Protein 6XWX (pdb70)

Foldseek 3Di:
DPDDDPVPDDDDPDVDDDLADSVLLVLLVVLLPQQWAADPDVVRATGGHPCNLVSLVVLLCCCVPPCVVVVACRSLLSCLVVLCLQHPLVSLLLVCDPVNLVPPVSLSSNLSSLSNLLVLLPDDDPDDPSHDPRNVVRVVSSLVSSLVSLVRQLPPPRDNSLLSLCSSLVVLLPDWPVPRDPVNVVSVVSSLSSLLSSLQRDDVVDCVSLVSNLVSCVVSCVLVVLLVCLLCCPTRHDLCLLSSLSSVLSNCVVPALAPGPCLVNLVSCLQGRDQSSLLRVLVCVVVVHPSDDPVSLLSSLQVLLSSLNNCVNPVPDLVSSVNCLDVSVVVSLLVQLVVCVVVVPQSSNLSSLSSLLSSLVSLLVLCVDPDPVSVVSSVVSLVCLLPVVSSLLSLLVLLLDDDPSDLSSLLSSLSNVLSSLVSLVVVLQPVPVVVCVVNNVSVVSSLVSVVSCQKLSNVVSLLVQCLCLVPDDPVSLVSSLVSLVVCCVSVLLCLLCQAPSSLVSLCCCCPNDNNSDPPDPSNVSSVVSNVVNVVSVVVLCVVDVCSVVVNHSPDTPVVSVVSD/DVLLCLLVVPPLVVCCVVVVVVVVQDDPVDDVVSVVVVLVVVVVSQCVSPNPDDSVRSVVSNVVSCVDPSNVVVVVVVVVVPPD/DPDDDDDDDPADVVLLVVLVVLLPQQWDADDPPRPGTDGHPVNLVSLVVLLCCVVPPCVVVVACRSLLSCLVSLCLQVPLVSLLLVCDPVNLVPPVSLSSNLSSLSNLLVLLPDDDPVSCVPDVNSVVRVVSSLVSSVVSLVRQLDPPRDNSLLSLCSSLVVLLPDAPVPRDPVSVVSVVSSLSSLLSSLQRDDDPPPPCVVVLVSNLVSCVVSCVLVVLLVCLQCAPPRHDPCLLSSLSSVLSNLPPDALQDDPCLVSLVSCLQGRDQRSLLNVLVCVVVVHPPDDPVSLLSSLQVLLRSLNNCVSPVPDLVSSVSCLDVSVVVSLLVQLVVCVVVVPQSSNLSSLSSVLSSLVSLLVQCVDPDPVSVVSSVVSLVCLLPVVSSLLSLLVLLLDDDPSDLSSLLSSLSNVLSSLVSLVVVLDDDQPVRSVVSVVVSVVSVVSSLVSLVSCPALSNVVSLLVQCLCLLPDDPVSLVSSLSNLVVCVVSVLLCLLCQAPSSLVSLCCCCPNDNNSDPPDPSNVSSVVSNVSSVVSVVVLCVVDVCSVVVNHSPDDPVVSVVSD/DVLLCLLVDPDLVVVVVVVVVVDDDDDPPPVVVVVVVVLVVVVVSLCVSPNPDDPVRSVVSNVVSCVDPSNVVVVVVVVVPD/DDPPCCVPPHDDDPPPDPDLADVVLLVLLVVLLPQQWADDPPCRTGGHPCNLVSLVVLLCCCPVPCPVVVQCRSLLNCLVSLCLQVPLVVLLLVCDPVNLVPPVSLSSNLSSLSNLLSLLPDDDPVVCVPDPSSVVRVVSSLVSSVVSLVSQLPPPRDNSLLSLCSSLVVLLPDAPVPRDPVSVVSLLSSLSSLLSSLQRDDDVVSLVSNVVSCVVSCVLVVLLVCLQCCAGRHDLCLLSSLRSVLSNCPPHQLADDPCLVSLVSCLQGRDQSSLLRLLVCVVVVHPSDDPVSLLSSLQVLLSSLNNCVNVVPDLVSSVNCLDVSVVVSLLVQLVVCVVVVNQSSNLSSLSSVLSSLVSLQVLCVDPDPVSVVSSVVSLVCLLPVVSSLLRLLVLLLDDDPSDLSSLLSSLSNVQSSLVSLVVVLVDDQVVVVNVVRVVVNVVSVVSSVVSLVSCQDLSNLVSLLVQCLCLLPDDPVSLVSSLCCCVPSCCPPLNNLLVFAPSSLVSLCCCCPNDNNSDPPDPSNVSSVVSNCVSVVVVVVLCVQDVCCVVCRHNPDDPVVSNVSD/DDDQLVVVLVVCVVVLDDPCVVVDPCNVVCVCVSQVVSLVRPPPPDDSVRSVVVVVVVCVDPVNVVVVVVD

Organism: Chaetomium thermophilum (strain DSM 1495 / CBS 144.50 / IMI 039719) (NCBI:txid759272)

B-factor: mean 123.41, std 33.47, range [54.08, 232.07]

Structure (mmCIF, N/CA/C/O backbone):
data_6XWX
#
_entry.id   6XWX
#
_cell.length_a   264.472
_cell.length_b   82.034
_cell.length_c   161.165
_cell.angle_alpha   90
_cell.angle_beta   124.85
_cell.angle_gamma   90
#
_symmetry.space_group_name_H-M   'C 1 2 1'
#
loop_
_entity.id
_entity.type
_entity.pdbx_description
1 polymer 'Uncharacterized protein,Uncharacterized protein'
2 polymer 'Chromosome segregation in meiosis protein'
#
loop_
_atom_site.group_PDB
_atom_site.id
_atom_site.type_symbol
_atom_site.label_atom_id
_atom_site.label_alt_id
_atom_site.label_comp_id
_atom_site.label_asym_id
_atom_site.label_entity_id
_atom_site.label_seq_id
_atom_site.pdbx_PDB_ins_code
_atom_site.Cartn_x
_atom_site.Cartn_y
_atom_site.Cartn_z
_atom_site.occupancy
_atom_site.B_iso_or_equiv
_atom_site.auth_seq_id
_atom_site.auth_comp_id
_atom_site.auth_asym_id
_atom_site.auth_atom_id
_atom_site.pdbx_PDB_model_num
ATOM 1 N N . HIS A 1 6 ? 2.703 -8.392 40.66 1 134.74 -13 HIS A N 1
ATOM 2 C CA . HIS A 1 6 ? 2.391 -7.511 41.781 1 134.51 -13 HIS A CA 1
ATOM 3 C C . HIS A 1 6 ? 0.895 -7.198 41.848 1 138.03 -13 HIS A C 1
ATOM 4 O O . HIS A 1 6 ? 0.297 -6.828 40.833 1 137.56 -13 HIS A O 1
ATOM 6 N N . HIS A 1 7 ? 0.296 -7.352 43.046 1 134.28 -12 HIS A N 1
ATOM 7 C CA . HIS A 1 7 ? -1.126 -7.094 43.295 1 133.89 -12 HIS A CA 1
ATOM 8 C C . HIS A 1 7 ? -1.333 -5.852 44.171 1 137.26 -12 HIS A C 1
ATOM 9 O O . HIS A 1 7 ? -2.189 -5.02 43.858 1 136.72 -12 HIS A O 1
ATOM 11 N N . HIS A 1 8 ? -0.547 -5.733 45.262 1 133.45 -11 HIS A N 1
ATOM 12 C CA . HIS A 1 8 ? -0.604 -4.618 46.211 1 133.03 -11 HIS A CA 1
ATOM 13 C C . HIS A 1 8 ? 0.421 -3.522 45.881 1 136.21 -11 HIS A C 1
ATOM 14 O O . HIS A 1 8 ? 1.347 -3.757 45.098 1 135.82 -11 HIS A O 1
ATOM 16 N N . SER A 1 9 ? 0.247 -2.326 46.481 1 132.1 -10 SER A N 1
ATOM 17 C CA . SER A 1 9 ? 1.117 -1.161 46.291 1 131.54 -10 SER A CA 1
ATOM 18 C C . SER A 1 9 ? 2.473 -1.315 46.982 1 134.23 -10 SER A C 1
ATOM 19 O O . SER A 1 9 ? 2.568 -1.982 48.016 1 133.92 -10 SER A O 1
ATOM 21 N N . ALA A 1 10 ? 3.513 -0.67 46.419 1 129.55 -9 ALA A N 1
ATOM 22 C CA . ALA A 1 10 ? 4.868 -0.667 46.972 1 128.73 -9 ALA A CA 1
ATOM 23 C C . ALA A 1 10 ? 5.014 0.527 47.926 1 130.9 -9 ALA A C 1
ATOM 24 O O . ALA A 1 10 ? 4.733 1.663 47.536 1 130.69 -9 ALA A O 1
ATOM 26 N N . GLY A 1 11 ? 5.425 0.246 49.165 1 125.78 -8 GLY A N 1
ATOM 27 C CA . GLY A 1 11 ? 5.598 1.232 50.232 1 124.77 -8 GLY A CA 1
ATOM 28 C C . GLY A 1 11 ? 6.622 2.321 49.978 1 126.71 -8 GLY A C 1
ATOM 29 O O . GLY A 1 11 ? 6.528 3.402 50.565 1 126.01 -8 GLY A O 1
ATOM 30 N N . LEU A 1 12 ? 7.602 2.048 49.095 1 122.25 -7 LEU A N 1
ATOM 31 C CA . LEU A 1 12 ? 8.675 2.974 48.724 1 121.66 -7 LEU A CA 1
ATOM 32 C C . LEU A 1 12 ? 8.233 4.091 47.751 1 124.72 -7 LEU A C 1
ATOM 33 O O . LEU A 1 12 ? 9.037 4.976 47.446 1 124.38 -7 LEU A O 1
ATOM 35 N N . GLU A 1 13 ? 6.958 4.062 47.287 1 120.48 -6 GLU A N 1
ATOM 36 C CA . GLU A 1 13 ? 6.374 5.046 46.364 1 119.87 -6 GLU A CA 1
ATOM 37 C C . GLU A 1 13 ? 6.35 6.467 46.934 1 123.33 -6 GLU A C 1
ATOM 38 O O . GLU A 1 13 ? 6.406 7.425 46.164 1 122.81 -6 GLU A O 1
ATOM 40 N N . VAL A 1 14 ? 6.273 6.597 48.275 1 119.88 -5 VAL A N 1
ATOM 41 C CA . VAL A 1 14 ? 6.265 7.872 48.995 1 119.73 -5 VAL A CA 1
ATOM 42 C C . VAL A 1 14 ? 7.633 8.56 48.904 1 123.89 -5 VAL A C 1
ATOM 43 O O . VAL A 1 14 ? 8.664 7.893 49.024 1 123.42 -5 VAL A O 1
ATOM 45 N N . LEU A 1 15 ? 7.633 9.891 48.684 1 120.69 -4 LEU A N 1
ATOM 46 C CA . LEU A 1 15 ? 8.843 10.711 48.539 1 120.61 -4 LEU A CA 1
ATOM 47 C C . LEU A 1 15 ? 9.286 11.405 49.843 1 124.65 -4 LEU A C 1
ATOM 48 O O . LEU A 1 15 ? 8.652 11.223 50.885 1 124.14 -4 LEU A O 1
ATOM 50 N N . PHE A 1 16 ? 10.391 12.187 49.775 1 121.36 -3 PHE A N 1
ATOM 51 C CA . PHE A 1 16 ? 10.966 12.938 50.898 1 121.14 -3 PHE A CA 1
ATOM 52 C C . PHE A 1 16 ? 10.37 14.352 51.01 1 124.66 -3 PHE A C 1
ATOM 53 O O . PHE A 1 16 ? 10.045 14.965 49.989 1 124.12 -3 PHE A O 1
ATOM 55 N N . GLN A 1 17 ? 10.234 14.861 52.255 1 120.93 -2 GLN A N 1
ATOM 56 C CA . GLN A 1 17 ? 9.675 16.184 52.553 1 145.58 -2 GLN A CA 1
ATOM 57 C C . GLN A 1 17 ? 10.67 17.315 52.286 1 162.06 -2 GLN A C 1
ATOM 58 O O . GLN A 1 17 ? 11.79 17.298 52.793 1 119.24 -2 GLN A O 1
ATOM 60 N N . ASP A 1 22 ? 10.127 24.138 55.101 1 115.24 3 ASP A N 1
ATOM 61 C CA . ASP A 1 22 ? 10.246 23.194 56.208 1 115.03 3 ASP A CA 1
ATOM 62 C C . ASP A 1 22 ? 11.498 23.48 57.037 1 118.95 3 ASP A C 1
ATOM 63 O O . ASP A 1 22 ? 12.611 23.489 56.502 1 118.51 3 ASP A O 1
ATOM 68 N N . GLY A 1 23 ? 11.293 23.726 58.329 1 115.5 4 GLY A N 1
ATOM 69 C CA . GLY A 1 23 ? 12.353 24.053 59.276 1 115.25 4 GLY A CA 1
ATOM 70 C C . GLY A 1 23 ? 13.223 22.894 59.719 1 118.96 4 GLY A C 1
ATOM 71 O O . GLY A 1 23 ? 14.429 23.076 59.906 1 118.65 4 GLY A O 1
ATOM 72 N N . GLU A 1 24 ? 12.618 21.696 59.898 1 115.19 5 GLU A N 1
ATOM 73 C CA . GLU A 1 24 ? 13.286 20.469 60.367 1 114.79 5 GLU A CA 1
ATOM 74 C C . GLU A 1 24 ? 14.427 19.968 59.45 1 117.31 5 GLU A C 1
ATOM 75 O O . GLU A 1 24 ? 15.358 19.327 59.945 1 116.9 5 GLU A O 1
ATOM 81 N N . VAL A 1 25 ? 14.356 20.256 58.137 1 112.74 6 VAL A N 1
ATOM 82 C CA . VAL A 1 25 ? 15.391 19.861 57.175 1 111.97 6 VAL A CA 1
ATOM 83 C C . VAL A 1 25 ? 16.282 21.054 56.809 1 114.1 6 VAL A C 1
ATOM 84 O O . VAL A 1 25 ? 15.775 22.142 56.509 1 113.97 6 VAL A O 1
ATOM 88 N N . ASN A 1 26 ? 17.611 20.848 56.867 1 108.54 7 ASN A N 1
ATOM 89 C CA . ASN A 1 26 ? 18.608 21.879 56.573 1 107.12 7 ASN A CA 1
ATOM 90 C C . ASN A 1 26 ? 18.69 22.238 55.088 1 106.89 7 ASN A C 1
ATOM 91 O O . ASN A 1 26 ? 18.278 21.452 54.234 1 106.23 7 ASN A O 1
ATOM 96 N N . ASP A 1 27 ? 19.205 23.441 54.795 1 100.52 8 ASP A N 1
ATOM 97 C CA . ASP A 1 27 ? 19.398 23.937 53.435 1 99.09 8 ASP A CA 1
ATOM 98 C C . ASP A 1 27 ? 20.883 24.196 53.15 1 99.86 8 ASP A C 1
ATOM 99 O O . ASP A 1 27 ? 21.704 24.129 54.068 1 99.2 8 ASP A O 1
ATOM 104 N N . VAL A 1 28 ? 21.227 24.455 51.875 1 94.21 9 VAL A N 1
ATOM 105 C CA . VAL A 1 28 ? 22.604 24.709 51.426 1 92.91 9 VAL A CA 1
ATOM 106 C C . VAL A 1 28 ? 23.123 26.086 51.87 1 93.6 9 VAL A C 1
ATOM 107 O O . VAL A 1 28 ? 24.334 26.267 52.034 1 93.1 9 VAL A O 1
ATOM 111 N N . VAL A 1 29 ? 22.205 27.046 52.066 1 87.59 10 VAL A N 1
ATOM 112 C CA . VAL A 1 29 ? 22.519 28.4 52.538 1 86.04 10 VAL A CA 1
ATOM 113 C C . VAL A 1 29 ? 22.665 28.385 54.072 1 86.07 10 VAL A C 1
ATOM 114 O O . VAL A 1 29 ? 22.317 27.381 54.699 1 85.61 10 VAL A O 1
ATOM 118 N N . HIS A 1 30 ? 23.174 29.484 54.674 1 79.52 11 HIS A N 1
ATOM 119 C CA . HIS A 1 30 ? 23.305 29.582 56.13 1 77.7 11 HIS A CA 1
ATOM 120 C C . HIS A 1 30 ? 21.883 29.653 56.723 1 80.13 11 HIS A C 1
ATOM 121 O O . HIS A 1 30 ? 21.118 30.536 56.324 1 79.54 11 HIS A O 1
ATOM 128 N N . PRO A 1 31 ? 21.486 28.703 57.615 1 75.59 12 PRO A N 1
ATOM 129 C CA . PRO A 1 31 ? 20.107 28.709 58.15 1 74.95 12 PRO A CA 1
ATOM 130 C C . PRO A 1 31 ? 19.624 30.04 58.729 1 77.74 12 PRO A C 1
ATOM 131 O O . PRO A 1 31 ? 18.441 30.355 58.607 1 77.34 12 PRO A O 1
ATOM 135 N N . GLN A 1 32 ? 20.535 30.823 59.33 1 73.32 13 GLN A N 1
ATOM 136 C CA . GLN A 1 32 ? 20.192 32.124 59.893 1 72.86 13 GLN A CA 1
ATOM 137 C C . GLN A 1 32 ? 20.016 33.192 58.796 1 76.52 13 GLN A C 1
ATOM 138 O O . GLN A 1 32 ? 19.171 34.072 58.959 1 75.95 13 GLN A O 1
ATOM 144 N N . VAL A 1 33 ? 20.756 33.077 57.659 1 72.97 14 VAL A N 1
ATOM 145 C CA . VAL A 1 33 ? 20.644 33.98 56.496 1 72.48 14 VAL A CA 1
ATOM 146 C C . VAL A 1 33 ? 19.23 33.863 55.915 1 76.62 14 VAL A C 1
ATOM 147 O O . VAL A 1 33 ? 18.569 34.886 55.743 1 76.12 14 VAL A O 1
ATOM 151 N N . ARG A 1 34 ? 18.76 32.615 55.659 1 73.6 15 ARG A N 1
ATOM 152 C CA . ARG A 1 34 ? 17.427 32.32 55.126 1 73.5 15 ARG A CA 1
ATOM 153 C C . ARG A 1 34 ? 16.326 32.932 55.996 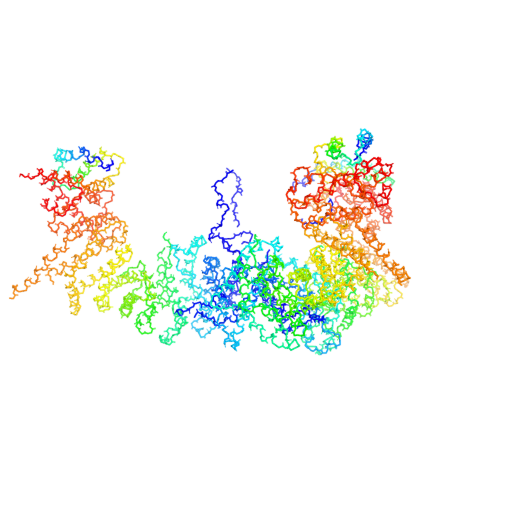1 77.9 15 ARG A C 1
ATOM 154 O O . ARG A 1 34 ? 15.379 33.491 55.448 1 77.32 15 ARG A O 1
ATOM 162 N N . ALA A 1 35 ? 16.481 32.884 57.339 1 74.99 16 ALA A N 1
ATOM 163 C CA . ALA A 1 35 ? 15.522 33.474 58.277 1 75.02 16 ALA A CA 1
ATOM 164 C C . ALA A 1 35 ? 15.537 35.006 58.196 1 79.39 16 ALA A C 1
ATOM 165 O O . ALA A 1 35 ? 14.469 35.616 58.109 1 79.14 16 ALA A O 1
ATOM 167 N N . HIS A 1 36 ? 16.753 35.613 58.194 1 76.14 17 HIS A N 1
ATOM 168 C CA . HIS A 1 36 ? 16.983 37.061 58.115 1 75.95 17 HIS A CA 1
ATOM 169 C C . HIS A 1 36 ? 16.449 37.658 56.825 1 80.25 17 HIS A C 1
ATOM 170 O O . HIS A 1 36 ? 15.748 38.665 56.879 1 79.96 17 HIS A O 1
ATOM 177 N N . ILE A 1 37 ? 16.778 37.038 55.671 1 77.22 18 ILE A N 1
ATOM 178 C CA . ILE A 1 37 ? 16.328 37.469 54.345 1 77.28 18 ILE A CA 1
ATOM 179 C C . ILE A 1 37 ? 14.802 37.354 54.247 1 82.84 18 ILE A C 1
ATOM 180 O O . ILE A 1 37 ? 14.163 38.273 53.733 1 82.58 18 ILE A O 1
ATOM 185 N N . ASN A 1 38 ? 14.218 36.268 54.799 1 80.61 19 ASN A N 1
ATOM 186 C CA . ASN A 1 38 ? 12.768 36.078 54.788 1 81.12 19 ASN A CA 1
ATOM 187 C C . ASN A 1 38 ? 12.043 37.059 55.707 1 87.01 19 ASN A C 1
ATOM 188 O O . ASN A 1 38 ? 10.887 37.386 55.431 1 86.36 19 ASN A O 1
ATOM 193 N N . SER A 1 39 ? 12.729 37.572 56.758 1 85.65 20 SER A N 1
ATOM 194 C CA . SER A 1 39 ? 12.17 38.587 57.66 1 86.51 20 SER A CA 1
ATOM 195 C C . SER A 1 39 ? 12.031 39.919 56.911 1 92.45 20 SER A C 1
ATOM 196 O O . SER A 1 39 ? 11.1 40.682 57.17 1 91.85 20 SER A O 1
ATOM 199 N N . LEU A 1 40 ? 12.962 40.181 55.978 1 90.84 21 LEU A N 1
ATOM 200 C CA . LEU A 1 40 ? 13.011 41.39 55.161 1 91.59 21 LEU A CA 1
ATOM 201 C C . LEU A 1 40 ? 12.029 41.352 53.985 1 98.14 21 LEU A C 1
ATOM 202 O O . LEU A 1 40 ? 11.35 42.353 53.744 1 97.67 21 LEU A O 1
ATOM 207 N N . VAL A 1 41 ? 11.94 40.204 53.267 1 96.88 22 VAL A N 1
ATOM 208 C CA . VAL A 1 41 ? 11.064 40.033 52.093 1 97.69 22 VAL A CA 1
ATOM 209 C C . VAL A 1 41 ? 9.561 40.122 52.454 1 104.59 22 VAL A C 1
ATOM 210 O O . VAL A 1 41 ? 8.752 40.483 51.596 1 104.18 22 VAL A O 1
ATOM 214 N N . SER A 1 42 ? 9.203 39.797 53.713 1 103.33 23 SER A N 1
ATOM 215 C CA . SER A 1 42 ? 7.831 39.86 54.216 1 104.12 23 SER A CA 1
ATOM 216 C C . SER A 1 42 ? 7.496 41.284 54.674 1 110.64 23 SER A C 1
ATOM 217 O O . SER A 1 42 ? 6.391 41.76 54.414 1 110.27 23 SER A O 1
ATOM 220 N N . ALA A 1 43 ? 8.455 41.957 55.346 1 109.17 24 ALA A N 1
ATOM 221 C CA . ALA A 1 43 ? 8.325 43.318 55.872 1 109.92 24 ALA A CA 1
ATOM 222 C C . ALA A 1 43 ? 8.248 44.407 54.793 1 116.25 24 ALA A C 1
ATOM 223 O O . ALA A 1 43 ? 7.737 45.497 55.081 1 115.67 24 ALA A O 1
ATOM 225 N N . LEU A 1 44 ? 8.757 44.146 53.569 1 115.06 25 LEU A N 1
ATOM 226 C CA . LEU A 1 44 ? 8.718 45.157 52.501 1 115.93 25 LEU A CA 1
ATOM 227 C C . LEU A 1 44 ? 7.307 45.367 51.916 1 122.08 25 LEU A C 1
ATOM 228 O O . LEU A 1 44 ? 7.056 46.421 51.328 1 121.75 25 LEU A O 1
ATOM 233 N N . GLY A 1 45 ? 6.41 44.393 52.094 1 120.38 26 GLY A N 1
ATOM 234 C CA . GLY A 1 45 ? 5.029 44.529 51.645 1 121.13 26 GLY A CA 1
ATOM 235 C C . GLY A 1 45 ? 4.298 43.235 51.361 1 127.46 26 GLY A C 1
ATOM 236 O O . GLY A 1 45 ? 4.777 42.154 51.703 1 127.03 26 GLY A O 1
ATOM 237 N N . GLY A 1 46 ? 3.151 43.358 50.7 1 126.01 27 GLY A N 1
ATOM 238 C CA . GLY A 1 46 ? 2.304 42.23 50.328 1 126.79 27 GLY A CA 1
ATOM 239 C C . GLY A 1 46 ? 1.026 42.644 49.63 1 133.12 27 GLY A C 1
ATOM 240 O O . GLY A 1 46 ? 0.592 43.793 49.755 1 132.7 27 GLY A O 1
ATOM 241 N N . ILE A 1 47 ? 0.413 41.704 48.893 1 131.75 28 ILE A N 1
ATOM 242 C CA . ILE A 1 47 ? -0.839 41.924 48.161 1 132.61 28 ILE A CA 1
ATOM 243 C C . ILE A 1 47 ? -2.019 42.043 49.134 1 138.73 28 ILE A C 1
ATOM 244 O O . ILE A 1 47 ? -2.126 41.247 50.072 1 138.26 28 ILE A O 1
ATOM 249 N N . SER A 1 48 ? -2.884 43.056 48.908 1 137.01 29 SER A N 1
ATOM 250 C CA . SER A 1 48 ? -4.07 43.347 49.715 1 137.57 29 SER A CA 1
ATOM 251 C C . SER A 1 48 ? -5.089 42.204 49.666 1 143.09 29 SER A C 1
ATOM 252 O O . SER A 1 48 ? -5.434 41.731 48.577 1 142.71 29 SER A O 1
ATOM 255 N N . ILE A 1 49 ? -5.547 41.752 50.858 1 140.65 30 ILE A N 1
ATOM 256 C CA . ILE A 1 49 ? -6.54 40.677 51.04 1 140.79 30 ILE A CA 1
ATOM 257 C C . ILE A 1 49 ? -7.907 41.052 50.449 1 145.64 30 ILE A C 1
ATOM 258 O O . ILE A 1 49 ? -8.646 40.173 49.998 1 145.2 30 ILE A O 1
ATOM 263 N N . ASP A 1 50 ? -8.223 42.365 50.452 1 142.77 31 ASP A N 1
ATOM 264 C CA . ASP A 1 50 ? -9.443 42.963 49.907 1 142.7 31 ASP A CA 1
ATOM 265 C C . ASP A 1 50 ? -9.416 42.888 48.372 1 146.61 31 ASP A C 1
ATOM 266 O O . ASP A 1 50 ? -8.359 43.099 47.766 1 146.18 31 ASP A O 1
ATOM 271 N N . ASP A 1 51 ? -10.579 42.585 47.753 1 143.09 32 ASP A N 1
ATOM 272 C CA . ASP A 1 51 ? -10.74 42.492 46.297 1 142.8 32 ASP A CA 1
ATOM 273 C C . ASP A 1 51 ? -10.494 43.855 45.648 1 146.16 32 ASP A C 1
ATOM 274 O O . ASP A 1 51 ? -11.053 44.859 46.103 1 145.78 32 ASP A O 1
ATOM 279 N N . ASP A 1 52 ? -9.609 43.887 44.622 1 142.11 33 ASP A N 1
ATOM 280 C CA . ASP A 1 52 ? -9.163 45.082 43.883 1 141.56 33 ASP A CA 1
ATOM 281 C C . ASP A 1 52 ? -8.416 46.094 44.794 1 144.12 33 ASP A C 1
ATOM 282 O O . ASP A 1 52 ? -8.326 47.284 44.47 1 143.67 33 ASP A O 1
ATOM 287 N N . GLY A 1 53 ? -7.865 45.586 45.902 1 139.47 34 GLY A N 1
ATOM 288 C CA . GLY A 1 53 ? -7.107 46.359 46.881 1 138.61 34 GLY A CA 1
ATOM 289 C C . GLY A 1 53 ? -5.737 46.764 46.374 1 140.67 34 GLY A C 1
ATOM 290 O O . GLY A 1 53 ? -5.29 47.886 46.628 1 140.33 34 GLY A O 1
ATOM 291 N N . GLY A 1 54 ? -5.085 45.846 45.656 1 135.45 35 GLY A N 1
ATOM 292 C CA . GLY A 1 54 ? -3.77 46.055 45.06 1 134.26 35 GLY A CA 1
ATOM 293 C C . GLY A 1 54 ? -2.619 45.556 45.906 1 135.28 35 GLY A C 1
ATOM 294 O O . GLY A 1 54 ? -2.706 44.475 46.498 1 134.48 35 GLY A O 1
ATOM 295 N N . TYR A 1 55 ? -1.526 46.345 45.959 1 129.94 36 TYR A N 1
ATOM 296 C CA . TYR A 1 55 ? -0.33 46.007 46.726 1 128.73 36 TYR A CA 1
ATOM 297 C C . TYR A 1 55 ? -0.099 46.967 47.895 1 129.86 36 TYR A C 1
ATOM 298 O O . TYR A 1 55 ? 0.125 48.165 47.688 1 129.37 36 TYR A O 1
ATOM 307 N N . LYS A 1 56 ? -0.14 46.423 49.124 1 124.14 37 LYS A N 1
ATOM 308 C CA . LYS A 1 56 ? 0.092 47.174 50.357 1 122.72 37 LYS A CA 1
ATOM 309 C C . LYS A 1 56 ? 1.599 47.273 50.562 1 123.87 37 LYS A C 1
ATOM 310 O O . LYS A 1 56 ? 2.248 46.25 50.798 1 123.46 37 LYS A O 1
ATOM 316 N N . LEU A 1 57 ? 2.161 48.489 50.44 1 118.28 38 LEU A N 1
ATOM 317 C CA . LEU A 1 57 ? 3.591 48.717 50.656 1 117.1 38 LEU A CA 1
ATOM 318 C C . LEU A 1 57 ? 3.885 48.655 52.165 1 118.88 38 LEU A C 1
ATOM 319 O O . LEU A 1 57 ? 3.082 49.138 52.966 1 118.59 38 LEU A O 1
ATOM 324 N N . GLY A 1 58 ? 5.019 48.053 52.527 1 113.54 39 GLY A N 1
ATOM 325 C CA . GLY A 1 58 ? 5.462 47.921 53.912 1 112.4 39 GLY A CA 1
ATOM 326 C C . GLY A 1 58 ? 5.734 49.263 54.563 1 113.92 39 GLY A C 1
ATOM 327 O O . GLY A 1 58 ? 6.026 50.239 53.866 1 113.56 39 GLY A O 1
ATOM 328 N N . ASP A 1 59 ? 5.614 49.33 55.899 1 108.49 40 ASP A N 1
ATOM 329 C CA . ASP A 1 59 ? 5.833 50.572 56.645 1 107.31 40 ASP A CA 1
ATOM 330 C C . ASP A 1 59 ? 7.287 51.046 56.574 1 108.8 40 ASP A C 1
ATOM 331 O O . ASP A 1 59 ? 7.529 52.188 56.185 1 108.21 40 ASP A O 1
ATOM 336 N N . ASP A 1 60 ? 8.248 50.16 56.89 1 103.52 41 ASP A N 1
ATOM 337 C CA . ASP A 1 60 ? 9.676 50.479 56.822 1 102.33 41 ASP A CA 1
ATOM 338 C C . ASP A 1 60 ? 10.315 49.876 55.556 1 103.16 41 ASP A C 1
ATOM 339 O O . ASP A 1 60 ? 11.485 49.48 55.574 1 102.6 41 ASP A O 1
ATOM 344 N N . ALA A 1 61 ? 9.538 49.843 54.446 1 97.43 42 ALA A N 1
ATOM 345 C CA . ALA A 1 61 ? 9.931 49.304 53.139 1 96.09 42 ALA A CA 1
ATOM 346 C C . ALA A 1 61 ? 11.226 49.889 52.581 1 97.08 42 ALA A C 1
ATOM 347 O O . ALA A 1 61 ? 12.019 49.145 52.004 1 96.7 42 ALA A O 1
ATOM 349 N N . LEU A 1 62 ? 11.444 51.207 52.761 1 91.37 43 LEU A N 1
ATOM 350 C CA . LEU A 1 62 ? 12.643 51.905 52.297 1 90.2 43 LEU A CA 1
ATOM 351 C C . LEU A 1 62 ? 13.891 51.409 53.024 1 92.07 43 LEU A C 1
ATOM 352 O O . LEU A 1 62 ? 14.91 51.165 52.377 1 91.54 43 LEU A O 1
ATOM 357 N N . GLU A 1 63 ? 13.808 51.252 54.354 1 87.19 44 GLU A N 1
ATOM 358 C CA . GLU A 1 63 ? 14.948 50.815 55.151 1 86.29 44 GLU A CA 1
ATOM 359 C C . GLU A 1 63 ? 15.25 49.335 54.999 1 88.03 44 GLU A C 1
ATOM 360 O O . GLU A 1 63 ? 16.429 48.979 54.978 1 87.69 44 GLU A O 1
ATOM 366 N N . VAL A 1 64 ? 14.214 48.479 54.839 1 82.83 45 VAL A N 1
ATOM 367 C CA . VAL A 1 64 ? 14.431 47.039 54.646 1 81.83 45 VAL A CA 1
ATOM 368 C C . VAL A 1 64 ? 15.096 46.783 53.289 1 83.6 45 VAL A C 1
ATOM 369 O O . VAL A 1 64 ? 15.954 45.908 53.203 1 83.19 45 VAL A O 1
ATOM 373 N N . LEU A 1 65 ? 14.749 47.591 52.26 1 78.81 46 LEU A N 1
ATOM 374 C CA . LEU A 1 65 ? 15.341 47.529 50.919 1 78.05 46 LEU A CA 1
ATOM 375 C C . LEU A 1 65 ? 16.817 47.897 51.004 1 81.38 46 LEU A C 1
ATOM 376 O O . LEU A 1 65 ? 17.644 47.253 50.361 1 80.94 46 LEU A O 1
ATOM 381 N N . ARG A 1 66 ? 17.142 48.919 51.824 1 77.64 47 ARG A N 1
ATOM 382 C CA . ARG A 1 66 ? 18.508 49.377 52.065 1 77.29 47 ARG A CA 1
ATOM 383 C C . ARG A 1 66 ? 19.279 48.312 52.835 1 80.58 47 ARG A C 1
ATOM 384 O O . ARG A 1 66 ? 20.466 48.122 52.573 1 79.96 47 ARG A O 1
ATOM 392 N N . ASP A 1 67 ? 18.594 47.594 53.753 1 77.2 48 ASP A N 1
ATOM 393 C CA . ASP A 1 67 ? 19.181 46.503 54.529 1 77.24 48 ASP A CA 1
ATOM 394 C C . ASP A 1 67 ? 19.494 45.299 53.641 1 79.64 48 ASP A C 1
ATOM 395 O O . ASP A 1 67 ? 20.503 44.633 53.864 1 79.29 48 ASP A O 1
ATOM 400 N N . LEU A 1 68 ? 18.644 45.032 52.626 1 74.72 49 LEU A N 1
ATOM 401 C CA . LEU A 1 68 ? 18.84 43.935 51.67 1 73.56 49 LEU A CA 1
ATOM 402 C C . LEU A 1 68 ? 20.047 44.217 50.776 1 75.3 49 LEU A C 1
ATOM 403 O O . LEU A 1 68 ? 20.767 43.289 50.418 1 74.61 49 LEU A O 1
ATOM 408 N N . LYS A 1 69 ? 20.287 45.501 50.457 1 70.73 50 LYS A N 1
ATOM 409 C CA . LYS A 1 69 ? 21.426 45.965 49.662 1 70.1 50 LYS A CA 1
ATOM 410 C C . LYS A 1 69 ? 22.723 45.798 50.48 1 73.03 50 LYS A C 1
ATOM 411 O O . LYS A 1 69 ? 23.768 45.472 49.916 1 72.51 50 LYS A O 1
ATOM 417 N N . LYS A 1 70 ? 22.644 46.011 51.811 1 69.03 51 LYS A N 1
ATOM 418 C CA . LYS A 1 70 ? 23.759 45.85 52.752 1 68.64 51 LYS A CA 1
ATOM 419 C C . LYS A 1 70 ? 24.156 44.372 52.854 1 71.73 51 LYS A C 1
ATOM 420 O O . LYS A 1 70 ? 25.346 44.066 52.897 1 71.06 51 LYS A O 1
ATOM 426 N N . TRP A 1 71 ? 23.15 43.462 52.874 1 68.27 52 TRP A N 1
ATOM 427 C CA . TRP A 1 71 ? 23.332 42.005 52.94 1 68.25 52 TRP A CA 1
ATOM 428 C C . TRP A 1 71 ? 24.09 41.474 51.713 1 71.37 52 TRP A C 1
ATOM 429 O O . TRP A 1 71 ? 24.829 40.496 51.825 1 70.79 52 TRP A O 1
ATOM 440 N N . ILE A 1 72 ? 23.905 42.124 50.552 1 67.54 53 ILE A N 1
ATOM 441 C CA . ILE A 1 72 ? 24.563 41.763 49.299 1 67.29 53 ILE A CA 1
ATOM 442 C C . ILE A 1 72 ? 26.032 42.234 49.293 1 71.96 53 ILE A C 1
ATOM 443 O O . ILE A 1 72 ? 26.923 41.433 49.011 1 71.47 53 ILE A O 1
ATOM 448 N N . ARG A 1 73 ? 26.276 43.52 49.611 1 69.38 54 ARG A N 1
ATOM 449 C CA . ARG A 1 73 ? 27.614 44.129 49.611 1 69.52 54 ARG A CA 1
ATOM 450 C C . ARG A 1 73 ? 28.54 43.673 50.736 1 73.68 54 ARG A C 1
ATOM 451 O O . ARG A 1 73 ? 29.738 43.508 50.499 1 73.03 54 ARG A O 1
ATOM 459 N N . PHE A 1 74 ? 28.006 43.515 51.959 1 70.79 55 PHE A N 1
ATOM 460 C CA . PHE A 1 74 ? 28.816 43.204 53.14 1 70.88 55 PHE A CA 1
ATOM 461 C C . PHE A 1 74 ? 28.818 41.739 53.568 1 75.02 55 PHE A C 1
ATOM 462 O O . PHE A 1 74 ? 29.729 41.343 54.298 1 74.9 55 PHE A O 1
ATOM 470 N N . TYR A 1 75 ? 27.839 40.936 53.131 1 71.33 56 TYR A N 1
ATOM 471 C CA . TYR A 1 75 ? 27.862 39.521 53.48 1 71.13 56 TYR A CA 1
ATOM 472 C C . TYR A 1 75 ? 28.247 38.659 52.286 1 74.54 56 TYR A C 1
ATOM 473 O O . TYR A 1 75 ? 29.143 37.832 52.408 1 73.99 56 TYR A O 1
ATOM 482 N N . ASP A 1 76 ? 27.581 38.841 51.142 1 70.93 57 ASP A N 1
ATOM 483 C CA . ASP A 1 76 ? 27.869 38.042 49.958 1 70.86 57 ASP A CA 1
ATOM 484 C C . ASP A 1 76 ? 29.181 38.419 49.278 1 74.71 57 ASP A C 1
ATOM 485 O O . ASP A 1 76 ? 30.017 37.544 49.053 1 74.32 57 ASP A O 1
ATOM 490 N N . GLU A 1 77 ? 29.366 39.711 48.959 1 71.43 58 GLU A N 1
ATOM 491 C CA . GLU A 1 77 ? 30.552 40.214 48.262 1 71.35 58 GLU A CA 1
ATOM 492 C C . GLU A 1 77 ? 31.829 40.163 49.101 1 75.33 58 GLU A C 1
ATOM 493 O O . GLU A 1 77 ? 32.815 39.56 48.667 1 74.89 58 GLU A O 1
ATOM 499 N N . LYS A 1 78 ? 31.806 40.788 50.295 1 71.79 59 LYS A N 1
ATOM 500 C CA . LYS A 1 78 ? 32.945 40.885 51.212 1 71.37 59 LYS A CA 1
ATOM 501 C C . LYS A 1 78 ? 33.496 39.54 51.683 1 74.87 59 LYS A C 1
ATOM 502 O O . LYS A 1 78 ? 34.717 39.392 51.779 1 74.59 59 LYS A O 1
ATOM 508 N N . THR A 1 79 ? 32.609 38.563 51.964 1 70.88 60 THR A N 1
ATOM 509 C CA . THR A 1 79 ? 33.014 37.246 52.469 1 70.35 60 THR A CA 1
ATOM 510 C C . THR A 1 79 ? 33.109 36.17 51.373 1 74.46 60 THR A C 1
ATOM 511 O O . THR A 1 79 ? 33.419 35.022 51.7 1 74.22 60 THR A O 1
ATOM 515 N N . ASN A 1 80 ? 32.869 36.54 50.088 1 71.2 61 ASN A N 1
ATOM 516 C CA . ASN A 1 80 ? 32.888 35.65 48.911 1 71.01 61 ASN A CA 1
ATOM 517 C C . ASN A 1 80 ? 31.892 34.488 49.054 1 74.5 61 ASN A C 1
ATOM 518 O O . ASN A 1 80 ? 32.264 33.312 48.947 1 74.24 61 ASN A O 1
ATOM 523 N N . ARG A 1 81 ? 30.624 34.837 49.335 1 70.35 62 ARG A N 1
ATOM 524 C CA . ARG A 1 81 ? 29.513 33.895 49.509 1 69.67 62 ARG A CA 1
ATOM 525 C C . ARG A 1 81 ? 28.362 34.237 48.552 1 71.84 62 ARG A C 1
ATOM 526 O O . ARG A 1 81 ? 28.378 35.305 47.932 1 71.39 62 ARG A O 1
ATOM 534 N N . MET A 1 82 ? 27.393 33.315 48.398 1 66.9 63 MET A N 1
ATOM 535 C CA . MET A 1 82 ? 26.243 33.499 47.51 1 65.95 63 MET A CA 1
ATOM 536 C C . MET A 1 82 ? 24.934 33.048 48.168 1 68.8 63 MET A C 1
ATOM 537 O O . MET A 1 82 ? 23.973 32.692 47.476 1 68.45 63 MET A O 1
ATOM 542 N N . ASP A 1 83 ? 24.893 33.105 49.51 1 64.41 64 ASP A N 1
ATOM 543 C CA . ASP A 1 83 ? 23.741 32.7 50.3 1 63.98 64 ASP A CA 1
ATOM 544 C C . ASP A 1 83 ? 22.553 33.661 50.191 1 67.19 64 ASP A C 1
ATOM 545 O O . ASP A 1 83 ? 21.455 33.184 49.899 1 66.47 64 ASP A O 1
ATOM 550 N N . VAL A 1 84 ? 22.756 34.995 50.375 1 63.71 65 VAL A N 1
ATOM 551 C CA . VAL A 1 84 ? 21.652 35.973 50.279 1 63.5 65 VAL A CA 1
ATOM 552 C C . VAL A 1 84 ? 21.079 36.028 48.839 1 67.35 65 VAL A C 1
ATOM 553 O O . VAL A 1 84 ? 19.88 36.25 48.674 1 67.06 65 VAL A O 1
ATOM 557 N N . ALA A 1 85 ? 21.932 35.78 47.821 1 63.66 66 ALA A N 1
ATOM 558 C CA . ALA A 1 85 ? 21.567 35.752 46.405 1 63.46 66 ALA A CA 1
ATOM 559 C C . ALA A 1 85 ? 20.571 34.62 46.13 1 67.47 66 ALA A C 1
ATOM 560 O O . ALA A 1 85 ? 19.554 34.837 45.469 1 66.95 66 ALA A O 1
ATOM 562 N N . ARG A 1 86 ? 20.868 33.423 46.662 1 64.47 67 ARG A N 1
ATOM 563 C CA . ARG A 1 86 ? 20.068 32.202 46.561 1 64.5 67 ARG A CA 1
ATOM 564 C C . ARG A 1 86 ? 18.755 32.341 47.343 1 69.62 67 ARG A C 1
ATOM 565 O O . ARG A 1 86 ? 17.723 31.84 46.891 1 69.58 67 ARG A O 1
ATOM 573 N N . CYS A 1 87 ? 18.804 33.038 48.501 1 66.46 68 CYS A N 1
ATOM 574 C CA . CYS A 1 87 ? 17.661 33.304 49.377 1 66.57 68 CYS A CA 1
ATOM 575 C C . CYS A 1 87 ? 16.605 34.15 48.678 1 70.28 68 CYS A C 1
ATOM 576 O O . CYS A 1 87 ? 15.416 33.854 48.789 1 69.68 68 CYS A O 1
ATOM 579 N N . LEU A 1 88 ? 17.049 35.203 47.963 1 67.12 69 LEU A N 1
ATOM 580 C CA . LEU A 1 88 ? 16.191 36.119 47.21 1 67.12 69 LEU A CA 1
ATOM 581 C C . LEU A 1 88 ? 15.675 35.465 45.928 1 72.05 69 LEU A C 1
ATOM 582 O O . LEU A 1 88 ? 14.623 35.859 45.423 1 71.73 69 LEU A O 1
ATOM 587 N N . ALA A 1 89 ? 16.414 34.466 45.409 1 69.36 70 ALA A N 1
ATOM 588 C CA . ALA A 1 89 ? 16.03 33.707 44.224 1 69.64 70 ALA A CA 1
ATOM 589 C C . ALA A 1 89 ? 14.843 32.804 44.566 1 75.14 70 ALA A C 1
ATOM 590 O O . ALA A 1 89 ? 13.88 32.731 43.801 1 74.59 70 ALA A O 1
ATOM 592 N N . GLU A 1 90 ? 14.9 32.163 45.747 1 73.47 71 GLU A N 1
ATOM 593 C CA . GLU A 1 90 ? 13.85 31.285 46.264 1 74.23 71 GLU A CA 1
ATOM 594 C C . GLU A 1 90 ? 12.63 32.102 46.706 1 78.79 71 GLU A C 1
ATOM 595 O O . GLU A 1 90 ? 11.501 31.619 46.602 1 78.36 71 GLU A O 1
ATOM 601 N N . ALA A 1 91 ? 12.859 33.351 47.16 1 75.87 72 ALA A N 1
ATOM 602 C CA . ALA A 1 91 ? 11.807 34.293 47.554 1 75.8 72 ALA A CA 1
ATOM 603 C C . ALA A 1 91 ? 11.162 34.897 46.304 1 79.7 72 ALA A C 1
ATOM 604 O O . ALA A 1 91 ? 9.985 35.263 46.339 1 79.07 72 ALA A O 1
ATOM 606 N N . ASN A 1 92 ? 11.949 34.993 45.203 1 76.65 73 ASN A N 1
ATOM 607 C CA . ASN A 1 92 ? 11.572 35.502 43.877 1 76.7 73 ASN A CA 1
ATOM 608 C C . ASN A 1 92 ? 10.978 36.926 43.918 1 80.67 73 ASN A C 1
ATOM 609 O O . ASN A 1 92 ? 10.058 37.239 43.163 1 80.05 73 ASN A O 1
ATOM 614 N N . ILE A 1 93 ? 11.55 37.796 44.774 1 77.61 74 ILE A N 1
ATOM 615 C CA . ILE A 1 93 ? 11.123 39.188 44.965 1 77.73 74 ILE A CA 1
ATOM 616 C C . ILE A 1 93 ? 11.208 40.022 43.688 1 83.03 74 ILE A C 1
ATOM 617 O O . ILE A 1 93 ? 10.296 40.804 43.42 1 82.59 74 ILE A O 1
ATOM 622 N N . VAL A 1 94 ? 12.273 39.82 42.882 1 80.87 75 VAL A N 1
ATOM 623 C CA . VAL A 1 94 ? 12.523 40.51 41.603 1 81.28 75 VAL A CA 1
ATOM 624 C C . VAL A 1 94 ? 11.378 40.208 40.592 1 87.3 75 VAL A C 1
ATOM 625 O O . VAL A 1 94 ? 11.26 40.881 39.566 1 87.11 75 VAL A O 1
ATOM 629 N N . SER A 1 95 ? 10.504 39.235 40.93 1 85.14 76 SER A N 1
ATOM 630 C CA . SER A 1 95 ? 9.362 38.829 40.114 1 85.33 76 SER A CA 1
ATOM 631 C C . SER A 1 95 ? 8 38.955 40.834 1 89.82 76 SER A C 1
ATOM 632 O O . SER A 1 95 ? 6.99 39.163 40.158 1 89.14 76 SER A O 1
ATOM 635 N N . THR A 1 96 ? 7.97 38.835 42.183 1 87.12 77 THR A N 1
ATOM 636 C CA . THR A 1 96 ? 6.719 38.876 42.949 1 87.31 77 THR A CA 1
ATOM 637 C C . THR A 1 96 ? 6.542 40.126 43.839 1 91.37 77 THR A C 1
ATOM 638 O O . THR A 1 96 ? 5.399 40.504 44.101 1 91.1 77 THR A O 1
ATOM 642 N N . ASP A 1 97 ? 7.634 40.741 44.326 1 87.87 78 ASP A N 1
ATOM 643 C CA . ASP A 1 97 ? 7.517 41.894 45.222 1 87.53 78 ASP A CA 1
ATOM 644 C C . ASP A 1 97 ? 7.974 43.215 44.604 1 90.38 78 ASP A C 1
ATOM 645 O O . ASP A 1 97 ? 7.182 44.155 44.57 1 89.81 78 ASP A O 1
ATOM 650 N N . LEU A 1 98 ? 9.234 43.282 44.113 1 86.43 79 LEU A N 1
ATOM 651 C CA . LEU A 1 98 ? 9.843 44.476 43.512 1 86.05 79 LEU A CA 1
ATOM 652 C C . LEU A 1 98 ? 9.09 45.032 42.304 1 90.93 79 LEU A C 1
ATOM 653 O O . LEU A 1 98 ? 9.117 46.245 42.093 1 90.48 79 LEU A O 1
ATOM 658 N N . LEU A 1 99 ? 8.42 44.165 41.521 1 88.3 80 LEU A N 1
ATOM 659 C CA . LEU A 1 99 ? 7.651 44.599 40.351 1 88.59 80 LEU A CA 1
ATOM 660 C C . LEU A 1 99 ? 6.382 45.354 40.752 1 93.72 80 LEU A C 1
ATOM 661 O O . LEU A 1 99 ? 6.001 46.316 40.08 1 93.5 80 LEU A O 1
ATOM 666 N N . HIS A 1 100 ? 5.747 44.925 41.857 1 90.92 81 HIS A N 1
ATOM 667 C CA . HIS A 1 100 ? 4.531 45.528 42.409 1 90.97 81 HIS A CA 1
ATOM 668 C C . HIS A 1 100 ? 4.806 46.885 43.072 1 95.15 81 HIS A C 1
ATOM 669 O O . HIS A 1 100 ? 3.928 47.752 43.075 1 94.74 81 HIS A O 1
ATOM 676 N N . ILE A 1 101 ? 6.024 47.061 43.628 1 91.84 82 ILE A N 1
ATOM 677 C CA . ILE A 1 101 ? 6.483 48.292 44.284 1 91.64 82 ILE A CA 1
ATOM 678 C C . ILE A 1 101 ? 6.735 49.363 43.212 1 96.29 82 ILE A C 1
ATOM 679 O O . ILE A 1 101 ? 6.328 50.513 43.391 1 96.05 82 ILE A O 1
ATOM 684 N N . LEU A 1 102 ? 7.367 48.967 42.086 1 93.24 83 LEU A N 1
ATOM 685 C CA . LEU A 1 102 ? 7.661 49.848 40.953 1 93.39 83 LEU A CA 1
ATOM 686 C C . LEU A 1 102 ? 6.387 50.266 40.208 1 98.76 83 LEU A C 1
ATOM 687 O O . LEU A 1 102 ? 6.377 51.31 39.549 1 98.27 83 LEU A O 1
ATOM 692 N N . ALA A 1 103 ? 5.315 49.453 40.327 1 96.54 84 ALA A N 1
ATOM 693 C CA . ALA A 1 103 ? 4.004 49.696 39.721 1 96.95 84 ALA A CA 1
ATOM 694 C C . ALA A 1 103 ? 3.271 50.863 40.396 1 101.96 84 ALA A C 1
ATOM 695 O O . ALA A 1 103 ? 2.478 51.547 39.742 1 101.49 84 ALA A O 1
ATOM 697 N N . LEU A 1 104 ? 3.541 51.081 41.704 1 99.3 85 LEU A N 1
ATOM 698 C CA . LEU A 1 104 ? 2.948 52.147 42.524 1 99.39 85 LEU A CA 1
ATOM 699 C C . LEU A 1 104 ? 3.408 53.538 42.079 1 103.79 85 LEU A C 1
ATOM 700 O O . LEU A 1 104 ? 2.626 54.485 42.148 1 103.23 85 LEU A O 1
ATOM 705 N N . TRP A 1 105 ? 4.672 53.653 41.626 1 101.02 86 TRP A N 1
ATOM 706 C CA . TRP A 1 105 ? 5.281 54.896 41.152 1 101.22 86 TRP A CA 1
ATOM 707 C C . TRP A 1 105 ? 4.848 55.173 39.702 1 106.89 86 TRP A C 1
ATOM 708 O O . TRP A 1 105 ? 5.623 54.971 38.767 1 106.58 86 TRP A O 1
ATOM 719 N N . THR A 1 106 ? 3.584 55.614 39.532 1 104.76 87 THR A N 1
ATOM 720 C CA . THR A 1 106 ? 2.95 55.925 38.24 1 105.19 87 THR A CA 1
ATOM 721 C C . THR A 1 106 ? 3.578 57.165 37.557 1 110.45 87 THR A C 1
ATOM 722 O O . THR A 1 106 ? 4.226 57.945 38.262 1 110.12 87 THR A O 1
ATOM 726 N N . PRO A 1 107 ? 3.407 57.385 36.213 1 107.85 88 PRO A N 1
ATOM 727 C CA . PRO A 1 107 ? 4.016 58.571 35.569 1 107.95 88 PRO A CA 1
ATOM 728 C C . PRO A 1 107 ? 3.616 59.923 36.168 1 113.02 88 PRO A C 1
ATOM 729 O O . PRO A 1 107 ? 4.436 60.843 36.186 1 112.56 88 PRO A O 1
ATOM 733 N N . ASN A 1 108 ? 2.373 60.033 36.674 1 110.53 89 ASN A N 1
ATOM 734 C CA . ASN A 1 108 ? 1.858 61.243 37.321 1 110.8 89 ASN A CA 1
ATOM 735 C C . ASN A 1 108 ? 2.409 61.394 38.753 1 114.97 89 ASN A C 1
ATOM 736 O O . ASN A 1 108 ? 2.466 62.512 39.274 1 114.62 89 ASN A O 1
ATOM 741 N N . GLU A 1 109 ? 2.828 60.27 39.371 1 111.61 90 GLU A N 1
ATOM 742 C CA . GLU A 1 109 ? 3.382 60.226 40.722 1 111.48 90 GLU A CA 1
ATOM 743 C C . GLU A 1 109 ? 4.931 60.278 40.751 1 115.24 90 GLU A C 1
ATOM 744 O O . GLU A 1 109 ? 5.537 59.899 41.757 1 114.87 90 GLU A O 1
ATOM 750 N N . ASN A 1 110 ? 5.569 60.792 39.679 1 111.7 91 ASN A N 1
ATOM 751 C CA . ASN A 1 110 ? 7.032 60.92 39.629 1 111.52 91 ASN A CA 1
ATOM 752 C C . ASN A 1 110 ? 7.533 62.052 40.563 1 115.45 91 ASN A C 1
ATOM 753 O O . ASN A 1 110 ? 8.717 62.086 40.909 1 114.99 91 ASN A O 1
ATOM 758 N N . SER A 1 111 ? 6.623 62.951 40.972 1 112.06 92 SER A N 1
ATOM 759 C CA . SER A 1 111 ? 6.891 64.061 41.887 1 111.91 92 SER A CA 1
ATOM 760 C C . SER A 1 111 ? 7.1 63.573 43.335 1 115.52 92 SER A C 1
ATOM 761 O O . SER A 1 111 ? 7.755 64.266 44.119 1 115.36 92 SER A O 1
ATOM 764 N N . ASN A 1 112 ? 6.541 62.388 43.684 1 111.36 93 ASN A N 1
ATOM 765 C CA . ASN A 1 112 ? 6.661 61.77 45.009 1 110.8 93 ASN A CA 1
ATOM 766 C C . ASN A 1 112 ? 8.123 61.417 45.293 1 114.11 93 ASN A C 1
ATOM 767 O O . ASN A 1 112 ? 8.684 60.564 44.605 1 113.58 93 ASN A O 1
ATOM 772 N N . LYS A 1 113 ? 8.747 62.102 46.272 1 110.42 94 LYS A N 1
ATOM 773 C CA . LYS A 1 113 ? 10.144 61.877 46.657 1 110.17 94 LYS A CA 1
ATOM 774 C C . LYS A 1 113 ? 10.33 60.488 47.279 1 113.34 94 LYS A C 1
ATOM 775 O O . LYS A 1 113 ? 11.294 59.796 46.937 1 112.87 94 LYS A O 1
ATOM 781 N N . TYR A 1 114 ? 9.402 60.086 48.174 1 109.36 95 TYR A N 1
ATOM 782 C CA . TYR A 1 114 ? 9.435 58.791 48.858 1 108.86 95 TYR A CA 1
ATOM 783 C C . TYR A 1 114 ? 9.26 57.645 47.861 1 111.44 95 TYR A C 1
ATOM 784 O O . TYR A 1 114 ? 10.01 56.668 47.929 1 111.01 95 TYR A O 1
ATOM 793 N N . LYS A 1 115 ? 8.291 57.779 46.927 1 106.79 96 LYS A N 1
ATOM 794 C CA . LYS A 1 115 ? 8.018 56.77 45.899 1 105.8 96 LYS A CA 1
ATOM 795 C C . LYS A 1 115 ? 9.133 56.671 44.853 1 107.92 96 LYS A C 1
ATOM 796 O O . LYS A 1 115 ? 9.324 55.6 44.279 1 107.53 96 LYS A O 1
ATOM 802 N N . ALA A 1 116 ? 9.877 57.771 44.62 1 103.14 97 ALA A N 1
ATOM 803 C CA . ALA A 1 116 ? 11.002 57.784 43.684 1 102.42 97 ALA A CA 1
ATOM 804 C C . ALA A 1 116 ? 12.238 57.148 44.324 1 105.23 97 ALA A C 1
ATOM 805 O O . ALA A 1 116 ? 13.019 56.504 43.622 1 104.87 97 ALA A O 1
ATOM 807 N N . ARG A 1 117 ? 12.414 57.325 45.653 1 100.92 98 ARG A N 1
ATOM 808 C CA . ARG A 1 117 ? 13.545 56.758 46.391 1 100.29 98 ARG A CA 1
ATOM 809 C C . ARG A 1 117 ? 13.404 55.244 46.569 1 101.69 98 ARG A C 1
ATOM 810 O O . ARG A 1 117 ? 14.404 54.529 46.46 1 101.44 98 ARG A O 1
ATOM 818 N N . ILE A 1 118 ? 12.165 54.754 46.805 1 96.05 99 ILE A N 1
ATOM 819 C CA . ILE A 1 118 ? 11.895 53.315 46.926 1 94.71 99 ILE A CA 1
ATOM 820 C C . ILE A 1 118 ? 12.054 52.638 45.56 1 95.93 99 ILE A C 1
ATOM 821 O O . ILE A 1 118 ? 12.468 51.483 45.501 1 95.45 99 ILE A O 1
ATOM 826 N N . ALA A 1 119 ? 11.765 53.382 44.469 1 90.74 100 ALA A N 1
ATOM 827 C CA . ALA A 1 119 ? 11.906 52.919 43.089 1 89.87 100 ALA A CA 1
ATOM 828 C C . ALA A 1 119 ? 13.382 52.728 42.739 1 91.87 100 ALA A C 1
ATOM 829 O O . ALA A 1 119 ? 13.723 51.749 42.075 1 91.47 100 ALA A O 1
ATOM 831 N N . LEU A 1 120 ? 14.255 53.653 43.204 1 86.78 101 LEU A N 1
ATOM 832 C CA . LEU A 1 120 ? 15.705 53.594 42.998 1 85.75 101 LEU A CA 1
ATOM 833 C C . LEU A 1 120 ? 16.283 52.411 43.776 1 88.3 101 LEU A C 1
ATOM 834 O O . LEU A 1 120 ? 17.092 51.659 43.227 1 87.65 101 LEU A O 1
ATOM 839 N N . ALA A 1 121 ? 15.831 52.236 45.04 1 83.99 102 ALA A N 1
ATOM 840 C CA . ALA A 1 121 ? 16.236 51.152 45.942 1 83.35 102 ALA A CA 1
ATOM 841 C C . ALA A 1 121 ? 15.918 49.77 45.355 1 86 102 ALA A C 1
ATOM 842 O O . ALA A 1 121 ? 16.628 48.804 45.648 1 85.51 102 ALA A O 1
ATOM 844 N N . CYS A 1 122 ? 14.86 49.692 44.511 1 81.55 103 CYS A N 1
ATOM 845 C CA . CYS A 1 122 ? 14.44 48.481 43.804 1 80.79 103 CYS A CA 1
ATOM 846 C C . CYS A 1 122 ? 15.474 48.135 42.734 1 83.21 103 CYS A C 1
ATOM 847 O O . CYS A 1 122 ? 15.853 46.972 42.612 1 82.59 103 CYS A O 1
ATOM 850 N N . PHE A 1 123 ? 15.941 49.147 41.975 1 79.07 104 PHE A N 1
ATOM 851 C CA . PHE A 1 123 ? 16.954 48.962 40.939 1 78.64 104 PHE A CA 1
ATOM 852 C C . PHE A 1 123 ? 18.348 48.784 41.53 1 81.41 104 PHE A C 1
ATOM 853 O O . PHE A 1 123 ? 19.172 48.095 40.933 1 80.85 104 PHE A O 1
ATOM 861 N N . GLU A 1 124 ? 18.589 49.344 42.733 1 77.39 105 GLU A N 1
ATOM 862 C CA . GLU A 1 124 ? 19.846 49.192 43.478 1 76.95 105 GLU A CA 1
ATOM 863 C C . GLU A 1 124 ? 19.983 47.739 43.974 1 79.32 105 GLU A C 1
ATOM 864 O O . GLU A 1 124 ? 21.072 47.308 44.367 1 78.79 105 GLU A O 1
ATOM 870 N N . LEU A 1 125 ? 18.86 46.996 43.935 1 74.65 106 LEU A N 1
ATOM 871 C CA . LEU A 1 125 ? 18.727 45.599 44.329 1 73.7 106 LEU A CA 1
ATOM 872 C C . LEU A 1 125 ? 18.627 44.69 43.097 1 76.05 106 LEU A C 1
ATOM 873 O O . LEU A 1 125 ? 19.207 43.604 43.101 1 75.37 106 LEU A O 1
ATOM 878 N N . MET A 1 126 ? 17.894 45.138 42.049 1 71.72 107 MET A N 1
ATOM 879 C CA . MET A 1 126 ? 17.673 44.393 40.803 1 71.1 107 MET A CA 1
ATOM 880 C C . MET A 1 126 ? 18.917 44.254 39.936 1 73.2 107 MET A C 1
ATOM 881 O O . MET A 1 126 ? 19.098 43.203 39.322 1 72.21 107 MET A O 1
ATOM 886 N N . VAL A 1 127 ? 19.767 45.301 39.882 1 69.24 108 VAL A N 1
ATOM 887 C CA . VAL A 1 127 ? 21.014 45.309 39.103 1 68.82 108 VAL A CA 1
ATOM 888 C C . VAL A 1 127 ? 21.993 44.208 39.598 1 71.98 108 VAL A C 1
ATOM 889 O O . VAL A 1 127 ? 22.363 43.379 38.762 1 71.41 108 VAL A O 1
ATOM 893 N N . PRO A 1 128 ? 22.382 44.112 40.907 1 68.2 109 PRO A N 1
ATOM 894 C CA . PRO A 1 128 ? 23.294 43.023 41.311 1 67.9 109 PRO A CA 1
ATOM 895 C C . PRO A 1 128 ? 22.699 41.619 41.164 1 72.07 109 PRO A C 1
ATOM 896 O O . PRO A 1 128 ? 23.448 40.669 40.932 1 71.28 109 PRO A O 1
ATOM 900 N N . LEU A 1 129 ? 21.358 41.494 41.284 1 69.22 110 LEU A N 1
ATOM 901 C CA . LEU A 1 129 ? 20.637 40.224 41.171 1 69.21 110 LEU A CA 1
ATOM 902 C C . LEU A 1 129 ? 20.504 39.716 39.732 1 74.34 110 LEU A C 1
ATOM 903 O O . LEU A 1 129 ? 20.51 38.502 39.518 1 74.03 110 LEU A O 1
ATOM 908 N N . THR A 1 130 ? 20.386 40.632 38.754 1 71.86 111 THR A N 1
ATOM 909 C CA . THR A 1 130 ? 20.275 40.281 37.33 1 72.14 111 THR A CA 1
ATOM 910 C C . THR A 1 130 ? 21.631 40.403 36.609 1 76.58 111 THR A C 1
ATOM 911 O O . THR A 1 130 ? 21.704 40.223 35.39 1 75.72 111 THR A O 1
ATOM 915 N N . TRP A 1 131 ? 22.701 40.693 37.375 1 74.26 112 TRP A N 1
ATOM 916 C CA . TRP A 1 131 ? 24.068 40.847 36.877 1 74.6 112 TRP A CA 1
ATOM 917 C C . TRP A 1 131 ? 24.603 39.522 36.313 1 79.86 112 TRP A C 1
ATOM 918 O O . TRP A 1 131 ? 24.428 38.488 36.961 1 79.64 112 TRP A O 1
ATOM 929 N N . PRO A 1 132 ? 25.252 39.527 35.119 1 77.44 113 PRO A N 1
ATOM 930 C CA . PRO A 1 132 ? 25.774 38.265 34.552 1 77.78 113 PRO A CA 1
ATOM 931 C C . PRO A 1 132 ? 26.891 37.616 35.379 1 82.93 113 PRO A C 1
ATOM 932 O O . PRO A 1 132 ? 27.754 38.319 35.903 1 82.47 113 PRO A O 1
ATOM 936 N N . ILE A 1 133 ? 26.887 36.278 35.489 1 80.44 114 ILE A N 1
ATOM 937 C CA . ILE A 1 133 ? 27.906 35.581 36.277 1 80.78 114 ILE A CA 1
ATOM 938 C C . ILE A 1 133 ? 28.911 34.832 35.384 1 86.53 114 ILE A C 1
ATOM 939 O O . ILE A 1 133 ? 28.519 34.208 34.394 1 86.26 114 ILE A O 1
ATOM 944 N N . GLU A 1 134 ? 30.213 34.928 35.735 1 84.5 115 GLU A N 1
ATOM 945 C CA . GLU A 1 134 ? 31.312 34.264 35.028 1 85.11 115 GLU A CA 1
ATOM 946 C C . GLU A 1 134 ? 31.942 33.193 35.919 1 90.15 115 GLU A C 1
ATOM 947 O O . GLU A 1 134 ? 32.584 33.512 36.923 1 89.35 115 GLU A O 1
ATOM 953 N N . LYS A 1 135 ? 31.708 31.915 35.555 1 88.17 116 LYS A N 1
ATOM 954 C CA . LYS A 1 135 ? 32.16 30.711 36.26 1 88.62 116 LYS A CA 1
ATOM 955 C C . LYS A 1 135 ? 33.672 30.672 36.497 1 93.87 116 LYS A C 1
ATOM 956 O O . LYS A 1 135 ? 34.104 30.355 37.608 1 93.5 116 LYS A O 1
ATOM 962 N N . ASP A 1 136 ? 34.466 30.992 35.46 1 91.31 117 ASP A N 1
ATOM 963 C CA . ASP A 1 136 ? 35.924 30.963 35.534 1 91.41 117 ASP A CA 1
ATOM 964 C C . ASP A 1 136 ? 36.511 32.248 36.135 1 94.91 117 ASP A C 1
ATOM 965 O O . ASP A 1 136 ? 36.798 33.209 35.416 1 94.56 117 ASP A O 1
ATOM 970 N N . ARG A 1 137 ? 36.66 32.25 37.476 1 91.08 118 ARG A N 1
ATOM 971 C CA . ARG A 1 137 ? 37.232 33.33 38.289 1 90.76 118 ARG A CA 1
ATOM 972 C C . ARG A 1 137 ? 37.992 32.72 39.469 1 94.25 118 ARG A C 1
ATOM 973 O O . ARG A 1 137 ? 37.594 31.671 39.981 1 93.72 118 ARG A O 1
ATOM 981 N N . GLU A 1 138 ? 39.069 33.389 39.911 1 90.88 119 GLU A N 1
ATOM 982 C CA . GLU A 1 138 ? 39.896 32.966 41.049 1 90.75 119 GLU A CA 1
ATOM 983 C C . GLU A 1 138 ? 39.134 33.138 42.381 1 93.46 119 GLU A C 1
ATOM 984 O O . GLU A 1 138 ? 39.284 32.312 43.285 1 92.89 119 GLU A O 1
ATOM 990 N N . THR A 1 139 ? 38.31 34.205 42.481 1 89.19 120 THR A N 1
ATOM 991 C CA . THR A 1 139 ? 37.493 34.55 43.652 1 88.46 120 THR A CA 1
ATOM 992 C C . THR A 1 139 ? 36.421 33.496 43.966 1 91.21 120 THR A C 1
ATOM 993 O O . THR A 1 139 ? 36.01 33.38 45.122 1 90.94 120 THR A O 1
ATOM 997 N N . MET A 1 140 ? 35.973 32.737 42.939 1 86.65 121 MET A N 1
ATOM 998 C CA . MET A 1 140 ? 34.943 31.696 43.046 1 85.93 121 MET A CA 1
ATOM 999 C C . MET A 1 140 ? 35.386 30.535 43.943 1 88.72 121 MET A C 1
ATOM 1000 O O . MET A 1 140 ? 36.509 30.045 43.805 1 88.4 121 MET A O 1
ATOM 1005 N N . THR A 1 141 ? 34.504 30.112 44.869 1 84.33 122 THR A N 1
ATOM 1006 C CA . THR A 1 141 ? 34.752 29.01 45.811 1 83.77 122 THR A CA 1
ATOM 1007 C C . THR A 1 141 ? 33.787 27.841 45.539 1 85.8 122 THR A C 1
ATOM 1008 O O . THR A 1 141 ? 33.103 27.838 44.512 1 85.36 122 THR A O 1
ATOM 1012 N N . ILE A 1 142 ? 33.73 26.858 46.465 1 80.97 123 ILE A N 1
ATOM 1013 C CA . ILE A 1 142 ? 32.843 25.685 46.413 1 80.12 123 ILE A CA 1
ATOM 1014 C C . ILE A 1 142 ? 31.384 26.163 46.625 1 82.86 123 ILE A C 1
ATOM 1015 O O . ILE A 1 142 ? 30.447 25.577 46.073 1 82.19 123 ILE A O 1
ATOM 1020 N N . ASN A 1 143 ? 31.227 27.273 47.38 1 78.87 124 ASN A N 1
ATOM 1021 C CA . ASN A 1 143 ? 29.961 27.935 47.699 1 78.4 124 ASN A CA 1
ATOM 1022 C C . ASN A 1 143 ? 29.318 28.545 46.446 1 80.91 124 ASN A C 1
ATOM 1023 O O . ASN A 1 143 ? 28.138 28.298 46.191 1 80.48 124 ASN A O 1
ATOM 1028 N N . HIS A 1 144 ? 30.096 29.321 45.66 1 76.32 125 HIS A N 1
ATOM 1029 C CA . HIS A 1 144 ? 29.632 29.97 44.43 1 75.45 125 HIS A CA 1
ATOM 1030 C C . HIS A 1 144 ? 29.161 28.954 43.388 1 77.57 125 HIS A C 1
ATOM 1031 O O . HIS A 1 144 ? 28.04 29.071 42.896 1 77.04 125 HIS A O 1
ATOM 1038 N N . HIS A 1 145 ? 30.004 27.945 43.084 1 72.98 126 HIS A N 1
ATOM 1039 C CA . HIS A 1 145 ? 29.743 26.895 42.096 1 72.4 126 HIS A CA 1
ATOM 1040 C C . HIS A 1 145 ? 28.488 26.06 42.368 1 75.34 126 HIS A C 1
ATOM 1041 O O . HIS A 1 145 ? 27.909 25.521 41.423 1 75.16 126 HIS A O 1
ATOM 1048 N N . ARG A 1 146 ? 28.06 25.971 43.637 1 70.86 127 ARG A N 1
ATOM 1049 C CA . ARG A 1 146 ? 26.86 25.238 44.039 1 70.35 127 ARG A CA 1
ATOM 1050 C C . ARG A 1 146 ? 25.573 26.006 43.655 1 72.91 127 ARG A C 1
ATOM 1051 O O . ARG A 1 146 ? 24.645 25.416 43.099 1 72.59 127 ARG A O 1
ATOM 1059 N N . HIS A 1 147 ? 25.538 27.313 43.96 1 68.27 128 HIS A N 1
ATOM 1060 C CA . HIS A 1 147 ? 24.415 28.242 43.786 1 67.52 128 HIS A CA 1
ATOM 1061 C C . HIS A 1 147 ? 24.222 28.788 42.358 1 71.13 128 HIS A C 1
ATOM 1062 O O . HIS A 1 147 ? 23.077 29.01 41.959 1 70.41 128 HIS A O 1
ATOM 1069 N N . ILE A 1 148 ? 25.327 29.001 41.595 1 67.71 129 ILE A N 1
ATOM 1070 C CA . ILE A 1 148 ? 25.33 29.521 40.211 1 67.41 129 ILE A CA 1
ATOM 1071 C C . ILE A 1 148 ? 24.287 28.81 39.296 1 71.85 129 ILE A C 1
ATOM 1072 O O . ILE A 1 148 ? 23.528 29.54 38.655 1 71.05 129 ILE A O 1
ATOM 1077 N N . PRO A 1 149 ? 24.174 27.448 39.23 1 69.39 130 PRO A N 1
ATOM 1078 C CA . PRO A 1 149 ? 23.155 26.842 38.345 1 69.6 130 PRO A CA 1
ATOM 1079 C C . PRO A 1 149 ? 21.715 27.265 38.649 1 74.14 130 PRO A C 1
ATOM 1080 O O . PRO A 1 149 ? 20.916 27.427 37.72 1 73.95 130 PRO A O 1
ATOM 1084 N N . VAL A 1 150 ? 21.4 27.468 39.947 1 70.44 131 VAL A N 1
ATOM 1085 C CA . VAL A 1 150 ? 20.082 27.9 40.424 1 69.91 131 VAL A CA 1
ATOM 1086 C C . VAL A 1 150 ? 19.868 29.381 40.084 1 73.01 131 VAL A C 1
ATOM 1087 O O . VAL A 1 150 ? 18.814 29.738 39.552 1 72.35 131 VAL A O 1
ATOM 1091 N N . LEU A 1 151 ? 20.876 30.227 40.372 1 69.24 132 LEU A N 1
ATOM 1092 C CA . LEU A 1 151 ? 20.851 31.673 40.122 1 68.83 132 LEU A CA 1
ATOM 1093 C C . LEU A 1 151 ? 20.721 32.022 38.643 1 72.7 132 LEU A C 1
ATOM 1094 O O . LEU A 1 151 ? 20.009 32.97 38.308 1 72.1 132 LEU A O 1
ATOM 1099 N N . GLN A 1 152 ? 21.402 31.257 37.762 1 69.47 133 GLN A N 1
ATOM 1100 C CA . GLN A 1 152 ? 21.356 31.458 36.312 1 69.45 133 GLN A CA 1
ATOM 1101 C C . GLN A 1 152 ? 19.942 31.233 35.79 1 73.46 133 GLN A C 1
ATOM 1102 O O . GLN A 1 152 ? 19.476 31.994 34.941 1 72.78 133 GLN A O 1
ATOM 1108 N N . LEU A 1 153 ? 19.251 30.209 36.33 1 70.52 134 LEU A N 1
ATOM 1109 C CA . LEU A 1 153 ? 17.871 29.872 35.981 1 70.53 134 LEU A CA 1
ATOM 1110 C C . LEU A 1 153 ? 16.909 30.903 36.585 1 73.78 134 LEU A C 1
ATOM 1111 O O . LEU A 1 153 ? 15.881 31.222 35.975 1 73.34 134 LEU A O 1
ATOM 1116 N N . ALA A 1 154 ? 17.258 31.419 37.785 1 69.71 135 ALA A N 1
ATOM 1117 C CA . ALA A 1 154 ? 16.492 32.438 38.504 1 69.16 135 ALA A CA 1
ATOM 1118 C C . ALA A 1 154 ? 16.539 33.771 37.756 1 71.65 135 ALA A C 1
ATOM 1119 O O . ALA A 1 154 ? 15.547 34.498 37.752 1 70.92 135 ALA A O 1
ATOM 1121 N N . GLN A 1 155 ? 17.683 34.067 37.101 1 67.47 136 GLN A N 1
ATOM 1122 C CA . GLN A 1 155 ? 17.894 35.273 36.302 1 67.04 136 GLN A CA 1
ATOM 1123 C C . GLN A 1 155 ? 17.022 35.267 35.042 1 71.79 136 GLN A C 1
ATOM 1124 O O . GLN A 1 155 ? 16.575 36.332 34.607 1 71.34 136 GLN A O 1
ATOM 1130 N N . LEU A 1 156 ? 16.761 34.067 34.477 1 69.13 137 LEU A N 1
ATOM 1131 C CA . LEU A 1 156 ? 15.889 33.871 33.316 1 69.39 137 LEU A CA 1
ATOM 1132 C C . LEU A 1 156 ? 14.44 34.13 33.728 1 73.25 137 LEU A C 1
ATOM 1133 O O . LEU A 1 156 ? 13.679 34.722 32.959 1 72.94 137 LEU A O 1
ATOM 1138 N N . GLY A 1 157 ? 14.099 33.721 34.953 1 69.66 138 GLY A N 1
ATOM 1139 C CA . GLY A 1 157 ? 12.784 33.924 35.553 1 69.44 138 GLY A CA 1
ATOM 1140 C C . GLY A 1 157 ? 12.515 35.385 35.861 1 73.12 138 GLY A C 1
ATOM 1141 O O . GLY A 1 157 ? 11.361 35.827 35.821 1 72.93 138 GLY A O 1
ATOM 1142 N N . TYR A 1 158 ? 13.592 36.148 36.164 1 69.03 139 TYR A N 1
ATOM 1143 C CA . TYR A 1 158 ? 13.532 37.583 36.45 1 68.33 139 TYR A CA 1
ATOM 1144 C C . TYR A 1 158 ? 13.238 38.327 35.154 1 71.93 139 TYR A C 1
ATOM 1145 O O . TYR A 1 158 ? 12.282 39.098 35.109 1 71.67 139 TYR A O 1
ATOM 1154 N N . LYS A 1 159 ? 14.039 38.062 34.094 1 68.35 140 LYS A N 1
ATOM 1155 C CA . LYS A 1 159 ? 13.911 38.664 32.763 1 68.28 140 LYS A CA 1
ATOM 1156 C C . LYS A 1 159 ? 12.499 38.472 32.197 1 73.2 140 LYS A C 1
ATOM 1157 O O . LYS A 1 159 ? 11.905 39.44 31.724 1 72.53 140 LYS A O 1
ATOM 1163 N N . ARG A 1 160 ? 11.958 37.237 32.297 1 71 141 ARG A N 1
ATOM 1164 C CA . ARG A 1 160 ? 10.622 36.842 31.833 1 71.4 141 ARG A CA 1
ATOM 1165 C C . ARG A 1 160 ? 9.516 37.667 32.501 1 75.49 141 ARG A C 1
ATOM 1166 O O . ARG A 1 160 ? 8.561 38.064 31.829 1 75.24 141 ARG A O 1
ATOM 1174 N N . ALA A 1 161 ? 9.649 37.917 33.815 1 71.97 142 ALA A N 1
ATOM 1175 C CA . ALA A 1 161 ? 8.687 38.684 34.598 1 71.8 142 ALA A CA 1
ATOM 1176 C C . ALA A 1 161 ? 8.757 40.187 34.314 1 75.61 142 ALA A C 1
ATOM 1177 O O . ALA A 1 161 ? 7.717 40.848 34.301 1 75.15 142 ALA A O 1
ATOM 1179 N N . ILE A 1 162 ? 9.977 40.722 34.09 1 72.28 143 ILE A N 1
ATOM 1180 C CA . ILE A 1 162 ? 10.218 42.14 33.8 1 72.34 143 ILE A CA 1
ATOM 1181 C C . ILE A 1 162 ? 9.691 42.502 32.399 1 78.2 143 ILE A C 1
ATOM 1182 O O . ILE A 1 162 ? 8.992 43.508 32.251 1 78.03 143 ILE A O 1
AT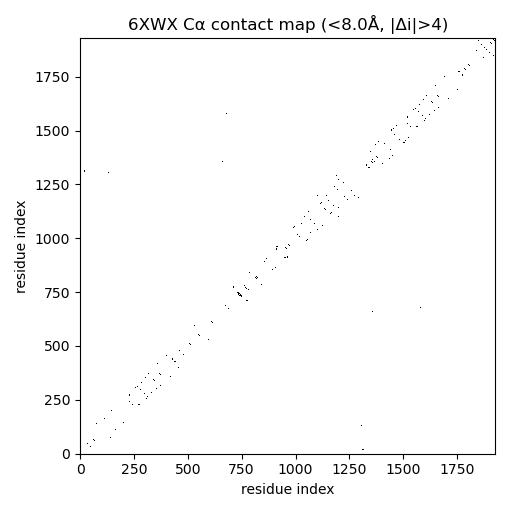OM 1187 N N . ILE A 1 163 ? 9.987 41.658 31.391 1 75.93 144 ILE A N 1
ATOM 1188 C CA . ILE A 1 163 ? 9.548 41.856 30.005 1 76.32 144 ILE A CA 1
ATOM 1189 C C . ILE A 1 163 ? 8.017 41.738 29.869 1 82.3 144 ILE A C 1
ATOM 1190 O O . ILE A 1 163 ? 7.397 42.59 29.228 1 82.04 144 ILE A O 1
ATOM 1195 N N . ASN A 1 164 ? 7.418 40.707 30.491 1 80.49 145 ASN A N 1
ATOM 1196 C CA . ASN A 1 164 ? 5.983 40.428 30.392 1 81.21 145 ASN A CA 1
ATOM 1197 C C . ASN A 1 164 ? 5.167 40.862 31.628 1 87.54 145 ASN A C 1
ATOM 1198 O O . ASN A 1 164 ? 4.321 40.097 32.106 1 87.07 145 ASN A O 1
ATOM 1203 N N . TYR A 1 165 ? 5.387 42.098 32.122 1 86.25 146 TYR A N 1
ATOM 1204 C CA . TYR A 1 165 ? 4.636 42.597 33.275 1 87.18 146 TYR A CA 1
ATOM 1205 C C . TYR A 1 165 ? 3.451 43.442 32.817 1 93.59 146 TYR A C 1
ATOM 1206 O O . TYR A 1 165 ? 3.619 44.559 32.312 1 93.03 146 TYR A O 1
ATOM 1215 N N . ASP A 1 166 ? 2.252 42.858 32.964 1 92.02 147 ASP A N 1
ATOM 1216 C CA . ASP A 1 166 ? 0.942 43.383 32.57 1 92.43 147 ASP A CA 1
ATOM 1217 C C . ASP A 1 166 ? 0.529 44.71 33.228 1 96.6 147 ASP A C 1
ATOM 1218 O O . ASP A 1 166 ? -0.02 45.575 32.541 1 96.17 147 ASP A O 1
ATOM 1223 N N . ALA A 1 167 ? 0.761 44.855 34.546 1 93.29 148 ALA A N 1
ATOM 1224 C CA . ALA A 1 167 ? 0.355 46.031 35.316 1 93.25 148 ALA A CA 1
ATOM 1225 C C . ALA A 1 167 ? 1.099 47.333 34.975 1 97.33 148 ALA A C 1
ATOM 1226 O O . ALA A 1 167 ? 0.44 48.352 34.76 1 96.89 148 ALA A O 1
ATOM 1228 N N . ALA A 1 168 ? 2.449 47.317 34.944 1 94.07 149 ALA A N 1
ATOM 1229 C CA . ALA A 1 168 ? 3.238 48.527 34.691 1 93.97 149 ALA A CA 1
ATOM 1230 C C . ALA A 1 168 ? 4.489 48.32 33.818 1 98.35 149 ALA A C 1
ATOM 1231 O O . ALA A 1 168 ? 5.072 47.236 33.842 1 98.17 149 ALA A O 1
ATOM 1233 N N . PRO A 1 169 ? 4.938 49.355 33.06 1 94.99 150 PRO A N 1
ATOM 1234 C CA . PRO A 1 169 ? 6.146 49.188 32.24 1 94.72 150 PRO A CA 1
ATOM 1235 C C . PRO A 1 169 ? 7.421 49.457 33.053 1 97.97 150 PRO A C 1
ATOM 1236 O O . PRO A 1 169 ? 7.798 50.616 33.243 1 97.64 150 PRO A O 1
ATOM 1240 N N . ILE A 1 170 ? 8.067 48.379 33.55 1 93.9 151 ILE A N 1
ATOM 1241 C CA . ILE A 1 170 ? 9.276 48.402 34.397 1 93.43 151 ILE A CA 1
ATOM 1242 C C . ILE A 1 170 ? 10.475 49.06 33.699 1 96.22 151 ILE A C 1
ATOM 1243 O O . ILE A 1 170 ? 11.177 49.854 34.328 1 95.9 151 ILE A O 1
ATOM 1248 N N . LEU A 1 171 ? 10.709 48.727 32.416 1 91.96 152 LEU A N 1
ATOM 1249 C CA . LEU A 1 171 ? 11.816 49.288 31.635 1 91.55 152 LEU A CA 1
ATOM 1250 C C . LEU A 1 171 ? 11.649 50.794 31.401 1 95.03 152 LEU A C 1
ATOM 1251 O O . LEU A 1 171 ? 12.639 51.527 31.405 1 94.51 152 LEU A O 1
ATOM 1256 N N . SER A 1 172 ? 10.392 51.247 31.227 1 91.17 153 SER A N 1
ATOM 1257 C CA . SER A 1 172 ? 10.042 52.656 31.059 1 90.73 153 SER A CA 1
ATOM 1258 C C . SER A 1 172 ? 10.207 53.368 32.403 1 94.1 153 SER A C 1
ATOM 1259 O O . SER A 1 172 ? 10.647 54.516 32.434 1 93.46 153 SER A O 1
ATOM 1262 N N . THR A 1 173 ? 9.884 52.661 33.509 1 90.79 154 THR A N 1
ATOM 1263 C CA . THR A 1 173 ? 10.007 53.127 34.894 1 90.72 154 THR A CA 1
ATOM 1264 C C . THR A 1 173 ? 11.494 53.311 35.249 1 94.48 154 THR A C 1
ATOM 1265 O O . THR A 1 173 ? 11.835 54.258 35.958 1 94.09 154 THR A O 1
ATOM 1269 N N . ALA A 1 174 ? 12.369 52.426 34.722 1 90.91 155 ALA A N 1
ATOM 1270 C CA . ALA A 1 174 ? 13.818 52.479 34.924 1 90.67 155 ALA A CA 1
ATOM 1271 C C . ALA A 1 174 ? 14.399 53.763 34.334 1 94.65 155 ALA A C 1
ATOM 1272 O O . ALA A 1 174 ? 15.158 54.45 35.015 1 94.36 155 ALA A O 1
ATOM 1274 N N . VAL A 1 175 ? 13.985 54.111 33.095 1 91.18 156 VAL A N 1
ATOM 1275 C CA . VAL A 1 175 ? 14.392 55.314 32.354 1 90.98 156 VAL A CA 1
ATOM 1276 C C . VAL A 1 175 ? 14.053 56.585 33.162 1 94.47 156 VAL A C 1
ATOM 1277 O O . VAL A 1 175 ? 14.892 57.484 33.271 1 93.95 156 VAL A O 1
ATOM 1281 N N . ARG A 1 176 ? 12.845 56.615 33.767 1 90.81 157 ARG A N 1
ATOM 1282 C CA . ARG A 1 176 ? 12.319 57.718 34.585 1 90.47 157 ARG A CA 1
ATOM 1283 C C . ARG A 1 176 ? 13.148 57.998 35.845 1 94.02 157 ARG A C 1
ATOM 1284 O O . ARG A 1 176 ? 13.145 59.132 36.326 1 93.47 157 ARG A O 1
ATOM 1292 N N . VAL A 1 177 ? 13.822 56.968 36.397 1 90.54 158 VAL A N 1
ATOM 1293 C CA . VAL A 1 177 ? 14.668 57.085 37.593 1 90.22 158 VAL A CA 1
ATOM 1294 C C . VAL A 1 177 ? 15.917 57.916 37.241 1 94.37 158 VAL A C 1
ATOM 1295 O O . VAL A 1 177 ? 16.258 58.848 37.973 1 93.82 158 VAL A O 1
ATOM 1299 N N . ALA A 1 178 ? 16.561 57.601 36.098 1 91.28 159 ALA A N 1
ATOM 1300 C CA . ALA A 1 178 ? 17.756 58.288 35.606 1 91.35 159 ALA A CA 1
ATOM 1301 C C . ALA A 1 178 ? 17.447 59.617 34.911 1 96.26 159 ALA A C 1
ATOM 1302 O O . ALA A 1 178 ? 18.273 60.528 34.968 1 96.04 159 ALA A O 1
ATOM 1304 N N . LEU A 1 179 ? 16.258 59.728 34.275 1 93.26 160 LEU A N 1
ATOM 1305 C CA . LEU A 1 179 ? 15.77 60.895 33.523 1 93.24 160 LEU A CA 1
ATOM 1306 C C . LEU A 1 179 ? 16.052 62.285 34.172 1 97.24 160 LEU A C 1
ATOM 1307 O O . LEU A 1 179 ? 16.569 63.131 33.44 1 96.82 160 LEU A O 1
ATOM 1312 N N . PRO A 1 180 ? 15.767 62.577 35.48 1 93.98 161 PRO A N 1
ATOM 1313 C CA . PRO A 1 180 ? 16.08 63.924 36.005 1 93.91 161 PRO A CA 1
ATOM 1314 C C . PRO A 1 180 ? 17.579 64.233 36.101 1 97.99 161 PRO A C 1
ATOM 1315 O O . PRO A 1 180 ? 17.98 65.378 35.878 1 97.68 161 PRO A O 1
ATOM 1319 N N . ALA A 1 181 ? 18.402 63.21 36.408 1 94.65 162 ALA A N 1
ATOM 1320 C CA . ALA A 1 181 ? 19.86 63.325 36.499 1 94.64 162 ALA A CA 1
ATOM 1321 C C . ALA A 1 181 ? 20.489 63.297 35.093 1 99.29 162 ALA A C 1
ATOM 1322 O O . ALA A 1 181 ? 21.659 63.653 34.926 1 98.42 162 ALA A O 1
ATOM 1324 N N . MET A 1 182 ? 19.696 62.876 34.09 1 97.21 163 MET A N 1
ATOM 1325 C CA . MET A 1 182 ? 20.073 62.782 32.679 1 97.74 163 MET A CA 1
ATOM 1326 C C . MET A 1 182 ? 19.853 64.125 31.977 1 102.81 163 MET A C 1
ATOM 1327 O O . MET A 1 182 ? 20.51 64.407 30.973 1 102.36 163 MET A O 1
ATOM 1332 N N . ALA A 1 183 ? 18.922 64.943 32.506 1 100.3 164 ALA A N 1
ATOM 1333 C CA . ALA A 1 183 ? 18.57 66.259 31.973 1 100.53 164 ALA A CA 1
ATOM 1334 C C . ALA A 1 183 ? 19.64 67.314 32.274 1 105.48 164 ALA A C 1
ATOM 1335 O O . ALA A 1 183 ? 19.968 68.11 31.389 1 105.16 164 ALA A O 1
ATOM 1337 N N . MET A 1 184 ? 20.177 67.318 33.516 1 102.67 165 MET A N 1
ATOM 1338 C CA . MET A 1 184 ? 21.206 68.26 33.98 1 102.81 165 MET A CA 1
ATOM 1339 C C . MET A 1 184 ? 22.548 68.113 33.223 1 107.1 165 MET A C 1
ATOM 1340 O O . MET A 1 184 ? 22.875 66.997 32.809 1 106.74 165 MET A O 1
ATOM 1345 N N . PRO A 1 185 ? 23.329 69.213 33.022 1 103.89 166 PRO A N 1
ATOM 1346 C CA . PRO A 1 185 ? 24.604 69.093 32.285 1 103.68 166 PRO A CA 1
ATOM 1347 C C . PRO A 1 185 ? 25.639 68.208 32.97 1 107.29 166 PRO A C 1
ATOM 1348 O O . PRO A 1 185 ? 25.617 68.07 34.195 1 106.64 166 PRO A O 1
ATOM 1352 N N . ILE A 1 186 ? 26.549 67.622 32.166 1 104.02 167 ILE A N 1
ATOM 1353 C CA . ILE A 1 186 ? 27.617 66.709 32.6 1 104.02 167 ILE A CA 1
ATOM 1354 C C . ILE A 1 186 ? 28.519 67.34 33.696 1 108.63 167 ILE A C 1
ATOM 1355 O O . ILE A 1 186 ? 28.927 66.633 34.62 1 108.53 167 ILE A O 1
ATOM 1360 N N . GLY A 1 187 ? 28.764 68.65 33.605 1 105.34 168 GLY A N 1
ATOM 1361 C CA . GLY A 1 187 ? 29.554 69.391 34.585 1 105.15 168 GLY A CA 1
ATOM 1362 C C . GLY A 1 187 ? 28.838 69.535 35.915 1 108.7 168 GLY A C 1
ATOM 1363 O O . GLY A 1 187 ? 29.458 69.408 36.975 1 108.11 168 GLY A O 1
ATOM 1364 N N . GLU A 1 188 ? 27.512 69.775 35.855 1 105.12 169 GLU A N 1
ATOM 1365 C CA . GLU A 1 188 ? 26.624 69.938 37.008 1 104.82 169 GLU A CA 1
ATOM 1366 C C . GLU A 1 188 ? 26.314 68.622 37.733 1 107.49 169 GLU A C 1
ATOM 1367 O O . GLU A 1 188 ? 25.931 68.654 38.906 1 106.89 169 GLU A O 1
ATOM 1373 N N . ARG A 1 189 ? 26.481 67.473 37.04 1 103.25 170 ARG A N 1
ATOM 1374 C CA . ARG A 1 189 ? 26.231 66.131 37.578 1 102.61 170 ARG A CA 1
ATOM 1375 C C . ARG A 1 189 ? 27.23 65.758 38.673 1 106.77 170 ARG A C 1
ATOM 1376 O O . ARG A 1 189 ? 28.441 65.906 38.479 1 106.32 170 ARG A O 1
ATOM 1384 N N . THR A 1 190 ? 26.719 65.27 39.82 1 103.55 171 THR A N 1
ATOM 1385 C CA . THR A 1 190 ? 27.543 64.828 40.954 1 103.32 171 THR A CA 1
ATOM 1386 C C . THR A 1 190 ? 27.917 63.349 40.764 1 107.04 171 THR A C 1
ATOM 1387 O O . THR A 1 190 ? 27.475 62.73 39.793 1 106.49 171 THR A O 1
ATOM 1391 N N . ALA A 1 191 ? 28.728 62.785 41.684 1 103.61 172 ALA A N 1
ATOM 1392 C CA . ALA A 1 191 ? 29.141 61.376 41.65 1 103.33 172 ALA A CA 1
ATOM 1393 C C . ALA A 1 191 ? 27.94 60.443 41.867 1 106.43 172 ALA A C 1
ATOM 1394 O O . ALA A 1 191 ? 27.906 59.353 41.294 1 105.83 172 ALA A O 1
ATOM 1396 N N . ARG A 1 192 ? 26.951 60.891 42.675 1 102.55 173 ARG A N 1
ATOM 1397 C CA . ARG A 1 192 ? 25.708 60.172 42.959 1 102.04 173 ARG A CA 1
ATOM 1398 C C . ARG A 1 192 ? 24.815 60.178 41.712 1 104.66 173 ARG A C 1
ATOM 1399 O O . ARG A 1 192 ? 24.346 59.116 41.308 1 104.32 173 ARG A O 1
ATOM 1407 N N . ASP A 1 193 ? 24.614 61.37 41.095 1 100.09 174 ASP A N 1
ATOM 1408 C CA . ASP A 1 193 ? 23.796 61.582 39.892 1 99.28 174 ASP A CA 1
ATOM 1409 C C . ASP A 1 193 ? 24.31 60.827 38.661 1 100.61 174 ASP A C 1
ATOM 1410 O O . ASP A 1 193 ? 23.501 60.386 37.845 1 99.76 174 ASP A O 1
ATOM 1415 N N . GLN A 1 194 ? 25.645 60.672 38.537 1 95.78 175 GLN A N 1
ATOM 1416 C CA . GLN A 1 194 ? 26.298 59.928 37.455 1 95.02 175 GLN A CA 1
ATOM 1417 C C . GLN A 1 194 ? 26.178 58.422 37.696 1 96.96 175 GLN A C 1
ATOM 1418 O O . GLN A 1 194 ? 26.196 57.644 36.743 1 96.36 175 GLN A O 1
ATOM 1424 N N . GLY A 1 195 ? 26.054 58.041 38.967 1 92.19 176 GLY A N 1
ATOM 1425 C CA . GLY A 1 195 ? 25.879 56.663 39.405 1 91.24 176 GLY A CA 1
ATOM 1426 C C . GLY A 1 195 ? 24.508 56.114 39.07 1 93.38 176 GLY A C 1
ATOM 1427 O O . GLY A 1 195 ? 24.388 54.927 38.773 1 93.04 176 GLY A O 1
ATOM 1428 N N . ILE A 1 196 ? 23.464 56.976 39.111 1 88.72 177 ILE A N 1
ATOM 1429 C CA . ILE A 1 196 ? 22.075 56.612 38.79 1 88.06 177 ILE A CA 1
ATOM 1430 C C . ILE A 1 196 ? 21.953 56.312 37.292 1 91.21 177 ILE A C 1
ATOM 1431 O O . ILE A 1 196 ? 21.243 55.377 36.921 1 90.77 177 ILE A O 1
ATOM 1436 N N . ILE A 1 197 ? 22.659 57.092 36.443 1 87.43 178 ILE A N 1
ATOM 1437 C CA . ILE A 1 197 ? 22.68 56.894 34.986 1 87.22 178 ILE A CA 1
ATOM 1438 C C . ILE A 1 197 ? 23.334 55.541 34.695 1 90.71 178 ILE A C 1
ATOM 1439 O O . ILE A 1 197 ? 22.78 54.752 33.929 1 90.64 178 ILE A O 1
ATOM 1444 N N . LYS A 1 198 ? 24.484 55.267 35.349 1 86.34 179 LYS A N 1
ATOM 1445 C CA . LYS A 1 198 ? 25.241 54.024 35.226 1 85.62 179 LYS A CA 1
ATOM 1446 C C . LYS A 1 198 ? 24.382 52.821 35.642 1 87.62 179 LYS A C 1
ATOM 1447 O O . LYS A 1 198 ? 24.26 51.884 34.86 1 87.08 179 LYS A O 1
ATOM 1453 N N . LEU A 1 199 ? 23.739 52.886 36.834 1 83.07 180 LEU A N 1
ATOM 1454 C CA . LEU A 1 199 ? 22.867 51.843 37.394 1 82.36 180 LEU A CA 1
ATOM 1455 C C . LEU A 1 199 ? 21.727 51.475 36.441 1 85.09 180 LEU A C 1
ATOM 1456 O O . LEU A 1 199 ? 21.526 50.291 36.17 1 84.7 180 LEU A O 1
ATOM 1461 N N . ILE A 1 200 ? 21.006 52.486 35.927 1 80.78 181 ILE A N 1
ATOM 1462 C CA . ILE A 1 200 ? 19.882 52.308 35.009 1 80.4 181 ILE A CA 1
ATOM 1463 C C . ILE A 1 200 ? 20.35 51.751 33.653 1 83.66 181 ILE A C 1
ATOM 1464 O O . ILE A 1 200 ? 19.696 50.848 33.127 1 83.27 181 ILE A O 1
ATOM 1469 N N . LEU A 1 201 ? 21.493 52.247 33.117 1 79.84 182 LEU A N 1
ATOM 1470 C CA . LEU A 1 201 ? 22.071 51.757 31.855 1 79.53 182 LEU A CA 1
ATOM 1471 C C . LEU A 1 201 ? 22.553 50.311 31.99 1 83.27 182 LEU A C 1
ATOM 1472 O O . LEU A 1 201 ? 22.438 49.54 31.036 1 83.13 182 LEU A O 1
ATOM 1477 N N . TYR A 1 202 ? 23.085 49.946 33.177 1 79.13 183 TYR A N 1
ATOM 1478 C CA . TYR A 1 202 ? 23.544 48.591 33.469 1 78.48 183 TYR A CA 1
ATOM 1479 C C . TYR A 1 202 ? 22.375 47.629 33.635 1 80.14 183 TYR A C 1
ATOM 1480 O O . TYR A 1 202 ? 22.521 46.454 33.31 1 79.45 183 TYR A O 1
ATOM 1489 N N . PHE A 1 203 ? 21.214 48.13 34.113 1 75.58 184 PHE A N 1
ATOM 1490 C CA . PHE A 1 203 ? 19.987 47.345 34.279 1 75 184 PHE A CA 1
ATOM 1491 C C . PHE A 1 203 ? 19.458 46.896 32.914 1 79.01 184 PHE A C 1
ATOM 1492 O O . PHE A 1 203 ? 19.057 45.741 32.768 1 78.77 184 PHE A O 1
ATOM 1500 N N . LEU A 1 204 ? 19.464 47.805 31.921 1 75.45 185 LEU A N 1
ATOM 1501 C CA . LEU A 1 204 ? 19 47.533 30.558 1 75.22 185 LEU A CA 1
ATOM 1502 C C . LEU A 1 204 ? 19.919 46.544 29.844 1 79.42 185 LEU A C 1
ATOM 1503 O O . LEU A 1 204 ? 19.439 45.737 29.048 1 79.25 185 LEU A O 1
ATOM 1508 N N . ARG A 1 205 ? 21.234 46.6 30.142 1 75.98 186 ARG A N 1
ATOM 1509 C CA . ARG A 1 205 ? 22.243 45.696 29.589 1 75.79 186 ARG A CA 1
ATOM 1510 C C . ARG A 1 205 ? 22.06 44.308 30.205 1 80.62 186 ARG A C 1
ATOM 1511 O O . ARG A 1 205 ? 22.091 43.317 29.474 1 79.84 186 ARG A O 1
ATOM 1519 N N . ASN A 1 206 ? 21.858 44.247 31.545 1 78.48 187 ASN A N 1
ATOM 1520 C CA . ASN A 1 206 ? 21.657 43.005 32.292 1 78.89 187 ASN A CA 1
ATOM 1521 C C . ASN A 1 206 ? 20.507 42.166 31.747 1 84.62 187 ASN A C 1
ATOM 1522 O O . ASN A 1 206 ? 20.71 40.978 31.515 1 84.34 187 ASN A O 1
ATOM 1527 N N . ILE A 1 207 ? 19.321 42.769 31.519 1 82.5 188 ILE A N 1
ATOM 1528 C CA . ILE A 1 207 ? 18.161 42.033 31.001 1 83.19 188 ILE A CA 1
ATOM 1529 C C . ILE A 1 207 ? 18.358 41.616 29.535 1 90.15 188 ILE A C 1
ATOM 1530 O O . ILE A 1 207 ? 17.867 40.558 29.139 1 90.13 188 ILE A O 1
ATOM 1535 N N . ALA A 1 208 ? 19.095 42.425 28.748 1 88.6 189 ALA A N 1
ATOM 1536 C CA . ALA A 1 208 ? 19.387 42.122 27.343 1 89.39 189 ALA A CA 1
ATOM 1537 C C . ALA A 1 208 ? 20.438 41.007 27.239 1 95.86 189 ALA A C 1
ATOM 1538 O O . ALA A 1 208 ? 20.447 40.26 26.26 1 95.46 189 ALA A O 1
ATOM 1540 N N . MET A 1 209 ? 21.306 40.894 28.262 1 94.56 190 MET A N 1
ATOM 1541 C CA . MET A 1 209 ? 22.373 39.898 28.367 1 95.52 190 MET A CA 1
ATOM 1542 C C . MET A 1 209 ? 21.82 38.498 28.644 1 101.97 190 MET A C 1
ATOM 1543 O O . MET A 1 209 ? 22.309 37.533 28.053 1 101.37 190 MET A O 1
ATOM 1548 N N . ILE A 1 210 ? 20.813 38.393 29.547 1 100.82 191 ILE A N 1
ATOM 1549 C CA . ILE A 1 210 ? 20.179 37.143 29.985 1 101.75 191 ILE A CA 1
ATOM 1550 C C . ILE A 1 210 ? 19.613 36.333 28.803 1 108.58 191 ILE A C 1
ATOM 1551 O O . ILE A 1 210 ? 18.713 36.787 28.095 1 108.07 191 ILE A O 1
ATOM 1556 N N . THR A 1 211 ? 20.187 35.134 28.608 1 107.6 192 THR A N 1
ATOM 1557 C CA . THR A 1 211 ? 19.857 34.115 27.603 1 108.55 192 THR A CA 1
ATOM 1558 C C . THR A 1 211 ? 20.133 32.726 28.246 1 114.91 192 THR A C 1
ATOM 1559 O O . THR A 1 211 ? 21.015 32.649 29.111 1 114.57 192 THR A O 1
ATOM 1563 N N . PRO A 1 212 ? 19.424 31.627 27.871 1 113.25 193 PRO A N 1
ATOM 1564 C CA . PRO A 1 212 ? 19.701 30.325 28.514 1 113.63 193 PRO A CA 1
ATOM 1565 C C . PRO A 1 212 ? 21.097 29.761 28.21 1 118.88 193 PRO A C 1
ATOM 1566 O O . PRO A 1 212 ? 21.517 29.812 27.048 1 118.44 193 PRO A O 1
ATOM 1570 N N . PRO A 1 213 ? 21.838 29.236 29.228 1 116.47 194 PRO A N 1
ATOM 1571 C CA . PRO A 1 213 ? 23.193 28.701 28.963 1 116.62 194 PRO A CA 1
ATOM 1572 C C . PRO A 1 213 ? 23.238 27.493 28 1 121.06 194 PRO A C 1
ATOM 1573 O O . PRO A 1 213 ? 22.377 26.607 28.09 1 120.68 194 PRO A O 1
ATOM 1577 N N . PRO A 1 214 ? 24.194 27.46 27.035 1 117.86 195 PRO A N 1
ATOM 1578 C CA . PRO A 1 214 ? 24.23 26.338 26.079 1 121.52 195 PRO A CA 1
ATOM 1579 C C . PRO A 1 214 ? 24.726 25.035 26.699 1 152.36 195 PRO A C 1
ATOM 1580 O O . PRO A 1 214 ? 23.921 24.208 27.123 1 112.49 195 PRO A O 1
ATOM 1584 N N . SER A 1 223 ? 15.451 29.554 23.423 1 134.13 204 SER A N 1
ATOM 1585 C CA . SER A 1 223 ? 14.242 29.941 22.699 1 133.98 204 SER A CA 1
ATOM 1586 C C . SER A 1 223 ? 14.392 31.288 21.974 1 137.52 204 SER A C 1
ATOM 1587 O O . SER A 1 223 ? 15.079 32.185 22.471 1 137.03 204 SER A O 1
ATOM 1590 N N . GLN A 1 224 ? 13.736 31.419 20.8 1 133.77 205 GLN A N 1
ATOM 1591 C CA . GLN A 1 224 ? 13.759 32.623 19.957 1 133.34 205 GLN A CA 1
ATOM 1592 C C . GLN A 1 224 ? 12.665 33.645 20.335 1 136.03 205 GLN A C 1
ATOM 1593 O O . GLN A 1 224 ? 12.781 34.82 19.974 1 135.61 205 GLN A O 1
ATOM 1599 N N . ILE A 1 225 ? 11.619 33.201 21.071 1 131.46 206 ILE A N 1
ATOM 1600 C CA . ILE A 1 225 ? 10.515 34.055 21.533 1 130.58 206 ILE A CA 1
ATOM 1601 C C . ILE A 1 225 ? 11.015 35.121 22.54 1 132.54 206 ILE A C 1
ATOM 1602 O O . ILE A 1 225 ? 10.553 36.263 22.483 1 132 206 ILE A O 1
ATOM 1607 N N . SER A 1 226 ? 11.985 34.754 23.415 1 127.63 207 SER A N 1
ATOM 1608 C CA . SER A 1 226 ? 12.597 35.648 24.407 1 126.69 207 SER A CA 1
ATOM 1609 C C . SER A 1 226 ? 13.403 36.768 23.735 1 128.93 207 SER A C 1
ATOM 1610 O O . SER A 1 226 ? 13.509 37.86 24.295 1 128.61 207 SER A O 1
ATOM 1613 N N . ARG A 1 227 ? 13.952 36.493 22.53 1 123.95 208 ARG A N 1
ATOM 1614 C CA . ARG A 1 227 ? 14.71 37.439 21.703 1 122.94 208 ARG A CA 1
ATOM 1615 C C . ARG A 1 227 ? 13.746 38.435 21.035 1 124.39 208 ARG A C 1
ATOM 1616 O O . ARG A 1 227 ? 14.058 39.624 20.952 1 123.67 208 ARG A O 1
ATOM 1624 N N . SER A 1 228 ? 12.575 37.943 20.58 1 119.37 209 SER A N 1
ATOM 1625 C CA . SER A 1 228 ? 11.535 38.736 19.921 1 118.37 209 SER A CA 1
ATOM 1626 C C . SER A 1 228 ? 10.835 39.681 20.901 1 119.79 209 SER A C 1
ATOM 1627 O O . SER A 1 228 ? 10.69 40.866 20.599 1 119.27 209 SER A O 1
ATOM 1630 N N . ALA A 1 229 ? 10.419 39.154 22.074 1 114.48 210 ALA A N 1
ATOM 1631 C CA . ALA A 1 229 ? 9.729 39.894 23.134 1 113.37 210 ALA A CA 1
ATOM 1632 C C . ALA A 1 229 ? 10.57 41.03 23.709 1 115.35 210 ALA A C 1
ATOM 1633 O O . ALA A 1 229 ? 10.004 42.032 24.146 1 114.64 210 ALA A O 1
ATOM 1635 N N . LEU A 1 230 ? 11.914 40.876 23.7 1 110.95 211 LEU A N 1
ATOM 1636 C CA . LEU A 1 230 ? 12.874 41.873 24.183 1 110.35 211 LEU A CA 1
ATOM 1637 C C . LEU A 1 230 ? 12.834 43.115 23.292 1 113.6 211 LEU A C 1
ATOM 1638 O O . LEU A 1 230 ? 12.752 44.225 23.815 1 113.32 211 LEU A O 1
ATOM 1643 N N . ILE A 1 231 ? 12.864 42.92 21.953 1 109.55 212 ILE A N 1
ATOM 1644 C CA . ILE A 1 231 ? 12.812 43.997 20.954 1 109.1 212 ILE A CA 1
ATOM 1645 C C . ILE A 1 231 ? 11.452 44.711 21.024 1 113.05 212 ILE A C 1
ATOM 1646 O O . ILE A 1 231 ? 11.407 45.943 21.001 1 112.58 212 ILE A O 1
ATOM 1651 N N . ASP A 1 232 ? 10.357 43.934 21.13 1 109.89 213 ASP A N 1
ATOM 1652 C CA . ASP A 1 232 ? 8.987 44.443 21.208 1 109.98 213 ASP A CA 1
ATOM 1653 C C . ASP A 1 232 ? 8.748 45.3 22.452 1 113.88 213 ASP A C 1
ATOM 1654 O O . ASP A 1 232 ? 8.07 46.324 22.356 1 113.41 213 ASP A O 1
ATOM 1659 N N . ALA A 1 233 ? 9.324 44.9 23.604 1 110.66 214 ALA A N 1
ATOM 1660 C CA . ALA A 1 233 ? 9.207 45.638 24.866 1 110.54 214 ALA A CA 1
ATOM 1661 C C . ALA A 1 233 ? 10.064 46.906 24.849 1 114.13 214 ALA A C 1
ATOM 1662 O O . ALA A 1 233 ? 9.654 47.922 25.409 1 113.59 214 ALA A O 1
ATOM 1664 N N . PHE A 1 234 ? 11.244 46.842 24.199 1 110.64 215 PHE A N 1
ATOM 1665 C CA . PHE A 1 234 ? 12.194 47.949 24.076 1 110.52 215 PHE A CA 1
ATOM 1666 C C . PHE A 1 234 ? 11.645 49.135 23.276 1 115.42 215 PHE A C 1
ATOM 1667 O O . PHE A 1 234 ? 11.82 50.284 23.692 1 115.06 215 PHE A O 1
ATOM 1675 N N . SER A 1 235 ? 10.979 48.858 22.139 1 112.7 216 SER A N 1
ATOM 1676 C CA . SER A 1 235 ? 10.399 49.887 21.274 1 112.84 216 SER A CA 1
ATOM 1677 C C . SER A 1 235 ? 9.141 50.51 21.878 1 116.82 216 SER A C 1
ATOM 1678 O O . SER A 1 235 ? 8.986 51.732 21.827 1 116.42 216 SER A O 1
ATOM 1681 N N . TYR A 1 236 ? 8.253 49.67 22.452 1 113.38 217 TYR A N 1
ATOM 1682 C CA . TYR A 1 236 ? 6.994 50.089 23.071 1 113.27 217 TYR A CA 1
ATOM 1683 C C . TYR A 1 236 ? 7.199 50.988 24.301 1 115.71 217 TYR A C 1
ATOM 1684 O O . TYR A 1 236 ? 6.485 51.984 24.452 1 115.08 217 TYR A O 1
ATOM 1693 N N . GLN A 1 237 ? 8.171 50.642 25.164 1 111.26 218 GLN A N 1
ATOM 1694 C CA . GLN A 1 237 ? 8.466 51.394 26.386 1 110.51 218 GLN A CA 1
ATOM 1695 C C . GLN A 1 237 ? 9.507 52.516 26.165 1 112.68 218 GLN A C 1
ATOM 1696 O O . GLN A 1 237 ? 10.029 53.076 27.134 1 112.41 218 GLN A O 1
ATOM 1702 N N . ASP A 1 238 ? 9.761 52.863 24.88 1 107.72 219 ASP A N 1
ATOM 1703 C CA . ASP A 1 238 ? 10.651 53.928 24.39 1 106.8 219 ASP A CA 1
ATOM 1704 C C . ASP A 1 238 ? 12.102 53.853 24.922 1 108.26 219 ASP A C 1
ATOM 1705 O O . ASP A 1 238 ? 12.694 54.884 25.262 1 107.66 219 ASP A O 1
ATOM 1710 N N . ILE A 1 239 ? 12.68 52.64 24.959 1 103.11 220 ILE A N 1
ATOM 1711 C CA . ILE A 1 239 ? 14.067 52.451 25.397 1 102.09 220 ILE A CA 1
ATOM 1712 C C . ILE A 1 239 ? 15.003 52.702 24.211 1 103.93 220 ILE A C 1
ATOM 1713 O O . ILE A 1 239 ? 16.065 53.299 24.398 1 103.66 220 ILE A O 1
ATOM 1718 N N . PHE A 1 240 ? 14.584 52.306 22.985 1 98.61 221 PHE A N 1
ATOM 1719 C CA . PHE A 1 240 ? 15.347 52.545 21.756 1 97.53 221 PHE A CA 1
ATOM 1720 C C . PHE A 1 240 ? 15.493 54.049 21.499 1 99.74 221 PHE A C 1
ATOM 1721 O O . PHE A 1 240 ? 16.521 54.49 20.979 1 99.34 221 PHE A O 1
ATOM 1729 N N . LEU A 1 241 ? 14.463 54.826 21.896 1 94.99 222 LEU A N 1
ATOM 1730 C CA . LEU A 1 241 ? 14.422 56.285 21.797 1 94.12 222 LEU A CA 1
ATOM 1731 C C . LEU A 1 241 ? 15.408 56.893 22.805 1 95.73 222 LEU A C 1
ATOM 1732 O O . LEU A 1 241 ? 16.087 57.871 22.481 1 95.14 222 LEU A O 1
ATOM 1737 N N . THR A 1 242 ? 15.483 56.298 24.021 1 90.64 223 THR A N 1
ATOM 1738 C CA . THR A 1 242 ? 16.379 56.712 25.105 1 89.69 223 THR A CA 1
ATOM 1739 C C . THR A 1 242 ? 17.832 56.414 24.718 1 92.51 223 THR A C 1
ATOM 1740 O O . THR A 1 242 ? 18.697 57.266 24.908 1 91.81 223 THR A O 1
ATOM 1744 N N . LEU A 1 243 ? 18.083 55.218 24.148 1 88.76 224 LEU A N 1
ATOM 1745 C CA . LEU A 1 243 ? 19.4 54.77 23.684 1 88.33 224 LEU A CA 1
ATOM 1746 C C . LEU A 1 243 ? 19.926 55.674 22.572 1 91.74 224 LEU A C 1
ATOM 1747 O O . LEU A 1 243 ? 21.119 55.977 22.549 1 91.22 224 LEU A O 1
ATOM 1752 N N . LEU A 1 244 ? 19.029 56.118 21.672 1 88.08 225 LEU A N 1
ATOM 1753 C CA . LEU A 1 244 ? 19.359 57 20.559 1 87.88 225 LEU A CA 1
ATOM 1754 C C . LEU A 1 244 ? 19.757 58.392 21.042 1 91.92 225 LEU A C 1
ATOM 1755 O O . LEU A 1 244 ? 20.717 58.96 20.511 1 91.54 225 LEU A O 1
ATOM 1760 N N . THR A 1 245 ? 19.034 58.93 22.053 1 88.57 226 THR A N 1
ATOM 1761 C CA . THR A 1 245 ? 19.291 60.258 22.623 1 88.41 226 THR A CA 1
ATOM 1762 C C . THR A 1 245 ? 20.626 60.32 23.376 1 92.43 226 THR A C 1
ATOM 1763 O O . THR A 1 245 ? 21.272 61.368 23.357 1 91.87 226 THR A O 1
ATOM 1767 N N . ILE A 1 246 ? 21.048 59.208 24.016 1 89.46 227 ILE A N 1
ATOM 1768 C CA . ILE A 1 246 ? 22.331 59.14 24.732 1 89.47 227 ILE A CA 1
ATOM 1769 C C . ILE A 1 246 ? 23.476 59.032 23.709 1 94.29 227 ILE A C 1
ATOM 1770 O O . ILE A 1 246 ? 24.477 59.74 23.838 1 93.75 227 ILE A O 1
ATOM 1775 N N . ALA A 1 247 ? 23.296 58.179 22.679 1 91.66 228 ALA A N 1
ATOM 1776 C CA . ALA A 1 247 ? 24.267 57.941 21.61 1 91.85 228 ALA A CA 1
ATOM 1777 C C . ALA A 1 247 ? 24.487 59.154 20.707 1 97.16 228 ALA A C 1
ATOM 1778 O O . ALA A 1 247 ? 25.631 59.419 20.342 1 96.74 228 ALA A O 1
ATOM 1780 N N . SER A 1 248 ? 23.406 59.883 20.34 1 95.06 229 SER A N 1
ATOM 1781 C CA . SER A 1 248 ? 23.485 61.066 19.467 1 95.57 229 SER A CA 1
ATOM 1782 C C . SER A 1 248 ? 24.161 62.276 20.129 1 101.18 229 SER A C 1
ATOM 1783 O O . SER A 1 248 ? 24.7 63.137 19.427 1 101.1 229 SER A O 1
ATOM 1786 N N . ASN A 1 249 ? 24.141 62.333 21.473 1 98.5 230 ASN A N 1
ATOM 1787 C CA . ASN A 1 249 ? 24.768 63.397 22.255 1 98.67 230 ASN A CA 1
ATOM 1788 C C . ASN A 1 249 ? 25.934 62.804 23.067 1 103.56 230 ASN A C 1
ATOM 1789 O O . ASN A 1 249 ? 26.071 63.082 24.258 1 103.12 230 ASN A O 1
ATOM 1794 N N . MET A 1 250 ? 26.777 61.979 22.412 1 101.15 231 MET A N 1
ATOM 1795 C CA . MET A 1 250 ? 27.917 61.319 23.059 1 101.5 231 MET A CA 1
ATOM 1796 C C . MET A 1 250 ? 29.1 62.275 23.317 1 107.67 231 MET A C 1
ATOM 1797 O O . MET A 1 250 ? 29.956 61.979 24.152 1 107.36 231 MET A O 1
ATOM 1802 N N . GLY A 1 251 ? 29.121 63.413 22.628 1 105.89 232 GLY A N 1
ATOM 1803 C CA . GLY A 1 251 ? 30.147 64.431 22.82 1 106.45 232 GLY A CA 1
ATOM 1804 C C . GLY A 1 251 ? 29.847 65.255 24.057 1 111.5 232 GLY A C 1
ATOM 1805 O O . GLY A 1 251 ? 30.499 65.09 25.094 1 110.87 232 GLY A O 1
ATOM 1806 N N . GLU A 1 252 ? 28.82 66.122 23.954 1 109.07 233 GLU A N 1
ATOM 1807 C CA . GLU A 1 252 ? 28.337 66.991 25.032 1 109.22 233 GLU A CA 1
ATOM 1808 C C . GLU A 1 252 ? 27.202 66.335 25.823 1 112.63 233 GLU A C 1
ATOM 1809 O O . GLU A 1 252 ? 26.327 65.703 25.231 1 111.97 233 GLU A O 1
ATOM 1815 N N . ASP A 1 253 ? 27.242 66.477 27.168 1 109.16 234 ASP A N 1
ATOM 1816 C CA . ASP A 1 253 ? 26.302 65.932 28.165 1 109.03 234 ASP A CA 1
ATOM 1817 C C . ASP A 1 253 ? 26.608 64.458 28.533 1 111.58 234 ASP A C 1
ATOM 1818 O O . ASP A 1 253 ? 26.183 64.008 29.602 1 111.27 234 ASP A O 1
ATOM 1823 N N . PHE A 1 254 ? 27.369 63.724 27.679 1 106.72 235 PHE A N 1
ATOM 1824 C CA . PHE A 1 254 ? 27.741 62.321 27.923 1 105.63 235 PHE A CA 1
ATOM 1825 C C . PHE A 1 254 ? 29.23 62.017 27.678 1 107.8 235 PHE A C 1
ATOM 1826 O O . PHE A 1 254 ? 29.885 62.692 26.882 1 107.38 235 PHE A O 1
ATOM 1834 N N . ARG A 1 255 ? 29.75 61 28.401 1 102.94 236 ARG A N 1
ATOM 1835 C CA . ARG A 1 255 ? 31.127 60.476 28.4 1 102.08 236 ARG A CA 1
ATOM 1836 C C . ARG A 1 255 ? 31.14 59.277 29.369 1 104.22 236 ARG A C 1
ATOM 1837 O O . ARG A 1 255 ? 30.304 59.244 30.276 1 104.09 236 ARG A O 1
ATOM 1845 N N . THR A 1 256 ? 32.073 58.3 29.188 1 98.91 237 THR A N 1
ATOM 1846 C CA . THR A 1 256 ? 32.233 57.075 30.011 1 97.87 237 THR A CA 1
ATOM 1847 C C . THR A 1 256 ? 31.09 56.064 29.729 1 99.38 237 THR A C 1
ATOM 1848 O O . THR A 1 256 ? 31.358 54.866 29.59 1 98.88 237 THR A O 1
ATOM 1852 N N . GLU A 1 257 ? 29.838 56.555 29.616 1 93.96 238 GLU A N 1
ATOM 1853 C CA . GLU A 1 257 ? 28.635 55.764 29.331 1 92.73 238 GLU A CA 1
ATOM 1854 C C . GLU A 1 257 ? 28.646 55.15 27.916 1 94.17 238 GLU A C 1
ATOM 1855 O O . GLU A 1 257 ? 27.835 54.267 27.636 1 93.52 238 GLU A O 1
ATOM 1861 N N . ASP A 1 258 ? 29.578 55.609 27.043 1 89.14 239 ASP A N 1
ATOM 1862 C CA . ASP A 1 258 ? 29.766 55.186 25.646 1 88.1 239 ASP A CA 1
ATOM 1863 C C . ASP A 1 258 ? 29.891 53.673 25.451 1 89.58 239 ASP A C 1
ATOM 1864 O O . ASP A 1 258 ? 29.361 53.148 24.472 1 88.87 239 ASP A O 1
ATOM 1869 N N . VAL A 1 259 ? 30.584 52.984 26.373 1 84.62 240 VAL A N 1
ATOM 1870 C CA . VAL A 1 259 ? 30.779 51.53 26.327 1 83.64 240 VAL A CA 1
ATOM 1871 C C . VAL A 1 259 ? 29.576 50.776 26.885 1 85.67 240 VAL A C 1
ATOM 1872 O O . VAL A 1 259 ? 29.264 49.686 26.403 1 84.87 240 VAL A O 1
ATOM 1876 N N . ILE A 1 260 ? 28.909 51.359 27.898 1 81.45 241 ILE A N 1
ATOM 1877 C CA . ILE A 1 260 ? 27.73 50.791 28.559 1 81 241 ILE A CA 1
ATOM 1878 C C . ILE A 1 260 ? 26.542 50.762 27.585 1 83.8 241 ILE A C 1
ATOM 1879 O O . ILE A 1 260 ? 25.852 49.746 27.505 1 83.62 241 ILE A O 1
ATOM 1884 N N . VAL A 1 261 ? 26.342 51.857 26.821 1 79.15 242 VAL A N 1
ATOM 1885 C CA . VAL A 1 261 ? 25.283 51.988 25.808 1 78.21 242 VAL A CA 1
ATOM 1886 C C . VAL A 1 261 ? 25.568 51.005 24.662 1 79.46 242 VAL A C 1
ATOM 1887 O O . VAL A 1 261 ? 24.657 50.31 24.206 1 78.53 242 VAL A O 1
ATOM 1891 N N . MET A 1 262 ? 26.849 50.921 24.251 1 74.69 243 MET A N 1
ATOM 1892 C CA . MET A 1 262 ? 27.349 50.029 23.207 1 73.97 243 MET A CA 1
ATOM 1893 C C . MET A 1 262 ? 27.009 48.581 23.55 1 76.7 243 MET A C 1
ATOM 1894 O O . MET A 1 262 ? 26.568 47.839 22.674 1 76.08 243 MET A O 1
ATOM 1899 N N . GLU A 1 263 ? 27.201 48.195 24.828 1 72.9 244 GLU A N 1
ATOM 1900 C CA . GLU A 1 263 ? 26.915 46.854 25.333 1 72.53 244 GLU A CA 1
ATOM 1901 C C . GLU A 1 263 ? 25.436 46.521 25.245 1 75.83 244 GLU A C 1
ATOM 1902 O O . GLU A 1 263 ? 25.107 45.391 24.895 1 75.36 244 GLU A O 1
ATOM 1908 N N . ILE A 1 264 ? 24.546 47.501 25.53 1 72.26 245 ILE A N 1
ATOM 1909 C CA . ILE A 1 264 ? 23.091 47.31 25.454 1 72 245 ILE A CA 1
ATOM 1910 C C . ILE A 1 264 ? 22.709 46.929 24.021 1 76.26 245 ILE A C 1
ATOM 1911 O O . ILE A 1 264 ? 22.08 45.89 23.821 1 75.74 245 ILE A O 1
ATOM 1916 N N . ILE A 1 265 ? 23.156 47.735 23.033 1 73.25 246 ILE A N 1
ATOM 1917 C CA . ILE A 1 265 ? 22.897 47.534 21.602 1 73.12 246 ILE A CA 1
ATOM 1918 C C . ILE A 1 265 ? 23.535 46.22 21.105 1 77.51 246 ILE A C 1
ATOM 1919 O O . ILE A 1 265 ? 22.926 45.539 20.282 1 77.13 246 ILE A O 1
ATOM 1924 N N . PHE A 1 266 ? 24.727 45.847 21.636 1 74.47 247 PHE A N 1
ATOM 1925 C CA . PHE A 1 266 ? 25.435 44.606 21.291 1 74.47 247 PHE A CA 1
ATOM 1926 C C . PHE A 1 266 ? 24.612 43.366 21.649 1 79.07 247 PHE A C 1
ATOM 1927 O O . PHE A 1 266 ? 24.564 42.421 20.858 1 78.69 247 PHE A O 1
ATOM 1935 N N . HIS A 1 267 ? 23.991 43.365 22.85 1 76.19 248 HIS A N 1
ATOM 1936 C CA . HIS A 1 267 ? 23.157 42.266 23.342 1 76.23 248 HIS A CA 1
ATOM 1937 C C . HIS A 1 267 ? 21.771 42.261 22.697 1 81.15 248 HIS A C 1
ATOM 1938 O O . HIS A 1 267 ? 21.033 41.28 22.831 1 80.67 248 HIS A O 1
ATOM 1945 N N . LEU A 1 268 ? 21.446 43.345 21.96 1 78.45 249 LEU A N 1
ATOM 1946 C CA . LEU A 1 268 ? 20.2 43.498 21.212 1 78.63 249 LEU A CA 1
ATOM 1947 C C . LEU A 1 268 ? 20.363 42.952 19.789 1 84.52 249 LEU A C 1
ATOM 1948 O O . LEU A 1 268 ? 19.457 42.292 19.287 1 83.94 249 LEU A O 1
ATOM 1953 N N . VAL A 1 269 ? 21.521 43.221 19.15 1 82.86 250 VAL A N 1
ATOM 1954 C CA . VAL A 1 269 ? 21.845 42.778 17.785 1 83.51 250 VAL A CA 1
ATOM 1955 C C . VAL A 1 269 ? 22.366 41.321 17.757 1 89.98 250 VAL A C 1
ATOM 1956 O O . VAL A 1 269 ? 22.659 40.79 16.681 1 89.39 250 VAL A O 1
ATOM 1960 N N . LYS A 1 270 ? 22.457 40.686 18.947 1 88.88 251 LYS A N 1
ATOM 1961 C CA . LYS A 1 270 ? 22.894 39.307 19.161 1 89.91 251 LYS A CA 1
ATOM 1962 C C . LYS A 1 270 ? 22.027 38.341 18.348 1 96.73 251 LYS A C 1
ATOM 1963 O O . LYS A 1 270 ? 20.822 38.23 18.602 1 96.38 251 LYS A O 1
ATOM 1969 N N . ARG A 1 271 ? 22.647 37.683 17.34 1 95.47 252 ARG A N 1
ATOM 1970 C CA . ARG A 1 271 ? 22.034 36.715 16.412 1 96.29 252 ARG A CA 1
ATOM 1971 C C . ARG A 1 271 ? 20.85 37.322 15.607 1 101.75 252 ARG A C 1
ATOM 1972 O O . ARG A 1 271 ? 19.908 36.607 15.247 1 101.74 252 ARG A O 1
ATOM 1980 N N . VAL A 1 272 ? 20.924 38.64 15.312 1 98.81 253 VAL A N 1
ATOM 1981 C CA . VAL A 1 272 ? 19.901 39.39 14.568 1 98.84 253 VAL A CA 1
ATOM 1982 C C . VAL A 1 272 ? 20.433 39.732 13.17 1 103.51 253 VAL A C 1
ATOM 1983 O O . VAL A 1 272 ? 21.597 40.114 13.045 1 103.16 253 VAL A O 1
ATOM 1987 N N . ASP A 1 273 ? 19.587 39.581 12.125 1 100.57 254 ASP A N 1
ATOM 1988 C CA . ASP A 1 273 ? 19.974 39.899 10.746 1 100.51 254 ASP A CA 1
ATOM 1989 C C . ASP A 1 273 ? 19.967 41.419 10.511 1 104.11 254 ASP A C 1
ATOM 1990 O O . ASP A 1 273 ? 18.984 42.082 10.855 1 103.51 254 ASP A O 1
ATOM 1995 N N . PRO A 1 274 ? 21.043 41.987 9.915 1 100.79 255 PRO A N 1
ATOM 1996 C CA . PRO A 1 274 ? 21.079 43.442 9.686 1 100.81 255 PRO A CA 1
ATOM 1997 C C . PRO A 1 274 ? 20.135 43.948 8.589 1 105.7 255 PRO A C 1
ATOM 1998 O O . PRO A 1 274 ? 19.889 45.151 8.505 1 105.12 255 PRO A O 1
ATOM 2002 N N . LYS A 1 275 ? 19.579 43.035 7.778 1 103.26 256 LYS A N 1
ATOM 2003 C CA . LYS A 1 275 ? 18.654 43.371 6.695 1 103.5 256 LYS A CA 1
ATOM 2004 C C . LYS A 1 275 ? 17.255 42.823 7.009 1 108.89 256 LYS A C 1
ATOM 2005 O O . LYS A 1 275 ? 17.127 41.66 7.401 1 108.49 256 LYS A O 1
ATOM 2011 N N . GLY A 1 276 ? 16.235 43.67 6.842 1 106.53 257 GLY A N 1
ATOM 2012 C CA . GLY A 1 276 ? 14.826 43.341 7.06 1 106.77 257 GLY A CA 1
ATOM 2013 C C . GLY A 1 276 ? 14.521 42.779 8.431 1 111.42 257 GLY A C 1
ATOM 2014 O O . GLY A 1 276 ? 14.077 41.634 8.552 1 110.81 257 GLY A O 1
ATOM 2015 N N . GLN A 1 277 ? 14.771 43.582 9.467 1 109.03 258 GLN A N 1
ATOM 2016 C CA . GLN A 1 277 ? 14.593 43.193 10.865 1 109.4 258 GLN A CA 1
ATOM 2017 C C . GLN A 1 277 ? 13.383 43.84 11.549 1 113.81 258 GLN A C 1
ATOM 2018 O O . GLN A 1 277 ? 12.813 44.809 11.036 1 113.22 258 GLN A O 1
ATOM 2024 N N . GLN A 1 278 ? 13.015 43.29 12.728 1 110.82 259 GLN A N 1
ATOM 2025 C CA . GLN A 1 278 ? 11.938 43.751 13.608 1 110.86 259 GLN A CA 1
ATOM 2026 C C . GLN A 1 278 ? 12.258 45.173 14.113 1 114.73 259 GLN A C 1
ATOM 2027 O O . GLN A 1 278 ? 11.362 46.02 14.186 1 114.29 259 GLN A O 1
ATOM 2033 N N . LEU A 1 279 ? 13.55 45.43 14.415 1 111.12 260 LEU A N 1
ATOM 2034 C CA . LEU A 1 279 ? 14.067 46.724 14.873 1 110.77 260 LEU A CA 1
ATOM 2035 C C . LEU A 1 279 ? 14.468 47.646 13.696 1 113.85 260 LEU A C 1
ATOM 2036 O O . LEU A 1 279 ? 15.383 48.468 13.822 1 113.37 260 LEU A O 1
ATOM 2041 N N . GLY A 1 280 ? 13.74 47.516 12.581 1 109.7 261 GLY A N 1
ATOM 2042 C CA . GLY A 1 280 ? 13.924 48.303 11.364 1 109.11 261 GLY A CA 1
ATOM 2043 C C . GLY A 1 280 ? 13.709 49.79 11.569 1 111.62 261 GLY A C 1
ATOM 2044 O O . GLY A 1 280 ? 14.313 50.612 10.874 1 111.17 261 GLY A O 1
ATOM 2045 N N . SER A 1 281 ? 12.849 50.138 12.542 1 107.07 262 SER A N 1
ATOM 2046 C CA . SER A 1 281 ? 12.524 51.509 12.925 1 106.3 262 SER A CA 1
ATOM 2047 C C . SER A 1 281 ? 13.707 52.177 13.627 1 108.41 262 SER A C 1
ATOM 2048 O O . SER A 1 281 ? 13.909 53.376 13.452 1 107.87 262 SER A O 1
ATOM 2051 N N . PHE A 1 282 ? 14.48 51.404 14.417 1 103.72 263 PHE A N 1
ATOM 2052 C CA . PHE A 1 282 ? 15.632 51.892 15.179 1 102.92 263 PHE A CA 1
ATOM 2053 C C . PHE A 1 282 ? 16.915 52.02 14.353 1 106.35 263 PHE A C 1
ATOM 2054 O O . PHE A 1 282 ? 17.612 53.028 14.487 1 105.76 263 PHE A O 1
ATOM 2062 N N . VAL A 1 283 ? 17.245 50.99 13.543 1 102.78 264 VAL A N 1
ATOM 2063 C CA . VAL A 1 283 ? 18.478 50.921 12.744 1 102.52 264 VAL A CA 1
ATOM 2064 C C . VAL A 1 283 ? 18.673 52.15 11.844 1 106.55 264 VAL A C 1
ATOM 2065 O O . VAL A 1 283 ? 19.78 52.687 11.81 1 105.86 264 VAL A O 1
ATOM 2069 N N . SER A 1 284 ? 17.602 52.614 11.164 1 103.76 265 SER A N 1
ATOM 2070 C CA . SER A 1 284 ? 17.642 53.789 10.286 1 103.89 265 SER A CA 1
ATOM 2071 C C . SER A 1 284 ? 17.873 55.073 11.089 1 108.16 265 SER A C 1
ATOM 2072 O O . SER A 1 284 ? 18.693 55.901 10.688 1 107.61 265 SER A O 1
ATOM 2075 N N . ASP A 1 285 ? 17.178 55.208 12.24 1 104.95 266 ASP A N 1
ATOM 2076 C CA . ASP A 1 285 ? 17.282 56.356 13.144 1 104.72 266 ASP A CA 1
ATOM 2077 C C . ASP A 1 285 ? 18.647 56.437 13.837 1 107.85 266 ASP A C 1
ATOM 2078 O O . ASP A 1 285 ? 19.116 57.545 14.114 1 107.63 266 ASP A O 1
ATOM 2083 N N . PHE A 1 286 ? 19.277 55.274 14.12 1 103.5 267 PHE A N 1
ATOM 2084 C CA . PHE A 1 286 ? 20.584 55.203 14.78 1 102.94 267 PHE A CA 1
ATOM 2085 C C . PHE A 1 286 ? 21.712 55.683 13.872 1 107.08 267 PHE A C 1
ATOM 2086 O O . PHE A 1 286 ? 22.577 56.437 14.318 1 106.43 267 PHE A O 1
ATOM 2094 N N . LEU A 1 287 ? 21.714 55.223 12.612 1 104.29 268 LEU A N 1
ATOM 2095 C CA . LEU A 1 287 ? 22.724 55.577 11.612 1 104.52 268 LEU A CA 1
ATOM 2096 C C . LEU A 1 287 ? 22.644 57.054 11.229 1 110.16 268 LEU A C 1
ATOM 2097 O O . LEU A 1 287 ? 23.672 57.67 10.941 1 109.93 268 LEU A O 1
ATOM 2102 N N . ASP A 1 288 ? 21.422 57.619 11.263 1 107.79 269 ASP A N 1
ATOM 2103 C CA . ASP A 1 288 ? 21.143 59.021 10.957 1 108 269 ASP A CA 1
ATOM 2104 C C . ASP A 1 288 ? 21.555 59.976 12.082 1 111.46 269 ASP A C 1
ATOM 2105 O O . ASP A 1 288 ? 21.863 61.134 11.794 1 111.05 269 ASP A O 1
ATOM 2110 N N . SER A 1 289 ? 21.542 59.511 13.352 1 107.83 270 SER A N 1
ATOM 2111 C CA . SER A 1 289 ? 21.84 60.367 14.503 1 107.64 270 SER A CA 1
ATOM 2112 C C . SER A 1 289 ? 23.01 59.923 15.394 1 110.88 270 SER A C 1
ATOM 2113 O O . SER A 1 289 ? 23.934 60.711 15.612 1 110.36 270 SER A O 1
ATOM 2116 N N . GLY A 1 290 ? 22.939 58.703 15.932 1 106.89 271 GLY A N 1
ATOM 2117 C CA . GLY A 1 290 ? 23.931 58.211 16.882 1 106.36 271 GLY A CA 1
ATOM 2118 C C . GLY A 1 290 ? 24.99 57.228 16.427 1 109.44 271 GLY A C 1
ATOM 2119 O O . GLY A 1 290 ? 25.537 56.523 17.278 1 108.92 271 GLY A O 1
ATOM 2120 N N . PHE A 1 291 ? 25.327 57.171 15.121 1 105.66 272 PHE A N 1
ATOM 2121 C CA . PHE A 1 291 ? 26.379 56.244 14.69 1 105.37 272 PHE A CA 1
ATOM 2122 C C . PHE A 1 291 ? 27.764 56.852 14.895 1 108.86 272 PHE A C 1
ATOM 2123 O O . PHE A 1 291 ? 28.508 56.384 15.762 1 108.31 272 PHE A O 1
ATOM 2131 N N . ASN A 1 292 ? 28.109 57.882 14.09 1 105.21 273 ASN A N 1
ATOM 2132 C CA . ASN A 1 292 ? 29.402 58.572 14.132 1 104.8 273 ASN A CA 1
ATOM 2133 C C . ASN A 1 292 ? 29.756 59.157 15.511 1 107.5 273 ASN A C 1
ATOM 2134 O O . ASN A 1 292 ? 30.875 58.896 15.945 1 106.81 273 ASN A O 1
ATOM 2139 N N . PRO A 1 293 ? 28.869 59.898 16.242 1 103.3 274 PRO A N 1
ATOM 2140 C CA . PRO A 1 293 ? 29.286 60.438 17.553 1 102.85 274 PRO A CA 1
ATOM 2141 C C . PRO A 1 293 ? 29.603 59.386 18.613 1 106.13 274 PRO A C 1
ATOM 2142 O O . PRO A 1 293 ? 30.484 59.614 19.444 1 105.78 274 PRO A O 1
ATOM 2146 N N . LEU A 1 294 ? 28.912 58.23 18.563 1 102.14 275 LEU A N 1
ATOM 2147 C CA . LEU A 1 294 ? 29.1 57.128 19.507 1 101.6 275 LEU A CA 1
ATOM 2148 C C . LEU A 1 294 ? 30.34 56.289 19.185 1 104.64 275 LEU A C 1
ATOM 2149 O O . LEU A 1 294 ? 31.17 56.081 20.072 1 104.16 275 LEU A O 1
ATOM 2154 N N . PHE A 1 295 ? 30.461 55.804 17.932 1 100.57 276 PHE A N 1
ATOM 2155 C CA . PHE A 1 295 ? 31.572 54.948 17.511 1 100.1 276 PHE A CA 1
ATOM 2156 C C . PHE A 1 295 ? 32.912 55.686 17.391 1 103.16 276 PHE A C 1
ATOM 2157 O O . PHE A 1 295 ? 33.958 55.042 17.494 1 102.54 276 PHE A O 1
ATOM 2165 N N . SER A 1 296 ? 32.888 57.024 17.218 1 99.29 277 SER A N 1
ATOM 2166 C CA . SER A 1 296 ? 34.106 57.833 17.174 1 98.94 277 SER A CA 1
ATOM 2167 C C . SER A 1 296 ? 34.642 57.993 18.603 1 102.52 277 SER A C 1
ATOM 2168 O O . SER A 1 296 ? 35.858 57.98 18.805 1 102.17 277 SER A O 1
ATOM 2171 N N . HIS A 1 297 ? 33.725 58.115 19.591 1 98.68 278 HIS A N 1
ATOM 2172 C CA . HIS A 1 297 ? 34.043 58.253 21.013 1 98.22 278 HIS A CA 1
ATOM 2173 C C . HIS A 1 297 ? 34.642 56.964 21.58 1 101.33 278 HIS A C 1
ATOM 2174 O O . HIS A 1 297 ? 35.595 57.041 22.357 1 101.12 278 HIS A O 1
ATOM 2181 N N . ILE A 1 298 ? 34.08 55.789 21.208 1 97.01 279 ILE A N 1
ATOM 2182 C CA . ILE A 1 298 ? 34.56 54.474 21.66 1 96.43 279 ILE A CA 1
ATOM 2183 C C . ILE A 1 298 ? 35.956 54.207 21.078 1 99.79 279 ILE A C 1
ATOM 2184 O O . ILE A 1 298 ? 36.828 53.705 21.791 1 99.17 279 ILE A O 1
ATOM 2189 N N . ARG A 1 299 ? 36.171 54.596 19.802 1 96.25 280 ARG A N 1
ATOM 2190 C CA . ARG A 1 299 ? 37.451 54.465 19.105 1 96.11 280 ARG A CA 1
ATOM 2191 C C . ARG A 1 299 ? 38.522 55.262 19.856 1 100.12 280 ARG A C 1
ATOM 2192 O O . ARG A 1 299 ? 39.595 54.725 20.132 1 99.5 280 ARG A O 1
ATOM 2200 N N . LYS A 1 300 ? 38.199 56.519 20.226 1 97.16 281 LYS A N 1
ATOM 2201 C CA . LYS A 1 300 ? 39.075 57.426 20.973 1 97.23 281 LYS A CA 1
ATOM 2202 C C . LYS A 1 300 ? 39.316 56.93 22.405 1 101.36 281 LYS A C 1
ATOM 2203 O O . LYS A 1 300 ? 40.403 57.15 22.941 1 101.03 281 LYS A O 1
ATOM 2209 N N . SER A 1 301 ? 38.311 56.251 23.01 1 97.88 282 SER A N 1
ATOM 2210 C CA . SER A 1 301 ? 38.384 55.688 24.361 1 97.66 282 SER A CA 1
ATOM 2211 C C . SER A 1 301 ? 39.368 54.52 24.419 1 102.51 282 SER A C 1
ATOM 2212 O O . SER A 1 301 ? 40.1 54.389 25.398 1 102 282 SER A O 1
ATOM 2215 N N . LEU A 1 302 ? 39.39 53.682 23.365 1 100.1 283 LEU A N 1
ATOM 2216 C CA . LEU A 1 302 ? 40.269 52.513 23.249 1 100.45 283 LEU A CA 1
ATOM 2217 C C . LEU A 1 302 ? 41.714 52.918 22.941 1 104.75 283 LEU A C 1
ATOM 2218 O O . LEU A 1 302 ? 42.646 52.277 23.433 1 104.03 283 LEU A O 1
ATOM 2223 N N . GLU A 1 303 ? 41.892 53.974 22.119 1 102.03 284 GLU A N 1
ATOM 2224 C CA . GLU A 1 303 ? 43.198 54.505 21.723 1 102.2 284 GLU A CA 1
ATOM 2225 C C . GLU A 1 303 ? 43.928 55.159 22.9 1 106.67 284 GLU A C 1
ATOM 2226 O O . GLU A 1 303 ? 45.119 54.902 23.085 1 106.28 284 GLU A O 1
ATOM 2232 N N . ARG A 1 304 ? 43.211 55.967 23.716 1 103.66 285 ARG A N 1
ATOM 2233 C CA . ARG A 1 304 ? 43.785 56.635 24.89 1 103.64 285 ARG A CA 1
ATOM 2234 C C . ARG A 1 304 ? 43.94 55.69 26.108 1 107.87 285 ARG A C 1
ATOM 2235 O O . ARG A 1 304 ? 44.503 56.107 27.126 1 107.56 285 ARG A O 1
ATOM 2243 N N . GLU A 1 305 ? 43.447 54.424 25.988 1 104.39 286 GLU A N 1
ATOM 2244 C CA . GLU A 1 305 ? 43.494 53.353 27.001 1 104.04 286 GLU A CA 1
ATOM 2245 C C . GLU A 1 305 ? 42.783 53.775 28.3 1 107.75 286 GLU A C 1
ATOM 2246 O O . GLU A 1 305 ? 43.344 53.676 29.397 1 107.3 286 GLU A O 1
ATOM 2252 N N . ALA A 1 306 ? 41.531 54.253 28.144 1 104.23 287 ALA A N 1
ATOM 2253 C CA . ALA A 1 306 ? 40.631 54.759 29.187 1 103.95 287 ALA A CA 1
ATOM 2254 C C . ALA A 1 306 ? 40.442 53.81 30.388 1 107.54 287 ALA A C 1
ATOM 2255 O O . ALA A 1 306 ? 40.542 52.594 30.212 1 107.09 287 ALA A O 1
ATOM 2257 N N . PRO A 1 307 ? 40.166 54.325 31.613 1 103.88 288 PRO A N 1
ATOM 2258 C CA . PRO A 1 307 ? 39.981 53.417 32.759 1 103.67 288 PRO A CA 1
ATOM 2259 C C . PRO A 1 307 ? 38.652 52.659 32.73 1 107.38 288 PRO A C 1
ATOM 2260 O O . PRO A 1 307 ? 38.599 51.52 33.199 1 106.92 288 PRO A O 1
ATOM 2264 N N . HIS A 1 308 ? 37.588 53.283 32.176 1 103.71 289 HIS A N 1
ATOM 2265 C CA . HIS A 1 308 ? 36.25 52.692 32.091 1 103.35 289 HIS A CA 1
ATOM 2266 C C . HIS A 1 308 ? 36.136 51.557 31.068 1 106.94 289 HIS A C 1
ATOM 2267 O O . HIS A 1 308 ? 35.273 50.69 31.224 1 106.4 289 HIS A O 1
ATOM 2274 N N . VAL A 1 309 ? 36.989 51.564 30.024 1 103.47 290 VAL A N 1
ATOM 2275 C CA . VAL A 1 309 ? 36.965 50.533 28.98 1 103.3 290 VAL A CA 1
ATOM 2276 C C . VAL A 1 309 ? 37.586 49.225 29.477 1 106.59 290 VAL A C 1
ATOM 2277 O O . VAL A 1 309 ? 38.553 49.244 30.245 1 106.09 290 VAL A O 1
ATOM 2281 N N . LEU A 1 310 ? 37.009 48.095 29.045 1 102.83 291 LEU A N 1
ATOM 2282 C CA . LEU A 1 310 ? 37.478 46.749 29.38 1 102.43 291 LEU A CA 1
ATOM 2283 C C . LEU A 1 310 ? 37.931 46.02 28.109 1 106 291 LEU A C 1
ATOM 2284 O O . LEU A 1 310 ? 37.621 46.469 27 1 105.66 291 LEU A O 1
ATOM 2289 N N . HIS A 1 311 ? 38.686 44.919 28.269 1 102.17 292 HIS A N 1
ATOM 2290 C CA . HIS A 1 311 ? 39.23 44.142 27.152 1 101.86 292 HIS A CA 1
ATOM 2291 C C . HIS A 1 311 ? 38.162 43.568 26.208 1 104.4 292 HIS A C 1
ATOM 2292 O O . HIS A 1 311 ? 38.36 43.573 24.989 1 103.73 292 HIS A O 1
ATOM 2299 N N . TYR A 1 312 ? 37.032 43.096 26.77 1 100.15 293 TYR A N 1
ATOM 2300 C CA . TYR A 1 312 ? 35.931 42.524 25.995 1 99.55 293 TYR A CA 1
ATOM 2301 C C . TYR A 1 312 ? 35.15 43.579 25.189 1 101.89 293 TYR A C 1
ATOM 2302 O O . TYR A 1 312 ? 34.511 43.221 24.199 1 101.44 293 TYR A O 1
ATOM 2311 N N . HIS A 1 313 ? 35.225 44.873 25.596 1 97.26 294 HIS A N 1
ATOM 2312 C CA . HIS A 1 313 ? 34.568 46.001 24.916 1 96.47 294 HIS A CA 1
ATOM 2313 C C . HIS A 1 313 ? 35.153 46.26 23.527 1 99.67 294 HIS A C 1
ATOM 2314 O O . HIS A 1 313 ? 34.456 46.8 22.667 1 99.28 294 HIS A O 1
ATOM 2321 N N . GLN A 1 314 ? 36.432 45.889 23.321 1 95.69 295 GLN A N 1
ATOM 2322 C CA . GLN A 1 314 ? 37.161 46.039 22.062 1 95.26 295 GLN A CA 1
ATOM 2323 C C . GLN A 1 314 ? 36.553 45.151 20.958 1 98.07 295 GLN A C 1
ATOM 2324 O O . GLN A 1 314 ? 36.254 45.659 19.877 1 97.58 295 GLN A O 1
ATOM 2330 N N . SER A 1 315 ? 36.344 43.842 21.237 1 93.84 296 SER A N 1
ATOM 2331 C CA . SER A 1 315 ? 35.754 42.893 20.281 1 93.23 296 SER A CA 1
ATOM 2332 C C . SER A 1 315 ? 34.277 43.184 20.006 1 96.18 296 SER A C 1
ATOM 2333 O O . SER A 1 315 ? 33.814 42.962 18.889 1 95.55 296 SER A O 1
ATOM 2336 N N . GLN A 1 316 ? 33.548 43.696 21.017 1 92.4 297 GLN A N 1
ATOM 2337 C CA . GLN A 1 316 ? 32.131 44.058 20.903 1 92.05 297 GLN A CA 1
ATOM 2338 C C . GLN A 1 316 ? 31.969 45.255 19.969 1 95.67 297 GLN A C 1
ATOM 2339 O O . GLN A 1 316 ? 31.007 45.308 19.2 1 95.18 297 GLN A O 1
ATOM 2345 N N . PHE A 1 317 ? 32.929 46.203 20.03 1 92.23 298 PHE A N 1
ATOM 2346 C CA . PHE A 1 317 ? 32.978 47.401 19.193 1 92 298 PHE A CA 1
ATOM 2347 C C . PHE A 1 317 ? 33.096 47.001 17.719 1 95.5 298 PHE A C 1
ATOM 2348 O O . PHE A 1 317 ? 32.305 47.472 16.904 1 95.08 298 PHE A O 1
ATOM 2356 N N . PHE A 1 318 ? 34.045 46.095 17.397 1 91.68 299 PHE A N 1
ATOM 2357 C CA . PHE A 1 318 ? 34.266 45.598 16.039 1 91.33 299 PHE A CA 1
ATOM 2358 C C . PHE A 1 318 ? 33.06 44.838 15.49 1 94.55 299 PHE A C 1
ATOM 2359 O O . PHE A 1 318 ? 32.79 44.935 14.294 1 94 299 PHE A O 1
ATOM 2367 N N . TYR A 1 319 ? 32.322 44.111 16.362 1 90.78 300 TYR A N 1
ATOM 2368 C CA . TYR A 1 319 ? 31.118 43.372 15.969 1 90.47 300 TYR A CA 1
ATOM 2369 C C . TYR A 1 319 ? 30.017 44.341 15.528 1 92.8 300 TYR A C 1
ATOM 2370 O O . TYR A 1 319 ? 29.426 44.138 14.466 1 92.61 300 TYR A O 1
ATOM 2379 N N . LEU A 1 320 ? 29.744 45.381 16.348 1 87.84 301 LEU A N 1
ATOM 2380 C CA . LEU A 1 320 ? 28.717 46.392 16.086 1 87.01 301 LEU A CA 1
ATOM 2381 C C . LEU A 1 320 ? 28.982 47.235 14.845 1 89.94 301 LEU A C 1
ATOM 2382 O O . LEU A 1 320 ? 28.033 47.557 14.127 1 89.27 301 LEU A O 1
ATOM 2387 N N . VAL A 1 321 ? 30.264 47.58 14.582 1 86.08 302 VAL A N 1
ATOM 2388 C CA . VAL A 1 321 ? 30.668 48.336 13.391 1 85.72 302 VAL A CA 1
ATOM 2389 C C . VAL A 1 321 ? 30.321 47.477 12.167 1 89.92 302 VAL A C 1
ATOM 2390 O O . VAL A 1 321 ? 29.636 47.958 11.266 1 89.71 302 VAL A O 1
ATOM 2394 N N . ALA A 1 322 ? 30.732 46.186 12.191 1 86.41 303 ALA A N 1
ATOM 2395 C CA . ALA A 1 322 ? 30.476 45.189 11.148 1 86.03 303 ALA A CA 1
ATOM 2396 C C . ALA A 1 322 ? 28.982 44.95 10.939 1 89.53 303 ALA A C 1
ATOM 2397 O O . ALA A 1 322 ? 28.543 44.807 9.796 1 89.44 303 ALA A O 1
ATOM 2399 N N . TRP A 1 323 ? 28.207 44.916 12.04 1 85.34 304 TRP A N 1
ATOM 2400 C CA . TRP A 1 323 ? 26.762 44.703 12.017 1 84.89 304 TRP A CA 1
ATOM 2401 C C . TRP A 1 323 ? 26.024 45.898 11.411 1 88.86 304 TRP A C 1
ATOM 2402 O O . TRP A 1 323 ? 25.123 45.699 10.595 1 88.54 304 TRP A O 1
ATOM 2413 N N . PHE A 1 324 ? 26.388 47.128 11.822 1 85.53 305 PHE A N 1
ATOM 2414 C CA . PHE A 1 324 ? 25.748 48.344 11.325 1 85.52 305 PHE A CA 1
ATOM 2415 C C . PHE A 1 324 ? 26.155 48.7 9.895 1 90.53 305 PHE A C 1
ATOM 2416 O O . PHE A 1 324 ? 25.372 49.35 9.203 1 89.97 305 PHE A O 1
ATOM 2424 N N . LEU A 1 325 ? 27.348 48.259 9.44 1 88.49 306 LEU A N 1
ATOM 2425 C CA . LEU A 1 325 ? 27.809 48.488 8.066 1 89.04 306 LEU A CA 1
ATOM 2426 C C . LEU A 1 325 ? 26.958 47.674 7.089 1 95.03 306 LEU A C 1
ATOM 2427 O O . LEU A 1 325 ? 26.616 48.176 6.018 1 94.7 306 LEU A O 1
ATOM 2432 N N . GLU A 1 326 ? 26.597 46.43 7.477 1 93.09 307 GLU A N 1
ATOM 2433 C CA . GLU A 1 326 ? 25.74 45.533 6.7 1 93.66 307 GLU A CA 1
ATOM 2434 C C . GLU A 1 326 ? 24.302 46.064 6.715 1 99.17 307 GLU A C 1
ATOM 2435 O O . GLU A 1 326 ? 23.603 45.966 5.706 1 98.83 307 GLU A O 1
ATOM 2441 N N . ALA A 1 327 ? 23.882 46.644 7.855 1 97.03 308 ALA A N 1
ATOM 2442 C CA . ALA A 1 327 ? 22.56 47.236 8.04 1 97.62 308 ALA A CA 1
ATOM 2443 C C . ALA A 1 327 ? 22.411 48.5 7.198 1 103.83 308 ALA A C 1
ATOM 2444 O O . ALA A 1 327 ? 21.308 48.797 6.735 1 103.47 308 ALA A O 1
ATOM 2446 N N . GLU A 1 328 ? 23.529 49.236 6.991 1 102.31 309 GLU A N 1
ATOM 2447 C CA . GLU A 1 328 ? 23.577 50.466 6.192 1 103.06 309 GLU A CA 1
ATOM 2448 C C . GLU A 1 328 ? 23.353 50.147 4.721 1 108.9 309 GLU A C 1
ATOM 2449 O O . GLU A 1 328 ? 22.542 50.815 4.098 1 108.7 309 GLU A O 1
ATOM 2455 N N . ARG A 1 329 ? 24.02 49.095 4.185 1 106.61 310 ARG A N 1
ATOM 2456 C CA . ARG A 1 329 ? 23.901 48.671 2.78 1 106.88 310 ARG A CA 1
ATOM 2457 C C . ARG A 1 329 ? 22.507 48.128 2.415 1 112.03 310 ARG A C 1
ATOM 2458 O O . ARG A 1 329 ? 22.186 48.027 1.228 1 111.51 310 ARG A O 1
ATOM 2466 N N . ALA A 1 330 ? 21.674 47.819 3.431 1 109.76 311 ALA A N 1
ATOM 2467 C CA . ALA A 1 330 ? 20.297 47.353 3.259 1 110.2 311 ALA A CA 1
ATOM 2468 C C . ALA A 1 330 ? 19.359 48.537 2.972 1 115.77 311 ALA A C 1
ATOM 2469 O O . ALA A 1 330 ? 18.269 48.338 2.436 1 115.41 311 ALA A O 1
ATOM 2471 N N . ARG A 1 331 ? 19.803 49.765 3.298 1 113.63 312 ARG A N 1
ATOM 2472 C CA . ARG A 1 331 ? 19.066 51.02 3.126 1 114.02 312 ARG A CA 1
ATOM 2473 C C . ARG A 1 331 ? 19.775 51.932 2.095 1 118.99 312 ARG A C 1
ATOM 2474 O O . ARG A 1 331 ? 19.143 52.414 1.152 1 118.63 312 ARG A O 1
ATOM 2482 N N . ARG A 1 332 ? 21.096 52.13 2.292 1 116.29 313 ARG A N 1
ATOM 2483 C CA . ARG A 1 332 ? 22.081 52.942 1.566 1 116.49 313 ARG A CA 1
ATOM 2484 C C . ARG A 1 332 ? 21.511 54.313 1.118 1 121.37 313 ARG A C 1
ATOM 2485 O O . ARG A 1 332 ? 21.7 54.752 -0.021 1 120.97 313 ARG A O 1
ATOM 2493 N N . SER A 1 333 ? 20.85 55 2.072 1 118.64 314 SER A N 1
ATOM 2494 C CA . SER A 1 333 ? 20.298 56.346 1.911 1 118.78 314 SER A CA 1
ATOM 2495 C C . SER A 1 333 ? 21.44 57.354 1.711 1 122.98 314 SER A C 1
ATOM 2496 O O . SER A 1 333 ? 21.352 58.214 0.832 1 122.59 314 SER A O 1
ATOM 2499 N N . SER A 1 334 ? 22.514 57.225 2.52 1 119.62 315 SER A N 1
ATOM 2500 C CA . SER A 1 334 ? 23.716 58.054 2.468 1 119.38 315 SER A CA 1
ATOM 2501 C C . SER A 1 334 ? 24.909 57.302 3.049 1 122.65 315 SER A C 1
ATOM 2502 O O . SER A 1 334 ? 24.855 56.833 4.186 1 122.06 315 SER A O 1
ATOM 2505 N N . PHE A 1 335 ? 25.989 57.197 2.258 1 118.88 316 PHE A N 1
ATOM 2506 C CA . PHE A 1 335 ? 27.231 56.535 2.66 1 118.51 316 PHE A CA 1
ATOM 2507 C C . PHE A 1 335 ? 28.142 57.461 3.498 1 121.47 316 PHE A C 1
ATOM 2508 O O . PHE A 1 335 ? 29.266 57.086 3.84 1 120.97 316 PHE A O 1
ATOM 2516 N N . ASN A 1 336 ? 27.631 58.656 3.85 1 117.39 317 ASN A N 1
ATOM 2517 C CA . ASN A 1 336 ? 28.313 59.673 4.654 1 116.91 317 ASN A CA 1
ATOM 2518 C C . ASN A 1 336 ? 27.942 59.544 6.144 1 119.32 317 ASN A C 1
ATOM 2519 O O . ASN A 1 336 ? 28.624 60.115 6.997 1 118.76 317 ASN A O 1
ATOM 2524 N N . LEU A 1 337 ? 26.867 58.781 6.448 1 114.85 318 LEU A N 1
ATOM 2525 C CA . LEU A 1 337 ? 26.356 58.534 7.806 1 114.2 318 LEU A CA 1
ATOM 2526 C C . LEU A 1 337 ? 27.249 57.566 8.593 1 117.24 318 LEU A C 1
ATOM 2527 O O . LEU A 1 337 ? 27.089 57.427 9.807 1 116.71 318 LEU A O 1
ATOM 2532 N N . ILE A 1 338 ? 28.17 56.886 7.888 1 113.32 319 ILE A N 1
ATOM 2533 C CA . ILE A 1 338 ? 29.119 55.9 8.418 1 112.83 319 ILE A CA 1
ATOM 2534 C C . ILE A 1 338 ? 30.577 56.319 8.129 1 116.21 319 ILE A C 1
ATOM 2535 O O . ILE A 1 338 ? 31.463 55.467 8.062 1 115.61 319 ILE A O 1
ATOM 2540 N N . ALA A 1 339 ? 30.813 57.636 7.964 1 112.69 320 ALA A N 1
ATOM 2541 C CA . ALA A 1 339 ? 32.123 58.213 7.643 1 112.41 320 ALA A CA 1
ATOM 2542 C C . ALA A 1 339 ? 33.204 58.006 8.708 1 115.78 320 ALA A C 1
ATOM 2543 O O . ALA A 1 339 ? 34.374 57.868 8.351 1 115.48 320 ALA A O 1
ATOM 2545 N N . SER A 1 340 ? 32.819 57.995 10.001 1 111.69 321 SER A N 1
ATOM 2546 C CA . SER A 1 340 ? 33.735 57.845 11.139 1 111.21 321 SER A CA 1
ATOM 2547 C C . SER A 1 340 ? 34.5 56.515 11.174 1 114.65 321 SER A C 1
ATOM 2548 O O . SER A 1 340 ? 35.644 56.488 11.633 1 113.95 321 SER A O 1
ATOM 2551 N N . VAL A 1 341 ? 33.871 55.424 10.7 1 111.38 322 VAL A N 1
ATOM 2552 C CA . VAL A 1 341 ? 34.477 54.086 10.703 1 111.35 322 VAL A CA 1
ATOM 2553 C C . VAL A 1 341 ? 35.316 53.805 9.431 1 115.82 322 VAL A C 1
ATOM 2554 O O . VAL A 1 341 ? 35.996 52.776 9.363 1 115.4 322 VAL A O 1
ATOM 2558 N N . LEU A 1 342 ? 35.283 54.721 8.446 1 112.72 323 LEU A N 1
ATOM 2559 C CA . LEU A 1 342 ? 36.051 54.587 7.2 1 112.63 323 LEU A CA 1
ATOM 2560 C C . LEU A 1 342 ? 37.279 55.522 7.174 1 116.68 323 LEU A C 1
ATOM 2561 O O . LEU A 1 342 ? 38.019 55.547 6.181 1 116.37 323 LEU A O 1
ATOM 2566 N N . THR A 1 343 ? 37.502 56.257 8.289 1 113.15 324 THR A N 1
ATOM 2567 C CA . THR A 1 343 ? 38.635 57.171 8.482 1 112.89 324 THR A CA 1
ATOM 2568 C C . THR A 1 343 ? 39.933 56.372 8.619 1 117.09 324 THR A C 1
ATOM 2569 O O . THR A 1 343 ? 39.893 55.229 9.08 1 116.58 324 THR A O 1
ATOM 2573 N N . GLN A 1 344 ? 41.081 56.977 8.248 1 113.97 325 GLN A N 1
ATOM 2574 C CA . GLN A 1 344 ? 42.398 56.333 8.342 1 113.84 325 GLN A CA 1
ATOM 2575 C C . GLN A 1 344 ? 42.812 55.988 9.776 1 117.75 325 GLN A C 1
ATOM 2576 O O . GLN A 1 344 ? 43.601 55.061 9.97 1 117.36 325 GLN A O 1
ATOM 2582 N N . GLU A 1 345 ? 42.255 56.712 10.773 1 114.21 326 GLU A N 1
ATOM 2583 C CA . GLU A 1 345 ? 42.504 56.502 12.204 1 113.89 326 GLU A CA 1
ATOM 2584 C C . GLU A 1 345 ? 41.995 55.125 12.65 1 117.36 326 GLU A C 1
ATOM 2585 O O . GLU A 1 345 ? 42.613 54.495 13.511 1 116.83 326 GLU A O 1
ATOM 2591 N N . MET A 1 346 ? 40.873 54.665 12.053 1 113.7 327 MET A N 1
ATOM 2592 C CA . MET A 1 346 ? 40.252 53.361 12.298 1 113.38 327 MET A CA 1
ATOM 2593 C C . MET A 1 346 ? 41.159 52.252 11.735 1 117 327 MET A C 1
ATOM 2594 O O . MET A 1 346 ? 41.369 51.241 12.405 1 116.46 327 MET A O 1
ATOM 2599 N N . PHE A 1 347 ? 41.697 52.464 10.512 1 113.58 328 PHE A N 1
ATOM 2600 C CA . PHE A 1 347 ? 42.587 51.545 9.793 1 113.42 328 PHE A CA 1
ATOM 2601 C C . PHE A 1 347 ? 43.865 51.233 10.563 1 117.58 328 PHE A C 1
ATOM 2602 O O . PHE A 1 347 ? 44.236 50.063 10.654 1 117.17 328 PHE A O 1
ATOM 2610 N N . ILE A 1 348 ? 44.523 52.266 11.131 1 114.41 329 ILE A N 1
ATOM 2611 C CA . ILE A 1 348 ? 45.746 52.124 11.93 1 114.4 329 ILE A CA 1
ATOM 2612 C C . ILE A 1 348 ? 45.419 51.333 13.212 1 118.75 329 ILE A C 1
ATOM 2613 O O . ILE A 1 348 ? 46.176 50.433 13.587 1 118.2 329 ILE A O 1
ATOM 2618 N N . ALA A 1 349 ? 44.264 51.651 13.842 1 115.79 330 ALA A N 1
ATOM 2619 C CA . ALA A 1 349 ? 43.772 51.028 15.073 1 115.79 330 ALA A CA 1
ATOM 2620 C C . ALA A 1 349 ? 43.47 49.532 14.939 1 119.68 330 ALA A C 1
ATOM 2621 O O . ALA A 1 349 ? 43.899 48.763 15.802 1 118.86 330 ALA A O 1
ATOM 2623 N N . LEU A 1 350 ? 42.746 49.114 13.877 1 116.86 331 LEU A N 1
ATOM 2624 C CA . LEU A 1 350 ? 42.422 47.698 13.681 1 117.07 331 LEU A CA 1
ATOM 2625 C C . LEU A 1 350 ? 43.637 46.884 13.215 1 122.1 331 LEU A C 1
ATOM 2626 O O . LEU A 1 350 ? 43.727 45.709 13.563 1 121.69 331 LEU A O 1
ATOM 2631 N N . ASN A 1 351 ? 44.576 47.508 12.461 1 119.59 332 ASN A N 1
ATOM 2632 C CA . ASN A 1 351 ? 45.81 46.853 12.004 1 119.84 332 ASN A CA 1
ATOM 2633 C C . ASN A 1 351 ? 46.72 46.542 13.195 1 124.25 332 ASN A C 1
ATOM 2634 O O . ASN A 1 351 ? 47.355 45.486 13.214 1 123.61 332 ASN A O 1
ATOM 2639 N N . ARG A 1 352 ? 46.757 47.447 14.198 1 121.41 333 ARG A N 1
ATOM 2640 C CA . ARG A 1 352 ? 47.521 47.251 15.432 1 121.44 333 ARG A CA 1
ATOM 2641 C C . ARG A 1 352 ? 46.798 46.203 16.291 1 125.46 333 ARG A C 1
ATOM 2642 O O . ARG A 1 352 ? 47.458 45.382 16.933 1 125.1 333 ARG A O 1
ATOM 2650 N N . ALA A 1 353 ? 45.448 46.192 16.242 1 121.96 334 ALA A N 1
ATOM 2651 C CA . ALA A 1 353 ? 44.617 45.222 16.954 1 121.7 334 ALA A CA 1
ATOM 2652 C C . ALA A 1 353 ? 44.796 43.811 16.382 1 125.25 334 ALA A C 1
ATOM 2653 O O . ALA A 1 353 ? 44.791 42.86 17.157 1 124.99 334 ALA A O 1
ATOM 2655 N N . LEU A 1 354 ? 44.987 43.679 15.043 1 121.29 335 LEU A N 1
ATOM 2656 C CA . LEU A 1 354 ? 45.2 42.392 14.364 1 120.87 335 LEU A CA 1
ATOM 2657 C C . LEU A 1 354 ? 46.528 41.748 14.776 1 124.53 335 LEU A C 1
ATOM 2658 O O . LEU A 1 354 ? 46.577 40.537 14.995 1 123.98 335 LEU A O 1
ATOM 2663 N N . ASP A 1 355 ? 47.595 42.564 14.894 1 121.12 336 ASP A N 1
ATOM 2664 C CA . ASP A 1 355 ? 48.929 42.114 15.299 1 120.91 336 ASP A CA 1
ATOM 2665 C C . ASP A 1 355 ? 48.973 41.742 16.782 1 123.99 336 ASP A C 1
ATOM 2666 O O . ASP A 1 355 ? 49.608 40.748 17.142 1 123.44 336 ASP A O 1
ATOM 2671 N N . ARG A 1 356 ? 48.296 42.54 17.635 1 120.06 337 ARG A N 1
ATOM 2672 C CA . ARG A 1 356 ? 48.225 42.333 19.081 1 119.56 337 ARG A CA 1
ATOM 2673 C C . ARG A 1 356 ? 47.405 41.104 19.469 1 122.63 337 ARG A C 1
ATOM 2674 O O . ARG A 1 356 ? 47.811 40.377 20.376 1 122.22 337 ARG A O 1
ATOM 2682 N N . ALA A 1 357 ? 46.262 40.87 18.792 1 118.56 338 ALA A N 1
ATOM 2683 C CA . ALA A 1 357 ? 45.387 39.729 19.072 1 118.14 338 ALA A CA 1
ATOM 2684 C C . ALA A 1 357 ? 46.017 38.392 18.692 1 121.61 338 ALA A C 1
ATOM 2685 O O . ALA A 1 357 ? 45.772 37.402 19.38 1 121.15 338 ALA A O 1
ATOM 2687 N N . TYR A 1 358 ? 46.831 38.36 17.616 1 118.03 339 TYR A N 1
ATOM 2688 C CA . TYR A 1 358 ? 47.509 37.137 17.177 1 117.92 339 TYR A CA 1
ATOM 2689 C C . TYR A 1 358 ? 48.655 36.76 18.128 1 121.42 339 TYR A C 1
ATOM 2690 O O . TYR A 1 358 ? 48.82 35.58 18.444 1 120.86 339 TYR A O 1
ATOM 2699 N N . GLY A 1 359 ? 49.421 37.764 18.563 1 117.82 340 GLY A N 1
ATOM 2700 C CA . GLY A 1 359 ? 50.545 37.604 19.483 1 117.43 340 GLY A CA 1
ATOM 2701 C C . GLY A 1 359 ? 50.128 37.113 20.855 1 120.52 340 GLY A C 1
ATOM 2702 O O . GLY A 1 359 ? 50.756 36.203 21.405 1 119.99 340 GLY A O 1
ATOM 2703 N N . ASP A 1 360 ? 49.039 37.695 21.397 1 116.55 341 ASP A N 1
ATOM 2704 C CA . ASP A 1 360 ? 48.453 37.342 22.694 1 116.1 341 ASP A CA 1
ATOM 2705 C C . ASP A 1 360 ? 47.604 36.057 22.611 1 119.1 341 ASP A C 1
ATOM 2706 O O . ASP A 1 360 ? 47.099 35.59 23.637 1 118.76 341 ASP A O 1
ATOM 2711 N N . LYS A 1 361 ? 47.462 35.492 21.384 1 114.84 342 LYS A N 1
ATOM 2712 C CA . LYS A 1 361 ? 46.71 34.275 21.033 1 114.25 342 LYS A CA 1
ATOM 2713 C C . LYS A 1 361 ? 45.196 34.412 21.321 1 116.8 342 LYS A C 1
ATOM 2714 O O . LYS A 1 361 ? 44.502 33.413 21.536 1 116.47 342 LYS A O 1
ATOM 2720 N N . ASP A 1 362 ? 44.693 35.662 21.28 1 112.12 343 ASP A N 1
ATOM 2721 C CA . ASP A 1 362 ? 43.29 36.017 21.482 1 111.44 343 ASP A CA 1
ATOM 2722 C C . ASP A 1 3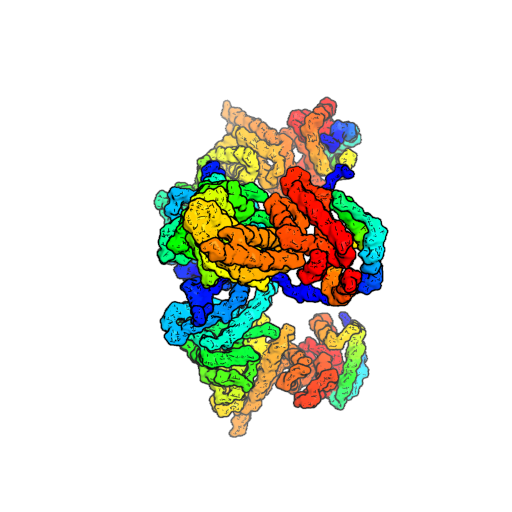62 ? 42.585 35.899 20.13 1 114.51 343 ASP A C 1
ATOM 2723 O O . ASP A 1 362 ? 42.811 36.717 19.232 1 114.17 343 ASP A O 1
ATOM 2728 N N . TRP A 1 363 ? 41.76 34.853 19.978 1 110.29 344 TRP A N 1
ATOM 2729 C CA . TRP A 1 363 ? 41.063 34.564 18.727 1 109.65 344 TRP A CA 1
ATOM 2730 C C . TRP A 1 363 ? 39.692 35.222 18.62 1 112.71 344 TRP A C 1
ATOM 2731 O O . TRP A 1 363 ? 39.3 35.59 17.514 1 112.12 344 TRP A O 1
ATOM 2742 N N . ARG A 1 364 ? 38.975 35.386 19.752 1 108.83 345 ARG A N 1
ATOM 2743 C CA . ARG A 1 364 ? 37.651 36.018 19.787 1 108.41 345 ARG A CA 1
ATOM 2744 C C . ARG A 1 364 ? 37.72 37.487 19.349 1 111.48 345 ARG A C 1
ATOM 2745 O O . ARG A 1 364 ? 36.84 37.943 18.618 1 111.23 345 ARG A O 1
ATOM 2753 N N . LEU A 1 365 ? 38.782 38.205 19.765 1 107.31 346 LEU A N 1
ATOM 2754 C CA . LEU A 1 365 ? 39.018 39.604 19.396 1 106.74 346 LEU A CA 1
ATOM 2755 C C . LEU A 1 365 ? 39.391 39.703 17.915 1 109.16 346 LEU A C 1
ATOM 2756 O O . LEU A 1 365 ? 38.934 40.622 17.231 1 108.54 346 LEU A O 1
ATOM 2761 N N . LEU A 1 366 ? 40.199 38.742 17.425 1 104.88 347 LEU A N 1
ATOM 2762 C CA . LEU A 1 366 ? 40.64 38.67 16.032 1 104.27 347 LEU A CA 1
ATOM 2763 C C . LEU A 1 366 ? 39.469 38.378 15.091 1 106.91 347 LEU A C 1
ATOM 2764 O O . LEU A 1 366 ? 39.388 38.996 14.03 1 106.26 347 LEU A O 1
ATOM 2769 N N . THR A 1 367 ? 38.55 37.468 15.5 1 102.73 348 THR A N 1
ATOM 2770 C CA . THR A 1 367 ? 37.346 37.086 14.749 1 102.08 348 THR A CA 1
ATOM 2771 C C . THR A 1 367 ? 36.466 38.316 14.483 1 104.87 348 THR A C 1
ATOM 2772 O O . THR A 1 367 ? 36.034 38.52 13.346 1 104.59 348 THR A O 1
ATOM 2776 N N . SER A 1 368 ? 36.23 39.141 15.521 1 100.38 349 SER A N 1
ATOM 2777 C CA . SER A 1 368 ? 35.435 40.359 15.407 1 99.8 349 SER A CA 1
ATOM 2778 C C . SER A 1 368 ? 36.153 41.43 14.583 1 102.88 349 SER A C 1
ATOM 2779 O O . SER A 1 368 ? 35.489 42.157 13.847 1 102.53 349 SER A O 1
ATOM 2782 N N . ALA A 1 369 ? 37.5 41.503 14.679 1 98.72 350 ALA A N 1
ATOM 2783 C CA . ALA A 1 369 ? 38.322 42.452 13.92 1 98.21 350 ALA A CA 1
ATOM 2784 C C . ALA A 1 369 ? 38.339 42.108 12.427 1 101.24 350 ALA A C 1
ATOM 2785 O O . ALA A 1 369 ? 38.215 43.01 11.599 1 100.76 350 ALA A O 1
ATOM 2787 N N . MET A 1 370 ? 38.474 40.808 12.089 1 97.34 351 MET A N 1
ATOM 2788 C CA . MET A 1 370 ? 38.486 40.313 10.71 1 96.95 351 MET A CA 1
ATOM 2789 C C . MET A 1 370 ? 37.134 40.525 10.041 1 100.94 351 MET A C 1
ATOM 2790 O O . MET A 1 370 ? 37.096 40.961 8.892 1 100.47 351 MET A O 1
ATOM 2795 N N . ARG A 1 371 ? 36.03 40.243 10.767 1 97.91 352 ARG A N 1
ATOM 2796 C CA . ARG A 1 371 ? 34.66 40.425 10.279 1 98.06 352 ARG A CA 1
ATOM 2797 C C . ARG A 1 371 ? 34.336 41.905 10.059 1 102.73 352 ARG A C 1
ATOM 2798 O O . ARG A 1 371 ? 33.598 42.234 9.127 1 102.42 352 ARG A O 1
ATOM 2806 N N . CYS A 1 372 ? 34.897 42.79 10.912 1 99.75 353 CYS A N 1
ATOM 2807 C CA . CYS A 1 372 ? 34.739 44.245 10.838 1 99.77 353 CYS A CA 1
ATOM 2808 C C . CYS A 1 372 ? 35.426 44.766 9.585 1 104.17 353 CYS A C 1
ATOM 2809 O O . CYS A 1 372 ? 34.815 45.513 8.82 1 103.41 353 CYS A O 1
ATOM 2812 N N . PHE A 1 373 ? 36.687 44.33 9.367 1 101.69 354 PHE A N 1
ATOM 2813 C CA . PHE A 1 373 ? 37.535 44.684 8.229 1 101.93 354 PHE A CA 1
ATOM 2814 C C . PHE A 1 373 ? 36.911 44.254 6.901 1 105.8 354 PHE A C 1
ATOM 2815 O O . PHE A 1 373 ? 36.995 45.005 5.929 1 105.38 354 PHE A O 1
ATOM 2823 N N . THR A 1 374 ? 36.249 43.075 6.877 1 102.22 355 THR A N 1
ATOM 2824 C CA . THR A 1 374 ? 35.551 42.537 5.705 1 101.96 355 THR A CA 1
ATOM 2825 C C . THR A 1 374 ? 34.41 43.484 5.301 1 105.32 355 THR A C 1
ATOM 2826 O O . THR A 1 374 ? 34.266 43.795 4.118 1 104.93 355 THR A O 1
ATOM 2830 N N . GLN A 1 375 ? 33.626 43.957 6.292 1 101.57 356 GLN A N 1
ATOM 2831 C CA . GLN A 1 375 ? 32.494 44.864 6.078 1 101.34 356 GLN A CA 1
ATOM 2832 C C . GLN A 1 375 ? 32.926 46.252 5.605 1 105.31 356 GLN A C 1
ATOM 2833 O O . GLN A 1 375 ? 32.181 46.895 4.866 1 104.8 356 GLN A O 1
ATOM 2839 N N . ILE A 1 376 ? 34.133 46.699 6.011 1 102.03 357 ILE A N 1
ATOM 2840 C CA . ILE A 1 376 ? 34.724 47.981 5.608 1 101.89 357 ILE A CA 1
ATOM 2841 C C . ILE A 1 376 ? 35.098 47.912 4.111 1 105.4 357 ILE A C 1
ATOM 2842 O O . ILE A 1 376 ? 34.796 48.843 3.359 1 105.1 357 ILE A O 1
ATOM 2847 N N . LEU A 1 377 ? 35.723 46.792 3.689 1 101.55 358 LEU A N 1
ATOM 2848 C CA . LEU A 1 377 ? 36.132 46.544 2.304 1 101.26 358 LEU A CA 1
ATOM 2849 C C . LEU A 1 377 ? 34.925 46.385 1.372 1 105.34 358 LEU A C 1
ATOM 2850 O O . LEU A 1 377 ? 35.004 46.766 0.204 1 104.94 358 LEU A O 1
ATOM 2855 N N . LEU A 1 378 ? 33.81 45.831 1.89 1 102.06 359 LEU A N 1
ATOM 2856 C CA . LEU A 1 378 ? 32.565 45.661 1.139 1 101.92 359 LEU A CA 1
ATOM 2857 C C . LEU A 1 378 ? 31.87 47.011 0.954 1 106.05 359 LEU A C 1
ATOM 2858 O O . LEU A 1 378 ? 31.169 47.207 -0.041 1 105.38 359 LEU A O 1
ATOM 2863 N N . THR A 1 379 ? 32.081 47.939 1.91 1 103.33 360 THR A N 1
ATOM 2864 C CA . THR A 1 379 ? 31.529 49.294 1.906 1 103.63 360 THR A CA 1
ATOM 2865 C C . THR A 1 379 ? 32.227 50.174 0.858 1 108.79 360 THR A C 1
ATOM 2866 O O . THR A 1 379 ? 31.539 50.854 0.096 1 108.47 360 THR A O 1
ATOM 2870 N N . VAL A 1 380 ? 33.58 50.151 0.808 1 106.19 361 VAL A N 1
ATOM 2871 C CA . VAL A 1 380 ? 34.36 50.939 -0.16 1 106.41 361 VAL A CA 1
ATOM 2872 C C . VAL A 1 380 ? 34.096 50.484 -1.612 1 112.17 361 VAL A C 1
ATOM 2873 O O . VAL A 1 380 ? 34.202 51.299 -2.531 1 111.8 361 VAL A O 1
ATOM 2877 N N . GLN A 1 381 ? 33.724 49.199 -1.806 1 110.25 362 GLN A N 1
ATOM 2878 C CA . GLN A 1 381 ? 33.388 48.626 -3.112 1 110.82 362 GLN A CA 1
ATOM 2879 C C . GLN A 1 381 ? 32.039 49.179 -3.588 1 116.56 362 GLN A C 1
ATOM 2880 O O . GLN A 1 381 ? 31.905 49.512 -4.767 1 116.34 362 GLN A O 1
ATOM 2886 N N . GLU A 1 382 ? 31.059 49.305 -2.667 1 114.42 363 GLU A N 1
ATOM 2887 C CA . GLU A 1 382 ? 29.732 49.857 -2.962 1 114.96 363 GLU A CA 1
ATOM 2888 C C . GLU A 1 382 ? 29.788 51.382 -3.09 1 120.32 363 GLU A C 1
ATOM 2889 O O . GLU A 1 382 ? 28.893 51.976 -3.696 1 119.92 363 GLU A O 1
ATOM 2895 N N . MET A 1 383 ? 30.844 52.013 -2.535 1 118.04 364 MET A N 1
ATOM 2896 C CA . MET A 1 383 ? 31.071 53.455 -2.636 1 118.37 364 MET A CA 1
ATOM 2897 C C . MET A 1 383 ? 31.766 53.791 -3.962 1 123.92 364 MET A C 1
ATOM 2898 O O . MET A 1 383 ? 31.688 54.931 -4.422 1 123.58 364 MET A O 1
ATOM 2903 N N . PHE A 1 384 ? 32.42 52.786 -4.587 1 121.7 365 PHE A N 1
ATOM 2904 C CA . PHE A 1 384 ? 33.093 52.92 -5.88 1 122.05 365 PHE A CA 1
ATOM 2905 C C . PHE A 1 384 ? 32.067 52.973 -7.019 1 127.11 365 PHE A C 1
ATOM 2906 O O . PHE A 1 384 ? 32.33 53.6 -8.045 1 126.71 365 PHE A O 1
ATOM 2914 N N . ASP A 1 385 ? 30.9 52.318 -6.831 1 124.7 366 ASP A N 1
ATOM 2915 C CA . ASP A 1 385 ? 29.793 52.302 -7.793 1 125.06 366 ASP A CA 1
ATOM 2916 C C . ASP A 1 385 ? 28.643 53.25 -7.381 1 130.23 366 ASP A C 1
ATOM 2917 O O . ASP A 1 385 ? 27.626 53.323 -8.078 1 129.91 366 ASP A O 1
ATOM 2922 N N . SER A 1 386 ? 28.82 53.984 -6.258 1 127.62 367 SER A N 1
ATOM 2923 C CA . SER A 1 386 ? 27.845 54.932 -5.706 1 127.8 367 SER A CA 1
ATOM 2924 C C . SER A 1 386 ? 27.654 56.158 -6.6 1 132.15 367 SER A C 1
ATOM 2925 O O . SER A 1 386 ? 28.605 56.626 -7.23 1 131.6 367 SER A O 1
ATOM 2928 N N . GLY A 1 387 ? 26.423 56.668 -6.615 1 129.13 368 GLY A N 1
ATOM 2929 C CA . GLY A 1 387 ? 26.021 57.835 -7.392 1 129.06 368 GLY A CA 1
ATOM 2930 C C . GLY A 1 387 ? 26.622 59.148 -6.929 1 133.16 368 GLY A C 1
ATOM 2931 O O . GLY A 1 387 ? 26.707 60.092 -7.721 1 132.74 368 GLY A O 1
ATOM 2932 N N . ASN A 1 388 ? 27.035 59.227 -5.644 1 129.89 369 ASN A N 1
ATOM 2933 C CA . ASN A 1 388 ? 27.642 60.434 -5.081 1 129.77 369 ASN A CA 1
ATOM 2934 C C . ASN A 1 388 ? 29.078 60.591 -5.577 1 133.93 369 ASN A C 1
ATOM 2935 O O . ASN A 1 388 ? 29.878 59.655 -5.474 1 133.51 369 ASN A O 1
ATOM 2940 N N . ASP A 1 389 ? 29.379 61.774 -6.158 1 130.57 370 ASP A N 1
ATOM 2941 C CA . ASP A 1 389 ? 30.683 62.151 -6.723 1 130.35 370 ASP A CA 1
ATOM 2942 C C . ASP A 1 389 ? 31.793 62.109 -5.668 1 133.43 370 ASP A C 1
ATOM 2943 O O . ASP A 1 389 ? 32.892 61.631 -5.959 1 132.89 370 ASP A O 1
ATOM 2948 N N . GLU A 1 390 ? 31.492 62.594 -4.444 1 129.51 371 GLU A N 1
ATOM 2949 C CA . GLU A 1 390 ? 32.416 62.621 -3.308 1 129.08 371 GLU A CA 1
ATOM 2950 C C . GLU A 1 390 ? 32.687 61.221 -2.761 1 132.48 371 GLU A C 1
ATOM 2951 O O . GLU A 1 390 ? 33.787 60.974 -2.265 1 132 371 GLU A O 1
ATOM 2957 N N . ASP A 1 391 ? 31.689 60.311 -2.85 1 128.76 372 ASP A N 1
ATOM 2958 C CA . ASP A 1 391 ? 31.788 58.924 -2.386 1 128.4 372 ASP A CA 1
ATOM 2959 C C . ASP A 1 391 ? 32.819 58.124 -3.183 1 131.12 372 ASP A C 1
ATOM 2960 O O . ASP A 1 391 ? 33.622 57.414 -2.578 1 130.83 372 ASP A O 1
ATOM 2965 N N . GLN A 1 392 ? 32.81 58.261 -4.528 1 126.58 373 GLN A N 1
ATOM 2966 C CA . GLN A 1 392 ? 33.743 57.583 -5.438 1 125.88 373 GLN A CA 1
ATOM 2967 C C . GLN A 1 392 ? 35.166 58.12 -5.282 1 129.09 373 GLN A C 1
ATOM 2968 O O . GLN A 1 392 ? 36.126 57.377 -5.485 1 128.39 373 GLN A O 1
ATOM 2974 N N . GLU A 1 393 ? 35.29 59.41 -4.913 1 125.61 374 GLU A N 1
ATOM 2975 C CA . GLU A 1 393 ? 36.552 60.113 -4.677 1 125.42 374 GLU A CA 1
ATOM 2976 C C . GLU A 1 393 ? 37.245 59.54 -3.427 1 128.73 374 GLU A C 1
ATOM 2977 O O . GLU A 1 393 ? 38.447 59.262 -3.466 1 128.36 374 GLU A O 1
ATOM 2983 N N . ILE A 1 394 ? 36.475 59.352 -2.335 1 124.65 375 ILE A N 1
ATOM 2984 C CA . ILE A 1 394 ? 36.947 58.82 -1.053 1 124.06 375 ILE A CA 1
ATOM 2985 C C . ILE A 1 394 ? 37.208 57.306 -1.149 1 126.96 375 ILE A C 1
ATOM 2986 O O . ILE A 1 394 ? 38.211 56.836 -0.609 1 126.52 375 ILE A O 1
ATOM 2991 N N . ALA A 1 395 ? 36.333 56.558 -1.859 1 122.79 376 ALA A N 1
ATOM 2992 C CA . ALA A 1 395 ? 36.471 55.11 -2.053 1 122.32 376 ALA A CA 1
ATOM 2993 C C . ALA A 1 395 ? 37.772 54.767 -2.771 1 125.88 376 ALA A C 1
ATOM 2994 O O . ALA A 1 395 ? 38.456 53.827 -2.366 1 125.4 376 ALA A O 1
ATOM 2996 N N . ASP A 1 396 ? 38.122 55.549 -3.813 1 122.4 377 ASP A N 1
ATOM 2997 C CA . ASP A 1 396 ? 39.336 55.365 -4.604 1 122.19 377 ASP A CA 1
ATOM 2998 C C . ASP A 1 396 ? 40.599 55.734 -3.822 1 125.96 377 ASP A C 1
ATOM 2999 O O . ASP A 1 396 ? 41.604 55.044 -3.985 1 125.38 377 ASP A O 1
ATOM 3004 N N . ASN A 1 397 ? 40.57 56.795 -2.979 1 122.58 378 ASN A N 1
ATOM 3005 C CA . ASN A 1 397 ? 41.77 57.161 -2.215 1 122.4 378 ASN A CA 1
ATOM 3006 C C . ASN A 1 397 ? 42.063 56.159 -1.082 1 125.67 378 ASN A C 1
ATOM 3007 O O . ASN A 1 397 ? 43.233 55.98 -0.736 1 125.27 378 ASN A O 1
ATOM 3012 N N . ILE A 1 398 ? 41.02 55.473 -0.547 1 121.65 379 ILE A N 1
ATOM 3013 C CA . ILE A 1 398 ? 41.192 54.429 0.472 1 121.18 379 ILE A CA 1
ATOM 3014 C C . ILE A 1 398 ? 41.785 53.18 -0.211 1 124.8 379 ILE A C 1
ATOM 3015 O O . ILE A 1 398 ? 42.759 52.607 0.29 1 124.22 379 ILE A O 1
ATOM 3020 N N . LEU A 1 399 ? 41.212 52.795 -1.371 1 121.35 380 LEU A N 1
ATOM 3021 C CA . LEU A 1 399 ? 41.643 51.649 -2.174 1 121.1 380 LEU A CA 1
ATOM 3022 C C . LEU A 1 399 ? 43.051 51.802 -2.745 1 125.8 380 LEU A C 1
ATOM 3023 O O . LEU A 1 399 ? 43.73 50.792 -2.948 1 125.13 380 LEU A O 1
ATOM 3028 N N . SER A 1 400 ? 43.489 53.06 -2.995 1 123.28 381 SER A N 1
ATOM 3029 C CA . SER A 1 400 ? 44.822 53.39 -3.511 1 123.48 381 SER A CA 1
ATOM 3030 C C . SER A 1 400 ? 45.894 52.971 -2.506 1 128.05 381 SER A C 1
ATOM 3031 O O . SER A 1 400 ? 46.884 52.348 -2.892 1 127.47 381 SER A O 1
ATOM 3034 N N . ARG A 1 401 ? 45.669 53.287 -1.213 1 125.25 382 ARG A N 1
ATOM 3035 C CA . ARG A 1 401 ? 46.565 52.95 -0.109 1 125.31 382 ARG A CA 1
ATOM 3036 C C . ARG A 1 401 ? 46.555 51.447 0.161 1 129.64 382 ARG A C 1
ATOM 3037 O O . ARG A 1 401 ? 47.623 50.857 0.322 1 129.21 382 ARG A O 1
ATOM 3045 N N . LEU A 1 402 ? 45.35 50.83 0.185 1 126.62 383 LEU A N 1
ATOM 3046 C CA . LEU A 1 402 ? 45.149 49.398 0.445 1 126.63 383 LEU A CA 1
ATOM 3047 C C . LEU A 1 402 ? 45.817 48.483 -0.578 1 130.78 383 LEU A C 1
ATOM 3048 O O . LEU A 1 402 ? 46.263 47.395 -0.214 1 130.14 383 LEU A O 1
ATOM 3053 N N . PHE A 1 403 ? 45.883 48.92 -1.846 1 127.93 384 PHE A N 1
ATOM 3054 C CA . PHE A 1 403 ? 46.486 48.162 -2.941 1 128.13 384 PHE A CA 1
ATOM 3055 C C . PHE A 1 403 ? 48.018 48.076 -2.842 1 132.51 384 PHE A C 1
ATOM 3056 O O . PHE A 1 403 ? 48.606 47.134 -3.38 1 132 384 PHE A O 1
ATOM 3064 N N . TYR A 1 404 ? 48.66 49.043 -2.152 1 129.51 385 TYR A N 1
ATOM 3065 C CA . TYR A 1 404 ? 50.12 49.092 -2.031 1 129.52 385 TYR A CA 1
ATOM 3066 C C . TYR A 1 404 ? 50.658 48.886 -0.599 1 133.31 385 TYR A C 1
ATOM 3067 O O . TYR A 1 404 ? 51.864 48.67 -0.444 1 132.98 385 TYR A O 1
ATOM 3076 N N . GLU A 1 405 ? 49.784 48.923 0.434 1 129.6 386 GLU A N 1
ATOM 3077 C CA . GLU A 1 405 ? 50.189 48.719 1.831 1 129.22 386 GLU A CA 1
ATOM 3078 C C . GLU A 1 405 ? 50.485 47.241 2.112 1 132.62 386 GLU A C 1
ATOM 3079 O O . GLU A 1 405 ? 49.578 46.478 2.458 1 132.25 386 GLU A O 1
ATOM 3085 N N . GLU A 1 406 ? 51.765 46.844 1.957 1 128.76 387 GLU A N 1
ATOM 3086 C CA . GLU A 1 406 ? 52.236 45.47 2.165 1 128.34 387 GLU A CA 1
ATOM 3087 C C . GLU A 1 406 ? 52.196 45.016 3.628 1 131.01 387 GLU A C 1
ATOM 3088 O O . GLU A 1 406 ? 52.164 43.81 3.879 1 130.28 387 GLU A O 1
ATOM 3094 N N . SER A 1 407 ? 52.179 45.971 4.586 1 127.08 388 SER A N 1
ATOM 3095 C CA . SER A 1 407 ? 52.101 45.698 6.027 1 126.63 388 SER A CA 1
ATOM 3096 C C . SER A 1 407 ? 50.782 44.994 6.362 1 129.21 388 SER A C 1
ATOM 3097 O O . SER A 1 407 ? 50.771 44.077 7.185 1 128.81 388 SER A O 1
ATOM 3100 N N . THR A 1 408 ? 49.682 45.41 5.696 1 124.64 389 THR A N 1
ATOM 3101 C CA . THR A 1 408 ? 48.347 44.832 5.847 1 123.91 389 THR A CA 1
ATOM 3102 C C . THR A 1 408 ? 48.288 43.503 5.078 1 127.04 389 THR A C 1
ATOM 3103 O O . THR A 1 408 ? 47.702 42.544 5.583 1 126.48 389 THR A O 1
ATOM 3107 N N . HIS A 1 409 ? 48.912 43.451 3.87 1 123.1 390 HIS A N 1
ATOM 3108 C CA . HIS A 1 409 ? 48.959 42.283 2.977 1 122.56 390 HIS A CA 1
ATOM 3109 C C . HIS A 1 409 ? 49.596 41.048 3.613 1 126.05 390 HIS A C 1
ATOM 3110 O O . HIS A 1 409 ? 48.979 39.982 3.617 1 125.57 390 HIS A O 1
ATOM 3117 N N . ASP A 1 410 ? 50.83 41.186 4.134 1 122.33 391 ASP A N 1
ATOM 3118 C CA . ASP A 1 410 ? 51.569 40.084 4.754 1 121.98 391 ASP A CA 1
ATOM 3119 C C . ASP A 1 410 ? 50.936 39.598 6.061 1 124.73 391 ASP A C 1
ATOM 3120 O O . ASP A 1 410 ? 51.105 38.43 6.419 1 124.2 391 ASP A O 1
ATOM 3125 N N . ALA A 1 411 ? 50.184 40.481 6.751 1 120.48 392 ALA A N 1
ATOM 3126 C CA . ALA A 1 411 ? 49.496 40.155 7.996 1 119.88 392 ALA A CA 1
ATOM 3127 C C . ALA A 1 411 ? 48.257 39.296 7.74 1 122.63 392 ALA A C 1
ATOM 3128 O O . ALA A 1 411 ? 48.118 38.255 8.38 1 121.97 392 ALA A O 1
ATOM 3130 N N . VAL A 1 412 ? 47.375 39.713 6.8 1 118.61 393 VAL A N 1
ATOM 3131 C CA . VAL A 1 412 ? 46.144 38.988 6.449 1 118.14 393 VAL A CA 1
ATOM 3132 C C . VAL A 1 412 ? 46.449 37.599 5.868 1 121.13 393 VAL A C 1
ATOM 3133 O O . VAL A 1 412 ? 45.761 36.634 6.205 1 120.54 393 VAL A O 1
ATOM 3137 N N . ALA A 1 413 ? 47.499 37.506 5.028 1 117.32 394 ALA A N 1
ATOM 3138 C CA . ALA A 1 413 ? 47.934 36.271 4.374 1 117.05 394 ALA A CA 1
ATOM 3139 C C . ALA A 1 413 ? 48.454 35.23 5.363 1 120.71 394 ALA A C 1
ATOM 3140 O O . ALA A 1 413 ? 48.254 34.035 5.146 1 120.29 394 ALA A O 1
ATOM 3142 N N . ASN A 1 414 ? 49.115 35.683 6.444 1 117.14 395 ASN A N 1
ATOM 3143 C CA . ASN A 1 414 ? 49.673 34.812 7.476 1 116.89 395 ASN A CA 1
ATOM 3144 C C . ASN A 1 414 ? 48.595 34.17 8.36 1 120.3 395 ASN A C 1
ATOM 3145 O O . ASN A 1 414 ? 48.795 33.047 8.827 1 119.89 395 ASN A O 1
ATOM 3150 N N . ILE A 1 415 ? 47.458 34.878 8.582 1 116.34 396 ILE A N 1
ATOM 3151 C CA . ILE A 1 415 ? 46.324 34.411 9.396 1 115.86 396 ILE A CA 1
ATOM 3152 C C . ILE A 1 415 ? 45.674 33.167 8.769 1 119.79 396 ILE A C 1
ATOM 3153 O O . ILE A 1 415 ? 45.511 32.158 9.457 1 119.36 396 ILE A O 1
ATOM 3158 N N . VAL A 1 416 ? 45.327 33.239 7.466 1 116.26 397 VAL A N 1
ATOM 3159 C CA . VAL A 1 416 ? 44.714 32.131 6.72 1 115.99 397 VAL A CA 1
ATOM 3160 C C . VAL A 1 416 ? 45.692 30.967 6.525 1 119.98 397 VAL A C 1
ATOM 3161 O O . VAL A 1 416 ? 45.259 29.818 6.466 1 119.42 397 VAL A O 1
ATOM 3165 N N . ARG A 1 417 ? 47.003 31.266 6.445 1 116.85 398 ARG A N 1
ATOM 3166 C CA . ARG A 1 417 ? 48.066 30.273 6.287 1 116.84 398 ARG A CA 1
ATOM 3167 C C . ARG A 1 417 ? 48.225 29.434 7.569 1 121.28 398 ARG A C 1
ATOM 3168 O O . ARG A 1 417 ? 48.414 28.218 7.483 1 120.82 398 ARG A O 1
ATOM 3176 N N . THR A 1 418 ? 48.129 30.085 8.748 1 118.17 399 THR A N 1
ATOM 3177 C CA . THR A 1 418 ? 48.276 29.433 10.051 1 118.11 399 THR A CA 1
ATOM 3178 C C . THR A 1 418 ? 46.931 29.237 10.76 1 122.07 399 THR A C 1
ATOM 3179 O O . THR A 1 418 ? 46.436 30.15 11.428 1 121.73 399 THR A O 1
ATOM 3183 N N . TYR A 1 419 ? 46.346 28.036 10.611 1 118.69 400 TYR A N 1
ATOM 3184 C CA . TYR A 1 419 ? 45.083 27.664 11.246 1 118.62 400 TYR A CA 1
ATOM 3185 C C . TYR A 1 419 ? 45.203 26.286 11.895 1 122.58 400 TYR A C 1
ATOM 3186 O O . TYR A 1 419 ? 45.501 25.31 11.206 1 122.32 400 TYR A O 1
ATOM 3195 N N . LYS A 1 420 ? 44.949 26.214 13.215 1 118.9 401 LYS A N 1
ATOM 3196 C CA . LYS A 1 420 ? 44.981 24.985 14.011 1 118.63 401 LYS A CA 1
ATOM 3197 C C . LYS A 1 420 ? 44.105 25.129 15.26 1 121.94 401 LYS A C 1
ATOM 3198 O O . LYS A 1 420 ? 44.432 25.927 16.145 1 121.82 401 LYS A O 1
ATOM 3204 N N . ASP A 1 421 ? 42.987 24.357 15.317 1 117.65 402 ASP A N 1
ATOM 3205 C CA . ASP A 1 421 ? 41.996 24.305 16.414 1 117.03 402 ASP A CA 1
ATOM 3206 C C . ASP A 1 421 ? 41.591 25.71 16.921 1 118.98 402 ASP A C 1
ATOM 3207 O O . ASP A 1 421 ? 41.687 26.005 18.118 1 118.5 402 ASP A O 1
ATOM 3212 N N . GLN A 1 422 ? 41.155 26.579 15.99 1 114.07 403 GLN A N 1
ATOM 3213 C CA . GLN A 1 422 ? 40.76 27.954 16.306 1 113.16 403 GLN A CA 1
ATOM 3214 C C . GLN A 1 422 ? 39.24 28.187 16.277 1 115.6 403 GLN A C 1
ATOM 3215 O O . GLN A 1 422 ? 38.783 29.252 16.7 1 115.11 403 GLN A O 1
ATOM 3221 N N . GLY A 1 423 ? 38.482 27.186 15.827 1 111.07 404 GLY A N 1
ATOM 3222 C CA . GLY A 1 423 ? 37.024 27.222 15.794 1 110.3 404 GLY A CA 1
ATOM 3223 C C . GLY A 1 423 ? 36.433 27.628 14.464 1 112.62 404 GLY A C 1
ATOM 3224 O O . GLY A 1 423 ? 37.091 28.308 13.67 1 111.87 404 GLY A O 1
ATOM 3225 N N . PHE A 1 424 ? 35.173 27.217 14.222 1 108.54 405 PHE A N 1
ATOM 3226 C CA . PHE A 1 424 ? 34.443 27.514 12.988 1 108.18 405 PHE A CA 1
ATOM 3227 C C . PHE A 1 424 ? 34.127 29 12.806 1 111.52 405 PHE A C 1
ATOM 3228 O O . PHE A 1 424 ? 34.128 29.477 11.669 1 111.03 405 PHE A O 1
ATOM 3236 N N . GLU A 1 425 ? 33.846 29.722 13.91 1 107.77 406 GLU A N 1
ATOM 3237 C CA . GLU A 1 425 ? 33.539 31.155 13.878 1 107.38 406 GLU A CA 1
ATOM 3238 C C . GLU A 1 425 ? 34.739 31.96 13.366 1 110.21 406 GLU A C 1
ATOM 3239 O O . GLU A 1 425 ? 34.56 32.921 12.618 1 109.75 406 GLU A O 1
ATOM 3245 N N . TYR A 1 426 ? 35.959 31.533 13.747 1 106.02 407 TYR A N 1
ATOM 3246 C CA . TYR A 1 426 ? 37.243 32.116 13.35 1 105.4 407 TYR A CA 1
ATOM 3247 C C . TYR A 1 426 ? 37.537 31.738 11.898 1 107.7 407 TYR A C 1
ATOM 3248 O O . TYR A 1 426 ? 38.049 32.567 11.148 1 107.08 407 TYR A O 1
ATOM 3257 N N . LEU A 1 427 ? 37.221 30.485 11.517 1 103.45 408 LEU A N 1
ATOM 3258 C CA . LEU A 1 427 ? 37.414 29.938 10.174 1 102.97 408 LEU A CA 1
ATOM 3259 C C . LEU A 1 427 ? 36.513 30.656 9.163 1 106.35 408 LEU A C 1
ATOM 3260 O O . LEU A 1 427 ? 36.97 30.973 8.066 1 105.84 408 LEU A O 1
ATOM 3265 N N . ASP A 1 428 ? 35.252 30.934 9.544 1 102.71 409 ASP A N 1
ATOM 3266 C CA . ASP A 1 428 ? 34.284 31.636 8.7 1 102.52 409 ASP A CA 1
ATOM 3267 C C . ASP A 1 428 ? 34.642 33.119 8.548 1 106.34 409 ASP A C 1
ATOM 3268 O O . ASP A 1 428 ? 34.28 33.723 7.543 1 105.98 409 ASP A O 1
ATOM 3273 N N . ALA A 1 429 ? 35.358 33.692 9.536 1 102.89 410 ALA A N 1
ATOM 3274 C CA . ALA A 1 429 ? 35.78 35.095 9.548 1 102.69 410 ALA A CA 1
ATOM 3275 C C . ALA A 1 429 ? 37.019 35.361 8.686 1 106.39 410 ALA A C 1
ATOM 3276 O O . ALA A 1 429 ? 37.06 36.381 7.993 1 105.89 410 ALA A O 1
ATOM 3278 N N . CYS A 1 430 ? 38.031 34.464 8.747 1 102.84 411 CYS A N 1
ATOM 3279 C CA . CYS A 1 430 ? 39.28 34.599 7.991 1 102.6 411 CYS A CA 1
ATOM 3280 C C . CYS A 1 430 ? 39.098 34.318 6.502 1 106.34 411 CYS A C 1
ATOM 3281 O O . CYS A 1 430 ? 39.679 35.029 5.681 1 105.91 411 CYS A O 1
ATOM 3284 N N . THR A 1 431 ? 38.282 33.298 6.154 1 102.86 412 THR A N 1
ATOM 3285 C CA . THR A 1 431 ? 37.974 32.935 4.762 1 102.66 412 THR A CA 1
ATOM 3286 C C . THR A 1 431 ? 37.099 33.999 4.102 1 106.39 412 THR A C 1
ATOM 3287 O O . THR A 1 431 ? 37.142 34.147 2.884 1 105.98 412 THR A O 1
ATOM 3291 N N . GLU A 1 432 ? 36.31 34.734 4.913 1 103.02 413 GLU A N 1
ATOM 3292 C CA . GLU A 1 432 ? 35.462 35.848 4.485 1 102.95 413 GLU A CA 1
ATOM 3293 C C . GLU A 1 432 ? 36.361 37.017 4.079 1 107.11 413 GLU A C 1
ATOM 3294 O O . GLU A 1 432 ? 36.137 37.62 3.029 1 106.85 413 GLU A O 1
ATOM 3300 N N . LEU A 1 433 ? 37.389 37.314 4.905 1 103.78 414 LEU A N 1
ATOM 3301 C CA . LEU A 1 433 ? 38.354 38.39 4.674 1 103.62 414 LEU A CA 1
ATOM 3302 C C . LEU A 1 433 ? 39.278 38.085 3.488 1 107.59 414 LEU A C 1
ATOM 3303 O O . LEU A 1 433 ? 39.501 38.971 2.665 1 107.39 414 LEU A O 1
ATOM 3308 N N . ALA A 1 434 ? 39.796 36.84 3.396 1 103.84 415 ALA A N 1
ATOM 3309 C CA . ALA A 1 434 ? 40.69 36.405 2.32 1 103.62 415 ALA A CA 1
ATOM 3310 C C . ALA A 1 434 ? 40.021 36.477 0.946 1 107.87 415 ALA A C 1
ATOM 3311 O O . ALA A 1 434 ? 40.644 36.959 0.002 1 107.4 415 ALA A O 1
ATOM 3313 N N . HIS A 1 435 ? 38.751 36.034 0.846 1 105.03 416 HIS A N 1
ATOM 3314 C CA . HIS A 1 435 ? 37.973 36.048 -0.395 1 105.22 416 HIS A CA 1
ATOM 3315 C C . HIS A 1 435 ? 37.643 37.473 -0.845 1 109.32 416 HIS A C 1
ATOM 3316 O O . HIS A 1 435 ? 37.807 37.782 -2.029 1 109.39 416 HIS A O 1
ATOM 3323 N N . THR A 1 436 ? 37.187 38.333 0.093 1 105.32 417 THR A N 1
ATOM 3324 C CA . THR A 1 436 ? 36.831 39.724 -0.201 1 104.9 417 THR A CA 1
ATOM 3325 C C . THR A 1 436 ? 38.056 40.564 -0.569 1 108.48 417 THR A C 1
ATOM 3326 O O . THR A 1 436 ? 37.986 41.293 -1.556 1 108.1 417 THR A O 1
ATOM 3330 N N . PHE A 1 437 ? 39.185 40.428 0.173 1 104.71 418 PHE A N 1
ATOM 3331 C CA . PHE A 1 437 ? 40.422 41.173 -0.113 1 104.42 418 PHE A CA 1
ATOM 3332 C C . PHE A 1 437 ? 40.935 40.933 -1.534 1 107.79 418 PHE A C 1
ATOM 3333 O O . PHE A 1 437 ? 41.393 41.876 -2.174 1 107.55 418 PHE A O 1
ATOM 3341 N N . LEU A 1 438 ? 40.824 39.687 -2.034 1 103.8 419 LEU A N 1
ATOM 3342 C CA . LEU A 1 438 ? 41.223 39.325 -3.394 1 103.42 419 LEU A CA 1
ATOM 3343 C C . LEU A 1 438 ? 40.25 39.924 -4.413 1 107.52 419 LEU A C 1
ATOM 3344 O O . LEU A 1 438 ? 40.691 40.535 -5.386 1 107.03 419 LEU A O 1
ATOM 3349 N N . ARG A 1 439 ? 38.931 39.773 -4.162 1 104.43 420 ARG A N 1
ATOM 3350 C CA . ARG A 1 439 ? 37.839 40.246 -5.013 1 104.49 420 ARG A CA 1
ATOM 3351 C C . ARG A 1 439 ? 37.806 41.776 -5.181 1 108.96 420 ARG A C 1
ATOM 3352 O O . ARG A 1 439 ? 37.655 42.244 -6.312 1 108.83 420 ARG A O 1
ATOM 3360 N N . ILE A 1 440 ? 37.941 42.546 -4.073 1 105.67 421 ILE A N 1
ATOM 3361 C CA . ILE A 1 440 ? 37.92 44.018 -4.105 1 105.66 421 ILE A CA 1
ATOM 3362 C C . ILE A 1 440 ? 39.167 44.579 -4.828 1 110.69 421 ILE A C 1
ATOM 3363 O O . ILE A 1 440 ? 39.035 45.521 -5.616 1 110.17 421 ILE A O 1
ATOM 3368 N N . LEU A 1 441 ? 40.359 43.991 -4.579 1 108.01 422 LEU A N 1
ATOM 3369 C CA . LEU A 1 441 ? 41.595 44.435 -5.232 1 108.11 422 LEU A CA 1
ATOM 3370 C C . LEU A 1 441 ? 41.641 44.076 -6.719 1 113.08 422 LEU A C 1
ATOM 3371 O O . LEU A 1 441 ? 42.304 44.779 -7.484 1 112.71 422 LEU A O 1
ATOM 3376 N N . GLU A 1 442 ? 40.905 43.012 -7.128 1 110.46 423 GLU A N 1
ATOM 3377 C CA . GLU A 1 442 ? 40.784 42.551 -8.519 1 110.63 423 GLU A CA 1
ATOM 3378 C C . GLU A 1 442 ? 40.069 43.616 -9.361 1 115.67 423 GLU A C 1
ATOM 3379 O O . GLU A 1 442 ? 40.416 43.811 -10.528 1 115.29 423 GLU A O 1
ATOM 3385 N N . ALA A 1 443 ? 39.076 44.305 -8.755 1 113.06 424 ALA A N 1
ATOM 3386 C CA . ALA A 1 443 ? 38.305 45.385 -9.374 1 113.21 424 ALA A CA 1
ATOM 3387 C C . ALA A 1 443 ? 39.178 46.627 -9.556 1 117.79 424 ALA A C 1
ATOM 3388 O O . ALA A 1 443 ? 38.999 47.363 -10.531 1 117.28 424 ALA A O 1
ATOM 3390 N N . TYR A 1 444 ? 40.125 46.85 -8.621 1 114.97 425 TYR A N 1
ATOM 3391 C CA . TYR A 1 444 ? 41.065 47.967 -8.673 1 115.18 425 TYR A CA 1
ATOM 3392 C C . TYR A 1 444 ? 42.186 47.677 -9.676 1 119.92 425 TYR A C 1
ATOM 3393 O O . TYR A 1 444 ? 42.761 48.611 -10.239 1 119.65 425 TYR A O 1
ATOM 3402 N N . SER A 1 445 ? 42.479 46.378 -9.903 1 116.91 426 SER A N 1
ATOM 3403 C CA . SER A 1 445 ? 43.507 45.878 -10.82 1 116.86 426 SER A CA 1
ATOM 3404 C C . SER A 1 445 ? 43.235 46.195 -12.295 1 120.96 426 SER A C 1
ATOM 3405 O O . SER A 1 445 ? 44.168 46.156 -13.098 1 120.48 426 SER A O 1
ATOM 3408 N N . LYS A 1 446 ? 41.982 46.54 -12.651 1 117.82 427 LYS A N 1
ATOM 3409 C CA . LYS A 1 446 ? 41.626 46.904 -14.022 1 117.8 427 LYS A CA 1
ATOM 3410 C C . LYS A 1 446 ? 41.428 48.422 -14.195 1 121.73 427 LYS A C 1
ATOM 3411 O O . LYS A 1 446 ? 42.104 49.025 -15.034 1 121.42 427 LYS A O 1
ATOM 3417 N N . GLN A 1 447 ? 40.525 49.038 -13.397 1 117.88 428 GLN A N 1
ATOM 3418 C CA . GLN A 1 447 ? 40.244 50.478 -13.439 1 138.54 428 GLN A CA 1
ATOM 3419 C C . GLN A 1 447 ? 40.03 51.039 -12.039 1 152.84 428 GLN A C 1
ATOM 3420 O O . GLN A 1 447 ? 40.303 52.213 -11.798 1 109.65 428 GLN A O 1
ATOM 3426 N N . ASP A 1 460 ? 49.632 60.446 -25.191 1 160.69 441 ASP A N 1
ATOM 3427 C CA . ASP A 1 460 ? 48.667 60.368 -24.096 1 160.49 441 ASP A CA 1
ATOM 3428 C C . ASP A 1 460 ? 48.279 58.926 -23.751 1 164.15 441 ASP A C 1
ATOM 3429 O O . ASP A 1 460 ? 48.092 58.615 -22.573 1 163.64 441 ASP A O 1
ATOM 3434 N N . GLU A 1 461 ? 48.15 58.057 -24.779 1 160.62 442 GLU A N 1
ATOM 3435 C CA . GLU A 1 461 ? 47.787 56.64 -24.643 1 160.37 442 GLU A CA 1
ATOM 3436 C C . GLU A 1 461 ? 48.89 55.836 -23.937 1 163.97 442 GLU A C 1
ATOM 3437 O O . GLU A 1 461 ? 48.577 54.973 -23.114 1 163.5 442 GLU A O 1
ATOM 3443 N N . LYS A 1 462 ? 50.169 56.119 -24.264 1 160.28 443 LYS A N 1
ATOM 3444 C CA . LYS A 1 462 ? 51.347 55.458 -23.689 1 159.89 443 LYS A CA 1
ATOM 3445 C C . LYS A 1 462 ? 51.553 55.83 -22.214 1 163.34 443 LYS A C 1
ATOM 3446 O O . LYS A 1 462 ? 51.936 54.97 -21.418 1 162.85 443 LYS A O 1
ATOM 3452 N N . MET A 1 463 ? 51.299 57.107 -21.86 1 159.56 444 MET A N 1
ATOM 3453 C CA . MET A 1 463 ? 51.437 57.638 -20.499 1 159.15 444 MET A CA 1
ATOM 3454 C C . MET A 1 463 ? 50.352 57.109 -19.553 1 162.1 444 MET A C 1
ATOM 3455 O O . MET A 1 463 ? 50.641 56.848 -18.382 1 161.64 444 MET A O 1
ATOM 3460 N N . ALA A 1 464 ? 49.113 56.95 -20.06 1 157.9 445 ALA A N 1
ATOM 3461 C CA . ALA A 1 464 ? 47.965 56.453 -19.296 1 157.29 445 ALA A CA 1
ATOM 3462 C C . ALA A 1 464 ? 48.027 54.942 -19.035 1 160 445 ALA A C 1
ATOM 3463 O O . ALA A 1 464 ? 47.54 54.486 -17.997 1 159.46 445 ALA A O 1
ATOM 3465 N N . GLU A 1 465 ? 48.576 54.169 -19.997 1 155.74 446 GLU A N 1
ATOM 3466 C CA . GLU A 1 465 ? 48.698 52.709 -19.926 1 155.14 446 GLU A CA 1
ATOM 3467 C C . GLU A 1 465 ? 49.772 52.258 -18.926 1 158.1 446 GLU A C 1
ATOM 3468 O O . GLU A 1 465 ? 49.598 51.22 -18.285 1 157.63 446 GLU A O 1
ATOM 3474 N N . LYS A 1 466 ? 50.876 53.03 -18.806 1 153.93 447 LYS A N 1
ATOM 3475 C CA . LYS A 1 466 ? 52.007 52.772 -17.903 1 153.35 447 LYS A CA 1
ATOM 3476 C C . LYS A 1 466 ? 51.559 52.638 -16.437 1 156.06 447 LYS A C 1
ATOM 3477 O O . LYS A 1 466 ? 52.018 51.731 -15.741 1 155.55 447 LYS A O 1
ATOM 3483 N N . THR A 1 467 ? 50.649 53.527 -15.991 1 151.72 448 THR A N 1
ATOM 3484 C CA . THR A 1 467 ? 50.115 53.555 -14.626 1 151.02 448 THR A CA 1
ATOM 3485 C C . THR A 1 467 ? 48.887 52.63 -14.438 1 153.19 448 THR A C 1
ATOM 3486 O O . THR A 1 467 ? 48.605 52.234 -13.305 1 152.78 448 THR A O 1
ATOM 3490 N N . SER A 1 468 ? 48.169 52.295 -15.532 1 148.31 449 SER A N 1
ATOM 3491 C CA . SER A 1 468 ? 46.981 51.434 -15.488 1 147.37 449 SER A CA 1
ATOM 3492 C C . SER A 1 468 ? 47.302 49.936 -15.549 1 149.39 449 SER A C 1
ATOM 3493 O O . SER A 1 468 ? 46.664 49.155 -14.841 1 148.83 449 SER A O 1
ATOM 3496 N N . GLN A 1 469 ? 48.277 49.538 -16.394 1 144.63 450 GLN A N 1
ATOM 3497 C CA . GLN A 1 469 ? 48.684 48.138 -16.569 1 143.79 450 GLN A CA 1
ATOM 3498 C C . GLN A 1 469 ? 49.684 47.642 -15.513 1 145.79 450 GLN A C 1
ATOM 3499 O O . GLN A 1 469 ? 49.85 46.428 -15.37 1 145.19 450 GLN A O 1
ATOM 3505 N N . GLU A 1 470 ? 50.335 48.566 -14.768 1 141.06 451 GLU A N 1
ATOM 3506 C CA . GLU A 1 470 ? 51.303 48.21 -13.721 1 140.26 451 GLU A CA 1
ATOM 3507 C C . GLU A 1 470 ? 50.646 47.536 -12.5 1 142.54 451 GLU A C 1
ATOM 3508 O O . GLU A 1 470 ? 51.315 46.783 -11.791 1 142.21 451 GLU A O 1
ATOM 3514 N N . ARG A 1 471 ? 49.339 47.798 -12.277 1 137.64 452 ARG A N 1
ATOM 3515 C CA . ARG A 1 471 ? 48.542 47.236 -11.178 1 136.65 452 ARG A CA 1
ATOM 3516 C C . ARG A 1 471 ? 48.294 45.728 -11.351 1 139.29 452 ARG A C 1
ATOM 3517 O O . ARG A 1 471 ? 48.109 45.025 -10.355 1 138.91 452 ARG A O 1
ATOM 3525 N N . LYS A 1 472 ? 48.302 45.236 -12.61 1 134.79 453 LYS A N 1
ATOM 3526 C CA . LYS A 1 472 ? 48.109 43.823 -12.955 1 134.1 453 LYS A CA 1
ATOM 3527 C C . LYS A 1 472 ? 49.288 42.957 -12.491 1 136.9 453 LYS A C 1
ATOM 3528 O O . LYS A 1 472 ? 49.086 41.789 -12.145 1 136.47 453 LYS A O 1
ATOM 3534 N N . PHE A 1 473 ? 50.508 43.544 -12.463 1 132.62 454 PHE A N 1
ATOM 3535 C CA . PHE A 1 473 ? 51.742 42.902 -11.999 1 132.06 454 PHE A CA 1
ATOM 3536 C C . PHE A 1 473 ? 51.675 42.737 -10.475 1 134.96 454 PHE A C 1
ATOM 3537 O O . PHE A 1 473 ? 51.978 41.66 -9.957 1 134.46 454 PHE A O 1
ATOM 3545 N N . ASP A 1 474 ? 51.273 43.819 -9.77 1 130.88 455 ASP A N 1
ATOM 3546 C CA . ASP A 1 474 ? 51.153 43.913 -8.312 1 130.38 455 ASP A CA 1
ATOM 3547 C C . ASP A 1 474 ? 50.097 42.972 -7.73 1 132.95 455 ASP A C 1
ATOM 3548 O O . ASP A 1 474 ? 50.283 42.466 -6.621 1 132.6 455 ASP A O 1
ATOM 3553 N N . PHE A 1 475 ? 48.996 42.738 -8.473 1 128.29 456 PHE A N 1
ATOM 3554 C CA . PHE A 1 475 ? 47.916 41.849 -8.047 1 127.54 456 PHE A CA 1
ATOM 3555 C C . PHE A 1 475 ? 48.324 40.377 -8.087 1 129.99 456 PHE A C 1
ATOM 3556 O O . PHE A 1 475 ? 47.935 39.624 -7.194 1 129.55 456 PHE A O 1
ATOM 3564 N N . LYS A 1 476 ? 49.087 39.963 -9.123 1 125.43 457 LYS A N 1
ATOM 3565 C CA . LYS A 1 476 ? 49.565 38.583 -9.274 1 124.79 457 LYS A CA 1
ATOM 3566 C C . LYS A 1 476 ? 50.598 38.221 -8.199 1 127.56 457 LYS A C 1
ATOM 3567 O O . LYS A 1 476 ? 50.738 37.049 -7.841 1 126.9 457 LYS A O 1
ATOM 3573 N N . ARG A 1 477 ? 51.296 39.246 -7.676 1 123.42 458 ARG A N 1
ATOM 3574 C CA . ARG A 1 477 ? 52.276 39.155 -6.596 1 122.87 458 ARG A CA 1
ATOM 3575 C C . ARG A 1 477 ? 51.507 38.949 -5.273 1 125.56 458 ARG A C 1
ATOM 3576 O O . ARG A 1 477 ? 51.925 38.148 -4.435 1 125.05 458 ARG A O 1
ATOM 3584 N N . PHE A 1 478 ? 50.375 39.672 -5.113 1 121.15 459 PHE A N 1
ATOM 3585 C CA . PHE A 1 478 ? 49.486 39.653 -3.95 1 120.43 459 PHE A CA 1
ATOM 3586 C C . PHE A 1 478 ? 48.715 38.337 -3.857 1 122.76 459 PHE A C 1
ATOM 3587 O O . PHE A 1 478 ? 48.578 37.79 -2.762 1 122.17 459 PHE A O 1
ATOM 3595 N N . ALA A 1 479 ? 48.197 37.846 -5 1 118.28 460 ALA A N 1
ATOM 3596 C CA . ALA A 1 479 ? 47.438 36.598 -5.09 1 117.61 460 ALA A CA 1
ATOM 3597 C C . ALA A 1 479 ? 48.321 35.369 -4.852 1 120.68 460 ALA A C 1
ATOM 3598 O O . ALA A 1 479 ? 47.809 34.316 -4.466 1 120.41 460 ALA A O 1
ATOM 3600 N N . ALA A 1 480 ? 49.65 35.516 -5.049 1 116.47 461 ALA A N 1
ATOM 3601 C CA . ALA A 1 480 ? 50.651 34.468 -4.83 1 115.85 461 ALA A CA 1
ATOM 3602 C C . ALA A 1 480 ? 50.831 34.151 -3.334 1 117.99 461 ALA A C 1
ATOM 3603 O O . ALA A 1 480 ? 51.408 33.115 -2.996 1 117.35 461 ALA A O 1
ATOM 3605 N N . ARG A 1 481 ? 50.324 35.033 -2.445 1 113.49 462 ARG A N 1
ATOM 3606 C CA . ARG A 1 481 ? 50.367 34.863 -0.989 1 112.75 462 ARG A CA 1
ATOM 3607 C C . ARG A 1 481 ? 49.314 33.836 -0.527 1 115.48 462 ARG A C 1
ATOM 3608 O O . ARG A 1 481 ? 49.457 33.263 0.555 1 114.95 462 ARG A O 1
ATOM 3616 N N . PHE A 1 482 ? 48.256 33.623 -1.34 1 111.28 463 PHE A N 1
ATOM 3617 C CA . PHE A 1 482 ? 47.145 32.702 -1.062 1 110.85 463 PHE A CA 1
ATOM 3618 C C . PHE A 1 482 ? 47.322 31.324 -1.713 1 114.71 463 PHE A C 1
ATOM 3619 O O . PHE A 1 482 ? 46.501 30.427 -1.491 1 114.27 463 PHE A O 1
ATOM 3627 N N . THR A 1 483 ? 48.396 31.159 -2.508 1 111.22 464 THR A N 1
ATOM 3628 C CA . THR A 1 483 ? 48.72 29.915 -3.207 1 110.85 464 THR A CA 1
ATOM 3629 C C . THR A 1 483 ? 49.388 28.845 -2.299 1 114.57 464 THR A C 1
ATOM 3630 O O . THR A 1 483 ? 49.124 27.668 -2.555 1 114.01 464 THR A O 1
ATOM 3634 N N . PRO A 1 484 ? 50.219 29.168 -1.255 1 111.12 465 PRO A N 1
ATOM 3635 C CA . PRO A 1 484 ? 50.838 28.095 -0.451 1 110.87 465 PRO A CA 1
ATOM 3636 C C . PRO A 1 484 ? 49.87 27.149 0.248 1 114.4 465 PRO A C 1
ATOM 3637 O O . PRO A 1 484 ? 48.717 27.501 0.497 1 113.84 465 PRO A O 1
ATOM 3641 N N . GLN A 1 485 ? 50.385 25.951 0.581 1 110.99 466 GLN A N 1
ATOM 3642 C CA . GLN A 1 485 ? 49.722 24.817 1.233 1 110.88 466 GLN A CA 1
ATOM 3643 C C . GLN A 1 485 ? 48.859 25.174 2.453 1 114.3 466 GLN A C 1
ATOM 3644 O O . GLN A 1 485 ? 47.783 24.597 2.619 1 113.88 466 GLN A O 1
ATOM 3650 N N . GLY A 1 486 ? 49.343 26.103 3.283 1 110.4 467 GLY A N 1
ATOM 3651 C CA . GLY A 1 486 ? 48.661 26.566 4.489 1 109.9 467 GLY A CA 1
ATOM 3652 C C . GLY A 1 486 ? 47.312 27.206 4.227 1 112.74 467 GLY A C 1
ATOM 3653 O O . GLY A 1 486 ? 46.338 26.897 4.921 1 112.4 467 GLY A O 1
ATOM 3654 N N . VAL A 1 487 ? 47.249 28.094 3.208 1 108.24 468 VAL A N 1
ATOM 3655 C CA . VAL A 1 487 ? 46.036 28.808 2.78 1 107.45 468 VAL A CA 1
ATOM 3656 C C . VAL A 1 487 ? 45.062 27.811 2.13 1 110.08 468 VAL A C 1
ATOM 3657 O O . VAL A 1 487 ? 43.855 27.884 2.365 1 109.67 468 VAL A O 1
ATOM 3661 N N . VAL A 1 488 ? 45.604 26.872 1.337 1 105.64 469 VAL A N 1
ATOM 3662 C CA . VAL A 1 488 ? 44.853 25.826 0.637 1 105.01 469 VAL A CA 1
ATOM 3663 C C . VAL A 1 488 ? 44.131 24.911 1.642 1 108.01 469 VAL A C 1
ATOM 3664 O O . VAL A 1 488 ? 42.913 24.754 1.541 1 107.73 469 VAL A O 1
ATOM 3668 N N . ASP A 1 489 ? 44.878 24.353 2.623 1 103.52 470 ASP A N 1
ATOM 3669 C CA . ASP A 1 489 ? 44.372 23.457 3.663 1 102.7 470 ASP A CA 1
ATOM 3670 C C . ASP A 1 489 ? 43.257 24.073 4.52 1 103.83 470 ASP A C 1
ATOM 3671 O O . ASP A 1 489 ? 42.301 23.373 4.865 1 103.39 470 ASP A O 1
ATOM 3676 N N . THR A 1 490 ? 43.38 25.378 4.843 1 98.21 471 THR A N 1
ATOM 3677 C CA . THR A 1 490 ? 42.409 26.153 5.627 1 96.96 471 THR A CA 1
ATOM 3678 C C . THR A 1 490 ? 41.071 26.267 4.879 1 97.89 471 THR A C 1
ATOM 3679 O O . THR A 1 490 ? 40.013 26.172 5.505 1 97.61 471 THR A O 1
ATOM 3683 N N . PHE A 1 491 ? 41.122 26.447 3.548 1 91.88 472 PHE A N 1
ATOM 3684 C CA . PHE A 1 491 ? 39.926 26.527 2.712 1 90.56 472 PHE A CA 1
ATOM 3685 C C . PHE A 1 491 ? 39.305 25.149 2.52 1 92.55 472 PHE A C 1
ATOM 3686 O O . PHE A 1 491 ? 38.083 25.041 2.447 1 91.96 472 PHE A O 1
ATOM 3694 N N . VAL A 1 492 ? 40.15 24.098 2.473 1 87.97 473 VAL A N 1
ATOM 3695 C CA . VAL A 1 492 ? 39.746 22.696 2.339 1 87.31 473 VAL A CA 1
ATOM 3696 C C . VAL A 1 492 ? 38.957 22.269 3.589 1 90.33 473 VAL A C 1
ATOM 3697 O O . VAL A 1 492 ? 37.869 21.701 3.453 1 89.8 473 VAL A O 1
ATOM 3701 N N . THR A 1 493 ? 39.486 22.59 4.796 1 86.39 474 THR A N 1
ATOM 3702 C CA . THR A 1 493 ? 38.842 22.289 6.083 1 85.89 474 THR A CA 1
ATOM 3703 C C . THR A 1 493 ? 37.513 23.048 6.24 1 89.3 474 THR A C 1
ATOM 3704 O O . THR A 1 493 ? 36.615 22.557 6.923 1 89 474 THR A O 1
ATOM 3708 N N . PHE A 1 494 ? 37.381 24.223 5.585 1 85.33 475 PHE A N 1
ATOM 3709 C CA . PHE A 1 494 ? 36.158 25.028 5.585 1 85.01 475 PHE A CA 1
ATOM 3710 C C . PHE A 1 494 ? 35.103 24.359 4.704 1 89.28 475 PHE A C 1
ATOM 3711 O O . PHE A 1 494 ? 33.928 24.338 5.071 1 88.79 475 PHE A O 1
ATOM 3719 N N . THR A 1 495 ? 35.533 23.8 3.55 1 86.37 476 THR A N 1
ATOM 3720 C CA . THR A 1 495 ? 34.681 23.102 2.581 1 86.54 476 THR A CA 1
ATOM 3721 C C . THR A 1 495 ? 34.086 21.815 3.185 1 91.52 476 THR A C 1
ATOM 3722 O O . THR A 1 495 ? 33 21.407 2.776 1 91.37 476 THR A O 1
ATOM 3726 N N . LYS A 1 496 ? 34.776 21.211 4.182 1 88.37 477 LYS A N 1
ATOM 3727 C CA . LYS A 1 496 ? 34.354 19.994 4.888 1 88.32 477 LYS A CA 1
ATOM 3728 C C . LYS A 1 496 ? 32.973 20.132 5.552 1 92.93 477 LYS A C 1
ATOM 3729 O O . LYS A 1 496 ? 32.274 19.132 5.708 1 92.54 477 LYS A O 1
ATOM 3735 N N . TYR A 1 497 ? 32.58 21.37 5.92 1 90.14 478 TYR A N 1
ATOM 3736 C CA . TYR A 1 497 ? 31.3 21.684 6.558 1 90.4 478 TYR A CA 1
ATOM 3737 C C . TYR A 1 497 ? 30.171 21.975 5.543 1 94.01 478 TYR A C 1
ATOM 3738 O O . TYR A 1 497 ? 29.138 22.524 5.935 1 93.43 478 TYR A O 1
ATOM 3747 N N . TYR A 1 498 ? 30.346 21.57 4.26 1 90.75 479 TYR A N 1
ATOM 3748 C CA . TYR A 1 498 ? 29.402 21.784 3.147 1 90.7 479 TYR A CA 1
ATOM 3749 C C . TYR A 1 498 ? 27.932 21.443 3.454 1 95.11 479 TYR A C 1
ATOM 3750 O O . TYR A 1 498 ? 27.037 22.071 2.883 1 94.57 479 TYR A O 1
ATOM 3759 N N . ARG A 1 499 ? 27.691 20.467 4.353 1 92.14 480 ARG A N 1
ATOM 3760 C CA . ARG A 1 499 ? 26.355 20.031 4.772 1 91.97 480 ARG A CA 1
ATOM 3761 C C . ARG A 1 499 ? 25.621 21.104 5.596 1 96.29 480 ARG A C 1
ATOM 3762 O O . ARG A 1 499 ? 24.388 21.125 5.609 1 96.03 480 ARG A O 1
ATOM 3770 N N . ASP A 1 500 ? 26.378 21.993 6.268 1 92.89 481 ASP A N 1
ATOM 3771 C CA . ASP A 1 500 ? 25.844 23.067 7.111 1 92.67 481 ASP A CA 1
ATOM 3772 C C . ASP A 1 500 ? 26 24.471 6.495 1 96.03 481 ASP A C 1
ATOM 3773 O O . ASP A 1 500 ? 25.273 25.386 6.894 1 95.34 481 ASP A O 1
ATOM 3778 N N . LEU A 1 501 ? 26.945 24.64 5.538 1 92.42 482 LEU A N 1
ATOM 3779 C CA . LEU A 1 501 ? 27.226 25.918 4.866 1 92.09 482 LEU A CA 1
ATOM 3780 C C . LEU A 1 501 ? 26.058 26.399 4.009 1 95.36 482 LEU A C 1
ATOM 3781 O O . LEU A 1 501 ? 25.431 25.595 3.313 1 94.99 482 LEU A O 1
ATOM 3786 N N . ASP A 1 502 ? 25.783 27.716 4.052 1 91.34 483 ASP A N 1
ATOM 3787 C CA . ASP A 1 502 ? 24.726 28.348 3.26 1 90.87 483 ASP A CA 1
ATOM 3788 C C . ASP A 1 502 ? 25.244 28.706 1.86 1 93.5 483 ASP A C 1
ATOM 3789 O O . ASP A 1 502 ? 26.434 28.522 1.584 1 93.26 483 ASP A O 1
ATOM 3794 N N . ASP A 1 503 ? 24.353 29.219 0.985 1 88.82 484 ASP A N 1
ATOM 3795 C CA . ASP A 1 503 ? 24.656 29.599 -0.399 1 87.92 484 ASP A CA 1
ATOM 3796 C C . ASP A 1 503 ? 25.848 30.555 -0.53 1 89.31 484 ASP A C 1
ATOM 3797 O O . ASP A 1 503 ? 26.724 30.303 -1.358 1 88.65 484 ASP A O 1
ATOM 3802 N N . SER A 1 504 ? 25.9 31.617 0.305 1 84.32 485 SER A N 1
ATOM 3803 C CA . SER A 1 504 ? 26.992 32.597 0.295 1 83.5 485 SER A CA 1
ATOM 3804 C C . SER A 1 504 ? 28.291 32.006 0.838 1 85.41 485 SER A C 1
ATOM 3805 O O . SER A 1 504 ? 29.368 32.382 0.375 1 84.94 485 SER A O 1
ATOM 3808 N N . GLN A 1 505 ? 28.183 31.083 1.816 1 80.59 486 GLN A N 1
ATOM 3809 C CA . GLN A 1 505 ? 29.32 30.393 2.43 1 79.83 486 GLN A CA 1
ATOM 3810 C C . GLN A 1 505 ? 29.971 29.437 1.43 1 82.91 486 GLN A C 1
ATOM 3811 O O . GLN A 1 505 ? 31.193 29.287 1.436 1 82.2 486 GLN A O 1
ATOM 3817 N N . LEU A 1 506 ? 29.153 28.813 0.559 1 79.22 487 LEU A N 1
ATOM 3818 C CA . LEU A 1 506 ? 29.613 27.895 -0.483 1 78.83 487 LEU A CA 1
ATOM 3819 C C . LEU A 1 506 ? 30.278 28.652 -1.634 1 82.36 487 LEU A C 1
ATOM 3820 O O . LEU A 1 506 ? 31.195 28.117 -2.254 1 81.7 487 LEU A O 1
ATOM 3825 N N . LYS A 1 507 ? 29.834 29.903 -1.896 1 79.04 488 LYS A N 1
ATOM 3826 C CA . LYS A 1 507 ? 30.37 30.789 -2.937 1 78.94 488 LYS A CA 1
ATOM 3827 C C . LYS A 1 507 ? 31.834 31.134 -2.681 1 82.75 488 LYS A C 1
ATOM 3828 O O . LYS A 1 507 ? 32.618 31.171 -3.627 1 82.03 488 LYS A O 1
ATOM 3834 N N . ARG A 1 508 ? 32.198 31.369 -1.404 1 79.77 489 ARG A N 1
ATOM 3835 C CA . ARG A 1 508 ? 33.561 31.7 -0.971 1 79.82 489 ARG A CA 1
ATOM 3836 C C . ARG A 1 508 ? 34.529 30.564 -1.32 1 84.49 489 ARG A C 1
ATOM 3837 O O . ARG A 1 508 ? 35.557 30.814 -1.953 1 84.2 489 ARG A O 1
ATOM 3845 N N . ALA A 1 509 ? 34.171 29.315 -0.939 1 81.38 490 ALA A N 1
ATOM 3846 C CA . ALA A 1 509 ? 34.952 28.106 -1.209 1 81.3 490 ALA A CA 1
ATOM 3847 C C . ALA A 1 509 ? 35.005 27.818 -2.707 1 85.37 490 ALA A C 1
ATOM 3848 O O . ALA A 1 509 ? 36.064 27.454 -3.216 1 85.03 490 ALA A O 1
ATOM 3850 N N . HIS A 1 510 ? 33.873 28.022 -3.413 1 82 491 HIS A N 1
ATOM 3851 C CA . HIS A 1 510 ? 33.768 27.821 -4.857 1 81.94 491 HIS A CA 1
ATOM 3852 C C . HIS A 1 510 ? 34.69 28.781 -5.601 1 85.76 491 HIS A C 1
ATOM 3853 O O . HIS A 1 510 ? 35.515 28.322 -6.39 1 85.41 491 HIS A O 1
ATOM 3860 N N . ARG A 1 511 ? 34.587 30.096 -5.308 1 82.19 492 ARG A N 1
ATOM 3861 C CA . ARG A 1 511 ? 35.374 31.141 -5.964 1 81.94 492 ARG A CA 1
ATOM 3862 C C . ARG A 1 511 ? 36.869 31.089 -5.626 1 86.05 492 ARG A C 1
ATOM 3863 O O . ARG A 1 511 ? 37.663 31.599 -6.415 1 85.53 492 ARG A O 1
ATOM 3871 N N . TYR A 1 512 ? 37.261 30.449 -4.504 1 83.05 493 TYR A N 1
ATOM 3872 C CA . TYR A 1 512 ? 38.674 30.308 -4.141 1 83.26 493 TYR A CA 1
ATOM 3873 C C . TYR A 1 512 ? 39.316 29.223 -4.994 1 88.81 493 TYR A C 1
ATOM 3874 O O . TYR A 1 512 ? 40.376 29.457 -5.573 1 88.41 493 TYR A O 1
ATOM 3883 N N . PHE A 1 513 ? 38.674 28.04 -5.065 1 86.77 494 PHE A N 1
ATOM 3884 C CA . PHE A 1 513 ? 39.149 26.907 -5.856 1 87.42 494 PHE A CA 1
ATOM 3885 C C . PHE A 1 513 ? 39.078 27.212 -7.349 1 93.23 494 PHE A C 1
ATOM 3886 O O . PHE A 1 513 ? 39.952 26.774 -8.098 1 92.96 494 PHE A O 1
ATOM 3894 N N . TYR A 1 514 ? 38.064 28.001 -7.768 1 91.08 495 TYR A N 1
ATOM 3895 C CA . TYR A 1 514 ? 37.884 28.465 -9.147 1 91.51 495 TYR A CA 1
ATOM 3896 C C . TYR A 1 514 ? 39.023 29.429 -9.478 1 97.43 495 TYR A C 1
ATOM 3897 O O . TYR A 1 514 ? 39.469 29.464 -10.622 1 97.13 495 TYR A O 1
ATOM 3906 N N . ARG A 1 515 ? 39.511 30.184 -8.465 1 95.46 496 ARG A N 1
ATOM 3907 C CA . ARG A 1 515 ? 40.628 31.116 -8.607 1 96.04 496 ARG A CA 1
ATOM 3908 C C . ARG A 1 515 ? 41.971 30.381 -8.684 1 102.57 496 ARG A C 1
ATOM 3909 O O . ARG A 1 515 ? 42.917 30.945 -9.225 1 102.2 496 ARG A O 1
ATOM 3917 N N . VAL A 1 516 ? 42.057 29.134 -8.156 1 101.25 497 VAL A N 1
ATOM 3918 C CA . VAL A 1 516 ? 43.28 28.311 -8.188 1 102.21 497 VAL A CA 1
ATOM 3919 C C . VAL A 1 516 ? 43.567 27.839 -9.631 1 109.37 497 VAL A C 1
ATOM 3920 O O . VAL A 1 516 ? 44.682 28.03 -10.121 1 109.15 497 VAL A O 1
ATOM 3924 N N . ALA A 1 517 ? 42.555 27.244 -10.306 1 108.1 498 ALA A N 1
ATOM 3925 C CA . ALA A 1 517 ? 42.654 26.784 -11.697 1 108.86 498 ALA A CA 1
ATOM 3926 C C . ALA A 1 517 ? 42.792 27.985 -12.64 1 115.36 498 ALA A C 1
ATOM 3927 O O . ALA A 1 517 ? 43.554 27.915 -13.605 1 114.71 498 ALA A O 1
ATOM 3929 N N . PHE A 1 518 ? 42.08 29.093 -12.332 1 114.44 499 PHE A N 1
ATOM 3930 C CA . PHE A 1 518 ? 42.116 30.345 -13.093 1 115.51 499 PHE A CA 1
ATOM 3931 C C . PHE A 1 518 ? 43.086 31.358 -12.452 1 121.66 499 PHE A C 1
ATOM 3932 O O . PHE A 1 518 ? 42.719 32.481 -12.098 1 120.71 499 PHE A O 1
ATOM 3940 N N . LYS A 1 519 ? 44.338 30.903 -12.301 1 120.82 500 LYS A N 1
ATOM 3941 C CA . LYS A 1 519 ? 45.517 31.595 -11.774 1 121.89 500 LYS A CA 1
ATOM 3942 C C . LYS A 1 519 ? 46.7 31.119 -12.639 1 129.14 500 LYS A C 1
ATOM 3943 O O . LYS A 1 519 ? 47.803 31.671 -12.552 1 129.03 500 LYS A O 1
ATOM 3949 N N . GLN A 1 520 ? 46.433 30.094 -13.498 1 127.69 501 GLN A N 1
ATOM 3950 C CA . GLN A 1 520 ? 47.355 29.37 -14.39 1 128.28 501 GLN A CA 1
ATOM 3951 C C . GLN A 1 520 ? 48.228 28.405 -13.56 1 133.55 501 GLN A C 1
ATOM 3952 O O . GLN A 1 520 ? 49.181 27.812 -14.076 1 133.26 501 GLN A O 1
ATOM 3958 N N . GLU A 1 521 ? 47.845 28.22 -12.277 1 130.98 502 GLU A N 1
ATOM 3959 C CA . GLU A 1 521 ? 48.496 27.37 -11.284 1 131.28 502 GLU A CA 1
ATOM 3960 C C . GLU A 1 521 ? 48.278 25.874 -11.567 1 136.6 502 GLU A C 1
ATOM 3961 O O . GLU A 1 521 ? 49 25.043 -11.011 1 136.33 502 GLU A O 1
ATOM 3967 N N . MET A 1 522 ? 47.287 25.536 -12.435 1 134.1 503 MET A N 1
ATOM 3968 C CA . MET A 1 522 ? 46.9 24.173 -12.859 1 134.31 503 MET A CA 1
ATOM 3969 C C . MET A 1 522 ? 46.396 23.29 -11.692 1 137.84 503 MET A C 1
ATOM 3970 O O . MET A 1 522 ? 46.259 22.072 -11.852 1 137.19 503 MET A O 1
ATOM 3975 N N . SER A 1 523 ? 46.085 23.93 -10.537 1 134.27 504 SER A N 1
ATOM 3976 C CA . SER A 1 523 ? 45.59 23.333 -9.292 1 133.96 504 SER A CA 1
ATOM 3977 C C . SER A 1 523 ? 46.452 22.156 -8.796 1 137.06 504 SER A C 1
ATOM 3978 O O . SER A 1 523 ? 45.928 21.139 -8.332 1 136.57 504 SER A O 1
ATOM 3981 N N . VAL A 1 524 ? 47.785 22.334 -8.864 1 133.18 505 VAL A N 1
ATOM 3982 C CA . VAL A 1 524 ? 48.797 21.364 -8.423 1 132.82 505 VAL A CA 1
ATOM 3983 C C . VAL A 1 524 ? 48.687 21.198 -6.897 1 135.86 505 VAL A C 1
ATOM 3984 O O . VAL A 1 524 ? 48.827 20.088 -6.375 1 135.16 505 VAL A O 1
ATOM 3988 N N . MET A 1 525 ? 48.372 22.307 -6.209 1 132.1 506 MET A N 1
ATOM 3989 C CA . MET A 1 525 ? 48.186 22.388 -4.762 1 131.73 506 MET A CA 1
ATOM 3990 C C . MET A 1 525 ? 46.96 21.577 -4.35 1 134.59 506 MET A C 1
ATOM 3991 O O . MET A 1 525 ? 47.003 20.886 -3.334 1 134.22 506 MET A O 1
ATOM 3996 N N . LEU A 1 526 ? 45.88 21.646 -5.157 1 130.18 507 LEU A N 1
ATOM 3997 C CA . LEU A 1 526 ? 44.631 20.927 -4.911 1 129.44 507 LEU A CA 1
ATOM 3998 C C . LEU A 1 526 ? 44.759 19.403 -5.035 1 132.5 507 LEU A C 1
ATOM 3999 O O . LEU A 1 526 ? 43.95 18.684 -4.444 1 132.19 507 LEU A O 1
ATOM 4004 N N . PHE A 1 527 ? 45.777 18.913 -5.776 1 128.18 508 PHE A N 1
ATOM 4005 C CA . PHE A 1 527 ? 46 17.478 -5.963 1 127.47 508 PHE A CA 1
ATOM 4006 C C . PHE A 1 527 ? 46.6 16.819 -4.71 1 130.01 508 PHE A C 1
ATOM 4007 O O . PHE A 1 527 ? 47.806 16.896 -4.456 1 129.56 508 PHE A O 1
ATOM 4015 N N . ARG A 1 528 ? 45.711 16.209 -3.912 1 125.48 509 ARG A N 1
ATOM 4016 C CA . ARG A 1 528 ? 45.978 15.492 -2.665 1 124.78 509 ARG A CA 1
ATOM 4017 C C . ARG A 1 528 ? 44.795 14.56 -2.423 1 127.28 509 ARG A C 1
ATOM 4018 O O . ARG A 1 528 ? 43.646 14.973 -2.594 1 126.68 509 ARG A O 1
ATOM 4026 N N . LEU A 1 529 ? 45.085 13.312 -2.019 1 123.06 510 LEU A N 1
ATOM 4027 C CA . LEU A 1 529 ? 44.102 12.261 -1.741 1 122.54 510 LEU A CA 1
ATOM 4028 C C . LEU A 1 529 ? 42.941 12.716 -0.857 1 124.87 510 LEU A C 1
ATOM 4029 O O . LEU A 1 529 ? 41.79 12.491 -1.226 1 124.28 510 LEU A O 1
ATOM 4034 N N . ASP A 1 530 ? 43.242 13.38 0.279 1 120.37 511 ASP A N 1
ATOM 4035 C CA . ASP A 1 530 ? 42.25 13.889 1.235 1 119.57 511 ASP A CA 1
ATOM 4036 C C . ASP A 1 530 ? 41.363 14.977 0.617 1 121.01 511 ASP A C 1
ATOM 4037 O O . ASP A 1 530 ? 40.164 15.019 0.901 1 120.46 511 ASP A O 1
ATOM 4042 N N . ILE A 1 531 ? 41.951 15.839 -0.237 1 115.83 512 ILE A N 1
ATOM 4043 C CA . ILE A 1 531 ? 41.25 16.928 -0.925 1 114.88 512 ILE A CA 1
ATOM 4044 C C . ILE A 1 531 ? 40.348 16.368 -2.04 1 117.09 512 ILE A C 1
ATOM 4045 O O . ILE A 1 531 ? 39.184 16.763 -2.136 1 116.32 512 ILE A O 1
ATOM 4050 N N . ILE A 1 532 ? 40.886 15.435 -2.858 1 112.95 513 ILE A N 1
ATOM 4051 C CA . ILE A 1 532 ? 40.181 14.758 -3.958 1 112.42 513 ILE A CA 1
ATOM 4052 C C . ILE A 1 532 ? 39.008 13.913 -3.411 1 115.35 513 ILE A C 1
ATOM 4053 O O . ILE A 1 532 ? 37.937 13.889 -4.025 1 114.74 513 ILE A O 1
ATOM 4058 N N . HIS A 1 533 ? 39.211 13.262 -2.243 1 111.37 514 HIS A N 1
ATOM 4059 C CA . HIS A 1 533 ? 38.214 12.448 -1.537 1 111 514 HIS A CA 1
ATOM 4060 C C . HIS A 1 533 ? 36.951 13.267 -1.261 1 114.24 514 HIS A C 1
ATOM 4061 O O . HIS A 1 533 ? 35.871 12.88 -1.71 1 113.82 514 HIS A O 1
ATOM 4068 N N . LEU A 1 534 ? 37.112 14.42 -0.57 1 110.26 515 LEU A N 1
ATOM 4069 C CA . LEU A 1 534 ? 36.058 15.363 -0.188 1 109.76 515 LEU A CA 1
ATOM 4070 C C . LEU A 1 534 ? 35.223 15.844 -1.372 1 113.14 515 LEU A C 1
ATOM 4071 O O . LEU A 1 534 ? 33.998 15.795 -1.294 1 112.67 515 LEU A O 1
ATOM 4076 N N . PHE A 1 535 ? 35.883 16.305 -2.455 1 109.41 516 PHE A N 1
ATOM 4077 C CA . PHE A 1 535 ? 35.229 16.811 -3.666 1 109.02 516 PHE A CA 1
ATOM 4078 C C . PHE A 1 535 ? 34.308 15.79 -4.332 1 112.72 516 PHE A C 1
ATOM 4079 O O . PHE A 1 535 ? 33.236 16.165 -4.811 1 112.2 516 PHE A O 1
ATOM 4087 N N . TYR A 1 536 ? 34.726 14.509 -4.358 1 109.23 517 TYR A N 1
ATOM 4088 C CA . TYR A 1 536 ? 33.963 13.417 -4.955 1 109.17 517 TYR A CA 1
ATOM 4089 C C . TYR A 1 536 ? 32.665 13.135 -4.202 1 114.07 517 TYR A C 1
ATOM 4090 O O . TYR A 1 536 ? 31.59 13.345 -4.767 1 113.83 517 TYR A O 1
ATOM 4099 N N . ASN A 1 537 ? 32.762 12.69 -2.93 1 111.18 518 ASN A N 1
ATOM 4100 C CA . ASN A 1 537 ? 31.607 12.353 -2.088 1 111.23 518 ASN A CA 1
ATOM 4101 C C . ASN A 1 537 ? 30.68 13.549 -1.793 1 115.23 518 ASN A C 1
ATOM 4102 O O . ASN A 1 537 ? 29.558 13.34 -1.329 1 115.01 518 ASN A O 1
ATOM 4107 N N . MET A 1 538 ? 31.135 14.783 -2.099 1 111.67 519 MET A N 1
ATOM 4108 C CA . MET A 1 538 ? 30.371 16.024 -1.943 1 111.55 519 MET A CA 1
ATOM 4109 C C . MET A 1 538 ? 29.21 16.031 -2.943 1 115.37 519 MET A C 1
ATOM 4110 O O . MET A 1 538 ? 28.098 16.413 -2.582 1 114.86 519 MET A O 1
ATOM 4115 N N . ILE A 1 539 ? 29.474 15.588 -4.187 1 112.1 520 ILE A N 1
ATOM 4116 C CA . ILE A 1 539 ? 28.481 15.506 -5.258 1 112.05 520 ILE A CA 1
ATOM 4117 C C . ILE A 1 539 ? 27.88 14.1 -5.313 1 115.97 520 ILE A C 1
ATOM 4118 O O . ILE A 1 539 ? 26.658 13.955 -5.25 1 115.29 520 ILE A O 1
ATOM 4123 N N . LYS A 1 540 ? 28.74 13.071 -5.42 1 112.99 521 LYS A N 1
ATOM 4124 C CA . LYS A 1 540 ? 28.31 11.676 -5.503 1 113.04 521 LYS A CA 1
ATOM 4125 C C . LYS A 1 540 ? 28.953 10.807 -4.415 1 117.8 521 LYS A C 1
ATOM 4126 O O . LYS A 1 540 ? 30.095 10.363 -4.557 1 117.5 521 LYS A O 1
ATOM 4132 N N . GLY A 1 541 ? 28.207 10.603 -3.331 1 114.8 522 GLY A N 1
ATOM 4133 C CA . GLY A 1 541 ? 28.633 9.813 -2.181 1 114.89 522 GLY A CA 1
ATOM 4134 C C . GLY A 1 541 ? 27.577 9.73 -1.093 1 119.61 522 GLY A C 1
ATOM 4135 O O . GLY A 1 541 ? 26.385 9.649 -1.408 1 119.06 522 GLY A O 1
ATOM 4136 N N . PRO A 1 542 ? 27.974 9.746 0.207 1 117.07 523 PRO A N 1
ATOM 4137 C CA . PRO A 1 542 ? 26.969 9.661 1.282 1 117.42 523 PRO A CA 1
ATOM 4138 C C . PRO A 1 542 ? 26.148 10.939 1.456 1 123.32 523 PRO A C 1
ATOM 4139 O O . PRO A 1 542 ? 24.939 10.854 1.672 1 123.15 523 PRO A O 1
ATOM 4143 N N . GLU A 1 543 ? 26.801 12.115 1.361 1 121.12 524 GLU A N 1
ATOM 4144 C CA . GLU A 1 543 ? 26.162 13.426 1.483 1 121.56 524 GLU A CA 1
ATOM 4145 C C . GLU A 1 543 ? 26.097 14.067 0.083 1 127.03 524 GLU A C 1
ATOM 4146 O O . GLU A 1 543 ? 27.099 14.611 -0.387 1 126.52 524 GLU A O 1
ATOM 4152 N N . PRO A 1 544 ? 24.939 13.984 -0.617 1 125.04 525 PRO A N 1
ATOM 4153 C CA . PRO A 1 544 ? 24.869 14.505 -1.996 1 125.31 525 PRO A CA 1
ATOM 4154 C C . PRO A 1 544 ? 24.803 16.034 -2.168 1 130.04 525 PRO A C 1
ATOM 4155 O O . PRO A 1 544 ? 24.721 16.484 -3.314 1 129.73 525 PRO A O 1
ATOM 4159 N N . LEU A 1 545 ? 24.832 16.83 -1.063 1 126.9 526 LEU A N 1
ATOM 4160 C CA . LEU A 1 545 ? 24.787 18.311 -1.071 1 126.87 526 LEU A CA 1
ATOM 4161 C C . LEU A 1 545 ? 23.454 18.885 -1.647 1 131.45 526 LEU A C 1
ATOM 4162 O O . LEU A 1 545 ? 23.311 20.105 -1.762 1 130.77 526 LEU A O 1
ATOM 4167 N N . ASP A 1 546 ? 22.467 17.999 -1.937 1 128.91 527 ASP A N 1
ATOM 4168 C CA . ASP A 1 546 ? 21.142 18.298 -2.503 1 129.08 527 ASP A CA 1
ATOM 4169 C C . ASP A 1 546 ? 21.247 18.842 -3.933 1 133.22 527 ASP A C 1
ATOM 4170 O O . ASP A 1 546 ? 21.771 19.937 -4.149 1 132.68 527 ASP A O 1
ATOM 4175 N N . LYS A 1 547 ? 20.745 18.06 -4.907 1 130.1 528 LYS A N 1
ATOM 4176 C CA . LYS A 1 547 ? 20.769 18.399 -6.334 1 130.04 528 LYS A CA 1
ATOM 4177 C C . LYS A 1 547 ? 19.931 19.64 -6.69 1 133.72 528 LYS A C 1
ATOM 4178 O O . LYS A 1 547 ? 20.232 20.304 -7.685 1 133.25 528 LYS A O 1
ATOM 4184 N N . ASN A 1 548 ? 18.901 19.955 -5.873 1 130.17 529 ASN A N 1
ATOM 4185 C CA . ASN A 1 548 ? 18.005 21.102 -6.061 1 129.97 529 ASN A CA 1
ATOM 4186 C C . ASN A 1 548 ? 18.63 22.453 -5.668 1 133.47 529 ASN A C 1
ATOM 4187 O O . ASN A 1 548 ? 18.09 23.497 -6.043 1 133.41 529 ASN A O 1
ATOM 4192 N N . SER A 1 549 ? 19.758 22.433 -4.921 1 129.2 530 SER A N 1
ATOM 4193 C CA . SER A 1 549 ? 20.477 23.634 -4.471 1 128.59 530 SER A CA 1
ATOM 4194 C C . SER A 1 549 ? 21.089 24.408 -5.658 1 132.08 530 SER A C 1
ATOM 4195 O O . SER A 1 549 ? 21.619 23.769 -6.574 1 132.01 530 SER A O 1
ATOM 4198 N N . PRO A 1 550 ? 21.035 25.769 -5.67 1 127.74 531 PRO A N 1
ATOM 4199 C CA . PRO A 1 550 ? 21.614 26.522 -6.803 1 127.11 531 PRO A CA 1
ATOM 4200 C C . PRO A 1 550 ? 23.138 26.435 -6.882 1 129.54 531 PRO A C 1
ATOM 4201 O O . PRO A 1 550 ? 23.702 26.565 -7.97 1 129.09 531 PRO A O 1
ATOM 4205 N N . MET A 1 551 ? 23.795 26.206 -5.731 1 124.83 532 MET A N 1
ATOM 4206 C CA . MET A 1 551 ? 25.246 26.079 -5.63 1 123.96 532 MET A CA 1
ATOM 4207 C C . MET A 1 551 ? 25.772 24.708 -6.075 1 126.56 532 MET A C 1
ATOM 4208 O O . MET A 1 551 ? 26.938 24.613 -6.464 1 125.99 532 MET A O 1
ATOM 4213 N N . TYR A 1 552 ? 24.914 23.659 -6.03 1 122.25 533 TYR A N 1
ATOM 4214 C CA . TYR A 1 552 ? 25.255 22.285 -6.427 1 121.54 533 TYR A CA 1
ATOM 4215 C C . TYR A 1 552 ? 25.691 22.195 -7.888 1 123.75 533 TYR A C 1
ATOM 4216 O O . TYR A 1 552 ? 26.689 21.536 -8.177 1 123.28 533 TYR A O 1
ATOM 4225 N N . LYS A 1 553 ? 24.927 22.831 -8.8 1 119.04 534 LYS A N 1
ATOM 4226 C CA . LYS A 1 553 ? 25.193 22.827 -10.242 1 118.2 534 LYS A CA 1
ATOM 4227 C C . LYS A 1 553 ? 26.515 23.504 -10.599 1 119.9 534 LYS A C 1
ATOM 4228 O O . LYS A 1 553 ? 27.181 23.071 -11.54 1 119.34 534 LYS A O 1
ATOM 4234 N N . GLU A 1 554 ? 26.906 24.535 -9.826 1 114.83 535 GLU A N 1
ATOM 4235 C CA . GLU A 1 554 ? 28.167 25.262 -9.998 1 113.85 535 GLU A CA 1
ATOM 4236 C C . GLU A 1 554 ? 29.328 24.409 -9.483 1 115.27 535 GLU A C 1
ATOM 4237 O O . GLU A 1 554 ? 30.388 24.38 -10.11 1 114.73 535 GLU A O 1
ATOM 4243 N N . TRP A 1 555 ? 29.113 23.707 -8.348 1 110 536 TRP A N 1
ATOM 4244 C CA . TRP A 1 555 ? 30.091 22.828 -7.706 1 108.92 536 TRP A CA 1
ATOM 4245 C C . TRP A 1 555 ? 30.348 21.555 -8.504 1 111.62 536 TRP A C 1
ATOM 4246 O O . TRP A 1 555 ? 31.494 21.111 -8.574 1 111.01 536 TRP A O 1
ATOM 4257 N N . GLU A 1 556 ? 29.285 20.976 -9.104 1 107.63 537 GLU A N 1
ATOM 4258 C CA . GLU A 1 556 ? 29.345 19.769 -9.935 1 107.21 537 GLU A CA 1
ATOM 4259 C C . GLU A 1 556 ? 30.212 20.039 -11.17 1 110.29 537 GLU A C 1
ATOM 4260 O O . GLU A 1 556 ? 31.025 19.191 -11.54 1 109.64 537 GLU A O 1
ATOM 4266 N N . GLU A 1 557 ? 30.062 21.239 -11.768 1 106.64 538 GLU A N 1
ATOM 4267 C CA . GLU A 1 557 ? 30.83 21.706 -12.923 1 106.48 538 GLU A CA 1
ATOM 4268 C C . GLU A 1 557 ? 32.282 21.973 -12.514 1 109.68 538 GLU A C 1
ATOM 4269 O O . GLU A 1 557 ? 33.192 21.714 -13.302 1 108.99 538 GLU A O 1
ATOM 4275 N N . LEU A 1 558 ? 32.49 22.484 -11.28 1 106.1 539 LEU A N 1
ATOM 4276 C CA . LEU A 1 558 ? 33.802 22.811 -10.718 1 105.78 539 LEU A CA 1
ATOM 4277 C C . LEU A 1 558 ? 34.631 21.551 -10.435 1 109.29 539 LEU A C 1
ATOM 4278 O O . LEU A 1 558 ? 35.744 21.44 -10.953 1 108.86 539 LEU A O 1
ATOM 4283 N N . VAL A 1 559 ? 34.086 20.609 -9.623 1 105.4 540 VAL A N 1
ATOM 4284 C CA . VAL A 1 559 ? 34.744 19.351 -9.233 1 104.93 540 VAL A CA 1
ATOM 4285 C C . VAL A 1 559 ? 35.172 18.539 -10.465 1 109.05 540 VAL A C 1
ATOM 4286 O O . VAL A 1 559 ? 36.3 18.042 -10.495 1 108.55 540 VAL A O 1
ATOM 4290 N N . ARG A 1 560 ? 34.292 18.453 -11.488 1 105.91 541 ARG A N 1
ATOM 4291 C CA . ARG A 1 560 ? 34.554 17.751 -12.745 1 105.93 541 ARG A CA 1
ATOM 4292 C C . ARG A 1 560 ? 35.742 18.349 -13.499 1 110.1 541 ARG A C 1
ATOM 4293 O O . ARG A 1 560 ? 36.547 17.593 -14.039 1 109.89 541 ARG A O 1
ATOM 4301 N N . GLN A 1 561 ? 35.867 19.694 -13.507 1 106.69 542 GLN A N 1
ATOM 4302 C CA . GLN A 1 561 ? 36.965 20.413 -14.159 1 106.55 542 GLN A CA 1
ATOM 4303 C C . GLN A 1 561 ? 38.305 20.18 -13.455 1 110.64 542 GLN A C 1
ATOM 4304 O O . GLN A 1 561 ? 39.329 20.071 -14.132 1 110.07 542 GLN A O 1
ATOM 4310 N N . ILE A 1 562 ? 38.292 20.091 -12.104 1 107.53 543 ILE A N 1
ATOM 4311 C CA . ILE A 1 562 ? 39.479 19.837 -11.272 1 107.41 543 ILE A CA 1
ATOM 4312 C C . ILE A 1 562 ? 39.94 18.382 -11.471 1 111.93 543 ILE A C 1
ATOM 4313 O O . ILE A 1 562 ? 41.137 18.139 -11.652 1 111.49 543 ILE A O 1
ATOM 4318 N N . LEU A 1 563 ? 38.983 17.43 -11.47 1 108.96 544 LEU A N 1
ATOM 4319 C CA . LEU A 1 563 ? 39.251 16.004 -11.672 1 108.95 544 LEU A CA 1
ATOM 4320 C C . LEU A 1 563 ? 39.713 15.685 -13.096 1 113.84 544 LEU A C 1
ATOM 4321 O O . LEU A 1 563 ? 40.436 14.71 -13.286 1 113.06 544 LEU A O 1
ATOM 4326 N N . LYS A 1 564 ? 39.315 16.515 -14.087 1 111.92 545 LYS A N 1
ATOM 4327 C CA . LYS A 1 564 ? 39.715 16.382 -15.493 1 112.48 545 LYS A CA 1
ATOM 4328 C C . LYS A 1 564 ? 41.22 16.611 -15.622 1 118.37 545 LYS A C 1
ATOM 4329 O O . LYS A 1 564 ? 41.898 15.85 -16.313 1 117.97 545 LYS A O 1
ATOM 4335 N N . ARG A 1 565 ? 41.734 17.646 -14.924 1 116.46 546 ARG A N 1
ATOM 4336 C CA . ARG A 1 565 ? 43.151 18.008 -14.888 1 116.93 546 ARG A CA 1
ATOM 4337 C C . ARG A 1 565 ? 43.948 17.031 -14.022 1 122.83 546 ARG A C 1
ATOM 4338 O O . ARG A 1 565 ? 45.145 16.855 -14.246 1 122.52 546 ARG A O 1
ATOM 4346 N N . CYS A 1 566 ? 43.273 16.388 -13.05 1 120.83 547 CYS A N 1
ATOM 4347 C CA . CYS A 1 566 ? 43.844 15.402 -12.136 1 121.44 547 CYS A CA 1
ATOM 4348 C C . CYS A 1 566 ? 44.257 14.127 -12.866 1 127.03 547 CYS A C 1
ATOM 4349 O O . CYS A 1 566 ? 45.373 13.654 -12.663 1 126.36 547 CYS A O 1
ATOM 4352 N N . ILE A 1 567 ? 43.362 13.583 -13.717 1 125.34 548 ILE A N 1
ATOM 4353 C CA . ILE A 1 567 ? 43.595 12.378 -14.525 1 125.95 548 ILE A CA 1
ATOM 4354 C C . ILE A 1 567 ? 44.692 12.667 -15.569 1 131.52 548 ILE A C 1
ATOM 4355 O O . ILE A 1 567 ? 45.592 11.843 -15.75 1 131.13 548 ILE A O 1
ATOM 4360 N N . ARG A 1 568 ? 44.624 13.854 -16.219 1 129.31 549 ARG A N 1
ATOM 4361 C CA . ARG A 1 568 ? 45.575 14.316 -17.236 1 129.71 549 ARG A CA 1
ATOM 4362 C C . ARG A 1 568 ? 46.994 14.511 -16.696 1 135.08 549 ARG A C 1
ATOM 4363 O O . ARG A 1 568 ? 47.951 14.181 -17.398 1 134.79 549 ARG A O 1
ATOM 4371 N N . LYS A 1 569 ? 47.133 15.039 -15.459 1 132.63 550 LYS A N 1
ATOM 4372 C CA . LYS A 1 569 ? 48.445 15.257 -14.842 1 132.93 550 LYS A CA 1
ATOM 4373 C C . LYS A 1 569 ? 49.118 13.957 -14.384 1 138.27 550 LYS A C 1
ATOM 4374 O O . LYS A 1 569 ? 50.347 13.927 -14.275 1 138.01 550 LYS A O 1
ATOM 4380 N N . LEU A 1 570 ? 48.332 12.882 -14.146 1 135.69 551 LEU A N 1
ATOM 4381 C CA . LEU A 1 570 ? 48.886 11.577 -13.767 1 135.91 551 LEU A CA 1
ATOM 4382 C C . LEU A 1 570 ? 49.536 10.911 -14.986 1 141.12 551 LEU A C 1
ATOM 4383 O O . LEU A 1 570 ? 50.565 10.246 -14.844 1 140.66 551 LEU A O 1
ATOM 4388 N N . GLU A 1 571 ? 48.941 11.114 -16.182 1 138.73 552 GLU A N 1
ATOM 4389 C CA . GLU A 1 571 ? 49.43 10.603 -17.467 1 139 552 GLU A CA 1
ATOM 4390 C C . GLU A 1 571 ? 50.674 11.387 -17.888 1 143.81 552 GLU A C 1
ATOM 4391 O O . GLU A 1 571 ? 51.643 10.787 -18.356 1 143.31 552 GLU A O 1
ATOM 4397 N N . GLU A 1 572 ? 50.634 12.731 -17.72 1 141.25 553 GLU A N 1
ATOM 4398 C CA . GLU A 1 572 ? 51.709 13.67 -18.054 1 141.49 553 GLU A CA 1
ATOM 4399 C C . GLU A 1 572 ? 52.967 13.438 -17.22 1 146.65 553 GLU A C 1
ATOM 4400 O O . GLU A 1 572 ? 54.066 13.412 -17.776 1 146.34 553 GLU A O 1
ATOM 4406 N N . ARG A 1 573 ? 52.81 13.275 -15.892 1 144.07 554 ARG A N 1
ATOM 4407 C CA . ARG A 1 573 ? 53.922 13.043 -14.969 1 144.32 554 ARG A CA 1
ATOM 4408 C C . ARG A 1 573 ? 53.609 11.876 -14.016 1 149.19 554 ARG A C 1
ATOM 4409 O O . ARG A 1 573 ? 52.648 11.969 -13.246 1 148.81 554 ARG A O 1
ATOM 4417 N N . PRO A 1 574 ? 54.383 10.761 -14.065 1 146.49 555 PRO A N 1
ATOM 4418 C CA . PRO A 1 574 ? 54.096 9.628 -13.163 1 146.57 555 PRO A CA 1
ATOM 4419 C C . PRO A 1 574 ? 54.525 9.851 -11.708 1 151.09 555 PRO A C 1
ATOM 4420 O O . PRO A 1 574 ? 54.161 9.055 -10.839 1 150.63 555 PRO A O 1
ATOM 4424 N N . ALA A 1 575 ? 55.279 10.94 -11.442 1 148.15 556 ALA A N 1
ATOM 4425 C CA . ALA A 1 575 ? 55.753 11.325 -10.108 1 148.22 556 ALA A CA 1
ATOM 4426 C C . ALA A 1 575 ? 54.6 11.795 -9.205 1 152.67 556 ALA A C 1
ATOM 4427 O O . ALA A 1 575 ? 54.735 11.765 -7.979 1 152.17 556 ALA A O 1
ATOM 4429 N N . LEU A 1 576 ? 53.465 12.209 -9.817 1 149.75 557 LEU A N 1
ATOM 4430 C CA . LEU A 1 576 ? 52.252 12.689 -9.146 1 149.8 557 LEU A CA 1
ATOM 4431 C C . LEU A 1 576 ? 51.593 11.615 -8.271 1 154.03 557 LEU A C 1
ATOM 4432 O O . LEU A 1 576 ? 50.926 11.957 -7.294 1 153.41 557 LEU A O 1
ATOM 4437 N N . PHE A 1 577 ? 51.783 10.325 -8.622 1 151.27 558 PHE A N 1
ATOM 4438 C CA . PHE A 1 577 ? 51.254 9.175 -7.884 1 151.53 558 PHE A CA 1
ATOM 4439 C C . PHE A 1 577 ? 51.9 9.063 -6.503 1 156.63 558 PHE A C 1
ATOM 4440 O O . PHE A 1 577 ? 51.228 8.69 -5.54 1 156.21 558 PHE A O 1
ATOM 4448 N N . THR A 1 578 ? 53.204 9.384 -6.418 1 154.21 559 THR A N 1
ATOM 4449 C CA . THR A 1 578 ? 54.003 9.339 -5.189 1 154.5 559 THR A CA 1
ATOM 4450 C C . THR A 1 578 ? 54.025 10.685 -4.454 1 159.18 559 THR A C 1
ATOM 4451 O O . THR A 1 578 ? 54.134 10.702 -3.227 1 158.7 559 THR A O 1
ATOM 4455 N N . GLU A 1 579 ? 53.92 11.805 -5.201 1 156.34 560 GLU A N 1
ATOM 4456 C CA . GLU A 1 579 ? 53.929 13.163 -4.643 1 156.37 560 GLU A CA 1
ATOM 4457 C C . GLU A 1 579 ? 52.514 13.71 -4.356 1 160.19 560 GLU A C 1
ATOM 4458 O O . GLU A 1 579 ? 52.322 14.927 -4.274 1 159.71 560 GLU A O 1
ATOM 4464 N N . ILE A 1 580 ? 51.542 12.801 -4.14 1 156.7 561 ILE A N 1
ATOM 4465 C CA . ILE A 1 580 ? 50.148 13.124 -3.815 1 156.46 561 ILE A CA 1
ATOM 4466 C C . ILE A 1 580 ? 49.998 13.49 -2.312 1 160.98 561 ILE A C 1
ATOM 4467 O O . ILE A 1 580 ? 48.901 13.813 -1.85 1 160.54 561 ILE A O 1
ATOM 4472 N N . LEU A 1 581 ? 51.127 13.468 -1.577 1 158.09 562 LEU A N 1
ATOM 4473 C CA . LEU A 1 581 ? 51.244 13.765 -0.15 1 158.13 562 LEU A CA 1
ATOM 4474 C C . LEU A 1 581 ? 50.942 15.22 0.235 1 162.43 562 LEU A C 1
ATOM 4475 O O . LEU A 1 581 ? 50.554 15.452 1.379 1 162.04 562 LEU A O 1
ATOM 4480 N N . PHE A 1 582 ? 51.142 16.199 -0.694 1 159.22 563 PHE A N 1
ATOM 4481 C CA . PHE A 1 582 ? 50.883 17.643 -0.495 1 159.08 563 PHE A CA 1
ATOM 4482 C C . PHE A 1 582 ? 51.897 18.32 0.462 1 162.5 563 PHE A C 1
ATOM 4483 O O . PHE A 1 582 ? 51.875 19.544 0.614 1 161.89 563 PHE A O 1
ATOM 4491 N N . SER A 1 583 ? 52.84 17.533 1.026 1 159.01 564 SER A N 1
ATOM 4492 C CA . SER A 1 583 ? 53.904 17.997 1.926 1 158.79 564 SER A CA 1
ATOM 4493 C C . SER A 1 583 ? 54.914 18.912 1.199 1 162.15 564 SER A C 1
ATOM 4494 O O . SER A 1 583 ? 55.77 19.528 1.84 1 161.72 564 SER A O 1
ATOM 4497 N N . LYS A 1 584 ? 54.774 19.012 -0.138 1 158.28 565 LYS A N 1
ATOM 4498 C CA . LYS A 1 584 ? 55.559 19.816 -1.081 1 157.93 565 LYS A CA 1
ATOM 4499 C C . LYS A 1 584 ? 55.479 21.338 -0.806 1 161.33 565 LYS A C 1
ATOM 4500 O O . LYS A 1 584 ? 54.738 21.766 0.08 1 160.88 565 LYS A O 1
ATOM 4506 N N . ILE A 1 585 ? 56.245 22.144 -1.575 1 157.47 566 ILE A N 1
ATOM 4507 C CA . ILE A 1 585 ? 56.26 23.614 -1.49 1 157.04 566 ILE A CA 1
ATOM 4508 C C . ILE A 1 585 ? 55.972 24.242 -2.875 1 160.5 566 ILE A C 1
ATOM 4509 O O . ILE A 1 585 ? 55.693 23.507 -3.826 1 159.98 566 ILE A O 1
ATOM 4514 N N . ASN A 1 586 ? 56.013 25.59 -2.98 1 156.87 567 ASN A N 1
ATOM 4515 C CA . ASN A 1 586 ? 55.74 26.329 -4.22 1 156.6 567 ASN A CA 1
ATOM 4516 C C . ASN A 1 586 ? 56.766 26.109 -5.345 1 160.51 567 ASN A C 1
ATOM 4517 O O . ASN A 1 586 ? 56.423 26.309 -6.514 1 159.93 567 ASN A O 1
ATOM 4522 N N . SER A 1 587 ? 58.011 25.706 -5.005 1 157.2 568 SER A N 1
ATOM 4523 C CA . SER A 1 587 ? 59.066 25.469 -5.998 1 156.97 568 SER A CA 1
ATOM 4524 C C . SER A 1 587 ? 58.923 24.111 -6.69 1 160.34 568 SER A C 1
ATOM 4525 O O . SER A 1 587 ? 59.172 24.016 -7.893 1 159.8 568 SER A O 1
ATOM 4528 N N . THR A 1 588 ? 58.528 23.069 -5.93 1 156.55 569 THR A N 1
ATOM 4529 C CA . THR A 1 588 ? 58.322 21.706 -6.438 1 156.09 569 THR A CA 1
ATOM 4530 C C . THR A 1 588 ? 57.012 21.594 -7.23 1 159.3 569 THR A C 1
ATOM 4531 O O . THR A 1 588 ? 56.904 20.74 -8.112 1 158.71 569 THR A O 1
ATOM 4535 N N . ALA A 1 589 ? 56.026 22.464 -6.917 1 155.49 570 ALA A N 1
ATOM 4536 C CA . ALA A 1 589 ? 54.722 22.523 -7.581 1 155.06 570 ALA A CA 1
ATOM 4537 C C . ALA A 1 589 ? 54.84 23.098 -8.995 1 158.34 570 ALA A C 1
ATOM 4538 O O . ALA A 1 589 ? 54.124 22.65 -9.893 1 157.83 570 ALA A O 1
ATOM 4540 N N . TYR A 1 590 ? 55.749 24.087 -9.186 1 154.55 571 TYR A N 1
ATOM 4541 C CA . TYR A 1 590 ? 56.033 24.743 -10.471 1 154.16 571 TYR A CA 1
ATOM 4542 C C . TYR A 1 590 ? 56.677 23.754 -11.45 1 157.53 571 TYR A C 1
ATOM 4543 O O . TYR A 1 590 ? 56.451 23.852 -12.659 1 157.15 571 TYR A O 1
ATOM 4552 N N . TYR A 1 591 ? 57.47 22.799 -10.915 1 153.51 572 TYR A N 1
ATOM 4553 C CA . TYR A 1 591 ? 58.137 21.731 -11.664 1 152.97 572 TYR A CA 1
ATOM 4554 C C . TYR A 1 591 ? 57.084 20.806 -12.289 1 155.55 572 TYR A C 1
ATOM 4555 O O . TYR A 1 591 ? 57.254 20.369 -13.426 1 155.21 572 TYR A O 1
ATOM 4564 N N . LEU A 1 592 ? 55.995 20.534 -11.543 1 150.91 573 LEU A N 1
ATOM 4565 C CA . LEU A 1 592 ? 54.883 19.682 -11.96 1 150.08 573 LEU A CA 1
ATOM 4566 C C . LEU A 1 592 ? 53.999 20.34 -13.025 1 153.02 573 LEU A C 1
ATOM 4567 O O . LEU A 1 592 ? 53.621 19.663 -13.982 1 152.51 573 LEU A O 1
ATOM 4572 N N . GLU A 1 593 ? 53.657 21.638 -12.866 1 149 574 GLU A N 1
ATOM 4573 C CA . GLU A 1 593 ? 52.805 22.355 -13.821 1 172.48 574 GLU A CA 1
ATOM 4574 C C . GLU A 1 593 ? 53.492 22.563 -15.177 1 194.07 574 GLU A C 1
ATOM 4575 O O . GLU A 1 593 ? 53.342 21.74 -16.077 1 153.08 574 GLU A O 1
ATOM 4581 N N . LYS B 2 23 ? 59.658 7.576 13.907 1 178.19 69 LYS B N 1
ATOM 4582 C CA . LYS B 2 23 ? 58.597 6.894 14.645 1 178.01 69 LYS B CA 1
ATOM 4583 C C . LYS B 2 23 ? 58.42 5.444 14.193 1 182.25 69 LYS B C 1
ATOM 4584 O O . LYS B 2 23 ? 58.656 5.131 13.023 1 181.71 69 LYS B O 1
ATOM 4590 N N . LEU B 2 24 ? 57.996 4.565 15.124 1 179.33 70 LEU B N 1
ATOM 4591 C CA . LEU B 2 24 ? 57.743 3.143 14.865 1 179.41 70 LEU B CA 1
ATOM 4592 C C . LEU B 2 24 ? 56.474 2.944 14.028 1 183.84 70 LEU B C 1
ATOM 4593 O O . LEU B 2 24 ? 56.41 2.005 13.231 1 183.35 70 LEU B O 1
ATOM 4598 N N . ASP B 2 25 ? 55.467 3.824 14.219 1 180.89 71 ASP B N 1
ATOM 4599 C CA . ASP B 2 25 ? 54.195 3.8 13.488 1 180.85 71 ASP B CA 1
ATOM 4600 C C . ASP B 2 25 ? 54.364 4.319 12.054 1 184.85 71 ASP B C 1
ATOM 4601 O O . ASP B 2 25 ? 53.711 3.811 11.141 1 184.45 71 ASP B O 1
ATOM 4606 N N . ASP B 2 26 ? 55.253 5.318 11.864 1 181.41 72 ASP B N 1
ATOM 4607 C CA . ASP B 2 26 ? 55.567 5.928 10.568 1 181.19 72 ASP B CA 1
ATOM 4608 C C . ASP B 2 26 ? 56.687 5.173 9.826 1 184.89 72 ASP B C 1
ATOM 4609 O O . ASP B 2 26 ? 56.996 5.512 8.68 1 184.41 72 ASP B O 1
ATOM 4614 N N . GLN B 2 27 ? 57.268 4.135 10.473 1 181.39 73 GLN B N 1
ATOM 4615 C CA . GLN B 2 27 ? 58.345 3.299 9.932 1 181.17 73 GLN B CA 1
ATOM 4616 C C . GLN B 2 27 ? 57.918 2.46 8.716 1 184.92 73 GLN B C 1
ATOM 4617 O O . GLN B 2 27 ? 58.785 1.995 7.977 1 184.54 73 GLN B O 1
ATOM 4623 N N . ARG B 2 28 ? 56.593 2.282 8.5 1 181.33 74 ARG B N 1
ATOM 4624 C CA . ARG B 2 28 ? 56.018 1.541 7.365 1 181.1 74 ARG B CA 1
ATOM 4625 C C . ARG B 2 28 ? 56.374 2.215 6.034 1 185.19 74 ARG B C 1
ATOM 4626 O O . ARG B 2 28 ? 56.513 1.537 5.015 1 184.61 74 ARG B O 1
ATOM 4634 N N . LEU B 2 29 ? 56.529 3.551 6.061 1 182.17 75 LEU B N 1
ATOM 4635 C CA . LEU B 2 29 ? 56.92 4.369 4.913 1 182.21 75 LEU B CA 1
ATOM 4636 C C . LEU B 2 29 ? 58.441 4.283 4.741 1 186.44 75 LEU B C 1
ATOM 4637 O O . LEU B 2 29 ? 58.918 4.14 3.616 1 185.91 75 LEU B O 1
ATOM 4642 N N . LEU B 2 30 ? 59.191 4.345 5.868 1 183.41 76 LEU B N 1
ATOM 4643 C CA . LEU B 2 30 ? 60.657 4.264 5.932 1 183.39 76 LEU B CA 1
ATOM 4644 C C . LEU B 2 30 ? 61.192 2.912 5.433 1 187.57 76 LEU B C 1
ATOM 4645 O O . LEU B 2 30 ? 62.254 2.87 4.808 1 187.12 76 LEU B O 1
ATOM 4650 N N . SER B 2 31 ? 60.447 1.817 5.714 1 184.33 77 SER B N 1
ATOM 4651 C CA . SER B 2 31 ? 60.773 0.429 5.36 1 184.2 77 SER B CA 1
ATOM 4652 C C . SER B 2 31 ? 60.887 0.16 3.857 1 188.18 77 SER B C 1
ATOM 4653 O O . SER B 2 31 ? 61.5 -0.84 3.472 1 187.75 77 SER B O 1
ATOM 4656 N N . GLU B 2 32 ? 60.291 1.041 3.019 1 184.86 78 GLU B N 1
ATOM 4657 C CA . GLU B 2 32 ? 60.269 0.962 1.554 1 184.79 78 GLU B CA 1
ATOM 4658 C C . GLU B 2 32 ? 59.591 -0.337 1.069 1 188.73 78 GLU B C 1
ATOM 4659 O O . GLU B 2 32 ? 60.213 -1.176 0.41 1 188.38 78 GLU B O 1
ATOM 4665 N N . LYS B 2 33 ? 58.309 -0.495 1.438 1 185.18 79 LYS B N 1
ATOM 4666 C CA . LYS B 2 33 ? 57.458 -1.635 1.085 1 184.87 79 LYS B CA 1
ATOM 4667 C C . LYS B 2 33 ? 56.221 -1.127 0.331 1 188.56 79 LYS B C 1
ATOM 4668 O O . LYS B 2 33 ? 55.779 -1.768 -0.624 1 187.96 79 LYS B O 1
ATOM 4674 N N . GLY B 2 34 ? 55.696 0.018 0.772 1 185.1 80 GLY B N 1
ATOM 4675 C CA . GLY B 2 34 ? 54.524 0.668 0.198 1 184.8 80 GLY B CA 1
ATOM 4676 C C . GLY B 2 34 ? 54.821 1.567 -0.986 1 188.28 80 GLY B C 1
ATOM 4677 O O . GLY B 2 34 ? 54.103 1.515 -1.989 1 187.85 80 GLY B O 1
ATOM 4678 N N . ILE B 2 35 ? 55.879 2.403 -0.874 1 184.48 81 ILE B N 1
ATOM 4679 C CA . ILE B 2 35 ? 56.313 3.343 -1.921 1 184.1 81 ILE B CA 1
ATOM 4680 C C . ILE B 2 35 ? 56.806 2.637 -3.21 1 187.51 81 ILE B C 1
ATOM 4681 O O . ILE B 2 35 ? 56.432 3.114 -4.283 1 187.03 81 ILE B O 1
ATOM 4686 N N . PRO B 2 36 ? 57.607 1.527 -3.179 1 183.8 82 PRO B N 1
ATOM 4687 C CA . PRO B 2 36 ? 58.011 0.887 -4.449 1 183.49 82 PRO B CA 1
ATOM 4688 C C . PRO B 2 36 ? 56.846 0.241 -5.203 1 186.81 82 PRO B C 1
ATOM 4689 O O . PRO B 2 36 ? 56.979 -0.056 -6.39 1 186.39 82 PRO B O 1
ATOM 4693 N N . LYS B 2 37 ? 55.709 0.019 -4.515 1 182.86 83 LYS B N 1
ATOM 4694 C CA . LYS B 2 37 ? 54.502 -0.535 -5.126 1 182.37 83 LYS B CA 1
ATOM 4695 C C . LYS B 2 37 ? 53.669 0.583 -5.76 1 185.38 83 LYS B C 1
ATOM 4696 O O . LYS B 2 37 ? 52.854 0.307 -6.636 1 184.88 83 LYS B O 1
ATOM 4702 N N . LEU B 2 38 ? 53.901 1.846 -5.344 1 181.34 84 LEU B N 1
ATOM 4703 C CA . LEU B 2 38 ? 53.212 3.021 -5.89 1 180.85 84 LEU B CA 1
ATOM 4704 C C . LEU B 2 38 ? 53.782 3.426 -7.259 1 183.57 84 LEU B C 1
ATOM 4705 O O . LEU B 2 38 ? 53.099 4.104 -8.026 1 183.2 84 LEU B O 1
ATOM 4710 N N . ARG B 2 39 ? 55.028 3.007 -7.559 1 179.1 85 ARG B N 1
ATOM 4711 C CA . ARG B 2 39 ? 55.699 3.26 -8.839 1 178.37 85 ARG B CA 1
ATOM 4712 C C . ARG B 2 39 ? 55.544 2.062 -9.791 1 181.06 85 ARG B C 1
ATOM 4713 O O . ARG B 2 39 ? 55.703 2.219 -11.004 1 180.54 85 ARG B O 1
ATOM 4721 N N . LYS B 2 40 ? 55.227 0.874 -9.234 1 176.82 86 LYS B N 1
ATOM 4722 C CA . LYS B 2 40 ? 55.063 -0.375 -9.982 1 176.24 86 LYS B CA 1
ATOM 4723 C C . LYS B 2 40 ? 53.606 -0.762 -10.264 1 179.32 86 LYS B C 1
ATOM 4724 O O . LYS B 2 40 ? 53.336 -1.285 -11.345 1 179.01 86 LYS B O 1
ATOM 4730 N N . MET B 2 41 ? 52.679 -0.534 -9.305 1 175.04 87 MET B N 1
ATOM 4731 C CA . MET B 2 41 ? 51.26 -0.897 -9.455 1 174.46 87 MET B CA 1
ATOM 4732 C C . MET B 2 41 ? 50.387 0.175 -10.115 1 177.61 87 MET B C 1
ATOM 4733 O O . MET B 2 41 ? 49.348 -0.172 -10.68 1 177.21 87 MET B O 1
ATOM 4738 N N . ALA B 2 42 ? 50.783 1.463 -10.033 1 173.55 88 ALA B N 1
ATOM 4739 C CA . ALA B 2 42 ? 50.018 2.571 -10.617 1 173.09 88 ALA B CA 1
ATOM 4740 C C . ALA B 2 42 ? 49.892 2.511 -12.164 1 176.32 88 ALA B C 1
ATOM 4741 O O . ALA B 2 42 ? 48.75 2.522 -12.634 1 175.67 88 ALA B O 1
ATOM 4743 N N . PRO B 2 43 ? 50.978 2.396 -12.984 1 172.69 89 PRO B N 1
ATOM 4744 C CA . PRO B 2 43 ? 50.769 2.295 -14.442 1 172.45 89 PRO B CA 1
ATOM 4745 C C . PRO B 2 43 ? 50.314 0.898 -14.888 1 176.14 89 PRO B C 1
ATOM 4746 O O . PRO B 2 43 ? 49.781 0.755 -15.989 1 175.75 89 PRO B O 1
ATOM 4750 N N . ARG B 2 44 ? 50.525 -0.124 -14.02 1 172.44 90 ARG B N 1
ATOM 4751 C CA . ARG B 2 44 ? 50.187 -1.543 -14.204 1 172.08 90 ARG B CA 1
ATOM 4752 C C . ARG B 2 44 ? 48.688 -1.759 -14.453 1 175.27 90 ARG B C 1
ATOM 4753 O O . ARG B 2 44 ? 48.326 -2.578 -15.301 1 174.82 90 ARG B O 1
ATOM 4761 N N . LEU B 2 45 ? 47.826 -1.038 -13.706 1 171.27 91 LEU B N 1
ATOM 4762 C CA . LEU B 2 45 ? 46.372 -1.142 -13.822 1 170.75 91 LEU B CA 1
ATOM 4763 C C . LEU B 2 45 ? 45.808 -0.452 -15.073 1 174.03 91 LEU B C 1
ATOM 4764 O O . LEU B 2 45 ? 44.868 -0.982 -15.67 1 173.66 91 LEU B O 1
ATOM 4769 N N . LYS B 2 46 ? 46.378 0.722 -15.468 1 169.99 92 LYS B N 1
ATOM 4770 C CA . LYS B 2 46 ? 45.996 1.538 -16.643 1 169.47 92 LYS B CA 1
ATOM 4771 C C . LYS B 2 46 ? 44.484 1.898 -16.674 1 172.39 92 LYS B C 1
ATOM 4772 O O . LYS B 2 46 ? 43.923 2.214 -17.728 1 172 92 LYS B O 1
ATOM 4778 N N . PHE B 2 47 ? 43.851 1.874 -15.49 1 168.09 93 PHE B N 1
ATOM 4779 C CA . PHE B 2 47 ? 42.438 2.153 -15.23 1 167.47 93 PHE B CA 1
ATOM 4780 C C . PHE B 2 47 ? 42.088 3.647 -15.387 1 169.85 93 PHE B C 1
ATOM 4781 O O . PHE B 2 47 ? 41.675 4.302 -14.425 1 169.53 93 PHE B O 1
ATOM 4789 N N . LYS B 2 48 ? 42.249 4.179 -16.613 1 165.1 94 LYS B N 1
ATOM 4790 C CA . LYS B 2 48 ? 41.989 5.588 -16.908 1 164.28 94 LYS B CA 1
ATOM 4791 C C . LYS B 2 48 ? 41.034 5.803 -18.079 1 166.35 94 LYS B C 1
ATOM 4792 O O . LYS B 2 48 ? 41.196 5.199 -19.14 1 165.84 94 LYS B O 1
ATOM 4798 N N . GLY B 2 49 ? 40.058 6.677 -17.858 1 161.62 95 GLY B N 1
ATOM 4799 C CA . GLY B 2 49 ? 39.051 7.08 -18.832 1 160.79 95 GLY B CA 1
ATOM 4800 C C . GLY B 2 49 ? 38.871 8.582 -18.779 1 163.16 95 GLY B C 1
ATOM 4801 O O . GLY B 2 49 ? 38.449 9.112 -17.75 1 162.65 95 GLY B O 1
ATOM 4802 N N . LYS B 2 50 ? 39.228 9.279 -19.87 1 158.67 96 LYS B N 1
ATOM 4803 C CA . LYS B 2 50 ? 39.167 10.744 -19.974 1 157.95 96 LYS B CA 1
ATOM 4804 C C . LYS B 2 50 ? 37.74 11.326 -19.959 1 160.01 96 LYS B C 1
ATOM 4805 O O . LYS B 2 50 ? 37.556 12.474 -19.546 1 159.37 96 LYS B O 1
ATOM 4811 N N . GLY B 2 51 ? 36.764 10.534 -20.405 1 155.32 97 GLY B N 1
ATOM 4812 C CA . GLY B 2 51 ? 35.357 10.921 -20.456 1 154.44 97 GLY B CA 1
ATOM 4813 C C . GLY B 2 51 ? 34.691 11.017 -19.097 1 156.49 97 GLY B C 1
ATOM 4814 O O . GLY B 2 51 ? 33.879 11.919 -18.871 1 155.76 97 GLY B O 1
ATOM 4815 N N . HIS B 2 52 ? 35.023 10.079 -18.186 1 152.03 98 HIS B N 1
ATOM 4816 C CA . HIS B 2 52 ? 34.478 10.033 -16.827 1 151.38 98 HIS B CA 1
ATOM 4817 C C . HIS B 2 52 ? 35.443 10.622 -15.813 1 152.89 98 HIS B C 1
ATOM 4818 O O . HIS B 2 52 ? 36.65 10.385 -15.885 1 152.53 98 HIS B O 1
ATOM 4825 N N . GLU B 2 53 ? 34.896 11.366 -14.849 1 147.37 99 GLU B N 1
ATOM 4826 C CA . GLU B 2 53 ? 35.663 11.986 -13.778 1 146.15 99 GLU B CA 1
ATOM 4827 C C . GLU B 2 53 ? 35.432 11.216 -12.481 1 147.64 99 GLU B C 1
ATOM 4828 O O . GLU B 2 53 ? 36.396 10.852 -11.813 1 147.08 99 GLU B O 1
ATOM 4834 N N . PHE B 2 54 ? 34.153 10.935 -12.159 1 142.61 100 PHE B N 1
ATOM 4835 C CA . PHE B 2 54 ? 33.703 10.246 -10.948 1 141.74 100 PHE B CA 1
ATOM 4836 C C . PHE B 2 54 ? 34.126 8.773 -10.856 1 143.69 100 PHE B C 1
ATOM 4837 O O . PHE B 2 54 ? 34.654 8.378 -9.819 1 143.15 100 PHE B O 1
ATOM 4845 N N . SER B 2 55 ? 33.887 7.965 -11.909 1 138.86 101 SER B N 1
ATOM 4846 C CA . SER B 2 55 ? 34.238 6.54 -11.937 1 137.99 101 SER B CA 1
ATOM 4847 C C . SER B 2 55 ? 35.745 6.312 -11.953 1 140.82 101 SER B C 1
ATOM 4848 O O . SER B 2 55 ? 36.21 5.326 -11.382 1 140.34 101 SER B O 1
ATOM 4851 N N . ASP B 2 56 ? 36.501 7.215 -12.607 1 136.73 102 ASP B N 1
ATOM 4852 C CA . ASP B 2 56 ? 37.962 7.148 -12.686 1 136.22 102 ASP B CA 1
ATOM 4853 C C . ASP B 2 56 ? 38.586 7.487 -11.327 1 138.47 102 ASP B C 1
ATOM 4854 O O . ASP B 2 56 ? 39.541 6.823 -10.917 1 138.05 102 ASP B O 1
ATOM 4859 N N . THR B 2 57 ? 38.038 8.5 -10.623 1 133.68 103 THR B N 1
ATOM 4860 C CA . THR B 2 57 ? 38.537 8.889 -9.305 1 132.89 103 THR B CA 1
ATOM 4861 C C . THR B 2 57 ? 38.09 7.867 -8.238 1 135.95 103 THR B C 1
ATOM 4862 O O . THR B 2 57 ? 38.787 7.71 -7.237 1 135.7 103 THR B O 1
ATOM 4866 N N . ALA B 2 58 ? 36.958 7.156 -8.47 1 131.67 104 ALA B N 1
ATOM 4867 C CA . ALA B 2 58 ? 36.442 6.121 -7.562 1 131.11 104 ALA B CA 1
ATOM 4868 C C . ALA B 2 58 ? 37.329 4.879 -7.609 1 133.75 104 ALA B C 1
ATOM 4869 O O . ALA B 2 58 ? 37.513 4.219 -6.584 1 133.18 104 ALA B O 1
ATOM 4871 N N . ARG B 2 59 ? 37.88 4.569 -8.801 1 129.58 105 ARG B N 1
ATOM 4872 C CA . ARG B 2 59 ? 38.799 3.453 -9.016 1 129.09 105 ARG B CA 1
ATOM 4873 C C . ARG B 2 59 ? 40.147 3.8 -8.384 1 132.41 105 ARG B C 1
ATOM 4874 O O . ARG B 2 59 ? 40.814 2.917 -7.846 1 131.87 105 ARG B O 1
ATOM 4882 N N . LEU B 2 60 ? 40.522 5.099 -8.426 1 128.79 106 LEU B N 1
ATOM 4883 C CA . LEU B 2 60 ? 41.744 5.653 -7.839 1 128.58 106 LEU B CA 1
ATOM 4884 C C . LEU B 2 60 ? 41.668 5.563 -6.308 1 132.74 106 LEU B C 1
ATOM 4885 O O . LEU B 2 60 ? 42.64 5.148 -5.679 1 132.25 106 LEU B O 1
ATOM 4890 N N . LEU B 2 61 ? 40.512 5.95 -5.721 1 129.58 107 LEU B N 1
ATOM 4891 C CA . LEU B 2 61 ? 40.266 5.909 -4.276 1 129.49 107 LEU B CA 1
ATOM 4892 C C . LEU B 2 61 ? 40.235 4.476 -3.746 1 133.95 107 LEU B C 1
ATOM 4893 O O . LEU B 2 61 ? 40.719 4.233 -2.642 1 133.58 107 LEU B O 1
ATOM 4898 N N . SER B 2 62 ? 39.692 3.53 -4.541 1 130.94 108 SER B N 1
ATOM 4899 C CA . SER B 2 62 ? 39.623 2.106 -4.196 1 131.02 108 SER B CA 1
ATOM 4900 C C . SER B 2 62 ? 41.016 1.466 -4.239 1 135.34 108 SER B C 1
ATOM 4901 O O . SER B 2 62 ? 41.286 0.542 -3.47 1 134.9 108 SER B O 1
ATOM 4904 N N . PHE B 2 63 ? 41.893 1.968 -5.138 1 132.29 109 PHE B N 1
ATOM 4905 C CA . PHE B 2 63 ? 43.278 1.523 -5.323 1 132.29 109 PHE B CA 1
ATOM 4906 C C . PHE B 2 63 ? 44.139 1.904 -4.116 1 136.43 109 PHE B C 1
ATOM 4907 O O . PHE B 2 63 ? 44.944 1.088 -3.664 1 136.07 109 PHE B O 1
ATOM 4915 N N . TYR B 2 64 ? 43.97 3.14 -3.604 1 133.1 110 TYR B N 1
ATOM 4916 C CA . TYR B 2 64 ? 44.704 3.64 -2.443 1 132.89 110 TYR B CA 1
ATOM 4917 C C . TYR B 2 64 ? 44.166 3.067 -1.13 1 137.72 110 TYR B C 1
ATOM 4918 O O . TYR B 2 64 ? 44.955 2.825 -0.218 1 137.27 110 TYR B O 1
ATOM 4927 N N . GLN B 2 65 ? 42.835 2.82 -1.046 1 135.21 111 GLN B N 1
ATOM 4928 C CA . GLN B 2 65 ? 42.161 2.238 0.126 1 135.57 111 GLN B CA 1
ATOM 4929 C C . GLN B 2 65 ? 42.649 0.802 0.368 1 140.48 111 GLN B C 1
ATOM 4930 O O . GLN B 2 65 ? 42.783 0.381 1.52 1 140.07 111 GLN B O 1
ATOM 4936 N N . GLU B 2 66 ? 42.919 0.069 -0.729 1 137.85 112 GLU B N 1
ATOM 4937 C CA . GLU B 2 66 ? 43.437 -1.298 -0.741 1 138.08 112 GLU B CA 1
ATOM 4938 C C . GLU B 2 66 ? 44.878 -1.295 -0.202 1 142.94 112 GLU B C 1
ATOM 4939 O O . GLU B 2 66 ? 45.214 -2.118 0.651 1 142.6 112 GLU B O 1
ATOM 4945 N N . TRP B 2 67 ? 45.708 -0.351 -0.694 1 140.16 113 TRP B N 1
ATOM 4946 C CA . TRP B 2 67 ? 47.11 -0.157 -0.319 1 140.34 113 TRP B CA 1
ATOM 4947 C C . TRP B 2 67 ? 47.261 0.244 1.155 1 144.95 113 TRP B C 1
ATOM 4948 O O . TRP B 2 67 ? 48.188 -0.228 1.817 1 144.22 113 TRP B O 1
ATOM 4959 N N . LEU B 2 68 ? 46.349 1.1 1.663 1 142.6 114 LEU B N 1
ATOM 4960 C CA . LEU B 2 68 ? 46.347 1.561 3.054 1 142.98 114 LEU B CA 1
ATOM 4961 C C . LEU B 2 68 ? 45.969 0.441 4.02 1 148.47 114 LEU B C 1
ATOM 4962 O O . LEU B 2 68 ? 46.5 0.396 5.131 1 148.1 114 LEU B O 1
ATOM 4967 N N . ASP B 2 69 ? 45.058 -0.459 3.595 1 146.31 115 ASP B N 1
ATOM 4968 C CA . ASP B 2 69 ? 44.612 -1.603 4.394 1 146.82 115 ASP B CA 1
ATOM 4969 C C . ASP B 2 69 ? 45.733 -2.641 4.54 1 152.26 115 ASP B C 1
ATOM 4970 O O . ASP B 2 69 ? 45.858 -3.26 5.599 1 151.77 115 ASP B O 1
ATOM 4975 N N . ASP B 2 70 ? 46.553 -2.811 3.479 1 150.05 116 ASP B N 1
ATOM 4976 C CA . ASP B 2 70 ? 47.695 -3.732 3.455 1 150.36 116 ASP B CA 1
ATOM 4977 C C . ASP B 2 70 ? 48.868 -3.183 4.282 1 155.11 116 ASP B C 1
ATOM 4978 O O . ASP B 2 70 ? 49.612 -3.968 4.877 1 154.58 116 ASP B O 1
ATOM 4983 N N . LEU B 2 71 ? 49.026 -1.837 4.317 1 152.39 117 LEU B N 1
ATOM 4984 C CA . LEU B 2 71 ? 50.062 -1.141 5.086 1 152.46 117 LEU B CA 1
ATOM 4985 C C . LEU B 2 71 ? 49.741 -1.28 6.578 1 157.12 117 LEU B C 1
ATOM 4986 O O . LEU B 2 71 ? 50.56 -1.807 7.332 1 156.77 117 LEU B O 1
ATOM 4991 N N . PHE B 2 72 ? 48.54 -0.831 6.99 1 154.3 118 PHE B N 1
ATOM 4992 C CA . PHE B 2 72 ? 48.069 -0.927 8.367 1 154.52 118 PHE B CA 1
ATOM 4993 C C . PHE B 2 72 ? 46.544 -1.091 8.423 1 159.07 118 PHE B C 1
ATOM 4994 O O . PHE B 2 72 ? 45.819 -0.135 8.133 1 158.61 118 PHE B O 1
ATOM 5002 N N . PRO B 2 73 ? 46.035 -2.289 8.8 1 156.22 119 PRO B N 1
ATOM 5003 C CA . PRO B 2 73 ? 44.577 -2.466 8.893 1 156.24 119 PRO B CA 1
ATOM 5004 C C . PRO B 2 73 ? 43.999 -1.889 10.19 1 160.56 119 PRO B C 1
ATOM 5005 O O . PRO B 2 73 ? 44.753 -1.421 11.049 1 160.21 119 PRO B O 1
ATOM 5009 N N . LYS B 2 74 ? 42.651 -1.919 10.319 1 157.33 120 LYS B N 1
ATOM 5010 C CA . LYS B 2 74 ? 41.858 -1.416 11.455 1 157.19 120 LYS B CA 1
ATOM 5011 C C . LYS B 2 74 ? 42.052 0.102 11.696 1 160.9 120 LYS B C 1
ATOM 5012 O O . LYS B 2 74 ? 42.052 0.56 12.843 1 160.46 120 LYS B O 1
ATOM 5018 N N . ALA B 2 75 ? 42.194 0.875 10.599 1 157.27 121 ALA B N 1
ATOM 5019 C CA . ALA B 2 75 ? 42.363 2.331 10.625 1 156.95 121 ALA B CA 1
ATOM 5020 C C . ALA B 2 75 ? 41.41 3.013 9.641 1 160.45 121 ALA B C 1
ATOM 5021 O O . ALA B 2 75 ? 41.21 2.51 8.531 1 159.99 121 ALA B O 1
ATOM 5023 N N . THR B 2 76 ? 40.82 4.155 10.058 1 156.61 122 THR B N 1
ATOM 5024 C CA . THR B 2 76 ? 39.88 4.949 9.256 1 156.18 122 THR B CA 1
ATOM 5025 C C . THR B 2 76 ? 40.601 5.532 8.038 1 159.6 122 THR B C 1
ATOM 5026 O O . THR B 2 76 ? 41.751 5.958 8.161 1 158.87 122 THR B O 1
ATOM 5030 N N . PHE B 2 77 ? 39.927 5.526 6.868 1 156.29 123 PHE B N 1
ATOM 5031 C CA . PHE B 2 77 ? 40.453 6.02 5.59 1 156.15 123 PHE B CA 1
ATOM 5032 C C . PHE B 2 77 ? 40.942 7.469 5.661 1 160.18 123 PHE B C 1
ATOM 5033 O O . PHE B 2 77 ? 42.08 7.733 5.275 1 159.79 123 PHE B O 1
ATOM 5041 N N . LEU B 2 78 ? 40.101 8.388 6.182 1 156.78 124 LEU B N 1
ATOM 5042 C CA . LEU B 2 78 ? 40.425 9.812 6.339 1 156.6 124 LEU B CA 1
ATOM 5043 C C . LEU B 2 78 ? 41.556 10.032 7.353 1 160.47 124 LEU B C 1
ATOM 5044 O O . LEU B 2 78 ? 42.39 10.916 7.151 1 160.05 124 LEU B O 1
ATOM 5049 N N . ASP B 2 79 ? 41.583 9.22 8.431 1 157.01 125 ASP B N 1
ATOM 5050 C CA . ASP B 2 79 ? 42.596 9.268 9.489 1 156.74 125 ASP B CA 1
ATOM 5051 C C . ASP B 2 79 ? 43.95 8.751 8.989 1 160.31 125 ASP B C 1
ATOM 5052 O O . ASP B 2 79 ? 44.989 9.227 9.449 1 159.85 125 ASP B O 1
ATOM 5057 N N . ALA B 2 80 ? 43.934 7.786 8.045 1 156.63 126 ALA B N 1
ATOM 5058 C CA . ALA B 2 80 ? 45.134 7.194 7.453 1 156.3 126 ALA B CA 1
ATOM 5059 C C . ALA B 2 80 ? 45.864 8.174 6.529 1 159.88 126 ALA B C 1
ATOM 5060 O O . ALA B 2 80 ? 47.088 8.279 6.612 1 159.26 126 ALA B O 1
ATOM 5062 N N . LEU B 2 81 ? 45.112 8.898 5.668 1 156.49 127 LEU B N 1
ATOM 5063 C CA . LEU B 2 81 ? 45.637 9.876 4.705 1 156.36 127 LEU B CA 1
ATOM 5064 C C . LEU B 2 81 ? 46.382 11.028 5.379 1 160.85 127 LEU B C 1
ATOM 5065 O O . LEU B 2 81 ? 47.419 11.459 4.872 1 160.46 127 LEU B O 1
ATOM 5070 N N . ALA B 2 82 ? 45.855 11.516 6.519 1 157.87 128 ALA B N 1
ATOM 5071 C CA . ALA B 2 82 ? 46.441 12.605 7.305 1 157.93 128 ALA B CA 1
ATOM 5072 C C . ALA B 2 82 ? 47.765 12.192 7.957 1 162.35 128 ALA B C 1
ATOM 5073 O O . ALA B 2 82 ? 48.636 13.038 8.159 1 161.82 128 ALA B O 1
ATOM 5075 N N . MET B 2 83 ? 47.915 10.895 8.279 1 159.54 129 MET B N 1
ATOM 5076 C CA . MET B 2 83 ? 49.128 10.346 8.886 1 159.7 129 MET B CA 1
ATOM 5077 C C . MET B 2 83 ? 50.267 10.222 7.871 1 164.17 129 MET B C 1
ATOM 5078 O O . MET B 2 83 ? 51.435 10.28 8.259 1 163.67 129 MET B O 1
ATOM 5083 N N . VAL B 2 84 ? 49.926 10.071 6.574 1 161.28 130 VAL B N 1
ATOM 5084 C CA . VAL B 2 84 ? 50.882 9.954 5.466 1 161.3 130 VAL B CA 1
ATOM 5085 C C . VAL B 2 84 ? 51.542 11.316 5.185 1 165.59 130 VAL B C 1
ATOM 5086 O O . VAL B 2 84 ? 52.767 11.379 5.066 1 165.07 130 VAL B O 1
ATOM 5090 N N . GLU B 2 85 ? 50.733 12.395 5.085 1 162.62 131 GLU B N 1
ATOM 5091 C CA . GLU B 2 85 ? 51.217 13.755 4.82 1 162.7 131 GLU B CA 1
ATOM 5092 C C . GLU B 2 85 ? 52.089 14.312 5.951 1 166.95 131 GLU B C 1
ATOM 5093 O O . GLU B 2 85 ? 53.051 15.025 5.665 1 166.5 131 GLU B O 1
ATOM 5099 N N . LYS B 2 86 ? 51.775 13.972 7.219 1 163.94 132 LYS B N 1
ATOM 5100 C CA . LYS B 2 86 ? 52.554 14.408 8.382 1 164 132 LYS B CA 1
ATOM 5101 C C . LYS B 2 86 ? 53.939 13.744 8.365 1 168.73 132 LYS B C 1
ATOM 5102 O O . LYS B 2 86 ? 54.929 14.387 8.722 1 168.24 132 LYS B O 1
ATOM 5108 N N . ALA B 2 87 ? 53.999 12.473 7.907 1 166 133 ALA B N 1
ATOM 5109 C CA . ALA B 2 87 ? 55.227 11.686 7.768 1 166.12 133 ALA B CA 1
ATOM 5110 C C . ALA B 2 87 ? 56.105 12.222 6.633 1 170.8 133 ALA B C 1
ATOM 5111 O O . ALA B 2 87 ? 57.328 12.126 6.716 1 170.33 133 ALA B O 1
ATOM 5113 N N . GLY B 2 88 ? 55.47 12.791 5.605 1 168.05 134 GLY B N 1
ATOM 5114 C CA . GLY B 2 88 ? 56.135 13.363 4.438 1 168.18 134 GLY B CA 1
ATOM 5115 C C . GLY B 2 88 ? 56.999 14.579 4.715 1 172.77 134 GLY B C 1
ATOM 5116 O O . GLY B 2 88 ? 57.983 14.809 4.006 1 172.16 134 GLY B O 1
ATOM 5117 N N . HIS B 2 89 ? 56.638 15.362 5.75 1 170.2 135 HIS B N 1
ATOM 5118 C CA . HIS B 2 89 ? 57.361 16.567 6.164 1 170.44 135 HIS B CA 1
ATOM 5119 C C . HIS B 2 89 ? 58.738 16.272 6.779 1 175.15 135 HIS B C 1
ATOM 5120 O O . HIS B 2 89 ? 59.586 17.167 6.807 1 174.72 135 HIS B O 1
ATOM 5127 N N . LYS B 2 90 ? 58.958 15.026 7.264 1 172.37 136 LYS B N 1
ATOM 5128 C CA . LYS B 2 90 ? 60.21 14.574 7.885 1 172.52 136 LYS B CA 1
ATOM 5129 C C . LYS B 2 90 ? 61.395 14.67 6.927 1 177.4 136 LYS B C 1
ATOM 5130 O O . LYS B 2 90 ? 61.237 14.423 5.729 1 177.02 136 LYS B O 1
ATOM 5136 N N . THR B 2 91 ? 62.576 15.035 7.467 1 174.64 137 THR B N 1
ATOM 5137 C CA . THR B 2 91 ? 63.834 15.207 6.728 1 174.76 137 THR B CA 1
ATOM 5138 C C . THR B 2 91 ? 64.303 13.927 6.031 1 179.55 137 THR B C 1
ATOM 5139 O O . THR B 2 91 ? 64.801 14.001 4.907 1 179.05 137 THR B O 1
ATOM 5143 N N . THR B 2 92 ? 64.14 12.763 6.693 1 176.84 138 THR B N 1
ATOM 5144 C CA . THR B 2 92 ? 64.526 11.444 6.171 1 176.91 138 THR B CA 1
ATOM 5145 C C . THR B 2 92 ? 63.64 11.026 4.991 1 181.05 138 THR B C 1
ATOM 5146 O O . THR B 2 92 ? 64.14 10.459 4.016 1 180.6 138 THR B O 1
ATOM 5150 N N . VAL B 2 93 ? 62.329 11.316 5.087 1 177.81 139 VAL B N 1
ATOM 5151 C CA . VAL B 2 93 ? 61.323 11.002 4.069 1 177.7 139 VAL B CA 1
ATOM 5152 C C . VAL B 2 93 ? 61.475 11.942 2.858 1 181.58 139 VAL B C 1
ATOM 5153 O O . VAL B 2 93 ? 61.343 11.485 1.719 1 181.07 139 VAL B O 1
ATOM 5157 N N . ARG B 2 94 ? 61.771 13.24 3.11 1 178.32 140 ARG B N 1
ATOM 5158 C CA . ARG B 2 94 ? 61.962 14.266 2.075 1 178.32 140 ARG B CA 1
ATOM 5159 C C . ARG B 2 94 ? 63.107 13.914 1.111 1 182.42 140 ARG B C 1
ATOM 5160 O O . ARG B 2 94 ? 62.968 14.133 -0.094 1 182.07 140 ARG B O 1
ATOM 5168 N N . ASN B 2 95 ? 64.216 13.347 1.636 1 179.02 141 ASN B N 1
ATOM 5169 C CA . ASN B 2 95 ? 65.369 12.928 0.833 1 178.83 141 ASN B CA 1
ATOM 5170 C C . ASN B 2 95 ? 65.011 11.736 -0.057 1 182.63 141 ASN B C 1
ATOM 5171 O O . ASN B 2 95 ? 65.5 11.652 -1.184 1 182.16 141 ASN B O 1
ATOM 5176 N N . ALA B 2 96 ? 64.143 10.833 0.447 1 179.24 142 ALA B N 1
ATOM 5177 C CA . ALA B 2 96 ? 63.667 9.646 -0.265 1 179.11 142 ALA B CA 1
ATOM 5178 C C . ALA B 2 96 ? 62.645 10.004 -1.352 1 183.01 142 ALA B C 1
ATOM 5179 O O . ALA B 2 96 ? 62.594 9.327 -2.38 1 182.51 142 ALA B O 1
ATOM 5181 N N . ARG B 2 97 ? 61.831 11.055 -1.122 1 179.62 143 ARG B N 1
ATOM 5182 C CA . ARG B 2 97 ? 60.816 11.52 -2.074 1 179.41 143 ARG B CA 1
ATOM 5183 C C . ARG B 2 97 ? 61.444 12.209 -3.287 1 183.48 143 ARG B C 1
ATOM 5184 O O . ARG B 2 97 ? 60.915 12.089 -4.395 1 182.94 143 ARG B O 1
ATOM 5192 N N . LEU B 2 98 ? 62.574 12.923 -3.078 1 180.36 144 LEU B N 1
ATOM 5193 C CA . LEU B 2 98 ? 63.319 13.625 -4.132 1 180.34 144 LEU B CA 1
ATOM 5194 C C . LEU B 2 98 ? 63.969 12.67 -5.148 1 184.55 144 LEU B C 1
ATOM 5195 O O . LEU B 2 98 ? 64.393 13.11 -6.219 1 184.06 144 LEU B O 1
ATOM 5200 N N . LYS B 2 99 ? 64.038 11.367 -4.808 1 181.46 145 LYS B N 1
ATOM 5201 C CA . LYS B 2 99 ? 64.587 10.309 -5.658 1 181.43 145 LYS B CA 1
ATOM 5202 C C . LYS B 2 99 ? 63.597 9.966 -6.783 1 185.82 145 LYS B C 1
ATOM 5203 O O . LYS B 2 99 ? 64.024 9.744 -7.916 1 185.38 145 LYS B O 1
ATOM 5209 N N . TRP B 2 100 ? 62.284 9.939 -6.464 1 182.81 146 TRP B N 1
ATOM 5210 C CA . TRP B 2 100 ? 61.193 9.637 -7.397 1 182.85 146 TRP B CA 1
ATOM 5211 C C . TRP B 2 100 ? 61 10.691 -8.496 1 187.17 146 TRP B C 1
ATOM 5212 O O . TRP B 2 100 ? 60.605 10.332 -9.608 1 186.73 146 TRP B O 1
ATOM 5223 N N . ILE B 2 101 ? 61.258 11.979 -8.192 1 184.1 147 ILE B N 1
ATOM 5224 C CA . ILE B 2 101 ? 61.105 13.071 -9.165 1 184.1 147 ILE B CA 1
ATOM 5225 C C . ILE B 2 101 ? 62.265 13.1 -10.182 1 188.41 147 ILE B C 1
ATOM 5226 O O . ILE B 2 101 ? 62.072 13.565 -11.309 1 187.89 147 ILE B O 1
ATOM 5231 N N . ASP B 2 102 ? 63.452 12.589 -9.787 1 185.4 148 ASP B N 1
ATOM 5232 C CA . ASP B 2 102 ? 64.649 12.525 -10.634 1 185.33 148 ASP B CA 1
ATOM 5233 C C . ASP B 2 102 ? 64.509 11.514 -11.785 1 189.14 148 ASP B C 1
ATOM 5234 O O . ASP B 2 102 ? 65.145 11.697 -12.824 1 188.68 148 ASP B O 1
ATOM 5239 N N . GLU B 2 103 ? 63.643 10.483 -11.62 1 185.65 149 GLU B N 1
ATOM 5240 C CA . GLU B 2 103 ? 63.363 9.448 -12.628 1 185.43 149 GLU B CA 1
ATOM 5241 C C . GLU B 2 103 ? 62.686 10.006 -13.892 1 189.43 149 GLU B C 1
ATOM 5242 O O . GLU B 2 103 ? 62.773 9.389 -14.956 1 188.94 149 GLU B O 1
ATOM 5248 N N . LEU B 2 104 ? 62.016 11.166 -13.766 1 186.21 150 LEU B N 1
ATOM 5249 C CA . LEU B 2 104 ? 61.307 11.858 -14.844 1 186.12 150 LEU B CA 1
ATOM 5250 C C . LEU B 2 104 ? 62.263 12.587 -15.798 1 190.05 150 LEU B C 1
ATOM 5251 O O . LEU B 2 104 ? 62.026 12.594 -17.008 1 189.6 150 LEU B O 1
ATOM 5256 N N . ARG B 2 105 ? 63.321 13.217 -15.244 1 186.64 151 ARG B N 1
ATOM 5257 C CA . ARG B 2 105 ? 64.327 14 -15.971 1 186.43 151 ARG B CA 1
ATOM 5258 C C . ARG B 2 105 ? 65.165 13.169 -16.961 1 190.15 151 ARG B C 1
ATOM 5259 O O . ARG B 2 105 ? 65.59 12.064 -16.611 1 189.68 151 ARG B O 1
ATOM 5267 N N . PRO B 2 106 ? 65.421 13.676 -18.195 1 186.59 152 PRO B N 1
ATOM 5268 C CA . PRO B 2 106 ? 66.218 12.894 -19.155 1 189.67 152 PRO B CA 1
ATOM 5269 C C . PRO B 2 106 ? 67.728 13.067 -18.984 1 217.21 152 PRO B C 1
ATOM 5270 O O . PRO B 2 106 ? 68.237 14.184 -18.911 1 177.89 152 PRO B O 1
ATOM 5274 N N . GLY C 1 11 ? 13.343 4.556 90.903 1 148.37 -8 GLY C N 1
ATOM 5275 C CA . GLY C 1 11 ? 12.636 3.347 91.3 1 148.22 -8 GLY C CA 1
ATOM 5276 C C . GLY C 1 11 ? 11.164 3.37 90.943 1 152.18 -8 GLY C C 1
ATOM 5277 O O . GLY C 1 11 ? 10.698 2.525 90.173 1 151.65 -8 GLY C O 1
ATOM 5278 N N . LEU C 1 12 ? 10.424 4.342 91.506 1 149.04 -7 LEU C N 1
ATOM 5279 C CA . LEU C 1 12 ? 8.989 4.525 91.272 1 149 -7 LEU C CA 1
ATOM 5280 C C . LEU C 1 12 ? 8.658 5.935 90.757 1 153.05 -7 LEU C C 1
ATOM 5281 O O . LEU C 1 12 ? 7.809 6.071 89.872 1 152.61 -7 LEU C O 1
ATOM 5283 N N . GLU C 1 13 ? 9.327 6.977 91.308 1 149.65 -6 GLU C N 1
ATOM 5284 C CA . GLU C 1 13 ? 9.137 8.381 90.926 1 149.39 -6 GLU C CA 1
ATOM 5285 C C . GLU C 1 13 ? 10.439 9.191 91.029 1 152.84 -6 GLU C C 1
ATOM 5286 O O . GLU C 1 13 ? 11.04 9.261 92.105 1 152.42 -6 GLU C O 1
ATOM 5288 N N . VAL C 1 14 ? 10.871 9.787 89.896 1 148.98 -5 VAL C N 1
ATOM 5289 C CA . VAL C 1 14 ? 12.082 10.61 89.772 1 148.56 -5 VAL C CA 1
ATOM 5290 C C . VAL C 1 14 ? 11.967 11.594 88.601 1 151.95 -5 VAL C C 1
ATOM 5291 O O . VAL C 1 14 ? 11.277 11.304 87.62 1 151.45 -5 VAL C O 1
ATOM 5293 N N . LEU C 1 15 ? 12.652 12.754 88.707 1 148.2 -4 LEU C N 1
ATOM 5294 C CA . LEU C 1 15 ? 12.658 13.817 87.694 1 147.81 -4 LEU C CA 1
ATOM 5295 C C . LEU C 1 15 ? 13.369 13.398 86.404 1 151.29 -4 LEU C C 1
ATOM 5296 O O . LEU C 1 15 ? 14.421 12.756 86.46 1 150.87 -4 LEU C O 1
ATOM 5298 N N . PHE C 1 16 ? 12.788 13.768 85.245 1 147.49 -3 PHE C N 1
ATOM 5299 C CA . PHE C 1 16 ? 13.322 13.453 83.918 1 147.1 -3 PHE C CA 1
ATOM 5300 C C . PHE C 1 16 ? 14.329 14.506 83.44 1 150.61 -3 PHE C C 1
ATOM 5301 O O . PHE C 1 16 ? 13.957 15.657 83.193 1 150.09 -3 PHE C O 1
ATOM 5303 N N . GLN C 1 17 ? 15.61 14.103 83.326 1 146.97 -2 GLN C N 1
ATOM 5304 C CA . GLN C 1 17 ? 16.711 14.965 82.888 1 175.16 -2 GLN C CA 1
ATOM 5305 C C . GLN C 1 17 ? 17.726 14.188 82.05 1 196.71 -2 GLN C C 1
ATOM 5306 O O . GLN C 1 17 ? 18.105 13.074 82.406 1 155.27 -2 GLN C O 1
ATOM 5308 N N . ASN C 1 26 ? 19.463 27.095 70.824 1 96.01 7 ASN C N 1
ATOM 5309 C CA . ASN C 1 26 ? 19.987 28.369 70.33 1 95.85 7 ASN C CA 1
ATOM 5310 C C . ASN C 1 26 ? 18.895 29.429 70.151 1 98.93 7 ASN C C 1
ATOM 5311 O O . ASN C 1 26 ? 17.784 29.102 69.723 1 98.78 7 ASN C O 1
ATOM 5316 N N . ASP C 1 27 ? 19.221 30.699 70.462 1 94.3 8 ASP C N 1
ATOM 5317 C CA . ASP C 1 27 ? 18.274 31.808 70.337 1 93.51 8 ASP C CA 1
ATOM 5318 C C . ASP C 1 27 ? 18.033 32.217 68.882 1 95.33 8 ASP C C 1
ATOM 5319 O O . ASP C 1 27 ? 18.981 32.375 68.108 1 94.86 8 ASP C O 1
ATOM 5324 N N . VAL C 1 28 ? 16.751 32.367 68.52 1 90.17 9 VAL C N 1
ATOM 5325 C CA . VAL C 1 28 ? 16.317 32.768 67.18 1 89.14 9 VAL C CA 1
ATOM 5326 C C . VAL C 1 28 ? 16.179 34.301 67.065 1 90.75 9 VAL C C 1
ATOM 5327 O O . VAL C 1 28 ? 15.949 34.81 65.964 1 90.59 9 VAL C O 1
ATOM 5331 N N . VAL C 1 29 ? 16.344 35.029 68.198 1 85.17 10 VAL C N 1
ATOM 5332 C CA . VAL C 1 29 ? 16.257 36.499 68.271 1 83.85 10 VAL C CA 1
ATOM 5333 C C . VAL C 1 29 ? 17.344 37.166 67.426 1 85.37 10 VAL C C 1
ATOM 5334 O O . VAL C 1 29 ? 18.456 36.638 67.331 1 84.94 10 VAL C O 1
ATOM 5338 N N . HIS C 1 30 ? 17.016 38.305 66.798 1 80.16 11 HIS C N 1
ATOM 5339 C CA . HIS C 1 30 ? 17.971 39.027 65.96 1 79.28 11 HIS C CA 1
ATOM 5340 C C . HIS C 1 30 ? 19.039 39.707 66.83 1 81.61 11 HIS C C 1
ATOM 5341 O O . HIS C 1 30 ? 18.673 40.386 67.793 1 81.56 11 HIS C O 1
ATOM 5348 N N . PRO C 1 31 ? 20.352 39.554 66.507 1 76.57 12 PRO C N 1
ATOM 5349 C CA . PRO C 1 31 ? 21.405 40.216 67.311 1 75.74 12 PRO C CA 1
ATOM 5350 C C . PRO C 1 31 ? 21.304 41.742 67.31 1 77.27 12 PRO C C 1
ATOM 5351 O O . PRO C 1 31 ? 21.824 42.395 68.214 1 76.42 12 PRO C O 1
ATOM 5355 N N . GLN C 1 32 ? 20.623 42.296 66.291 1 72.48 13 GLN C N 1
ATOM 5356 C CA . GLN C 1 32 ? 20.338 43.715 66.114 1 71.64 13 GLN C CA 1
ATOM 5357 C C . GLN C 1 32 ? 19.328 44.138 67.19 1 73.77 13 GLN C C 1
ATOM 5358 O O . GLN C 1 32 ? 19.489 45.203 67.787 1 73.35 13 GLN C O 1
ATOM 5364 N N . VAL C 1 33 ? 18.306 43.285 67.445 1 68.94 14 VAL C N 1
ATOM 5365 C CA . VAL C 1 33 ? 17.259 43.505 68.452 1 68.14 14 VAL C CA 1
ATOM 5366 C C . VAL C 1 33 ? 17.859 43.303 69.845 1 71.71 14 VAL C C 1
ATOM 5367 O O . VAL C 1 33 ? 17.71 44.18 70.7 1 71.34 14 VAL C O 1
ATOM 5371 N N . ARG C 1 34 ? 18.565 42.164 70.054 1 67.81 15 ARG C N 1
ATOM 5372 C CA . ARG C 1 34 ? 19.224 41.8 71.314 1 67.33 15 ARG C CA 1
ATOM 5373 C C . ARG C 1 34 ? 20.188 42.887 71.806 1 70.29 15 ARG C C 1
ATOM 5374 O O . ARG C 1 34 ? 20.201 43.176 72.999 1 70.08 15 ARG C O 1
ATOM 5382 N N . ALA C 1 35 ? 20.963 43.498 70.894 1 65.94 16 ALA C N 1
ATOM 5383 C CA . ALA C 1 35 ? 21.896 44.568 71.226 1 65.44 16 ALA C CA 1
ATOM 5384 C C . ALA C 1 35 ? 21.144 45.84 71.619 1 69.71 16 ALA C C 1
ATOM 5385 O O . ALA C 1 35 ? 21.512 46.462 72.614 1 69.42 16 ALA C O 1
ATOM 5387 N N . HIS C 1 36 ? 20.071 46.203 70.876 1 66.47 17 HIS C N 1
ATOM 5388 C CA . HIS C 1 36 ? 19.266 47.404 71.149 1 66.32 17 HIS C CA 1
ATOM 5389 C C . HIS C 1 36 ? 18.499 47.326 72.473 1 68.07 17 HIS C C 1
ATOM 5390 O O . HIS C 1 36 ? 18.45 48.32 73.197 1 67.42 17 HIS C O 1
ATOM 5397 N N . ILE C 1 37 ? 17.888 46.166 72.776 1 63.32 18 ILE C N 1
ATOM 5398 C CA . ILE C 1 37 ? 17.148 45.963 74.022 1 62.62 18 ILE C CA 1
ATOM 5399 C C . ILE C 1 37 ? 18.125 46.02 75.209 1 66.95 18 ILE C C 1
ATOM 5400 O O . ILE C 1 37 ? 17.811 46.645 76.222 1 66.5 18 ILE C O 1
ATOM 5405 N N . ASN C 1 38 ? 19.335 45.447 75.043 1 64.09 19 ASN C N 1
ATOM 5406 C CA . ASN C 1 38 ? 20.38 45.481 76.064 1 64.21 19 ASN C CA 1
ATOM 5407 C C . ASN C 1 38 ? 20.985 46.879 76.228 1 69.78 19 ASN C C 1
ATOM 5408 O O . ASN C 1 38 ? 21.486 47.192 77.311 1 69.28 19 ASN C O 1
ATOM 5413 N N . SER C 1 39 ? 20.881 47.739 75.181 1 67.93 20 SER C N 1
ATOM 5414 C CA . SER C 1 39 ? 21.323 49.139 75.242 1 68.66 20 SER C CA 1
ATOM 5415 C C . SER C 1 39 ? 20.389 49.922 76.165 1 74.09 20 SER C C 1
ATOM 5416 O O . SER C 1 39 ? 20.832 50.849 76.837 1 73.49 20 SER C O 1
ATOM 5419 N N . LEU C 1 40 ? 19.101 49.537 76.191 1 72.35 21 LEU C N 1
ATOM 5420 C CA . LEU C 1 40 ? 18.061 50.16 77.005 1 73.11 21 LEU C CA 1
ATOM 5421 C C . LEU C 1 40 ? 18.099 49.698 78.464 1 79.94 21 LEU C C 1
ATOM 5422 O O . LEU C 1 40 ? 17.984 50.537 79.353 1 79.91 21 LEU C O 1
ATOM 5427 N N . VAL C 1 41 ? 18.28 48.382 78.716 1 78.56 22 VAL C N 1
ATOM 5428 C CA . VAL C 1 41 ? 18.306 47.804 80.073 1 79.57 22 VAL C CA 1
ATOM 5429 C C . VAL C 1 41 ? 19.51 48.297 80.914 1 86.52 22 VAL C C 1
ATOM 5430 O O . VAL C 1 41 ? 19.427 48.318 82.146 1 86.26 22 VAL C O 1
ATOM 5434 N N . SER C 1 42 ? 20.609 48.694 80.249 1 85.25 23 SER C N 1
ATOM 5435 C CA . SER C 1 42 ? 21.809 49.215 80.901 1 86.13 23 SER C CA 1
ATOM 5436 C C . SER C 1 42 ? 21.652 50.71 81.189 1 92.36 23 SER C C 1
ATOM 5437 O O . SER C 1 42 ? 22.041 51.162 82.266 1 92.24 23 SER C O 1
ATOM 5440 N N . ALA C 1 43 ? 21.074 51.469 80.226 1 90.51 24 ALA C N 1
ATOM 5441 C CA . ALA C 1 43 ? 20.835 52.918 80.306 1 91.1 24 ALA C CA 1
ATOM 5442 C C . ALA C 1 43 ? 19.765 53.296 81.334 1 96.75 24 ALA C C 1
ATOM 5443 O O . ALA C 1 43 ? 19.711 54.446 81.773 1 96.31 24 ALA C O 1
ATOM 5445 N N . LEU C 1 44 ? 18.928 52.313 81.707 1 94.89 25 LEU C N 1
ATOM 5446 C CA . LEU C 1 44 ? 17.836 52.401 82.674 1 95.54 25 LEU C CA 1
ATOM 5447 C C . LEU C 1 44 ? 18.329 52.743 84.092 1 102.58 25 LEU C C 1
ATOM 5448 O O . LEU C 1 44 ? 17.629 53.433 84.83 1 102.08 25 LEU C O 1
ATOM 5453 N N . GLY C 1 45 ? 19.522 52.266 84.44 1 101.92 26 GLY C N 1
ATOM 5454 C CA . GLY C 1 45 ? 20.147 52.469 85.743 1 103.12 26 GLY C CA 1
ATOM 5455 C C . GLY C 1 45 ? 21.124 51.372 86.124 1 110.45 26 GLY C C 1
ATOM 5456 O O . GLY C 1 45 ? 21.43 50.492 85.312 1 109.99 26 GLY C O 1
ATOM 5457 N N . GLY C 1 46 ? 21.625 51.435 87.355 1 109.88 27 GLY C N 1
ATOM 5458 C CA . GLY C 1 46 ? 22.592 50.459 87.842 1 111.18 27 GLY C CA 1
ATOM 5459 C C . GLY C 1 46 ? 22.811 50.41 89.338 1 118.72 27 GLY C C 1
ATOM 5460 O O . GLY C 1 46 ? 22.684 51.42 90.036 1 118.08 27 GLY C O 1
ATOM 5461 N N . ILE C 1 47 ? 23.167 49.21 89.823 1 118.46 28 ILE C N 1
ATOM 5462 C CA . ILE C 1 47 ? 23.476 48.903 91.219 1 119.77 28 ILE C CA 1
ATOM 5463 C C . ILE C 1 47 ? 25.024 48.922 91.404 1 127.58 28 ILE C C 1
ATOM 5464 O O . ILE C 1 47 ? 25.726 49.352 90.482 1 127.2 28 ILE C O 1
ATOM 5469 N N . SER C 1 48 ? 25.543 48.484 92.583 1 127.12 29 SER C N 1
ATOM 5470 C CA . SER C 1 48 ? 26.967 48.437 92.969 1 128.23 29 SER C CA 1
ATOM 5471 C C . SER C 1 48 ? 27.637 49.825 92.872 1 134.43 29 SER C C 1
ATOM 5472 O O . SER C 1 48 ? 28.565 50.044 92.083 1 134.19 29 SER C O 1
ATOM 5475 N N . ILE C 1 49 ? 27.126 50.765 93.681 1 132.42 30 ILE C N 1
ATOM 5476 C CA . ILE C 1 49 ? 27.595 52.148 93.73 1 132.97 30 ILE C CA 1
ATOM 5477 C C . ILE C 1 49 ? 28.505 52.355 94.949 1 138.62 30 ILE C C 1
ATOM 5478 O O . ILE C 1 49 ? 28.237 51.804 96.022 1 138.05 30 ILE C O 1
ATOM 5483 N N . ASP C 1 50 ? 29.591 53.138 94.756 1 136.6 31 ASP C N 1
ATOM 5484 C CA . ASP C 1 50 ? 30.609 53.499 95.752 1 136.94 31 ASP C CA 1
ATOM 5485 C C . ASP C 1 50 ? 30.007 54.086 97.032 1 141.19 31 ASP C C 1
ATOM 5486 O O . ASP C 1 50 ? 29.032 54.843 96.96 1 140.71 31 ASP C O 1
ATOM 5491 N N . ASP C 1 51 ? 30.601 53.728 98.198 1 137.98 32 ASP C N 1
ATOM 5492 C CA . ASP C 1 51 ? 30.186 54.135 99.552 1 137.8 32 ASP C CA 1
ATOM 5493 C C . ASP C 1 51 ? 28.713 53.769 99.818 1 141.01 32 ASP C C 1
ATOM 5494 O O . ASP C 1 51 ? 27.951 54.582 100.353 1 140.63 32 ASP C O 1
ATOM 5499 N N . ASP C 1 52 ? 28.333 52.521 99.433 1 136.89 33 ASP C N 1
ATOM 5500 C CA . ASP C 1 52 ? 26.994 51.918 99.522 1 136.39 33 ASP C CA 1
ATOM 5501 C C . ASP C 1 52 ? 25.886 52.894 99.049 1 138.44 33 ASP C C 1
ATOM 5502 O O . ASP C 1 52 ? 24.959 53.224 99.796 1 138.14 33 ASP C O 1
ATOM 5507 N N . GLY C 1 53 ? 26.025 53.343 97.801 1 133.25 34 GLY C N 1
ATOM 5508 C CA . GLY C 1 53 ? 25.11 54.28 97.154 1 132.18 34 GLY C CA 1
ATOM 5509 C C . GLY C 1 53 ? 23.718 53.739 96.89 1 133.59 34 GLY C C 1
ATOM 5510 O O . GLY C 1 53 ? 22.755 54.51 96.843 1 133.29 34 GLY C O 1
ATOM 5511 N N . GLY C 1 54 ? 23.619 52.421 96.719 1 127.92 35 GLY C N 1
ATOM 5512 C CA . GLY C 1 54 ? 22.363 51.734 96.447 1 126.65 35 GLY C CA 1
ATOM 5513 C C . GLY C 1 54 ? 22.115 51.603 94.961 1 127.75 35 GLY C C 1
ATOM 5514 O O . GLY C 1 54 ? 22.94 51.024 94.25 1 127.26 35 GLY C O 1
ATOM 5515 N N . TYR C 1 55 ? 20.986 52.159 94.481 1 122.2 36 TYR C N 1
ATOM 5516 C CA . TYR C 1 55 ? 20.614 52.125 93.066 1 120.99 36 TYR C CA 1
ATOM 5517 C C . TYR C 1 55 ? 20.506 53.525 92.469 1 122.67 36 TYR C C 1
ATOM 5518 O O . TYR C 1 55 ? 19.575 54.269 92.79 1 122.31 36 TYR C O 1
ATOM 5527 N N . LYS C 1 56 ? 21.452 53.868 91.582 1 117.43 37 LYS C N 1
ATOM 5528 C CA . LYS C 1 56 ? 21.466 55.156 90.896 1 116.33 37 LYS C CA 1
ATOM 5529 C C . LYS C 1 56 ? 20.673 55.031 89.604 1 117.72 37 LYS C C 1
ATOM 5530 O O . LYS C 1 56 ? 21.005 54.213 88.744 1 117.31 37 LYS C O 1
ATOM 5536 N N . LEU C 1 57 ? 19.596 55.816 89.5 1 112.45 38 LEU C N 1
ATOM 5537 C CA . LEU C 1 57 ? 18.673 55.856 88.366 1 111.45 38 LEU C CA 1
ATOM 5538 C C . LEU C 1 57 ? 19.359 56.457 87.138 1 113.96 38 LEU C C 1
ATOM 5539 O O . LEU C 1 57 ? 20.157 57.385 87.276 1 113.65 38 LEU C O 1
ATOM 5544 N N . GLY C 1 58 ? 19.043 55.917 85.96 1 109.47 39 GLY C N 1
ATOM 5545 C CA . GLY C 1 58 ? 19.583 56.381 84.685 1 108.86 39 GLY C CA 1
ATOM 5546 C C . GLY C 1 58 ? 19.181 57.808 84.367 1 111.46 39 GLY C C 1
ATOM 5547 O O . GLY C 1 58 ? 18.15 58.282 84.854 1 111.22 39 GLY C O 1
ATOM 5548 N N . ASP C 1 59 ? 20.003 58.514 83.573 1 106.86 40 ASP C N 1
ATOM 5549 C CA . ASP C 1 59 ? 19.735 59.908 83.209 1 106.19 40 ASP C CA 1
ATOM 5550 C C . ASP C 1 59 ? 18.483 60.053 82.343 1 107.84 40 ASP C C 1
ATOM 5551 O O . ASP C 1 59 ? 17.588 60.817 82.705 1 107.16 40 ASP C O 1
ATOM 5556 N N . ASP C 1 60 ? 18.389 59.28 81.247 1 102.99 41 ASP C N 1
ATOM 5557 C CA . ASP C 1 60 ? 17.221 59.3 80.364 1 102.16 41 ASP C CA 1
ATOM 5558 C C . ASP C 1 60 ? 16.315 58.081 80.619 1 102.85 41 ASP C C 1
ATOM 5559 O O . ASP C 1 60 ? 15.69 57.567 79.687 1 102.67 41 ASP C O 1
ATOM 5564 N N . ALA C 1 61 ? 16.227 57.65 81.901 1 96.53 42 ALA C N 1
ATOM 5565 C CA . ALA C 1 61 ? 15.442 56.502 82.372 1 94.96 42 ALA C CA 1
ATOM 5566 C C . ALA C 1 61 ? 13.97 56.539 81.966 1 95.88 42 ALA C C 1
ATOM 5567 O O . ALA C 1 61 ? 13.422 55.494 81.613 1 95.4 42 ALA C O 1
ATOM 5569 N N . LEU C 1 62 ? 13.34 57.733 81.997 1 90.24 43 LEU C N 1
ATOM 5570 C CA . LEU C 1 62 ? 11.938 57.928 81.616 1 88.99 43 LEU C CA 1
ATOM 5571 C C . LEU C 1 62 ? 11.712 57.632 80.128 1 90.69 43 LEU C C 1
ATOM 5572 O O . LEU C 1 62 ? 10.744 56.946 79.791 1 89.84 43 LEU C O 1
ATOM 5577 N N . GLU C 1 63 ? 12.606 58.133 79.25 1 86.01 44 GLU C N 1
ATOM 5578 C CA . GLU C 1 63 ? 12.54 57.9 77.806 1 85.12 44 GLU C CA 1
ATOM 5579 C C . GLU C 1 63 ? 12.842 56.429 77.49 1 86.16 44 GLU C C 1
ATOM 5580 O O . GLU C 1 63 ? 12.21 55.865 76.598 1 85.73 44 GLU C O 1
ATOM 5586 N N . VAL C 1 64 ? 13.782 55.812 78.244 1 80.65 45 VAL C N 1
ATOM 5587 C CA . VAL C 1 64 ? 14.173 54.402 78.121 1 79.54 45 VAL C CA 1
ATOM 5588 C C . VAL C 1 64 ? 12.953 53.513 78.412 1 82.73 45 VAL C C 1
ATOM 5589 O O . VAL C 1 64 ? 12.667 52.594 77.64 1 82.09 45 VAL C O 1
ATOM 5593 N N . LEU C 1 65 ? 12.209 53.84 79.489 1 79.07 46 LEU C N 1
ATOM 5594 C CA . LEU C 1 65 ? 10.987 53.149 79.914 1 78.74 46 LEU C CA 1
ATOM 5595 C C . LEU C 1 65 ? 9.836 53.319 78.91 1 82.35 46 LEU C C 1
ATOM 5596 O O . LEU C 1 65 ? 8.922 52.49 78.881 1 82 46 LEU C O 1
ATOM 5601 N N . ARG C 1 66 ? 9.877 54.401 78.106 1 78.33 47 ARG C N 1
ATOM 5602 C CA . ARG C 1 66 ? 8.892 54.696 77.067 1 77.74 47 ARG C CA 1
ATOM 5603 C C . ARG C 1 66 ? 9.257 53.923 75.794 1 81.2 47 ARG C C 1
ATOM 5604 O O . ARG C 1 66 ? 8.37 53.378 75.136 1 80.36 47 ARG C O 1
ATOM 5612 N N . ASP C 1 67 ? 10.566 53.878 75.457 1 78.06 48 ASP C N 1
ATOM 5613 C CA . ASP C 1 67 ? 11.083 53.186 74.277 1 78.09 48 ASP C CA 1
ATOM 5614 C C . ASP C 1 67 ? 10.918 51.677 74.392 1 81.44 48 ASP C C 1
ATOM 5615 O O . ASP C 1 67 ? 10.631 51.026 73.388 1 81.45 48 ASP C O 1
ATOM 5620 N N . LEU C 1 68 ? 11.074 51.124 75.615 1 77.1 49 LEU C N 1
ATOM 5621 C CA . LEU C 1 68 ? 10.901 49.692 75.881 1 76.5 49 LEU C CA 1
ATOM 5622 C C . LEU C 1 68 ? 9.434 49.295 75.719 1 80.41 49 LEU C C 1
ATOM 5623 O O . LEU C 1 68 ? 9.15 48.194 75.249 1 80.19 49 LEU C O 1
ATOM 5628 N N . LYS C 1 69 ? 8.51 50.213 76.071 1 76.93 50 LYS C N 1
ATOM 5629 C CA . LYS C 1 69 ? 7.061 50.043 75.938 1 76.74 50 LYS C CA 1
ATOM 5630 C C . LYS C 1 69 ? 6.679 50.026 74.451 1 80.31 50 LYS C C 1
ATOM 5631 O O . LYS C 1 69 ? 5.784 49.276 74.058 1 79.76 50 LYS C O 1
ATOM 5637 N N . LYS C 1 70 ? 7.375 50.846 73.633 1 76.68 51 LYS C N 1
ATOM 5638 C CA . LYS C 1 70 ? 7.172 50.944 72.187 1 76.29 51 LYS C CA 1
ATOM 5639 C C . LYS C 1 70 ? 7.599 49.642 71.506 1 80.41 51 LYS C C 1
ATOM 5640 O O . LYS C 1 70 ? 6.907 49.174 70.603 1 80.14 51 LYS C O 1
ATOM 5646 N N . TRP C 1 71 ? 8.717 49.046 71.968 1 77.06 52 TRP C N 1
ATOM 5647 C CA . TRP C 1 71 ? 9.287 47.818 71.415 1 77.18 52 TRP C CA 1
ATOM 5648 C C . TRP C 1 71 ? 8.449 46.555 71.685 1 82.07 52 TRP C C 1
ATOM 5649 O O . TRP C 1 71 ? 8.587 45.578 70.947 1 81.66 52 TRP C O 1
ATOM 5660 N N . ILE C 1 72 ? 7.572 46.577 72.705 1 79.27 53 ILE C N 1
ATOM 5661 C CA . ILE C 1 72 ? 6.705 45.436 73.016 1 79.39 53 ILE C CA 1
ATOM 5662 C C . ILE C 1 72 ? 5.419 45.523 72.177 1 85.85 53 ILE C C 1
ATOM 5663 O O . ILE C 1 72 ? 5.014 44.538 71.554 1 85.14 53 ILE C O 1
ATOM 5668 N N . ARG C 1 73 ? 4.804 46.716 72.148 1 84.7 54 ARG C N 1
ATOM 5669 C CA . ARG C 1 73 ? 3.562 47.013 71.435 1 85.5 54 ARG C CA 1
ATOM 5670 C C . ARG C 1 73 ? 3.7 47.039 69.908 1 90.8 54 ARG C C 1
ATOM 5671 O O . ARG C 1 73 ? 2.834 46.498 69.219 1 90.23 54 ARG C O 1
ATOM 5679 N N . PHE C 1 74 ? 4.75 47.692 69.381 1 88.76 55 PHE C N 1
ATOM 5680 C CA . PHE C 1 74 ? 4.897 47.864 67.935 1 89.27 55 PHE C CA 1
ATOM 5681 C C . PHE C 1 74 ? 5.829 46.867 67.233 1 93.75 55 PHE C C 1
ATOM 5682 O O . PHE C 1 74 ? 5.726 46.74 66.013 1 93.31 55 PHE C O 1
ATOM 5690 N N . TYR C 1 75 ? 6.716 46.161 67.964 1 90.87 56 TYR C N 1
ATOM 5691 C CA . TYR C 1 75 ? 7.607 45.19 67.321 1 91.01 56 TYR C CA 1
ATOM 5692 C C . TYR C 1 75 ? 7.063 43.763 67.402 1 95.68 56 TYR C C 1
ATOM 5693 O O . TYR C 1 75 ? 6.829 43.152 66.359 1 95.06 56 TYR C O 1
ATOM 5702 N N . ASP C 1 76 ? 6.868 43.239 68.63 1 93.24 57 ASP C N 1
ATOM 5703 C CA . ASP C 1 76 ? 6.375 41.881 68.896 1 93.58 57 ASP C CA 1
ATOM 5704 C C . ASP C 1 76 ? 5.043 41.548 68.21 1 98.19 57 ASP C C 1
ATOM 5705 O O . ASP C 1 76 ? 4.881 40.436 67.707 1 97.76 57 ASP C O 1
ATOM 5710 N N . GLU C 1 77 ? 4.104 42.51 68.19 1 95.27 58 GLU C N 1
ATOM 5711 C CA . GLU C 1 77 ? 2.781 42.363 67.579 1 95.29 58 GLU C CA 1
ATOM 5712 C C . GLU C 1 77 ? 2.874 42.324 66.049 1 99.08 58 GLU C C 1
ATOM 5713 O O . GLU C 1 77 ? 2.304 41.422 65.431 1 98.64 58 GLU C O 1
ATOM 5719 N N . LYS C 1 78 ? 3.589 43.298 65.451 1 95.69 59 LYS C N 1
ATOM 5720 C CA . LYS C 1 78 ? 3.744 43.438 64.002 1 95.63 59 LYS C CA 1
ATOM 5721 C C . LYS C 1 78 ? 4.576 42.323 63.363 1 99.8 59 LYS C C 1
ATOM 5722 O O . LYS C 1 78 ? 4.134 41.748 62.365 1 99.39 59 LYS C O 1
ATOM 5728 N N . THR C 1 79 ? 5.759 42.005 63.935 1 96.56 60 THR C N 1
ATOM 5729 C CA . THR C 1 79 ? 6.643 40.949 63.411 1 96.43 60 THR C CA 1
ATOM 5730 C C . THR C 1 79 ? 6.161 39.532 63.762 1 99.73 60 THR C C 1
ATOM 5731 O O . THR C 1 79 ? 6.597 38.568 63.125 1 99.28 60 THR C O 1
ATOM 5735 N N . ASN C 1 80 ? 5.257 39.417 64.766 1 95.76 61 ASN C N 1
ATOM 5736 C CA . ASN C 1 80 ? 4.693 38.168 65.294 1 95.38 61 ASN C CA 1
ATOM 5737 C C . ASN C 1 80 ? 5.811 37.205 65.749 1 97.97 61 ASN C C 1
ATOM 5738 O O . ASN C 1 80 ? 5.889 36.051 65.315 1 97.66 61 ASN C O 1
ATOM 5743 N N . ARG C 1 81 ? 6.704 37.739 66.602 1 93.14 62 ARG C N 1
ATOM 5744 C CA . ARG C 1 81 ? 7.863 37.075 67.204 1 92.19 62 ARG C CA 1
ATOM 5745 C C . ARG C 1 81 ? 7.983 37.584 68.635 1 94.02 62 ARG C C 1
ATOM 5746 O O . ARG C 1 81 ? 7.749 38.769 68.877 1 93.63 62 ARG C O 1
ATOM 5754 N N . MET C 1 82 ? 8.369 36.713 69.578 1 89.03 63 MET C N 1
ATOM 5755 C CA . MET C 1 82 ? 8.532 37.105 70.983 1 88.11 63 MET C CA 1
ATOM 5756 C C . MET C 1 82 ? 9.987 37.509 71.293 1 89.89 63 MET C C 1
ATOM 5757 O O . MET C 1 82 ? 10.508 37.185 72.364 1 89.27 63 MET C O 1
ATOM 5762 N N . ASP C 1 83 ? 10.62 38.251 70.351 1 84.92 64 ASP C N 1
ATOM 5763 C CA . ASP C 1 83 ? 12.01 38.711 70.415 1 83.94 64 ASP C CA 1
ATOM 5764 C C . ASP C 1 83 ? 12.332 39.609 71.608 1 86.26 64 ASP C C 1
ATOM 5765 O O . ASP C 1 83 ? 13.276 39.312 72.341 1 85.93 64 ASP C O 1
ATOM 5770 N N . VAL C 1 84 ? 11.572 40.704 71.798 1 81.47 65 VAL C N 1
ATOM 5771 C CA . VAL C 1 84 ? 11.835 41.664 72.876 1 80.55 65 VAL C CA 1
ATOM 5772 C C . VAL C 1 84 ? 11.407 41.108 74.248 1 82.74 65 VAL C C 1
ATOM 5773 O O . VAL C 1 84 ? 12.055 41.427 75.243 1 82.37 65 VAL C O 1
ATOM 5777 N N . ALA C 1 85 ? 10.343 40.274 74.294 1 78.11 66 ALA C N 1
ATOM 5778 C CA . ALA C 1 85 ? 9.829 39.664 75.524 1 77.44 66 ALA C CA 1
ATOM 5779 C C . ALA C 1 85 ? 10.829 38.655 76.12 1 79.88 66 ALA C C 1
ATOM 5780 O O . ALA C 1 85 ? 11.002 38.61 77.343 1 79.22 66 ALA C O 1
ATOM 5782 N N . ARG C 1 86 ? 11.49 37.862 75.246 1 75.34 67 ARG C N 1
ATOM 5783 C CA . ARG C 1 86 ? 12.515 36.879 75.6 1 74.62 67 ARG C CA 1
ATOM 5784 C C . ARG C 1 86 ? 13.795 37.606 76.043 1 78.61 67 ARG C C 1
ATOM 5785 O O . ARG C 1 86 ? 14.468 37.144 76.966 1 78.11 67 ARG C O 1
ATOM 5793 N N . CYS C 1 87 ? 14.118 38.742 75.387 1 75.41 68 CYS C N 1
ATOM 5794 C CA . CYS C 1 87 ? 15.283 39.582 75.684 1 75.33 68 CYS C CA 1
ATOM 5795 C C . CYS C 1 87 ? 15.216 40.184 77.092 1 79.86 68 CYS C C 1
ATOM 5796 O O . CYS C 1 87 ? 16.224 40.186 77.803 1 79.43 68 CYS C O 1
ATOM 5799 N N . LEU C 1 88 ? 14.024 40.678 77.49 1 76.72 69 LEU C N 1
ATOM 5800 C CA . LEU C 1 88 ? 13.768 41.259 78.809 1 76.61 69 LEU C CA 1
ATOM 5801 C C . LEU C 1 88 ? 13.69 40.172 79.88 1 81.51 69 LEU C C 1
ATOM 5802 O O . LEU C 1 88 ? 13.95 40.452 81.051 1 81.05 69 LEU C O 1
ATOM 5807 N N . ALA C 1 89 ? 13.338 38.935 79.476 1 79.02 70 ALA C N 1
ATOM 5808 C CA . ALA C 1 89 ? 13.275 37.781 80.366 1 79.42 70 ALA C CA 1
ATOM 5809 C C . ALA C 1 89 ? 14.696 37.374 80.763 1 84.69 70 ALA C C 1
ATOM 5810 O O . ALA C 1 89 ? 14.954 37.11 81.94 1 84.32 70 ALA C O 1
ATOM 5812 N N . GLU C 1 90 ? 15.622 37.376 79.782 1 82.24 71 GLU C N 1
ATOM 5813 C CA . GLU C 1 90 ? 17.038 37.052 79.975 1 82.57 71 GLU C CA 1
ATOM 5814 C C . GLU C 1 90 ? 17.751 38.173 80.738 1 86.86 71 GLU C C 1
ATOM 5815 O O . GLU C 1 90 ? 18.683 37.898 81.498 1 86.51 71 GLU C O 1
ATOM 5821 N N . ALA C 1 91 ? 17.291 39.429 80.552 1 83.63 72 ALA C N 1
ATOM 5822 C CA . ALA C 1 91 ? 17.813 40.604 81.249 1 83.69 72 ALA C CA 1
ATOM 5823 C C . ALA C 1 91 ? 17.268 40.635 82.683 1 88.18 72 ALA C C 1
ATOM 5824 O O . ALA C 1 91 ? 17.931 41.163 83.579 1 87.78 72 ALA C O 1
ATOM 5826 N N . ASN C 1 92 ? 16.054 40.058 82.884 1 85.04 73 ASN C N 1
ATOM 5827 C CA . ASN C 1 92 ? 15.326 39.925 84.153 1 84.94 73 ASN C CA 1
ATOM 5828 C C . ASN C 1 92 ? 15.12 41.273 84.87 1 88.41 73 ASN C C 1
ATOM 5829 O O . ASN C 1 92 ? 15.176 41.332 86.099 1 88.06 73 ASN C O 1
ATOM 5834 N N . ILE C 1 93 ? 14.825 42.337 84.097 1 84.69 74 ILE C N 1
ATOM 5835 C CA . ILE C 1 93 ? 14.6 43.703 84.597 1 84.49 74 ILE C CA 1
ATOM 5836 C C . ILE C 1 93 ? 13.437 43.797 85.585 1 88.46 74 ILE C C 1
ATOM 5837 O O . ILE C 1 93 ? 13.554 44.497 86.591 1 87.96 74 ILE C O 1
ATOM 5842 N N . VAL C 1 94 ? 12.343 43.057 85.32 1 85.21 75 VAL C N 1
ATOM 5843 C CA . VAL C 1 94 ? 11.132 42.984 86.153 1 85.11 75 VAL C CA 1
ATOM 5844 C C . VAL C 1 94 ? 11.494 42.494 87.577 1 89.18 75 VAL C C 1
ATOM 5845 O O . VAL C 1 94 ? 10.72 42.698 88.512 1 89.05 75 VAL C O 1
ATOM 5849 N N . SER C 1 95 ? 12.691 41.893 87.733 1 85.52 76 SER C N 1
ATOM 5850 C CA . SER C 1 95 ? 13.191 41.362 88.997 1 85.16 76 SER C CA 1
ATOM 5851 C C . SER C 1 95 ? 14.48 42.04 89.508 1 88.16 76 SER C C 1
ATOM 5852 O O . SER C 1 95 ? 14.696 42.061 90.722 1 87.63 76 SER C O 1
ATOM 5855 N N . THR C 1 96 ? 15.328 42.585 88.602 1 84.09 77 THR C N 1
ATOM 5856 C CA . THR C 1 96 ? 16.61 43.19 88.983 1 83.59 77 THR C CA 1
ATOM 5857 C C . THR C 1 96 ? 16.681 44.721 88.809 1 86.18 77 THR C C 1
ATOM 5858 O O . THR C 1 96 ? 17.448 45.359 89.531 1 85.98 77 THR C O 1
ATOM 5862 N N . ASP C 1 97 ? 15.931 45.306 87.861 1 81.37 78 ASP C N 1
ATOM 5863 C CA . ASP C 1 97 ? 16.007 46.748 87.627 1 80.49 78 ASP C CA 1
ATOM 5864 C C . ASP C 1 97 ? 14.752 47.514 88.05 1 82.06 78 ASP C C 1
ATOM 5865 O O . ASP C 1 97 ? 14.861 48.416 88.88 1 81.5 78 ASP C O 1
ATOM 5870 N N . LEU C 1 98 ? 13.574 47.162 87.487 1 77.1 79 LEU C N 1
ATOM 5871 C CA . LEU C 1 98 ? 12.281 47.819 87.734 1 76.14 79 LEU C CA 1
ATOM 5872 C C . LEU C 1 98 ? 11.878 47.914 89.205 1 78.75 79 LEU C C 1
ATOM 5873 O O . LEU C 1 98 ? 11.304 48.928 89.604 1 78.4 79 LEU C O 1
ATOM 5878 N N . LEU C 1 99 ? 12.171 46.875 90.004 1 74.34 80 LEU C N 1
ATOM 5879 C CA . LEU C 1 99 ? 11.832 46.853 91.428 1 73.84 80 LEU C CA 1
ATOM 5880 C C . LEU C 1 99 ? 12.655 47.863 92.227 1 77.44 80 LEU C C 1
ATOM 5881 O O . LEU C 1 99 ? 12.134 48.475 93.163 1 77.17 80 LEU C O 1
ATOM 5886 N N . HIS C 1 100 ? 13.929 48.055 91.832 1 73.34 81 HIS C N 1
ATOM 5887 C CA . HIS C 1 100 ? 14.85 49.009 92.452 1 72.74 81 HIS C CA 1
ATOM 5888 C C . HIS C 1 100 ? 14.425 50.449 92.15 1 75.32 81 HIS C C 1
ATOM 5889 O O . HIS C 1 100 ? 14.656 51.337 92.972 1 75.09 81 HIS C O 1
ATOM 5896 N N . ILE C 1 101 ? 13.795 50.666 90.976 1 70.54 82 ILE C N 1
ATOM 5897 C CA . ILE C 1 101 ? 13.288 51.96 90.509 1 69.83 82 ILE C CA 1
ATOM 5898 C C . ILE C 1 101 ? 12.024 52.326 91.302 1 73.91 82 ILE C C 1
ATOM 5899 O O . ILE C 1 101 ? 11.885 53.473 91.738 1 73.57 82 ILE C O 1
ATOM 5904 N N . LEU C 1 102 ? 11.131 51.338 91.518 1 70.57 83 LEU C N 1
ATOM 5905 C CA . LEU C 1 102 ? 9.89 51.504 92.28 1 70.53 83 LEU C CA 1
ATOM 5906 C C . LEU C 1 102 ? 10.163 51.721 93.774 1 75.43 83 LEU C C 1
ATOM 5907 O O . LEU C 1 102 ? 9.331 52.308 94.468 1 74.84 83 LEU C O 1
ATOM 5912 N N . ALA C 1 103 ? 11.334 51.256 94.256 1 73.04 84 ALA C N 1
ATOM 5913 C CA . ALA C 1 103 ? 11.792 51.391 95.641 1 73.34 84 ALA C CA 1
ATOM 5914 C C . ALA C 1 103 ? 12.162 52.841 95.978 1 78.63 84 ALA C C 1
ATOM 5915 O O . ALA C 1 103 ? 12.036 53.248 97.135 1 78.28 84 ALA C O 1
ATOM 5917 N N . LEU C 1 104 ? 12.616 53.613 94.964 1 76.23 85 LEU C N 1
ATOM 5918 C CA . LEU C 1 104 ? 13.016 55.023 95.083 1 76.41 85 LEU C CA 1
ATOM 5919 C C . LEU C 1 104 ? 11.824 55.938 95.389 1 81 85 LEU C C 1
ATOM 5920 O O . LEU C 1 104 ? 11.98 56.927 96.112 1 80.55 85 LEU C O 1
ATOM 5925 N N . TRP C 1 105 ? 10.643 55.606 94.831 1 78.02 86 TRP C N 1
ATOM 5926 C CA . TRP C 1 105 ? 9.399 56.349 95.016 1 78.08 86 TRP C CA 1
ATOM 5927 C C . TRP C 1 105 ? 8.754 55.97 96.36 1 82.46 86 TRP C C 1
ATOM 5928 O O . TRP C 1 105 ? 7.779 55.216 96.397 1 81.98 86 TRP C O 1
ATOM 5939 N N . THR C 1 106 ? 9.336 56.474 97.467 1 79.58 87 THR C N 1
ATOM 5940 C CA . THR C 1 106 ? 8.904 56.229 98.854 1 79.67 87 THR C CA 1
ATOM 5941 C C . THR C 1 106 ? 7.528 56.865 99.164 1 84.04 87 THR C C 1
ATOM 5942 O O . THR C 1 106 ? 7.128 57.765 98.421 1 83.6 87 THR C O 1
ATOM 5946 N N . PRO C 1 107 ? 6.789 56.446 100.238 1 81.16 88 PRO C N 1
ATOM 5947 C CA . PRO C 1 107 ? 5.473 57.062 100.522 1 81.17 88 PRO C CA 1
ATOM 5948 C C . PRO C 1 107 ? 5.483 58.582 100.716 1 85.32 88 PRO C C 1
ATOM 5949 O O . PRO C 1 107 ? 4.511 59.245 100.352 1 84.78 88 PRO C O 1
ATOM 5953 N N . ASN C 1 108 ? 6.58 59.13 101.271 1 82.13 89 ASN C N 1
ATOM 5954 C CA . ASN C 1 108 ? 6.76 60.569 101.483 1 81.97 89 ASN C CA 1
ATOM 5955 C C . ASN C 1 108 ? 7.118 61.289 100.171 1 85.27 89 ASN C C 1
ATOM 5956 O O . ASN C 1 108 ? 6.868 62.491 100.041 1 84.63 89 ASN C O 1
ATOM 5961 N N . GLU C 1 109 ? 7.69 60.545 99.199 1 81.6 90 GLU C N 1
ATOM 5962 C CA . GLU C 1 109 ? 8.092 61.057 97.888 1 81.23 90 GLU C CA 1
ATOM 5963 C C . GLU C 1 109 ? 7.022 60.859 96.794 1 83.64 90 GLU C C 1
ATOM 5964 O O . GLU C 1 109 ? 7.35 60.912 95.605 1 82.87 90 GLU C O 1
ATOM 5970 N N . ASN C 1 110 ? 5.737 60.677 97.191 1 79.4 91 ASN C N 1
ATOM 5971 C CA . ASN C 1 110 ? 4.633 60.515 96.236 1 78.62 91 ASN C CA 1
ATOM 5972 C C . ASN C 1 110 ? 4.283 61.846 95.534 1 80.26 91 ASN C C 1
ATOM 5973 O O . ASN C 1 110 ? 3.639 61.836 94.482 1 79.72 91 ASN C O 1
ATOM 5978 N N . SER C 1 111 ? 4.771 62.977 96.085 1 75.23 92 SER C N 1
ATOM 5979 C CA . SER C 1 111 ? 4.588 64.323 95.539 1 74.27 92 SER C CA 1
ATOM 5980 C C . SER C 1 111 ? 5.462 64.554 94.303 1 75.05 92 SER C C 1
ATOM 5981 O O . SER C 1 111 ? 5.121 65.397 93.471 1 74.3 92 SER C O 1
ATOM 5984 N N . ASN C 1 112 ? 6.586 63.805 94.187 1 69.67 93 ASN C N 1
ATOM 5985 C CA . ASN C 1 112 ? 7.532 63.882 93.071 1 68.59 93 ASN C CA 1
ATOM 5986 C C . ASN C 1 112 ? 6.839 63.466 91.777 1 70.2 93 ASN C C 1
ATOM 5987 O O . ASN C 1 112 ? 6.445 62.309 91.644 1 69.76 93 ASN C O 1
ATOM 5992 N N . LYS C 1 113 ? 6.663 64.411 90.842 1 65.13 94 LYS C N 1
ATOM 5993 C CA . LYS C 1 113 ? 5.989 64.151 89.568 1 64.18 94 LYS C CA 1
ATOM 5994 C C . LYS C 1 113 ? 6.836 63.307 88.62 1 65.65 94 LYS C C 1
ATOM 5995 O O . LYS C 1 113 ? 6.278 62.484 87.892 1 65.06 94 LYS C O 1
ATOM 6001 N N . TYR C 1 114 ? 8.176 63.489 88.646 1 60.54 95 TYR C N 1
ATOM 6002 C CA . TYR C 1 114 ? 9.117 62.711 87.836 1 59.44 95 TYR C CA 1
ATOM 6003 C C . TYR C 1 114 ? 9.194 61.271 88.358 1 61.61 95 TYR C C 1
ATOM 6004 O O . TYR C 1 114 ? 9.156 60.337 87.556 1 61.03 95 TYR C O 1
ATOM 6013 N N . LYS C 1 115 ? 9.28 61.096 89.698 1 56.89 96 LYS C N 1
ATOM 6014 C CA . LYS C 1 115 ? 9.346 59.778 90.339 1 55.93 96 LYS C CA 1
ATOM 6015 C C . LYS C 1 115 ? 8.032 59.003 90.241 1 58.56 96 LYS C C 1
ATOM 6016 O O . LYS C 1 115 ? 8.059 57.775 90.242 1 57.73 96 LYS C O 1
ATOM 6022 N N . ALA C 1 116 ? 6.892 59.711 90.138 1 55.12 97 ALA C N 1
ATOM 6023 C CA . ALA C 1 116 ? 5.579 59.084 89.986 1 55.18 97 ALA C CA 1
ATOM 6024 C C . ALA C 1 116 ? 5.368 58.642 88.539 1 59.65 97 ALA C C 1
ATOM 6025 O O . ALA C 1 116 ? 4.719 57.621 88.312 1 58.69 97 ALA C O 1
ATOM 6027 N N . ARG C 1 117 ? 5.913 59.406 87.564 1 57.31 98 ARG C N 1
ATOM 6028 C CA . ARG C 1 117 ? 5.802 59.086 86.137 1 57.44 98 ARG C CA 1
ATOM 6029 C C . ARG C 1 117 ? 6.684 57.893 85.751 1 62.35 98 ARG C C 1
ATOM 6030 O O . ARG C 1 117 ? 6.255 57.062 84.946 1 62.17 98 ARG C O 1
ATOM 6038 N N . ILE C 1 118 ? 7.895 57.79 86.344 1 59.22 99 ILE C N 1
ATOM 6039 C CA . ILE C 1 118 ? 8.796 56.655 86.105 1 59.19 99 ILE C CA 1
ATOM 6040 C C . ILE C 1 118 ? 8.22 55.388 86.758 1 62.56 99 ILE C C 1
ATOM 6041 O O . ILE C 1 118 ? 8.419 54.296 86.232 1 61.96 99 ILE C O 1
ATOM 6046 N N . ALA C 1 119 ? 7.47 55.551 87.876 1 58.91 100 ALA C N 1
ATOM 6047 C CA . ALA C 1 119 ? 6.8 54.467 88.595 1 58.65 100 ALA C CA 1
ATOM 6048 C C . ALA C 1 119 ? 5.662 53.895 87.753 1 62.64 100 ALA C C 1
ATOM 6049 O O . ALA C 1 119 ? 5.487 52.68 87.727 1 62.03 100 ALA C O 1
ATOM 6051 N N . LEU C 1 120 ? 4.904 54.768 87.052 1 59.77 101 LEU C N 1
ATOM 6052 C CA . LEU C 1 120 ? 3.809 54.38 86.159 1 59.83 101 LEU C CA 1
ATOM 6053 C C . LEU C 1 120 ? 4.381 53.65 84.946 1 64.57 101 LEU C C 1
ATOM 6054 O O . LEU C 1 120 ? 3.848 52.609 84.564 1 64.42 101 LEU C O 1
ATOM 6059 N N . ALA C 1 121 ? 5.485 54.181 84.373 1 61.78 102 ALA C N 1
ATOM 6060 C CA . ALA C 1 121 ? 6.197 53.617 83.225 1 62.12 102 ALA C CA 1
ATOM 6061 C C . ALA C 1 121 ? 6.71 52.197 83.514 1 67.28 102 ALA C C 1
ATOM 6062 O O . ALA C 1 121 ? 6.815 51.389 82.588 1 67.11 102 ALA C O 1
ATOM 6064 N N . CYS C 1 122 ? 7 51.896 84.803 1 64.29 103 CYS C N 1
ATOM 6065 C CA . CYS C 1 122 ? 7.432 50.579 85.278 1 64.33 103 CYS C CA 1
ATOM 6066 C C . CYS C 1 122 ? 6.264 49.597 85.188 1 68.27 103 CYS C C 1
ATOM 6067 O O . CYS C 1 122 ? 6.455 48.472 84.733 1 67.93 103 CYS C O 1
ATOM 6070 N N . PHE C 1 123 ? 5.055 50.029 85.61 1 64.86 104 PHE C N 1
ATOM 6071 C CA . PHE C 1 123 ? 3.847 49.207 85.544 1 64.72 104 PHE C CA 1
ATOM 6072 C C . PHE C 1 123 ? 3.298 49.116 84.121 1 69.02 104 PHE C C 1
ATOM 6073 O O . PHE C 1 123 ? 2.693 48.105 83.769 1 68.96 104 PHE C O 1
ATOM 6081 N N . GLU C 1 124 ? 3.572 50.135 83.283 1 65.38 105 GLU C N 1
ATOM 6082 C CA . GLU C 1 124 ? 3.192 50.156 81.869 1 65.32 105 GLU C CA 1
ATOM 6083 C C . GLU C 1 124 ? 4.035 49.123 81.096 1 69.29 105 GLU C C 1
ATOM 6084 O O . GLU C 1 124 ? 3.699 48.766 79.964 1 68.69 105 GLU C O 1
ATOM 6090 N N . LEU C 1 125 ? 5.126 48.649 81.734 1 66.05 106 LEU C N 1
ATOM 6091 C CA . LEU C 1 125 ? 6.073 47.661 81.231 1 65.96 106 LEU C CA 1
ATOM 6092 C C . LEU C 1 125 ? 5.844 46.307 81.894 1 70.28 106 LEU C C 1
ATOM 6093 O O . LEU C 1 125 ? 5.944 45.286 81.217 1 69.87 106 LEU C O 1
ATOM 6098 N N . MET C 1 126 ? 5.545 46.295 83.209 1 67.4 107 MET C N 1
ATOM 6099 C CA . MET C 1 126 ? 5.319 45.074 83.985 1 67.53 107 MET C CA 1
ATOM 6100 C C . MET C 1 126 ? 4.023 44.353 83.647 1 71.96 107 MET C C 1
ATOM 6101 O O . MET C 1 126 ? 4.016 43.122 83.633 1 71.51 107 MET C O 1
ATOM 6106 N N . VAL C 1 127 ? 2.938 45.103 83.368 1 69.06 108 VAL C N 1
ATOM 6107 C CA . VAL C 1 127 ? 1.635 44.535 82.999 1 69.19 108 VAL C CA 1
ATOM 6108 C C . VAL C 1 127 ? 1.757 43.664 81.719 1 74.57 108 VAL C C 1
ATOM 6109 O O . VAL C 1 127 ? 1.415 42.484 81.819 1 74.48 108 VAL C O 1
ATOM 6113 N N . PRO C 1 128 ? 2.286 44.146 80.556 1 72.04 109 PRO C N 1
ATOM 6114 C CA . PRO C 1 128 ? 2.395 43.254 79.385 1 72.4 109 PRO C CA 1
ATOM 6115 C C . PRO C 1 128 ? 3.366 42.084 79.571 1 77.77 109 PRO C C 1
ATOM 6116 O O . PRO C 1 128 ? 3.157 41.031 78.966 1 77.67 109 PRO C O 1
ATOM 6120 N N . LEU C 1 129 ? 4.409 42.263 80.414 1 75.08 110 LEU C N 1
ATOM 6121 C CA . LEU C 1 129 ? 5.414 41.235 80.699 1 75.4 110 LEU C CA 1
ATOM 6122 C C . LEU C 1 129 ? 4.919 40.126 81.629 1 80.7 110 LEU C C 1
ATOM 6123 O O . LEU C 1 129 ? 5.345 38.979 81.474 1 80.18 110 LEU C O 1
ATOM 6128 N N . THR C 1 130 ? 4.027 40.46 82.582 1 78.52 111 THR C N 1
ATOM 6129 C CA . THR C 1 130 ? 3.451 39.491 83.524 1 79.03 111 THR C CA 1
ATOM 6130 C C . THR C 1 130 ? 2.06 39.019 83.071 1 85.24 111 THR C C 1
ATOM 6131 O O . THR C 1 130 ? 1.399 38.262 83.79 1 84.79 111 THR C O 1
ATOM 6135 N N . TRP C 1 131 ? 1.632 39.455 81.865 1 83.7 112 TRP C N 1
ATOM 6136 C CA . TRP C 1 131 ? 0.346 39.11 81.258 1 84.54 112 TRP C CA 1
ATOM 6137 C C . TRP C 1 131 ? 0.268 37.606 80.951 1 91.65 112 TRP C C 1
ATOM 6138 O O . TRP C 1 131 ? 1.235 37.06 80.414 1 91.5 112 TRP C O 1
ATOM 6149 N N . PRO C 1 132 ? -0.856 36.92 81.29 1 90.42 113 PRO C N 1
ATOM 6150 C CA . PRO C 1 132 ? -0.947 35.473 81.021 1 91.03 113 PRO C CA 1
ATOM 6151 C C . PRO C 1 132 ? -0.888 35.115 79.54 1 96.98 113 PRO C C 1
ATOM 6152 O O . PRO C 1 132 ? -1.498 35.793 78.704 1 96.34 113 PRO C O 1
ATOM 6156 N N . ILE C 1 133 ? -0.098 34.075 79.23 1 95.39 114 ILE C N 1
ATOM 6157 C CA . ILE C 1 133 ? 0.111 33.558 77.88 1 96.08 114 ILE C CA 1
ATOM 6158 C C . ILE C 1 133 ? -0.565 32.189 77.775 1 102.23 114 ILE C C 1
ATOM 6159 O O . ILE C 1 133 ? -0.329 31.31 78.612 1 101.64 114 ILE C O 1
ATOM 6164 N N . GLU C 1 134 ? -1.408 32.021 76.745 1 100.77 115 GLU C N 1
ATOM 6165 C CA . GLU C 1 134 ? -2.182 30.8 76.484 1 101.45 115 GLU C CA 1
ATOM 6166 C C . GLU C 1 134 ? -1.335 29.692 75.819 1 106.11 115 GLU C C 1
ATOM 6167 O O . GLU C 1 134 ? -0.128 29.864 75.627 1 105.93 115 GLU C O 1
ATOM 6173 N N . LYS C 1 135 ? -1.972 28.555 75.48 1 102.9 116 LYS C N 1
ATOM 6174 C CA . LYS C 1 135 ? -1.323 27.431 74.802 1 102.78 116 LYS C CA 1
ATOM 6175 C C . LYS C 1 135 ? -1.72 27.363 73.316 1 107.32 116 LYS C C 1
ATOM 6176 O O . LYS C 1 135 ? -1.245 26.496 72.579 1 106.65 116 LYS C O 1
ATOM 6182 N N . ASP C 1 136 ? -2.57 28.314 72.884 1 104.81 117 ASP C N 1
ATOM 6183 C CA . ASP C 1 136 ? -3.033 28.486 71.504 1 105.11 117 ASP C CA 1
ATOM 6184 C C . ASP C 1 136 ? -2.135 29.503 70.774 1 109.2 117 ASP C C 1
ATOM 6185 O O . ASP C 1 136 ? -2.263 29.694 69.561 1 108.57 117 ASP C O 1
ATOM 6190 N N . ARG C 1 137 ? -1.224 30.143 71.533 1 106.12 118 ARG C N 1
ATOM 6191 C CA . ARG C 1 137 ? -0.272 31.147 71.059 1 106.1 118 ARG C CA 1
ATOM 6192 C C . ARG C 1 137 ? 1.053 30.52 70.611 1 110.09 118 ARG C C 1
ATOM 6193 O O . ARG C 1 137 ? 1.637 30.996 69.637 1 109.69 118 ARG C O 1
ATOM 6201 N N . GLU C 1 138 ? 1.52 29.448 71.304 1 106.62 119 GLU C N 1
ATOM 6202 C CA . GLU C 1 138 ? 2.761 28.727 70.957 1 106.29 119 GLU C CA 1
ATOM 6203 C C . GLU C 1 138 ? 2.588 27.927 69.676 1 109.1 119 GLU C C 1
ATOM 6204 O O . GLU C 1 138 ? 3.561 27.631 68.979 1 108.66 119 GLU C O 1
ATOM 6210 N N . THR C 1 139 ? 1.328 27.61 69.367 1 104.82 120 THR C N 1
ATOM 6211 C CA . THR C 1 139 ? 0.909 26.846 68.204 1 104.23 120 THR C CA 1
ATOM 6212 C C . THR C 1 139 ? 0.769 27.74 66.946 1 106.27 120 THR C C 1
ATOM 6213 O O . THR C 1 139 ? 0.355 27.246 65.891 1 106.31 120 THR C O 1
ATOM 6217 N N . MET C 1 140 ? 1.148 29.038 67.049 1 100.58 121 MET C N 1
ATOM 6218 C CA . MET C 1 140 ? 1.088 29.979 65.924 1 99.4 121 MET C CA 1
ATOM 6219 C C . MET C 1 140 ? 2.291 29.818 64.985 1 101.49 121 MET C C 1
ATOM 6220 O O . MET C 1 140 ? 2.102 29.665 63.776 1 101.12 121 MET C O 1
ATOM 6225 N N . THR C 1 141 ? 3.52 29.853 65.541 1 96.45 122 THR C N 1
ATOM 6226 C CA . THR C 1 141 ? 4.781 29.699 64.801 1 95.46 122 THR C CA 1
ATOM 6227 C C . THR C 1 141 ? 5.763 28.846 65.633 1 97.57 122 THR C C 1
ATOM 6228 O O . THR C 1 141 ? 5.49 28.57 66.803 1 96.89 122 THR C O 1
ATOM 6232 N N . ILE C 1 142 ? 6.891 28.423 65.026 1 93.16 123 ILE C N 1
ATOM 6233 C CA . ILE C 1 142 ? 7.927 27.619 65.685 1 92.52 123 ILE C CA 1
ATOM 6234 C C . ILE C 1 142 ? 8.691 28.444 66.747 1 95.35 123 ILE C C 1
ATOM 6235 O O . ILE C 1 142 ? 9.073 27.889 67.781 1 94.71 123 ILE C O 1
ATOM 6240 N N . ASN C 1 143 ? 8.889 29.762 66.499 1 91.35 124 ASN C N 1
ATOM 6241 C CA . ASN C 1 143 ? 9.568 30.664 67.435 1 90.88 124 ASN C CA 1
ATOM 6242 C C . ASN C 1 143 ? 8.714 30.895 68.686 1 93.79 124 ASN C C 1
ATOM 6243 O O . ASN C 1 143 ? 9.261 30.999 69.785 1 93.39 124 ASN C O 1
ATOM 6248 N N . HIS C 1 144 ? 7.373 30.92 68.516 1 89.63 125 HIS C N 1
ATOM 6249 C CA . HIS C 1 144 ? 6.389 31.054 69.592 1 89.23 125 HIS C CA 1
ATOM 6250 C C . HIS C 1 144 ? 6.509 29.845 70.529 1 92.8 125 HIS C C 1
ATOM 6251 O O . HIS C 1 144 ? 6.482 30.003 71.751 1 92.41 125 HIS C O 1
ATOM 6258 N N . HIS C 1 145 ? 6.676 28.643 69.937 1 89 126 HIS C N 1
ATOM 6259 C CA . HIS C 1 145 ? 6.84 27.358 70.62 1 88.56 126 HIS C CA 1
ATOM 6260 C C . HIS C 1 145 ? 8.186 27.285 71.357 1 91.17 126 HIS C C 1
ATOM 6261 O O . HIS C 1 145 ? 8.301 26.576 72.358 1 90.47 126 HIS C O 1
ATOM 6268 N N . ARG C 1 146 ? 9.196 28.012 70.846 1 86.94 127 ARG C N 1
ATOM 6269 C CA . ARG C 1 146 ? 10.548 28.093 71.402 1 86.18 127 ARG C CA 1
ATOM 6270 C C . ARG C 1 146 ? 10.626 29.106 72.571 1 86.72 127 ARG C C 1
ATOM 6271 O O . ARG C 1 146 ? 11.325 28.836 73.553 1 86.15 127 ARG C O 1
ATOM 6279 N N . HIS C 1 147 ? 9.901 30.246 72.476 1 80.62 128 HIS C N 1
ATOM 6280 C CA . HIS C 1 147 ? 9.963 31.282 73.503 1 79.34 128 HIS C CA 1
ATOM 6281 C C . HIS C 1 147 ? 8.997 31.103 74.69 1 80.84 128 HIS C C 1
ATOM 6282 O O . HIS C 1 147 ? 9.427 31.329 75.825 1 80.63 128 HIS C O 1
ATOM 6289 N N . ILE C 1 148 ? 7.721 30.706 74.448 1 75.01 129 ILE C N 1
ATOM 6290 C CA . ILE C 1 148 ? 6.686 30.538 75.487 1 73.63 129 ILE C CA 1
ATOM 6291 C C . ILE C 1 148 ? 7.173 29.69 76.707 1 76.17 129 ILE C C 1
ATOM 6292 O O . ILE C 1 148 ? 6.982 30.172 77.827 1 75.3 129 ILE C O 1
ATOM 6297 N N . PRO C 1 149 ? 7.831 28.505 76.557 1 72.43 130 PRO C N 1
ATOM 6298 C CA . PRO C 1 149 ? 8.283 27.763 77.754 1 71.93 130 PRO C CA 1
ATOM 6299 C C . PRO C 1 149 ? 9.24 28.541 78.66 1 74.43 130 PRO C C 1
ATOM 6300 O O . PRO C 1 149 ? 9.173 28.392 79.881 1 74.06 130 PRO C O 1
ATOM 6304 N N . VAL C 1 150 ? 10.108 29.382 78.062 1 69.9 131 VAL C N 1
ATOM 6305 C CA . VAL C 1 150 ? 11.077 30.222 78.772 1 69.32 131 VAL C CA 1
ATOM 6306 C C . VAL C 1 150 ? 10.335 31.382 79.456 1 71.91 131 VAL C C 1
ATOM 6307 O O . VAL C 1 150 ? 10.568 31.647 80.64 1 71.36 131 VAL C O 1
ATOM 6311 N N . LEU C 1 151 ? 9.432 32.048 78.702 1 67.57 132 LEU C N 1
ATOM 6312 C CA . LEU C 1 151 ? 8.62 33.186 79.145 1 66.91 132 LEU C CA 1
ATOM 6313 C C . LEU C 1 151 ? 7.69 32.846 80.308 1 70.84 132 LEU C C 1
ATOM 6314 O O . LEU C 1 151 ? 7.505 33.683 81.192 1 70.63 132 LEU C O 1
ATOM 6319 N N . GLN C 1 152 ? 7.1 31.63 80.3 1 67.06 133 GLN C N 1
ATOM 6320 C CA . GLN C 1 152 ? 6.196 31.14 81.345 1 66.66 133 GLN C CA 1
ATOM 6321 C C . GLN C 1 152 ? 6.949 30.955 82.661 1 70.59 133 GLN C C 1
ATOM 6322 O O . GLN C 1 152 ? 6.42 31.29 83.724 1 70.08 133 GLN C O 1
ATOM 6328 N N . LEU C 1 153 ? 8.193 30.44 82.577 1 67.45 134 LEU C N 1
ATOM 6329 C CA . LEU C 1 153 ? 9.075 30.229 83.722 1 67.41 134 LEU C CA 1
ATOM 6330 C C . LEU C 1 153 ? 9.599 31.575 84.24 1 70.36 134 LEU C C 1
ATOM 6331 O O . LEU C 1 153 ? 9.807 31.721 85.446 1 69.63 134 LEU C O 1
ATOM 6336 N N . ALA C 1 154 ? 9.791 32.555 83.333 1 66.54 135 ALA C N 1
ATOM 6337 C CA . ALA C 1 154 ? 10.238 33.908 83.674 1 66.11 135 ALA C CA 1
ATOM 6338 C C . ALA C 1 154 ? 9.154 34.635 84.482 1 69.19 135 ALA C C 1
ATOM 6339 O O . ALA C 1 154 ? 9.483 35.305 85.461 1 68.53 135 ALA C O 1
ATOM 6341 N N . GLN C 1 155 ? 7.861 34.452 84.097 1 65.48 136 GLN C N 1
ATOM 6342 C CA . GLN C 1 155 ? 6.671 35.014 84.756 1 65.1 136 GLN C CA 1
ATOM 6343 C C . GLN C 1 155 ? 6.562 34.528 86.199 1 68.42 136 GLN C C 1
ATOM 6344 O O . GLN C 1 155 ? 6.049 35.252 87.052 1 67.99 136 GLN C O 1
ATOM 6350 N N . LEU C 1 156 ? 7.032 33.298 86.464 1 64.91 137 LEU C N 1
ATOM 6351 C CA . LEU C 1 156 ? 7.062 32.718 87.805 1 64.83 137 LEU C CA 1
ATOM 6352 C C . LEU C 1 156 ? 8.176 33.386 88.614 1 68.39 137 LEU C C 1
ATOM 6353 O O . LEU C 1 156 ? 7.993 33.654 89.8 1 67.47 137 LEU C O 1
ATOM 6358 N N . GLY C 1 157 ? 9.294 33.68 87.945 1 65.22 138 GLY C N 1
ATOM 6359 C CA . GLY C 1 157 ? 10.449 34.359 88.522 1 65.02 138 GLY C CA 1
ATOM 6360 C C . GLY C 1 157 ? 10.158 35.814 88.831 1 68.67 138 GLY C C 1
ATOM 6361 O O . GLY C 1 157 ? 10.732 36.371 89.771 1 68.31 138 GLY C O 1
ATOM 6362 N N . TYR C 1 158 ? 9.249 36.433 88.042 1 64.89 139 TYR C N 1
ATOM 6363 C CA . TYR C 1 158 ? 8.803 37.815 88.226 1 64.49 139 TYR C CA 1
ATOM 6364 C C . TYR C 1 158 ? 7.928 37.884 89.475 1 69.17 139 TYR C C 1
ATOM 6365 O O . TYR C 1 158 ? 8.212 38.685 90.364 1 68.9 139 TYR C O 1
ATOM 6374 N N . LYS C 1 159 ? 6.889 37.015 89.553 1 66.41 140 LYS C N 1
ATOM 6375 C CA . LYS C 1 159 ? 5.945 36.91 90.672 1 66.66 140 LYS C CA 1
ATOM 6376 C C . LYS C 1 159 ? 6.685 36.696 91.994 1 71.73 140 LYS C C 1
ATOM 6377 O O . LYS C 1 159 ? 6.388 37.389 92.966 1 71.33 140 LYS C O 1
ATOM 6383 N N . ARG C 1 160 ? 7.676 35.773 91.998 1 69.21 141 ARG C N 1
ATOM 6384 C CA . ARG C 1 160 ? 8.519 35.419 93.144 1 69.4 141 ARG C CA 1
ATOM 6385 C C . ARG C 1 160 ? 9.261 36.636 93.698 1 73.91 141 ARG C C 1
ATOM 6386 O O . ARG C 1 160 ? 9.285 36.837 94.908 1 73.65 141 ARG C O 1
ATOM 6394 N N . ALA C 1 161 ? 9.824 37.46 92.81 1 70.86 142 ALA C N 1
ATOM 6395 C CA . ALA C 1 161 ? 10.577 38.662 93.159 1 70.97 142 ALA C CA 1
ATOM 6396 C C . ALA C 1 161 ? 9.679 39.786 93.669 1 75.13 142 ALA C C 1
ATOM 6397 O O . ALA C 1 161 ? 10.077 40.496 94.591 1 74.53 142 ALA C O 1
ATOM 6399 N N . ILE C 1 162 ? 8.479 39.948 93.072 1 72.1 143 ILE C N 1
ATOM 6400 C CA . ILE C 1 162 ? 7.504 40.983 93.435 1 72.04 143 ILE C CA 1
ATOM 6401 C C . ILE C 1 162 ? 6.87 40.706 94.814 1 77.55 143 ILE C C 1
ATOM 6402 O O . ILE C 1 162 ? 6.851 41.611 95.657 1 77.09 143 ILE C O 1
ATOM 6407 N N . ILE C 1 163 ? 6.33 39.473 95.024 1 75.25 144 ILE C N 1
ATOM 6408 C CA . ILE C 1 163 ? 5.64 39.074 96.263 1 75.59 144 ILE C CA 1
ATOM 6409 C C . ILE C 1 163 ? 6.582 39.073 97.476 1 81.41 144 ILE C C 1
ATOM 6410 O O . ILE C 1 163 ? 6.117 39.35 98.583 1 81.06 144 ILE C O 1
ATOM 6415 N N . ASN C 1 164 ? 7.89 38.79 97.278 1 79.57 145 ASN C N 1
ATOM 6416 C CA . ASN C 1 164 ? 8.847 38.821 98.384 1 80.19 145 ASN C CA 1
ATOM 6417 C C . ASN C 1 164 ? 10.084 39.691 98.056 1 86.23 145 ASN C C 1
ATOM 6418 O O . ASN C 1 164 ? 11.204 39.197 97.889 1 86.01 145 ASN C O 1
ATOM 6423 N N . TYR C 1 165 ? 9.845 41.011 97.973 1 84.17 146 TYR C N 1
ATOM 6424 C CA . TYR C 1 165 ? 10.862 42.046 97.784 1 84.64 146 TYR C CA 1
ATOM 6425 C C . TYR C 1 165 ? 11.061 42.756 99.128 1 89.58 146 TYR C C 1
ATOM 6426 O O . TYR C 1 165 ? 10.166 43.452 99.622 1 89.19 146 TYR C O 1
ATOM 6435 N N . ASP C 1 166 ? 12.236 42.516 99.727 1 86.89 147 ASP C N 1
ATOM 6436 C CA . ASP C 1 166 ? 12.692 42.995 101.034 1 87 147 ASP C CA 1
ATOM 6437 C C . ASP C 1 166 ? 12.758 44.519 101.202 1 90.13 147 ASP C C 1
ATOM 6438 O O . ASP C 1 166 ? 12.373 45.024 102.26 1 89.68 147 ASP C O 1
ATOM 6443 N N . ALA C 1 167 ? 13.271 45.24 100.188 1 86.16 148 ALA C N 1
ATOM 6444 C CA . ALA C 1 167 ? 13.463 46.69 100.241 1 85.82 148 ALA C CA 1
ATOM 6445 C C . ALA C 1 167 ? 12.175 47.527 100.266 1 88.53 148 ALA C C 1
ATOM 6446 O O . ALA C 1 167 ? 12.06 48.411 101.119 1 88.13 148 ALA C O 1
ATOM 6448 N N . ALA C 1 168 ? 11.225 47.278 99.338 1 84.04 149 ALA C N 1
ATOM 6449 C CA . ALA C 1 168 ? 9.994 48.071 99.251 1 83.37 149 ALA C CA 1
ATOM 6450 C C . ALA C 1 168 ? 8.725 47.268 98.915 1 86.1 149 ALA C C 1
ATOM 6451 O O . ALA C 1 168 ? 8.819 46.259 98.212 1 85.59 149 ALA C O 1
ATOM 6453 N N . PRO C 1 169 ? 7.519 47.714 99.361 1 81.84 150 PRO C N 1
ATOM 6454 C CA . PRO C 1 169 ? 6.297 46.973 99.009 1 81.32 150 PRO C CA 1
ATOM 6455 C C . PRO C 1 169 ? 5.753 47.39 97.636 1 83.73 150 PRO C C 1
ATOM 6456 O O . PRO C 1 169 ? 5.08 48.417 97.525 1 83.38 150 PRO C O 1
ATOM 6460 N N . ILE C 1 170 ? 6.079 46.597 96.585 1 78.87 151 ILE C N 1
ATOM 6461 C CA . ILE C 1 170 ? 5.71 46.831 95.175 1 77.85 151 ILE C CA 1
ATOM 6462 C C . ILE C 1 170 ? 4.19 46.87 94.956 1 80.33 151 ILE C C 1
ATOM 6463 O O . ILE C 1 170 ? 3.705 47.748 94.237 1 79.83 151 ILE C O 1
ATOM 6468 N N . LEU C 1 171 ? 3.448 45.926 95.564 1 75.83 152 LEU C N 1
ATOM 6469 C CA . LEU C 1 171 ? 1.988 45.853 95.438 1 75 152 LEU C CA 1
ATOM 6470 C C . LEU C 1 171 ? 1.299 47.057 96.075 1 77.57 152 LEU C C 1
ATOM 6471 O O . LEU C 1 171 ? 0.292 47.531 95.551 1 76.58 152 LEU C O 1
ATOM 6476 N N . SER C 1 172 ? 1.864 47.563 97.187 1 74.02 153 SER C N 1
ATOM 6477 C CA . SER C 1 172 ? 1.379 48.75 97.89 1 73.8 153 SER C CA 1
ATOM 6478 C C . SER C 1 172 ? 1.713 49.991 97.053 1 77.13 153 SER C C 1
ATOM 6479 O O . SER C 1 172 ? 0.915 50.925 97.005 1 76.74 153 SER C O 1
ATOM 6482 N N . THR C 1 173 ? 2.883 49.97 96.369 1 72.89 154 THR C N 1
ATOM 6483 C CA . THR C 1 173 ? 3.377 51.021 95.472 1 72.13 154 THR C CA 1
ATOM 6484 C C . THR C 1 173 ? 2.47 51.109 94.233 1 75.09 154 THR C C 1
ATOM 6485 O O . THR C 1 173 ? 2.211 52.21 93.749 1 74.58 154 THR C O 1
ATOM 6489 N N . ALA C 1 174 ? 1.962 49.953 93.753 1 71.29 155 ALA C N 1
ATOM 6490 C CA . ALA C 1 174 ? 1.049 49.863 92.611 1 71.03 155 ALA C CA 1
ATOM 6491 C C . ALA C 1 174 ? -0.26 50.591 92.907 1 75 155 ALA C C 1
ATOM 6492 O O . ALA C 1 174 ? -0.705 51.391 92.087 1 74.43 155 ALA C O 1
ATOM 6494 N N . VAL C 1 175 ? -0.833 50.357 94.11 1 71.88 156 VAL C N 1
ATOM 6495 C CA . VAL C 1 175 ? -2.073 50.968 94.61 1 71.76 156 VAL C CA 1
ATOM 6496 C C . VAL C 1 175 ? -1.945 52.504 94.627 1 76.15 156 VAL C C 1
ATOM 6497 O O . VAL C 1 175 ? -2.865 53.196 94.187 1 75.63 156 VAL C O 1
ATOM 6501 N N . ARG C 1 176 ? -0.778 53.016 95.079 1 73.36 157 ARG C N 1
ATOM 6502 C CA . ARG C 1 176 ? -0.445 54.444 95.174 1 73.55 157 ARG C CA 1
ATOM 6503 C C . ARG C 1 176 ? -0.432 55.162 93.821 1 79.69 157 ARG C C 1
ATOM 6504 O O . ARG C 1 176 ? -0.662 56.371 93.784 1 79.18 157 ARG C O 1
ATOM 6512 N N . VAL C 1 177 ? -0.127 54.434 92.723 1 78.15 158 VAL C N 1
ATOM 6513 C CA . VAL C 1 177 ? -0.09 54.98 91.358 1 78.87 158 VAL C CA 1
ATOM 6514 C C . VAL C 1 177 ? -1.526 55.333 90.925 1 85.93 158 VAL C C 1
ATOM 6515 O O . VAL C 1 177 ? -1.764 56.439 90.431 1 85.55 158 VAL C O 1
ATOM 6519 N N . ALA C 1 178 ? -2.478 54.407 91.162 1 84.91 159 ALA C N 1
ATOM 6520 C CA . ALA C 1 178 ? -3.895 54.569 90.828 1 85.92 159 ALA C CA 1
ATOM 6521 C C . ALA C 1 178 ? -4.664 55.425 91.839 1 92.32 159 ALA C C 1
ATOM 6522 O O . ALA C 1 178 ? -5.611 56.109 91.448 1 91.94 159 ALA C O 1
ATOM 6524 N N . LEU C 1 179 ? -4.245 55.398 93.124 1 90.87 160 LEU C N 1
ATOM 6525 C CA . LEU C 1 179 ? -4.849 56.11 94.26 1 91.69 160 LEU C CA 1
ATOM 6526 C C . LEU C 1 179 ? -5.295 57.576 93.98 1 98.4 160 LEU C C 1
ATOM 6527 O O . LEU C 1 179 ? -6.443 57.868 94.322 1 98.09 160 LEU C O 1
ATOM 6532 N N . PRO C 1 180 ? -4.49 58.508 93.378 1 96.97 161 PRO C N 1
ATOM 6533 C CA . PRO C 1 180 ? -5.011 59.874 93.151 1 97.38 161 PRO C CA 1
ATOM 6534 C C . PRO C 1 180 ? -6.139 59.951 92.12 1 102.44 161 PRO C C 1
ATOM 6535 O O . PRO C 1 180 ? -7.053 60.761 92.283 1 102.05 161 PRO C O 1
ATOM 6539 N N . ALA C 1 181 ? -6.085 59.094 91.079 1 99.97 162 ALA C N 1
ATOM 6540 C CA . ALA C 1 181 ? -7.101 59.009 90.028 1 100.32 162 ALA C CA 1
ATOM 6541 C C . ALA C 1 181 ? -8.315 58.202 90.521 1 105.52 162 ALA C C 1
ATOM 6542 O O . ALA C 1 181 ? -9.382 58.247 89.904 1 105.33 162 ALA C O 1
ATOM 6544 N N . MET C 1 182 ? -8.141 57.469 91.64 1 102.8 163 MET C N 1
ATOM 6545 C CA . MET C 1 182 ? -9.159 56.647 92.289 1 103 163 MET C CA 1
ATOM 6546 C C . MET C 1 182 ? -9.995 57.491 93.255 1 107.2 163 MET C C 1
ATOM 6547 O O . MET C 1 182 ? -11.143 57.141 93.535 1 106.73 163 MET C O 1
ATOM 6552 N N . ALA C 1 183 ? -9.412 58.594 93.765 1 104.09 164 ALA C N 1
ATOM 6553 C CA . ALA C 1 183 ? -10.051 59.516 94.702 1 104.11 164 ALA C CA 1
ATOM 6554 C C . ALA C 1 183 ? -11.095 60.408 94.023 1 108.45 164 ALA C C 1
ATOM 6555 O O . ALA C 1 183 ? -12.169 60.618 94.588 1 107.98 164 ALA C O 1
ATOM 6557 N N . MET C 1 184 ? -10.776 60.931 92.82 1 105.58 165 MET C N 1
ATOM 6558 C CA . MET C 1 184 ? -11.651 61.811 92.035 1 105.77 165 MET C CA 1
ATOM 6559 C C . MET C 1 184 ? -12.945 61.11 91.559 1 110.56 165 MET C C 1
ATOM 6560 O O . MET C 1 184 ? -12.908 59.9 91.32 1 110.11 165 MET C O 1
ATOM 6565 N N . PRO C 1 185 ? -14.092 61.835 91.424 1 107.97 166 PRO C N 1
ATOM 6566 C CA . PRO C 1 185 ? -15.339 61.173 90.987 1 108.01 166 PRO C CA 1
ATOM 6567 C C . PRO C 1 185 ? -15.278 60.597 89.576 1 112.09 166 PRO C C 1
ATOM 6568 O O . PRO C 1 185 ? -14.51 61.084 88.745 1 111.42 166 PRO C O 1
ATOM 6572 N N . ILE C 1 186 ? -16.102 59.562 89.318 1 109.22 167 ILE C N 1
ATOM 6573 C CA . ILE C 1 186 ? -16.19 58.834 88.044 1 109.3 167 ILE C CA 1
ATOM 6574 C C . ILE C 1 186 ? -16.477 59.779 86.843 1 112.55 167 ILE C C 1
ATOM 6575 O O . ILE C 1 186 ? -15.922 59.566 85.762 1 112.02 167 ILE C O 1
ATOM 6580 N N . GLY C 1 187 ? -17.281 60.82 87.066 1 108.69 168 GLY C N 1
ATOM 6581 C CA . GLY C 1 187 ? -17.604 61.816 86.051 1 108.47 168 GLY C CA 1
ATOM 6582 C C . GLY C 1 187 ? -16.42 62.703 85.714 1 112.13 168 GLY C C 1
ATOM 6583 O O . GLY C 1 187 ? -16.193 63.026 84.544 1 111.74 168 GLY C O 1
ATOM 6584 N N . GLU C 1 188 ? -15.644 63.079 86.751 1 108.15 169 GLU C N 1
ATOM 6585 C CA . GLU C 1 188 ? -14.45 63.922 86.654 1 107.5 169 GLU C CA 1
ATOM 6586 C C . GLU C 1 188 ? -13.236 63.194 86.057 1 109.61 169 GLU C C 1
ATOM 6587 O O . GLU C 1 188 ? -12.321 63.855 85.561 1 109.31 169 GLU C O 1
ATOM 6593 N N . ARG C 1 189 ? -13.232 61.842 86.103 1 104.42 170 ARG C N 1
ATOM 6594 C CA . ARG C 1 189 ? -12.156 60.991 85.584 1 103.28 170 ARG C CA 1
ATOM 6595 C C . ARG C 1 189 ? -12.052 61.061 84.065 1 105.06 170 ARG C C 1
ATOM 6596 O O . ARG C 1 189 ? -13.062 60.919 83.37 1 104.44 170 ARG C O 1
ATOM 6604 N N . THR C 1 190 ? -10.824 61.272 83.557 1 100.37 171 THR C N 1
ATOM 6605 C CA . THR C 1 190 ? -10.534 61.327 82.121 1 99.69 171 THR C CA 1
ATOM 6606 C C . THR C 1 190 ? -10.255 59.908 81.603 1 102.64 171 THR C C 1
ATOM 6607 O O . THR C 1 190 ? -10.229 58.96 82.397 1 102.33 171 THR C O 1
ATOM 6611 N N . ALA C 1 191 ? -10.048 59.762 80.278 1 98.15 172 ALA C N 1
ATOM 6612 C CA . ALA C 1 191 ? -9.749 58.476 79.642 1 97.34 172 ALA C CA 1
ATOM 6613 C C . ALA C 1 191 ? -8.384 57.935 80.1 1 98.96 172 ALA C C 1
ATOM 6614 O O . ALA C 1 191 ? -8.216 56.718 80.219 1 98.32 172 ALA C O 1
ATOM 6616 N N . ARG C 1 192 ? -7.429 58.853 80.383 1 93.88 173 ARG C N 1
ATOM 6617 C CA . ARG C 1 192 ? -6.086 58.545 80.874 1 92.85 173 ARG C CA 1
ATOM 6618 C C . ARG C 1 192 ? -6.173 58.048 82.317 1 94.61 173 ARG C C 1
ATOM 6619 O O . ARG C 1 192 ? -5.612 56.997 82.626 1 93.77 173 ARG C O 1
ATOM 6627 N N . ASP C 1 193 ? -6.881 58.802 83.186 1 90.1 174 ASP C N 1
ATOM 6628 C CA . ASP C 1 193 ? -7.076 58.486 84.603 1 89.37 174 ASP C CA 1
ATOM 6629 C C . ASP C 1 193 ? -7.764 57.137 84.811 1 91.15 174 ASP C C 1
ATOM 6630 O O . ASP C 1 193 ? -7.352 56.381 85.689 1 90.68 174 ASP C O 1
ATOM 6635 N N . GLN C 1 194 ? -8.78 56.824 83.98 1 86.17 175 GLN C N 1
ATOM 6636 C CA . GLN C 1 194 ? -9.516 55.556 84.033 1 85.29 175 GLN C CA 1
ATOM 6637 C C . GLN C 1 194 ? -8.633 54.387 83.569 1 86.52 175 GLN C C 1
ATOM 6638 O O . GLN C 1 194 ? -8.833 53.251 84.007 1 86.04 175 GLN C O 1
ATOM 6644 N N . GLY C 1 195 ? -7.664 54.691 82.705 1 80.92 176 GLY C N 1
ATOM 6645 C CA . GLY C 1 195 ? -6.698 53.732 82.185 1 79.6 176 GLY C CA 1
ATOM 6646 C C . GLY C 1 195 ? -5.676 53.306 83.224 1 80.65 176 GLY C C 1
ATOM 6647 O O . GLY C 1 195 ? -5.221 52.158 83.211 1 80.09 176 GLY C O 1
ATOM 6648 N N . ILE C 1 196 ? -5.31 54.233 84.137 1 75.21 177 ILE C N 1
ATOM 6649 C CA . ILE C 1 196 ? -4.351 53.993 85.223 1 74.02 177 ILE C CA 1
ATOM 6650 C C . ILE C 1 196 ? -4.962 53.032 86.244 1 76.24 177 ILE C C 1
ATOM 6651 O O . ILE C 1 196 ? -4.259 52.145 86.729 1 75.82 177 ILE C O 1
ATOM 6656 N N . ILE C 1 197 ? -6.279 53.178 86.527 1 71.81 178 ILE C N 1
ATOM 6657 C CA . ILE C 1 197 ? -7.025 52.299 87.444 1 71.2 178 ILE C CA 1
ATOM 6658 C C . ILE C 1 197 ? -7.037 50.89 86.848 1 73.19 178 ILE C C 1
ATOM 6659 O O . ILE C 1 197 ? -6.731 49.926 87.551 1 72.81 178 ILE C O 1
ATOM 6664 N N . LYS C 1 198 ? -7.35 50.793 85.539 1 68.04 179 LYS C N 1
ATOM 6665 C CA . LYS C 1 198 ? -7.397 49.541 84.79 1 67.19 179 LYS C CA 1
ATOM 6666 C C . LYS C 1 198 ? -6.035 48.837 84.807 1 70.07 179 LYS C C 1
ATOM 6667 O O . LYS C 1 198 ? -5.976 47.668 85.188 1 69.79 179 LYS C O 1
ATOM 6673 N N . LEU C 1 199 ? -4.941 49.571 84.467 1 65.56 180 LEU C N 1
ATOM 6674 C CA . LEU C 1 199 ? -3.554 49.075 84.44 1 64.64 180 LEU C CA 1
ATOM 6675 C C . LEU C 1 199 ? -3.131 48.469 85.785 1 67.53 180 LEU C C 1
ATOM 6676 O O . LEU C 1 199 ? -2.618 47.35 85.814 1 67.23 180 LEU C O 1
ATOM 6681 N N . ILE C 1 200 ? -3.366 49.205 86.886 1 63.11 181 ILE C N 1
ATOM 6682 C CA . ILE C 1 200 ? -3.016 48.79 88.243 1 62.53 181 ILE C CA 1
ATOM 6683 C C . ILE C 1 200 ? -3.844 47.577 88.677 1 65.95 181 ILE C C 1
ATOM 6684 O O . ILE C 1 200 ? -3.282 46.646 89.259 1 65.45 181 ILE C O 1
ATOM 6689 N N . LEU C 1 201 ? -5.151 47.561 88.352 1 62.51 182 LEU C N 1
ATOM 6690 C CA . LEU C 1 201 ? -6.019 46.428 88.677 1 62.5 182 LEU C CA 1
ATOM 6691 C C . LEU C 1 201 ? -5.597 45.183 87.887 1 66.99 182 LEU C C 1
ATOM 6692 O O . LEU C 1 201 ? -5.631 44.077 88.436 1 66.55 182 LEU C O 1
ATOM 6697 N N . TYR C 1 202 ? -5.153 45.379 86.615 1 63.72 183 TYR C N 1
ATOM 6698 C CA . TYR C 1 202 ? -4.668 44.312 85.734 1 63.38 183 TYR C CA 1
ATOM 6699 C C . TYR C 1 202 ? -3.329 43.752 86.194 1 67.92 183 TYR C C 1
ATOM 6700 O O . TYR C 1 202 ? -3.093 42.563 86.004 1 67.26 183 TYR C O 1
ATOM 6709 N N . PHE C 1 203 ? -2.469 44.588 86.819 1 65.73 184 PHE C N 1
ATOM 6710 C CA . PHE C 1 203 ? -1.181 44.155 87.372 1 66.44 184 PHE C CA 1
ATOM 6711 C C . PHE C 1 203 ? -1.415 43.185 88.538 1 73.14 184 PHE C C 1
ATOM 6712 O O . PHE C 1 203 ? -0.672 42.209 88.677 1 73.47 184 PHE C O 1
ATOM 6720 N N . LEU C 1 204 ? -2.449 43.458 89.367 1 70.79 185 LEU C N 1
ATOM 6721 C CA . LEU C 1 204 ? -2.831 42.615 90.507 1 71.02 185 LEU C CA 1
ATOM 6722 C C . LEU C 1 204 ? -3.429 41.284 90.026 1 76.23 185 LEU C C 1
ATOM 6723 O O . LEU C 1 204 ? -3.126 40.235 90.6 1 75.61 185 LEU C O 1
ATOM 6728 N N . ARG C 1 205 ? -4.247 41.332 88.946 1 73.77 186 ARG C N 1
ATOM 6729 C CA . ARG C 1 205 ? -4.87 40.166 88.314 1 73.9 186 ARG C CA 1
ATOM 6730 C C . ARG C 1 205 ? -3.798 39.26 87.704 1 79.43 186 ARG C C 1
ATOM 6731 O O . ARG C 1 205 ? -3.936 38.041 87.754 1 79.33 186 ARG C O 1
ATOM 6739 N N . ASN C 1 206 ? -2.737 39.861 87.142 1 77.09 187 ASN C N 1
ATOM 6740 C CA . ASN C 1 206 ? -1.619 39.166 86.511 1 77.55 187 ASN C CA 1
ATOM 6741 C C . ASN C 1 206 ? -0.77 38.387 87.507 1 83.72 187 ASN C C 1
ATOM 6742 O O . ASN C 1 206 ? -0.476 37.218 87.253 1 83.65 187 ASN C O 1
ATOM 6747 N N . ILE C 1 207 ? -0.399 39.018 88.644 1 81.59 188 ILE C N 1
ATOM 6748 C CA . ILE C 1 207 ? 0.439 38.393 89.674 1 82.22 188 ILE C CA 1
ATOM 6749 C C . ILE C 1 207 ? -0.324 37.294 90.451 1 88.7 188 ILE C C 1
ATOM 6750 O O . ILE C 1 207 ? 0.308 36.369 90.963 1 88.73 188 ILE C O 1
ATOM 6755 N N . ALA C 1 208 ? -1.664 37.393 90.53 1 86.69 189 ALA C N 1
ATOM 6756 C CA . ALA C 1 208 ? -2.514 36.399 91.19 1 87.26 189 ALA C CA 1
ATOM 6757 C C . ALA C 1 208 ? -2.774 35.209 90.252 1 93.58 189 ALA C C 1
ATOM 6758 O O . ALA C 1 208 ? -3.004 34.092 90.718 1 92.99 189 ALA C O 1
ATOM 6760 N N . MET C 1 209 ? -2.721 35.461 88.931 1 92.46 190 MET C N 1
ATOM 6761 C CA . MET C 1 209 ? -2.934 34.48 87.868 1 93.47 190 MET C CA 1
ATOM 6762 C C . MET C 1 209 ? -1.764 33.507 87.744 1 101.29 190 MET C C 1
ATOM 6763 O O . MET C 1 209 ? -1.997 32.319 87.54 1 101.01 190 MET C O 1
ATOM 6768 N N . ILE C 1 210 ? -0.514 34.017 87.845 1 100.96 191 ILE C N 1
ATOM 6769 C CA . ILE C 1 210 ? 0.733 33.252 87.711 1 102.39 191 ILE C CA 1
ATOM 6770 C C . ILE C 1 210 ? 0.807 32.077 88.704 1 110.27 191 ILE C C 1
ATOM 6771 O O . ILE C 1 210 ? 0.805 32.271 89.921 1 109.75 191 ILE C O 1
ATOM 6776 N N . THR C 1 211 ? 0.862 30.86 88.14 1 110.1 192 THR C N 1
ATOM 6777 C CA . THR C 1 211 ? 0.96 29.554 88.805 1 111.54 192 THR C CA 1
ATOM 6778 C C . THR C 1 211 ? 1.76 28.607 87.876 1 118.78 192 THR C C 1
ATOM 6779 O O . THR C 1 211 ? 1.699 28.806 86.655 1 118.44 192 THR C O 1
ATOM 6783 N N . PRO C 1 212 ? 2.523 27.6 88.385 1 117.64 193 PRO C N 1
ATOM 6784 C CA . PRO C 1 212 ? 3.293 26.731 87.469 1 118.38 193 PRO C CA 1
ATOM 6785 C C . PRO C 1 212 ? 2.422 25.866 86.546 1 124.94 193 PRO C C 1
ATOM 6786 O O . PRO C 1 212 ? 1.446 25.283 87.027 1 124.6 193 PRO C O 1
ATOM 6790 N N . PRO C 1 213 ? 2.753 25.769 85.226 1 123.36 194 PRO C N 1
ATOM 6791 C CA . PRO C 1 213 ? 1.915 24.974 84.303 1 123.85 194 PRO C CA 1
ATOM 6792 C C . PRO C 1 213 ? 1.752 23.469 84.62 1 129.59 194 PRO C C 1
ATOM 6793 O O . PRO C 1 213 ? 0.606 23.034 84.507 1 129.35 194 PRO C O 1
ATOM 6797 N N . PRO C 1 214 ? 2.769 22.631 84.99 1 127.15 195 PRO C N 1
ATOM 6798 C CA . PRO C 1 214 ? 2.462 21.214 85.259 1 131.2 195 PRO C CA 1
ATOM 6799 C C . PRO C 1 214 ? 2.077 20.953 86.715 1 158.44 195 PRO C C 1
ATOM 6800 O O . PRO C 1 214 ? 0.995 21.336 87.154 1 118.02 195 PRO C O 1
ATOM 6804 N N . GLY C 1 220 ? -1.068 21.606 93.284 1 133.25 201 GLY C N 1
ATOM 6805 C CA . GLY C 1 220 ? -1.354 20.499 94.184 1 133.07 201 GLY C CA 1
ATOM 6806 C C . GLY C 1 220 ? -0.606 20.577 95.5 1 136.99 201 GLY C C 1
ATOM 6807 O O . GLY C 1 220 ? -1.213 20.843 96.541 1 136.47 201 GLY C O 1
ATOM 6808 N N . ASP C 1 221 ? 0.723 20.345 95.458 1 133.69 202 ASP C N 1
ATOM 6809 C CA . ASP C 1 221 ? 1.612 20.352 96.628 1 133.51 202 ASP C CA 1
ATOM 6810 C C . ASP C 1 221 ? 2.689 21.445 96.579 1 136.89 202 ASP C C 1
ATOM 6811 O O . ASP C 1 221 ? 3.005 22.038 97.612 1 136.45 202 ASP C O 1
ATOM 6816 N N . GLU C 1 222 ? 3.275 21.677 95.389 1 132.98 203 GLU C N 1
ATOM 6817 C CA . GLU C 1 222 ? 4.346 22.654 95.157 1 132.45 203 GLU C CA 1
ATOM 6818 C C . GLU C 1 222 ? 3.849 24.102 95.228 1 135.26 203 GLU C C 1
ATOM 6819 O O . GLU C 1 222 ? 4.558 24.967 95.75 1 134.77 203 GLU C O 1
ATOM 6825 N N . SER C 1 223 ? 2.632 24.359 94.698 1 130.98 204 SER C N 1
ATOM 6826 C CA . SER C 1 223 ? 1.993 25.678 94.656 1 130.33 204 SER C CA 1
ATOM 6827 C C . SER C 1 223 ? 1.4 26.134 96.002 1 132.93 204 SER C C 1
ATOM 6828 O O . SER C 1 223 ? 0.967 27.281 96.109 1 132.46 204 SER C O 1
ATOM 6831 N N . GLN C 1 224 ? 1.4 25.249 97.023 1 128.61 205 GLN C N 1
ATOM 6832 C CA . GLN C 1 224 ? 0.877 25.508 98.374 1 127.95 205 GLN C CA 1
ATOM 6833 C C . GLN C 1 224 ? 1.574 26.672 99.095 1 130.12 205 GLN C C 1
ATOM 6834 O O . GLN C 1 224 ? 0.932 27.346 99.903 1 129.58 205 GLN C O 1
ATOM 6840 N N . ILE C 1 225 ? 2.875 26.903 98.811 1 125.47 206 ILE C N 1
ATOM 6841 C CA . ILE C 1 225 ? 3.65 27.984 99.43 1 124.67 206 ILE C CA 1
ATOM 6842 C C . ILE C 1 225 ? 3.476 29.308 98.648 1 126.59 206 ILE C C 1
ATOM 6843 O O . ILE C 1 225 ? 3.349 30.36 99.278 1 126.06 206 ILE C O 1
ATOM 6848 N N . SER C 1 226 ? 3.432 29.246 97.292 1 121.58 207 SER C N 1
ATOM 6849 C CA . SER C 1 226 ? 3.244 30.409 96.412 1 120.46 207 SER C CA 1
ATOM 6850 C C . SER C 1 226 ? 1.844 31.005 96.565 1 122.1 207 SER C C 1
ATOM 6851 O O . SER C 1 226 ? 1.673 32.21 96.374 1 121.57 207 SER C O 1
ATOM 6854 N N . ARG C 1 227 ? 0.852 30.159 96.923 1 116.97 208 ARG C N 1
ATOM 6855 C CA . ARG C 1 227 ? -0.539 30.544 97.171 1 115.98 208 ARG C CA 1
ATOM 6856 C C . ARG C 1 227 ? -0.602 31.277 98.51 1 118.85 208 ARG C C 1
ATOM 6857 O O . ARG C 1 227 ? -1.215 32.34 98.591 1 118.23 208 ARG C O 1
ATOM 6865 N N . SER C 1 228 ? 0.057 30.712 99.549 1 114.88 209 SER C N 1
ATOM 6866 C CA . SER C 1 228 ? 0.123 31.254 100.909 1 114.43 209 SER C CA 1
ATOM 6867 C C . SER C 1 228 ? 0.798 32.625 100.937 1 116.78 209 SER C C 1
ATOM 6868 O O . SER C 1 228 ? 0.193 33.578 101.428 1 116.25 209 SER C O 1
ATOM 6871 N N . ALA C 1 229 ? 2.025 32.727 100.371 1 112.35 210 ALA C N 1
ATOM 6872 C CA . ALA C 1 229 ? 2.82 33.959 100.3 1 111.68 210 ALA C CA 1
ATOM 6873 C C . ALA C 1 229 ? 2.081 35.097 99.591 1 113.98 210 ALA C C 1
ATOM 6874 O O . ALA C 1 229 ? 2.268 36.26 99.948 1 113.33 210 ALA C O 1
ATOM 6876 N N . LEU C 1 230 ? 1.23 34.748 98.604 1 109.54 211 LEU C N 1
ATOM 6877 C CA . LEU C 1 230 ? 0.405 35.679 97.837 1 108.82 211 LEU C CA 1
ATOM 6878 C C . LEU C 1 230 ? -0.649 36.323 98.749 1 111.17 211 LEU C C 1
ATOM 6879 O O . LEU C 1 230 ? -0.774 37.545 98.745 1 110.69 211 LEU C O 1
ATOM 6884 N N . ILE C 1 231 ? -1.366 35.505 99.555 1 106.79 212 ILE C N 1
ATOM 6885 C CA . ILE C 1 231 ? -2.389 35.955 100.513 1 106.18 212 ILE C CA 1
ATOM 6886 C C . ILE C 1 231 ? -1.722 36.814 101.607 1 109.23 212 ILE C C 1
ATOM 6887 O O . ILE C 1 231 ? -2.258 37.868 101.963 1 108.82 212 ILE C O 1
ATOM 6892 N N . ASP C 1 232 ? -0.539 36.364 102.103 1 104.94 213 ASP C N 1
ATOM 6893 C CA . ASP C 1 232 ? 0.276 37.021 103.135 1 104.29 213 ASP C CA 1
ATOM 6894 C C . ASP C 1 232 ? 0.738 38.419 102.715 1 106.39 213 ASP C C 1
ATOM 6895 O O . ASP C 1 232 ? 0.752 39.332 103.543 1 105.85 213 ASP C O 1
ATOM 6900 N N . ALA C 1 233 ? 1.119 38.579 101.434 1 101.61 214 ALA C N 1
ATOM 6901 C CA . ALA C 1 233 ? 1.577 39.846 100.867 1 100.69 214 ALA C CA 1
ATOM 6902 C C . ALA C 1 233 ? 0.406 40.781 100.585 1 103.05 214 ALA C C 1
ATOM 6903 O O . ALA C 1 233 ? 0.549 41.991 100.753 1 102.78 214 ALA C O 1
ATOM 6905 N N . PHE C 1 234 ? -0.747 40.221 100.166 1 98.46 215 PHE C N 1
ATOM 6906 C CA . PHE C 1 234 ? -1.972 40.958 99.848 1 98.01 215 PHE C CA 1
ATOM 6907 C C . PHE C 1 234 ? -2.58 41.675 101.058 1 103.02 215 PHE C C 1
ATOM 6908 O O . PHE C 1 234 ? -2.98 42.837 100.939 1 102.59 215 PHE C O 1
ATOM 6916 N N . SER C 1 235 ? -2.644 40.99 102.214 1 100.41 216 SER C N 1
ATOM 6917 C CA . SER C 1 235 ? -3.198 41.546 103.45 1 100.61 216 SER C CA 1
ATOM 6918 C C . SER C 1 235 ? -2.268 42.577 104.089 1 104.85 216 SER C C 1
ATOM 6919 O O . SER C 1 235 ? -2.741 43.626 104.53 1 104.66 216 SER C O 1
ATOM 6922 N N . TYR C 1 236 ? -0.951 42.277 104.132 1 101.52 217 TYR C N 1
ATOM 6923 C CA . TYR C 1 236 ? 0.08 43.139 104.715 1 101.5 217 TYR C CA 1
ATOM 6924 C C . TYR C 1 236 ? 0.233 44.476 103.973 1 103.57 217 TYR C C 1
ATOM 6925 O O . TYR C 1 236 ? 0.36 45.519 104.621 1 103.11 217 TYR C O 1
ATOM 6934 N N . GLN C 1 237 ? 0.211 44.442 102.626 1 98.48 218 GLN C N 1
ATOM 6935 C CA . GLN C 1 237 ? 0.366 45.637 101.791 1 97.41 218 GLN C CA 1
ATOM 6936 C C . GLN C 1 237 ? -0.979 46.326 101.473 1 99.82 218 GLN C C 1
ATOM 6937 O O . GLN C 1 237 ? -1.039 47.194 100.6 1 99.43 218 GLN C O 1
ATOM 6943 N N . ASP C 1 238 ? -2.04 45.96 102.231 1 95.32 219 ASP C N 1
ATOM 6944 C CA . ASP C 1 238 ? -3.406 46.497 102.185 1 94.72 219 ASP C CA 1
ATOM 6945 C C . ASP C 1 238 ? -4.066 46.46 100.787 1 96.72 219 ASP C C 1
ATOM 6946 O O . ASP C 1 238 ? -4.74 47.418 100.391 1 96.02 219 ASP C O 1
ATOM 6951 N N . ILE C 1 239 ? -3.901 45.34 100.059 1 92.05 220 ILE C N 1
ATOM 6952 C CA . ILE C 1 239 ? -4.526 45.163 98.742 1 91.11 220 ILE C CA 1
ATOM 6953 C C . ILE C 1 239 ? -5.959 44.654 98.932 1 93.85 220 ILE C C 1
ATOM 6954 O O . ILE C 1 239 ? -6.853 45.086 98.205 1 93.35 220 ILE C O 1
ATOM 6959 N N . PHE C 1 240 ? -6.187 43.788 99.947 1 89.68 221 PHE C N 1
ATOM 6960 C CA . PHE C 1 240 ? -7.518 43.28 100.289 1 89.21 221 PHE C CA 1
ATOM 6961 C C . PHE C 1 240 ? -8.426 44.429 100.726 1 92.71 221 PHE C C 1
ATOM 6962 O O . PHE C 1 240 ? -9.624 44.392 100.455 1 92.02 221 PHE C O 1
ATOM 6970 N N . LEU C 1 241 ? -7.842 45.455 101.378 1 89.4 222 LEU C N 1
ATOM 6971 C CA . LEU C 1 241 ? -8.523 46.671 101.824 1 89.18 222 LEU C CA 1
ATOM 6972 C C . LEU C 1 241 ? -8.899 47.524 100.602 1 93.42 222 LEU C C 1
ATOM 6973 O O . LEU C 1 241 ? -9.983 48.109 100.577 1 93.03 222 LEU C O 1
ATOM 6978 N N . THR C 1 242 ? -8.001 47.582 99.592 1 90.27 223 THR C N 1
ATOM 6979 C CA . THR C 1 242 ? -8.196 48.317 98.338 1 90.22 223 THR C CA 1
ATOM 6980 C C . THR C 1 242 ? -9.289 47.641 97.505 1 94.42 223 THR C C 1
ATOM 6981 O O . THR C 1 242 ? -10.165 48.327 96.982 1 93.38 223 THR C O 1
ATOM 6985 N N . LEU C 1 243 ? -9.249 46.295 97.416 1 92.28 224 LEU C N 1
ATOM 6986 C CA . LEU C 1 243 ? -10.225 45.473 96.694 1 92.68 224 LEU C CA 1
ATOM 6987 C C . LEU C 1 243 ? -11.619 45.624 97.294 1 97.73 224 LEU C C 1
ATOM 6988 O O . LEU C 1 243 ? -12.596 45.674 96.55 1 97.15 224 LEU C O 1
ATOM 6993 N N . LEU C 1 244 ? -11.702 45.716 98.636 1 95.4 225 LEU C N 1
ATOM 6994 C CA . LEU C 1 244 ? -12.95 45.881 99.378 1 95.75 225 LEU C CA 1
ATOM 6995 C C . LEU C 1 244 ? -13.573 47.247 99.118 1 100.37 225 LEU C C 1
ATOM 6996 O O . LEU C 1 244 ? -14.784 47.325 98.947 1 99.83 225 LEU C O 1
ATOM 7001 N N . THR C 1 245 ? -12.749 48.315 99.067 1 97.7 226 THR C N 1
ATOM 7002 C CA . THR C 1 245 ? -13.211 49.688 98.827 1 97.83 226 THR C CA 1
ATOM 7003 C C . THR C 1 245 ? -13.749 49.882 97.401 1 101.78 226 THR C C 1
ATOM 7004 O O . THR C 1 245 ? -14.688 50.659 97.215 1 101.2 226 THR C O 1
ATOM 7008 N N . ILE C 1 246 ? -13.176 49.169 96.406 1 98.52 227 ILE C N 1
ATOM 7009 C CA . ILE C 1 246 ? -13.632 49.244 95.01 1 98.4 227 ILE C CA 1
ATOM 7010 C C . ILE C 1 246 ? -14.94 48.45 94.855 1 102.54 227 ILE C C 1
ATOM 7011 O O . ILE C 1 246 ? -15.887 48.948 94.242 1 102.18 227 ILE C O 1
ATOM 7016 N N . ALA C 1 247 ? -14.987 47.23 95.431 1 99.14 228 ALA C N 1
ATOM 7017 C CA . ALA C 1 247 ? -16.149 46.339 95.395 1 99.01 228 ALA C CA 1
ATOM 7018 C C . ALA C 1 247 ? -17.364 46.919 96.116 1 103.09 228 ALA C C 1
ATOM 7019 O O . ALA C 1 247 ? -18.484 46.718 95.651 1 102.67 228 ALA C O 1
ATOM 7021 N N . SER C 1 248 ? -17.151 47.631 97.24 1 99.87 229 SER C N 1
ATOM 7022 C CA . SER C 1 248 ? -18.237 48.235 98.013 1 99.9 229 SER C CA 1
ATOM 7023 C C . SER C 1 248 ? -18.809 49.485 97.353 1 104.26 229 SER C C 1
ATOM 7024 O O . SER C 1 248 ? -20.03 49.644 97.319 1 104 229 SER C O 1
ATOM 7027 N N . ASN C 1 249 ? -17.934 50.359 96.81 1 101.01 230 ASN C N 1
ATOM 7028 C CA . ASN C 1 249 ? -18.327 51.609 96.149 1 100.87 230 ASN C CA 1
ATOM 7029 C C . ASN C 1 249 ? -18.702 51.423 94.671 1 104.76 230 ASN C C 1
ATOM 7030 O O . ASN C 1 249 ? -18.897 52.413 93.961 1 104 230 ASN C O 1
ATOM 7035 N N . MET C 1 250 ? -18.856 50.153 94.232 1 101.9 231 MET C N 1
ATOM 7036 C CA . MET C 1 250 ? -19.224 49.755 92.871 1 102.05 231 MET C CA 1
ATOM 7037 C C . MET C 1 250 ? -20.583 50.338 92.475 1 106.52 231 MET C C 1
ATOM 7038 O O . MET C 1 250 ? -21.54 50.267 93.249 1 106.08 231 MET C O 1
ATOM 7043 N N . GLY C 1 251 ? -20.624 50.946 91.292 1 103.57 232 GLY C N 1
ATOM 7044 C CA . GLY C 1 251 ? -21.81 51.6 90.753 1 103.62 232 GLY C CA 1
ATOM 7045 C C . GLY C 1 251 ? -21.856 53.077 91.088 1 107.99 232 GLY C C 1
ATOM 7046 O O . GLY C 1 251 ? -22.222 53.896 90.239 1 107.51 232 GLY C O 1
ATOM 7047 N N . GLU C 1 252 ? -21.468 53.423 92.335 1 104.94 233 GLU C N 1
ATOM 7048 C CA . GLU C 1 252 ? -21.45 54.787 92.863 1 104.9 233 GLU C CA 1
ATOM 7049 C C . GLU C 1 252 ? -20.163 55.538 92.494 1 108.68 233 GLU C C 1
ATOM 7050 O O . GLU C 1 252 ? -20.237 56.618 91.906 1 108.19 233 GLU C O 1
ATOM 7056 N N . ASP C 1 253 ? -18.994 54.965 92.837 1 105.28 234 ASP C N 1
ATOM 7057 C CA . ASP C 1 253 ? -17.679 55.558 92.586 1 105.15 234 ASP C CA 1
ATOM 7058 C C . ASP C 1 253 ? -16.939 54.904 91.409 1 108.55 234 ASP C C 1
ATOM 7059 O O . ASP C 1 253 ? -16.055 55.533 90.823 1 108 234 ASP C O 1
ATOM 7064 N N . PHE C 1 254 ? -17.302 53.654 91.063 1 104.99 235 PHE C N 1
ATOM 7065 C CA . PHE C 1 254 ? -16.684 52.892 89.975 1 104.78 235 PHE C CA 1
ATOM 7066 C C . PHE C 1 254 ? -17.749 52.328 89.04 1 108.29 235 PHE C C 1
ATOM 7067 O O . PHE C 1 254 ? -18.553 51.494 89.464 1 107.86 235 PHE C O 1
ATOM 7075 N N . ARG C 1 255 ? -17.765 52.787 87.772 1 104.58 236 ARG C N 1
ATOM 7076 C CA . ARG C 1 255 ? -18.732 52.311 86.78 1 104.21 236 ARG C CA 1
ATOM 7077 C C . ARG C 1 255 ? -18.306 50.936 86.256 1 106.89 236 ARG C C 1
ATOM 7078 O O . ARG C 1 255 ? -18.937 49.948 86.617 1 106.58 236 ARG C O 1
ATOM 7086 N N . THR C 1 256 ? -17.209 50.855 85.473 1 102.31 237 THR C N 1
ATOM 7087 C CA . THR C 1 256 ? -16.689 49.575 84.972 1 101.49 237 THR C CA 1
ATOM 7088 C C . THR C 1 256 ? -15.798 48.945 86.073 1 104.19 237 THR C C 1
ATOM 7089 O O . THR C 1 256 ? -16.171 49.026 87.247 1 103.99 237 THR C O 1
ATOM 7093 N N . GLU C 1 257 ? -14.66 48.299 85.715 1 99.69 238 GLU C N 1
ATOM 7094 C CA . GLU C 1 257 ? -13.698 47.676 86.646 1 99.15 238 GLU C CA 1
ATOM 7095 C C . GLU C 1 257 ? -14.285 46.516 87.495 1 102.18 238 GLU C C 1
ATOM 7096 O O . GLU C 1 257 ? -13.531 45.851 88.21 1 102 238 GLU C O 1
ATOM 7102 N N . ASP C 1 258 ? -15.616 46.278 87.408 1 97.51 239 ASP C N 1
ATOM 7103 C CA . ASP C 1 258 ? -16.36 45.252 88.149 1 96.49 239 ASP C CA 1
ATOM 7104 C C . ASP C 1 258 ? -15.856 43.835 87.902 1 97.87 239 ASP C C 1
ATOM 7105 O O . ASP C 1 258 ? -15.718 43.066 88.854 1 97.31 239 ASP C O 1
ATOM 7110 N N . VAL C 1 259 ? -15.568 43.503 86.632 1 92.65 240 VAL C N 1
ATOM 7111 C CA . VAL C 1 259 ? -15.078 42.187 86.221 1 91.63 240 VAL C CA 1
ATOM 7112 C C . VAL C 1 259 ? -13.609 41.985 86.579 1 93.78 240 VAL C C 1
ATOM 7113 O O . VAL C 1 259 ? -13.223 40.876 86.951 1 93.32 240 VAL C O 1
ATOM 7117 N N . ILE C 1 260 ? -12.798 43.054 86.466 1 89.14 241 ILE C N 1
ATOM 7118 C CA . ILE C 1 260 ? -11.361 43.037 86.75 1 88.56 241 ILE C CA 1
ATOM 7119 C C . ILE C 1 260 ? -11.101 42.764 88.238 1 92.15 241 ILE C C 1
ATOM 7120 O O . ILE C 1 260 ? -10.213 41.973 88.552 1 91.74 241 ILE C O 1
ATOM 7125 N N . VAL C 1 261 ? -11.903 43.377 89.14 1 88.57 242 VAL C N 1
ATOM 7126 C CA . VAL C 1 261 ? -11.82 43.186 90.598 1 88.24 242 VAL C CA 1
ATOM 7127 C C . VAL C 1 261 ? -12.269 41.754 90.935 1 92.28 242 VAL C C 1
ATOM 7128 O O . VAL C 1 261 ? -11.603 41.07 91.716 1 91.96 242 VAL C O 1
ATOM 7132 N N . MET C 1 262 ? -13.366 41.296 90.29 1 88.66 243 MET C N 1
ATOM 7133 C CA . MET C 1 262 ? -13.936 39.951 90.41 1 88.36 243 MET C CA 1
ATOM 7134 C C . MET C 1 262 ? -12.882 38.898 90.019 1 91.3 243 MET C C 1
ATOM 7135 O O . MET C 1 262 ? -12.776 37.864 90.683 1 90.82 243 MET C O 1
ATOM 7140 N N . GLU C 1 263 ? -12.091 39.191 88.962 1 87.24 244 GLU C N 1
ATOM 7141 C CA . GLU C 1 263 ? -11.019 38.336 88.452 1 86.81 244 GLU C CA 1
ATOM 7142 C C . GLU C 1 263 ? -9.874 38.168 89.45 1 90.24 244 GLU C C 1
ATOM 7143 O O . GLU C 1 263 ? -9.334 37.066 89.555 1 89.8 244 GLU C O 1
ATOM 7149 N N . ILE C 1 264 ? -9.501 39.253 90.173 1 86.5 245 ILE C N 1
ATOM 7150 C CA . ILE C 1 264 ? -8.432 39.228 91.18 1 86.33 245 ILE C CA 1
ATOM 7151 C C . ILE C 1 264 ? -8.841 38.271 92.307 1 91.31 245 ILE C C 1
ATOM 7152 O O . ILE C 1 264 ? -8.072 37.366 92.641 1 91.02 245 ILE C O 1
ATOM 7157 N N . ILE C 1 265 ? -10.079 38.433 92.834 1 88.46 246 ILE C N 1
ATOM 7158 C CA . ILE C 1 265 ? -10.653 37.604 93.905 1 88.39 246 ILE C CA 1
ATOM 7159 C C . ILE C 1 265 ? -10.789 36.138 93.451 1 92.64 246 ILE C C 1
ATOM 7160 O O . ILE C 1 265 ? -10.571 35.241 94.263 1 92.5 246 ILE C O 1
ATOM 7165 N N . PHE C 1 266 ? -11.07 35.904 92.152 1 89.37 247 PHE C N 1
ATOM 7166 C CA . PHE C 1 266 ? -11.198 34.565 91.57 1 89.5 247 PHE C CA 1
ATOM 7167 C C . PHE C 1 266 ? -9.902 33.753 91.65 1 93.63 247 PHE C C 1
ATOM 7168 O O . PHE C 1 266 ? -9.958 32.551 91.909 1 92.89 247 PHE C O 1
ATOM 7176 N N . HIS C 1 267 ? -8.749 34.402 91.409 1 91.09 248 HIS C N 1
ATOM 7177 C CA . HIS C 1 267 ? -7.437 33.752 91.432 1 91.54 248 HIS C CA 1
ATOM 7178 C C . HIS C 1 267 ? -6.868 33.59 92.848 1 97.25 248 HIS C C 1
ATOM 7179 O O . HIS C 1 267 ? -5.813 32.972 93.018 1 96.71 248 HIS C O 1
ATOM 7186 N N . LEU C 1 268 ? -7.585 34.116 93.86 1 95.56 249 LEU C N 1
ATOM 7187 C CA . LEU C 1 268 ? -7.224 34.007 95.277 1 96.18 249 LEU C CA 1
ATOM 7188 C C . LEU C 1 268 ? -8.077 32.922 95.966 1 102.79 249 LEU C C 1
ATOM 7189 O O . LEU C 1 268 ? -7.562 32.199 96.823 1 102.19 249 LEU C O 1
ATOM 7194 N N . VAL C 1 269 ? -9.372 32.8 95.569 1 101.6 250 VAL C N 1
ATOM 7195 C CA . VAL C 1 269 ? -10.328 31.808 96.096 1 102.4 250 VAL C CA 1
ATOM 7196 C C . VAL C 1 269 ? -10.086 30.399 95.509 1 108.81 250 VAL C C 1
ATOM 7197 O O . VAL C 1 269 ? -10.68 29.429 95.989 1 108.58 250 VAL C O 1
ATOM 7201 N N . LYS C 1 270 ? -9.231 30.301 94.467 1 107.21 251 LYS C N 1
ATOM 7202 C CA . LYS C 1 270 ? -8.857 29.054 93.799 1 107.98 251 LYS C CA 1
ATOM 7203 C C . LYS C 1 270 ? -8.201 28.087 94.787 1 114.27 251 LYS C C 1
ATOM 7204 O O . LYS C 1 270 ? -7.37 28.512 95.596 1 113.69 251 LYS C O 1
ATOM 7210 N N . ARG C 1 271 ? -8.607 26.795 94.737 1 112.95 252 ARG C N 1
ATOM 7211 C CA . ARG C 1 271 ? -8.117 25.675 95.56 1 113.84 252 ARG C CA 1
ATOM 7212 C C . ARG C 1 271 ? -8.53 25.763 97.05 1 119.28 252 ARG C C 1
ATOM 7213 O O . ARG C 1 271 ? -8.925 24.739 97.618 1 118.91 252 ARG C O 1
ATOM 7221 N N . VAL C 1 272 ? -8.436 26.961 97.673 1 116.86 253 VAL C N 1
ATOM 7222 C CA . VAL C 1 272 ? -8.74 27.192 99.096 1 117.18 253 VAL C CA 1
ATOM 7223 C C . VAL C 1 272 ? -10.213 26.905 99.454 1 122.35 253 VAL C C 1
ATOM 7224 O O . VAL C 1 272 ? -11.111 27.119 98.636 1 121.91 253 VAL C O 1
ATOM 7228 N N . ASP C 1 273 ? -10.433 26.407 100.687 1 119.88 254 ASP C N 1
ATOM 7229 C CA . ASP C 1 273 ? -11.746 26.052 101.225 1 120.16 254 ASP C CA 1
ATOM 7230 C C . ASP C 1 273 ? -12.494 27.285 101.751 1 124.75 254 ASP C C 1
ATOM 7231 O O . ASP C 1 273 ? -11.874 28.125 102.406 1 124.21 254 ASP C O 1
ATOM 7236 N N . PRO C 1 274 ? -13.822 27.411 101.502 1 122.2 255 PRO C N 1
ATOM 7237 C CA . PRO C 1 274 ? -14.544 28.603 101.984 1 122.48 255 PRO C CA 1
ATOM 7238 C C . PRO C 1 274 ? -14.9 28.613 103.476 1 127.85 255 PRO C C 1
ATOM 7239 O O . PRO C 1 274 ? -15.429 29.62 103.952 1 127.56 255 PRO C O 1
ATOM 7243 N N . LYS C 1 275 ? -14.597 27.529 104.218 1 125.34 256 LYS C N 1
ATOM 7244 C CA . LYS C 1 275 ? -14.912 27.444 105.649 1 125.58 256 LYS C CA 1
ATOM 7245 C C . LYS C 1 275 ? -13.75 27.853 106.574 1 130.99 256 LYS C C 1
ATOM 7246 O O . LYS C 1 275 ? -13.987 28.578 107.542 1 130.58 256 LYS C O 1
ATOM 7252 N N . GLY C 1 276 ? -12.529 27.402 106.277 1 128.68 257 GLY C N 1
ATOM 7253 C CA . GLY C 1 276 ? -11.356 27.714 107.091 1 128.96 257 GLY C CA 1
ATOM 7254 C C . GLY C 1 276 ? -10.067 27.901 106.316 1 133.75 257 GLY C C 1
ATOM 7255 O O . GLY C 1 276 ? -9.5 26.923 105.818 1 133.38 257 GLY C O 1
ATOM 7256 N N . GLN C 1 277 ? -9.589 29.167 106.229 1 130.85 258 GLN C N 1
ATOM 7257 C CA . GLN C 1 277 ? -8.352 29.562 105.534 1 130.87 258 GLN C CA 1
ATOM 7258 C C . GLN C 1 277 ? -7.82 30.931 106.021 1 134.85 258 GLN C C 1
ATOM 7259 O O . GLN C 1 277 ? -8.479 31.592 106.828 1 134.41 258 GLN C O 1
ATOM 7265 N N . GLN C 1 278 ? -6.621 31.338 105.53 1 131.52 259 GLN C N 1
ATOM 7266 C CA . GLN C 1 278 ? -5.924 32.597 105.838 1 131.36 259 GLN C CA 1
ATOM 7267 C C . GLN C 1 278 ? -6.724 33.84 105.393 1 134.9 259 GLN C C 1
ATOM 7268 O O . GLN C 1 278 ? -6.637 34.891 106.039 1 134.54 259 GLN C O 1
ATOM 7274 N N . LEU C 1 279 ? -7.518 33.708 104.311 1 130.95 260 LEU C N 1
ATOM 7275 C CA . LEU C 1 279 ? -8.349 34.793 103.775 1 130.49 260 LEU C CA 1
ATOM 7276 C C . LEU C 1 279 ? -9.716 34.939 104.495 1 133.49 260 LEU C C 1
ATOM 7277 O O . LEU C 1 279 ? -10.597 35.647 104 1 133.17 260 LEU C O 1
ATOM 7282 N N . GLY C 1 280 ? -9.848 34.307 105.667 1 129.16 261 GLY C N 1
ATOM 7283 C CA . GLY C 1 280 ? -11.042 34.358 106.509 1 128.52 261 GLY C CA 1
ATOM 7284 C C . GLY C 1 280 ? -11.355 35.752 107.021 1 131.19 261 GLY C C 1
ATOM 7285 O O . GLY C 1 280 ? -12.525 36.119 107.164 1 130.91 261 GLY C O 1
ATOM 7286 N N . SER C 1 281 ? -10.295 36.543 107.279 1 126.51 262 SER C N 1
ATOM 7287 C CA . SER C 1 281 ? -10.331 37.932 107.739 1 125.65 262 SER C CA 1
ATOM 7288 C C . SER C 1 281 ? -10.919 38.844 106.66 1 128.03 262 SER C C 1
ATOM 7289 O O . SER C 1 281 ? -11.599 39.819 106.984 1 127.61 262 SER C O 1
ATOM 7292 N N . PHE C 1 282 ? -10.656 38.518 105.38 1 123.36 263 PHE C N 1
ATOM 7293 C CA . PHE C 1 282 ? -11.134 39.269 104.222 1 122.58 263 PHE C CA 1
ATOM 7294 C C . PHE C 1 282 ? -12.582 38.94 103.853 1 125.54 263 PHE C C 1
ATOM 7295 O O . PHE C 1 282 ? -13.367 39.865 103.652 1 125.09 263 PHE C O 1
ATOM 7303 N N . VAL C 1 283 ? -12.92 37.634 103.729 1 121.39 264 VAL C N 1
ATOM 7304 C CA . VAL C 1 283 ? -14.242 37.139 103.311 1 120.91 264 VAL C CA 1
ATOM 7305 C C . VAL C 1 283 ? -15.387 37.657 104.199 1 124.19 264 VAL C C 1
ATOM 7306 O O . VAL C 1 283 ? -16.458 37.953 103.671 1 123.71 264 VAL C O 1
ATOM 7310 N N . SER C 1 284 ? -15.155 37.788 105.522 1 120.4 265 SER C N 1
ATOM 7311 C CA . SER C 1 284 ? -16.145 38.313 106.468 1 120.02 265 SER C CA 1
ATOM 7312 C C . SER C 1 284 ? -16.404 39.794 106.168 1 123.45 265 SER C C 1
ATOM 7313 O O . SER C 1 284 ? -17.559 40.21 106.076 1 123.07 265 SER C O 1
ATOM 7316 N N . ASP C 1 285 ? -15.32 40.56 105.947 1 119.62 266 ASP C N 1
ATOM 7317 C CA . ASP C 1 285 ? -15.347 41.981 105.609 1 119.37 266 ASP C CA 1
ATOM 7318 C C . ASP C 1 285 ? -15.94 42.222 104.222 1 122.73 266 ASP C C 1
ATOM 7319 O O . ASP C 1 285 ? -16.578 43.253 104.008 1 122.21 266 ASP C O 1
ATOM 7324 N N . PHE C 1 286 ? -15.728 41.272 103.289 1 119.18 267 PHE C N 1
ATOM 7325 C CA . PHE C 1 286 ? -16.22 41.334 101.912 1 119.06 267 PHE C CA 1
ATOM 7326 C C . PHE C 1 286 ? -17.737 41.145 101.838 1 123.03 267 PHE C C 1
ATOM 7327 O O . PHE C 1 286 ? -18.398 41.885 101.108 1 122.71 267 PHE C O 1
ATOM 7335 N N . LEU C 1 287 ? -18.281 40.145 102.565 1 119.48 268 LEU C N 1
ATOM 7336 C CA . LEU C 1 287 ? -19.719 39.857 102.594 1 119.3 268 LEU C CA 1
ATOM 7337 C C . LEU C 1 287 ? -20.501 40.979 103.276 1 123.97 268 LEU C C 1
ATOM 7338 O O . LEU C 1 287 ? -21.638 41.258 102.889 1 123.56 268 LEU C O 1
ATOM 7343 N N . ASP C 1 288 ? -19.867 41.639 104.267 1 121.11 269 ASP C N 1
ATOM 7344 C CA . ASP C 1 288 ? -20.432 42.751 105.03 1 121.15 269 ASP C CA 1
ATOM 7345 C C . ASP C 1 288 ? -20.475 44.066 104.245 1 125.17 269 ASP C C 1
ATOM 7346 O O . ASP C 1 288 ? -21.345 44.896 104.517 1 124.83 269 ASP C O 1
ATOM 7351 N N . SER C 1 289 ? -19.538 44.268 103.292 1 121.7 270 SER C N 1
ATOM 7352 C CA . SER C 1 289 ? -19.453 45.524 102.543 1 121.43 270 SER C CA 1
ATOM 7353 C C . SER C 1 289 ? -19.535 45.406 101.01 1 125.03 270 SER C C 1
ATOM 7354 O O . SER C 1 289 ? -20.366 46.082 100.4 1 124.62 270 SER C O 1
ATOM 7357 N N . GLY C 1 290 ? -18.66 44.599 100.409 1 121.31 271 GLY C N 1
ATOM 7358 C CA . GLY C 1 290 ? -18.551 44.481 98.958 1 120.99 271 GLY C CA 1
ATOM 7359 C C . GLY C 1 290 ? -19.123 43.274 98.247 1 124.44 271 GLY C C 1
ATOM 7360 O O . GLY C 1 290 ? -18.691 42.986 97.128 1 123.9 271 GLY C O 1
ATOM 7361 N N . PHE C 1 291 ? -20.108 42.576 98.839 1 120.85 272 PHE C N 1
ATOM 7362 C CA . PHE C 1 291 ? -20.704 41.433 98.14 1 120.58 272 PHE C CA 1
ATOM 7363 C C . PHE C 1 291 ? -21.788 41.897 97.165 1 123.93 272 PHE C C 1
ATOM 7364 O O . PHE C 1 291 ? -21.599 41.791 95.954 1 123.41 272 PHE C O 1
ATOM 7372 N N . ASN C 1 292 ? -22.921 42.397 97.7 1 120.11 273 ASN C N 1
ATOM 7373 C CA . ASN C 1 292 ? -24.075 42.875 96.933 1 119.65 273 ASN C CA 1
ATOM 7374 C C . ASN C 1 292 ? -23.728 43.972 95.9 1 122.46 273 ASN C C 1
ATOM 7375 O O . ASN C 1 292 ? -24.136 43.8 94.755 1 121.9 273 ASN C O 1
ATOM 7380 N N . PRO C 1 293 ? -22.973 45.066 96.219 1 118.18 274 PRO C N 1
ATOM 7381 C CA . PRO C 1 293 ? -22.696 46.083 95.183 1 117.7 274 PRO C CA 1
ATOM 7382 C C . PRO C 1 293 ? -21.864 45.604 93.99 1 120.49 274 PRO C C 1
ATOM 7383 O O . PRO C 1 293 ? -22.098 46.061 92.869 1 119.95 274 PRO C O 1
ATOM 7387 N N . LEU C 1 294 ? -20.895 44.7 94.228 1 116.3 275 LEU C N 1
ATOM 7388 C CA . LEU C 1 294 ? -20.02 44.161 93.187 1 115.74 275 LEU C CA 1
ATOM 7389 C C . LEU C 1 294 ? -20.754 43.147 92.302 1 119.12 275 LEU C C 1
ATOM 7390 O O . LEU C 1 294 ? -20.818 43.346 91.088 1 118.73 275 LEU C O 1
ATOM 7395 N N . PHE C 1 295 ? -21.315 42.078 92.912 1 115.17 276 PHE C N 1
ATOM 7396 C CA . PHE C 1 295 ? -22.019 40.996 92.218 1 114.64 276 PHE C CA 1
ATOM 7397 C C . PHE C 1 295 ? -23.313 41.425 91.515 1 118.04 276 PHE C C 1
ATOM 7398 O O . PHE C 1 295 ? -23.66 40.814 90.504 1 117.42 276 PHE C O 1
ATOM 7406 N N . SER C 1 296 ? -24.015 42.467 92.028 1 114.44 277 SER C N 1
ATOM 7407 C CA . SER C 1 296 ? -25.234 43 91.402 1 114.08 277 SER C CA 1
ATOM 7408 C C . SER C 1 296 ? -24.859 43.732 90.113 1 117.05 277 SER C C 1
ATOM 7409 O O . SER C 1 296 ? -25.596 43.65 89.129 1 116.52 277 SER C O 1
ATOM 7412 N N . HIS C 1 297 ? -23.698 44.423 90.12 1 112.96 278 HIS C N 1
ATOM 7413 C CA . HIS C 1 297 ? -23.168 45.163 88.977 1 112.51 278 HIS C CA 1
ATOM 7414 C C . HIS C 1 297 ? -22.732 44.228 87.847 1 115.69 278 HIS C C 1
ATOM 7415 O O . HIS C 1 297 ? -22.995 44.531 86.682 1 115.4 278 HIS C O 1
ATOM 7422 N N . ILE C 1 298 ? -22.061 43.105 88.188 1 111.59 279 ILE C N 1
ATOM 7423 C CA . ILE C 1 298 ? -21.596 42.1 87.223 1 111.16 279 ILE C CA 1
ATOM 7424 C C . ILE C 1 298 ? -22.81 41.415 86.574 1 115.3 279 ILE C C 1
ATOM 7425 O O . ILE C 1 298 ? -22.835 41.257 85.351 1 114.82 279 ILE C O 1
ATOM 7430 N N . ARG C 1 299 ? -23.832 41.064 87.395 1 112.15 280 ARG C N 1
ATOM 7431 C CA . ARG C 1 299 ? -25.097 40.441 86.979 1 112.05 280 ARG C CA 1
ATOM 7432 C C . ARG C 1 299 ? -25.824 41.331 85.957 1 116.19 280 ARG C C 1
ATOM 7433 O O . ARG C 1 299 ? -26.381 40.818 84.984 1 115.76 280 ARG C O 1
ATOM 7441 N N . LYS C 1 300 ? -25.8 42.66 86.183 1 112.87 281 LYS C N 1
ATOM 7442 C CA . LYS C 1 300 ? -26.402 43.654 85.298 1 112.73 281 LYS C CA 1
ATOM 7443 C C . LYS C 1 300 ? -25.552 43.847 84.041 1 116.65 281 LYS C C 1
ATOM 7444 O O . LYS C 1 300 ? -26.11 44.111 82.976 1 116.28 281 LYS C O 1
ATOM 7450 N N . SER C 1 301 ? -24.21 43.715 84.164 1 113.2 282 SER C N 1
ATOM 7451 C CA . SER C 1 301 ? -23.266 43.855 83.05 1 113.05 282 SER C CA 1
ATOM 7452 C C . SER C 1 301 ? -23.375 42.694 82.06 1 117.19 282 SER C C 1
ATOM 7453 O O . SER C 1 301 ? -23.261 42.91 80.853 1 116.61 282 SER C O 1
ATOM 7456 N N . LEU C 1 302 ? -23.609 41.472 82.57 1 114.23 283 LEU C N 1
ATOM 7457 C CA . LEU C 1 302 ? -23.761 40.267 81.751 1 114.31 283 LEU C CA 1
ATOM 7458 C C . LEU C 1 302 ? -25.118 40.248 81.041 1 119.24 283 LEU C C 1
ATOM 7459 O O . LEU C 1 302 ? -25.207 39.78 79.903 1 118.69 283 LEU C O 1
ATOM 7464 N N . GLU C 1 303 ? -26.169 40.76 81.721 1 116.71 284 GLU C N 1
ATOM 7465 C CA . GLU C 1 303 ? -27.539 40.838 81.209 1 116.88 284 GLU C CA 1
ATOM 7466 C C . GLU C 1 303 ? -27.65 41.831 80.045 1 121.15 284 GLU C C 1
ATOM 7467 O O . GLU C 1 303 ? -28.241 41.493 79.016 1 120.71 284 GLU C O 1
ATOM 7473 N N . ARG C 1 304 ? -27.053 43.037 80.196 1 117.84 285 ARG C N 1
ATOM 7474 C CA . ARG C 1 304 ? -27.066 44.081 79.165 1 117.66 285 ARG C CA 1
ATOM 7475 C C . ARG C 1 304 ? -26.062 43.81 78.02 1 121.52 285 ARG C C 1
ATOM 7476 O O . ARG C 1 304 ? -26.05 44.562 77.041 1 121.17 285 ARG C O 1
ATOM 7484 N N . GLU C 1 305 ? -25.237 42.732 78.148 1 117.86 286 GLU C N 1
ATOM 7485 C CA . GLU C 1 305 ? -24.223 42.279 77.18 1 117.49 286 GLU C CA 1
ATOM 7486 C C . GLU C 1 305 ? -23.168 43.369 76.915 1 120.02 286 GLU C C 1
ATOM 7487 O O . GLU C 1 305 ? -22.888 43.721 75.764 1 119.41 286 GLU C O 1
ATOM 7493 N N . ALA C 1 306 ? -22.596 43.897 78.017 1 115.76 287 ALA C N 1
ATOM 7494 C CA . ALA C 1 306 ? -21.592 44.964 78.08 1 115.13 287 ALA C CA 1
ATOM 7495 C C . ALA C 1 306 ? -20.36 44.738 77.18 1 117.77 287 ALA C C 1
ATOM 7496 O O . ALA C 1 306 ? -20.006 43.585 76.926 1 117.24 287 ALA C O 1
ATOM 7498 N N . PRO C 1 307 ? -19.69 45.809 76.685 1 113.54 288 PRO C N 1
ATOM 7499 C CA . PRO C 1 307 ? -18.512 45.596 75.827 1 113.07 288 PRO C CA 1
ATOM 7500 C C . PRO C 1 307 ? -17.276 45.122 76.593 1 115.75 288 PRO C C 1
ATOM 7501 O O . PRO C 1 307 ? -16.477 44.368 76.036 1 115.58 288 PRO C O 1
ATOM 7505 N N . HIS C 1 308 ? -17.123 45.553 77.861 1 111.08 289 HIS C N 1
ATOM 7506 C CA . HIS C 1 308 ? -15.983 45.196 78.71 1 110.45 289 HIS C CA 1
ATOM 7507 C C . HIS C 1 308 ? -15.999 43.737 79.192 1 112.77 289 HIS C C 1
ATOM 7508 O O . HIS C 1 308 ? -14.934 43.184 79.473 1 112.18 289 HIS C O 1
ATOM 7515 N N . VAL C 1 309 ? -17.194 43.121 79.294 1 108.29 290 VAL C N 1
ATOM 7516 C CA . VAL C 1 309 ? -17.33 41.735 79.753 1 107.56 290 VAL C CA 1
ATOM 7517 C C . VAL C 1 309 ? -16.918 40.738 78.663 1 110.56 290 VAL C C 1
ATOM 7518 O O . VAL C 1 309 ? -17.162 40.977 77.477 1 110.11 290 VAL C O 1
ATOM 7522 N N . LEU C 1 310 ? -16.279 39.631 79.079 1 106.55 291 LEU C N 1
ATOM 7523 C CA . LEU C 1 310 ? -15.834 38.548 78.198 1 106.11 291 LEU C CA 1
ATOM 7524 C C . LEU C 1 310 ? -16.554 37.242 78.557 1 109.48 291 LEU C C 1
ATOM 7525 O O . LEU C 1 310 ? -17.161 37.157 79.628 1 109.16 291 LEU C O 1
ATOM 7530 N N . HIS C 1 311 ? -16.507 36.238 77.657 1 105.49 292 HIS C N 1
ATOM 7531 C CA . HIS C 1 311 ? -17.168 34.94 77.837 1 105.05 292 HIS C CA 1
ATOM 7532 C C . HIS C 1 311 ? -16.717 34.179 79.087 1 107.16 292 HIS C C 1
ATOM 7533 O O . HIS C 1 311 ? -17.554 33.581 79.766 1 106.41 292 HIS C O 1
ATOM 7540 N N . TYR C 1 312 ? -15.405 34.208 79.391 1 102.77 293 TYR C N 1
ATOM 7541 C CA . TYR C 1 312 ? -14.834 33.519 80.551 1 102.05 293 TYR C CA 1
ATOM 7542 C C . TYR C 1 312 ? -15.208 34.18 81.888 1 104.36 293 TYR C C 1
ATOM 7543 O O . TYR C 1 312 ? -15.175 33.501 82.915 1 103.97 293 TYR C O 1
ATOM 7552 N N . HIS C 1 313 ? -15.59 35.482 81.871 1 99.68 294 HIS C N 1
ATOM 7553 C CA . HIS C 1 313 ? -16.013 36.242 83.057 1 98.89 294 HIS C CA 1
ATOM 7554 C C . HIS C 1 313 ? -17.333 35.721 83.644 1 101.85 294 HIS C C 1
ATOM 7555 O O . HIS C 1 313 ? -17.577 35.877 84.844 1 101.27 294 HIS C O 1
ATOM 7562 N N . GLN C 1 314 ? -18.181 35.117 82.788 1 97.84 295 GLN C N 1
ATOM 7563 C CA . GLN C 1 314 ? -19.479 34.543 83.144 1 97.28 295 GLN C CA 1
ATOM 7564 C C . GLN C 1 314 ? -19.308 33.339 84.077 1 100.48 295 GLN C C 1
ATOM 7565 O O . GLN C 1 314 ? -19.959 33.294 85.12 1 100.04 295 GLN C O 1
ATOM 7571 N N . SER C 1 315 ? -18.411 32.391 83.711 1 96.55 296 SER C N 1
ATOM 7572 C CA . SER C 1 315 ? -18.091 31.176 84.471 1 96.11 296 SER C CA 1
ATOM 7573 C C . SER C 1 315 ? -17.396 31.485 85.799 1 99.09 296 SER C C 1
ATOM 7574 O O . SER C 1 315 ? -17.621 30.776 86.783 1 98.78 296 SER C O 1
ATOM 7577 N N . GLN C 1 316 ? -16.549 32.533 85.821 1 94.78 297 GLN C N 1
ATOM 7578 C CA . GLN C 1 316 ? -15.833 32.979 87.018 1 94.26 297 GLN C CA 1
ATOM 7579 C C . GLN C 1 316 ? -16.818 33.586 88.026 1 97.82 297 GLN C C 1
ATOM 7580 O O . GLN C 1 316 ? -16.65 33.393 89.231 1 97.32 297 GLN C O 1
ATOM 7586 N N . PHE C 1 317 ? -17.854 34.299 87.521 1 94.15 298 PHE C N 1
ATOM 7587 C CA . PHE C 1 317 ? -18.911 34.933 88.318 1 93.77 298 PHE C CA 1
ATOM 7588 C C . PHE C 1 317 ? -19.718 33.886 89.091 1 96.62 298 PHE C C 1
ATOM 7589 O O . PHE C 1 317 ? -19.87 34.017 90.306 1 95.95 298 PHE C O 1
ATOM 7597 N N . PHE C 1 318 ? -20.205 32.842 88.388 1 92.7 299 PHE C N 1
ATOM 7598 C CA . PHE C 1 318 ? -20.983 31.755 88.978 1 92.42 299 PHE C CA 1
ATOM 7599 C C . PHE C 1 318 ? -20.194 30.969 90.02 1 97.29 299 PHE C C 1
ATOM 7600 O O . PHE C 1 318 ? -20.779 30.554 91.021 1 97.22 299 PHE C O 1
ATOM 7608 N N . TYR C 1 319 ? -18.868 30.794 89.81 1 94.24 300 TYR C N 1
ATOM 7609 C CA . TYR C 1 319 ? -17.984 30.096 90.75 1 94.27 300 TYR C CA 1
ATOM 7610 C C . TYR C 1 319 ? -17.882 30.876 92.067 1 98.37 300 TYR C C 1
ATOM 7611 O O . TYR C 1 319 ? -18.037 30.278 93.134 1 97.87 300 TYR C O 1
ATOM 7620 N N . LEU C 1 320 ? -17.617 32.2 91.982 1 94.93 301 LEU C N 1
ATOM 7621 C CA . LEU C 1 320 ? -17.475 33.092 93.134 1 94.72 301 LEU C CA 1
ATOM 7622 C C . LEU C 1 320 ? -18.748 33.237 93.958 1 98.91 301 LEU C C 1
ATOM 7623 O O . LEU C 1 320 ? -18.659 33.302 95.185 1 98.45 301 LEU C O 1
ATOM 7628 N N . VAL C 1 321 ? -19.927 33.276 93.297 1 95.85 302 VAL C N 1
ATOM 7629 C CA . VAL C 1 321 ? -21.226 33.353 93.979 1 95.94 302 VAL C CA 1
ATOM 7630 C C . VAL C 1 321 ? -21.384 32.072 94.814 1 100.8 302 VAL C C 1
ATOM 7631 O O . VAL C 1 321 ? -21.651 32.161 96.012 1 100.27 302 VAL C O 1
ATOM 7635 N N . ALA C 1 322 ? -21.136 30.896 94.185 1 98.22 303 ALA C N 1
ATOM 7636 C CA . ALA C 1 322 ? -21.192 29.568 94.804 1 98.45 303 ALA C CA 1
ATOM 7637 C C . ALA C 1 322 ? -20.192 29.433 95.954 1 103.79 303 ALA C C 1
ATOM 7638 O O . ALA C 1 322 ? -20.522 28.833 96.98 1 103.47 303 ALA C O 1
ATOM 7640 N N . TRP C 1 323 ? -18.978 29.996 95.78 1 101.32 304 TRP C N 1
ATOM 7641 C CA . TRP C 1 323 ? -17.907 29.967 96.775 1 101.6 304 TRP C CA 1
ATOM 7642 C C . TRP C 1 323 ? -18.244 30.828 97.992 1 107.18 304 TRP C C 1
ATOM 7643 O O . TRP C 1 323 ? -18.032 30.382 99.123 1 106.86 304 TRP C O 1
ATOM 7654 N N . PHE C 1 324 ? -18.741 32.061 97.763 1 104.86 305 PHE C N 1
ATOM 7655 C CA . PHE C 1 324 ? -19.09 32.982 98.844 1 105.22 305 PHE C CA 1
ATOM 7656 C C . PHE C 1 324 ? -20.377 32.593 99.58 1 110.07 305 PHE C C 1
ATOM 7657 O O . PHE C 1 324 ? -20.515 32.94 100.755 1 109.79 305 PHE C O 1
ATOM 7665 N N . LEU C 1 325 ? -21.297 31.854 98.914 1 106.98 306 LEU C N 1
ATOM 7666 C CA . LEU C 1 325 ? -22.535 31.375 99.541 1 106.88 306 LEU C CA 1
ATOM 7667 C C . LEU C 1 325 ? -22.21 30.311 100.586 1 111.64 306 LEU C C 1
ATOM 7668 O O . LEU C 1 325 ? -22.822 30.303 101.656 1 111.15 306 LEU C O 1
ATOM 7673 N N . GLU C 1 326 ? -21.22 29.441 100.284 1 109.21 307 GLU C N 1
ATOM 7674 C CA . GLU C 1 326 ? -20.746 28.39 101.184 1 109.69 307 GLU C CA 1
ATOM 7675 C C . GLU C 1 326 ? -19.959 29.027 102.33 1 114.46 307 GLU C C 1
ATOM 7676 O O . GLU C 1 326 ? -20.051 28.558 103.465 1 114.18 307 GLU C O 1
ATOM 7682 N N . ALA C 1 327 ? -19.211 30.108 102.027 1 111.54 308 ALA C N 1
ATOM 7683 C CA . ALA C 1 327 ? -18.427 30.87 102.996 1 111.79 308 ALA C CA 1
ATOM 7684 C C . ALA C 1 327 ? -19.343 31.619 103.97 1 117.11 308 ALA C C 1
ATOM 7685 O O . ALA C 1 327 ? -18.976 31.785 105.136 1 116.69 308 ALA C O 1
ATOM 7687 N N . GLU C 1 328 ? -20.536 32.049 103.491 1 114.79 309 GLU C N 1
ATOM 7688 C CA . GLU C 1 328 ? -21.547 32.755 104.28 1 115.15 309 GLU C CA 1
ATOM 7689 C C . GLU C 1 328 ? -22.13 31.811 105.337 1 120.23 309 GLU C C 1
ATOM 7690 O O . GLU C 1 328 ? -22.21 32.199 106.5 1 119.93 309 GLU C O 1
ATOM 7696 N N . ARG C 1 329 ? -22.51 30.576 104.944 1 117.54 310 ARG C N 1
ATOM 7697 C CA . ARG C 1 329 ? -23.099 29.564 105.833 1 117.69 310 ARG C CA 1
ATOM 7698 C C . ARG C 1 329 ? -22.129 29.062 106.927 1 122.56 310 ARG C C 1
ATOM 7699 O O . ARG C 1 329 ? -22.573 28.453 107.903 1 122.13 310 ARG C O 1
ATOM 7707 N N . ALA C 1 330 ? -20.821 29.35 106.781 1 119.97 311 ALA C N 1
ATOM 7708 C CA . ALA C 1 330 ? -19.786 29.001 107.756 1 120.27 311 ALA C CA 1
ATOM 7709 C C . ALA C 1 330 ? -19.758 30.032 108.892 1 125.54 311 ALA C C 1
ATOM 7710 O O . ALA C 1 330 ? -19.297 29.724 109.995 1 124.87 311 ALA C O 1
ATOM 7712 N N . ARG C 1 331 ? -20.25 31.255 108.608 1 123.58 312 ARG C N 1
ATOM 7713 C CA . ARG C 1 331 ? -20.303 32.385 109.54 1 124.11 312 ARG C CA 1
ATOM 7714 C C . ARG C 1 331 ? -21.716 32.597 110.095 1 129.42 312 ARG C C 1
ATOM 7715 O O . ARG C 1 331 ? -21.877 32.704 111.312 1 129.23 312 ARG C O 1
ATOM 7723 N N . ARG C 1 332 ? -22.733 32.631 109.2 1 126.79 313 ARG C N 1
ATOM 7724 C CA . ARG C 1 332 ? -24.166 32.803 109.485 1 126.94 313 ARG C CA 1
ATOM 7725 C C . ARG C 1 332 ? -24.468 34.006 110.397 1 131.33 313 ARG C C 1
ATOM 7726 O O . ARG C 1 332 ? -25.229 33.884 111.363 1 130.81 313 ARG C O 1
ATOM 7734 N N . SER C 1 333 ? -23.872 35.169 110.077 1 128.48 314 SER C N 1
ATOM 7735 C CA . SER C 1 333 ? -24.084 36.397 110.844 1 128.68 314 SER C CA 1
ATOM 7736 C C . SER C 1 333 ? -25.403 37.05 110.431 1 132.85 314 SER C C 1
ATOM 7737 O O . SER C 1 333 ? -26.187 37.438 111.298 1 132.7 314 SER C O 1
ATOM 7740 N N . SER C 1 334 ? -25.648 37.162 109.106 1 129.22 315 SER C N 1
ATOM 7741 C CA . SER C 1 334 ? -26.863 37.731 108.518 1 128.94 315 SER C CA 1
ATOM 7742 C C . SER C 1 334 ? -27.059 37.206 107.101 1 132.3 315 SER C C 1
ATOM 7743 O O . SER C 1 334 ? -26.154 37.306 106.267 1 131.73 315 SER C O 1
ATOM 7746 N N . PHE C 1 335 ? -28.243 36.634 106.834 1 128.67 316 PHE C N 1
ATOM 7747 C CA . PHE C 1 335 ? -28.599 36.09 105.523 1 128.37 316 PHE C CA 1
ATOM 7748 C C . PHE C 1 335 ? -29.101 37.185 104.553 1 131.65 316 PHE C C 1
ATOM 7749 O O . PHE C 1 335 ? -29.526 36.878 103.436 1 131.08 316 PHE C O 1
ATOM 7757 N N . ASN C 1 336 ? -29.011 38.46 104.98 1 127.95 317 ASN C N 1
ATOM 7758 C CA . ASN C 1 336 ? -29.411 39.646 104.217 1 127.62 317 ASN C CA 1
ATOM 7759 C C . ASN C 1 336 ? -28.218 40.246 103.456 1 130.58 317 ASN C C 1
ATOM 7760 O O . ASN C 1 336 ? -28.414 41.055 102.546 1 129.94 317 ASN C O 1
ATOM 7765 N N . LEU C 1 337 ? -26.985 39.839 103.831 1 126.62 318 LEU C N 1
ATOM 7766 C CA . LEU C 1 337 ? -25.72 40.297 103.236 1 126.11 318 LEU C CA 1
ATOM 7767 C C . LEU C 1 337 ? -25.483 39.695 101.845 1 128.6 318 LEU C C 1
ATOM 7768 O O . LEU C 1 337 ? -24.589 40.144 101.124 1 128.08 318 LEU C O 1
ATOM 7773 N N . ILE C 1 338 ? -26.273 38.667 101.49 1 124.17 319 ILE C N 1
ATOM 7774 C CA . ILE C 1 338 ? -26.218 37.927 100.225 1 123.51 319 ILE C CA 1
ATOM 7775 C C . ILE C 1 338 ? -27.57 37.994 99.483 1 126.44 319 ILE C C 1
ATOM 7776 O O . ILE C 1 338 ? -27.88 37.109 98.683 1 125.82 319 ILE C O 1
ATOM 7781 N N . ALA C 1 339 ? -28.364 39.049 99.748 1 122.63 320 ALA C N 1
ATOM 7782 C CA . ALA C 1 339 ? -29.694 39.262 99.169 1 122.4 320 ALA C CA 1
ATOM 7783 C C . ALA C 1 339 ? -29.719 39.453 97.647 1 126.28 320 ALA C C 1
ATOM 7784 O O . ALA C 1 339 ? -30.69 39.041 97.007 1 125.78 320 ALA C O 1
ATOM 7786 N N . SER C 1 340 ? -28.665 40.078 97.078 1 122.92 321 SER C N 1
ATOM 7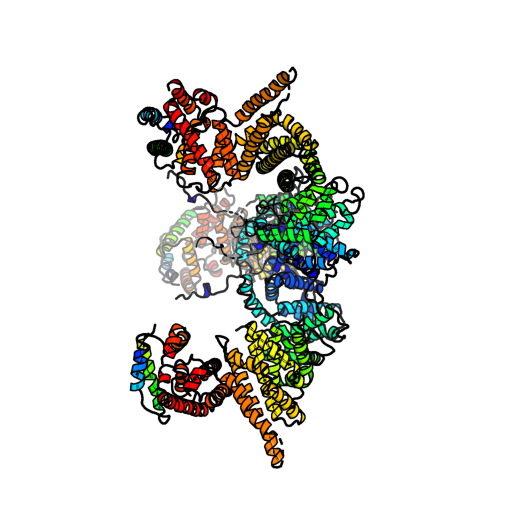787 C CA . SER C 1 340 ? -28.543 40.361 95.644 1 122.74 321 SER C CA 1
ATOM 7788 C C . SER C 1 340 ? -28.499 39.127 94.74 1 126.61 321 SER C C 1
ATOM 7789 O O . SER C 1 340 ? -28.981 39.194 93.608 1 126.13 321 SER C O 1
ATOM 7792 N N . VAL C 1 341 ? -27.921 38.014 95.228 1 123.22 322 VAL C N 1
ATOM 7793 C CA . VAL C 1 341 ? -27.797 36.771 94.454 1 123.04 322 VAL C CA 1
ATOM 7794 C C . VAL C 1 341 ? -29.036 35.852 94.606 1 127.13 322 VAL C C 1
ATOM 7795 O O . VAL C 1 341 ? -29.131 34.842 93.906 1 126.6 322 VAL C O 1
ATOM 7799 N N . LEU C 1 342 ? -29.984 36.213 95.495 1 124 323 LEU C N 1
ATOM 7800 C CA . LEU C 1 342 ? -31.222 35.456 95.702 1 123.94 323 LEU C CA 1
ATOM 7801 C C . LEU C 1 342 ? -32.44 36.142 95.057 1 128.3 323 LEU C C 1
ATOM 7802 O O . LEU C 1 342 ? -33.562 35.638 95.163 1 127.93 323 LEU C O 1
ATOM 7807 N N . THR C 1 343 ? -32.204 37.276 94.358 1 125.18 324 THR C N 1
ATOM 7808 C CA . THR C 1 343 ? -33.223 38.054 93.64 1 125.12 324 THR C CA 1
ATOM 7809 C C . THR C 1 343 ? -33.709 37.276 92.419 1 129.44 324 THR C C 1
ATOM 7810 O O . THR C 1 343 ? -32.948 36.478 91.868 1 129.08 324 THR C O 1
ATOM 7814 N N . GLN C 1 344 ? -34.964 37.524 91.984 1 126.3 325 GLN C N 1
ATOM 7815 C CA . GLN C 1 344 ? -35.575 36.87 90.816 1 126.22 325 GLN C CA 1
ATOM 7816 C C . GLN C 1 344 ? -34.832 37.163 89.497 1 129.85 325 GLN C C 1
ATOM 7817 O O . GLN C 1 344 ? -34.897 36.348 88.578 1 129.39 325 GLN C O 1
ATOM 7823 N N . GLU C 1 345 ? -34.1 38.301 89.43 1 126.25 326 GLU C N 1
ATOM 7824 C CA . GLU C 1 345 ? -33.298 38.732 88.275 1 125.94 326 GLU C CA 1
ATOM 7825 C C . GLU C 1 345 ? -32.133 37.766 88.022 1 129.05 326 GLU C C 1
ATOM 7826 O O . GLU C 1 345 ? -31.77 37.532 86.867 1 128.53 326 GLU C O 1
ATOM 7832 N N . MET C 1 346 ? -31.559 37.21 89.109 1 125.13 327 MET C N 1
ATOM 7833 C CA . MET C 1 346 ? -30.469 36.233 89.083 1 124.79 327 MET C CA 1
ATOM 7834 C C . MET C 1 346 ? -30.993 34.899 88.525 1 128.7 327 MET C C 1
ATOM 7835 O O . MET C 1 346 ? -30.321 34.28 87.699 1 128.15 327 MET C O 1
ATOM 7840 N N . PHE C 1 347 ? -32.198 34.48 88.972 1 125.54 328 PHE C N 1
ATOM 7841 C CA . PHE C 1 347 ? -32.884 33.245 88.573 1 125.47 328 PHE C CA 1
ATOM 7842 C C . PHE C 1 347 ? -33.149 33.177 87.074 1 129.13 328 PHE C C 1
ATOM 7843 O O . PHE C 1 347 ? -32.877 32.143 86.466 1 128.57 328 PHE C O 1
ATOM 7851 N N . ILE C 1 348 ? -33.653 34.277 86.477 1 125.78 329 ILE C N 1
ATOM 7852 C CA . ILE C 1 348 ? -33.928 34.382 85.037 1 125.68 329 ILE C CA 1
ATOM 7853 C C . ILE C 1 348 ? -32.598 34.292 84.263 1 129.51 329 ILE C C 1
ATOM 7854 O O . ILE C 1 348 ? -32.525 33.582 83.256 1 129.19 329 ILE C O 1
ATOM 7859 N N . ALA C 1 349 ? -31.548 34.98 84.771 1 125.73 330 ALA C N 1
ATOM 7860 C CA . ALA C 1 349 ? -30.205 35.032 84.188 1 125.31 330 ALA C CA 1
ATOM 7861 C C . ALA C 1 349 ? -29.489 33.677 84.138 1 128.29 330 ALA C C 1
ATOM 7862 O O . ALA C 1 349 ? -28.935 33.339 83.092 1 127.76 330 ALA C O 1
ATOM 7864 N N . LEU C 1 350 ? -29.492 32.907 85.249 1 124.31 331 LEU C N 1
ATOM 7865 C CA . LEU C 1 350 ? -28.832 31.597 85.273 1 123.93 331 LEU C CA 1
ATOM 7866 C C . LEU C 1 350 ? -29.621 30.534 84.497 1 127.8 331 LEU C C 1
ATOM 7867 O O . LEU C 1 350 ? -29 29.638 83.928 1 127.32 331 LEU C O 1
ATOM 7872 N N . ASN C 1 351 ? -30.972 30.647 84.451 1 124.48 332 ASN C N 1
ATOM 7873 C CA . ASN C 1 351 ? -31.834 29.729 83.692 1 124.36 332 ASN C CA 1
ATOM 7874 C C . ASN C 1 351 ? -31.594 29.898 82.191 1 128.17 332 ASN C C 1
ATOM 7875 O O . ASN C 1 351 ? -31.595 28.909 81.457 1 127.6 332 ASN C O 1
ATOM 7880 N N . ARG C 1 352 ? -31.356 31.156 81.751 1 124.92 333 ARG C N 1
ATOM 7881 C CA . ARG C 1 352 ? -31.033 31.531 80.37 1 124.76 333 ARG C CA 1
ATOM 7882 C C . ARG C 1 352 ? -29.619 31.022 80.057 1 128 333 ARG C C 1
ATOM 7883 O O . ARG C 1 352 ? -29.363 30.579 78.935 1 127.56 333 ARG C O 1
ATOM 7891 N N . ALA C 1 353 ? -28.714 31.08 81.065 1 123.93 334 ALA C N 1
ATOM 7892 C CA . ALA C 1 353 ? -27.328 30.623 80.975 1 123.46 334 ALA C CA 1
ATOM 7893 C C . ALA C 1 353 ? -27.241 29.097 80.875 1 126.73 334 ALA C C 1
ATOM 7894 O O . ALA C 1 353 ? -26.375 28.598 80.158 1 126.48 334 ALA C O 1
ATOM 7896 N N . LEU C 1 354 ? -28.143 28.36 81.571 1 122.57 335 LEU C N 1
ATOM 7897 C CA . LEU C 1 354 ? -28.196 26.891 81.546 1 122.04 335 LEU C CA 1
ATOM 7898 C C . LEU C 1 354 ? -28.59 26.367 80.163 1 126.13 335 LEU C C 1
ATOM 7899 O O . LEU C 1 354 ? -28.008 25.388 79.695 1 125.57 335 LEU C O 1
ATOM 7904 N N . ASP C 1 355 ? -29.567 27.031 79.509 1 123.17 336 ASP C N 1
ATOM 7905 C CA . ASP C 1 355 ? -30.047 26.677 78.172 1 123.21 336 ASP C CA 1
ATOM 7906 C C . ASP C 1 355 ? -29.015 27.017 77.094 1 127.38 336 ASP C C 1
ATOM 7907 O O . ASP C 1 355 ? -28.841 26.234 76.158 1 126.91 336 ASP C O 1
ATOM 7912 N N . ARG C 1 356 ? -28.334 28.175 77.229 1 124.24 337 ARG C N 1
ATOM 7913 C CA . ARG C 1 356 ? -27.323 28.638 76.275 1 124.28 337 ARG C CA 1
ATOM 7914 C C . ARG C 1 356 ? -26.029 27.814 76.337 1 128.16 337 ARG C C 1
ATOM 7915 O O . ARG C 1 356 ? -25.455 27.528 75.285 1 127.75 337 ARG C O 1
ATOM 7923 N N . ALA C 1 357 ? -25.582 27.421 77.549 1 124.77 338 ALA C N 1
ATOM 7924 C CA . ALA C 1 357 ? -24.364 26.624 77.724 1 124.7 338 ALA C CA 1
ATOM 7925 C C . ALA C 1 357 ? -24.509 25.2 77.186 1 129.05 338 ALA C C 1
ATOM 7926 O O . ALA C 1 357 ? -23.532 24.653 76.676 1 128.71 338 ALA C O 1
ATOM 7928 N N . TYR C 1 358 ? -25.717 24.606 77.286 1 125.86 339 TYR C N 1
ATOM 7929 C CA . TYR C 1 358 ? -25.977 23.255 76.781 1 125.75 339 TYR C CA 1
ATOM 7930 C C . TYR C 1 358 ? -26.031 23.233 75.246 1 129.42 339 TYR C C 1
ATOM 7931 O O . TYR C 1 358 ? -25.491 22.309 74.635 1 129.14 339 TYR C O 1
ATOM 7940 N N . GLY C 1 359 ? -26.678 24.242 74.657 1 125.7 340 GLY C N 1
ATOM 7941 C CA . GLY C 1 359 ? -26.82 24.398 73.211 1 125.49 340 GLY C CA 1
ATOM 7942 C C . GLY C 1 359 ? -25.498 24.617 72.504 1 129.38 340 GLY C C 1
ATOM 7943 O O . GLY C 1 359 ? -25.235 23.992 71.473 1 128.97 340 GLY C O 1
ATOM 7944 N N . ASP C 1 360 ? -24.643 25.487 73.083 1 125.93 341 ASP C N 1
ATOM 7945 C CA . ASP C 1 360 ? -23.304 25.812 72.58 1 125.73 341 ASP C CA 1
ATOM 7946 C C . ASP C 1 360 ? -22.275 24.717 72.932 1 129.15 341 ASP C C 1
ATOM 7947 O O . ASP C 1 360 ? -21.114 24.812 72.52 1 128.86 341 ASP C O 1
ATOM 7952 N N . LYS C 1 361 ? -22.714 23.681 73.69 1 125.12 342 LYS C N 1
ATOM 7953 C CA . LYS C 1 361 ? -21.944 22.517 74.162 1 124.63 342 LYS C CA 1
ATOM 7954 C C . LYS C 1 361 ? -20.782 22.92 75.101 1 128.11 342 LYS C C 1
ATOM 7955 O O . LYS C 1 361 ? -19.787 22.197 75.219 1 127.47 342 LYS C O 1
ATOM 7961 N N . ASP C 1 362 ? -20.948 24.063 75.796 1 124.59 343 ASP C N 1
ATOM 7962 C CA . ASP C 1 362 ? -20.001 24.613 76.764 1 124.31 343 ASP C CA 1
ATOM 7963 C C . ASP C 1 362 ? -20.305 23.973 78.118 1 127.2 343 ASP C C 1
ATOM 7964 O O . ASP C 1 362 ? -21.329 24.277 78.737 1 126.52 343 ASP C O 1
ATOM 7969 N N . TRP C 1 363 ? -19.429 23.056 78.553 1 123.3 344 TRP C N 1
ATOM 7970 C CA . TRP C 1 363 ? -19.608 22.307 79.795 1 122.91 344 TRP C CA 1
ATOM 7971 C C . TRP C 1 363 ? -18.987 22.979 81.011 1 125.4 344 TRP C C 1
ATOM 7972 O O . TRP C 1 363 ? -19.537 22.843 82.104 1 125.02 344 TRP C O 1
ATOM 7983 N N . ARG C 1 364 ? -17.863 23.708 80.831 1 120.72 345 ARG C N 1
ATOM 7984 C CA . ARG C 1 364 ? -17.176 24.416 81.917 1 119.92 345 ARG C CA 1
ATOM 7985 C C . ARG C 1 364 ? -18.061 25.517 82.515 1 122.17 345 ARG C C 1
ATOM 7986 O O . ARG C 1 364 ? -18.084 25.68 83.736 1 121.76 345 ARG C O 1
ATOM 7994 N N . LEU C 1 365 ? -18.812 26.238 81.658 1 117.55 346 LEU C N 1
ATOM 7995 C CA . LEU C 1 365 ? -19.741 27.292 82.07 1 116.92 346 LEU C CA 1
ATOM 7996 C C . LEU C 1 365 ? -20.946 26.676 82.783 1 119.42 346 LEU C C 1
ATOM 7997 O O . LEU C 1 365 ? -21.411 27.234 83.779 1 118.91 346 LEU C O 1
ATOM 8002 N N . LEU C 1 366 ? -21.431 25.522 82.281 1 115.06 347 LEU C N 1
ATOM 8003 C CA . LEU C 1 366 ? -22.563 24.785 82.845 1 114.47 347 LEU C CA 1
ATOM 8004 C C . LEU C 1 366 ? -22.227 24.219 84.226 1 116.91 347 LEU C C 1
ATOM 8005 O O . LEU C 1 366 ? -23.065 24.302 85.121 1 116.46 347 LEU C O 1
ATOM 8010 N N . THR C 1 367 ? -20.994 23.683 84.402 1 112.41 348 THR C N 1
ATOM 8011 C CA . THR C 1 367 ? -20.484 23.128 85.665 1 111.8 348 THR C CA 1
ATOM 8012 C C . THR C 1 367 ? -20.529 24.202 86.764 1 114.94 348 THR C C 1
ATOM 8013 O O . THR C 1 367 ? -21.016 23.926 87.861 1 114.65 348 THR C O 1
ATOM 8017 N N . SER C 1 368 ? -20.061 25.428 86.446 1 110.91 349 SER C N 1
ATOM 8018 C CA . SER C 1 368 ? -20.057 26.576 87.357 1 110.45 349 SER C CA 1
ATOM 8019 C C . SER C 1 368 ? -21.476 27.055 87.664 1 113.2 349 SER C C 1
ATOM 8020 O O . SER C 1 368 ? -21.754 27.425 88.803 1 112.59 349 SER C O 1
ATOM 8023 N N . ALA C 1 369 ? -22.369 27.032 86.654 1 109.14 350 ALA C N 1
ATOM 8024 C CA . ALA C 1 369 ? -23.768 27.445 86.784 1 108.67 350 ALA C CA 1
ATOM 8025 C C . ALA C 1 369 ? -24.566 26.472 87.654 1 111.84 350 ALA C C 1
ATOM 8026 O O . ALA C 1 369 ? -25.355 26.917 88.49 1 111.35 350 ALA C O 1
ATOM 8028 N N . MET C 1 370 ? -24.354 25.153 87.462 1 107.93 351 MET C N 1
ATOM 8029 C CA . MET C 1 370 ? -25.022 24.098 88.225 1 107.62 351 MET C CA 1
ATOM 8030 C C . MET C 1 370 ? -24.593 24.132 89.685 1 111.01 351 MET C C 1
ATOM 8031 O O . MET C 1 370 ? -25.449 24.016 90.561 1 110.69 351 MET C O 1
ATOM 8036 N N . ARG C 1 371 ? -23.277 24.318 89.944 1 107.22 352 ARG C N 1
ATOM 8037 C CA . ARG C 1 371 ? -22.709 24.409 91.293 1 106.95 352 ARG C CA 1
ATOM 8038 C C . ARG C 1 371 ? -23.197 25.669 92.005 1 110.84 352 ARG C C 1
ATOM 8039 O O . ARG C 1 371 ? -23.393 25.635 93.218 1 110.61 352 ARG C O 1
ATOM 8047 N N . CYS C 1 372 ? -23.419 26.769 91.248 1 107.05 353 CYS C N 1
ATOM 8048 C CA . CYS C 1 372 ? -23.933 28.034 91.781 1 106.68 353 CYS C CA 1
ATOM 8049 C C . CYS C 1 372 ? -25.378 27.858 92.224 1 110.02 353 CYS C C 1
ATOM 8050 O O . CYS C 1 372 ? -25.725 28.223 93.35 1 109.57 353 CYS C O 1
ATOM 8053 N N . PHE C 1 373 ? -26.206 27.264 91.339 1 106.21 354 PHE C N 1
ATOM 8054 C CA . PHE C 1 373 ? -27.622 26.984 91.561 1 105.86 354 PHE C CA 1
ATOM 8055 C C . PHE C 1 373 ? -27.838 26.077 92.771 1 109.38 354 PHE C C 1
ATOM 8056 O O . PHE C 1 373 ? -28.782 26.301 93.526 1 108.77 354 PHE C O 1
ATOM 8064 N N . THR C 1 374 ? -26.937 25.09 92.978 1 106.08 355 THR C N 1
ATOM 8065 C CA . THR C 1 374 ? -26.963 24.165 94.116 1 106.03 355 THR C CA 1
ATOM 8066 C C . THR C 1 374 ? -26.792 24.952 95.422 1 110.49 355 THR C C 1
ATOM 8067 O O . THR C 1 374 ? -27.535 24.71 96.373 1 110.27 355 THR C O 1
ATOM 8071 N N . GLN C 1 375 ? -25.835 25.908 95.447 1 107.26 356 GLN C N 1
ATOM 8072 C CA . GLN C 1 375 ? -25.538 26.748 96.612 1 107.12 356 GLN C CA 1
ATOM 8073 C C . GLN C 1 375 ? -26.674 27.712 96.949 1 111.22 356 GLN C C 1
ATOM 8074 O O . GLN C 1 375 ? -26.862 28.026 98.124 1 110.83 356 GLN C O 1
ATOM 8080 N N . ILE C 1 376 ? -27.438 28.158 95.929 1 107.91 357 ILE C N 1
ATOM 8081 C CA . ILE C 1 376 ? -28.599 29.045 96.084 1 107.86 357 ILE C CA 1
ATOM 8082 C C . ILE C 1 376 ? -29.734 28.268 96.782 1 112.98 357 ILE C C 1
ATOM 8083 O O . ILE C 1 376 ? -30.348 28.787 97.719 1 112.55 357 ILE C O 1
ATOM 8088 N N . LEU C 1 377 ? -29.978 27.016 96.339 1 110.41 358 LEU C N 1
ATOM 8089 C CA . LEU C 1 377 ? -31.004 26.126 96.892 1 110.6 358 LEU C CA 1
ATOM 8090 C C . LEU C 1 377 ? -30.675 25.695 98.322 1 115.3 358 LEU C C 1
ATOM 8091 O O . LEU C 1 377 ? -31.589 25.497 99.122 1 114.86 358 LEU C O 1
ATOM 8096 N N . LEU C 1 378 ? -29.375 25.56 98.644 1 112.72 359 LEU C N 1
ATOM 8097 C CA . LEU C 1 378 ? -28.904 25.204 99.983 1 113.11 359 LEU C CA 1
ATOM 8098 C C . LEU C 1 378 ? -29.078 26.389 100.931 1 118.16 359 LEU C C 1
ATOM 8099 O O . LEU C 1 378 ? -29.28 26.188 102.129 1 117.87 359 LEU C O 1
ATOM 8104 N N . THR C 1 379 ? -28.995 27.621 100.386 1 115.52 360 THR C N 1
ATOM 8105 C CA . THR C 1 379 ? -29.15 28.877 101.118 1 115.79 360 THR C CA 1
ATOM 8106 C C . THR C 1 379 ? -30.614 29.109 101.518 1 121.01 360 THR C C 1
ATOM 8107 O O . THR C 1 379 ? -30.864 29.437 102.678 1 120.8 360 THR C O 1
ATOM 8111 N N . VAL C 1 380 ? -31.572 28.923 100.576 1 118.26 361 VAL C N 1
ATOM 8112 C CA . VAL C 1 380 ? -33.011 29.103 100.844 1 118.35 361 VAL C CA 1
ATOM 8113 C C . VAL C 1 380 ? -33.535 28.075 101.871 1 123.3 361 VAL C C 1
ATOM 8114 O O . VAL C 1 380 ? -34.488 28.372 102.592 1 122.78 361 VAL C O 1
ATOM 8118 N N . GLN C 1 381 ? -32.892 26.888 101.947 1 120.84 362 GLN C N 1
ATOM 8119 C CA . GLN C 1 381 ? -33.23 25.827 102.898 1 121.14 362 GLN C CA 1
ATOM 8120 C C . GLN C 1 381 ? -32.804 26.243 104.312 1 125.99 362 GLN C C 1
ATOM 8121 O O . GLN C 1 381 ? -33.556 26.02 105.261 1 125.66 362 GLN C O 1
ATOM 8127 N N . GLU C 1 382 ? -31.614 26.868 104.442 1 123.27 363 GLU C N 1
ATOM 8128 C CA . GLU C 1 382 ? -31.094 27.362 105.721 1 123.53 363 GLU C CA 1
ATOM 8129 C C . GLU C 1 382 ? -31.783 28.679 106.117 1 128.9 363 GLU C C 1
ATOM 8130 O O . GLU C 1 382 ? -31.788 29.032 107.298 1 128.53 363 GLU C O 1
ATOM 8136 N N . MET C 1 383 ? -32.36 29.395 105.121 1 126.54 364 MET C N 1
ATOM 8137 C CA . MET C 1 383 ? -33.085 30.66 105.282 1 126.89 364 MET C CA 1
ATOM 8138 C C . MET C 1 383 ? -34.522 30.42 105.774 1 132.2 364 MET C C 1
ATOM 8139 O O . MET C 1 383 ? -35.122 31.318 106.365 1 131.92 364 MET C O 1
ATOM 8144 N N . PHE C 1 384 ? -35.072 29.218 105.514 1 129.8 365 PHE C N 1
ATOM 8145 C CA . PHE C 1 384 ? -36.418 28.823 105.935 1 130.14 365 PHE C CA 1
ATOM 8146 C C . PHE C 1 384 ? -36.413 28.279 107.372 1 134.67 365 PHE C C 1
ATOM 8147 O O . PHE C 1 384 ? -37.459 28.24 108.02 1 134.07 365 PHE C O 1
ATOM 8155 N N . ASP C 1 385 ? -35.231 27.872 107.864 1 132.07 366 ASP C N 1
ATOM 8156 C CA . ASP C 1 385 ? -35.02 27.361 109.22 1 132.33 366 ASP C CA 1
ATOM 8157 C C . ASP C 1 385 ? -34.377 28.455 110.092 1 137.74 366 ASP C C 1
ATOM 8158 O O . ASP C 1 385 ? -34.13 28.239 111.28 1 137.27 366 ASP C O 1
ATOM 8163 N N . SER C 1 386 ? -34.13 29.634 109.488 1 135.66 367 SER C N 1
ATOM 8164 C CA . SER C 1 386 ? -33.503 30.807 110.098 1 136.19 367 SER C CA 1
ATOM 8165 C C . SER C 1 386 ? -34.402 31.499 111.12 1 141.76 367 SER C C 1
ATOM 8166 O O . SER C 1 386 ? -35.623 31.53 110.955 1 141.21 367 SER C O 1
ATOM 8169 N N . GLY C 1 387 ? -33.771 32.07 112.146 1 139.83 368 GLY C N 1
ATOM 8170 C CA . GLY C 1 387 ? -34.432 32.788 113.231 1 140.33 368 GLY C CA 1
ATOM 8171 C C . GLY C 1 387 ? -35.082 34.099 112.828 1 145.69 368 GLY C C 1
ATOM 8172 O O . GLY C 1 387 ? -35.999 34.563 113.515 1 145.49 368 GLY C O 1
ATOM 8173 N N . ASN C 1 388 ? -34.614 34.714 111.721 1 142.98 369 ASN C N 1
ATOM 8174 C CA . ASN C 1 388 ? -35.161 35.977 111.223 1 143.06 369 ASN C CA 1
ATOM 8175 C C . ASN C 1 388 ? -36.509 35.743 110.544 1 147.54 369 ASN C C 1
ATOM 8176 O O . ASN C 1 388 ? -36.624 34.879 109.669 1 147.15 369 ASN C O 1
ATOM 8181 N N . ASP C 1 389 ? -37.536 36.493 110.996 1 144.55 370 ASP C N 1
ATOM 8182 C CA . ASP C 1 389 ? -38.922 36.437 110.512 1 144.63 370 ASP C CA 1
ATOM 8183 C C . ASP C 1 389 ? -39.019 36.768 109.019 1 148.86 370 ASP C C 1
ATOM 8184 O O . ASP C 1 389 ? -39.76 36.102 108.294 1 148.17 370 ASP C O 1
ATOM 8189 N N . GLU C 1 390 ? -38.254 37.781 108.566 1 146.13 371 GLU C N 1
ATOM 8190 C CA . GLU C 1 390 ? -38.2 38.225 107.17 1 146.28 371 GLU C CA 1
ATOM 8191 C C . GLU C 1 390 ? -37.496 37.207 106.272 1 150.34 371 GLU C C 1
ATOM 8192 O O . GLU C 1 390 ? -37.843 37.101 105.096 1 149.69 371 GLU C O 1
ATOM 8198 N N . ASP C 1 391 ? -36.511 36.465 106.826 1 147.36 372 ASP C N 1
ATOM 8199 C CA . ASP C 1 391 ? -35.746 35.437 106.111 1 147.37 372 ASP C CA 1
ATOM 8200 C C . ASP C 1 391 ? -36.626 34.261 105.686 1 151.38 372 ASP C C 1
ATOM 8201 O O . ASP C 1 391 ? -36.527 33.821 104.541 1 151.08 372 ASP C O 1
ATOM 8206 N N . GLN C 1 392 ? -37.499 33.774 106.597 1 147.87 373 GLN C N 1
ATOM 8207 C CA . GLN C 1 392 ? -38.431 32.666 106.346 1 147.61 373 GLN C CA 1
ATOM 8208 C C . GLN C 1 392 ? -39.523 33.069 105.353 1 151.15 373 GLN C C 1
ATOM 8209 O O . GLN C 1 392 ? -40.017 32.219 104.613 1 150.71 373 GLN C O 1
ATOM 8215 N N . GLU C 1 393 ? -39.887 34.368 105.341 1 147.38 374 GLU C N 1
ATOM 8216 C CA . GLU C 1 393 ? -40.883 34.968 104.45 1 147.01 374 GLU C CA 1
ATOM 8217 C C . GLU C 1 393 ? -40.365 34.953 103.002 1 150.05 374 GLU C C 1
ATOM 8218 O O . GLU C 1 393 ? -41.105 34.571 102.094 1 149.57 374 GLU C O 1
ATOM 8224 N N . ILE C 1 394 ? -39.092 35.356 102.803 1 146.09 375 ILE C N 1
ATOM 8225 C CA . ILE C 1 394 ? -38.423 35.41 101.5 1 145.68 375 ILE C CA 1
ATOM 8226 C C . ILE C 1 394 ? -38.073 33.997 101.002 1 149.48 375 ILE C C 1
ATOM 8227 O O . ILE C 1 394 ? -38.25 33.72 99.813 1 149.05 375 ILE C O 1
ATOM 8232 N N . ALA C 1 395 ? -37.614 33.102 101.909 1 145.99 376 ALA C N 1
ATOM 8233 C CA . ALA C 1 395 ? -37.265 31.713 101.581 1 145.74 376 ALA C CA 1
ATOM 8234 C C . ALA C 1 395 ? -38.468 30.948 101.029 1 149.53 376 ALA C C 1
ATOM 8235 O O . ALA C 1 395 ? -38.322 30.222 100.046 1 149.13 376 ALA C O 1
ATOM 8237 N N . ASP C 1 396 ? -39.653 31.139 101.644 1 145.98 377 ASP C N 1
ATOM 8238 C CA . ASP C 1 396 ? -40.903 30.497 101.239 1 145.67 377 ASP C CA 1
ATOM 8239 C C . ASP C 1 396 ? -41.432 31.061 99.916 1 148.99 377 ASP C C 1
ATOM 8240 O O . ASP C 1 396 ? -41.971 30.292 99.123 1 148.48 377 ASP C O 1
ATOM 8245 N N . ASN C 1 397 ? -41.27 32.385 99.676 1 145.2 378 ASN C N 1
ATOM 8246 C CA . ASN C 1 397 ? -41.696 33.068 98.447 1 144.85 378 ASN C CA 1
ATOM 8247 C C . ASN C 1 397 ? -40.91 32.583 97.226 1 148.6 378 ASN C C 1
ATOM 8248 O O . ASN C 1 397 ? -41.474 32.503 96.133 1 148.19 378 ASN C O 1
ATOM 8253 N N . ILE C 1 398 ? -39.61 32.263 97.418 1 145.05 379 ILE C N 1
ATOM 8254 C CA . ILE C 1 398 ? -38.713 31.755 96.37 1 144.74 379 ILE C CA 1
ATOM 8255 C C . ILE C 1 398 ? -39.054 30.283 96.089 1 147.79 379 ILE C C 1
ATOM 8256 O O . ILE C 1 398 ? -39.188 29.895 94.925 1 147.28 379 ILE C O 1
ATOM 8261 N N . LEU C 1 399 ? -39.213 29.477 97.161 1 143.74 380 LEU C N 1
ATOM 8262 C CA . LEU C 1 399 ? -39.55 28.053 97.086 1 143.26 380 LEU C CA 1
ATOM 8263 C C . LEU C 1 399 ? -40.943 27.784 96.512 1 147.04 380 LEU C C 1
ATOM 8264 O O . LEU C 1 399 ? -41.158 26.715 95.938 1 146.52 380 LEU C O 1
ATOM 8269 N N . SER C 1 400 ? -41.877 28.757 96.649 1 143.66 381 SER C N 1
ATOM 8270 C CA . SER C 1 400 ? -43.239 28.676 96.11 1 143.41 381 SER C CA 1
ATOM 8271 C C . SER C 1 400 ? -43.193 28.644 94.583 1 146.48 381 SER C C 1
ATOM 8272 O O . SER C 1 400 ? -43.866 27.816 93.97 1 145.95 381 SER C O 1
ATOM 8275 N N . ARG C 1 401 ? -42.369 29.526 93.983 1 142.56 382 ARG C N 1
ATOM 8276 C CA . ARG C 1 401 ? -42.178 29.627 92.538 1 142.16 382 ARG C CA 1
ATOM 8277 C C . ARG C 1 401 ? -41.411 28.423 91.999 1 145.79 382 ARG C C 1
ATOM 8278 O O . ARG C 1 401 ? -41.815 27.862 90.98 1 145.34 382 ARG C O 1
ATOM 8286 N N . LEU C 1 402 ? -40.33 28.008 92.701 1 142.14 383 LEU C N 1
ATOM 8287 C CA . LEU C 1 402 ? -39.472 26.877 92.325 1 141.78 383 LEU C CA 1
ATOM 8288 C C . LEU C 1 402 ? -40.202 25.537 92.283 1 145.32 383 LEU C C 1
ATOM 8289 O O . LEU C 1 402 ? -39.862 24.689 91.458 1 144.87 383 LEU C O 1
ATOM 8294 N N . PHE C 1 403 ? -41.194 25.347 93.167 1 141.67 384 PHE C N 1
ATOM 8295 C CA . PHE C 1 403 ? -41.984 24.12 93.26 1 141.4 384 PHE C CA 1
ATOM 8296 C C . PHE C 1 403 ? -42.942 23.933 92.073 1 144.8 384 PHE C C 1
ATOM 8297 O O . PHE C 1 403 ? -43.306 22.794 91.77 1 144.42 384 PHE C O 1
ATOM 8305 N N . TYR C 1 404 ? -43.338 25.034 91.399 1 140.94 385 TYR C N 1
ATOM 8306 C CA . TYR C 1 404 ? -44.285 24.981 90.282 1 140.59 385 TYR C CA 1
ATOM 8307 C C . TYR C 1 404 ? -43.697 25.395 88.916 1 144.14 385 TYR C C 1
ATOM 8308 O O . TYR C 1 404 ? -44.346 25.152 87.894 1 143.78 385 TYR C O 1
ATOM 8317 N N . GLU C 1 405 ? -42.477 25.981 88.883 1 140.39 386 GLU C N 1
ATOM 8318 C CA . GLU C 1 405 ? -41.82 26.388 87.633 1 140.09 386 GLU C CA 1
ATOM 8319 C C . GLU C 1 405 ? -41.273 25.174 86.872 1 143.09 386 GLU C C 1
ATOM 8320 O O . GLU C 1 405 ? -40.14 24.745 87.113 1 142.61 386 GLU C O 1
ATOM 8326 N N . GLU C 1 406 ? -42.092 24.622 85.954 1 139.05 387 GLU C N 1
ATOM 8327 C CA . GLU C 1 406 ? -41.752 23.446 85.144 1 138.55 387 GLU C CA 1
ATOM 8328 C C . GLU C 1 406 ? -40.649 23.701 84.11 1 141.42 387 GLU C C 1
ATOM 8329 O O . GLU C 1 406 ? -40.002 22.745 83.676 1 140.84 387 GLU C O 1
ATOM 8335 N N . SER C 1 407 ? -40.423 24.979 83.733 1 137.38 388 SER C N 1
ATOM 8336 C CA . SER C 1 407 ? -39.378 25.389 82.787 1 136.86 388 SER C CA 1
ATOM 8337 C C . SER C 1 407 ? -37.99 25.057 83.347 1 139.56 388 SER C C 1
ATOM 8338 O O . SER C 1 407 ? -37.115 24.617 82.599 1 139.09 388 SER C O 1
ATOM 8341 N N . THR C 1 408 ? -37.811 25.237 84.672 1 135.24 389 THR C N 1
ATOM 8342 C CA . THR C 1 408 ? -36.577 24.931 85.394 1 134.66 389 THR C CA 1
ATOM 8343 C C . THR C 1 408 ? -36.484 23.408 85.612 1 137.74 389 THR C C 1
ATOM 8344 O O . THR C 1 408 ? -35.398 22.843 85.476 1 137.16 389 THR C O 1
ATOM 8348 N N . HIS C 1 409 ? -37.636 22.758 85.93 1 133.97 390 HIS C N 1
ATOM 8349 C CA . HIS C 1 409 ? -37.766 21.315 86.187 1 133.66 390 HIS C CA 1
ATOM 8350 C C . HIS C 1 409 ? -37.325 20.44 85.015 1 136.59 390 HIS C C 1
ATOM 8351 O O . HIS C 1 409 ? -36.477 19.565 85.199 1 136.19 390 HIS C O 1
ATOM 8358 N N . ASP C 1 410 ? -37.901 20.669 83.819 1 132.26 391 ASP C N 1
ATOM 8359 C CA . ASP C 1 410 ? -37.589 19.905 82.608 1 131.55 391 ASP C CA 1
ATOM 8360 C C . ASP C 1 410 ? -36.16 20.13 82.102 1 133.19 391 ASP C C 1
ATOM 8361 O O . ASP C 1 410 ? -35.6 19.242 81.456 1 132.65 391 ASP C O 1
ATOM 8366 N N . ALA C 1 411 ? -35.565 21.296 82.421 1 128.14 392 ALA C N 1
ATOM 8367 C CA . ALA C 1 411 ? -34.201 21.637 82.03 1 127.2 392 ALA C CA 1
ATOM 8368 C C . ALA C 1 411 ? -33.172 20.88 82.877 1 129.15 392 ALA C C 1
ATOM 8369 O O . ALA C 1 411 ? -32.275 20.26 82.305 1 128.7 392 ALA C O 1
ATOM 8371 N N . VAL C 1 412 ? -33.307 20.912 84.228 1 124.29 393 VAL C N 1
ATOM 8372 C CA . VAL C 1 412 ? -32.398 20.229 85.169 1 123.47 393 VAL C CA 1
ATOM 8373 C C . VAL C 1 412 ? -32.434 18.704 84.968 1 126.08 393 VAL C C 1
ATOM 8374 O O . VAL C 1 412 ? -31.383 18.06 85.006 1 125.54 393 VAL C O 1
ATOM 8378 N N . ALA C 1 413 ? -33.638 18.145 84.737 1 121.83 394 ALA C N 1
ATOM 8379 C CA . ALA C 1 413 ? -33.864 16.711 84.534 1 121.31 394 ALA C CA 1
ATOM 8380 C C . ALA C 1 413 ? -33.205 16.183 83.259 1 124.47 394 ALA C C 1
ATOM 8381 O O . ALA C 1 413 ? -32.742 15.042 83.246 1 124.15 394 ALA C O 1
ATOM 8383 N N . ASN C 1 414 ? -33.158 17.009 82.197 1 120.32 395 ASN C N 1
ATOM 8384 C CA . ASN C 1 414 ? -32.561 16.647 80.912 1 119.8 395 ASN C CA 1
ATOM 8385 C C . ASN C 1 414 ? -31.028 16.574 80.966 1 122.65 395 ASN C C 1
ATOM 8386 O O . ASN C 1 414 ? -30.443 15.767 80.243 1 122.1 395 ASN C O 1
ATOM 8391 N N . ILE C 1 415 ? -30.388 17.408 81.821 1 118.64 396 ILE C N 1
ATOM 8392 C CA . ILE C 1 415 ? -28.928 17.465 82.003 1 118.2 396 ILE C CA 1
ATOM 8393 C C . ILE C 1 415 ? -28.395 16.142 82.57 1 122.22 396 ILE C C 1
ATOM 8394 O O . ILE C 1 415 ? -27.467 15.571 81.996 1 121.79 396 ILE C O 1
ATOM 8399 N N . VAL C 1 416 ? -28.993 15.652 83.677 1 119.02 397 VAL C N 1
ATOM 8400 C CA . VAL C 1 416 ? -28.612 14.387 84.325 1 118.95 397 VAL C CA 1
ATOM 8401 C C . VAL C 1 416 ? -28.959 13.169 83.457 1 122.57 397 VAL C C 1
ATOM 8402 O O . VAL C 1 416 ? -28.267 12.155 83.529 1 121.96 397 VAL C O 1
ATOM 8406 N N . ARG C 1 417 ? -30.016 13.281 82.631 1 119.15 398 ARG C N 1
ATOM 8407 C CA . ARG C 1 417 ? -30.459 12.228 81.716 1 119 398 ARG C CA 1
ATOM 8408 C C . ARG C 1 417 ? -29.447 12.045 80.57 1 123.65 398 ARG C C 1
ATOM 8409 O O . ARG C 1 417 ? -29.162 10.909 80.188 1 123.45 398 ARG C O 1
ATOM 8417 N N . THR C 1 418 ? -28.898 13.159 80.043 1 120.47 399 THR C N 1
ATOM 8418 C CA . THR C 1 418 ? -27.933 13.149 78.939 1 120.33 399 THR C CA 1
ATOM 8419 C C . THR C 1 418 ? -26.498 13.421 79.414 1 124.6 399 THR C C 1
ATOM 8420 O O . THR C 1 418 ? -26.098 14.579 79.566 1 124.09 399 THR C O 1
ATOM 8424 N N . TYR C 1 419 ? -25.729 12.346 79.648 1 121.71 400 TYR C N 1
ATOM 8425 C CA . TYR C 1 419 ? -24.331 12.42 80.073 1 121.93 400 TYR C CA 1
ATOM 8426 C C . TYR C 1 419 ? -23.48 11.467 79.234 1 126.89 400 TYR C C 1
ATOM 8427 O O . TYR C 1 419 ? -23.745 10.262 79.212 1 126.54 400 TYR C O 1
ATOM 8436 N N . LYS C 1 420 ? -22.446 12.01 78.565 1 124.24 401 LYS C N 1
ATOM 8437 C CA . LYS C 1 420 ? -21.515 11.256 77.72 1 124.33 401 LYS C CA 1
ATOM 8438 C C . LYS C 1 420 ? -20.156 11.963 77.627 1 128.23 401 LYS C C 1
ATOM 8439 O O . LYS C 1 420 ? -20.067 13.043 77.034 1 127.94 401 LYS C O 1
ATOM 8445 N N . ASP C 1 421 ? -19.107 11.345 78.23 1 124.36 402 ASP C N 1
ATOM 8446 C CA . ASP C 1 421 ? -17.705 11.801 78.272 1 123.88 402 ASP C CA 1
ATOM 8447 C C . ASP C 1 421 ? -17.569 13.319 78.528 1 126.24 402 ASP C C 1
ATOM 8448 O O . ASP C 1 421 ? -16.917 14.034 77.76 1 125.8 402 ASP C O 1
ATOM 8453 N N . GLN C 1 422 ? -18.213 13.798 79.607 1 121.53 403 GLN C N 1
ATOM 8454 C CA . GLN C 1 422 ? -18.228 15.215 79.987 1 120.67 403 GLN C CA 1
ATOM 8455 C C . GLN C 1 422 ? -17.168 15.552 81.045 1 123.21 403 GLN C C 1
ATOM 8456 O O . GLN C 1 422 ? -16.716 16.695 81.115 1 122.75 403 GLN C O 1
ATOM 8462 N N . GLY C 1 423 ? -16.796 14.561 81.852 1 118.87 404 GLY C N 1
ATOM 8463 C CA . GLY C 1 423 ? -15.82 14.714 82.925 1 118.35 404 GLY C CA 1
ATOM 8464 C C . GLY C 1 423 ? -16.427 14.565 84.306 1 121.44 404 GLY C C 1
ATOM 8465 O O . GLY C 1 423 ? -17.63 14.787 84.48 1 121.02 404 GLY C O 1
ATOM 8466 N N . PHE C 1 424 ? -15.593 14.19 85.301 1 117.21 405 PHE C N 1
ATOM 8467 C CA . PHE C 1 424 ? -16.007 13.988 86.694 1 116.52 405 PHE C CA 1
ATOM 8468 C C . PHE C 1 424 ? -16.45 15.28 87.385 1 119.1 405 PHE C C 1
ATOM 8469 O O . PHE C 1 424 ? -17.347 15.228 88.222 1 118.61 405 PHE C O 1
ATOM 8477 N N . GLU C 1 425 ? -15.825 16.426 87.042 1 114.69 406 GLU C N 1
ATOM 8478 C CA . GLU C 1 425 ? -16.164 17.743 87.598 1 114.09 406 GLU C CA 1
ATOM 8479 C C . GLU C 1 425 ? -17.593 18.152 87.221 1 116.77 406 GLU C C 1
ATOM 8480 O O . GLU C 1 425 ? -18.304 18.724 88.049 1 116.38 406 GLU C O 1
ATOM 8486 N N . TYR C 1 426 ? -18.01 17.826 85.981 1 112.36 407 TYR C N 1
ATOM 8487 C CA . TYR C 1 426 ? -19.348 18.064 85.434 1 111.68 407 TYR C CA 1
ATOM 8488 C C . TYR C 1 426 ? -20.324 17.06 86.061 1 114.53 407 TYR C C 1
ATOM 8489 O O . TYR C 1 426 ? -21.457 17.426 86.385 1 114.23 407 TYR C O 1
ATOM 8498 N N . LEU C 1 427 ? -19.884 15.784 86.18 1 110.12 408 LEU C N 1
ATOM 8499 C CA . LEU C 1 427 ? -20.645 14.672 86.759 1 109.46 408 LEU C CA 1
ATOM 8500 C C . LEU C 1 427 ? -20.991 14.964 88.222 1 111.98 408 LEU C C 1
ATOM 8501 O O . LEU C 1 427 ? -22.145 14.797 88.607 1 111.53 408 LEU C O 1
ATOM 8506 N N . ASP C 1 428 ? -20.009 15.441 89.012 1 107.44 409 ASP C N 1
ATOM 8507 C CA . ASP C 1 428 ? -20.184 15.794 90.42 1 106.78 409 ASP C CA 1
ATOM 8508 C C . ASP C 1 428 ? -21.154 16.967 90.557 1 109.45 409 ASP C C 1
ATOM 8509 O O . ASP C 1 428 ? -21.992 16.953 91.454 1 108.9 409 ASP C O 1
ATOM 8514 N N . ALA C 1 429 ? -21.068 17.948 89.637 1 105.53 410 ALA C N 1
ATOM 8515 C CA . ALA C 1 429 ? -21.915 19.14 89.61 1 105.31 410 ALA C CA 1
ATOM 8516 C C . ALA C 1 429 ? -23.391 18.832 89.344 1 109.09 410 ALA C C 1
ATOM 8517 O O . ALA C 1 429 ? -24.24 19.321 90.092 1 108.89 410 ALA C O 1
ATOM 8519 N N . CYS C 1 430 ? -23.703 18.03 88.298 1 105.3 411 CYS C N 1
ATOM 8520 C CA . CYS C 1 430 ? -25.089 17.68 87.961 1 104.93 411 CYS C CA 1
ATOM 8521 C C . CYS C 1 430 ? -25.722 16.72 88.981 1 108.43 411 CYS C C 1
ATOM 8522 O O . CYS C 1 430 ? -26.93 16.798 89.208 1 108 411 CYS C O 1
ATOM 8525 N N . THR C 1 431 ? -24.901 15.856 89.624 1 104.59 412 THR C N 1
ATOM 8526 C CA . THR C 1 431 ? -25.321 14.919 90.677 1 104.16 412 THR C CA 1
ATOM 8527 C C . THR C 1 431 ? -25.707 15.729 91.923 1 107.48 412 THR C C 1
ATOM 8528 O O . THR C 1 431 ? -26.709 15.425 92.575 1 106.87 412 THR C O 1
ATOM 8532 N N . GLU C 1 432 ? -24.908 16.772 92.221 1 103.85 413 GLU C N 1
ATOM 8533 C CA . GLU C 1 432 ? -25.057 17.687 93.35 1 103.54 413 GLU C CA 1
ATOM 8534 C C . GLU C 1 432 ? -26.373 18.447 93.244 1 106.77 413 GLU C C 1
ATOM 8535 O O . GLU C 1 432 ? -27.102 18.532 94.231 1 106.47 413 GLU C O 1
ATOM 8541 N N . LEU C 1 433 ? -26.684 18.97 92.04 1 102.67 414 LEU C N 1
ATOM 8542 C CA . LEU C 1 433 ? -27.908 19.718 91.758 1 102.19 414 LEU C CA 1
ATOM 8543 C C . LEU C 1 433 ? -29.15 18.822 91.787 1 106.5 414 LEU C C 1
ATOM 8544 O O . LEU C 1 433 ? -30.154 19.218 92.38 1 105.99 414 LEU C O 1
ATOM 8549 N N . ALA C 1 434 ? -29.077 17.619 91.167 1 103.43 415 ALA C N 1
ATOM 8550 C CA . ALA C 1 434 ? -30.183 16.654 91.118 1 103.33 415 ALA C CA 1
ATOM 8551 C C . ALA C 1 434 ? -30.597 16.173 92.511 1 107.34 415 ALA C C 1
ATOM 8552 O O . ALA C 1 434 ? -31.794 16.109 92.795 1 106.81 415 ALA C O 1
ATOM 8554 N N . HIS C 1 435 ? -29.61 15.869 93.382 1 104.13 416 HIS C N 1
ATOM 8555 C CA . HIS C 1 435 ? -29.842 15.409 94.752 1 104.13 416 HIS C CA 1
ATOM 8556 C C . HIS C 1 435 ? -30.446 16.506 95.631 1 107.66 416 HIS C C 1
ATOM 8557 O O . HIS C 1 435 ? -31.402 16.232 96.359 1 106.92 416 HIS C O 1
ATOM 8564 N N . THR C 1 436 ? -29.89 17.735 95.561 1 104.48 417 THR C N 1
ATOM 8565 C CA . THR C 1 436 ? -30.365 18.877 96.348 1 104.47 417 THR C CA 1
ATOM 8566 C C . THR C 1 436 ? -31.76 19.329 95.912 1 109.34 417 THR C C 1
ATOM 8567 O O . THR C 1 436 ? -32.601 19.54 96.783 1 109.27 417 THR C O 1
ATOM 8571 N N . PHE C 1 437 ? -32.029 19.425 94.584 1 106.18 418 PHE C N 1
ATOM 8572 C CA . PHE C 1 437 ? -33.346 19.83 94.067 1 106.18 418 PHE C CA 1
ATOM 8573 C C . PHE C 1 437 ? -34.479 18.926 94.564 1 111.21 418 PHE C C 1
ATOM 8574 O O . PHE C 1 437 ? -35.555 19.429 94.884 1 110.7 418 PHE C O 1
ATOM 8582 N N . LEU C 1 438 ? -34.222 17.606 94.663 1 108.69 419 LEU C N 1
ATOM 8583 C CA . LEU C 1 438 ? -35.188 16.634 95.172 1 108.95 419 LEU C CA 1
ATOM 8584 C C . LEU C 1 438 ? -35.373 16.81 96.683 1 113.89 419 LEU C C 1
ATOM 8585 O O . LEU C 1 438 ? -36.51 16.87 97.15 1 113.37 419 LEU C O 1
ATOM 8590 N N . ARG C 1 439 ? -34.253 16.928 97.429 1 111.44 420 ARG C N 1
ATOM 8591 C CA . ARG C 1 439 ? -34.206 17.082 98.885 1 111.78 420 ARG C CA 1
ATOM 8592 C C . ARG C 1 439 ? -34.886 18.366 99.391 1 116.65 420 ARG C C 1
ATOM 8593 O O . ARG C 1 439 ? -35.655 18.291 100.351 1 116.28 420 ARG C O 1
ATOM 8601 N N . ILE C 1 440 ? -34.603 19.531 98.76 1 113.97 421 ILE C N 1
ATOM 8602 C CA . ILE C 1 440 ? -35.183 20.826 99.156 1 114.16 421 ILE C CA 1
ATOM 8603 C C . ILE C 1 440 ? -36.7 20.868 98.867 1 118.79 421 ILE C C 1
ATOM 8604 O O . ILE C 1 440 ? -37.46 21.364 99.704 1 118.41 421 ILE C O 1
ATOM 8609 N N . LEU C 1 441 ? -37.137 20.331 97.706 1 115.89 422 LEU C N 1
ATOM 8610 C CA . LEU C 1 441 ? -38.561 20.301 97.353 1 116.07 422 LEU C CA 1
ATOM 8611 C C . LEU C 1 441 ? -39.361 19.308 98.201 1 121.15 422 LEU C C 1
ATOM 8612 O O . LEU C 1 441 ? -40.561 19.514 98.394 1 120.8 422 LEU C O 1
ATOM 8617 N N . GLU C 1 442 ? -38.687 18.26 98.737 1 118.59 423 GLU C N 1
ATOM 8618 C CA . GLU C 1 442 ? -39.274 17.239 99.616 1 118.82 423 GLU C CA 1
ATOM 8619 C C . GLU C 1 442 ? -39.712 17.881 100.939 1 123.58 423 GLU C C 1
ATOM 8620 O O . GLU C 1 442 ? -40.74 17.494 101.497 1 123.15 423 GLU C O 1
ATOM 8626 N N . ALA C 1 443 ? -38.931 18.87 101.424 1 120.81 424 ALA C N 1
ATOM 8627 C CA . ALA C 1 443 ? -39.202 19.632 102.644 1 120.89 424 ALA C CA 1
ATOM 8628 C C . ALA C 1 443 ? -40.401 20.558 102.438 1 125.2 424 ALA C C 1
ATOM 8629 O O . ALA C 1 443 ? -41.16 20.792 103.38 1 124.84 424 ALA C O 1
ATOM 8631 N N . TYR C 1 444 ? -40.571 21.073 101.203 1 122.07 425 TYR C N 1
ATOM 8632 C CA . TYR C 1 444 ? -41.689 21.939 100.838 1 122.21 425 TYR C CA 1
ATOM 8633 C C . TYR C 1 444 ? -42.958 21.107 100.612 1 126.54 425 TYR C C 1
ATOM 8634 O O . TYR C 1 444 ? -44.063 21.621 100.79 1 126.4 425 TYR C O 1
ATOM 8643 N N . SER C 1 445 ? -42.788 19.823 100.229 1 123.09 426 SER C N 1
ATOM 8644 C CA . SER C 1 445 ? -43.858 18.855 99.956 1 122.97 426 SER C CA 1
ATOM 8645 C C . SER C 1 445 ? -44.65 18.467 101.208 1 127.32 426 SER C C 1
ATOM 8646 O O . SER C 1 445 ? -45.817 18.082 101.098 1 126.87 426 SER C O 1
ATOM 8649 N N . LYS C 1 446 ? -43.997 18.537 102.386 1 124.34 427 LYS C N 1
ATOM 8650 C CA . LYS C 1 446 ? -44.585 18.219 103.686 1 124.33 427 LYS C CA 1
ATOM 8651 C C . LYS C 1 446 ? -44.509 19.436 104.62 1 128.71 427 LYS C C 1
ATOM 8652 O O . LYS C 1 446 ? -43.429 19.799 105.097 1 128.04 427 LYS C O 1
ATOM 8658 N N . GLN C 1 447 ? -45.67 20.072 104.852 1 125.93 428 GLN C N 1
ATOM 8659 C CA . GLN C 1 447 ? -45.825 21.25 105.71 1 126.02 428 GLN C CA 1
ATOM 8660 C C . GLN C 1 447 ? -47.171 21.241 106.446 1 130.71 428 GLN C C 1
ATOM 8661 O O . GLN C 1 447 ? -48.156 20.721 105.917 1 130.46 428 GLN C O 1
ATOM 8667 N N . ASN C 1 448 ? -47.206 21.812 107.666 1 127.72 429 ASN C N 1
ATOM 8668 C CA . ASN C 1 448 ? -48.413 21.889 108.493 1 127.78 429 ASN C CA 1
ATOM 8669 C C . ASN C 1 448 ? -49.43 22.866 107.904 1 132.24 429 ASN C C 1
ATOM 8670 O O . ASN C 1 448 ? -49.075 23.983 107.519 1 131.67 429 ASN C O 1
ATOM 8675 N N . VAL C 1 449 ? -50.698 22.432 107.854 1 129.33 430 VAL C N 1
ATOM 8676 C CA . VAL C 1 449 ? -51.819 23.23 107.357 1 129.31 430 VAL C CA 1
ATOM 8677 C C . VAL C 1 449 ? -52.908 23.332 108.443 1 133.28 430 VAL C C 1
ATOM 8678 O O . VAL C 1 449 ? -53.807 22.488 108.532 1 132.9 430 VAL C O 1
ATOM 8682 N N . ASP C 1 450 ? -52.773 24.357 109.307 1 129.73 431 ASP C N 1
ATOM 8683 C CA . ASP C 1 450 ? -53.68 24.626 110.424 1 157.45 431 ASP C CA 1
ATOM 8684 C C . ASP C 1 450 ? -55.016 25.19 109.948 1 185.43 431 ASP C C 1
ATOM 8685 O O . ASP C 1 450 ? -55.986 24.445 109.821 1 145.64 431 ASP C O 1
ATOM 8690 N N . ASP C 1 459 ? -65.39 24.903 106.455 1 158.9 440 ASP C N 1
ATOM 8691 C CA . ASP C 1 459 ? -64.342 24.9 107.473 1 158.72 440 ASP C CA 1
ATOM 8692 C C . ASP C 1 459 ? -62.981 25.278 106.881 1 162.71 440 ASP C C 1
ATOM 8693 O O . ASP C 1 459 ? -62.697 24.946 105.73 1 162.19 440 ASP C O 1
ATOM 8698 N N . ASP C 1 460 ? -62.141 25.962 107.68 1 159.45 441 ASP C N 1
ATOM 8699 C CA . ASP C 1 460 ? -60.805 26.419 107.282 1 159.3 441 ASP C CA 1
ATOM 8700 C C . ASP C 1 460 ? -59.76 25.301 107.305 1 162.76 441 ASP C C 1
ATOM 8701 O O . ASP C 1 460 ? -58.878 25.277 106.443 1 162.13 441 ASP C O 1
ATOM 8706 N N . GLU C 1 461 ? -59.856 24.388 108.295 1 159.2 442 GLU C N 1
ATOM 8707 C CA . GLU C 1 461 ? -58.949 23.25 108.479 1 158.94 442 GLU C CA 1
ATOM 8708 C C . GLU C 1 461 ? -59.089 22.22 107.348 1 162.42 442 GLU C C 1
ATOM 8709 O O . GLU C 1 461 ? -58.08 21.683 106.891 1 161.93 442 GLU C O 1
ATOM 8715 N N . LYS C 1 462 ? -60.337 21.953 106.907 1 158.7 443 LYS C N 1
ATOM 8716 C CA . LYS C 1 462 ? -60.657 21.005 105.833 1 158.35 443 LYS C CA 1
ATOM 8717 C C . LYS C 1 462 ? -60.194 21.509 104.461 1 161.62 443 LYS C C 1
ATOM 8718 O O . LYS C 1 462 ? -59.721 20.713 103.648 1 161.18 443 LYS C O 1
ATOM 8724 N N . MET C 1 463 ? -60.328 22.828 104.214 1 157.73 444 MET C N 1
ATOM 8725 C CA . MET C 1 463 ? -59.933 23.485 102.963 1 157.31 444 MET C CA 1
ATOM 8726 C C . MET C 1 463 ? -58.41 23.562 102.796 1 159.96 444 MET C C 1
ATOM 8727 O O . MET C 1 463 ? -57.912 23.413 101.678 1 159.53 444 MET C O 1
ATOM 8732 N N . ALA C 1 464 ? -57.678 23.792 103.906 1 155.43 445 ALA C N 1
ATOM 8733 C CA . ALA C 1 464 ? -56.215 23.886 103.923 1 154.65 445 ALA C CA 1
ATOM 8734 C C . ALA C 1 464 ? -55.535 22.523 103.726 1 156.99 445 ALA C C 1
ATOM 8735 O O . ALA C 1 464 ? -54.402 22.478 103.245 1 156.41 445 ALA C O 1
ATOM 8737 N N . GLU C 1 465 ? -56.236 21.42 104.074 1 152.53 446 GLU C N 1
ATOM 8738 C CA . GLU C 1 465 ? -55.749 20.043 103.938 1 151.85 446 GLU C CA 1
ATOM 8739 C C . GLU C 1 465 ? -55.459 19.651 102.491 1 154.19 446 GLU C C 1
ATOM 8740 O O . GLU C 1 465 ? -54.483 18.943 102.245 1 153.72 446 GLU C O 1
ATOM 8746 N N . LYS C 1 466 ? -56.292 20.123 101.54 1 149.66 447 LYS C N 1
ATOM 8747 C CA . LYS C 1 466 ? -56.154 19.856 100.102 1 148.97 447 LYS C CA 1
ATOM 8748 C C . LYS C 1 466 ? -54.91 20.517 99.48 1 151.31 447 LYS C C 1
ATOM 8749 O O . LYS C 1 466 ? -54.441 20.06 98.435 1 150.75 447 LYS C O 1
ATOM 8755 N N . THR C 1 467 ? -54.384 21.586 100.123 1 146.68 448 THR C N 1
ATOM 8756 C CA . THR C 1 467 ? -53.195 22.325 99.68 1 145.83 448 THR C CA 1
ATOM 8757 C C . THR C 1 467 ? -51.93 21.475 99.884 1 147.9 448 THR C C 1
ATOM 8758 O O . THR C 1 467 ? -51.107 21.387 98.97 1 147.4 448 THR C O 1
ATOM 8762 N N . SER C 1 468 ? -51.79 20.842 101.072 1 143.07 449 SER C N 1
ATOM 8763 C CA . SER C 1 468 ? -50.662 19.967 101.41 1 142.2 449 SER C CA 1
ATOM 8764 C C . SER C 1 468 ? -50.754 18.641 100.65 1 144.61 449 SER C C 1
ATOM 8765 O O . SER C 1 468 ? -49.725 18.02 100.383 1 144.13 449 SER C O 1
ATOM 8768 N N . GLN C 1 469 ? -51.987 18.214 100.311 1 140.13 450 GLN C N 1
ATOM 8769 C CA . GLN C 1 469 ? -52.273 16.993 99.555 1 139.44 450 GLN C CA 1
ATOM 8770 C C . GLN C 1 469 ? -51.856 17.152 98.089 1 142 450 GLN C C 1
ATOM 8771 O O . GLN C 1 469 ? -51.335 16.202 97.501 1 141.53 450 GLN C O 1
ATOM 8777 N N . GLU C 1 470 ? -52.079 18.357 97.511 1 137.56 451 GLU C N 1
ATOM 8778 C CA . GLU C 1 470 ? -51.733 18.705 96.128 1 136.85 451 GLU C CA 1
ATOM 8779 C C . GLU C 1 470 ? -50.214 18.723 95.92 1 139.36 451 GLU C C 1
ATOM 8780 O O . GLU C 1 470 ? -49.741 18.21 94.905 1 138.84 451 GLU C O 1
ATOM 8786 N N . ARG C 1 471 ? -49.459 19.288 96.893 1 134.92 452 ARG C N 1
ATOM 8787 C CA . ARG C 1 471 ? -47.991 19.375 96.883 1 134.16 452 ARG C CA 1
ATOM 8788 C C . ARG C 1 471 ? -47.347 17.985 96.86 1 136.6 452 ARG C C 1
ATOM 8789 O O . ARG C 1 471 ? -46.3 17.806 96.236 1 136.13 452 ARG C O 1
ATOM 8797 N N . LYS C 1 472 ? -47.982 17.009 97.536 1 132.11 453 LYS C N 1
ATOM 8798 C CA . LYS C 1 472 ? -47.528 15.619 97.607 1 131.42 453 LYS C CA 1
ATOM 8799 C C . LYS C 1 472 ? -47.688 14.916 96.257 1 134.23 453 LYS C C 1
ATOM 8800 O O . LYS C 1 472 ? -46.866 14.07 95.911 1 133.53 453 LYS C O 1
ATOM 8806 N N . PHE C 1 473 ? -48.726 15.289 95.487 1 130.43 454 PHE C N 1
ATOM 8807 C CA . PHE C 1 473 ? -48.987 14.755 94.149 1 130.08 454 PHE C CA 1
ATOM 8808 C C . PHE C 1 473 ? -48.006 15.367 93.138 1 132.54 454 PHE C C 1
ATOM 8809 O O . PHE C 1 473 ? -47.498 14.65 92.275 1 132.1 454 PHE C O 1
ATOM 8817 N N . ASP C 1 474 ? -47.751 16.692 93.249 1 127.96 455 ASP C N 1
ATOM 8818 C CA . ASP C 1 474 ? -46.835 17.449 92.388 1 127.13 455 ASP C CA 1
ATOM 8819 C C . ASP C 1 474 ? -45.38 16.992 92.535 1 129.49 455 ASP C C 1
ATOM 8820 O O . ASP C 1 474 ? -44.636 17.027 91.553 1 128.91 455 ASP C O 1
ATOM 8825 N N . PHE C 1 475 ? -44.978 16.57 93.754 1 125.09 456 PHE C N 1
ATOM 8826 C CA . PHE C 1 475 ? -43.622 16.092 94.035 1 124.51 456 PHE C CA 1
ATOM 8827 C C . PHE C 1 475 ? -43.367 14.729 93.394 1 127.43 456 PHE C C 1
ATOM 8828 O O . PHE C 1 475 ? -42.257 14.481 92.92 1 126.95 456 PHE C O 1
ATOM 8836 N N . LYS C 1 476 ? -44.41 13.869 93.353 1 123.28 457 LYS C N 1
ATOM 8837 C CA . LYS C 1 476 ? -44.377 12.539 92.738 1 122.74 457 LYS C CA 1
ATOM 8838 C C . LYS C 1 476 ? -44.091 12.65 91.235 1 125.57 457 LYS C C 1
ATOM 8839 O O . LYS C 1 476 ? -43.223 11.932 90.737 1 125.19 457 LYS C O 1
ATOM 8845 N N . ARG C 1 477 ? -44.788 13.574 90.523 1 121.15 458 ARG C N 1
ATOM 8846 C CA . ARG C 1 477 ? -44.577 13.783 89.087 1 120.46 458 ARG C CA 1
ATOM 8847 C C . ARG C 1 477 ? -43.257 14.524 88.8 1 123.41 458 ARG C C 1
ATOM 8848 O O . ARG C 1 477 ? -42.749 14.435 87.68 1 123.01 458 ARG C O 1
ATOM 8856 N N . PHE C 1 478 ? -42.68 15.206 89.818 1 119.25 459 PHE C N 1
ATOM 8857 C CA . PHE C 1 478 ? -41.369 15.85 89.693 1 118.73 459 PHE C CA 1
ATOM 8858 C C . PHE C 1 478 ? -40.264 14.793 89.855 1 122.08 459 PHE C C 1
ATOM 8859 O O . PHE C 1 478 ? -39.292 14.812 89.1 1 121.86 459 PHE C O 1
ATOM 8867 N N . ALA C 1 479 ? -40.411 13.888 90.849 1 117.9 460 ALA C N 1
ATOM 8868 C CA . ALA C 1 479 ? -39.46 12.811 91.133 1 117.43 460 ALA C CA 1
ATOM 8869 C C . ALA C 1 479 ? -39.461 11.737 90.032 1 120.69 460 ALA C C 1
ATOM 8870 O O . ALA C 1 479 ? -38.469 11.023 89.876 1 120.21 460 ALA C O 1
ATOM 8872 N N . ALA C 1 480 ? -40.56 11.655 89.251 1 116.88 461 ALA C N 1
ATOM 8873 C CA . ALA C 1 480 ? -40.725 10.733 88.123 1 116.51 461 ALA C CA 1
ATOM 8874 C C . ALA C 1 480 ? -39.82 11.117 86.935 1 119.99 461 ALA C C 1
ATOM 8875 O O . ALA C 1 480 ? -39.623 10.303 86.031 1 119.74 461 ALA C O 1
ATOM 8877 N N . ARG C 1 481 ? -39.257 12.345 86.949 1 115.96 462 ARG C N 1
ATOM 8878 C CA . ARG C 1 481 ? -38.336 12.848 85.923 1 115.47 462 ARG C CA 1
ATOM 8879 C C . ARG C 1 481 ? -36.931 12.245 86.109 1 119.05 462 ARG C C 1
ATOM 8880 O O . ARG C 1 481 ? -36.15 12.213 85.156 1 118.63 462 ARG C O 1
ATOM 8888 N N . PHE C 1 482 ? -36.615 11.787 87.338 1 115.36 463 PHE C N 1
ATOM 8889 C CA . PHE C 1 482 ? -35.326 11.197 87.713 1 115.05 463 PHE C CA 1
ATOM 8890 C C . PHE C 1 482 ? -35.33 9.659 87.647 1 119.29 463 PHE C C 1
ATOM 8891 O O . PHE C 1 482 ? -34.29 9.036 87.861 1 118.65 463 PHE C O 1
ATOM 8899 N N . THR C 1 483 ? -36.496 9.053 87.344 1 116.42 464 THR C N 1
ATOM 8900 C CA . THR C 1 483 ? -36.678 7.6 87.237 1 116.46 464 THR C CA 1
ATOM 8901 C C . THR C 1 483 ? -36.186 7 85.888 1 121.24 464 THR C C 1
ATOM 8902 O O . THR C 1 483 ? -35.731 5.856 85.927 1 120.96 464 THR C O 1
ATOM 8906 N N . PRO C 1 484 ? -36.232 7.696 84.707 1 118.28 465 PRO C N 1
ATOM 8907 C CA . PRO C 1 484 ? -35.747 7.062 83.462 1 118.27 465 PRO C CA 1
ATOM 8908 C C . PRO C 1 484 ? -34.281 6.62 83.468 1 122.53 465 PRO C C 1
ATOM 8909 O O . PRO C 1 484 ? -33.476 7.141 84.241 1 122.14 465 PRO C O 1
ATOM 8913 N N . GLN C 1 485 ? -33.956 5.653 82.58 1 119.26 466 GLN C N 1
ATOM 8914 C CA . GLN C 1 485 ? -32.656 5.009 82.341 1 119.07 466 GLN C CA 1
ATOM 8915 C C . GLN C 1 485 ? -31.453 5.978 82.329 1 122.77 466 GLN C C 1
ATOM 8916 O O . GLN C 1 485 ? -30.422 5.667 82.93 1 122.27 466 GLN C O 1
ATOM 8922 N N . GLY C 1 486 ? -31.608 7.118 81.65 1 119.28 467 GLY C N 1
ATOM 8923 C CA . GLY C 1 486 ? -30.581 8.148 81.514 1 119.05 467 GLY C CA 1
ATOM 8924 C C . GLY C 1 486 ? -30.069 8.705 82.827 1 122.73 467 GLY C C 1
ATOM 8925 O O . GLY C 1 486 ? -28.856 8.825 83.017 1 122.18 467 GLY C O 1
ATOM 8926 N N . VAL C 1 487 ? -30.997 9.031 83.745 1 119.27 468 VAL C N 1
ATOM 8927 C CA . VAL C 1 487 ? -30.695 9.564 85.078 1 119.05 468 VAL C CA 1
ATOM 8928 C C . VAL C 1 487 ? -30.07 8.454 85.938 1 122.85 468 VAL C C 1
ATOM 8929 O O . VAL C 1 487 ? -29.109 8.717 86.662 1 122.56 468 VAL C O 1
ATOM 8933 N N . VAL C 1 488 ? -30.605 7.216 85.828 1 119.27 469 VAL C N 1
ATOM 8934 C CA . VAL C 1 488 ? -30.147 6.024 86.555 1 119.09 469 VAL C CA 1
ATOM 8935 C C . VAL C 1 488 ? -28.675 5.724 86.218 1 123.51 469 VAL C C 1
ATOM 8936 O O . VAL C 1 488 ? -27.856 5.65 87.133 1 123.03 469 VAL C O 1
ATOM 8940 N N . ASP C 1 489 ? -28.347 5.604 84.911 1 120.65 470 ASP C N 1
ATOM 8941 C CA . ASP C 1 489 ? -27.004 5.312 84.402 1 120.69 470 ASP C CA 1
ATOM 8942 C C . ASP C 1 489 ? -25.949 6.339 84.825 1 124.15 470 ASP C C 1
ATOM 8943 O O . ASP C 1 489 ? -24.819 5.952 85.135 1 123.63 470 ASP C O 1
ATOM 8948 N N . THR C 1 490 ? -26.321 7.635 84.844 1 120.49 471 THR C N 1
ATOM 8949 C CA . THR C 1 490 ? -25.461 8.758 85.242 1 120.21 471 THR C CA 1
ATOM 8950 C C . THR C 1 490 ? -25.071 8.642 86.728 1 124.27 471 THR C C 1
ATOM 8951 O O . THR C 1 490 ? -23.928 8.928 87.087 1 123.68 471 THR C O 1
ATOM 8955 N N . PHE C 1 491 ? -26.019 8.211 87.581 1 121.2 472 PHE C N 1
ATOM 8956 C CA . PHE C 1 491 ? -25.771 8.015 89.007 1 121.24 472 PHE C CA 1
ATOM 8957 C C . PHE C 1 491 ? -24.955 6.752 89.248 1 125.76 472 PHE C C 1
ATOM 8958 O O . PHE C 1 491 ? -24.138 6.726 90.166 1 125.27 472 PHE C O 1
ATOM 8966 N N . VAL C 1 492 ? -25.157 5.72 88.403 1 122.96 473 VAL C N 1
ATOM 8967 C CA . VAL C 1 492 ? -24.435 4.444 88.442 1 123.12 473 VAL C CA 1
ATOM 8968 C C . VAL C 1 492 ? -22.949 4.686 88.12 1 127.48 473 VAL C C 1
ATOM 8969 O O . VAL C 1 492 ? -22.083 4.217 88.86 1 127 473 VAL C O 1
ATOM 8973 N N . THR C 1 493 ? -22.664 5.46 87.053 1 124.51 474 THR C N 1
ATOM 8974 C CA . THR C 1 493 ? -21.3 5.801 86.641 1 124.57 474 THR C CA 1
ATOM 8975 C C . THR C 1 493 ? -20.59 6.67 87.705 1 128.69 474 THR C C 1
ATOM 8976 O O . THR C 1 493 ? -19.366 6.609 87.815 1 128.22 474 THR C O 1
ATOM 8980 N N . PHE C 1 494 ? -21.364 7.443 88.498 1 125.52 475 PHE C N 1
ATOM 8981 C CA . PHE C 1 494 ? -20.85 8.27 89.591 1 125.43 475 PHE C CA 1
ATOM 8982 C C . PHE C 1 494 ? -20.447 7.373 90.765 1 129.44 475 PHE C C 1
ATOM 8983 O O . PHE C 1 494 ? -19.417 7.618 91.393 1 128.88 475 PHE C O 1
ATOM 8991 N N . THR C 1 495 ? -21.256 6.326 91.042 1 126.35 476 THR C N 1
ATOM 8992 C CA . THR C 1 495 ? -21.038 5.345 92.112 1 126.38 476 THR C CA 1
ATOM 8993 C C . THR C 1 495 ? -19.768 4.515 91.856 1 131.05 476 THR C C 1
ATOM 8994 O O . THR C 1 495 ? -19.146 4.061 92.814 1 130.6 476 THR C O 1
ATOM 8998 N N . LYS C 1 496 ? -19.365 4.361 90.574 1 128.26 477 LYS C N 1
ATOM 8999 C CA . LYS C 1 496 ? -18.169 3.622 90.145 1 128.39 477 LYS C CA 1
ATOM 9000 C C . LYS C 1 496 ? -16.869 4.155 90.775 1 133.15 477 LYS C C 1
ATOM 9001 O O . LYS C 1 496 ? -15.921 3.387 90.955 1 132.86 477 LYS C O 1
ATOM 9007 N N . TYR C 1 497 ? -16.841 5.457 91.127 1 130.13 478 TYR C N 1
ATOM 9008 C CA . TYR C 1 497 ? -15.695 6.131 91.742 1 130.2 478 TYR C CA 1
ATOM 9009 C C . TYR C 1 497 ? -15.694 6.029 93.287 1 134.88 478 TYR C C 1
ATOM 9010 O O . TYR C 1 497 ? -14.957 6.776 93.934 1 134.33 478 TYR C O 1
ATOM 9019 N N . TYR C 1 498 ? -16.48 5.086 93.87 1 132.44 479 TYR C N 1
ATOM 9020 C CA . TYR C 1 498 ? -16.644 4.869 95.32 1 132.87 479 TYR C CA 1
ATOM 9021 C C . TYR C 1 498 ? -15.339 4.822 96.131 1 137.31 479 TYR C C 1
ATOM 9022 O O . TYR C 1 498 ? -15.346 5.208 97.302 1 136.92 479 TYR C O 1
ATOM 9031 N N . ARG C 1 499 ? -14.236 4.361 95.512 1 134.33 480 ARG C N 1
ATOM 9032 C CA . ARG C 1 499 ? -12.915 4.265 96.139 1 134.41 480 ARG C CA 1
ATOM 9033 C C . ARG C 1 499 ? -12.297 5.647 96.415 1 139 480 ARG C C 1
ATOM 9034 O O . ARG C 1 499 ? -11.475 5.776 97.325 1 138.69 480 ARG C O 1
ATOM 9042 N N . ASP C 1 500 ? -12.704 6.673 95.64 1 135.98 481 ASP C N 1
ATOM 9043 C CA . ASP C 1 500 ? -12.21 8.049 95.764 1 136 481 ASP C CA 1
ATOM 9044 C C . ASP C 1 500 ? -13.239 9.022 96.374 1 139.43 481 ASP C C 1
ATOM 9045 O O . ASP C 1 500 ? -12.842 10.073 96.887 1 139.13 481 ASP C O 1
ATOM 9050 N N . LEU C 1 501 ? -14.549 8.677 96.315 1 135.3 482 LEU C N 1
ATOM 9051 C CA . LEU C 1 501 ? -15.649 9.503 96.835 1 134.72 482 LEU C CA 1
ATOM 9052 C C . LEU C 1 501 ? -15.605 9.651 98.353 1 138.3 482 LEU C C 1
ATOM 9053 O O . LEU C 1 501 ? -15.326 8.68 99.06 1 137.87 482 LEU C O 1
ATOM 9058 N N . ASP C 1 502 ? -15.897 10.867 98.849 1 134.66 483 ASP C N 1
ATOM 9059 C CA . ASP C 1 502 ? -15.944 11.167 100.282 1 134.34 483 ASP C CA 1
ATOM 9060 C C . ASP C 1 502 ? -17.326 10.826 100.864 1 137.1 483 ASP C C 1
ATOM 9061 O O . ASP C 1 502 ? -18.224 10.442 100.111 1 136.56 483 ASP C O 1
ATOM 9066 N N . ASP C 1 503 ? -17.492 10.973 102.194 1 132.96 484 ASP C N 1
ATOM 9067 C CA . ASP C 1 503 ? -18.73 10.687 102.93 1 132.43 484 ASP C CA 1
ATOM 9068 C C . ASP C 1 503 ? -19.97 11.384 102.355 1 134.81 484 ASP C C 1
ATOM 9069 O O . ASP C 1 503 ? -20.995 10.726 102.175 1 134.49 484 ASP C O 1
ATOM 9074 N N . SER C 1 504 ? -19.869 12.695 102.044 1 129.97 485 SER C N 1
ATOM 9075 C CA . SER C 1 504 ? -20.975 13.473 101.474 1 129.09 485 SER C CA 1
ATOM 9076 C C . SER C 1 504 ? -21.264 13.07 100.029 1 130.87 485 SER C C 1
ATOM 9077 O O . SER C 1 504 ? -22.42 13.104 99.608 1 130.08 485 SER C O 1
ATOM 9080 N N . GLN C 1 505 ? -20.211 12.688 99.28 1 126.5 486 GLN C N 1
ATOM 9081 C CA . GLN C 1 505 ? -20.309 12.242 97.889 1 126.04 486 GLN C CA 1
ATOM 9082 C C . GLN C 1 505 ? -21.005 10.882 97.812 1 129.67 486 GLN C C 1
ATOM 9083 O O . GLN C 1 505 ? -21.769 10.638 96.877 1 129.46 486 GLN C O 1
ATOM 9089 N N . LEU C 1 506 ? -20.732 10.001 98.796 1 125.7 487 LEU C N 1
ATOM 9090 C CA . LEU C 1 506 ? -21.325 8.666 98.891 1 125.29 487 LEU C CA 1
ATOM 9091 C C . LEU C 1 506 ? -22.781 8.741 99.346 1 128.41 487 LEU C C 1
ATOM 9092 O O . LEU C 1 506 ? -23.577 7.873 98.982 1 127.85 487 LEU C O 1
ATOM 9097 N N . LYS C 1 507 ? -23.125 9.779 100.14 1 124.61 488 LYS C N 1
ATOM 9098 C CA . LYS C 1 507 ? -24.476 10.019 100.651 1 124.24 488 LYS C CA 1
ATOM 9099 C C . LYS C 1 507 ? -25.44 10.384 99.514 1 127.69 488 LYS C C 1
ATOM 9100 O O . LYS C 1 507 ? -26.563 9.885 99.506 1 127.18 488 LYS C O 1
ATOM 9106 N N . ARG C 1 508 ? -24.993 11.23 98.553 1 123.97 489 ARG C N 1
ATOM 9107 C CA . ARG C 1 508 ? -25.78 11.669 97.389 1 123.61 489 ARG C CA 1
ATOM 9108 C C . ARG C 1 508 ? -26.264 10.486 96.557 1 127.59 489 ARG C C 1
ATOM 9109 O O . ARG C 1 508 ? -27.405 10.493 96.091 1 127.19 489 ARG C O 1
ATOM 9117 N N . ALA C 1 509 ? -25.396 9.468 96.388 1 124.2 490 ALA C N 1
ATOM 9118 C CA . ALA C 1 509 ? -25.697 8.243 95.654 1 124.02 490 ALA C CA 1
ATOM 9119 C C . ALA C 1 509 ? -26.638 7.348 96.468 1 127.67 490 ALA C C 1
ATOM 9120 O O . ALA C 1 509 ? -27.64 6.883 95.923 1 127.23 490 ALA C O 1
ATOM 9122 N N . HIS C 1 510 ? -26.337 7.144 97.777 1 124.08 491 HIS C N 1
ATOM 9123 C CA . HIS C 1 510 ? -27.136 6.335 98.708 1 123.89 491 HIS C CA 1
ATOM 9124 C C . HIS C 1 510 ? -28.569 6.866 98.826 1 127.33 491 HIS C C 1
ATOM 9125 O O . HIS C 1 510 ? -29.507 6.067 98.816 1 126.96 491 HIS C O 1
ATOM 9132 N N . ARG C 1 511 ? -28.734 8.208 98.911 1 123.43 492 ARG C N 1
ATOM 9133 C CA . ARG C 1 511 ? -30.04 8.873 99.009 1 122.97 492 ARG C CA 1
ATOM 9134 C C . ARG C 1 511 ? -30.82 8.802 97.691 1 126.01 492 ARG C C 1
ATOM 9135 O O . ARG C 1 511 ? -32.052 8.832 97.719 1 125.53 492 ARG C O 1
ATOM 9143 N N . TYR C 1 512 ? -30.11 8.698 96.546 1 122 493 TYR C N 1
ATOM 9144 C CA . TYR C 1 512 ? -30.738 8.57 95.229 1 121.57 493 TYR C CA 1
ATOM 9145 C C . TYR C 1 512 ? -31.34 7.171 95.056 1 125.89 493 TYR C C 1
ATOM 9146 O O . TYR C 1 512 ? -32.511 7.06 94.69 1 125.63 493 TYR C O 1
ATOM 9155 N N . PHE C 1 513 ? -30.532 6.114 95.292 1 122.57 494 PHE C N 1
ATOM 9156 C CA . PHE C 1 513 ? -30.953 4.718 95.146 1 122.43 494 PHE C CA 1
ATOM 9157 C C . PHE C 1 513 ? -31.998 4.289 96.186 1 126.78 494 PHE C C 1
ATOM 9158 O O . PHE C 1 513 ? -32.752 3.349 95.93 1 126.32 494 PHE C O 1
ATOM 9166 N N . TYR C 1 514 ? -32.067 5.001 97.332 1 123.85 495 TYR C N 1
ATOM 9167 C CA . TYR C 1 514 ? -33.044 4.77 98.4 1 123.99 495 TYR C CA 1
ATOM 9168 C C . TYR C 1 514 ? -34.439 5.184 97.912 1 128.85 495 TYR C C 1
ATOM 9169 O O . TYR C 1 514 ? -35.424 4.547 98.284 1 128.42 495 TYR C O 1
ATOM 9178 N N . ARG C 1 515 ? -34.508 6.247 97.075 1 126.27 496 ARG C N 1
ATOM 9179 C CA . ARG C 1 515 ? -35.736 6.802 96.491 1 126.45 496 ARG C CA 1
ATOM 9180 C C . ARG C 1 515 ? -36.373 5.907 95.426 1 131.18 496 ARG C C 1
ATOM 9181 O O . ARG C 1 515 ? -37.564 6.053 95.152 1 130.44 496 ARG C O 1
ATOM 9189 N N . VAL C 1 516 ? -35.59 4.991 94.828 1 129 497 VAL C N 1
ATOM 9190 C CA . VAL C 1 516 ? -36.07 4.049 93.807 1 129.48 497 VAL C CA 1
ATOM 9191 C C . VAL C 1 516 ? -36.869 2.899 94.473 1 135.01 497 VAL C C 1
ATOM 9192 O O . VAL C 1 516 ? -37.754 2.315 93.842 1 134.47 497 VAL C O 1
ATOM 9196 N N . ALA C 1 517 ? -36.563 2.603 95.756 1 132.86 498 ALA C N 1
ATOM 9197 C CA . ALA C 1 517 ? -37.238 1.59 96.576 1 133.21 498 ALA C CA 1
ATOM 9198 C C . ALA C 1 517 ? -38.327 2.242 97.456 1 138.75 498 ALA C C 1
ATOM 9199 O O . ALA C 1 517 ? -39.14 1.534 98.056 1 138.27 498 ALA C O 1
ATOM 9201 N N . PHE C 1 518 ? -38.341 3.593 97.51 1 136.73 499 PHE C N 1
ATOM 9202 C CA . PHE C 1 518 ? -39.277 4.424 98.278 1 137.17 499 PHE C CA 1
ATOM 9203 C C . PHE C 1 518 ? -40.47 4.898 97.429 1 142.03 499 PHE C C 1
ATOM 9204 O O . PHE C 1 518 ? -41.52 5.23 97.983 1 141.58 499 PHE C O 1
ATOM 9212 N N . LYS C 1 519 ? -40.298 4.938 96.092 1 139.43 500 LYS C N 1
ATOM 9213 C CA . LYS C 1 519 ? -41.31 5.371 95.121 1 139.63 500 LYS C CA 1
ATOM 9214 C C . LYS C 1 519 ? -42.219 4.209 94.659 1 144.16 500 LYS C C 1
ATOM 9215 O O . LYS C 1 519 ? -42.976 4.37 93.695 1 143.61 500 LYS C O 1
ATOM 9221 N N . GLN C 1 520 ? -42.14 3.039 95.348 1 141.41 501 GLN C N 1
ATOM 9222 C CA . GLN C 1 520 ? -42.88 1.798 95.045 1 141.55 501 GLN C CA 1
ATOM 9223 C C . GLN C 1 520 ? -42.573 1.307 93.607 1 145.79 501 GLN C C 1
ATOM 9224 O O . GLN C 1 520 ? -43.257 0.434 93.063 1 145.34 501 GLN C O 1
ATOM 9230 N N . GLU C 1 521 ? -41.488 1.86 93.026 1 142.6 502 GLU C N 1
ATOM 9231 C CA . GLU C 1 521 ? -40.961 1.569 91.697 1 142.52 502 GLU C CA 1
ATOM 9232 C C . GLU C 1 521 ? -40.311 0.177 91.694 1 147.48 502 GLU C C 1
ATOM 9233 O O . GLU C 1 521 ? -40.071 -0.385 90.623 1 147.12 502 GLU C O 1
ATOM 9239 N N . MET C 1 522 ? -40.042 -0.373 92.909 1 144.8 503 MET C N 1
ATOM 9240 C CA . MET C 1 522 ? -39.451 -1.689 93.206 1 144.9 503 MET C CA 1
ATOM 9241 C C . MET C 1 522 ? -38.053 -1.885 92.587 1 148.84 503 MET C C 1
ATOM 9242 O O . MET C 1 522 ? -37.568 -3.019 92.5 1 148.49 503 MET C O 1
ATOM 9247 N N . SER C 1 523 ? -37.397 -0.761 92.208 1 145.18 504 SER C N 1
ATOM 9248 C CA . SER C 1 523 ? -36.057 -0.68 91.618 1 144.77 504 SER C CA 1
ATOM 9249 C C . SER C 1 523 ? -35.869 -1.589 90.385 1 147.53 504 SER C C 1
ATOM 9250 O O . SER C 1 523 ? -34.823 -2.228 90.23 1 146.89 504 SER C O 1
ATOM 9253 N N . VAL C 1 524 ? -36.891 -1.624 89.501 1 143.53 505 VAL C N 1
ATOM 9254 C CA . VAL C 1 524 ? -36.874 -2.409 88.258 1 143.11 505 VAL C CA 1
ATOM 9255 C C . VAL C 1 524 ? -35.873 -1.814 87.249 1 146.81 505 VAL C C 1
ATOM 9256 O O . VAL C 1 524 ? -35.363 -2.541 86.393 1 146.23 505 VAL C O 1
ATOM 9260 N N . MET C 1 525 ? -35.578 -0.495 87.383 1 143.42 506 MET C N 1
ATOM 9261 C CA . MET C 1 525 ? -34.584 0.243 86.596 1 143.22 506 MET C CA 1
ATOM 9262 C C . MET C 1 525 ? -33.178 -0.173 87.049 1 146.96 506 MET C C 1
ATOM 9263 O O . MET C 1 525 ? -32.287 -0.332 86.216 1 146.55 506 MET C O 1
ATOM 9268 N N . LEU C 1 526 ? -32.987 -0.368 88.372 1 143.4 507 LEU C N 1
ATOM 9269 C CA . LEU C 1 526 ? -31.71 -0.78 88.958 1 143.22 507 LEU C CA 1
ATOM 9270 C C . LEU C 1 526 ? -31.282 -2.205 88.58 1 147.21 507 LEU C C 1
ATOM 9271 O O . LEU C 1 526 ? -30.088 -2.51 88.636 1 146.87 507 LEU C O 1
ATOM 9276 N N . PHE C 1 527 ? -32.244 -3.067 88.179 1 143.68 508 PHE C N 1
ATOM 9277 C CA . PHE C 1 527 ? -31.961 -4.448 87.786 1 143.35 508 PHE C CA 1
ATOM 9278 C C . PHE C 1 527 ? -31.31 -4.527 86.397 1 146.07 508 PHE C C 1
ATOM 9279 O O . PHE C 1 527 ? -31.982 -4.445 85.364 1 145.53 508 PHE C O 1
ATOM 9287 N N . ARG C 1 528 ? -29.973 -4.638 86.406 1 141.8 509 ARG C N 1
ATOM 9288 C CA . ARG C 1 528 ? -29.078 -4.747 85.252 1 141.15 509 ARG C CA 1
ATOM 9289 C C . ARG C 1 528 ? -27.782 -5.373 85.756 1 144.36 509 ARG C C 1
ATOM 9290 O O . ARG C 1 528 ? -27.283 -4.982 86.815 1 143.81 509 ARG C O 1
ATOM 9298 N N . LEU C 1 529 ? -27.245 -6.338 84.994 1 140.58 510 LEU C N 1
ATOM 9299 C CA . LEU C 1 529 ? -26.016 -7.071 85.304 1 140.22 510 LEU C CA 1
ATOM 9300 C C . LEU C 1 529 ? -24.846 -6.177 85.711 1 143.56 510 LEU C C 1
ATOM 9301 O O . LEU C 1 529 ? -24.234 -6.436 86.744 1 143.01 510 LEU C O 1
ATOM 9306 N N . ASP C 1 530 ? -24.568 -5.112 84.929 1 139.87 511 ASP C N 1
ATOM 9307 C CA . ASP C 1 530 ? -23.485 -4.153 85.182 1 139.58 511 ASP C CA 1
ATOM 9308 C C . ASP C 1 530 ? -23.7 -3.371 86.486 1 142.69 511 ASP C C 1
ATOM 9309 O O . ASP C 1 530 ? -22.733 -3.103 87.204 1 142.01 511 ASP C O 1
ATOM 9314 N N . ILE C 1 531 ? -24.968 -3.022 86.791 1 138.99 512 ILE C N 1
ATOM 9315 C CA . ILE C 1 531 ? -25.356 -2.287 88 1 138.68 512 ILE C CA 1
ATOM 9316 C C . ILE C 1 531 ? -25.258 -3.199 89.237 1 142.51 512 ILE C C 1
ATOM 9317 O O . ILE C 1 531 ? -24.69 -2.787 90.252 1 141.87 512 ILE C O 1
ATOM 9322 N N . ILE C 1 532 ? -25.789 -4.442 89.135 1 139.34 513 ILE C N 1
ATOM 9323 C CA . ILE C 1 532 ? -25.766 -5.467 90.192 1 139.26 513 ILE C CA 1
ATOM 9324 C C . ILE C 1 532 ? -24.313 -5.877 90.518 1 143.7 513 ILE C C 1
ATOM 9325 O O . ILE C 1 532 ? -23.985 -6.071 91.692 1 143.11 513 ILE C O 1
ATOM 9330 N N . HIS C 1 533 ? -23.452 -5.969 89.479 1 140.87 514 HIS C N 1
ATOM 9331 C CA . HIS C 1 533 ? -22.027 -6.302 89.578 1 140.91 514 HIS C CA 1
ATOM 9332 C C . HIS C 1 533 ? -21.315 -5.343 90.537 1 144.96 514 HIS C C 1
ATOM 9333 O O . HIS C 1 533 ? -20.723 -5.795 91.52 1 144.29 514 HIS C O 1
ATOM 9340 N N . LEU C 1 534 ? -21.423 -4.02 90.256 1 141.91 515 LEU C N 1
ATOM 9341 C CA . LEU C 1 534 ? -20.826 -2.917 91.01 1 141.91 515 LEU C CA 1
ATOM 9342 C C . LEU C 1 534 ? -21.211 -2.927 92.484 1 146.05 515 LEU C C 1
ATOM 9343 O O . LEU C 1 534 ? -20.323 -2.831 93.329 1 145.54 515 LEU C O 1
ATOM 9348 N N . PHE C 1 535 ? -22.52 -3.042 92.784 1 143.04 516 PHE C N 1
ATOM 9349 C CA . PHE C 1 535 ? -23.054 -3.057 94.148 1 143.11 516 PHE C CA 1
ATOM 9350 C C . PHE C 1 535 ? -22.488 -4.174 95.018 1 148.23 516 PHE C C 1
ATOM 9351 O O . PHE C 1 535 ? -22.226 -3.948 96.202 1 147.75 516 PHE C O 1
ATOM 9359 N N . TYR C 1 536 ? -22.296 -5.374 94.428 1 145.75 517 TYR C N 1
ATOM 9360 C CA . TYR C 1 536 ? -21.777 -6.543 95.127 1 146.01 517 TYR C CA 1
ATOM 9361 C C . TYR C 1 536 ? -20.315 -6.357 95.545 1 150.15 517 TYR C C 1
ATOM 9362 O O . TYR C 1 536 ? -20.037 -6.317 96.747 1 149.82 517 TYR C O 1
ATOM 9371 N N . ASN C 1 537 ? -19.39 -6.221 94.557 1 146.65 518 ASN C N 1
ATOM 9372 C CA . ASN C 1 537 ? -17.944 -6.062 94.784 1 146.38 518 ASN C CA 1
ATOM 9373 C C . ASN C 1 537 ? -17.581 -4.783 95.569 1 150.44 518 ASN C C 1
ATOM 9374 O O . ASN C 1 537 ? -16.452 -4.671 96.051 1 149.86 518 ASN C O 1
ATOM 9379 N N . MET C 1 538 ? -18.542 -3.84 95.71 1 147.47 519 MET C N 1
ATOM 9380 C CA . MET C 1 538 ? -18.398 -2.592 96.466 1 147.55 519 MET C CA 1
ATOM 9381 C C . MET C 1 538 ? -18.271 -2.918 97.962 1 152.28 519 MET C C 1
ATOM 9382 O O . MET C 1 538 ? -17.436 -2.326 98.645 1 151.91 519 MET C O 1
ATOM 9387 N N . ILE C 1 539 ? -19.099 -3.865 98.456 1 149.38 520 ILE C N 1
ATOM 9388 C CA . ILE C 1 539 ? -19.117 -4.305 99.852 1 149.44 520 ILE C CA 1
ATOM 9389 C C . ILE C 1 539 ? -18.242 -5.557 100.027 1 153.95 520 ILE C C 1
ATOM 9390 O O . ILE C 1 539 ? -17.381 -5.571 100.909 1 153.61 520 ILE C O 1
ATOM 9395 N N . LYS C 1 540 ? -18.451 -6.59 99.185 1 150.93 521 LYS C N 1
ATOM 9396 C CA . LYS C 1 540 ? -17.697 -7.845 99.238 1 150.99 521 LYS C CA 1
ATOM 9397 C C . LYS C 1 540 ? -17.097 -8.215 97.873 1 155.41 521 LYS C C 1
ATOM 9398 O O . LYS C 1 540 ? -17.782 -8.775 97.013 1 154.91 521 LYS C O 1
ATOM 9404 N N . GLY C 1 541 ? -15.825 -7.864 97.695 1 152.57 522 GLY C N 1
ATOM 9405 C CA . GLY C 1 541 ? -15.066 -8.115 96.475 1 152.75 522 GLY C CA 1
ATOM 9406 C C . GLY C 1 541 ? -13.63 -7.63 96.559 1 157.65 522 GLY C C 1
ATOM 9407 O O . GLY C 1 541 ? -13.013 -7.733 97.625 1 157.05 522 GLY C O 1
ATOM 9408 N N . PRO C 1 542 ? -13.054 -7.091 95.453 1 155.31 523 PRO C N 1
ATOM 9409 C CA . PRO C 1 542 ? -11.656 -6.616 95.507 1 155.53 523 PRO C CA 1
ATOM 9410 C C . PRO C 1 542 ? -11.48 -5.316 96.292 1 160.33 523 PRO C C 1
ATOM 9411 O O . PRO C 1 542 ? -10.501 -5.185 97.029 1 159.94 523 PRO C O 1
ATOM 9415 N N . GLU C 1 543 ? -12.419 -4.361 96.133 1 157.5 524 GLU C N 1
ATOM 9416 C CA . GLU C 1 543 ? -12.413 -3.073 96.827 1 157.56 524 GLU C CA 1
ATOM 9417 C C . GLU C 1 543 ? -13.512 -3.099 97.909 1 162.14 524 GLU C C 1
ATOM 9418 O O . GLU C 1 543 ? -14.689 -2.906 97.589 1 161.7 524 GLU C O 1
ATOM 9424 N N . PRO C 1 544 ? -13.158 -3.374 99.19 1 159.26 525 PRO C N 1
ATOM 9425 C CA . PRO C 1 544 ? -14.193 -3.497 100.233 1 159.25 525 PRO C CA 1
ATOM 9426 C C . PRO C 1 544 ? -14.834 -2.196 100.742 1 163.53 525 PRO C C 1
ATOM 9427 O O . PRO C 1 544 ? -15.685 -2.285 101.628 1 163.17 525 PRO C O 1
ATOM 9431 N N . LEU C 1 545 ? -14.444 -1.003 100.21 1 160.28 526 LEU C N 1
ATOM 9432 C CA . LEU C 1 545 ? -14.977 0.324 100.595 1 160.18 526 LEU C CA 1
ATOM 9433 C C . LEU C 1 545 ? -14.678 0.704 102.083 1 164.32 526 LEU C C 1
ATOM 9434 O O . LEU C 1 545 ? -15.123 1.756 102.551 1 163.75 526 LEU C O 1
ATOM 9439 N N . ASP C 1 546 ? -13.867 -0.126 102.788 1 161.27 527 ASP C N 1
ATOM 9440 C CA . ASP C 1 546 ? -13.463 0.007 104.197 1 161.25 527 ASP C CA 1
ATOM 9441 C C . ASP C 1 546 ? -14.658 -0.147 105.147 1 165.02 527 ASP C C 1
ATOM 9442 O O . ASP C 1 546 ? -15.565 0.687 105.153 1 164.47 527 ASP C O 1
ATOM 9447 N N . LYS C 1 547 ? -14.647 -1.23 105.948 1 161.64 528 LYS C N 1
ATOM 9448 C CA . LYS C 1 547 ? -15.707 -1.562 106.908 1 161.47 528 LYS C CA 1
ATOM 9449 C C . LYS C 1 547 ? -15.852 -0.541 108.048 1 165.13 528 LYS C C 1
ATOM 9450 O O . LYS C 1 547 ? -16.945 -0.415 108.608 1 164.66 528 LYS C O 1
ATOM 9456 N N . ASN C 1 548 ? -14.764 0.192 108.374 1 161.54 529 ASN C N 1
ATOM 9457 C CA . ASN C 1 548 ? -14.73 1.214 109.428 1 161.21 529 ASN C CA 1
ATOM 9458 C C . ASN C 1 548 ? -15.415 2.538 109.04 1 164.43 529 ASN C C 1
ATOM 9459 O O . ASN C 1 548 ? -15.698 3.351 109.924 1 164.03 529 ASN C O 1
ATOM 9464 N N . SER C 1 549 ? -15.678 2.751 107.73 1 160.38 530 SER C N 1
ATOM 9465 C CA . SER C 1 549 ? -16.328 3.955 107.198 1 159.9 530 SER C CA 1
ATOM 9466 C C . SER C 1 549 ? -17.791 4.068 107.674 1 162.99 530 SER C C 1
ATOM 9467 O O . SER C 1 549 ? -18.486 3.048 107.702 1 162.58 530 SER C O 1
ATOM 9470 N N . PRO C 1 550 ? -18.282 5.283 108.045 1 158.84 531 PRO C N 1
ATOM 9471 C CA . PRO C 1 550 ? -19.681 5.407 108.504 1 158.39 531 PRO C CA 1
ATOM 9472 C C . PRO C 1 550 ? -20.71 5.164 107.402 1 161.54 531 PRO C C 1
ATOM 9473 O O . PRO C 1 550 ? -21.834 4.754 107.697 1 161.2 531 PRO C O 1
ATOM 9477 N N . MET C 1 551 ? -20.32 5.404 106.138 1 157.39 532 MET C N 1
ATOM 9478 C CA . MET C 1 551 ? -21.176 5.21 104.971 1 156.94 532 MET C CA 1
ATOM 9479 C C . MET C 1 551 ? -21.288 3.745 104.534 1 159.83 532 MET C C 1
ATOM 9480 O O . MET C 1 551 ? -22.278 3.386 103.893 1 159.43 532 MET C O 1
ATOM 9485 N N . TYR C 1 552 ? -20.288 2.902 104.89 1 155.57 533 TYR C N 1
ATOM 9486 C CA . TYR C 1 552 ? -20.246 1.47 104.561 1 155 533 TYR C CA 1
ATOM 9487 C C . TYR C 1 552 ? -21.44 0.705 105.139 1 158.18 533 TYR C C 1
ATOM 9488 O O . TYR C 1 552 ? -22.041 -0.101 104.427 1 157.72 533 TYR C O 1
ATOM 9497 N N . LYS C 1 553 ? -21.759 0.94 106.427 1 154.21 534 LYS C N 1
ATOM 9498 C CA . LYS C 1 553 ? -22.86 0.28 107.135 1 153.79 534 LYS C CA 1
ATOM 9499 C C . LYS C 1 553 ? -24.23 0.617 106.544 1 157.14 534 LYS C C 1
ATOM 9500 O O . LYS C 1 553 ? -25.115 -0.237 106.543 1 156.68 534 LYS C O 1
ATOM 9506 N N . GLU C 1 554 ? -24.388 1.843 106.016 1 153.39 535 GLU C N 1
ATOM 9507 C CA . GLU C 1 554 ? -25.616 2.306 105.365 1 153.06 535 GLU C CA 1
ATOM 9508 C C . GLU C 1 554 ? -25.739 1.667 103.977 1 156.34 535 GLU C C 1
ATOM 9509 O O . GLU C 1 554 ? -26.837 1.273 103.579 1 155.6 535 GLU C O 1
ATOM 9515 N N . TRP C 1 555 ? -24.6 1.556 103.255 1 152.88 536 TRP C N 1
ATOM 9516 C CA . TRP C 1 555 ? -24.503 0.963 101.919 1 152.7 536 TRP C CA 1
ATOM 9517 C C . TRP C 1 555 ? -24.705 -0.546 101.935 1 156.76 536 TRP C C 1
ATOM 9518 O O . TRP C 1 555 ? -25.351 -1.068 101.027 1 156.25 536 TRP C O 1
ATOM 9529 N N . GLU C 1 556 ? -24.159 -1.245 102.961 1 153.58 537 GLU C N 1
ATOM 9530 C CA . GLU C 1 556 ? -24.287 -2.699 103.138 1 153.51 537 GLU C CA 1
ATOM 9531 C C . GLU C 1 556 ? -25.757 -3.079 103.375 1 157.44 537 GLU C C 1
ATOM 9532 O O . GLU C 1 556 ? -26.208 -4.113 102.881 1 157.1 537 GLU C O 1
ATOM 9538 N N . GLU C 1 557 ? -26.496 -2.227 104.113 1 153.83 538 GLU C N 1
ATOM 9539 C CA . GLU C 1 557 ? -27.924 -2.391 104.391 1 153.47 538 GLU C CA 1
ATOM 9540 C C . GLU C 1 557 ? -28.733 -2.101 103.12 1 156.2 538 GLU C C 1
ATOM 9541 O O . GLU C 1 557 ? -29.749 -2.756 102.882 1 155.64 538 GLU C O 1
ATOM 9547 N N . LEU C 1 558 ? -28.268 -1.125 102.307 1 152.01 539 LEU C N 1
ATOM 9548 C CA . LEU C 1 558 ? -28.897 -0.706 101.054 1 151.46 539 LEU C CA 1
ATOM 9549 C C . LEU C 1 558 ? -28.79 -1.783 99.97 1 154.11 539 LEU C C 1
ATOM 9550 O O . LEU C 1 558 ? -29.824 -2.206 99.447 1 153.64 539 LEU C O 1
ATOM 9555 N N . VAL C 1 559 ? -27.55 -2.222 99.645 1 149.82 540 VAL C N 1
ATOM 9556 C CA . VAL C 1 559 ? -27.261 -3.241 98.623 1 149.25 540 VAL C CA 1
ATOM 9557 C C . VAL C 1 559 ? -28.044 -4.543 98.882 1 151.93 540 VAL C C 1
ATOM 9558 O O . VAL C 1 559 ? -28.627 -5.097 97.948 1 151.32 540 VAL C O 1
ATOM 9562 N N . ARG C 1 560 ? -28.094 -4.989 100.16 1 147.77 541 ARG C N 1
ATOM 9563 C CA . ARG C 1 560 ? -28.811 -6.19 100.597 1 147.16 541 ARG C CA 1
ATOM 9564 C C . ARG C 1 560 ? -30.309 -6.085 100.328 1 150.14 541 ARG C C 1
ATOM 9565 O O . ARG C 1 560 ? -30.907 -7.067 99.893 1 149.68 541 ARG C O 1
ATOM 9573 N N . GLN C 1 561 ? -30.902 -4.892 100.555 1 146.07 542 GLN C N 1
ATOM 9574 C CA . GLN C 1 561 ? -32.323 -4.622 100.318 1 145.56 542 GLN C CA 1
ATOM 9575 C C . GLN C 1 561 ? -32.673 -4.638 98.828 1 148.67 542 GLN C C 1
ATOM 9576 O O . GLN C 1 561 ? -33.75 -5.115 98.47 1 148.3 542 GLN C O 1
ATOM 9582 N N . ILE C 1 562 ? -31.76 -4.131 97.966 1 144.52 543 ILE C N 1
ATOM 9583 C CA . ILE C 1 562 ? -31.921 -4.098 96.504 1 143.96 543 ILE C CA 1
ATOM 9584 C C . ILE C 1 562 ? -31.809 -5.528 95.944 1 147.15 543 ILE C C 1
ATOM 9585 O O . ILE C 1 562 ? -32.629 -5.926 95.11 1 146.63 543 ILE C O 1
ATOM 9590 N N . LEU C 1 563 ? -30.813 -6.3 96.431 1 143.25 544 LEU C N 1
ATOM 9591 C CA . LEU C 1 563 ? -30.583 -7.689 96.025 1 142.81 544 LEU C CA 1
ATOM 9592 C C . LEU C 1 563 ? -31.69 -8.631 96.502 1 146.53 544 LEU C C 1
ATOM 9593 O O . LEU C 1 563 ? -31.925 -9.651 95.857 1 146.01 544 LEU C O 1
ATOM 9598 N N . LYS C 1 564 ? -32.378 -8.281 97.614 1 143.21 545 LYS C N 1
ATOM 9599 C CA . LYS C 1 564 ? -33.506 -9.042 98.167 1 143.1 545 LYS C CA 1
ATOM 9600 C C . LYS C 1 564 ? -34.676 -9.027 97.18 1 147.03 545 LYS C C 1
ATOM 9601 O O . LYS C 1 564 ? -35.274 -10.076 96.931 1 146.63 545 LYS C O 1
ATOM 9607 N N . ARG C 1 565 ? -34.972 -7.843 96.591 1 143.51 546 ARG C N 1
ATOM 9608 C CA . ARG C 1 565 ? -36.033 -7.664 95.593 1 143.21 546 ARG C CA 1
ATOM 9609 C C . ARG C 1 565 ? -35.612 -8.333 94.291 1 147.21 546 ARG C C 1
ATOM 9610 O O . ARG C 1 565 ? -36.463 -8.869 93.585 1 146.7 546 ARG C O 1
ATOM 9618 N N . CYS C 1 566 ? -34.296 -8.295 93.981 1 144.1 547 CYS C N 1
ATOM 9619 C CA . CYS C 1 566 ? -33.693 -8.853 92.769 1 144.17 547 CYS C CA 1
ATOM 9620 C C . CYS C 1 566 ? -33.959 -10.35 92.602 1 148.57 547 CYS C C 1
ATOM 9621 O O . CYS C 1 566 ? -34.349 -10.765 91.513 1 148.17 547 CYS C O 1
ATOM 9624 N N . ILE C 1 567 ? -33.786 -11.15 93.677 1 145.47 548 ILE C N 1
ATOM 9625 C CA . ILE C 1 567 ? -34.034 -12.6 93.665 1 145.42 548 ILE C CA 1
ATOM 9626 C C . ILE C 1 567 ? -35.546 -12.869 93.545 1 149.67 548 ILE C C 1
ATOM 9627 O O . ILE C 1 567 ? -35.947 -13.711 92.742 1 149.33 548 ILE C O 1
ATOM 9632 N N . ARG C 1 568 ? -36.371 -12.14 94.332 1 146.5 549 ARG C N 1
ATOM 9633 C CA . ARG C 1 568 ? -37.834 -12.269 94.358 1 146.47 549 ARG C CA 1
ATOM 9634 C C . ARG C 1 568 ? -38.518 -11.873 93.04 1 150.74 549 ARG C C 1
ATOM 9635 O O . ARG C 1 568 ? -39.532 -12.479 92.686 1 150.17 549 ARG C O 1
ATOM 9643 N N . LYS C 1 569 ? -37.969 -10.873 92.318 1 147.83 550 LYS C N 1
ATOM 9644 C CA . LYS C 1 569 ? -38.497 -10.427 91.022 1 147.92 550 LYS C CA 1
ATOM 9645 C C . LYS C 1 569 ? -38.108 -11.405 89.916 1 152.63 550 LYS C C 1
ATOM 9646 O O . LYS C 1 569 ? -38.862 -11.589 88.959 1 152.25 550 LYS C O 1
ATOM 9652 N N . LEU C 1 570 ? -36.925 -12.025 90.058 1 149.82 551 LEU C N 1
ATOM 9653 C CA . LEU C 1 570 ? -36.366 -13.019 89.143 1 149.98 551 LEU C CA 1
ATOM 9654 C C . LEU C 1 570 ? -37.06 -14.383 89.349 1 154.64 551 LEU C C 1
ATOM 9655 O O . LEU C 1 570 ? -37.054 -15.216 88.44 1 154.18 551 LEU C O 1
ATOM 9660 N N . GLU C 1 571 ? -37.665 -14.593 90.542 1 151.72 552 GLU C N 1
ATOM 9661 C CA . GLU C 1 571 ? -38.384 -15.808 90.938 1 151.71 552 GLU C CA 1
ATOM 9662 C C . GLU C 1 571 ? -39.783 -15.85 90.305 1 156.06 552 GLU C C 1
ATOM 9663 O O . GLU C 1 571 ? -40.11 -16.825 89.624 1 155.63 552 GLU C O 1
ATOM 9669 N N . GLU C 1 572 ? -40.6 -14.799 90.535 1 152.98 553 GLU C N 1
ATOM 9670 C CA . GLU C 1 572 ? -41.967 -14.699 90.019 1 152.96 553 GLU C CA 1
ATOM 9671 C C . GLU C 1 572 ? -42.012 -14.417 88.515 1 157.31 553 GLU C C 1
ATOM 9672 O O . GLU C 1 572 ? -42.762 -15.083 87.799 1 156.83 553 GLU C O 1
ATOM 9678 N N . ARG C 1 573 ? -41.22 -13.438 88.039 1 154.34 554 ARG C N 1
ATOM 9679 C CA . ARG C 1 573 ? -41.171 -13.082 86.622 1 154.43 554 ARG C CA 1
ATOM 9680 C C . ARG C 1 573 ? -39.95 -13.692 85.92 1 159.2 554 ARG C C 1
ATOM 9681 O O . ARG C 1 573 ? -38.823 -13.246 86.157 1 158.49 554 ARG C O 1
ATOM 9689 N N . PRO C 1 574 ? -40.145 -14.721 85.06 1 156.98 555 PRO C N 1
ATOM 9690 C CA . PRO C 1 574 ? -38.989 -15.326 84.374 1 157.28 555 PRO C CA 1
ATOM 9691 C C . PRO C 1 574 ? -38.444 -14.505 83.199 1 162.25 555 PRO C C 1
ATOM 9692 O O . PRO C 1 574 ? -37.351 -14.8 82.71 1 161.97 555 PRO C O 1
ATOM 9696 N N . ALA C 1 575 ? -39.188 -13.468 82.759 1 159.41 556 ALA C N 1
ATOM 9697 C CA . ALA C 1 575 ? -38.791 -12.576 81.665 1 159.45 556 ALA C CA 1
ATOM 9698 C C . ALA C 1 575 ? -37.627 -11.657 82.068 1 163.89 556 ALA C C 1
ATOM 9699 O O . ALA C 1 575 ? -36.927 -11.141 81.194 1 163.39 556 ALA C O 1
ATOM 9701 N N . LEU C 1 576 ? -37.411 -11.481 83.393 1 161.01 557 LEU C N 1
ATOM 9702 C CA . LEU C 1 576 ? -36.351 -10.661 83.989 1 161.06 557 LEU C CA 1
ATOM 9703 C C . LEU C 1 576 ? -34.942 -11.178 83.661 1 165.43 557 LEU C C 1
ATOM 9704 O O . LEU C 1 576 ? -34.001 -10.384 83.627 1 164.84 557 LEU C O 1
ATOM 9709 N N . PHE C 1 577 ? -34.804 -12.501 83.415 1 162.6 558 PHE C N 1
ATOM 9710 C CA . PHE C 1 577 ? -33.546 -13.154 83.042 1 162.68 558 PHE C CA 1
ATOM 9711 C C . PHE C 1 577 ? -33.058 -12.666 81.671 1 167.35 558 PHE C C 1
ATOM 9712 O O . PHE C 1 577 ? -31.852 -12.512 81.469 1 166.83 558 PHE C O 1
ATOM 9720 N N . THR C 1 578 ? -34.001 -12.439 80.736 1 164.69 559 THR C N 1
ATOM 9721 C CA . THR C 1 578 ? -33.74 -11.983 79.367 1 164.89 559 THR C CA 1
ATOM 9722 C C . THR C 1 578 ? -33.795 -10.459 79.238 1 169.72 559 THR C C 1
ATOM 9723 O O . THR C 1 578 ? -33.095 -9.898 78.392 1 169.35 559 THR C O 1
ATOM 9727 N N . GLU C 1 579 ? -34.622 -9.793 80.07 1 166.93 560 GLU C N 1
ATOM 9728 C CA . GLU C 1 579 ? -34.786 -8.335 80.061 1 167 560 GLU C CA 1
ATOM 9729 C C . GLU C 1 579 ? -33.856 -7.615 81.058 1 171.44 560 GLU C C 1
ATOM 9730 O O . GLU C 1 579 ? -34.131 -6.478 81.453 1 171.07 560 GLU C O 1
ATOM 9736 N N . ILE C 1 580 ? -32.722 -8.255 81.405 1 168.38 561 ILE C N 1
ATOM 9737 C CA . ILE C 1 580 ? -31.697 -7.716 82.306 1 168.38 561 ILE C CA 1
ATOM 9738 C C . ILE C 1 580 ? -30.765 -6.716 81.561 1 172.88 561 ILE C C 1
ATOM 9739 O O . ILE C 1 580 ? -29.86 -6.136 82.168 1 172.43 561 ILE C O 1
ATOM 9744 N N . LEU C 1 581 ? -31.024 -6.506 80.25 1 170.01 562 LEU C N 1
ATOM 9745 C CA . LEU C 1 581 ? -30.287 -5.611 79.347 1 170.11 562 LEU C CA 1
ATOM 9746 C C . LEU C 1 581 ? -30.397 -4.135 79.753 1 175.39 562 LEU C C 1
ATOM 9747 O O . LEU C 1 581 ? -29.478 -3.364 79.468 1 175.06 562 LEU C O 1
ATOM 9752 N N . PHE C 1 582 ? -31.543 -3.739 80.367 1 172.93 563 PHE C N 1
ATOM 9753 C CA . PHE C 1 582 ? -31.886 -2.38 80.831 1 173.23 563 PHE C CA 1
ATOM 9754 C C . PHE C 1 582 ? -32.101 -1.382 79.663 1 177.46 563 PHE C C 1
ATOM 9755 O O . PHE C 1 582 ? -32.556 -0.26 79.895 1 177 563 PHE C O 1
ATOM 9763 N N . SER C 1 583 ? -31.876 -1.817 78.406 1 174.41 564 SER C N 1
ATOM 9764 C CA . SER C 1 583 ? -32.106 -0.993 77.213 1 174.44 564 SER C CA 1
ATOM 9765 C C . SER C 1 583 ? -33.623 -0.943 76.885 1 178.41 564 SER C C 1
ATOM 9766 O O . SER C 1 583 ? -34.022 -0.914 75.716 1 177.99 564 SER C O 1
ATOM 9769 N N . LYS C 1 584 ? -34.455 -0.908 77.947 1 174.92 565 LYS C N 1
ATOM 9770 C CA . LYS C 1 584 ? -35.917 -0.895 77.917 1 174.64 565 LYS C CA 1
ATOM 9771 C C . LYS C 1 584 ? -36.524 0.479 78.215 1 178.48 565 LYS C C 1
ATOM 9772 O O . LYS C 1 584 ? -35.951 1.269 78.972 1 177.91 565 LYS C O 1
ATOM 9778 N N . ILE C 1 585 ? -37.702 0.737 77.626 1 175.12 566 ILE C N 1
ATOM 9779 C CA . ILE C 1 585 ? -38.483 1.962 77.816 1 174.91 566 ILE C CA 1
ATOM 9780 C C . ILE C 1 585 ? -39.346 1.813 79.095 1 178.51 566 ILE C C 1
ATOM 9781 O O . ILE C 1 585 ? -39.538 0.691 79.573 1 178.09 566 ILE C O 1
ATOM 9786 N N . ASN C 1 586 ? -39.829 2.942 79.657 1 174.7 567 ASN C N 1
ATOM 9787 C CA . ASN C 1 586 ? -40.645 3.001 80.877 1 174.21 567 ASN C CA 1
ATOM 9788 C C . ASN C 1 586 ? -41.949 2.181 80.814 1 177.26 567 ASN C C 1
ATOM 9789 O O . ASN C 1 586 ? -42.416 1.722 81.86 1 176.78 567 ASN C O 1
ATOM 9794 N N . SER C 1 587 ? -42.523 1.993 79.601 1 173.11 568 SER C N 1
ATOM 9795 C CA . SER C 1 587 ? -43.763 1.232 79.399 1 172.52 568 SER C CA 1
ATOM 9796 C C . SER C 1 587 ? -43.593 -0.259 79.709 1 175.36 568 SER C C 1
ATOM 9797 O O . SER C 1 587 ? -44.507 -0.871 80.264 1 174.95 568 SER C O 1
ATOM 9800 N N . THR C 1 588 ? -42.427 -0.833 79.353 1 171.07 569 THR C N 1
ATOM 9801 C CA . THR C 1 588 ? -42.095 -2.242 79.6 1 170.49 569 THR C CA 1
ATOM 9802 C C . THR C 1 588 ? -41.73 -2.484 81.072 1 173.47 569 THR C C 1
ATOM 9803 O O . THR C 1 588 ? -41.903 -3.6 81.568 1 172.99 569 THR C O 1
ATOM 9807 N N . ALA C 1 589 ? -41.236 -1.433 81.765 1 169.38 570 ALA C N 1
ATOM 9808 C CA . ALA C 1 589 ? -40.859 -1.465 83.181 1 168.88 570 ALA C CA 1
ATOM 9809 C C . ALA C 1 589 ? -42.097 -1.539 84.083 1 172.03 570 ALA C C 1
ATOM 9810 O O . ALA C 1 589 ? -42.053 -2.208 85.116 1 171.43 570 ALA C O 1
ATOM 9812 N N . TYR C 1 590 ? -43.198 -0.855 83.684 1 168.31 571 TYR C N 1
ATOM 9813 C CA . TYR C 1 590 ? -44.487 -0.828 84.392 1 167.99 571 TYR C CA 1
ATOM 9814 C C . TYR C 1 590 ? -45.15 -2.208 84.356 1 170.95 571 TYR C C 1
ATOM 9815 O O . TYR C 1 590 ? -45.845 -2.578 85.304 1 170.41 571 TYR C O 1
ATOM 9824 N N . TYR C 1 591 ? -44.924 -2.963 83.261 1 166.93 572 TYR C N 1
ATOM 9825 C CA . TYR C 1 591 ? -45.423 -4.323 83.053 1 166.42 572 TYR C CA 1
ATOM 9826 C C . TYR C 1 591 ? -44.793 -5.269 84.089 1 168.99 572 TYR C C 1
ATOM 9827 O O . TYR C 1 591 ? -45.477 -6.152 84.608 1 168.66 572 TYR C O 1
ATOM 9836 N N . LEU C 1 592 ? -43.496 -5.059 84.392 1 164.33 573 LEU C N 1
ATOM 9837 C CA . LEU C 1 592 ? -42.724 -5.847 85.354 1 163.53 573 LEU C CA 1
ATOM 9838 C C . LEU C 1 592 ? -43.103 -5.527 86.802 1 166.43 573 LEU C C 1
ATOM 9839 O O . LEU C 1 592 ? -43.271 -6.449 87.602 1 165.82 573 LEU C O 1
ATOM 9844 N N . GLU C 1 593 ? -43.197 -4.212 87.131 1 162.54 574 GLU C N 1
ATOM 9845 C CA . GLU C 1 593 ? -43.522 -3.631 88.441 1 186.82 574 GLU C CA 1
ATOM 9846 C C . GLU C 1 593 ? -42.54 -4.045 89.548 1 209.29 574 GLU C C 1
ATOM 9847 O O . GLU C 1 593 ? -42.637 -5.13 90.118 1 169.2 574 GLU C O 1
ATOM 9853 N N . LYS D 2 23 ? -24.358 -5.546 62.714 1 180.9 69 LYS D N 1
ATOM 9854 C CA . LYS D 2 23 ? -22.932 -5.828 62.866 1 180.68 69 LYS D CA 1
ATOM 9855 C C . LYS D 2 23 ? -22.644 -7.328 62.938 1 184.8 69 LYS D C 1
ATOM 9856 O O . LYS D 2 23 ? -23.478 -8.091 63.429 1 184.32 69 LYS D O 1
ATOM 9862 N N . LEU D 2 24 ? -21.454 -7.742 62.453 1 181.64 70 LEU D N 1
ATOM 9863 C CA . LEU D 2 24 ? -20.995 -9.136 62.465 1 181.54 70 LEU D CA 1
ATOM 9864 C C . LEU D 2 24 ? -20.632 -9.592 63.884 1 185.68 70 LEU D C 1
ATOM 9865 O O . LEU D 2 24 ? -20.816 -10.766 64.212 1 185.25 70 LEU D O 1
ATOM 9870 N N . ASP D 2 25 ? -20.114 -8.662 64.715 1 182.37 71 ASP D N 1
ATOM 9871 C CA . ASP D 2 25 ? -19.737 -8.916 66.11 1 182.2 71 ASP D CA 1
ATOM 9872 C C . ASP D 2 25 ? -20.973 -9.016 67.016 1 186.07 71 ASP D C 1
ATOM 9873 O O . ASP D 2 25 ? -20.978 -9.812 67.957 1 185.61 71 ASP D O 1
ATOM 9878 N N . ASP D 2 26 ? -22.02 -8.217 66.716 1 182.58 72 ASP D N 1
ATOM 9879 C CA . ASP D 2 26 ? -23.29 -8.187 67.447 1 182.28 72 ASP D CA 1
ATOM 9880 C C . ASP D 2 26 ? -24.293 -9.227 66.909 1 185.75 72 ASP D C 1
ATOM 9881 O O . ASP D 2 26 ? -25.375 -9.381 67.481 1 185.23 72 ASP D O 1
ATOM 9886 N N . GLN D 2 27 ? -23.917 -9.954 65.828 1 182.04 73 GLN D N 1
ATOM 9887 C CA . GLN D 2 27 ? -24.734 -10.984 65.173 1 181.67 73 GLN D CA 1
ATOM 9888 C C . GLN D 2 27 ? -25.008 -12.212 66.059 1 185.1 73 GLN D C 1
ATOM 9889 O O . GLN D 2 27 ? -25.943 -12.966 65.775 1 184.73 73 GLN D O 1
ATOM 9895 N N . ARG D 2 28 ? -24.208 -12.395 67.137 1 181.2 74 ARG D N 1
ATOM 9896 C CA . ARG D 2 28 ? -24.33 -13.489 68.113 1 180.75 74 ARG D CA 1
ATOM 9897 C C . ARG D 2 28 ? -25.645 -13.403 68.905 1 184.04 74 ARG D C 1
ATOM 9898 O O . ARG D 2 28 ? -26.129 -14.419 69.411 1 183.49 74 ARG D O 1
ATOM 9906 N N . LEU D 2 29 ? -26.219 -12.187 68.992 1 180.26 75 LEU D N 1
ATOM 9907 C CA . LEU D 2 29 ? -27.503 -11.897 69.63 1 179.89 75 LEU D CA 1
ATOM 9908 C C . LEU D 2 29 ? -28.619 -12.085 68.591 1 183.5 75 LEU D C 1
ATOM 9909 O O . LEU D 2 29 ? -29.664 -12.651 68.918 1 183 75 LEU D O 1
ATOM 9914 N N . LEU D 2 30 ? -28.374 -11.625 67.334 1 179.89 76 LEU D N 1
ATOM 9915 C CA . LEU D 2 30 ? -29.283 -11.721 66.182 1 179.55 76 LEU D CA 1
ATOM 9916 C C . LEU D 2 30 ? -29.611 -13.174 65.82 1 183.23 76 LEU D C 1
ATOM 9917 O O . LEU D 2 30 ? -30.739 -13.459 65.413 1 182.74 76 LEU D O 1
ATOM 9922 N N . SER D 2 31 ? -28.633 -14.088 65.981 1 179.71 77 SER D N 1
ATOM 9923 C CA . SER D 2 31 ? -28.813 -15.521 65.75 1 179.41 77 SER D CA 1
ATOM 9924 C C . SER D 2 31 ? -29.007 -16.193 67.117 1 182.77 77 SER D C 1
ATOM 9925 O O . SER D 2 31 ? -28.103 -16.162 67.959 1 182.36 77 SER D O 1
ATOM 9928 N N . GLU D 2 32 ? -30.214 -16.741 67.349 1 178.75 78 GLU D N 1
ATOM 9929 C CA . GLU D 2 32 ? -30.612 -17.386 68.602 1 178.14 78 GLU D CA 1
ATOM 9930 C C . GLU D 2 32 ? -29.814 -18.667 68.907 1 180.56 78 GLU D C 1
ATOM 9931 O O . GLU D 2 32 ? -30.175 -19.763 68.466 1 180.06 78 GLU D O 1
ATOM 9937 N N . LYS D 2 33 ? -28.714 -18.503 69.659 1 176.03 79 LYS D N 1
ATOM 9938 C CA . LYS D 2 33 ? -27.824 -19.587 70.082 1 175.34 79 LYS D CA 1
ATOM 9939 C C . LYS D 2 33 ? -27.824 -19.645 71.61 1 178.02 79 LYS D C 1
ATOM 9940 O O . LYS D 2 33 ? -28.041 -20.711 72.188 1 177.46 79 LYS D O 1
ATOM 9946 N N . GLY D 2 34 ? -27.588 -18.49 72.234 1 173.83 80 GLY D N 1
ATOM 9947 C CA . GLY D 2 34 ? -27.565 -18.316 73.682 1 173.25 80 GLY D CA 1
ATOM 9948 C C . GLY D 2 34 ? -28.827 -17.677 74.226 1 175.99 80 GLY D C 1
ATOM 9949 O O . GLY D 2 34 ? -29.136 -17.842 75.409 1 175.5 80 GLY D O 1
ATOM 9950 N N . ILE D 2 35 ? -29.564 -16.938 73.362 1 171.68 81 ILE D N 1
ATOM 9951 C CA . ILE D 2 35 ? -30.827 -16.257 73.688 1 171.03 81 ILE D CA 1
ATOM 9952 C C . ILE D 2 35 ? -31.897 -17.274 74.18 1 174.06 81 ILE D C 1
ATOM 9953 O O . ILE D 2 35 ? -32.378 -17.092 75.302 1 173.4 81 ILE D O 1
ATOM 9958 N N . PRO D 2 36 ? -32.263 -18.356 73.431 1 170.21 82 PRO D N 1
ATOM 9959 C CA . PRO D 2 36 ? -33.248 -19.303 73.979 1 169.84 82 PRO D CA 1
ATOM 9960 C C . PRO D 2 36 ? -32.628 -20.349 74.911 1 173.17 82 PRO D C 1
ATOM 9961 O O . PRO D 2 36 ? -33.367 -21.066 75.588 1 172.81 82 PRO D O 1
ATOM 9965 N N . LYS D 2 37 ? -31.278 -20.44 74.948 1 169.2 83 LYS D N 1
ATOM 9966 C CA . LYS D 2 37 ? -30.557 -21.369 75.821 1 168.76 83 LYS D CA 1
ATOM 9967 C C . LYS D 2 37 ? -30.562 -20.834 77.253 1 171.82 83 LYS D C 1
ATOM 9968 O O . LYS D 2 37 ? -30.642 -21.622 78.197 1 171.19 83 LYS D O 1
ATOM 9974 N N . LEU D 2 38 ? -30.522 -19.492 77.406 1 168.01 84 LEU D N 1
ATOM 9975 C CA . LEU D 2 38 ? -30.597 -18.8 78.695 1 167.65 84 LEU D CA 1
ATOM 9976 C C . LEU D 2 38 ? -32.031 -18.93 79.234 1 171.13 84 LEU D C 1
ATOM 9977 O O . LEU D 2 38 ? -32.225 -19.023 80.447 1 170.76 84 LEU D O 1
ATOM 9982 N N . ARG D 2 39 ? -33.023 -18.974 78.314 1 167.29 85 ARG D N 1
ATOM 9983 C CA . ARG D 2 39 ? -34.451 -19.163 78.589 1 166.9 85 ARG D CA 1
ATOM 9984 C C . ARG D 2 39 ? -34.667 -20.584 79.146 1 170.13 85 ARG D C 1
ATOM 9985 O O . ARG D 2 39 ? -35.515 -20.778 80.019 1 169.64 85 ARG D O 1
ATOM 9993 N N . LYS D 2 40 ? -33.878 -21.563 78.647 1 166.31 86 LYS D N 1
ATOM 9994 C CA . LYS D 2 40 ? -33.909 -22.966 79.068 1 165.93 86 LYS D CA 1
ATOM 9995 C C . LYS D 2 40 ? -33.101 -23.195 80.349 1 169.6 86 LYS D C 1
ATOM 9996 O O . LYS D 2 40 ? -33.458 -24.071 81.137 1 169.1 86 LYS D O 1
ATOM 10002 N N . MET D 2 41 ? -32.006 -22.429 80.543 1 166.09 87 MET D N 1
ATOM 10003 C CA . MET D 2 41 ? -31.128 -22.526 81.716 1 165.89 87 MET D CA 1
ATOM 10004 C C . MET D 2 41 ? -31.687 -21.822 82.956 1 169.34 87 MET D C 1
ATOM 10005 O O . MET D 2 41 ? -31.247 -22.118 84.07 1 168.63 87 MET D O 1
ATOM 10010 N N . ALA D 2 42 ? -32.644 -20.891 82.761 1 166.06 88 ALA D N 1
ATOM 10011 C CA . ALA D 2 42 ? -33.305 -20.133 83.829 1 166.02 88 ALA D CA 1
ATOM 10012 C C . ALA D 2 42 ? -34.091 -21.009 84.84 1 170.27 88 ALA D C 1
ATOM 10013 O O . ALA D 2 42 ? -33.826 -20.858 86.036 1 169.79 88 ALA D O 1
ATOM 10015 N N . PRO D 2 43 ? -35.015 -21.938 84.443 1 167.17 89 PRO D N 1
ATOM 10016 C CA . PRO D 2 43 ? -35.706 -22.752 85.462 1 167.06 89 PRO D CA 1
ATOM 10017 C C . PRO D 2 43 ? -34.831 -23.854 86.067 1 170.86 89 PRO D C 1
ATOM 10018 O O . PRO D 2 43 ? -35.165 -24.368 87.137 1 170.3 89 PRO D O 1
ATOM 10022 N N . ARG D 2 44 ? -33.709 -24.203 85.391 1 167.43 90 ARG D N 1
ATOM 10023 C CA . ARG D 2 44 ? -32.738 -25.215 85.829 1 167.17 90 ARG D CA 1
ATOM 10024 C C . ARG D 2 44 ? -32.079 -24.796 87.148 1 170.7 90 ARG D C 1
ATOM 10025 O O . ARG D 2 44 ? -31.894 -25.635 88.031 1 170.19 90 ARG D O 1
ATOM 10033 N N . LEU D 2 45 ? -31.737 -23.497 87.278 1 167.11 91 LEU D N 1
ATOM 10034 C CA . LEU D 2 45 ? -31.108 -22.937 88.472 1 166.82 91 LEU D CA 1
ATOM 10035 C C . LEU D 2 45 ? -31.964 -21.828 89.099 1 170.34 91 LEU D C 1
ATOM 10036 O O . LEU D 2 45 ? -31.93 -20.677 88.652 1 169.78 91 LEU D O 1
ATOM 10041 N N . LYS D 2 46 ? -32.754 -22.2 90.122 1 166.71 92 LYS D N 1
ATOM 10042 C CA . LYS D 2 46 ? -33.634 -21.304 90.877 1 166.36 92 LYS D CA 1
ATOM 10043 C C . LYS D 2 46 ? -33.195 -21.29 92.341 1 170.16 92 LYS D C 1
ATOM 10044 O O . LYS D 2 46 ? -32.957 -22.355 92.919 1 169.75 92 LYS D O 1
ATOM 10050 N N . PHE D 2 47 ? -33.069 -20.09 92.933 1 166.61 93 PHE D N 1
ATOM 10051 C CA . PHE D 2 47 ? -32.629 -19.947 94.323 1 166.35 93 PHE D CA 1
ATOM 10052 C C . PHE D 2 47 ? -33.596 -19.134 95.179 1 170 93 PHE D C 1
ATOM 10053 O O . PHE D 2 47 ? -34.206 -18.179 94.692 1 169.46 93 PHE D O 1
ATOM 10061 N N . LYS D 2 48 ? -33.743 -19.54 96.457 1 166.46 94 LYS D N 1
ATOM 10062 C CA . LYS D 2 48 ? -34.617 -18.917 97.461 1 166.1 94 LYS D CA 1
ATOM 10063 C C . LYS D 2 48 ? -33.879 -18.753 98.797 1 169.32 94 LYS D C 1
ATOM 10064 O O . LYS D 2 48 ? -33.019 -19.572 99.131 1 168.84 94 LYS D O 1
ATOM 10070 N N . GLY D 2 49 ? -34.237 -17.711 99.549 1 165.37 95 GLY D N 1
ATOM 10071 C CA . GLY D 2 49 ? -33.649 -17.437 100.855 1 164.95 95 GLY D CA 1
ATOM 10072 C C . GLY D 2 49 ? -33.479 -15.971 101.191 1 168.19 95 GLY D C 1
ATOM 10073 O O . GLY D 2 49 ? -32.783 -15.245 100.476 1 167.67 95 GLY D O 1
ATOM 10074 N N . LYS D 2 50 ? -34.104 -15.539 102.307 1 164.38 96 LYS D N 1
ATOM 10075 C CA . LYS D 2 50 ? -34.031 -14.17 102.834 1 163.98 96 LYS D CA 1
ATOM 10076 C C . LYS D 2 50 ? -32.626 -13.863 103.374 1 167.57 96 LYS D C 1
ATOM 10077 O O . LYS D 2 50 ? -32.105 -12.769 103.151 1 167.04 96 LYS D O 1
ATOM 10083 N N . GLY D 2 51 ? -32.033 -14.846 104.053 1 164.09 97 GLY D N 1
ATOM 10084 C CA . GLY D 2 51 ? -30.686 -14.784 104.606 1 163.88 97 GLY D CA 1
ATOM 10085 C C . GLY D 2 51 ? -29.678 -15.411 103.664 1 167.68 97 GLY D C 1
ATOM 10086 O O . GLY D 2 51 ? -30.062 -16.169 102.765 1 167.35 97 GLY D O 1
ATOM 10087 N N . HIS D 2 52 ? -28.377 -15.096 103.867 1 163.99 98 HIS D N 1
ATOM 10088 C CA . HIS D 2 52 ? -27.241 -15.558 103.049 1 163.65 98 HIS D CA 1
ATOM 10089 C C . HIS D 2 52 ? -27.41 -15.114 101.575 1 166.99 98 HIS D C 1
ATOM 10090 O O . HIS D 2 52 ? -27.087 -15.861 100.645 1 166.51 98 HIS D O 1
ATOM 10097 N N . GLU D 2 53 ? -27.927 -13.88 101.388 1 163.16 99 GLU D N 1
ATOM 10098 C CA . GLU D 2 53 ? -28.207 -13.24 100.096 1 162.75 99 GLU D CA 1
ATOM 10099 C C . GLU D 2 53 ? -26.952 -12.99 99.245 1 166.03 99 GLU D C 1
ATOM 10100 O O . GLU D 2 53 ? -27.059 -12.955 98.017 1 165.6 99 GLU D O 1
ATOM 10106 N N . PHE D 2 54 ? -25.771 -12.826 99.892 1 162.07 100 PHE D N 1
ATOM 10107 C CA . PHE D 2 54 ? -24.482 -12.627 99.214 1 161.54 100 PHE D CA 1
ATOM 10108 C C . PHE D 2 54 ? -24.057 -13.904 98.488 1 163.99 100 PHE D C 1
ATOM 10109 O O . PHE D 2 54 ? -23.403 -13.826 97.447 1 163.44 100 PHE D O 1
ATOM 10117 N N . SER D 2 55 ? -24.437 -15.076 99.041 1 159.59 101 SER D N 1
ATOM 10118 C CA . SER D 2 55 ? -24.165 -16.391 98.464 1 158.95 101 SER D CA 1
ATOM 10119 C C . SER D 2 55 ? -25.129 -16.668 97.299 1 161.76 101 SER D C 1
ATOM 10120 O O . SER D 2 55 ? -24.765 -17.393 96.373 1 161.47 101 SER D O 1
ATOM 10123 N N . ASP D 2 56 ? -26.35 -16.082 97.347 1 157.22 102 ASP D N 1
ATOM 10124 C CA . ASP D 2 56 ? -27.374 -16.213 96.303 1 156.49 102 ASP D CA 1
ATOM 10125 C C . ASP D 2 56 ? -27.024 -15.363 95.073 1 159.46 102 ASP D C 1
ATOM 10126 O O . ASP D 2 56 ? -27.265 -15.796 93.944 1 159.06 102 ASP D O 1
ATOM 10131 N N . THR D 2 57 ? -26.46 -14.156 95.3 1 155.21 103 THR D N 1
ATOM 10132 C CA . THR D 2 57 ? -26.048 -13.2 94.264 1 154.54 103 THR D CA 1
ATOM 10133 C C . THR D 2 57 ? -24.803 -13.699 93.512 1 157.33 103 THR D C 1
ATOM 10134 O O . THR D 2 57 ? -24.773 -13.628 92.281 1 156.72 103 THR D O 1
ATOM 10138 N N . ALA D 2 58 ? -23.79 -14.207 94.254 1 153.29 104 ALA D N 1
ATOM 10139 C CA . ALA D 2 58 ? -22.53 -14.738 93.718 1 152.82 104 ALA D CA 1
ATOM 10140 C C . ALA D 2 58 ? -22.751 -15.896 92.739 1 156.18 104 ALA D C 1
ATOM 10141 O O . ALA D 2 58 ? -21.986 -16.035 91.784 1 155.59 104 ALA D O 1
ATOM 10143 N N . ARG D 2 59 ? -23.805 -16.709 92.972 1 152.59 105 ARG D N 1
ATOM 10144 C CA . ARG D 2 59 ? -24.195 -17.837 92.121 1 152.32 105 ARG D CA 1
ATOM 10145 C C . ARG D 2 59 ? -24.709 -17.339 90.769 1 155.74 105 ARG D C 1
ATOM 10146 O O . ARG D 2 59 ? -24.42 -17.96 89.747 1 155.22 105 ARG D O 1
ATOM 10154 N N . LEU D 2 60 ? -25.454 -16.21 90.769 1 152.06 106 LEU D N 1
ATOM 10155 C CA . LEU D 2 60 ? -26.006 -15.575 89.569 1 151.75 106 LEU D CA 1
ATOM 10156 C C . LEU D 2 60 ? -24.896 -14.917 88.738 1 155.66 106 LEU D C 1
ATOM 10157 O O . LEU D 2 60 ? -24.929 -15 87.51 1 155.06 106 LEU D O 1
ATOM 10162 N N . LEU D 2 61 ? -23.916 -14.276 89.41 1 152.4 107 LEU D N 1
ATOM 10163 C CA . LEU D 2 61 ? -22.778 -13.61 88.769 1 152.23 107 LEU D CA 1
ATOM 10164 C C . LEU D 2 61 ? -21.842 -14.627 88.098 1 156.03 107 LEU D C 1
ATOM 10165 O O . LEU D 2 61 ? -21.362 -14.37 86.992 1 155.47 107 LEU D O 1
ATOM 10170 N N . SER D 2 62 ? -21.606 -15.784 88.758 1 152.62 108 SER D N 1
ATOM 10171 C CA . SER D 2 62 ? -20.767 -16.868 88.24 1 152.37 108 SER D CA 1
ATOM 10172 C C . SER D 2 62 ? -21.473 -17.607 87.1 1 156.32 108 SER D C 1
ATOM 10173 O O . SER D 2 62 ? -20.801 -18.15 86.222 1 155.9 108 SER D O 1
ATOM 10176 N N . PHE D 2 63 ? -22.827 -17.617 87.116 1 153 109 PHE D N 1
ATOM 10177 C CA . PHE D 2 63 ? -23.681 -18.233 86.095 1 152.9 109 PHE D CA 1
ATOM 10178 C C . PHE D 2 63 ? -23.541 -17.47 84.772 1 156.77 109 PHE D C 1
ATOM 10179 O O . PHE D 2 63 ? -23.384 -18.097 83.723 1 156.37 109 PHE D O 1
ATOM 10187 N N . TYR D 2 64 ? -23.584 -16.123 84.832 1 153.26 110 TYR D N 1
ATOM 10188 C CA . TYR D 2 64 ? -23.442 -15.242 83.671 1 153.04 110 TYR D CA 1
ATOM 10189 C C . TYR D 2 64 ? -21.985 -15.136 83.199 1 156.98 110 TYR D C 1
ATOM 10190 O O . TYR D 2 64 ? -21.75 -14.839 82.025 1 156.35 110 TYR D O 1
ATOM 10199 N N . GLN D 2 65 ? -21.016 -15.394 84.111 1 153.79 111 GLN D N 1
ATOM 10200 C CA . GLN D 2 65 ? -19.572 -15.368 83.848 1 153.7 111 GLN D CA 1
ATOM 10201 C C . GLN D 2 65 ? -19.194 -16.402 82.78 1 157.77 111 GLN D C 1
ATOM 10202 O O . GLN D 2 65 ? -18.586 -16.035 81.774 1 157.23 111 GLN D O 1
ATOM 10208 N N . GLU D 2 66 ? -19.58 -17.678 82.989 1 154.61 112 GLU D N 1
ATOM 10209 C CA . GLU D 2 66 ? -19.32 -18.769 82.048 1 154.52 112 GLU D CA 1
ATOM 10210 C C . GLU D 2 66 ? -20.253 -18.676 80.829 1 158.62 112 GLU D C 1
ATOM 10211 O O . GLU D 2 66 ? -19.888 -19.153 79.753 1 158.29 112 GLU D O 1
ATOM 10217 N N . TRP D 2 67 ? -21.44 -18.043 80.994 1 155.22 113 TRP D N 1
ATOM 10218 C CA . TRP D 2 67 ? -22.419 -17.849 79.919 1 155.08 113 TRP D CA 1
ATOM 10219 C C . TRP D 2 67 ? -21.874 -16.893 78.854 1 159.2 113 TRP D C 1
ATOM 10220 O O . TRP D 2 67 ? -21.933 -17.214 77.667 1 158.69 113 TRP D O 1
ATOM 10231 N N . LEU D 2 68 ? -21.328 -15.736 79.281 1 156.05 114 LEU D N 1
ATOM 10232 C CA . LEU D 2 68 ? -20.744 -14.731 78.39 1 155.95 114 LEU D CA 1
ATOM 10233 C C . LEU D 2 68 ? -19.444 -15.224 77.763 1 160.1 114 LEU D C 1
ATOM 10234 O O . LEU D 2 68 ? -19.165 -14.895 76.612 1 159.55 114 LEU D O 1
ATOM 10239 N N . ASP D 2 69 ? -18.662 -16.026 78.517 1 157.03 115 ASP D N 1
ATOM 10240 C CA . ASP D 2 69 ? -17.39 -16.601 78.073 1 157.02 115 ASP D CA 1
ATOM 10241 C C . ASP D 2 69 ? -17.582 -17.679 76.991 1 161.56 115 ASP D C 1
ATOM 10242 O O . ASP D 2 69 ? -16.623 -18.014 76.295 1 161.16 115 ASP D O 1
ATOM 10247 N N . ASP D 2 70 ? -18.815 -18.213 76.848 1 158.63 116 ASP D N 1
ATOM 10248 C CA . ASP D 2 70 ? -19.151 -19.222 75.84 1 158.7 116 ASP D CA 1
ATOM 10249 C C . ASP D 2 70 ? -19.429 -18.57 74.48 1 162.79 116 ASP D C 1
ATOM 10250 O O . ASP D 2 70 ? -18.855 -18.999 73.477 1 162.3 116 ASP D O 1
ATOM 10255 N N . LEU D 2 71 ? -20.294 -17.531 74.45 1 159.61 117 LEU D N 1
ATOM 10256 C CA . LEU D 2 71 ? -20.641 -16.8 73.223 1 159.56 117 LEU D CA 1
ATOM 10257 C C . LEU D 2 71 ? -19.568 -15.785 72.824 1 163.72 117 LEU D C 1
ATOM 10258 O O . LEU D 2 71 ? -19.21 -15.715 71.647 1 163.33 117 LEU D O 1
ATOM 10263 N N . PHE D 2 72 ? -19.054 -15.011 73.8 1 160.4 118 PHE D N 1
ATOM 10264 C CA . PHE D 2 72 ? -17.998 -14.017 73.589 1 160.23 118 PHE D CA 1
ATOM 10265 C C . PHE D 2 72 ? -16.734 -14.448 74.367 1 164.27 118 PHE D C 1
ATOM 10266 O O . PHE D 2 72 ? -16.511 -13.971 75.485 1 163.81 118 PHE D O 1
ATOM 10274 N N . PRO D 2 73 ? -15.915 -15.384 73.826 1 161.05 119 PRO D N 1
ATOM 10275 C CA . PRO D 2 73 ? -14.724 -15.828 74.568 1 160.93 119 PRO D CA 1
ATOM 10276 C C . PRO D 2 73 ? -13.572 -14.831 74.505 1 164.86 119 PRO D C 1
ATOM 10277 O O . PRO D 2 73 ? -13.551 -13.969 73.62 1 164.34 119 PRO D O 1
ATOM 10281 N N . LYS D 2 74 ? -12.618 -14.954 75.461 1 161.47 120 LYS D N 1
ATOM 10282 C CA . LYS D 2 74 ? -11.418 -14.112 75.61 1 161.26 120 LYS D CA 1
ATOM 10283 C C . LYS D 2 74 ? -11.758 -12.602 75.69 1 165.08 120 LYS D C 1
ATOM 10284 O O . LYS D 2 74 ? -11.04 -11.763 75.135 1 164.69 120 LYS D O 1
ATOM 10290 N N . ALA D 2 75 ? -12.862 -12.275 76.393 1 161.49 121 ALA D N 1
ATOM 10291 C CA . ALA D 2 75 ? -13.355 -10.909 76.585 1 161.18 121 ALA D CA 1
ATOM 10292 C C . ALA D 2 75 ? -13.622 -10.616 78.063 1 164.65 121 ALA D C 1
ATOM 10293 O O . ALA D 2 75 ? -14.104 -11.492 78.788 1 164.18 121 ALA D O 1
ATOM 10295 N N . THR D 2 76 ? -13.303 -9.379 78.503 1 160.89 122 THR D N 1
ATOM 10296 C CA . THR D 2 76 ? -13.482 -8.905 79.882 1 160.5 122 THR D CA 1
ATOM 10297 C C . THR D 2 76 ? -14.973 -8.867 80.232 1 163.84 122 THR D C 1
ATOM 10298 O O . THR D 2 76 ? -15.786 -8.482 79.388 1 163.45 122 THR D O 1
ATOM 10302 N N . PHE D 2 77 ? -15.32 -9.285 81.469 1 159.89 123 PHE D N 1
ATOM 10303 C CA . PHE D 2 77 ? -16.692 -9.343 81.984 1 159.45 123 PHE D CA 1
ATOM 10304 C C . PHE D 2 77 ? -17.429 -8.004 81.889 1 162.59 123 PHE D C 1
ATOM 10305 O O . PHE D 2 77 ? -18.527 -7.967 81.335 1 162.21 123 PHE D O 1
ATOM 10313 N N . LEU D 2 78 ? -16.812 -6.912 82.391 1 158.42 124 LEU D N 1
ATOM 10314 C CA . LEU D 2 78 ? -17.374 -5.556 82.36 1 157.84 124 LEU D CA 1
ATOM 10315 C C . LEU D 2 78 ? -17.503 -5.023 80.928 1 160.67 124 LEU D C 1
ATOM 10316 O O . LEU D 2 78 ? -18.474 -4.329 80.624 1 160.18 124 LEU D O 1
ATOM 10321 N N . ASP D 2 79 ? -16.529 -5.362 80.057 1 156.56 125 ASP D N 1
ATOM 10322 C CA . ASP D 2 79 ? -16.494 -4.965 78.646 1 156.11 125 ASP D CA 1
ATOM 10323 C C . ASP D 2 79 ? -17.567 -5.7 77.832 1 158.93 125 ASP D C 1
ATOM 10324 O O . ASP D 2 79 ? -18.095 -5.137 76.871 1 158.45 125 ASP D O 1
ATOM 10329 N N . ALA D 2 80 ? -17.888 -6.95 78.222 1 154.76 126 ALA D N 1
ATOM 10330 C CA . ALA D 2 80 ? -18.895 -7.782 77.563 1 154.29 126 ALA D CA 1
ATOM 10331 C C . ALA D 2 80 ? -20.317 -7.271 77.81 1 157.62 126 ALA D C 1
ATOM 10332 O O . ALA D 2 80 ? -21.102 -7.205 76.864 1 157.04 126 ALA D O 1
ATOM 10334 N N . LEU D 2 81 ? -20.637 -6.901 79.071 1 154.03 127 LEU D N 1
ATOM 10335 C CA . LEU D 2 81 ? -21.952 -6.397 79.497 1 153.77 127 LEU D CA 1
ATOM 10336 C C . LEU D 2 81 ? -22.357 -5.116 78.77 1 157.76 127 LEU D C 1
ATOM 10337 O O . LEU D 2 81 ? -23.524 -4.969 78.405 1 157.15 127 LEU D O 1
ATOM 10342 N N . ALA D 2 82 ? -21.392 -4.199 78.56 1 154.74 128 ALA D N 1
ATOM 10343 C CA . ALA D 2 82 ? -21.595 -2.923 77.871 1 154.8 128 ALA D CA 1
ATOM 10344 C C . ALA D 2 82 ? -21.897 -3.12 76.382 1 159.17 128 ALA D C 1
ATOM 10345 O O . ALA D 2 82 ? -22.609 -2.307 75.795 1 158.74 128 ALA D O 1
ATOM 10347 N N . MET D 2 83 ? -21.361 -4.197 75.78 1 156.07 129 MET D N 1
ATOM 10348 C CA . MET D 2 83 ? -21.575 -4.531 74.371 1 156.05 129 MET D CA 1
ATOM 10349 C C . MET D 2 83 ? -22.978 -5.096 74.123 1 159.51 129 MET D C 1
ATOM 10350 O O . MET D 2 83 ? -23.507 -4.951 73.019 1 159.08 129 MET D O 1
ATOM 10355 N N . VAL D 2 84 ? -23.582 -5.719 75.156 1 155.82 130 VAL D N 1
ATOM 10356 C CA . VAL D 2 84 ? -24.927 -6.303 75.105 1 155.58 130 VAL D CA 1
ATOM 10357 C C . VAL D 2 84 ? -25.992 -5.191 75.092 1 159.74 130 VAL D C 1
ATOM 10358 O O . VAL D 2 84 ? -26.903 -5.239 74.262 1 159.26 130 VAL D O 1
ATOM 10362 N N . GLU D 2 85 ? -25.876 -4.201 76.008 1 156.63 131 GLU D N 1
ATOM 10363 C CA . GLU D 2 85 ? -26.813 -3.074 76.116 1 156.6 131 GLU D CA 1
ATOM 10364 C C . GLU D 2 85 ? -26.792 -2.165 74.877 1 160.68 131 GLU D C 1
ATOM 10365 O O . GLU D 2 85 ? -27.848 -1.663 74.488 1 160.17 131 GLU D O 1
ATOM 10371 N N . LYS D 2 86 ? -25.601 -1.99 74.245 1 157.46 132 LYS D N 1
ATOM 10372 C CA . LYS D 2 86 ? -25.393 -1.199 73.022 1 157.32 132 LYS D CA 1
ATOM 10373 C C . LYS D 2 86 ? -26.146 -1.839 71.856 1 161.36 132 LYS D C 1
ATOM 10374 O O . LYS D 2 86 ? -26.707 -1.13 71.018 1 160.86 132 LYS D O 1
ATOM 10380 N N . ALA D 2 87 ? -26.149 -3.185 71.817 1 158.12 133 ALA D N 1
ATOM 10381 C CA . ALA D 2 87 ? -26.81 -4.005 70.809 1 158.02 133 ALA D CA 1
ATOM 10382 C C . ALA D 2 87 ? -28.332 -3.994 70.987 1 162.23 133 ALA D C 1
ATOM 10383 O O . ALA D 2 87 ? -29.057 -4.095 69.998 1 161.81 133 ALA D O 1
ATOM 10385 N N . GLY D 2 88 ? -28.789 -3.856 72.234 1 159.04 134 GLY D N 1
ATOM 10386 C CA . GLY D 2 88 ? -30.203 -3.831 72.6 1 158.98 134 GLY D CA 1
ATOM 10387 C C . GLY D 2 88 ? -30.995 -2.656 72.061 1 163.13 134 GLY D C 1
ATOM 10388 O O . GLY D 2 88 ? -32.196 -2.794 71.811 1 162.68 134 GLY D O 1
ATOM 10389 N N . HIS D 2 89 ? -30.333 -1.492 71.872 1 159.89 135 HIS D N 1
ATOM 10390 C CA . HIS D 2 89 ? -30.959 -0.267 71.359 1 159.76 135 HIS D CA 1
ATOM 10391 C C . HIS D 2 89 ? -31.301 -0.319 69.858 1 164.04 135 HIS D C 1
ATOM 10392 O O . HIS D 2 89 ? -32.054 0.537 69.382 1 163.48 135 HIS D O 1
ATOM 10399 N N . LYS D 2 90 ? -30.765 -1.323 69.123 1 161.09 136 LYS D N 1
ATOM 10400 C CA . LYS D 2 90 ? -31.014 -1.531 67.689 1 161.11 136 LYS D CA 1
ATOM 10401 C C . LYS D 2 90 ? -32.473 -1.907 67.418 1 165.49 136 LYS D C 1
ATOM 10402 O O . LYS D 2 90 ? -33.083 -2.618 68.221 1 164.95 136 LYS D O 1
ATOM 10408 N N . THR D 2 91 ? -33.023 -1.421 66.285 1 162.55 137 THR D N 1
ATOM 10409 C CA . THR D 2 91 ? -34.412 -1.642 65.85 1 162.55 137 THR D CA 1
ATOM 10410 C C . THR D 2 91 ? -34.75 -3.12 65.624 1 166.82 137 THR D C 1
ATOM 10411 O O . THR D 2 91 ? -35.855 -3.55 65.963 1 166.25 137 THR D O 1
ATOM 10415 N N . THR D 2 92 ? -33.798 -3.888 65.057 1 163.93 138 THR D N 1
ATOM 10416 C CA . THR D 2 92 ? -33.942 -5.323 64.775 1 164.05 138 THR D CA 1
ATOM 10417 C C . THR D 2 92 ? -33.992 -6.146 66.066 1 168.71 138 THR D C 1
ATOM 10418 O O . THR D 2 92 ? -34.769 -7.099 66.158 1 168.07 138 THR D O 1
ATOM 10422 N N . VAL D 2 93 ? -33.164 -5.767 67.058 1 166.19 139 VAL D N 1
ATOM 10423 C CA . VAL D 2 93 ? -33.07 -6.418 68.369 1 166.4 139 VAL D CA 1
ATOM 10424 C C . VAL D 2 93 ? -34.302 -6.071 69.221 1 171.16 139 VAL D C 1
ATOM 10425 O O . VAL D 2 93 ? -34.812 -6.945 69.926 1 170.64 139 VAL D O 1
ATOM 10429 N N . ARG D 2 94 ? -34.794 -4.811 69.12 1 168.5 140 ARG D N 1
ATOM 10430 C CA . ARG D 2 94 ? -35.968 -4.302 69.842 1 168.66 140 ARG D CA 1
ATOM 10431 C C . ARG D 2 94 ? -37.235 -5.107 69.53 1 173.21 140 ARG D C 1
ATOM 10432 O O . ARG D 2 94 ? -38.019 -5.373 70.442 1 172.74 140 ARG D O 1
ATOM 10440 N N . ASN D 2 95 ? -37.423 -5.498 68.252 1 170.26 141 ASN D N 1
ATOM 10441 C CA . ASN D 2 95 ? -38.566 -6.292 67.794 1 170.27 141 ASN D CA 1
ATOM 10442 C C . ASN D 2 95 ? -38.491 -7.728 68.334 1 174.41 141 ASN D C 1
ATOM 10443 O O . ASN D 2 95 ? -39.527 -8.317 68.65 1 173.89 141 ASN D O 1
ATOM 10448 N N . ALA D 2 96 ? -37.263 -8.274 68.452 1 171.3 142 ALA D N 1
ATOM 10449 C CA . ALA D 2 96 ? -36.991 -9.617 68.974 1 171.26 142 ALA D CA 1
ATOM 10450 C C . ALA D 2 96 ? -37.139 -9.658 70.501 1 175.47 142 ALA D C 1
ATOM 10451 O O . ALA D 2 96 ? -37.509 -10.692 71.06 1 174.99 142 ALA D O 1
ATOM 10453 N N . ARG D 2 97 ? -36.839 -8.518 71.159 1 172.32 143 ARG D N 1
ATOM 10454 C CA . ARG D 2 97 ? -36.904 -8.281 72.603 1 172.25 143 ARG D CA 1
ATOM 10455 C C . ARG D 2 97 ? -38.358 -8.33 73.099 1 176.05 143 ARG D C 1
ATOM 10456 O O . ARG D 2 97 ? -38.628 -8.891 74.164 1 175.49 143 ARG D O 1
ATOM 10464 N N . LEU D 2 98 ? -39.286 -7.75 72.31 1 172.72 144 LEU D N 1
ATOM 10465 C CA . LEU D 2 98 ? -40.722 -7.656 72.587 1 172.6 144 LEU D CA 1
ATOM 10466 C C . LEU D 2 98 ? -41.456 -9.001 72.523 1 176.77 144 LEU D C 1
ATOM 10467 O O . LEU D 2 98 ? -42.591 -9.098 72.991 1 176.21 144 LEU D O 1
ATOM 10472 N N . LYS D 2 99 ? -40.811 -10.03 71.948 1 173.79 145 LYS D N 1
ATOM 10473 C CA . LYS D 2 99 ? -41.349 -11.384 71.819 1 173.84 145 LYS D CA 1
ATOM 10474 C C . LYS D 2 99 ? -41.319 -12.105 73.174 1 178.32 145 LYS D C 1
ATOM 10475 O O . LYS D 2 99 ? -42.266 -12.825 73.498 1 177.76 145 LYS D O 1
ATOM 10481 N N . TRP D 2 100 ? -40.232 -11.919 73.948 1 175.57 146 TRP D N 1
ATOM 10482 C CA . TRP D 2 100 ? -40.035 -12.554 75.252 1 175.74 146 TRP D CA 1
ATOM 10483 C C . TRP D 2 100 ? -40.961 -12.031 76.348 1 179.68 146 TRP D C 1
ATOM 10484 O O . TRP D 2 100 ? -41.301 -12.794 77.255 1 179.24 146 TRP D O 1
ATOM 10495 N N . ILE D 2 101 ? -41.375 -10.752 76.27 1 176.28 147 ILE D N 1
ATOM 10496 C CA . ILE D 2 101 ? -42.281 -10.159 77.262 1 176.06 147 ILE D CA 1
ATOM 10497 C C . ILE D 2 101 ? -43.736 -10.632 77.056 1 179.86 147 ILE D C 1
ATOM 10498 O O . ILE D 2 101 ? -44.498 -10.678 78.023 1 179.39 147 ILE D O 1
ATOM 10503 N N . ASP D 2 102 ? -44.103 -10.999 75.807 1 176.34 148 ASP D N 1
ATOM 10504 C CA . ASP D 2 102 ? -45.442 -11.483 75.445 1 176.04 148 ASP D CA 1
ATOM 10505 C C . ASP D 2 102 ? -45.722 -12.897 75.96 1 179.53 148 ASP D C 1
ATOM 10506 O O . ASP D 2 102 ? -46.852 -13.189 76.355 1 179.1 148 ASP D O 1
ATOM 10511 N N . GLU D 2 103 ? -44.708 -13.781 75.894 1 175.82 149 GLU D N 1
ATOM 10512 C CA . GLU D 2 103 ? -44.8 -15.188 76.292 1 175.5 149 GLU D CA 1
ATOM 10513 C C . GLU D 2 103 ? -44.59 -15.389 77.796 1 179.01 149 GLU D C 1
ATOM 10514 O O . GLU D 2 103 ? -45.46 -15.954 78.46 1 178.52 149 GLU D O 1
ATOM 10520 N N . LEU D 2 104 ? -43.44 -14.927 78.328 1 175.32 150 LEU D N 1
ATOM 10521 C CA . LEU D 2 104 ? -43.08 -15.056 79.743 1 201.62 150 LEU D CA 1
ATOM 10522 C C . LEU D 2 104 ? -43.437 -13.789 80.516 1 232.07 150 LEU D C 1
ATOM 10523 O O . LEU D 2 104 ? -44.569 -13.316 80.439 1 193.75 150 LEU D O 1
ATOM 10528 N N . SER E 1 9 ? 46.053 1.065 61.021 1 143.58 -10 SER E N 1
ATOM 10529 C CA . SER E 1 9 ? 46.987 2.041 60.466 1 143.36 -10 SER E CA 1
ATOM 10530 C C . SER E 1 9 ? 46.518 2.577 59.109 1 146.91 -10 SER E C 1
ATOM 10531 O O . SER E 1 9 ? 46.153 1.793 58.229 1 146.5 -10 SER E O 1
ATOM 10534 N N . ALA E 1 10 ? 46.526 3.916 58.951 1 143.17 -9 ALA E N 1
ATOM 10535 C CA . ALA E 1 10 ? 46.116 4.607 57.723 1 142.79 -9 ALA E CA 1
ATOM 10536 C C . ALA E 1 10 ? 47.026 5.799 57.413 1 145.91 -9 ALA E C 1
ATOM 10537 O O . ALA E 1 10 ? 47.338 6.592 58.307 1 145.4 -9 ALA E O 1
ATOM 10539 N N . GLY E 1 11 ? 47.442 5.901 56.151 1 141.93 -8 GLY E N 1
ATOM 10540 C CA . GLY E 1 11 ? 48.317 6.965 55.667 1 141.46 -8 GLY E CA 1
ATOM 10541 C C . GLY E 1 11 ? 47.605 8.065 54.903 1 144.48 -8 GLY E C 1
ATOM 10542 O O . GLY E 1 11 ? 48.189 8.667 53.998 1 143.82 -8 GLY E O 1
ATOM 10543 N N . LEU E 1 12 ? 46.341 8.34 55.27 1 140.66 -7 LEU E N 1
ATOM 10544 C CA . LEU E 1 12 ? 45.495 9.37 54.657 1 140.3 -7 LEU E CA 1
ATOM 10545 C C . LEU E 1 12 ? 44.979 10.341 55.734 1 143.69 -7 LEU E C 1
ATOM 10546 O O . LEU E 1 12 ? 43.885 10.904 55.616 1 142.97 -7 LEU E O 1
ATOM 10551 N N . GLU E 1 13 ? 45.812 10.544 56.773 1 140.28 -6 GLU E N 1
ATOM 10552 C CA . GLU E 1 13 ? 45.59 11.375 57.961 1 140.09 -6 GLU E CA 1
ATOM 10553 C C . GLU E 1 13 ? 45.152 12.809 57.671 1 143.66 -6 GLU E C 1
ATOM 10554 O O . GLU E 1 13 ? 44.37 13.365 58.442 1 143.27 -6 GLU E O 1
ATOM 10560 N N . VAL E 1 14 ? 45.667 13.408 56.583 1 139.96 -5 VAL E N 1
ATOM 10561 C CA . VAL E 1 14 ? 45.395 14.797 56.191 1 139.67 -5 VAL E CA 1
ATOM 10562 C C . VAL E 1 14 ? 43.927 15.034 55.804 1 142.94 -5 VAL E C 1
ATOM 10563 O O . VAL E 1 14 ? 43.409 16.128 56.048 1 142.33 -5 VAL E O 1
ATOM 10567 N N . LEU E 1 15 ? 43.263 14.021 55.214 1 139.31 -4 LEU E N 1
ATOM 10568 C CA . LEU E 1 15 ? 41.857 14.114 54.808 1 139.11 -4 LEU E CA 1
ATOM 10569 C C . LEU E 1 15 ? 40.947 14.361 56.015 1 142.86 -4 LEU E C 1
ATOM 10570 O O . LEU E 1 15 ? 40.051 15.204 55.942 1 142.58 -4 LEU E O 1
ATOM 10575 N N . PHE E 1 16 ? 41.216 13.66 57.134 1 139.06 -3 PHE E N 1
ATOM 10576 C CA . PHE E 1 16 ? 40.468 13.776 58.385 1 138.64 -3 PHE E CA 1
ATOM 10577 C C . PHE E 1 16 ? 41.02 14.925 59.235 1 141.92 -3 PHE E C 1
ATOM 10578 O O . PHE E 1 16 ? 40.311 15.91 59.458 1 141.45 -3 PHE E O 1
ATOM 10586 N N . GLN E 1 17 ? 42.298 14.814 59.671 1 137.93 -2 GLN E N 1
ATOM 10587 C CA . GLN E 1 17 ? 42.999 15.809 60.492 1 137.35 -2 GLN E CA 1
ATOM 10588 C C . GLN E 1 17 ? 43.539 16.968 59.634 1 139.83 -2 GLN E C 1
ATOM 10589 O O . GLN E 1 17 ? 44.752 17.189 59.553 1 139.32 -2 GLN E O 1
ATOM 10595 N N . GLY E 1 18 ? 42.615 17.69 59.005 1 135.37 -1 GLY E N 1
ATOM 10596 C CA . GLY E 1 18 ? 42.912 18.826 58.142 1 134.7 -1 GLY E CA 1
ATOM 10597 C C . GLY E 1 18 ? 41.773 19.826 58.055 1 137.16 -1 GLY E C 1
ATOM 10598 O O . GLY E 1 18 ? 40.613 19.45 58.259 1 136.75 -1 GLY E O 1
ATOM 10599 N N . PRO E 1 19 ? 42.065 21.118 57.747 1 132.46 0 PRO E N 1
ATOM 10600 C CA . PRO E 1 19 ? 40.978 22.11 57.655 1 131.63 0 PRO E CA 1
ATOM 10601 C C . PRO E 1 19 ? 40.079 21.899 56.44 1 133.48 0 PRO E C 1
ATOM 10602 O O . PRO E 1 19 ? 40.559 21.509 55.373 1 133.07 0 PRO E O 1
ATOM 10606 N N . MET E 1 20 ? 38.771 22.142 56.616 1 128.41 1 MET E N 1
ATOM 10607 C CA . MET E 1 20 ? 37.763 21.981 55.57 1 127.48 1 MET E CA 1
ATOM 10608 C C . MET E 1 20 ? 37.904 22.993 54.43 1 129.31 1 MET E C 1
ATOM 10609 O O . MET E 1 20 ? 38.544 24.037 54.594 1 128.81 1 MET E O 1
ATOM 10614 N N . GLU E 1 21 ? 37.314 22.652 53.267 1 124.24 2 GLU E N 1
ATOM 10615 C CA . GLU E 1 21 ? 37.283 23.435 52.024 1 123.04 2 GLU E CA 1
ATOM 10616 C C . GLU E 1 21 ? 36.734 24.856 52.23 1 124.36 2 GLU E C 1
ATOM 10617 O O . GLU E 1 21 ? 35.786 25.034 52.993 1 123.94 2 GLU E O 1
ATOM 10623 N N . ASP E 1 22 ? 37.348 25.858 51.568 1 119.01 3 ASP E N 1
ATOM 10624 C CA . ASP E 1 22 ? 36.998 27.282 51.684 1 118.01 3 ASP E CA 1
ATOM 10625 C C . ASP E 1 22 ? 35.528 27.614 51.4 1 119.11 3 ASP E C 1
ATOM 10626 O O . ASP E 1 22 ? 34.985 28.532 52.016 1 118.68 3 ASP E O 1
ATOM 10631 N N . GLY E 1 23 ? 34.906 26.865 50.499 1 113.56 4 GLY E N 1
ATOM 10632 C CA . GLY E 1 23 ? 33.497 27.029 50.161 1 112.33 4 GLY E CA 1
ATOM 10633 C C . GLY E 1 23 ? 32.615 25.991 50.832 1 113.32 4 GLY E C 1
ATOM 10634 O O . GLY E 1 23 ? 33.118 25.118 51.548 1 112.8 4 GLY E O 1
ATOM 10635 N N . GLU E 1 24 ? 31.281 26.091 50.595 1 107.45 5 GLU E N 1
ATOM 10636 C CA . GLU E 1 24 ? 30.196 25.234 51.113 1 105.89 5 GLU E CA 1
ATOM 10637 C C . GLU E 1 24 ? 30.457 24.745 52.56 1 105.34 5 GLU E C 1
ATOM 10638 O O . GLU E 1 24 ? 30.531 23.544 52.849 1 104.65 5 GLU E O 1
ATOM 10644 N N . VAL E 1 25 ? 30.646 25.722 53.445 1 98.51 6 VAL E N 1
ATOM 10645 C CA . VAL E 1 25 ? 30.839 25.561 54.879 1 96.69 6 VAL E CA 1
ATOM 10646 C C . VAL E 1 25 ? 30.327 26.852 55.505 1 96.49 6 VAL E C 1
ATOM 10647 O O . VAL E 1 25 ? 30.92 27.917 55.311 1 96.35 6 VAL E O 1
ATOM 10651 N N . ASN E 1 26 ? 29.151 26.77 56.145 1 89.36 7 ASN E N 1
ATOM 10652 C CA . ASN E 1 26 ? 28.491 27.913 56.768 1 87.37 7 ASN E CA 1
ATOM 10653 C C . ASN E 1 26 ? 29.404 28.552 57.817 1 87.94 7 ASN E C 1
ATOM 10654 O O . ASN E 1 26 ? 29.902 27.847 58.703 1 87.8 7 ASN E O 1
ATOM 10659 N N . ASP E 1 27 ? 29.689 29.867 57.657 1 81.31 8 ASP E N 1
ATOM 10660 C CA . ASP E 1 27 ? 30.558 30.648 58.547 1 79.64 8 ASP E CA 1
ATOM 10661 C C . ASP E 1 27 ? 30.125 30.544 60.01 1 80.22 8 ASP E C 1
ATOM 10662 O O . ASP E 1 27 ? 28.929 30.588 60.313 1 79.68 8 ASP E O 1
ATOM 10667 N N . VAL E 1 28 ? 31.108 30.352 60.901 1 74.26 9 VAL E N 1
ATOM 10668 C CA . VAL E 1 28 ? 30.926 30.179 62.347 1 72.97 9 VAL E CA 1
ATOM 10669 C C . VAL E 1 28 ? 30.221 31.368 63.033 1 73.45 9 VAL E C 1
ATOM 10670 O O . VAL E 1 28 ? 29.513 31.166 64.024 1 73.28 9 VAL E O 1
ATOM 10674 N N . VAL E 1 29 ? 30.407 32.589 62.507 1 66.8 10 VAL E N 1
ATOM 10675 C CA . VAL E 1 29 ? 29.818 33.81 63.063 1 64.99 10 VAL E CA 1
ATOM 10676 C C . VAL E 1 29 ? 28.38 34.011 62.593 1 65.63 10 VAL E C 1
ATOM 10677 O O . VAL E 1 29 ? 28.062 33.685 61.448 1 64.96 10 VAL E O 1
ATOM 10681 N N . HIS E 1 30 ? 27.524 34.584 63.474 1 60.27 11 HIS E N 1
ATOM 10682 C CA . HIS E 1 30 ? 26.134 34.925 63.17 1 59.31 11 HIS E CA 1
ATOM 10683 C C . HIS E 1 30 ? 26.168 35.857 61.952 1 61.69 11 HIS E C 1
ATOM 10684 O O . HIS E 1 30 ? 26.848 36.888 62.006 1 61.08 11 HIS E O 1
ATOM 10691 N N . PRO E 1 31 ? 25.515 35.47 60.827 1 56.99 12 PRO E N 1
ATOM 10692 C CA . PRO E 1 31 ? 25.558 36.311 59.615 1 56.35 12 PRO E CA 1
ATOM 10693 C C . PRO E 1 31 ? 25.193 37.789 59.8 1 58.67 12 PRO E C 1
ATOM 10694 O O . PRO E 1 31 ? 25.811 38.617 59.136 1 58.03 12 PRO E O 1
ATOM 10698 N N . GLN E 1 32 ? 24.217 38.117 60.694 1 54.44 13 GLN E N 1
ATOM 10699 C CA . GLN E 1 32 ? 23.781 39.491 61.006 1 54.08 13 GLN E CA 1
ATOM 10700 C C . GLN E 1 32 ? 24.949 40.299 61.577 1 58.08 13 GLN E C 1
ATOM 10701 O O . GLN E 1 32 ? 25.195 41.419 61.127 1 57.32 13 GLN E O 1
ATOM 10707 N N . VAL E 1 33 ? 25.672 39.703 62.552 1 55.09 14 VAL E N 1
ATOM 10708 C CA . VAL E 1 33 ? 26.86 40.255 63.212 1 54.85 14 VAL E CA 1
ATOM 10709 C C . VAL E 1 33 ? 27.952 40.498 62.148 1 61.18 14 VAL E C 1
ATOM 10710 O O . VAL E 1 33 ? 28.5 41.599 62.089 1 60.88 14 VAL E O 1
ATOM 10714 N N . ARG E 1 34 ? 28.221 39.484 61.284 1 59.21 15 ARG E N 1
ATOM 10715 C CA . ARG E 1 34 ? 29.218 39.564 60.212 1 59.32 15 ARG E CA 1
ATOM 10716 C C . ARG E 1 34 ? 28.884 40.652 59.195 1 64.42 15 ARG E C 1
ATOM 10717 O O . ARG E 1 34 ? 29.776 41.412 58.818 1 64.09 15 ARG E O 1
ATOM 10725 N N . ALA E 1 35 ? 27.601 40.748 58.785 1 61.93 16 ALA E N 1
ATOM 10726 C CA . ALA E 1 35 ? 27.119 41.752 57.835 1 62.25 16 ALA E CA 1
ATOM 10727 C C . ALA E 1 35 ? 27.255 43.159 58.413 1 68 16 ALA E C 1
ATOM 10728 O O . ALA E 1 35 ? 27.627 44.081 57.684 1 68.06 16 ALA E O 1
ATOM 10730 N N . HIS E 1 36 ? 26.989 43.312 59.728 1 65.32 17 HIS E N 1
ATOM 10731 C CA . HIS E 1 36 ? 27.08 44.585 60.436 1 65.63 17 HIS E CA 1
ATOM 10732 C C . HIS E 1 36 ? 28.518 45.072 60.572 1 69.9 17 HIS E C 1
ATOM 10733 O O . HIS E 1 36 ? 28.809 46.19 60.144 1 70.33 17 HIS E O 1
ATOM 10740 N N . ILE E 1 37 ? 29.411 44.235 61.152 1 65.89 18 ILE E N 1
ATOM 10741 C CA . ILE E 1 37 ? 30.821 44.559 61.415 1 65.71 18 ILE E CA 1
ATOM 10742 C C . ILE E 1 37 ? 31.6 44.886 60.117 1 71.17 18 ILE E C 1
ATOM 10743 O O . ILE E 1 37 ? 32.398 45.829 60.123 1 71.33 18 ILE E O 1
ATOM 10748 N N . ASN E 1 38 ? 31.324 44.168 59.007 1 68.22 19 ASN E N 1
ATOM 10749 C CA . ASN E 1 38 ? 31.979 44.403 57.711 1 68.42 19 ASN E CA 1
ATOM 10750 C C . ASN E 1 38 ? 31.72 45.809 57.132 1 73.93 19 ASN E C 1
ATOM 10751 O O . ASN E 1 38 ? 32.551 46.327 56.385 1 73.59 19 ASN E O 1
ATOM 10756 N N . SER E 1 39 ? 30.587 46.425 57.51 1 71.6 20 SER E N 1
ATOM 10757 C CA . SER E 1 39 ? 30.151 47.752 57.072 1 72.02 20 SER E CA 1
ATOM 10758 C C . SER E 1 39 ? 30.819 48.827 57.913 1 77.37 20 SER E C 1
ATOM 10759 O O . SER E 1 39 ? 31.082 49.921 57.412 1 77.56 20 SER E O 1
ATOM 10762 N N . LEU E 1 40 ? 31.059 48.523 59.2 1 74.36 21 LEU E N 1
ATOM 10763 C CA . LEU E 1 40 ? 31.647 49.435 60.171 1 74.64 21 LEU E CA 1
ATOM 10764 C C . LEU E 1 40 ? 33.168 49.537 60.038 1 80.58 21 LEU E C 1
ATOM 10765 O O . LEU E 1 40 ? 33.698 50.649 60.084 1 80.14 21 LEU E O 1
ATOM 10770 N N . VAL E 1 41 ? 33.869 48.392 59.858 1 78.79 22 VAL E N 1
ATOM 10771 C CA . VAL E 1 41 ? 35.341 48.346 59.751 1 79.62 22 VAL E CA 1
ATOM 10772 C C . VAL E 1 41 ? 35.876 49.059 58.487 1 85.94 22 VAL E C 1
ATOM 10773 O O . VAL E 1 41 ? 37.021 49.523 58.488 1 85.73 22 VAL E O 1
ATOM 10777 N N . SER E 1 42 ? 35.048 49.147 57.428 1 84.05 23 SER E N 1
ATOM 10778 C CA . SER E 1 42 ? 35.396 49.822 56.179 1 84.59 23 SER E CA 1
ATOM 10779 C C . SER E 1 42 ? 35.145 51.332 56.299 1 90.6 23 SER E C 1
ATOM 10780 O O . SER E 1 42 ? 35.965 52.128 55.837 1 90.27 23 SER E O 1
ATOM 10783 N N . ALA E 1 43 ? 34.009 51.713 56.93 1 88.8 24 ALA E N 1
ATOM 10784 C CA . ALA E 1 43 ? 33.576 53.1 57.145 1 89.53 24 ALA E CA 1
ATOM 10785 C C . ALA E 1 43 ? 34.463 53.86 58.136 1 95.52 24 ALA E C 1
ATOM 10786 O O . ALA E 1 43 ? 34.463 55.091 58.144 1 94.84 24 ALA E O 1
ATOM 10788 N N . LEU E 1 44 ? 35.211 53.11 58.963 1 94.18 25 LEU E N 1
ATOM 10789 C CA . LEU E 1 44 ? 36.14 53.583 59.989 1 94.98 25 LEU E CA 1
ATOM 10790 C C . LEU E 1 44 ? 37.312 54.398 59.401 1 100.92 25 LEU E C 1
ATOM 10791 O O . LEU E 1 44 ? 37.794 55.338 60.044 1 100.74 25 LEU E O 1
ATOM 10796 N N . GLY E 1 45 ? 37.742 54.026 58.195 1 98.66 26 GLY E N 1
ATOM 10797 C CA . GLY E 1 45 ? 38.845 54.66 57.485 1 99.12 26 GLY E CA 1
ATOM 10798 C C . GLY E 1 45 ? 39.577 53.729 56.542 1 104.89 26 GLY E C 1
ATOM 10799 O O . GLY E 1 45 ? 39.122 52.606 56.293 1 104.68 26 GLY E O 1
ATOM 10800 N N . GLY E 1 46 ? 40.69 54.228 56.003 1 102.95 27 GLY E N 1
ATOM 10801 C CA . GLY E 1 46 ? 41.555 53.523 55.061 1 103.66 27 GLY E CA 1
ATOM 10802 C C . GLY E 1 46 ? 42.922 54.167 54.922 1 109.75 27 GLY E C 1
ATOM 10803 O O . GLY E 1 46 ? 43.052 55.379 55.104 1 109.13 27 GLY E O 1
ATOM 10804 N N . ILE E 1 47 ? 43.949 53.361 54.583 1 108.44 28 ILE E N 1
ATOM 10805 C CA . ILE E 1 47 ? 45.346 53.801 54.439 1 109.35 28 ILE E CA 1
ATOM 10806 C C . ILE E 1 47 ? 45.641 54.439 53.059 1 115.99 28 ILE E C 1
ATOM 10807 O O . ILE E 1 47 ? 45.241 53.893 52.028 1 115.89 28 ILE E O 1
ATOM 10812 N N . SER E 1 48 ? 46.345 55.601 53.065 1 114.28 29 SER E N 1
ATOM 10813 C CA . SER E 1 48 ? 46.791 56.358 51.882 1 114.86 29 SER E CA 1
ATOM 10814 C C . SER E 1 48 ? 47.891 57.38 52.222 1 120.56 29 SER E C 1
ATOM 10815 O O . SER E 1 48 ? 47.597 58.529 52.572 1 120.07 29 SER E O 1
ATOM 10818 N N . ILE E 1 49 ? 49.163 56.939 52.135 1 118.47 30 ILE E N 1
ATOM 10819 C CA . ILE E 1 49 ? 50.349 57.77 52.386 1 118.77 30 ILE E CA 1
ATOM 10820 C C . ILE E 1 49 ? 50.824 58.404 51.064 1 123.61 30 ILE E C 1
ATOM 10821 O O . ILE E 1 49 ? 51.15 59.594 51.032 1 122.99 30 ILE E O 1
ATOM 10826 N N . ASP E 1 50 ? 50.809 57.61 49.977 1 121.12 31 ASP E N 1
ATOM 10827 C CA . ASP E 1 50 ? 51.185 58.019 48.624 1 121.38 31 ASP E CA 1
ATOM 10828 C C . ASP E 1 50 ? 49.973 58.57 47.86 1 125.76 31 ASP E C 1
ATOM 10829 O O . ASP E 1 50 ? 50.099 59.588 47.172 1 125.41 31 ASP E O 1
ATOM 10834 N N . ASP E 1 51 ? 48.8 57.911 48.002 1 122.39 32 ASP E N 1
ATOM 10835 C CA . ASP E 1 51 ? 47.546 58.316 47.36 1 151.75 32 ASP E CA 1
ATOM 10836 C C . ASP E 1 51 ? 46.892 59.485 48.099 1 177.18 32 ASP E C 1
ATOM 10837 O O . ASP E 1 51 ? 46.946 59.56 49.326 1 136.2 32 ASP E O 1
ATOM 10842 N N . GLY E 1 54 ? 48.977 59.866 55.272 1 101.56 35 GLY E N 1
ATOM 10843 C CA . GLY E 1 54 ? 49.297 58.594 55.905 1 101.33 35 GLY E CA 1
ATOM 10844 C C . GLY E 1 54 ? 48.121 57.64 55.953 1 104.86 35 GLY E C 1
ATOM 10845 O O . GLY E 1 54 ? 48.154 56.573 55.333 1 104.34 35 GLY E O 1
ATOM 10846 N N . TYR E 1 55 ? 47.073 58.032 56.698 1 101.07 36 TYR E N 1
ATOM 10847 C CA . TYR E 1 55 ? 45.832 57.278 56.89 1 100.5 36 TYR E CA 1
ATOM 10848 C C . TYR E 1 55 ? 44.632 58.232 56.817 1 103.43 36 TYR E C 1
ATOM 10849 O O . TYR E 1 55 ? 44.557 59.198 57.586 1 102.58 36 TYR E O 1
ATOM 10858 N N . LYS E 1 56 ? 43.703 57.956 55.884 1 99.49 37 LYS E N 1
ATOM 10859 C CA . LYS E 1 56 ? 42.48 58.734 55.685 1 98.88 37 LYS E CA 1
ATOM 10860 C C . LYS E 1 56 ? 41.46 58.277 56.722 1 101.57 37 LYS E C 1
ATOM 10861 O O . LYS E 1 56 ? 40.988 57.137 56.653 1 101.18 37 LYS E O 1
ATOM 10867 N N . LEU E 1 57 ? 41.144 59.143 57.699 1 97.14 38 LEU E N 1
ATOM 10868 C CA . LEU E 1 57 ? 40.15 58.834 58.73 1 96.53 38 LEU E CA 1
ATOM 10869 C C . LEU E 1 57 ? 38.749 58.916 58.111 1 99.1 38 LEU E C 1
ATOM 10870 O O . LEU E 1 57 ? 38.496 59.794 57.281 1 98.75 38 LEU E O 1
ATOM 10875 N N . GLY E 1 58 ? 37.869 57.999 58.514 1 94.66 39 GLY E N 1
ATOM 10876 C CA . GLY E 1 58 ? 36.488 57.94 58.046 1 94.15 39 GLY E CA 1
ATOM 10877 C C . GLY E 1 58 ? 35.692 59.173 58.42 1 97.59 39 GLY E C 1
ATOM 10878 O O . GLY E 1 58 ? 36.023 59.851 59.398 1 97.17 39 GLY E O 1
ATOM 10879 N N . ASP E 1 59 ? 34.655 59.491 57.628 1 94.15 40 ASP E N 1
ATOM 10880 C CA . ASP E 1 59 ? 33.814 60.664 57.866 1 94.14 40 ASP E CA 1
ATOM 10881 C C . ASP E 1 59 ? 33.025 60.558 59.171 1 97.37 40 ASP E C 1
ATOM 10882 O O . ASP E 1 59 ? 33.133 61.448 60.013 1 97.15 40 ASP E O 1
ATOM 10887 N N . ASP E 1 60 ? 32.285 59.453 59.366 1 93.07 41 ASP E N 1
ATOM 10888 C CA . ASP E 1 60 ? 31.519 59.224 60.591 1 92.42 41 ASP E CA 1
ATOM 10889 C C . ASP E 1 60 ? 32.243 58.223 61.508 1 94.71 41 ASP E C 1
ATOM 10890 O O . ASP E 1 60 ? 31.594 57.439 62.203 1 94.41 41 ASP E O 1
ATOM 10895 N N . ALA E 1 61 ? 33.598 58.284 61.524 1 89.96 42 ALA E N 1
ATOM 10896 C CA . ALA E 1 61 ? 34.496 57.42 62.308 1 89.05 42 ALA E CA 1
ATOM 10897 C C . ALA E 1 61 ? 34.177 57.38 63.801 1 91.08 42 ALA E C 1
ATOM 10898 O O . ALA E 1 61 ? 34.249 56.305 64.397 1 90.81 42 ALA E O 1
ATOM 10900 N N . LEU E 1 62 ? 33.815 58.537 64.398 1 86.04 43 LEU E N 1
ATOM 10901 C CA . LEU E 1 62 ? 33.46 58.645 65.816 1 85.1 43 LEU E CA 1
ATOM 10902 C C . LEU E 1 62 ? 32.17 57.857 66.117 1 86.6 43 LEU E C 1
ATOM 10903 O O . LEU E 1 62 ? 32.105 57.146 67.123 1 86.12 43 LEU E O 1
ATOM 10908 N N . GLU E 1 63 ? 31.178 57.951 65.206 1 81.44 44 GLU E N 1
ATOM 10909 C CA . GLU E 1 63 ? 29.882 57.269 65.288 1 80.53 44 GLU E CA 1
ATOM 10910 C C . GLU E 1 63 ? 30.014 55.777 65.004 1 82.05 44 GLU E C 1
ATOM 10911 O O . GLU E 1 63 ? 29.25 54.985 65.555 1 81.33 44 GLU E O 1
ATOM 10917 N N . VAL E 1 64 ? 30.968 55.406 64.123 1 77.31 45 VAL E N 1
ATOM 10918 C CA . VAL E 1 64 ? 31.291 54.032 63.718 1 76.49 45 VAL E CA 1
ATOM 10919 C C . VAL E 1 64 ? 31.867 53.266 64.917 1 79.81 45 VAL E C 1
ATOM 10920 O O . VAL E 1 64 ? 31.461 52.131 65.171 1 79.09 45 VAL E O 1
ATOM 10924 N N . LEU E 1 65 ? 32.789 53.913 65.661 1 76.23 46 LEU E N 1
ATOM 10925 C CA . LEU E 1 65 ? 33.434 53.387 66.865 1 75.88 46 LEU E CA 1
ATOM 10926 C C . LEU E 1 65 ? 32.419 53.217 68 1 80.27 46 LEU E C 1
ATOM 10927 O O . LEU E 1 65 ? 32.542 52.287 68.796 1 79.63 46 LEU E O 1
ATOM 10932 N N . ARG E 1 66 ? 31.421 54.123 68.063 1 77.49 47 ARG E N 1
ATOM 10933 C CA . ARG E 1 66 ? 30.343 54.135 69.054 1 77.54 47 ARG E CA 1
ATOM 10934 C C . ARG E 1 66 ? 29.434 52.907 68.875 1 80.88 47 ARG E C 1
ATOM 10935 O O . ARG E 1 66 ? 29.059 52.276 69.863 1 80.31 47 ARG E O 1
ATOM 10943 N N . ASP E 1 67 ? 29.107 52.57 67.613 1 77.29 48 ASP E N 1
ATOM 10944 C CA . ASP E 1 67 ? 28.265 51.43 67.236 1 77.12 48 ASP E CA 1
ATOM 10945 C C . ASP E 1 67 ? 28.983 50.095 67.435 1 79.15 48 ASP E C 1
ATOM 10946 O O . ASP E 1 67 ? 28.339 49.115 67.813 1 78.77 48 ASP E O 1
ATOM 10951 N N . LEU E 1 68 ? 30.317 50.06 67.197 1 74.06 49 LEU E N 1
ATOM 10952 C CA . LEU E 1 68 ? 31.143 48.861 67.388 1 72.86 49 LEU E CA 1
ATOM 10953 C C . LEU E 1 68 ? 31.239 48.528 68.874 1 75.54 49 LEU E C 1
ATOM 10954 O O . LEU E 1 68 ? 31.265 47.349 69.23 1 75.54 49 LEU E O 1
ATOM 10959 N N . LYS E 1 69 ? 31.255 49.572 69.737 1 70.78 50 LYS E N 1
ATOM 10960 C CA . LYS E 1 69 ? 31.287 49.454 71.194 1 70.18 50 LYS E CA 1
ATOM 10961 C C . LYS E 1 69 ? 29.966 48.872 71.689 1 72.33 50 LYS E C 1
ATOM 10962 O O . LYS E 1 69 ? 29.98 48.069 72.619 1 71.79 50 LYS E O 1
ATOM 10968 N N . LYS E 1 70 ? 28.843 49.26 71.042 1 67.86 51 LYS E N 1
ATOM 10969 C CA . LYS E 1 70 ? 27.493 48.786 71.358 1 67.33 51 LYS E CA 1
ATOM 10970 C C . LYS E 1 70 ? 27.353 47.294 71.066 1 70.47 51 LYS E C 1
ATOM 10971 O O . LYS E 1 70 ? 26.762 46.576 71.869 1 70.16 51 LYS E O 1
ATOM 10977 N N . TRP E 1 71 ? 27.911 46.821 69.94 1 66.29 52 TRP E N 1
ATOM 10978 C CA . TRP E 1 71 ? 27.837 45.414 69.564 1 65.74 52 TRP E CA 1
ATOM 10979 C C . TRP E 1 71 ? 28.773 44.524 70.39 1 68.96 52 TRP E C 1
ATOM 10980 O O . TRP E 1 71 ? 28.376 43.412 70.737 1 68.59 52 TRP E O 1
ATOM 10991 N N . ILE E 1 72 ? 29.976 45.017 70.755 1 64.98 53 ILE E N 1
ATOM 10992 C CA . ILE E 1 72 ? 30.918 44.252 71.582 1 64.66 53 ILE E CA 1
ATOM 10993 C C . ILE E 1 72 ? 30.456 44.194 73.054 1 69.24 53 ILE E C 1
ATOM 10994 O O . ILE E 1 72 ? 30.839 43.271 73.769 1 68.49 53 ILE E O 1
ATOM 10999 N N . ARG E 1 73 ? 29.622 45.162 73.49 1 67.13 54 ARG E N 1
ATOM 11000 C CA . ARG E 1 73 ? 29.137 45.252 74.868 1 67.59 54 ARG E CA 1
ATOM 11001 C C . ARG E 1 73 ? 27.762 44.619 75.104 1 72.63 54 ARG E C 1
ATOM 11002 O O . ARG E 1 73 ? 27.617 43.855 76.056 1 71.94 54 ARG E O 1
ATOM 11010 N N . PHE E 1 74 ? 26.755 44.96 74.275 1 70.43 55 PHE E N 1
ATOM 11011 C CA . PHE E 1 74 ? 25.381 44.498 74.46 1 70.89 55 PHE E CA 1
ATOM 11012 C C . PHE E 1 74 ? 25.044 43.171 73.773 1 76.32 55 PHE E C 1
ATOM 11013 O O . PHE E 1 74 ? 23.976 42.61 74.04 1 76.06 55 PHE E O 1
ATOM 11021 N N . TYR E 1 75 ? 25.955 42.631 72.955 1 74.06 56 TYR E N 1
ATOM 11022 C CA . TYR E 1 75 ? 25.728 41.329 72.333 1 74.5 56 TYR E CA 1
ATOM 11023 C C . TYR E 1 75 ? 26.798 40.335 72.805 1 80.21 56 TYR E C 1
ATOM 11024 O O . TYR E 1 75 ? 26.519 39.476 73.64 1 79.62 56 TYR E O 1
ATOM 11033 N N . ASP E 1 76 ? 28.026 40.502 72.29 1 78.37 57 ASP E N 1
ATOM 11034 C CA . ASP E 1 76 ? 29.239 39.72 72.533 1 78.81 57 ASP E CA 1
ATOM 11035 C C . ASP E 1 76 ? 29.554 39.495 74.026 1 83.97 57 ASP E C 1
ATOM 11036 O O . ASP E 1 76 ? 30.017 38.413 74.392 1 83.83 57 ASP E O 1
ATOM 11041 N N . GLU E 1 77 ? 29.301 40.513 74.873 1 81.15 58 GLU E N 1
ATOM 11042 C CA . GLU E 1 77 ? 29.594 40.505 76.305 1 81.41 58 GLU E CA 1
ATOM 11043 C C . GLU E 1 77 ? 28.4 40.12 77.188 1 86.25 58 GLU E C 1
ATOM 11044 O O . GLU E 1 77 ? 28.568 39.3 78.093 1 86.08 58 GLU E O 1
ATOM 11050 N N . LYS E 1 78 ? 27.213 40.715 76.946 1 83.26 59 LYS E N 1
ATOM 11051 C CA .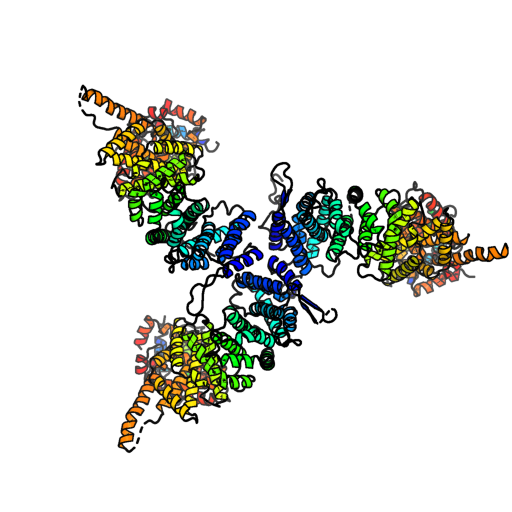 LYS E 1 78 ? 26.01 40.471 77.757 1 83.37 59 LYS E CA 1
ATOM 11052 C C . LYS E 1 78 ? 25.343 39.105 77.512 1 88.04 59 LYS E C 1
ATOM 11053 O O . LYS E 1 78 ? 24.541 38.663 78.34 1 87.56 59 LYS E O 1
ATOM 11059 N N . THR E 1 79 ? 25.68 38.438 76.397 1 85.24 60 THR E N 1
ATOM 11060 C CA . THR E 1 79 ? 25.137 37.123 76.036 1 85.35 60 THR E CA 1
ATOM 11061 C C . THR E 1 79 ? 26.252 36.056 76.035 1 89.26 60 THR E C 1
ATOM 11062 O O . THR E 1 79 ? 25.95 34.856 76.027 1 89.27 60 THR E O 1
ATOM 11066 N N . ASN E 1 80 ? 27.537 36.505 76.075 1 85.09 61 ASN E N 1
ATOM 11067 C CA . ASN E 1 80 ? 28.758 35.678 76.047 1 84.37 61 ASN E CA 1
ATOM 11068 C C . ASN E 1 80 ? 28.755 34.839 74.762 1 85.28 61 ASN E C 1
ATOM 11069 O O . ASN E 1 80 ? 28.666 33.607 74.808 1 84.5 61 ASN E O 1
ATOM 11074 N N . ARG E 1 81 ? 28.789 35.538 73.609 1 79.84 62 ARG E N 1
ATOM 11075 C CA . ARG E 1 81 ? 28.7 34.92 72.289 1 78.89 62 ARG E CA 1
ATOM 11076 C C . ARG E 1 81 ? 30.013 34.877 71.494 1 80.12 62 ARG E C 1
ATOM 11077 O O . ARG E 1 81 ? 30.233 33.904 70.764 1 79.84 62 ARG E O 1
ATOM 11085 N N . MET E 1 82 ? 30.86 35.93 71.608 1 74.09 63 MET E N 1
ATOM 11086 C CA . MET E 1 82 ? 32.161 36.077 70.923 1 72.72 63 MET E CA 1
ATOM 11087 C C . MET E 1 82 ? 32.064 36.224 69.379 1 73.57 63 MET E C 1
ATOM 11088 O O . MET E 1 82 ? 33.083 36.111 68.691 1 73.16 63 MET E O 1
ATOM 11093 N N . ASP E 1 83 ? 30.862 36.536 68.851 1 67.59 64 ASP E N 1
ATOM 11094 C CA . ASP E 1 83 ? 30.621 36.721 67.419 1 66.16 64 ASP E CA 1
ATOM 11095 C C . ASP E 1 83 ? 31.232 38.028 66.893 1 68.51 64 ASP E C 1
ATOM 11096 O O . ASP E 1 83 ? 31.89 38.014 65.851 1 68.11 64 ASP E O 1
ATOM 11101 N N . VAL E 1 84 ? 31.024 39.146 67.617 1 63.91 65 VAL E N 1
ATOM 11102 C CA . VAL E 1 84 ? 31.554 40.477 67.279 1 63.16 65 VAL E CA 1
ATOM 11103 C C . VAL E 1 84 ? 33.09 40.436 67.343 1 65.69 65 VAL E C 1
ATOM 11104 O O . VAL E 1 84 ? 33.756 40.92 66.426 1 64.91 65 VAL E O 1
ATOM 11108 N N . ALA E 1 85 ? 33.633 39.821 68.415 1 61.64 66 ALA E N 1
ATOM 11109 C CA . ALA E 1 85 ? 35.064 39.667 68.674 1 60.99 66 ALA E CA 1
ATOM 11110 C C . ALA E 1 85 ? 35.79 38.883 67.579 1 63.26 66 ALA E C 1
ATOM 11111 O O . ALA E 1 85 ? 36.872 39.309 67.172 1 62.66 66 ALA E O 1
ATOM 11113 N N . ARG E 1 86 ? 35.2 37.751 67.1 1 58.63 67 ARG E N 1
ATOM 11114 C CA . ARG E 1 86 ? 35.778 36.923 66.031 1 57.71 67 ARG E CA 1
ATOM 11115 C C . ARG E 1 86 ? 35.843 37.714 64.715 1 60.98 67 ARG E C 1
ATOM 11116 O O . ARG E 1 86 ? 36.834 37.608 63.992 1 60.14 67 ARG E O 1
ATOM 11124 N N . CYS E 1 87 ? 34.799 38.516 64.423 1 57.8 68 CYS E N 1
ATOM 11125 C CA . CYS E 1 87 ? 34.713 39.357 63.225 1 57.91 68 CYS E CA 1
ATOM 11126 C C . CYS E 1 87 ? 35.82 40.403 63.196 1 62.3 68 CYS E C 1
ATOM 11127 O O . CYS E 1 87 ? 36.48 40.572 62.168 1 61.36 68 CYS E O 1
ATOM 11130 N N . LEU E 1 88 ? 36.021 41.094 64.336 1 59.96 69 LEU E N 1
ATOM 11131 C CA . LEU E 1 88 ? 37.038 42.132 64.505 1 60.36 69 LEU E CA 1
ATOM 11132 C C . LEU E 1 88 ? 38.438 41.532 64.548 1 66.54 69 LEU E C 1
ATOM 11133 O O . LEU E 1 88 ? 39.404 42.224 64.225 1 66.5 69 LEU E O 1
ATOM 11138 N N . ALA E 1 89 ? 38.545 40.243 64.933 1 64.6 70 ALA E N 1
ATOM 11139 C CA . ALA E 1 89 ? 39.809 39.503 64.962 1 65.15 70 ALA E CA 1
ATOM 11140 C C . ALA E 1 89 ? 40.256 39.227 63.529 1 70.42 70 ALA E C 1
ATOM 11141 O O . ALA E 1 89 ? 41.433 39.407 63.213 1 69.86 70 ALA E O 1
ATOM 11143 N N . GLU E 1 90 ? 39.3 38.838 62.658 1 68.09 71 GLU E N 1
ATOM 11144 C CA . GLU E 1 90 ? 39.524 38.563 61.238 1 68.36 71 GLU E CA 1
ATOM 11145 C C . GLU E 1 90 ? 39.794 39.86 60.475 1 72.44 71 GLU E C 1
ATOM 11146 O O . GLU E 1 90 ? 40.564 39.851 59.515 1 71.86 71 GLU E O 1
ATOM 11152 N N . ALA E 1 91 ? 39.186 40.976 60.926 1 69.65 72 ALA E N 1
ATOM 11153 C CA . ALA E 1 91 ? 39.385 42.313 60.356 1 69.84 72 ALA E CA 1
ATOM 11154 C C . ALA E 1 91 ? 40.73 42.881 60.827 1 73.95 72 ALA E C 1
ATOM 11155 O O . ALA E 1 91 ? 41.345 43.675 60.113 1 73.09 72 ALA E O 1
ATOM 11157 N N . ASN E 1 92 ? 41.175 42.461 62.037 1 71.32 73 ASN E N 1
ATOM 11158 C CA . ASN E 1 92 ? 42.428 42.831 62.708 1 71.39 73 ASN E CA 1
ATOM 11159 C C . ASN E 1 92 ? 42.599 44.353 62.847 1 74.45 73 ASN E C 1
ATOM 11160 O O . ASN E 1 92 ? 43.72 44.859 62.757 1 73.82 73 ASN E O 1
ATOM 11165 N N . ILE E 1 93 ? 41.47 45.075 63.077 1 71.07 74 ILE E N 1
ATOM 11166 C CA . ILE E 1 93 ? 41.425 46.543 63.21 1 71.16 74 ILE E CA 1
ATOM 11167 C C . ILE E 1 93 ? 42.293 47.049 64.356 1 76.28 74 ILE E C 1
ATOM 11168 O O . ILE E 1 93 ? 42.905 48.105 64.233 1 75.56 74 ILE E O 1
ATOM 11173 N N . VAL E 1 94 ? 42.39 46.266 65.44 1 74.43 75 VAL E N 1
ATOM 11174 C CA . VAL E 1 94 ? 43.192 46.569 66.63 1 75.03 75 VAL E CA 1
ATOM 11175 C C . VAL E 1 94 ? 44.689 46.694 66.264 1 80.05 75 VAL E C 1
ATOM 11176 O O . VAL E 1 94 ? 45.429 47.405 66.942 1 79.82 75 VAL E O 1
ATOM 11180 N N . SER E 1 95 ? 45.105 46.033 65.169 1 77.25 76 SER E N 1
ATOM 11181 C CA . SER E 1 95 ? 46.471 45.998 64.648 1 77.26 76 SER E CA 1
ATOM 11182 C C . SER E 1 95 ? 46.664 46.777 63.329 1 81.3 76 SER E C 1
ATOM 11183 O O . SER E 1 95 ? 47.783 47.207 63.043 1 80.51 76 SER E O 1
ATOM 11186 N N . THR E 1 96 ? 45.592 46.948 62.525 1 78.37 77 THR E N 1
ATOM 11187 C CA . THR E 1 96 ? 45.689 47.617 61.22 1 78.47 77 THR E CA 1
ATOM 11188 C C . THR E 1 96 ? 44.967 48.969 61.12 1 83.3 77 THR E C 1
ATOM 11189 O O . THR E 1 96 ? 45.438 49.832 60.377 1 83.35 77 THR E O 1
ATOM 11193 N N . ASP E 1 97 ? 43.817 49.149 61.8 1 79.86 78 ASP E N 1
ATOM 11194 C CA . ASP E 1 97 ? 43.054 50.4 61.706 1 79.58 78 ASP E CA 1
ATOM 11195 C C . ASP E 1 97 ? 43.22 51.32 62.912 1 83.19 78 ASP E C 1
ATOM 11196 O O . ASP E 1 97 ? 43.662 52.453 62.741 1 82.78 78 ASP E O 1
ATOM 11201 N N . LEU E 1 98 ? 42.864 50.838 64.118 1 79.92 79 LEU E N 1
ATOM 11202 C CA . LEU E 1 98 ? 42.907 51.583 65.379 1 80.02 79 LEU E CA 1
ATOM 11203 C C . LEU E 1 98 ? 44.281 52.143 65.737 1 85.45 79 LEU E C 1
ATOM 11204 O O . LEU E 1 98 ? 44.34 53.22 66.332 1 84.93 79 LEU E O 1
ATOM 11209 N N . LEU E 1 99 ? 45.374 51.438 65.377 1 83.37 80 LEU E N 1
ATOM 11210 C CA . LEU E 1 99 ? 46.737 51.91 65.656 1 83.95 80 LEU E CA 1
ATOM 11211 C C . LEU E 1 99 ? 47.078 53.161 64.837 1 89.27 80 LEU E C 1
ATOM 11212 O O . LEU E 1 99 ? 47.705 54.087 65.36 1 88.72 80 LEU E O 1
ATOM 11217 N N . HIS E 1 100 ? 46.646 53.182 63.56 1 86.85 81 HIS E N 1
ATOM 11218 C CA . HIS E 1 100 ? 46.848 54.292 62.628 1 87 81 HIS E CA 1
ATOM 11219 C C . HIS E 1 100 ? 45.976 55.497 62.988 1 90.94 81 HIS E C 1
ATOM 11220 O O . HIS E 1 100 ? 46.373 56.628 62.702 1 90.66 81 HIS E O 1
ATOM 11227 N N . ILE E 1 101 ? 44.8 55.256 63.624 1 87.26 82 ILE E N 1
ATOM 11228 C CA . ILE E 1 101 ? 43.89 56.305 64.102 1 86.91 82 ILE E CA 1
ATOM 11229 C C . ILE E 1 101 ? 44.543 57 65.316 1 90.85 82 ILE E C 1
ATOM 11230 O O . ILE E 1 101 ? 44.53 58.23 65.399 1 90.17 82 ILE E O 1
ATOM 11235 N N . LEU E 1 102 ? 45.148 56.207 66.227 1 88.04 83 LEU E N 1
ATOM 11236 C CA . LEU E 1 102 ? 45.843 56.707 67.421 1 88.25 83 LEU E CA 1
ATOM 11237 C C . LEU E 1 102 ? 47.14 57.439 67.067 1 93.08 83 LEU E C 1
ATOM 11238 O O . LEU E 1 102 ? 47.601 58.277 67.847 1 92.42 83 LEU E O 1
ATOM 11243 N N . ALA E 1 103 ? 47.716 57.124 65.885 1 90.71 84 ALA E N 1
ATOM 11244 C CA . ALA E 1 103 ? 48.936 57.74 65.361 1 91.02 84 ALA E CA 1
ATOM 11245 C C . ALA E 1 103 ? 48.692 59.188 64.917 1 96.13 84 ALA E C 1
ATOM 11246 O O . ALA E 1 103 ? 49.62 59.998 64.962 1 95.82 84 ALA E O 1
ATOM 11248 N N . LEU E 1 104 ? 47.445 59.508 64.498 1 93.38 85 LEU E N 1
ATOM 11249 C CA . LEU E 1 104 ? 47.02 60.84 64.048 1 93.45 85 LEU E CA 1
ATOM 11250 C C . LEU E 1 104 ? 47.021 61.858 65.194 1 98.06 85 LEU E C 1
ATOM 11251 O O . LEU E 1 104 ? 47.333 63.03 64.97 1 97.93 85 LEU E O 1
ATOM 11256 N N . TRP E 1 105 ? 46.669 61.406 66.414 1 94.9 86 TRP E N 1
ATOM 11257 C CA . TRP E 1 105 ? 46.621 62.225 67.625 1 94.91 86 TRP E CA 1
ATOM 11258 C C . TRP E 1 105 ? 48.035 62.387 68.212 1 99.87 86 TRP E C 1
ATOM 11259 O O . TRP E 1 105 ? 48.378 61.746 69.207 1 99.21 86 TRP E O 1
ATOM 11270 N N . THR E 1 106 ? 48.861 63.228 67.559 1 97.59 87 THR E N 1
ATOM 11271 C CA . THR E 1 106 ? 50.256 63.519 67.925 1 97.93 87 THR E CA 1
ATOM 11272 C C . THR E 1 106 ? 50.366 64.291 69.263 1 102.86 87 THR E C 1
ATOM 11273 O O . THR E 1 106 ? 49.362 64.881 69.675 1 102.5 87 THR E O 1
ATOM 11277 N N . PRO E 1 107 ? 51.547 64.324 69.955 1 100.17 88 PRO E N 1
ATOM 11278 C CA . PRO E 1 107 ? 51.64 65.063 71.235 1 100.19 88 PRO E CA 1
ATOM 11279 C C . PRO E 1 107 ? 51.266 66.546 71.167 1 104.7 88 PRO E C 1
ATOM 11280 O O . PRO E 1 107 ? 50.719 67.074 72.134 1 104.26 88 PRO E O 1
ATOM 11284 N N . ASN E 1 108 ? 51.546 67.204 70.025 1 101.66 89 ASN E N 1
ATOM 11285 C CA . ASN E 1 108 ? 51.215 68.613 69.785 1 101.51 89 ASN E CA 1
ATOM 11286 C C . ASN E 1 108 ? 49.72 68.794 69.47 1 104.98 89 ASN E C 1
ATOM 11287 O O . ASN E 1 108 ? 49.175 69.88 69.683 1 104.47 89 ASN E O 1
ATOM 11292 N N . GLU E 1 109 ? 49.063 67.721 68.984 1 101.24 90 GLU E N 1
ATOM 11293 C CA . GLU E 1 109 ? 47.643 67.707 68.627 1 100.93 90 GLU E CA 1
ATOM 11294 C C . GLU E 1 109 ? 46.735 67.186 69.758 1 104.39 90 GLU E C 1
ATOM 11295 O O . GLU E 1 109 ? 45.596 66.791 69.491 1 104.01 90 GLU E O 1
ATOM 11301 N N . ASN E 1 110 ? 47.218 67.225 71.028 1 100.56 91 ASN E N 1
ATOM 11302 C CA . ASN E 1 110 ? 46.423 66.786 72.184 1 100.14 91 ASN E CA 1
ATOM 11303 C C . ASN E 1 110 ? 45.299 67.791 72.524 1 103.1 91 ASN E C 1
ATOM 11304 O O . ASN E 1 110 ? 44.344 67.435 73.219 1 102.57 91 ASN E O 1
ATOM 11309 N N . SER E 1 111 ? 45.386 69.018 71.971 1 99.05 92 SER E N 1
ATOM 11310 C CA . SER E 1 111 ? 44.401 70.085 72.139 1 98.67 92 SER E CA 1
ATOM 11311 C C . SER E 1 111 ? 43.131 69.813 71.325 1 101.51 92 SER E C 1
ATOM 11312 O O . SER E 1 111 ? 42.062 70.312 71.695 1 101.21 92 SER E O 1
ATOM 11315 N N . ASN E 1 112 ? 43.255 69.026 70.218 1 97.09 93 ASN E N 1
ATOM 11316 C CA . ASN E 1 112 ? 42.16 68.645 69.312 1 96.49 93 ASN E CA 1
ATOM 11317 C C . ASN E 1 112 ? 41.124 67.831 70.088 1 99.94 93 ASN E C 1
ATOM 11318 O O . ASN E 1 112 ? 41.43 66.722 70.532 1 99.86 93 ASN E O 1
ATOM 11323 N N . LYS E 1 113 ? 39.915 68.386 70.27 1 95.87 94 LYS E N 1
ATOM 11324 C CA . LYS E 1 113 ? 38.839 67.725 71.019 1 95.34 94 LYS E CA 1
ATOM 11325 C C . LYS E 1 113 ? 38.233 66.541 70.266 1 97.93 94 LYS E C 1
ATOM 11326 O O . LYS E 1 113 ? 37.879 65.545 70.899 1 97.74 94 LYS E O 1
ATOM 11332 N N . TYR E 1 114 ? 38.136 66.639 68.922 1 93.04 95 TYR E N 1
ATOM 11333 C CA . TYR E 1 114 ? 37.623 65.562 68.073 1 92.19 95 TYR E CA 1
ATOM 11334 C C . TYR E 1 114 ? 38.632 64.412 68.013 1 93.85 95 TYR E C 1
ATOM 11335 O O . TYR E 1 114 ? 38.23 63.252 68.132 1 93.46 95 TYR E O 1
ATOM 11344 N N . LYS E 1 115 ? 39.938 64.735 67.855 1 88.75 96 LYS E N 1
ATOM 11345 C CA . LYS E 1 115 ? 41.015 63.741 67.801 1 87.89 96 LYS E CA 1
ATOM 11346 C C . LYS E 1 115 ? 41.257 63.048 69.148 1 90.26 96 LYS E C 1
ATOM 11347 O O . LYS E 1 115 ? 41.706 61.902 69.162 1 89.85 96 LYS E O 1
ATOM 11353 N N . ALA E 1 116 ? 40.946 63.729 70.27 1 85.49 97 ALA E N 1
ATOM 11354 C CA . ALA E 1 116 ? 41.079 63.158 71.61 1 84.67 97 ALA E CA 1
ATOM 11355 C C . ALA E 1 116 ? 39.898 62.226 71.907 1 87.31 97 ALA E C 1
ATOM 11356 O O . ALA E 1 116 ? 40.079 61.218 72.594 1 87.19 97 ALA E O 1
ATOM 11358 N N . ARG E 1 117 ? 38.693 62.562 71.381 1 82.48 98 ARG E N 1
ATOM 11359 C CA . ARG E 1 117 ? 37.47 61.772 71.555 1 81.65 98 ARG E CA 1
ATOM 11360 C C . ARG E 1 117 ? 37.537 60.463 70.765 1 83.8 98 ARG E C 1
ATOM 11361 O O . ARG E 1 117 ? 37.11 59.427 71.282 1 83.2 98 ARG E O 1
ATOM 11369 N N . ILE E 1 118 ? 38.085 60.507 69.528 1 79.16 99 ILE E N 1
ATOM 11370 C CA . ILE E 1 118 ? 38.252 59.318 68.68 1 78.37 99 ILE E CA 1
ATOM 11371 C C . ILE E 1 118 ? 39.343 58.408 69.253 1 80.69 99 ILE E C 1
ATOM 11372 O O . ILE E 1 118 ? 39.252 57.19 69.107 1 80.36 99 ILE E O 1
ATOM 11377 N N . ALA E 1 119 ? 40.346 59.003 69.939 1 76.15 100 ALA E N 1
ATOM 11378 C CA . ALA E 1 119 ? 41.437 58.286 70.6 1 75.65 100 ALA E CA 1
ATOM 11379 C C . ALA E 1 119 ? 40.901 57.492 71.792 1 79.07 100 ALA E C 1
ATOM 11380 O O . ALA E 1 119 ? 41.33 56.358 72.001 1 78.56 100 ALA E O 1
ATOM 11382 N N . LEU E 1 120 ? 39.95 58.081 72.555 1 75.38 101 LEU E N 1
ATOM 11383 C CA . LEU E 1 120 ? 39.297 57.442 73.7 1 75.01 101 LEU E CA 1
ATOM 11384 C C . LEU E 1 120 ? 38.425 56.284 73.207 1 78.12 101 LEU E C 1
ATOM 11385 O O . LEU E 1 120 ? 38.477 55.198 73.783 1 77.62 101 LEU E O 1
ATOM 11390 N N . ALA E 1 121 ? 37.66 56.516 72.118 1 74.15 102 ALA E N 1
ATOM 11391 C CA . ALA E 1 121 ? 36.781 55.534 71.478 1 73.72 102 ALA E CA 1
ATOM 11392 C C . ALA E 1 121 ? 37.555 54.304 70.992 1 76.5 102 ALA E C 1
ATOM 11393 O O . ALA E 1 121 ? 36.988 53.21 70.946 1 75.47 102 ALA E O 1
ATOM 11395 N N . CYS E 1 122 ? 38.853 54.489 70.652 1 73.16 103 CYS E N 1
ATOM 11396 C CA . CYS E 1 122 ? 39.768 53.425 70.234 1 73.16 103 CYS E CA 1
ATOM 11397 C C . CYS E 1 122 ? 40.087 52.531 71.425 1 77.29 103 CYS E C 1
ATOM 11398 O O . CYS E 1 122 ? 40.067 51.311 71.284 1 76.94 103 CYS E O 1
ATOM 11401 N N . PHE E 1 123 ? 40.365 53.139 72.598 1 73.8 104 PHE E N 1
ATOM 11402 C CA . PHE E 1 123 ? 40.652 52.4 73.825 1 73.59 104 PHE E CA 1
ATOM 11403 C C . PHE E 1 123 ? 39.388 51.812 74.441 1 77.11 104 PHE E C 1
ATOM 11404 O O . PHE E 1 123 ? 39.461 50.77 75.086 1 76.62 104 PHE E O 1
ATOM 11412 N N . GLU E 1 124 ? 38.221 52.439 74.185 1 73.5 105 GLU E N 1
ATOM 11413 C CA . GLU E 1 124 ? 36.913 51.952 74.634 1 73.16 105 GLU E CA 1
ATOM 11414 C C . GLU E 1 124 ? 36.551 50.674 73.86 1 75.83 105 GLU E C 1
ATOM 11415 O O . GLU E 1 124 ? 35.653 49.937 74.267 1 75.43 105 GLU E O 1
ATOM 11421 N N . LEU E 1 125 ? 37.277 50.423 72.752 1 71.47 106 LEU E N 1
ATOM 11422 C CA . LEU E 1 125 ? 37.143 49.278 71.86 1 71.03 106 LEU E CA 1
ATOM 11423 C C . LEU E 1 125 ? 38.282 48.277 72.08 1 75.14 106 LEU E C 1
ATOM 11424 O O . LEU E 1 125 ? 38.041 47.072 72.04 1 75.25 106 LEU E O 1
ATOM 11429 N N . MET E 1 126 ? 39.516 48.777 72.318 1 71.32 107 MET E N 1
ATOM 11430 C CA . MET E 1 126 ? 40.715 47.962 72.534 1 71.08 107 MET E CA 1
ATOM 11431 C C . MET E 1 126 ? 40.717 47.207 73.854 1 74.54 107 MET E C 1
ATOM 11432 O O . MET E 1 126 ? 41.197 46.078 73.885 1 73.68 107 MET E O 1
ATOM 11437 N N . VAL E 1 127 ? 40.188 47.821 74.935 1 71.74 108 VAL E N 1
ATOM 11438 C CA . VAL E 1 127 ? 40.098 47.219 76.273 1 71.91 108 VAL E CA 1
ATOM 11439 C C . VAL E 1 127 ? 39.221 45.936 76.245 1 76.99 108 VAL E C 1
ATOM 11440 O O . VAL E 1 127 ? 39.756 44.894 76.628 1 76.84 108 VAL E O 1
ATOM 11444 N N . PRO E 1 128 ? 37.943 45.931 75.76 1 74.08 109 PRO E N 1
ATOM 11445 C CA . PRO E 1 128 ? 37.177 44.668 75.736 1 74.17 109 PRO E CA 1
ATOM 11446 C C . PRO E 1 128 ? 37.75 43.602 74.802 1 79.03 109 PRO E C 1
ATOM 11447 O O . PRO E 1 128 ? 37.579 42.414 75.076 1 78.67 109 PRO E O 1
ATOM 11451 N N . LEU E 1 129 ? 38.438 44.021 73.717 1 76.37 110 LEU E N 1
ATOM 11452 C CA . LEU E 1 129 ? 39.053 43.123 72.732 1 76.41 110 LEU E CA 1
ATOM 11453 C C . LEU E 1 129 ? 40.34 42.457 73.221 1 82.11 110 LEU E C 1
ATOM 11454 O O . LEU E 1 129 ? 40.608 41.316 72.841 1 81.67 110 LEU E O 1
ATOM 11459 N N . THR E 1 130 ? 41.129 43.159 74.058 1 80.11 111 THR E N 1
ATOM 11460 C CA . THR E 1 130 ? 42.375 42.632 74.625 1 80.68 111 THR E CA 1
ATOM 11461 C C . THR E 1 130 ? 42.162 42.098 76.054 1 87.13 111 THR E C 1
ATOM 11462 O O . THR E 1 130 ? 43.125 41.688 76.709 1 86.64 111 THR E O 1
ATOM 11466 N N . TRP E 1 131 ? 40.897 42.089 76.522 1 85.96 112 TRP E N 1
ATOM 11467 C CA . TRP E 1 131 ? 40.498 41.617 77.847 1 87.12 112 TRP E CA 1
ATOM 11468 C C . TRP E 1 131 ? 40.752 40.111 77.989 1 94.87 112 TRP E C 1
ATOM 11469 O O . TRP E 1 131 ? 40.412 39.36 77.07 1 94.35 112 TRP E O 1
ATOM 11480 N N . PRO E 1 132 ? 41.349 39.648 79.118 1 94.64 113 PRO E N 1
ATOM 11481 C CA . PRO E 1 132 ? 41.612 38.202 79.276 1 95.7 113 PRO E CA 1
ATOM 11482 C C . PRO E 1 132 ? 40.352 37.333 79.314 1 103.07 113 PRO E C 1
ATOM 11483 O O . PRO E 1 132 ? 39.35 37.718 79.921 1 102.76 113 PRO E O 1
ATOM 11487 N N . ILE E 1 133 ? 40.41 36.163 78.654 1 102.26 114 ILE E N 1
ATOM 11488 C CA . ILE E 1 133 ? 39.293 35.219 78.567 1 103.41 114 ILE E CA 1
ATOM 11489 C C . ILE E 1 133 ? 39.583 33.955 79.388 1 110.99 114 ILE E C 1
ATOM 11490 O O . ILE E 1 133 ? 40.69 33.416 79.312 1 110.55 114 ILE E O 1
ATOM 11495 N N . GLU E 1 134 ? 38.584 33.495 80.174 1 110.6 115 GLU E N 1
ATOM 11496 C CA . GLU E 1 134 ? 38.676 32.304 81.028 1 111.93 115 GLU E CA 1
ATOM 11497 C C . GLU E 1 134 ? 38.512 31.011 80.228 1 119.04 115 GLU E C 1
ATOM 11498 O O . GLU E 1 134 ? 37.626 30.919 79.374 1 118.4 115 GLU E O 1
ATOM 11504 N N . LYS E 1 135 ? 39.356 30.006 80.528 1 118.55 116 LYS E N 1
ATOM 11505 C CA . LYS E 1 135 ? 39.327 28.682 79.894 1 119.83 116 LYS E CA 1
ATOM 11506 C C . LYS E 1 135 ? 38.187 27.807 80.449 1 127.2 116 LYS E C 1
ATOM 11507 O O . LYS E 1 135 ? 37.908 26.734 79.902 1 126.83 116 LYS E O 1
ATOM 11513 N N . ASP E 1 136 ? 37.532 28.279 81.536 1 126.18 117 ASP E N 1
ATOM 11514 C CA . ASP E 1 136 ? 36.4 27.632 82.212 1 126.95 117 ASP E CA 1
ATOM 11515 C C . ASP E 1 136 ? 35.102 27.877 81.421 1 132.48 117 ASP E C 1
ATOM 11516 O O . ASP E 1 136 ? 34.165 27.077 81.514 1 132 117 ASP E O 1
ATOM 11521 N N . ARG E 1 137 ? 35.062 28.993 80.651 1 130.17 118 ARG E N 1
ATOM 11522 C CA . ARG E 1 137 ? 33.946 29.422 79.795 1 130.36 118 ARG E CA 1
ATOM 11523 C C . ARG E 1 137 ? 33.778 28.497 78.576 1 134.73 118 ARG E C 1
ATOM 11524 O O . ARG E 1 137 ? 32.655 28.325 78.093 1 134.3 118 ARG E O 1
ATOM 11532 N N . GLU E 1 138 ? 34.904 27.941 78.066 1 131.46 119 GLU E N 1
ATOM 11533 C CA . GLU E 1 138 ? 34.993 27.072 76.886 1 131.25 119 GLU E CA 1
ATOM 11534 C C . GLU E 1 138 ? 34.06 25.856 76.928 1 135.12 119 GLU E C 1
ATOM 11535 O O . GLU E 1 138 ? 33.281 25.67 75.993 1 134.61 119 GLU E O 1
ATOM 11541 N N . THR E 1 139 ? 34.112 25.063 78.022 1 131.79 120 THR E N 1
ATOM 11542 C CA . THR E 1 139 ? 33.324 23.836 78.231 1 131.53 120 THR E CA 1
ATOM 11543 C C . THR E 1 139 ? 31.79 24.047 78.26 1 134.79 120 THR E C 1
ATOM 11544 O O . THR E 1 139 ? 31.05 23.063 78.157 1 134.48 120 THR E O 1
ATOM 11548 N N . MET E 1 140 ? 31.32 25.308 78.377 1 130.55 121 MET E N 1
ATOM 11549 C CA . MET E 1 140 ? 29.893 25.636 78.43 1 129.95 121 MET E CA 1
ATOM 11550 C C . MET E 1 140 ? 29.161 25.461 77.087 1 132.81 121 MET E C 1
ATOM 11551 O O . MET E 1 140 ? 28.319 24.567 76.979 1 132.55 121 MET E O 1
ATOM 11556 N N . THR E 1 141 ? 29.466 26.307 76.076 1 128.2 122 THR E N 1
ATOM 11557 C CA . THR E 1 141 ? 28.798 26.265 74.766 1 127.37 122 THR E CA 1
ATOM 11558 C C . THR E 1 141 ? 29.735 25.953 73.601 1 129.23 122 THR E C 1
ATOM 11559 O O . THR E 1 141 ? 30.948 26.139 73.713 1 128.5 122 THR E O 1
ATOM 11563 N N . ILE E 1 142 ? 29.151 25.5 72.47 1 124.75 123 ILE E N 1
ATOM 11564 C CA . ILE E 1 142 ? 29.86 25.166 71.231 1 124.17 123 ILE E CA 1
ATOM 11565 C C . ILE E 1 142 ? 30.484 26.425 70.582 1 126.86 123 ILE E C 1
ATOM 11566 O O . ILE E 1 142 ? 31.546 26.316 69.965 1 126.31 123 ILE E O 1
ATOM 11571 N N . ASN E 1 143 ? 29.848 27.611 70.757 1 122.59 124 ASN E N 1
ATOM 11572 C CA . ASN E 1 143 ? 30.35 28.885 70.226 1 121.94 124 ASN E CA 1
ATOM 11573 C C . ASN E 1 143 ? 31.655 29.302 70.906 1 124.33 124 ASN E C 1
ATOM 11574 O O . ASN E 1 143 ? 32.517 29.894 70.258 1 123.92 124 ASN E O 1
ATOM 11579 N N . HIS E 1 144 ? 31.803 28.971 72.205 1 119.7 125 HIS E N 1
ATOM 11580 C CA . HIS E 1 144 ? 33.007 29.257 72.982 1 118.87 125 HIS E CA 1
ATOM 11581 C C . HIS E 1 144 ? 34.171 28.401 72.474 1 119.86 125 HIS E C 1
ATOM 11582 O O . HIS E 1 144 ? 35.244 28.937 72.212 1 119.19 125 HIS E O 1
ATOM 11589 N N . HIS E 1 145 ? 33.933 27.086 72.281 1 114.49 126 HIS E N 1
ATOM 11590 C CA . HIS E 1 145 ? 34.919 26.115 71.794 1 113.41 126 HIS E CA 1
ATOM 11591 C C . HIS E 1 145 ? 35.518 26.466 70.43 1 113.86 126 HIS E C 1
ATOM 11592 O O . HIS E 1 145 ? 36.717 26.269 70.236 1 113.53 126 HIS E O 1
ATOM 11599 N N . ARG E 1 146 ? 34.685 26.947 69.484 1 107.5 127 ARG E N 1
ATOM 11600 C CA . ARG E 1 146 ? 35.105 27.266 68.115 1 105.82 127 ARG E CA 1
ATOM 11601 C C . ARG E 1 146 ? 35.804 28.626 67.968 1 105.17 127 ARG E C 1
ATOM 11602 O O . ARG E 1 146 ? 36.638 28.769 67.069 1 104.65 127 ARG E O 1
ATOM 11610 N N . HIS E 1 147 ? 35.467 29.616 68.826 1 98.14 128 HIS E N 1
ATOM 11611 C CA . HIS E 1 147 ? 36.045 30.956 68.724 1 96.07 128 HIS E CA 1
ATOM 11612 C C . HIS E 1 147 ? 37.258 31.209 69.628 1 97.58 128 HIS E C 1
ATOM 11613 O O . HIS E 1 147 ? 38.203 31.844 69.161 1 97.18 128 HIS E O 1
ATOM 11620 N N . ILE E 1 148 ? 37.242 30.725 70.894 1 92.47 129 ILE E N 1
ATOM 11621 C CA . ILE E 1 148 ? 38.318 30.912 71.884 1 91.65 129 ILE E CA 1
ATOM 11622 C C . ILE E 1 148 ? 39.736 30.605 71.309 1 94.05 129 ILE E C 1
ATOM 11623 O O . ILE E 1 148 ? 40.596 31.475 71.47 1 93.45 129 ILE E O 1
ATOM 11628 N N . PRO E 1 149 ? 40.015 29.46 70.617 1 89.67 130 PRO E N 1
ATOM 11629 C CA . PRO E 1 149 ? 41.381 29.236 70.098 1 89.03 130 PRO E CA 1
ATOM 11630 C C . PRO E 1 149 ? 41.879 30.312 69.133 1 91.28 130 PRO E C 1
ATOM 11631 O O . PRO E 1 149 ? 43.064 30.647 69.153 1 90.88 130 PRO E O 1
ATOM 11635 N N . VAL E 1 150 ? 40.969 30.863 68.31 1 86.43 131 VAL E N 1
ATOM 11636 C CA . VAL E 1 150 ? 41.262 31.915 67.334 1 85.53 131 VAL E CA 1
ATOM 11637 C C . VAL E 1 150 ? 41.491 33.245 68.067 1 87.92 131 VAL E C 1
ATOM 11638 O O . VAL E 1 150 ? 42.476 33.932 67.787 1 87.45 131 VAL E O 1
ATOM 11642 N N . LEU E 1 151 ? 40.585 33.589 69.008 1 83.29 132 LEU E N 1
ATOM 11643 C CA . LEU E 1 151 ? 40.626 34.821 69.797 1 82.51 132 LEU E CA 1
ATOM 11644 C C . LEU E 1 151 ? 41.848 34.923 70.697 1 85.7 132 LEU E C 1
ATOM 11645 O O . LEU E 1 151 ? 42.382 36.022 70.853 1 85.42 132 LEU E O 1
ATOM 11650 N N . GLN E 1 152 ? 42.298 33.787 71.276 1 81.56 133 GLN E N 1
ATOM 11651 C CA . GLN E 1 152 ? 43.484 33.728 72.136 1 81.11 133 GLN E CA 1
ATOM 11652 C C . GLN E 1 152 ? 44.734 34.08 71.332 1 84.01 133 GLN E C 1
ATOM 11653 O O . GLN E 1 152 ? 45.588 34.825 71.82 1 83.48 133 GLN E O 1
ATOM 11659 N N . LEU E 1 153 ? 44.815 33.564 70.086 1 79.92 134 LEU E N 1
ATOM 11660 C CA . LEU E 1 153 ? 45.917 33.814 69.159 1 79.31 134 LEU E CA 1
ATOM 11661 C C . LEU E 1 153 ? 45.84 35.244 68.618 1 81.75 134 LEU E C 1
ATOM 11662 O O . LEU E 1 153 ? 46.879 35.855 68.371 1 81.2 134 LEU E O 1
ATOM 11667 N N . ALA E 1 154 ? 44.608 35.769 68.441 1 77.3 135 ALA E N 1
ATOM 11668 C CA . ALA E 1 154 ? 44.346 37.125 67.959 1 76.68 135 ALA E CA 1
ATOM 11669 C C . ALA E 1 154 ? 44.816 38.153 68.976 1 80.11 135 ALA E C 1
ATOM 11670 O O . ALA E 1 154 ? 45.369 39.179 68.581 1 79.91 135 ALA E O 1
ATOM 11672 N N . GLN E 1 155 ? 44.618 37.867 70.284 1 76.25 136 GLN E N 1
ATOM 11673 C CA . GLN E 1 155 ? 45.039 38.731 71.391 1 75.95 136 GLN E CA 1
ATOM 11674 C C . GLN E 1 155 ? 46.56 38.874 71.41 1 79.83 136 GLN E C 1
ATOM 11675 O O . GLN E 1 155 ? 47.065 39.963 71.689 1 79.38 136 GLN E O 1
ATOM 11681 N N . LEU E 1 156 ? 47.282 37.782 71.079 1 76.43 137 LEU E N 1
ATOM 11682 C CA . LEU E 1 156 ? 48.743 37.763 71.001 1 76.46 137 LEU E CA 1
ATOM 11683 C C . LEU E 1 156 ? 49.217 38.643 69.843 1 80.89 137 LEU E C 1
ATOM 11684 O O . LEU E 1 156 ? 50.223 39.341 69.974 1 80.56 137 LEU E O 1
ATOM 11689 N N . GLY E 1 157 ? 48.455 38.622 68.746 1 77.73 138 GLY E N 1
ATOM 11690 C CA . GLY E 1 157 ? 48.696 39.424 67.553 1 77.53 138 GLY E CA 1
ATOM 11691 C C . GLY E 1 157 ? 48.457 40.9 67.799 1 81.09 138 GLY E C 1
ATOM 11692 O O . GLY E 1 157 ? 49.105 41.744 67.173 1 80.52 138 GLY E O 1
ATOM 11693 N N . TYR E 1 158 ? 47.526 41.216 68.73 1 77.53 139 TYR E N 1
ATOM 11694 C CA . TYR E 1 158 ? 47.198 42.586 69.129 1 77.31 139 TYR E CA 1
ATOM 11695 C C . TYR E 1 158 ? 48.354 43.151 69.946 1 82.19 139 TYR E C 1
ATOM 11696 O O . TYR E 1 158 ? 48.872 44.213 69.605 1 81.36 139 TYR E O 1
ATOM 11705 N N . LYS E 1 159 ? 48.783 42.409 70.996 1 80.05 140 LYS E N 1
ATOM 11706 C CA . LYS E 1 159 ? 49.885 42.762 71.893 1 80.49 140 LYS E CA 1
ATOM 11707 C C . LYS E 1 159 ? 51.184 43.034 71.122 1 85.96 140 LYS E C 1
ATOM 11708 O O . LYS E 1 159 ? 51.813 44.06 71.371 1 85.37 140 LYS E O 1
ATOM 11714 N N . ARG E 1 160 ? 51.574 42.14 70.18 1 83.96 141 ARG E N 1
ATOM 11715 C CA . ARG E 1 160 ? 52.803 42.302 69.388 1 84.37 141 ARG E CA 1
ATOM 11716 C C . ARG E 1 160 ? 52.769 43.549 68.484 1 88.96 141 ARG E C 1
ATOM 11717 O O . ARG E 1 160 ? 53.809 44.182 68.301 1 88.28 141 ARG E O 1
ATOM 11725 N N . ALA E 1 161 ? 51.58 43.915 67.958 1 86.52 142 ALA E N 1
ATOM 11726 C CA . ALA E 1 161 ? 51.417 45.108 67.123 1 86.93 142 ALA E CA 1
ATOM 11727 C C . ALA E 1 161 ? 51.483 46.39 67.957 1 92.16 142 ALA E C 1
ATOM 11728 O O . ALA E 1 161 ? 52.048 47.377 67.491 1 91.68 142 ALA E O 1
ATOM 11730 N N . ILE E 1 162 ? 50.909 46.373 69.181 1 89.8 143 ILE E N 1
ATOM 11731 C CA . ILE E 1 162 ? 50.887 47.516 70.104 1 90.06 143 ILE E CA 1
ATOM 11732 C C . ILE E 1 162 ? 52.296 47.794 70.658 1 96.01 143 ILE E C 1
ATOM 11733 O O . ILE E 1 162 ? 52.736 48.942 70.639 1 95.27 143 ILE E O 1
ATOM 11738 N N . ILE E 1 163 ? 53.011 46.74 71.095 1 94.76 144 ILE E N 1
ATOM 11739 C CA . ILE E 1 163 ? 54.373 46.839 71.635 1 95.51 144 ILE E CA 1
ATOM 11740 C C . ILE E 1 163 ? 55.383 47.293 70.557 1 101.55 144 ILE E C 1
ATOM 11741 O O . ILE E 1 163 ? 56.189 48.189 70.817 1 101.44 144 ILE E O 1
ATOM 11746 N N . ASN E 1 164 ? 55.318 46.697 69.353 1 99.22 145 ASN E N 1
ATOM 11747 C CA . ASN E 1 164 ? 56.256 46.983 68.266 1 99.55 145 ASN E CA 1
ATOM 11748 C C . ASN E 1 164 ? 55.684 47.899 67.157 1 104.32 145 ASN E C 1
ATOM 11749 O O . ASN E 1 164 ? 55.854 47.607 65.969 1 104.07 145 ASN E O 1
ATOM 11754 N N . TYR E 1 165 ? 55.043 49.024 67.539 1 101.37 146 TYR E N 1
ATOM 11755 C CA . TYR E 1 165 ? 54.492 49.956 66.55 1 101.41 146 TYR E CA 1
ATOM 11756 C C . TYR E 1 165 ? 55.471 51.097 66.285 1 106.35 146 TYR E C 1
ATOM 11757 O O . TYR E 1 165 ? 55.686 51.961 67.14 1 106.11 146 TYR E O 1
ATOM 11766 N N . ASP E 1 166 ? 56.09 51.051 65.097 1 103.21 147 ASP E N 1
ATOM 11767 C CA . ASP E 1 166 ? 57.116 51.966 64.588 1 103.02 147 ASP E CA 1
ATOM 11768 C C . ASP E 1 166 ? 56.698 53.439 64.462 1 105.95 147 ASP E C 1
ATOM 11769 O O . ASP E 1 166 ? 57.493 54.319 64.803 1 105.44 147 ASP E O 1
ATOM 11774 N N . ALA E 1 167 ? 55.479 53.704 63.955 1 101.84 148 ALA E N 1
ATOM 11775 C CA . ALA E 1 167 ? 54.974 55.057 63.708 1 101.29 148 ALA E CA 1
ATOM 11776 C C . ALA E 1 167 ? 54.701 55.898 64.961 1 104.08 148 ALA E C 1
ATOM 11777 O O . ALA E 1 167 ? 55.153 57.042 65.013 1 103.82 148 ALA E O 1
ATOM 11779 N N . ALA E 1 168 ? 53.956 55.363 65.95 1 99.61 149 ALA E N 1
ATOM 11780 C CA . ALA E 1 168 ? 53.606 56.121 67.157 1 98.87 149 ALA E CA 1
ATOM 11781 C C . ALA E 1 168 ? 53.641 55.299 68.467 1 100.99 149 ALA E C 1
ATOM 11782 O O . ALA E 1 168 ? 53.358 54.098 68.429 1 100.62 149 ALA E O 1
ATOM 11784 N N . PRO E 1 169 ? 53.943 55.917 69.641 1 95.92 150 PRO E N 1
ATOM 11785 C CA . PRO E 1 169 ? 53.929 55.144 70.895 1 95.04 150 PRO E CA 1
ATOM 11786 C C . PRO E 1 169 ? 52.514 55.055 71.485 1 96.64 150 PRO E C 1
ATOM 11787 O O . PRO E 1 169 ? 52.051 56.001 72.128 1 96.09 150 PRO E O 1
ATOM 11791 N N . ILE E 1 170 ? 51.815 53.921 71.227 1 91.42 151 ILE E N 1
ATOM 11792 C CA . ILE E 1 170 ? 50.427 53.645 71.644 1 90.35 151 ILE E CA 1
ATOM 11793 C C . ILE E 1 170 ? 50.25 53.663 73.168 1 92.58 151 ILE E C 1
ATOM 11794 O O . ILE E 1 170 ? 49.271 54.237 73.654 1 92.18 151 ILE E O 1
ATOM 11799 N N . LEU E 1 171 ? 51.183 53.042 73.915 1 87.75 152 LEU E N 1
ATOM 11800 C CA . LEU E 1 171 ? 51.128 52.994 75.379 1 86.94 152 LEU E CA 1
ATOM 11801 C C . LEU E 1 171 ? 51.299 54.38 76.003 1 89.66 152 LEU E C 1
ATOM 11802 O O . LEU E 1 171 ? 50.664 54.68 77.016 1 88.98 152 LEU E O 1
ATOM 11807 N N . SER E 1 172 ? 52.135 55.23 75.377 1 85.73 153 SER E N 1
ATOM 11808 C CA . SER E 1 172 ? 52.365 56.613 75.792 1 85.19 153 SER E CA 1
ATOM 11809 C C . SER E 1 172 ? 51.121 57.447 75.447 1 87.62 153 SER E C 1
ATOM 11810 O O . SER E 1 172 ? 50.752 58.338 76.21 1 87.03 153 SER E O 1
ATOM 11813 N N . THR E 1 173 ? 50.462 57.122 74.307 1 83.32 154 THR E N 1
ATOM 11814 C CA . THR E 1 173 ? 49.228 57.748 73.817 1 82.68 154 THR E CA 1
ATOM 11815 C C . THR E 1 173 ? 48.069 57.422 74.776 1 85.65 154 THR E C 1
ATOM 11816 O O . THR E 1 173 ? 47.221 58.283 75.017 1 85.14 154 THR E O 1
ATOM 11820 N N . ALA E 1 174 ? 48.063 56.197 75.345 1 81.58 155 ALA E N 1
ATOM 11821 C CA . ALA E 1 174 ? 47.06 55.739 76.306 1 81.06 155 ALA E CA 1
ATOM 11822 C C . ALA E 1 174 ? 47.104 56.589 77.574 1 84.41 155 ALA E C 1
ATOM 11823 O O . ALA E 1 174 ? 46.059 57.053 78.025 1 83.67 155 ALA E O 1
ATOM 11825 N N . VAL E 1 175 ? 48.324 56.842 78.101 1 81.08 156 VAL E N 1
ATOM 11826 C CA . VAL E 1 175 ? 48.599 57.656 79.297 1 80.95 156 VAL E CA 1
ATOM 11827 C C . VAL E 1 175 ? 48.041 59.087 79.106 1 84.96 156 VAL E C 1
ATOM 11828 O O . VAL E 1 175 ? 47.403 59.618 80.017 1 84.58 156 VAL E O 1
ATOM 11832 N N . ARG E 1 176 ? 48.237 59.669 77.902 1 81.42 157 ARG E N 1
ATOM 11833 C CA . ARG E 1 176 ? 47.777 61.008 77.518 1 80.96 157 ARG E CA 1
ATOM 11834 C C . ARG E 1 176 ? 46.252 61.172 77.54 1 83.81 157 ARG E C 1
ATOM 11835 O O . ARG E 1 176 ? 45.777 62.293 77.728 1 83.3 157 ARG E O 1
ATOM 11843 N N . VAL E 1 177 ? 45.499 60.077 77.311 1 79.71 158 VAL E N 1
ATOM 11844 C CA . VAL E 1 177 ? 44.031 60.078 77.316 1 79.28 158 VAL E CA 1
ATOM 11845 C C . VAL E 1 177 ? 43.537 60.312 78.754 1 82.67 158 VAL E C 1
ATOM 11846 O O . VAL E 1 177 ? 42.671 61.162 78.974 1 81.95 158 VAL E O 1
ATOM 11850 N N . ALA E 1 178 ? 44.124 59.587 79.726 1 79.34 159 ALA E N 1
ATOM 11851 C CA . ALA E 1 178 ? 43.789 59.681 81.148 1 79.19 159 ALA E CA 1
ATOM 11852 C C . ALA E 1 178 ? 44.43 60.886 81.841 1 83.16 159 ALA E C 1
ATOM 11853 O O . ALA E 1 178 ? 43.837 61.418 82.778 1 82.52 159 ALA E O 1
ATOM 11855 N N . LEU E 1 179 ? 45.621 61.323 81.367 1 80.13 160 LEU E N 1
ATOM 11856 C CA . LEU E 1 179 ? 46.425 62.437 81.896 1 80.06 160 LEU E CA 1
ATOM 11857 C C . LEU E 1 179 ? 45.628 63.712 82.302 1 85.79 160 LEU E C 1
ATOM 11858 O O . LEU E 1 179 ? 45.864 64.163 83.424 1 85.61 160 LEU E O 1
ATOM 11863 N N . PRO E 1 180 ? 44.701 64.312 81.491 1 83.62 161 PRO E N 1
ATOM 11864 C CA . PRO E 1 180 ? 43.988 65.516 81.975 1 83.87 161 PRO E CA 1
ATOM 11865 C C . PRO E 1 180 ? 43.029 65.258 83.146 1 88.59 161 PRO E C 1
ATOM 11866 O O . PRO E 1 180 ? 42.894 66.117 84.025 1 88.03 161 PRO E O 1
ATOM 11870 N N . ALA E 1 181 ? 42.386 64.069 83.165 1 85.6 162 ALA E N 1
ATOM 11871 C CA . ALA E 1 181 ? 41.472 63.642 84.226 1 85.57 162 ALA E CA 1
ATOM 11872 C C . ALA E 1 181 ? 42.261 63.135 85.444 1 90.48 162 ALA E C 1
ATOM 11873 O O . ALA E 1 181 ? 41.7 62.994 86.533 1 89.89 162 ALA E O 1
ATOM 11875 N N . MET E 1 182 ? 43.566 62.873 85.249 1 88.19 163 MET E N 1
ATOM 11876 C CA . MET E 1 182 ? 44.51 62.401 86.263 1 88.61 163 MET E CA 1
ATOM 11877 C C . MET E 1 182 ? 45.108 63.584 87.031 1 93.23 163 MET E C 1
ATOM 11878 O O . MET E 1 182 ? 45.531 63.419 88.176 1 92.7 163 MET E O 1
ATOM 11883 N N . ALA E 1 183 ? 45.146 64.769 86.391 1 90.71 164 ALA E N 1
ATOM 11884 C CA . ALA E 1 183 ? 45.681 66.006 86.958 1 91.02 164 ALA E CA 1
ATOM 11885 C C . ALA E 1 183 ? 44.745 66.621 88.003 1 96.4 164 ALA E C 1
ATOM 11886 O O . ALA E 1 183 ? 45.218 67.074 89.049 1 96.18 164 ALA E O 1
ATOM 11888 N N . MET E 1 184 ? 43.424 66.638 87.718 1 93.78 165 MET E N 1
ATOM 11889 C CA . MET E 1 184 ? 42.387 67.193 88.599 1 93.95 165 MET E CA 1
ATOM 11890 C C . MET E 1 184 ? 42.25 66.422 89.934 1 98.14 165 MET E C 1
ATOM 11891 O O . MET E 1 184 ? 42.487 65.211 89.946 1 97.73 165 MET E O 1
ATOM 11896 N N . PRO E 1 185 ? 41.883 67.093 91.06 1 95.11 166 PRO E N 1
ATOM 11897 C CA . PRO E 1 185 ? 41.761 66.375 92.345 1 95.15 166 PRO E CA 1
ATOM 11898 C C . PRO E 1 185 ? 40.674 65.306 92.363 1 99.37 166 PRO E C 1
ATOM 11899 O O . PRO E 1 185 ? 39.697 65.41 91.619 1 98.9 166 PRO E O 1
ATOM 11903 N N . ILE E 1 186 ? 40.852 64.287 93.228 1 96.45 167 ILE E N 1
ATOM 11904 C CA . ILE E 1 186 ? 39.955 63.135 93.392 1 96.66 167 ILE E CA 1
ATOM 11905 C C . ILE E 1 186 ? 38.495 63.567 93.7 1 100.88 167 ILE E C 1
ATOM 11906 O O . ILE E 1 186 ? 37.561 62.934 93.199 1 100.86 167 ILE E O 1
ATOM 11911 N N . GLY E 1 187 ? 38.327 64.65 94.46 1 97.17 168 GLY E N 1
ATOM 11912 C CA . GLY E 1 187 ? 37.019 65.2 94.8 1 96.92 168 GLY E CA 1
ATOM 11913 C C . GLY E 1 187 ? 36.338 65.84 93.606 1 100.58 168 GLY E C 1
ATOM 11914 O O . GLY E 1 187 ? 35.127 65.686 93.423 1 100.31 168 GLY E O 1
ATOM 11915 N N . GLU E 1 188 ? 37.131 66.543 92.773 1 96.79 169 GLU E N 1
ATOM 11916 C CA . GLU E 1 188 ? 36.685 67.232 91.561 1 96.51 169 GLU E CA 1
ATOM 11917 C C . GLU E 1 188 ? 36.37 66.279 90.399 1 99.59 169 GLU E C 1
ATOM 11918 O O . GLU E 1 188 ? 35.631 66.661 89.49 1 99.11 169 GLU E O 1
ATOM 11924 N N . ARG E 1 189 ? 36.927 65.05 90.431 1 95.72 170 ARG E N 1
ATOM 11925 C CA . ARG E 1 189 ? 36.733 64.02 89.404 1 95.3 170 ARG E CA 1
ATOM 11926 C C . ARG E 1 189 ? 35.294 63.505 89.374 1 98.86 170 ARG E C 1
ATOM 11927 O O . ARG E 1 189 ? 34.743 63.154 90.422 1 98.56 170 ARG E O 1
ATOM 11935 N N . THR E 1 190 ? 34.694 63.456 88.167 1 94.84 171 THR E N 1
ATOM 11936 C CA . THR E 1 190 ? 33.33 62.95 87.958 1 94.3 171 THR E CA 1
ATOM 11937 C C . THR E 1 190 ? 33.377 61.432 87.732 1 97.68 171 THR E C 1
ATOM 11938 O O . THR E 1 190 ? 34.468 60.858 87.696 1 97.25 171 THR E O 1
ATOM 11942 N N . ALA E 1 191 ? 32.202 60.785 87.582 1 93.99 172 ALA E N 1
ATOM 11943 C CA . ALA E 1 191 ? 32.093 59.342 87.328 1 93.67 172 ALA E CA 1
ATOM 11944 C C . ALA E 1 191 ? 32.682 58.975 85.953 1 96.29 172 ALA E C 1
ATOM 11945 O O . ALA E 1 191 ? 33.248 57.889 85.799 1 95.68 172 ALA E O 1
ATOM 11947 N N . ARG E 1 192 ? 32.564 59.897 84.972 1 91.96 173 ARG E N 1
ATOM 11948 C CA . ARG E 1 192 ? 33.106 59.754 83.621 1 91.35 173 ARG E CA 1
ATOM 11949 C C . ARG E 1 192 ? 34.636 59.86 83.669 1 94.11 173 ARG E C 1
ATOM 11950 O O . ARG E 1 192 ? 35.316 58.997 83.121 1 93.63 173 ARG E O 1
ATOM 11958 N N . ASP E 1 193 ? 35.164 60.91 84.343 1 90.04 174 ASP E N 1
ATOM 11959 C CA . ASP E 1 193 ? 36.598 61.191 84.506 1 89.39 174 ASP E CA 1
ATOM 11960 C C . ASP E 1 193 ? 37.356 60.087 85.251 1 91.36 174 ASP E C 1
ATOM 11961 O O . ASP E 1 193 ? 38.519 59.838 84.935 1 90.79 174 ASP E O 1
ATOM 11966 N N . GLN E 1 194 ? 36.698 59.429 86.226 1 86.61 175 GLN E N 1
ATOM 11967 C CA . GLN E 1 194 ? 37.256 58.312 86.997 1 85.78 175 GLN E CA 1
ATOM 11968 C C . GLN E 1 194 ? 37.24 57.025 86.164 1 87.31 175 GLN E C 1
ATOM 11969 O O . GLN E 1 194 ? 38.063 56.133 86.39 1 86.83 175 GLN E O 1
ATOM 11975 N N . GLY E 1 195 ? 36.308 56.958 85.211 1 81.92 176 GLY E N 1
ATOM 11976 C CA . GLY E 1 195 ? 36.154 55.84 84.289 1 80.82 176 GLY E CA 1
ATOM 11977 C C . GLY E 1 195 ? 37.261 55.784 83.255 1 82.52 176 GLY E C 1
ATOM 11978 O O . GLY E 1 195 ? 37.661 54.691 82.847 1 82.2 176 GLY E O 1
ATOM 11979 N N . ILE E 1 196 ? 37.766 56.965 82.826 1 77.34 177 ILE E N 1
ATOM 11980 C CA . ILE E 1 196 ? 38.855 57.095 81.844 1 76.4 177 ILE E CA 1
ATOM 11981 C C . ILE E 1 196 ? 40.164 56.596 82.463 1 78.98 177 ILE E C 1
ATOM 11982 O O . ILE E 1 196 ? 40.944 55.94 81.771 1 78.56 177 ILE E O 1
ATOM 11987 N N . ILE E 1 197 ? 40.39 56.888 83.766 1 74.72 178 ILE E N 1
ATOM 11988 C CA . ILE E 1 197 ? 41.579 56.441 84.505 1 74.22 178 ILE E CA 1
ATOM 11989 C C . ILE E 1 197 ? 41.54 54.914 84.588 1 77.68 178 ILE E C 1
ATOM 11990 O O . ILE E 1 197 ? 42.541 54.266 84.285 1 77.53 178 ILE E O 1
ATOM 11995 N N . LYS E 1 198 ? 40.364 54.352 84.949 1 73.42 179 LYS E N 1
ATOM 11996 C CA . LYS E 1 198 ? 40.123 52.913 85.06 1 72.71 179 LYS E CA 1
ATOM 11997 C C . LYS E 1 198 ? 40.378 52.212 83.718 1 75.44 179 LYS E C 1
ATOM 11998 O O . LYS E 1 198 ? 41.162 51.262 83.681 1 75.3 179 LYS E O 1
ATOM 12004 N N . LEU E 1 199 ? 39.772 52.725 82.618 1 70.72 180 LEU E N 1
ATOM 12005 C CA . LEU E 1 199 ? 39.9 52.195 81.254 1 70.09 180 LEU E CA 1
ATOM 12006 C C . LEU E 1 199 ? 41.36 52.112 80.803 1 73.74 180 LEU E C 1
ATOM 12007 O O . LEU E 1 199 ? 41.789 51.06 80.323 1 73.34 180 LEU E O 1
ATOM 12012 N N . ILE E 1 200 ? 42.115 53.214 80.974 1 70.12 181 ILE E N 1
ATOM 12013 C CA . ILE E 1 200 ? 43.521 53.317 80.587 1 69.95 181 ILE E CA 1
ATOM 12014 C C . ILE E 1 200 ? 44.397 52.389 81.44 1 74.31 181 ILE E C 1
ATOM 12015 O O . ILE E 1 200 ? 45.267 51.713 80.885 1 74.16 181 ILE E O 1
ATOM 12020 N N . LEU E 1 201 ? 44.138 52.317 82.762 1 70.77 182 LEU E N 1
ATOM 12021 C CA . LEU E 1 201 ? 44.884 51.426 83.653 1 70.58 182 LEU E CA 1
ATOM 12022 C C . LEU E 1 201 ? 44.608 49.961 83.308 1 74.68 182 LEU E C 1
ATOM 12023 O O . LEU E 1 201 ? 45.541 49.158 83.309 1 74.31 182 LEU E O 1
ATOM 12028 N N . TYR E 1 202 ? 43.342 49.629 82.961 1 71.51 183 TYR E N 1
ATOM 12029 C CA . TYR E 1 202 ? 42.943 48.275 82.565 1 71.6 183 TYR E CA 1
ATOM 12030 C C . TYR E 1 202 ? 43.563 47.86 81.235 1 74.9 183 TYR E C 1
ATOM 12031 O O . TYR E 1 202 ? 43.839 46.675 81.04 1 74.33 183 TYR E O 1
ATOM 12040 N N . PHE E 1 203 ? 43.803 48.838 80.336 1 71.24 184 PHE E N 1
ATOM 12041 C CA . PHE E 1 203 ? 44.439 48.618 79.037 1 71.03 184 PHE E CA 1
ATOM 12042 C C . PHE E 1 203 ? 45.888 48.165 79.236 1 75.53 184 PHE E C 1
ATOM 12043 O O . PHE E 1 203 ? 46.334 47.241 78.554 1 75.53 184 PHE E O 1
ATOM 12051 N N . LEU E 1 204 ? 46.605 48.804 80.186 1 72.12 185 LEU E N 1
ATOM 12052 C CA . LEU E 1 204 ? 47.997 48.487 80.524 1 72.06 185 LEU E CA 1
ATOM 12053 C C . LEU E 1 204 ? 48.103 47.11 81.172 1 76.92 185 LEU E C 1
ATOM 12054 O O . LEU E 1 204 ? 49.093 46.408 80.956 1 76.67 185 LEU E O 1
ATOM 12059 N N . ARG E 1 205 ? 47.074 46.725 81.956 1 74.08 186 ARG E N 1
ATOM 12060 C CA . ARG E 1 205 ? 46.977 45.426 82.621 1 74.16 186 ARG E CA 1
ATOM 12061 C C . ARG E 1 205 ? 46.735 44.336 81.579 1 79.47 186 ARG E C 1
ATOM 12062 O O . ARG E 1 205 ? 47.386 43.293 81.643 1 79.18 186 ARG E O 1
ATOM 12070 N N . ASN E 1 206 ? 45.801 44.585 80.627 1 77 187 ASN E N 1
ATOM 12071 C CA . ASN E 1 206 ? 45.426 43.666 79.55 1 77.35 187 ASN E CA 1
ATOM 12072 C C . ASN E 1 206 ? 46.605 43.251 78.674 1 84.18 187 ASN E C 1
ATOM 12073 O O . ASN E 1 206 ? 46.781 42.053 78.44 1 83.89 187 ASN E O 1
ATOM 12078 N N . ILE E 1 207 ? 47.417 44.231 78.213 1 82.91 188 ILE E N 1
ATOM 12079 C CA . ILE E 1 207 ? 48.587 43.992 77.356 1 83.84 188 ILE E CA 1
ATOM 12080 C C . ILE E 1 207 ? 49.736 43.296 78.125 1 91.02 188 ILE E C 1
ATOM 12081 O O . ILE E 1 207 ? 50.545 42.613 77.495 1 90.73 188 ILE E O 1
ATOM 12086 N N . ALA E 1 208 ? 49.802 43.469 79.469 1 89.88 189 ALA E N 1
ATOM 12087 C CA . ALA E 1 208 ? 50.799 42.827 80.337 1 90.65 189 ALA E CA 1
ATOM 12088 C C . ALA E 1 208 ? 50.367 41.387 80.675 1 97.42 189 ALA E C 1
ATOM 12089 O O . ALA E 1 208 ? 51.213 40.53 80.931 1 96.75 189 ALA E O 1
ATOM 12091 N N . MET E 1 209 ? 49.047 41.135 80.659 1 96.6 190 MET E N 1
ATOM 12092 C CA . MET E 1 209 ? 48.427 39.844 80.947 1 97.78 190 MET E CA 1
ATOM 12093 C C . MET E 1 209 ? 48.637 38.839 79.81 1 104.77 190 MET E C 1
ATOM 12094 O O . MET E 1 209 ? 48.91 37.665 80.083 1 104.55 190 MET E O 1
ATOM 12099 N N . ILE E 1 210 ? 48.497 39.298 78.542 1 103.35 191 ILE E N 1
ATOM 12100 C CA . ILE E 1 210 ? 48.619 38.482 77.326 1 104.16 191 ILE E CA 1
ATOM 12101 C C . ILE E 1 210 ? 49.976 37.758 77.242 1 110.47 191 ILE E C 1
ATOM 12102 O O . ILE E 1 210 ? 51.029 38.4 77.19 1 109.92 191 ILE E O 1
ATOM 12107 N N . THR E 1 211 ? 49.917 36.413 77.245 1 109.13 192 THR E N 1
ATOM 12108 C CA . THR E 1 211 ? 51.035 35.468 77.145 1 110.06 192 THR E CA 1
ATOM 12109 C C . THR E 1 211 ? 50.534 34.212 76.378 1 116.36 192 THR E C 1
ATOM 12110 O O . THR E 1 211 ? 49.338 33.909 76.482 1 115.91 192 THR E O 1
ATOM 12114 N N . PRO E 1 212 ? 51.392 33.465 75.619 1 114.79 193 PRO E N 1
ATOM 12115 C CA . PRO E 1 212 ? 50.89 32.272 74.902 1 115.23 193 PRO E CA 1
ATOM 12116 C C . PRO E 1 212 ? 50.425 31.138 75.831 1 121.01 193 PRO E C 1
ATOM 12117 O O . PRO E 1 212 ? 51.118 30.847 76.812 1 120.59 193 PRO E O 1
ATOM 12121 N N . PRO E 1 213 ? 49.258 30.498 75.548 1 119.04 194 PRO E N 1
ATOM 12122 C CA . PRO E 1 213 ? 48.755 29.434 76.442 1 119.46 194 PRO E CA 1
ATOM 12123 C C . PRO E 1 213 ? 49.659 28.201 76.654 1 125.18 194 PRO E C 1
ATOM 12124 O O . PRO E 1 213 ? 49.747 27.813 77.82 1 124.79 194 PRO E O 1
ATOM 12128 N N . PRO E 1 214 ? 50.324 27.539 75.659 1 123.01 195 PRO E N 1
ATOM 12129 C CA . PRO E 1 214 ? 51.151 26.37 76.01 1 127.67 195 PRO E CA 1
ATOM 12130 C C . PRO E 1 214 ? 52.587 26.741 76.378 1 168.4 195 PRO E C 1
ATOM 12131 O O . PRO E 1 214 ? 52.832 27.308 77.441 1 132.2 195 PRO E O 1
ATOM 12135 N N . ILE E 1 225 ? 61.078 36.463 74.726 1 134.76 206 ILE E N 1
ATOM 12136 C CA . ILE E 1 225 ? 61.28 37.727 74.015 1 134.48 206 ILE E CA 1
ATOM 12137 C C . ILE E 1 225 ? 60.089 38.691 74.23 1 137.62 206 ILE E C 1
ATOM 12138 O O . ILE E 1 225 ? 60.309 39.898 74.378 1 137.14 206 ILE E O 1
ATOM 12143 N N . SER E 1 226 ? 58.846 38.152 74.283 1 133.57 207 SER E N 1
ATOM 12144 C CA . SER E 1 226 ? 57.616 38.919 74.507 1 133.01 207 SER E CA 1
ATOM 12145 C C . SER E 1 226 ? 57.587 39.534 75.91 1 136.16 207 SER E C 1
ATOM 12146 O O . SER E 1 226 ? 56.987 40.593 76.099 1 135.86 207 SER E O 1
ATOM 12149 N N . ARG E 1 227 ? 58.253 38.882 76.881 1 132.03 208 ARG E N 1
ATOM 12150 C CA . ARG E 1 227 ? 58.354 39.375 78.253 1 131.52 208 ARG E CA 1
ATOM 12151 C C . ARG E 1 227 ? 59.391 40.49 78.34 1 133.72 208 ARG E C 1
ATOM 12152 O O . ARG E 1 227 ? 59.174 41.46 79.064 1 133.11 208 ARG E O 1
ATOM 12160 N N . SER E 1 228 ? 60.502 40.361 77.584 1 129.28 209 SER E N 1
ATOM 12161 C CA . SER E 1 228 ? 61.584 41.346 77.527 1 128.68 209 SER E CA 1
ATOM 12162 C C . SER E 1 228 ? 61.131 42.638 76.837 1 130.99 209 SER E C 1
ATOM 12163 O O . SER E 1 228 ? 61.362 43.719 77.377 1 130.6 209 SER E O 1
ATOM 12166 N N . ALA E 1 229 ? 60.475 42.519 75.658 1 126.23 210 ALA E N 1
ATOM 12167 C CA . ALA E 1 229 ? 59.963 43.636 74.854 1 125.38 210 ALA E CA 1
ATOM 12168 C C . ALA E 1 229 ? 58.915 44.47 75.594 1 127.59 210 ALA E C 1
ATOM 12169 O O . ALA E 1 229 ? 58.819 45.673 75.349 1 127.02 210 ALA E O 1
ATOM 12171 N N . LEU E 1 230 ? 58.143 43.831 76.502 1 122.99 211 LEU E N 1
ATOM 12172 C CA . LEU E 1 230 ? 57.115 44.474 77.325 1 122.22 211 LEU E CA 1
ATOM 12173 C C . LEU E 1 230 ? 57.758 45.458 78.304 1 125.06 211 LEU E C 1
ATOM 12174 O O . LEU E 1 230 ? 57.298 46.595 78.398 1 124.53 211 LEU E O 1
ATOM 12179 N N . ILE E 1 231 ? 58.831 45.028 79.007 1 121.03 212 ILE E N 1
ATOM 12180 C CA . ILE E 1 231 ? 59.579 45.849 79.969 1 120.55 212 ILE E CA 1
ATOM 12181 C C . ILE E 1 231 ? 60.269 47.015 79.237 1 123.39 212 ILE E C 1
ATOM 12182 O O . ILE E 1 231 ? 60.218 48.15 79.715 1 122.82 212 ILE E O 1
ATOM 12187 N N . ASP E 1 232 ? 60.887 46.73 78.073 1 119.25 213 ASP E N 1
ATOM 12188 C CA . ASP E 1 232 ? 61.588 47.714 77.247 1 118.75 213 ASP E CA 1
ATOM 12189 C C . ASP E 1 232 ? 60.657 48.808 76.718 1 121.7 213 ASP E C 1
ATOM 12190 O O . ASP E 1 232 ? 61.052 49.974 76.692 1 121.12 213 ASP E O 1
ATOM 12195 N N . ALA E 1 233 ? 59.419 48.439 76.323 1 117.82 214 ALA E N 1
ATOM 12196 C CA . ALA E 1 233 ? 58.418 49.389 75.824 1 117.44 214 ALA E CA 1
ATOM 12197 C C . ALA E 1 233 ? 57.828 50.222 76.958 1 120.31 214 ALA E C 1
ATOM 12198 O O . ALA E 1 233 ? 57.532 51.4 76.756 1 119.53 214 ALA E O 1
ATOM 12200 N N . PHE E 1 234 ? 57.667 49.607 78.147 1 116.64 215 PHE E N 1
ATOM 12201 C CA . PHE E 1 234 ? 57.124 50.237 79.352 1 116.4 215 PHE E CA 1
ATOM 12202 C C . PHE E 1 234 ? 58.001 51.376 79.884 1 120.06 215 PHE E C 1
ATOM 12203 O O . PHE E 1 234 ? 57.473 52.432 80.233 1 119.73 215 PHE E O 1
ATOM 12211 N N . SER E 1 235 ? 59.329 51.167 79.937 1 116.1 216 SER E N 1
ATOM 12212 C CA . SER E 1 235 ? 60.287 52.164 80.419 1 115.51 216 SER E CA 1
ATOM 12213 C C . SER E 1 235 ? 60.49 53.303 79.418 1 118.15 216 SER E C 1
ATOM 12214 O O . SER E 1 235 ? 60.532 54.464 79.828 1 117.55 216 SER E O 1
ATOM 12217 N N . TYR E 1 236 ? 60.607 52.971 78.115 1 114.04 217 TYR E N 1
ATOM 12218 C CA . TYR E 1 236 ? 60.811 53.93 77.027 1 113.6 217 TYR E CA 1
ATOM 12219 C C . TYR E 1 236 ? 59.629 54.891 76.846 1 115.55 217 TYR E C 1
ATOM 12220 O O . TYR E 1 236 ? 59.85 56.089 76.649 1 115.16 217 TYR E O 1
ATOM 12229 N N . GLN E 1 237 ? 58.388 54.374 76.922 1 110.56 218 GLN E N 1
ATOM 12230 C CA . GLN E 1 237 ? 57.17 55.176 76.752 1 109.72 218 GLN E CA 1
ATOM 12231 C C . GLN E 1 237 ? 56.654 55.771 78.083 1 112.73 218 GLN E C 1
ATOM 12232 O O . GLN E 1 237 ? 55.525 56.266 78.147 1 112.15 218 GLN E O 1
ATOM 12238 N N . ASP E 1 238 ? 57.519 55.759 79.123 1 108.87 219 ASP E N 1
ATOM 12239 C CA . ASP E 1 238 ? 57.32 56.306 80.472 1 108.56 219 ASP E CA 1
ATOM 12240 C C . ASP E 1 238 ? 56.05 55.794 81.19 1 111.12 219 ASP E C 1
ATOM 12241 O O . ASP E 1 238 ? 55.362 56.573 81.855 1 110.86 219 ASP E O 1
ATOM 12246 N N . ILE E 1 239 ? 55.766 54.484 81.089 1 106.45 220 ILE E N 1
ATOM 12247 C CA . ILE E 1 239 ? 54.615 53.876 81.772 1 105.62 220 ILE E CA 1
ATOM 12248 C C . ILE E 1 239 ? 55.009 53.529 83.208 1 107.7 220 ILE E C 1
ATOM 12249 O O . ILE E 1 239 ? 54.2 53.712 84.117 1 107.15 220 ILE E O 1
ATOM 12254 N N . PHE E 1 240 ? 56.261 53.067 83.415 1 103.1 221 PHE E N 1
ATOM 12255 C CA . PHE E 1 240 ? 56.781 52.757 84.746 1 102.49 221 PHE E CA 1
ATOM 12256 C C . PHE E 1 240 ? 56.807 54.021 85.602 1 105.33 221 PHE E C 1
ATOM 12257 O O . PHE E 1 240 ? 56.555 53.947 86.805 1 105.13 221 PHE E O 1
ATOM 12265 N N . LEU E 1 241 ? 57.079 55.183 84.966 1 100.81 222 LEU E N 1
ATOM 12266 C CA . LEU E 1 241 ? 57.098 56.502 85.597 1 100.1 222 LEU E CA 1
ATOM 12267 C C . LEU E 1 241 ? 55.672 56.889 86.005 1 102.36 222 LEU E C 1
ATOM 12268 O O . LEU E 1 241 ? 55.487 57.453 87.083 1 101.82 222 LEU E O 1
ATOM 12273 N N . THR E 1 242 ? 54.675 56.568 85.144 1 97.62 223 THR E N 1
ATOM 12274 C CA . THR E 1 242 ? 53.248 56.831 85.364 1 96.64 223 THR E CA 1
ATOM 12275 C C . THR E 1 242 ? 52.731 55.95 86.505 1 98.42 223 THR E C 1
ATOM 12276 O O . THR E 1 242 ? 52.032 56.449 87.384 1 97.74 223 THR E O 1
ATOM 12280 N N . LEU E 1 243 ? 53.104 54.655 86.501 1 93.66 224 LEU E N 1
ATOM 12281 C CA . LEU E 1 243 ? 52.73 53.674 87.525 1 92.94 224 LEU E CA 1
ATOM 12282 C C . LEU E 1 243 ? 53.271 54.075 88.895 1 95.81 224 LEU E C 1
ATOM 12283 O O . LEU E 1 243 ? 52.575 53.911 89.899 1 95.55 224 LEU E O 1
ATOM 12288 N N . LEU E 1 244 ? 54.507 54.613 88.925 1 91.23 225 LEU E N 1
ATOM 12289 C CA . LEU E 1 244 ? 55.178 55.059 90.139 1 90.5 225 LEU E CA 1
ATOM 12290 C C . LEU E 1 244 ? 54.496 56.284 90.739 1 92.58 225 LEU E C 1
ATOM 12291 O O . LEU E 1 244 ? 54.335 56.347 91.956 1 92.18 225 LEU E O 1
ATOM 12296 N N . THR E 1 245 ? 54.072 57.239 89.887 1 87.79 226 THR E N 1
ATOM 12297 C CA . THR E 1 245 ? 53.393 58.469 90.315 1 87.06 226 THR E CA 1
ATOM 12298 C C . THR E 1 245 ? 51.997 58.199 90.891 1 89.67 226 THR E C 1
ATOM 12299 O O . THR E 1 245 ? 51.583 58.915 91.803 1 89.42 226 THR E O 1
ATOM 12303 N N . ILE E 1 246 ? 51.285 57.169 90.38 1 84.9 227 ILE E N 1
ATOM 12304 C CA . ILE E 1 246 ? 49.954 56.799 90.879 1 84.12 227 ILE E CA 1
ATOM 12305 C C . ILE E 1 246 ? 50.103 56.064 92.216 1 87.34 227 ILE E C 1
ATOM 12306 O O . ILE E 1 246 ? 49.377 56.371 93.164 1 86.66 227 ILE E O 1
ATOM 12311 N N . ALA E 1 247 ? 51.056 55.112 92.286 1 83.98 228 ALA E N 1
ATOM 12312 C CA . ALA E 1 247 ? 51.342 54.316 93.481 1 83.9 228 ALA E CA 1
ATOM 12313 C C . ALA E 1 247 ? 51.848 55.163 94.653 1 87.96 228 ALA E C 1
ATOM 12314 O O . ALA E 1 247 ? 51.486 54.885 95.796 1 87.78 228 ALA E O 1
ATOM 12316 N N . SER E 1 248 ? 52.675 56.19 94.373 1 84.32 229 SER E N 1
ATOM 12317 C CA . SER E 1 248 ? 53.222 57.072 95.406 1 84.06 229 SER E CA 1
ATOM 12318 C C . SER E 1 248 ? 52.189 58.073 95.943 1 88.08 229 SER E C 1
ATOM 12319 O O . SER E 1 248 ? 52.142 58.297 97.152 1 87.55 229 SER E O 1
ATOM 12322 N N . ASN E 1 249 ? 51.357 58.658 95.057 1 84.96 230 ASN E N 1
ATOM 12323 C CA . ASN E 1 249 ? 50.32 59.632 95.427 1 84.93 230 ASN E CA 1
ATOM 12324 C C . ASN E 1 249 ? 48.98 58.974 95.813 1 89.59 230 ASN E C 1
ATOM 12325 O O . ASN E 1 249 ? 47.989 59.678 96.018 1 89.04 230 ASN E O 1
ATOM 12330 N N . MET E 1 250 ? 48.971 57.629 95.941 1 87.12 231 MET E N 1
ATOM 12331 C CA . MET E 1 250 ? 47.825 56.765 96.261 1 87.54 231 MET E CA 1
ATOM 12332 C C . MET E 1 250 ? 46.998 57.187 97.494 1 92.83 231 MET E C 1
ATOM 12333 O O . MET E 1 250 ? 45.817 56.846 97.579 1 92.43 231 MET E O 1
ATOM 12338 N N . GLY E 1 251 ? 47.617 57.91 98.422 1 90.49 232 GLY E N 1
ATOM 12339 C CA . GLY E 1 251 ? 46.961 58.364 99.641 1 90.8 232 GLY E CA 1
ATOM 12340 C C . GLY E 1 251 ? 45.898 59.424 99.439 1 95.64 232 GLY E C 1
ATOM 12341 O O . GLY E 1 251 ? 44.707 59.16 99.634 1 95.21 232 GLY E O 1
ATOM 12342 N N . GLU E 1 252 ? 46.328 60.632 99.044 1 92.94 233 GLU E N 1
ATOM 12343 C CA . GLU E 1 252 ? 45.459 61.796 98.875 1 93.07 233 GLU E CA 1
ATOM 12344 C C . GLU E 1 252 ? 44.928 61.989 97.453 1 97.07 233 GLU E C 1
ATOM 12345 O O . GLU E 1 252 ? 43.718 62.133 97.277 1 96.58 233 GLU E O 1
ATOM 12351 N N . ASP E 1 253 ? 45.826 62.003 96.45 1 93.94 234 ASP E N 1
ATOM 12352 C CA . ASP E 1 253 ? 45.498 62.228 95.036 1 93.9 234 ASP E CA 1
ATOM 12353 C C . ASP E 1 253 ? 44.713 61.085 94.356 1 96.99 234 ASP E C 1
ATOM 12354 O O . ASP E 1 253 ? 44.104 61.317 93.307 1 96.37 234 ASP E O 1
ATOM 12359 N N . PHE E 1 254 ? 44.734 59.863 94.935 1 92.94 235 PHE E N 1
ATOM 12360 C CA . PHE E 1 254 ? 44.05 58.694 94.366 1 92.2 235 PHE E CA 1
ATOM 12361 C C . PHE E 1 254 ? 43.198 57.908 95.383 1 95.49 235 PHE E C 1
ATOM 12362 O O . PHE E 1 254 ? 43.371 58.054 96.595 1 95.29 235 PHE E O 1
ATOM 12370 N N . ARG E 1 255 ? 42.256 57.097 94.86 1 91.31 236 ARG E N 1
ATOM 12371 C CA . ARG E 1 255 ? 41.298 56.237 95.573 1 90.82 236 ARG E CA 1
ATOM 12372 C C . ARG E 1 255 ? 40.701 55.301 94.513 1 93.59 236 ARG E C 1
ATOM 12373 O O . ARG E 1 255 ? 40.613 55.714 93.356 1 93.62 236 ARG E O 1
ATOM 12381 N N . THR E 1 256 ? 40.292 54.056 94.889 1 88.68 237 THR E N 1
ATOM 12382 C CA . THR E 1 256 ? 39.684 53.04 93.997 1 87.98 237 THR E CA 1
ATOM 12383 C C . THR E 1 256 ? 40.727 52.406 93.05 1 90.09 237 THR E C 1
ATOM 12384 O O . THR E 1 256 ? 40.787 51.179 92.937 1 89.83 237 THR E O 1
ATOM 12388 N N . GLU E 1 257 ? 41.537 53.248 92.385 1 84.94 238 GLU E N 1
ATOM 12389 C CA . GLU E 1 257 ? 42.577 52.885 91.421 1 83.91 238 GLU E CA 1
ATOM 12390 C C . GLU E 1 257 ? 43.651 51.912 91.948 1 86.3 238 GLU E C 1
ATOM 12391 O O . GLU E 1 257 ? 44.309 51.263 91.137 1 85.84 238 GLU E O 1
ATOM 12397 N N . ASP E 1 258 ? 43.814 51.799 93.286 1 81.86 239 ASP E N 1
ATOM 12398 C CA . ASP E 1 258 ? 44.801 50.946 93.965 1 81.16 239 ASP E CA 1
ATOM 12399 C C . ASP E 1 258 ? 44.904 49.53 93.399 1 83.83 239 ASP E C 1
ATOM 12400 O O . ASP E 1 258 ? 45.977 49.152 92.932 1 83.11 239 ASP E O 1
ATOM 12405 N N . VAL E 1 259 ? 43.786 48.776 93.409 1 79.95 240 VAL E N 1
ATOM 12406 C CA . VAL E 1 259 ? 43.676 47.381 92.955 1 79.52 240 VAL E CA 1
ATOM 12407 C C . VAL E 1 259 ? 44.054 47.177 91.48 1 82.91 240 VAL E C 1
ATOM 12408 O O . VAL E 1 259 ? 44.611 46.13 91.139 1 82.73 240 VAL E O 1
ATOM 12412 N N . ILE E 1 260 ? 43.75 48.163 90.616 1 78.5 241 ILE E N 1
ATOM 12413 C CA . ILE E 1 260 ? 44.057 48.099 89.183 1 77.64 241 ILE E CA 1
ATOM 12414 C C . ILE E 1 260 ? 45.563 48.33 88.957 1 80.2 241 ILE E C 1
ATOM 12415 O O . ILE E 1 260 ? 46.166 47.622 88.15 1 79.63 241 ILE E O 1
ATOM 12420 N N . VAL E 1 261 ? 46.169 49.281 89.715 1 75.85 242 VAL E N 1
ATOM 12421 C CA . VAL E 1 261 ? 47.608 49.604 89.678 1 75.05 242 VAL E CA 1
ATOM 12422 C C . VAL E 1 261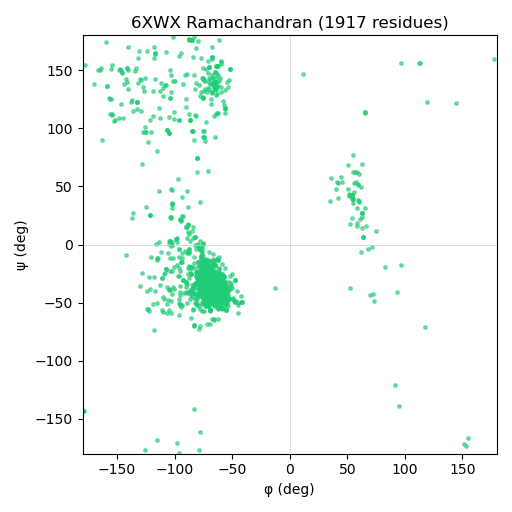 ? 48.387 48.419 90.269 1 77.83 242 VAL E C 1
ATOM 12423 O O . VAL E 1 261 ? 49.443 48.054 89.752 1 77.5 242 VAL E O 1
ATOM 12427 N N . MET E 1 262 ? 47.817 47.785 91.306 1 73.56 243 MET E N 1
ATOM 12428 C CA . MET E 1 262 ? 48.354 46.597 91.967 1 73.21 243 MET E CA 1
ATOM 12429 C C . MET E 1 262 ? 48.426 45.421 90.965 1 76.29 243 MET E C 1
ATOM 12430 O O . MET E 1 262 ? 49.373 44.636 91.014 1 75.73 243 MET E O 1
ATOM 12435 N N . GLU E 1 263 ? 47.442 45.333 90.045 1 72.27 244 GLU E N 1
ATOM 12436 C CA . GLU E 1 263 ? 47.354 44.294 89.018 1 71.78 244 GLU E CA 1
ATOM 12437 C C . GLU E 1 263 ? 48.404 44.42 87.912 1 74.16 244 GLU E C 1
ATOM 12438 O O . GLU E 1 263 ? 48.982 43.404 87.526 1 73.25 244 GLU E O 1
ATOM 12444 N N . ILE E 1 264 ? 48.632 45.648 87.389 1 70.18 245 ILE E N 1
ATOM 12445 C CA . ILE E 1 264 ? 49.605 45.914 86.318 1 69.94 245 ILE E CA 1
ATOM 12446 C C . ILE E 1 264 ? 50.995 45.453 86.755 1 74.09 245 ILE E C 1
ATOM 12447 O O . ILE E 1 264 ? 51.647 44.714 86.017 1 73.71 245 ILE E O 1
ATOM 12452 N N . ILE E 1 265 ? 51.408 45.842 87.978 1 71.13 246 ILE E N 1
ATOM 12453 C CA . ILE E 1 265 ? 52.689 45.471 88.588 1 71.42 246 ILE E CA 1
ATOM 12454 C C . ILE E 1 265 ? 52.781 43.937 88.726 1 77.78 246 ILE E C 1
ATOM 12455 O O . ILE E 1 265 ? 53.775 43.35 88.294 1 77.64 246 ILE E O 1
ATOM 12460 N N . PHE E 1 266 ? 51.716 43.3 89.27 1 75.61 247 PHE E N 1
ATOM 12461 C CA . PHE E 1 266 ? 51.589 41.853 89.481 1 75.84 247 PHE E CA 1
ATOM 12462 C C . PHE E 1 266 ? 51.947 41.025 88.245 1 81.21 247 PHE E C 1
ATOM 12463 O O . PHE E 1 266 ? 52.671 40.037 88.374 1 80.86 247 PHE E O 1
ATOM 12471 N N . HIS E 1 267 ? 51.436 41.424 87.063 1 78.91 248 HIS E N 1
ATOM 12472 C CA . HIS E 1 267 ? 51.677 40.718 85.803 1 79.35 248 HIS E CA 1
ATOM 12473 C C . HIS E 1 267 ? 53.049 41.045 85.19 1 85.43 248 HIS E C 1
ATOM 12474 O O . HIS E 1 267 ? 53.585 40.229 84.435 1 84.76 248 HIS E O 1
ATOM 12481 N N . LEU E 1 268 ? 53.625 42.221 85.535 1 83.97 249 LEU E N 1
ATOM 12482 C CA . LEU E 1 268 ? 54.963 42.637 85.098 1 84.8 249 LEU E CA 1
ATOM 12483 C C . LEU E 1 268 ? 56.013 41.864 85.911 1 92.2 249 LEU E C 1
ATOM 12484 O O . LEU E 1 268 ? 57.102 41.591 85.397 1 92.16 249 LEU E O 1
ATOM 12489 N N . VAL E 1 269 ? 55.672 41.512 87.183 1 90.98 250 VAL E N 1
ATOM 12490 C CA . VAL E 1 269 ? 56.554 40.818 88.136 1 91.88 250 VAL E CA 1
ATOM 12491 C C . VAL E 1 269 ? 56.275 39.297 88.274 1 98.5 250 VAL E C 1
ATOM 12492 O O . VAL E 1 269 ? 57.084 38.607 88.901 1 97.89 250 VAL E O 1
ATOM 12496 N N . LYS E 1 270 ? 55.147 38.78 87.73 1 97.53 251 LYS E N 1
ATOM 12497 C CA . LYS E 1 270 ? 54.844 37.342 87.808 1 98.67 251 LYS E CA 1
ATOM 12498 C C . LYS E 1 270 ? 55.933 36.526 87.087 1 106.14 251 LYS E C 1
ATOM 12499 O O . LYS E 1 270 ? 56.455 36.977 86.061 1 105.78 251 LYS E O 1
ATOM 12505 N N . ARG E 1 271 ? 56.308 35.361 87.667 1 105.33 252 ARG E N 1
ATOM 12506 C CA . ARG E 1 271 ? 57.359 34.421 87.227 1 106.36 252 ARG E CA 1
ATOM 12507 C C . ARG E 1 271 ? 58.727 35.139 86.971 1 111.91 252 ARG E C 1
ATOM 12508 O O . ARG E 1 271 ? 59.445 34.831 86.012 1 111.6 252 ARG E O 1
ATOM 12516 N N . VAL E 1 272 ? 59.077 36.08 87.879 1 109.42 253 VAL E N 1
ATOM 12517 C CA . VAL E 1 272 ? 60.328 36.854 87.883 1 109.59 253 VAL E CA 1
ATOM 12518 C C . VAL E 1 272 ? 60.954 36.692 89.281 1 114.76 253 VAL E C 1
ATOM 12519 O O . VAL E 1 272 ? 60.234 36.754 90.277 1 114.02 253 VAL E O 1
ATOM 12523 N N . ASP E 1 273 ? 62.28 36.452 89.347 1 112.83 254 ASP E N 1
ATOM 12524 C CA . ASP E 1 273 ? 63.011 36.298 90.608 1 113.37 254 ASP E CA 1
ATOM 12525 C C . ASP E 1 273 ? 63.177 37.67 91.284 1 118.66 254 ASP E C 1
ATOM 12526 O O . ASP E 1 273 ? 63.541 38.635 90.602 1 118.07 254 ASP E O 1
ATOM 12531 N N . PRO E 1 274 ? 62.917 37.787 92.609 1 116.56 255 PRO E N 1
ATOM 12532 C CA . PRO E 1 274 ? 63.047 39.099 93.268 1 117.02 255 PRO E CA 1
ATOM 12533 C C . PRO E 1 274 ? 64.487 39.577 93.46 1 122.77 255 PRO E C 1
ATOM 12534 O O . PRO E 1 274 ? 64.698 40.77 93.699 1 122.67 255 PRO E O 1
ATOM 12538 N N . LYS E 1 275 ? 65.47 38.655 93.37 1 120.27 256 LYS E N 1
ATOM 12539 C CA . LYS E 1 275 ? 66.895 38.954 93.554 1 120.51 256 LYS E CA 1
ATOM 12540 C C . LYS E 1 275 ? 67.642 38.988 92.214 1 125.14 256 LYS E C 1
ATOM 12541 O O . LYS E 1 275 ? 67.57 38.021 91.45 1 124.81 256 LYS E O 1
ATOM 12547 N N . GLY E 1 276 ? 68.339 40.102 91.954 1 122.1 257 GLY E N 1
ATOM 12548 C CA . GLY E 1 276 ? 69.127 40.338 90.745 1 122.12 257 GLY E CA 1
ATOM 12549 C C . GLY E 1 276 ? 68.344 40.162 89.46 1 126.51 257 GLY E C 1
ATOM 12550 O O . GLY E 1 276 ? 68.476 39.131 88.794 1 126.05 257 GLY E O 1
ATOM 12551 N N . GLN E 1 277 ? 67.512 41.162 89.114 1 123.45 258 GLN E N 1
ATOM 12552 C CA . GLN E 1 277 ? 66.646 41.111 87.932 1 123.34 258 GLN E CA 1
ATOM 12553 C C . GLN E 1 277 ? 66.72 42.361 87.038 1 126.61 258 GLN E C 1
ATOM 12554 O O . GLN E 1 277 ? 67.237 43.4 87.459 1 125.98 258 GLN E O 1
ATOM 12560 N N . GLN E 1 278 ? 66.17 42.246 85.807 1 122.9 259 GLN E N 1
ATOM 12561 C CA . GLN E 1 278 ? 66.072 43.316 84.806 1 122.62 259 GLN E CA 1
ATOM 12562 C C . GLN E 1 278 ? 65.111 44.422 85.272 1 126.3 259 GLN E C 1
ATOM 12563 O O . GLN E 1 278 ? 65.289 45.587 84.909 1 125.99 259 GLN E O 1
ATOM 12569 N N . LEU E 1 279 ? 64.117 44.05 86.111 1 122.43 260 LEU E N 1
ATOM 12570 C CA . LEU E 1 279 ? 63.139 44.958 86.716 1 121.95 260 LEU E CA 1
ATOM 12571 C C . LEU E 1 279 ? 63.768 45.719 87.901 1 124.91 260 LEU E C 1
ATOM 12572 O O . LEU E 1 279 ? 63.082 46.506 88.559 1 124.6 260 LEU E O 1
ATOM 12577 N N . GLY E 1 280 ? 65.068 45.482 88.133 1 120.54 261 GLY E N 1
ATOM 12578 C CA . GLY E 1 280 ? 65.881 46.094 89.181 1 119.9 261 GLY E CA 1
ATOM 12579 C C . GLY E 1 280 ? 65.842 47.609 89.198 1 122.53 261 GLY E C 1
ATOM 12580 O O . GLY E 1 280 ? 65.919 48.218 90.27 1 122.06 261 GLY E O 1
ATOM 12581 N N . SER E 1 281 ? 65.702 48.223 88.002 1 118.03 262 SER E N 1
ATOM 12582 C CA . SER E 1 281 ? 65.605 49.672 87.822 1 117.22 262 SER E CA 1
ATOM 12583 C C . SER E 1 281 ? 64.278 50.222 88.366 1 119.45 262 SER E C 1
ATOM 12584 O O . SER E 1 281 ? 64.262 51.306 88.95 1 118.85 262 SER E O 1
ATOM 12587 N N . PHE E 1 282 ? 63.176 49.471 88.175 1 115.01 263 PHE E N 1
ATOM 12588 C CA . PHE E 1 282 ? 61.835 49.856 88.613 1 114.33 263 PHE E CA 1
ATOM 12589 C C . PHE E 1 282 ? 61.532 49.493 90.075 1 117.59 263 PHE E C 1
ATOM 12590 O O . PHE E 1 282 ? 60.945 50.32 90.779 1 117.03 263 PHE E O 1
ATOM 12598 N N . VAL E 1 283 ? 61.907 48.266 90.522 1 113.79 264 VAL E N 1
ATOM 12599 C CA . VAL E 1 283 ? 61.644 47.77 91.886 1 113.41 264 VAL E CA 1
ATOM 12600 C C . VAL E 1 283 ? 62.317 48.638 92.965 1 117.34 264 VAL E C 1
ATOM 12601 O O . VAL E 1 283 ? 61.722 48.843 94.025 1 117.21 264 VAL E O 1
ATOM 12605 N N . SER E 1 284 ? 63.531 49.161 92.685 1 113.43 265 SER E N 1
ATOM 12606 C CA . SER E 1 284 ? 64.268 50.03 93.604 1 112.95 265 SER E CA 1
ATOM 12607 C C . SER E 1 284 ? 63.522 51.355 93.767 1 115.84 265 SER E C 1
ATOM 12608 O O . SER E 1 284 ? 63.328 51.806 94.895 1 115.32 265 SER E O 1
ATOM 12611 N N . ASP E 1 285 ? 63.05 51.933 92.642 1 111.71 266 ASP E N 1
ATOM 12612 C CA . ASP E 1 285 ? 62.288 53.181 92.587 1 111.2 266 ASP E CA 1
ATOM 12613 C C . ASP E 1 285 ? 60.904 53.034 93.218 1 113.31 266 ASP E C 1
ATOM 12614 O O . ASP E 1 285 ? 60.402 53.995 93.801 1 112.75 266 ASP E O 1
ATOM 12619 N N . PHE E 1 286 ? 60.303 51.829 93.114 1 108.72 267 PHE E N 1
ATOM 12620 C CA . PHE E 1 286 ? 58.991 51.516 93.681 1 108.07 267 PHE E CA 1
ATOM 12621 C C . PHE E 1 286 ? 59.046 51.442 95.203 1 111.89 267 PHE E C 1
ATOM 12622 O O . PHE E 1 286 ? 58.177 52.016 95.858 1 111.4 267 PHE E O 1
ATOM 12630 N N . LEU E 1 287 ? 60.037 50.713 95.762 1 108.64 268 LEU E N 1
ATOM 12631 C CA . LEU E 1 287 ? 60.195 50.556 97.211 1 108.71 268 LEU E CA 1
ATOM 12632 C C . LEU E 1 287 ? 60.515 51.891 97.888 1 113.32 268 LEU E C 1
ATOM 12633 O O . LEU E 1 287 ? 60.09 52.122 99.021 1 112.85 268 LEU E O 1
ATOM 12638 N N . ASP E 1 288 ? 61.235 52.774 97.174 1 110.43 269 ASP E N 1
ATOM 12639 C CA . ASP E 1 288 ? 61.632 54.1 97.642 1 110.43 269 ASP E CA 1
ATOM 12640 C C . ASP E 1 288 ? 60.485 55.115 97.636 1 114.17 269 ASP E C 1
ATOM 12641 O O . ASP E 1 288 ? 60.509 56.047 98.445 1 113.87 269 ASP E O 1
ATOM 12646 N N . SER E 1 289 ? 59.5 54.959 96.723 1 110.42 270 SER E N 1
ATOM 12647 C CA . SER E 1 289 ? 58.406 55.926 96.593 1 110.04 270 SER E CA 1
ATOM 12648 C C . SER E 1 289 ? 56.985 55.362 96.734 1 112.59 270 SER E C 1
ATOM 12649 O O . SER E 1 289 ? 56.212 55.882 97.542 1 112.11 270 SER E O 1
ATOM 12652 N N . GLY E 1 290 ? 56.644 54.357 95.925 1 108.01 271 GLY E N 1
ATOM 12653 C CA . GLY E 1 290 ? 55.298 53.797 95.874 1 107.26 271 GLY E CA 1
ATOM 12654 C C . GLY E 1 290 ? 55 52.474 96.555 1 109.75 271 GLY E C 1
ATOM 12655 O O . GLY E 1 290 ? 54.014 51.831 96.19 1 109.24 271 GLY E O 1
ATOM 12656 N N . PHE E 1 291 ? 55.796 52.056 97.557 1 105.31 272 PHE E N 1
ATOM 12657 C CA . PHE E 1 291 ? 55.488 50.802 98.255 1 104.54 272 PHE E CA 1
ATOM 12658 C C . PHE E 1 291 ? 54.444 51.032 99.346 1 106.97 272 PHE E C 1
ATOM 12659 O O . PHE E 1 291 ? 53.318 50.551 99.216 1 106.29 272 PHE E O 1
ATOM 12667 N N . ASN E 1 292 ? 54.827 51.755 100.418 1 102.82 273 ASN E N 1
ATOM 12668 C CA . ASN E 1 292 ? 53.978 52.068 101.569 1 102.4 273 ASN E CA 1
ATOM 12669 C C . ASN E 1 292 ? 52.649 52.769 101.202 1 105.19 273 ASN E C 1
ATOM 12670 O O . ASN E 1 292 ? 51.619 52.292 101.67 1 104.49 273 ASN E O 1
ATOM 12675 N N . PRO E 1 293 ? 52.604 53.846 100.372 1 101.24 274 PRO E N 1
ATOM 12676 C CA . PRO E 1 293 ? 51.301 54.477 100.071 1 100.77 274 PRO E CA 1
ATOM 12677 C C . PRO E 1 293 ? 50.304 53.6 99.311 1 103.59 274 PRO E C 1
ATOM 12678 O O . PRO E 1 293 ? 49.099 53.727 99.531 1 102.95 274 PRO E O 1
ATOM 12682 N N . LEU E 1 294 ? 50.804 52.711 98.434 1 99.7 275 LEU E N 1
ATOM 12683 C CA . LEU E 1 294 ? 49.967 51.806 97.648 1 99.38 275 LEU E CA 1
ATOM 12684 C C . LEU E 1 294 ? 49.435 50.643 98.49 1 103.34 275 LEU E C 1
ATOM 12685 O O . LEU E 1 294 ? 48.219 50.481 98.581 1 102.98 275 LEU E O 1
ATOM 12690 N N . PHE E 1 295 ? 50.336 49.852 99.114 1 99.83 276 PHE E N 1
ATOM 12691 C CA . PHE E 1 295 ? 49.973 48.682 99.922 1 99.56 276 PHE E CA 1
ATOM 12692 C C . PHE E 1 295 ? 49.196 49.013 101.196 1 102.98 276 PHE E C 1
ATOM 12693 O O . PHE E 1 295 ? 48.388 48.19 101.629 1 102.12 276 PHE E O 1
ATOM 12701 N N . SER E 1 296 ? 49.403 50.214 101.772 1 99.91 277 SER E N 1
ATOM 12702 C CA . SER E 1 296 ? 48.656 50.648 102.955 1 99.93 277 SER E CA 1
ATOM 12703 C C . SER E 1 296 ? 47.203 50.912 102.556 1 104.14 277 SER E C 1
ATOM 12704 O O . SER E 1 296 ? 46.293 50.572 103.311 1 103.68 277 SER E O 1
ATOM 12707 N N . HIS E 1 297 ? 46.994 51.476 101.346 1 101.04 278 HIS E N 1
ATOM 12708 C CA . HIS E 1 297 ? 45.677 51.775 100.785 1 100.98 278 HIS E CA 1
ATOM 12709 C C . HIS E 1 297 ? 44.918 50.493 100.432 1 104.91 278 HIS E C 1
ATOM 12710 O O . HIS E 1 297 ? 43.71 50.43 100.662 1 104.61 278 HIS E O 1
ATOM 12717 N N . ILE E 1 298 ? 45.63 49.473 99.892 1 101.31 279 ILE E N 1
ATOM 12718 C CA . ILE E 1 298 ? 45.05 48.181 99.501 1 101.07 279 ILE E CA 1
ATOM 12719 C C . ILE E 1 298 ? 44.461 47.455 100.715 1 105.08 279 ILE E C 1
ATOM 12720 O O . ILE E 1 298 ? 43.273 47.131 100.696 1 104.7 279 ILE E O 1
ATOM 12725 N N . ARG E 1 299 ? 45.271 47.238 101.777 1 101.71 280 ARG E N 1
ATOM 12726 C CA . ARG E 1 299 ? 44.815 46.557 102.994 1 101.62 280 ARG E CA 1
ATOM 12727 C C . ARG E 1 299 ? 43.729 47.345 103.743 1 105.65 280 ARG E C 1
ATOM 12728 O O . ARG E 1 299 ? 42.933 46.741 104.463 1 105.24 280 ARG E O 1
ATOM 12736 N N . LYS E 1 300 ? 43.683 48.68 103.548 1 102.3 281 LYS E N 1
ATOM 12737 C CA . LYS E 1 300 ? 42.664 49.546 104.139 1 102.27 281 LYS E CA 1
ATOM 12738 C C . LYS E 1 300 ? 41.336 49.282 103.421 1 106.7 281 LYS E C 1
ATOM 12739 O O . LYS E 1 300 ? 40.308 49.157 104.082 1 106.25 281 LYS E O 1
ATOM 12745 N N . SER E 1 301 ? 41.374 49.167 102.076 1 103.85 282 SER E N 1
ATOM 12746 C CA . SER E 1 301 ? 40.206 48.9 101.235 1 104.1 282 SER E CA 1
ATOM 12747 C C . SER E 1 301 ? 39.673 47.478 101.41 1 109.32 282 SER E C 1
ATOM 12748 O O . SER E 1 301 ? 38.467 47.271 101.28 1 108.84 282 SER E O 1
ATOM 12751 N N . LEU E 1 302 ? 40.563 46.503 101.706 1 107.09 283 LEU E N 1
ATOM 12752 C CA . LEU E 1 302 ? 40.182 45.102 101.932 1 107.38 283 LEU E CA 1
ATOM 12753 C C . LEU E 1 302 ? 39.5 44.909 103.298 1 111.8 283 LEU E C 1
ATOM 12754 O O . LEU E 1 302 ? 38.555 44.122 103.399 1 111.21 283 LEU E O 1
ATOM 12759 N N . GLU E 1 303 ? 39.978 45.634 104.338 1 108.95 284 GLU E N 1
ATOM 12760 C CA . GLU E 1 303 ? 39.445 45.616 105.708 1 108.97 284 GLU E CA 1
ATOM 12761 C C . GLU E 1 303 ? 38.052 46.264 105.734 1 112.78 284 GLU E C 1
ATOM 12762 O O . GLU E 1 303 ? 37.126 45.708 106.328 1 112.54 284 GLU E O 1
ATOM 12768 N N . ARG E 1 304 ? 37.925 47.438 105.084 1 108.97 285 ARG E N 1
ATOM 12769 C CA . ARG E 1 304 ? 36.714 48.252 104.942 1 108.61 285 ARG E CA 1
ATOM 12770 C C . ARG E 1 304 ? 35.628 47.517 104.12 1 112.81 285 ARG E C 1
ATOM 12771 O O . ARG E 1 304 ? 34.45 47.87 104.217 1 112.43 285 ARG E O 1
ATOM 12779 N N . GLU E 1 305 ? 36.033 46.479 103.346 1 109.6 286 GLU E N 1
ATOM 12780 C CA . GLU E 1 305 ? 35.204 45.666 102.438 1 109.48 286 GLU E CA 1
ATOM 12781 C C . GLU E 1 305 ? 34.606 46.549 101.321 1 112.76 286 GLU E C 1
ATOM 12782 O O . GLU E 1 305 ? 33.4 46.515 101.057 1 112.38 286 GLU E O 1
ATOM 12788 N N . ALA E 1 306 ? 35.488 47.347 100.679 1 108.71 287 ALA E N 1
ATOM 12789 C CA . ALA E 1 306 ? 35.207 48.314 99.613 1 108.2 287 ALA E CA 1
ATOM 12790 C C . ALA E 1 306 ? 34.403 47.746 98.427 1 111.36 287 ALA E C 1
ATOM 12791 O O . ALA E 1 306 ? 34.508 46.548 98.149 1 110.98 287 ALA E O 1
ATOM 12793 N N . PRO E 1 307 ? 33.592 48.571 97.715 1 107.24 288 PRO E N 1
ATOM 12794 C CA . PRO E 1 307 ? 32.826 48.031 96.579 1 106.91 288 PRO E CA 1
ATOM 12795 C C . PRO E 1 307 ? 33.688 47.732 95.351 1 110.62 288 PRO E C 1
ATOM 12796 O O . PRO E 1 307 ? 33.381 46.791 94.616 1 110.29 288 PRO E O 1
ATOM 12800 N N . HIS E 1 308 ? 34.764 48.524 95.134 1 106.77 289 HIS E N 1
ATOM 12801 C CA . HIS E 1 308 ? 35.671 48.376 93.992 1 106.2 289 HIS E CA 1
ATOM 12802 C C . HIS E 1 308 ? 36.577 47.144 94.075 1 109.37 289 HIS E C 1
ATOM 12803 O O . HIS E 1 308 ? 37.006 46.646 93.033 1 108.98 289 HIS E O 1
ATOM 12810 N N . VAL E 1 309 ? 36.876 46.662 95.299 1 105.4 290 VAL E N 1
ATOM 12811 C CA . VAL E 1 309 ? 37.74 45.493 95.496 1 105.05 290 VAL E CA 1
ATOM 12812 C C . VAL E 1 309 ? 37.004 44.191 95.167 1 108.4 290 VAL E C 1
ATOM 12813 O O . VAL E 1 309 ? 35.805 44.067 95.436 1 107.89 290 VAL E O 1
ATOM 12817 N N . LEU E 1 310 ? 37.731 43.237 94.563 1 104.73 291 LEU E N 1
ATOM 12818 C CA . LEU E 1 310 ? 37.217 41.916 94.192 1 104.41 291 LEU E CA 1
ATOM 12819 C C . LEU E 1 310 ? 37.965 40.823 94.961 1 107.7 291 LEU E C 1
ATOM 12820 O O . LEU E 1 310 ? 39.017 41.099 95.54 1 107.36 291 LEU E O 1
ATOM 12825 N N . HIS E 1 311 ? 37.413 39.594 94.981 1 103.61 292 HIS E N 1
ATOM 12826 C CA . HIS E 1 311 ? 37.977 38.452 95.702 1 103.2 292 HIS E CA 1
ATOM 12827 C C . HIS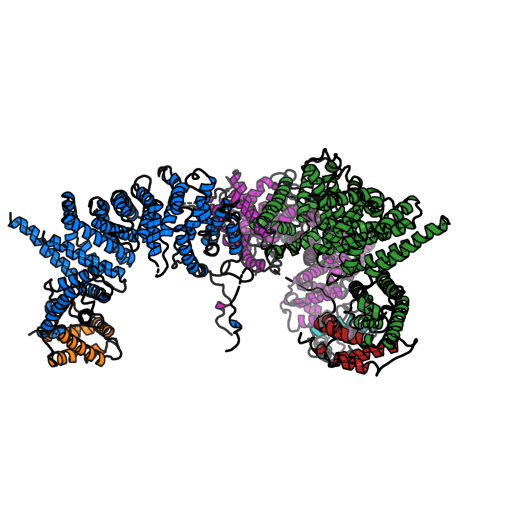 E 1 311 ? 39.399 38.082 95.247 1 104.7 292 HIS E C 1
ATOM 12828 O O . HIS E 1 311 ? 40.24 37.77 96.095 1 104.5 292 HIS E O 1
ATOM 12835 N N . TYR E 1 312 ? 39.664 38.126 93.929 1 99.13 293 TYR E N 1
ATOM 12836 C CA . TYR E 1 312 ? 40.971 37.784 93.363 1 98.1 293 TYR E CA 1
ATOM 12837 C C . TYR E 1 312 ? 42.055 38.822 93.681 1 99.53 293 TYR E C 1
ATOM 12838 O O . TYR E 1 312 ? 43.237 38.474 93.667 1 98.96 293 TYR E O 1
ATOM 12847 N N . HIS E 1 313 ? 41.655 40.08 93.981 1 94.38 294 HIS E N 1
ATOM 12848 C CA . HIS E 1 313 ? 42.576 41.169 94.328 1 93.31 294 HIS E CA 1
ATOM 12849 C C . HIS E 1 313 ? 43.32 40.894 95.626 1 95.79 294 HIS E C 1
ATOM 12850 O O . HIS E 1 313 ? 44.474 41.3 95.762 1 95.47 294 HIS E O 1
ATOM 12857 N N . GLN E 1 314 ? 42.652 40.204 96.573 1 91.14 295 GLN E N 1
ATOM 12858 C CA . GLN E 1 314 ? 43.171 39.84 97.89 1 90.36 295 GLN E CA 1
ATOM 12859 C C . GLN E 1 314 ? 44.414 38.947 97.789 1 93.3 295 GLN E C 1
ATOM 12860 O O . GLN E 1 314 ? 45.43 39.266 98.403 1 92.64 295 GLN E O 1
ATOM 12866 N N . SER E 1 315 ? 44.344 37.864 96.985 1 89.6 296 SER E N 1
ATOM 12867 C CA . SER E 1 315 ? 45.438 36.907 96.772 1 89.36 296 SER E CA 1
ATOM 12868 C C . SER E 1 315 ? 46.653 37.505 96.059 1 92.76 296 SER E C 1
ATOM 12869 O O . SER E 1 315 ? 47.78 37.098 96.345 1 92.19 296 SER E O 1
ATOM 12872 N N . GLN E 1 316 ? 46.423 38.457 95.129 1 89.18 297 GLN E N 1
ATOM 12873 C CA . GLN E 1 316 ? 47.478 39.145 94.371 1 88.83 297 GLN E CA 1
ATOM 12874 C C . GLN E 1 316 ? 48.276 40.064 95.295 1 92.48 297 GLN E C 1
ATOM 12875 O O . GLN E 1 316 ? 49.499 40.143 95.17 1 92 297 GLN E O 1
ATOM 12881 N N . PHE E 1 317 ? 47.573 40.738 96.236 1 88.91 298 PHE E N 1
ATOM 12882 C CA . PHE E 1 317 ? 48.132 41.645 97.241 1 88.55 298 PHE E CA 1
ATOM 12883 C C . PHE E 1 317 ? 49.119 40.915 98.152 1 92.09 298 PHE E C 1
ATOM 12884 O O . PHE E 1 317 ? 50.216 41.424 98.369 1 91.32 298 PHE E O 1
ATOM 12892 N N . PHE E 1 318 ? 48.744 39.716 98.65 1 88.94 299 PHE E N 1
ATOM 12893 C CA . PHE E 1 318 ? 49.606 38.9 99.507 1 89 299 PHE E CA 1
ATOM 12894 C C . PHE E 1 318 ? 50.823 38.365 98.762 1 94.16 299 PHE E C 1
ATOM 12895 O O . PHE E 1 318 ? 51.877 38.201 99.373 1 93.76 299 PHE E O 1
ATOM 12903 N N . TYR E 1 319 ? 50.686 38.118 97.441 1 91.74 300 TYR E N 1
ATOM 12904 C CA . TYR E 1 319 ? 51.78 37.651 96.584 1 92.02 300 TYR E CA 1
ATOM 12905 C C . TYR E 1 319 ? 52.81 38.769 96.396 1 96.77 300 TYR E C 1
ATOM 12906 O O . TYR E 1 319 ? 54.005 38.521 96.556 1 96.1 300 TYR E O 1
ATOM 12915 N N . LEU E 1 320 ? 52.342 39.986 96.047 1 94.49 301 LEU E N 1
ATOM 12916 C CA . LEU E 1 320 ? 53.182 41.161 95.809 1 94.92 301 LEU E CA 1
ATOM 12917 C C . LEU E 1 320 ? 53.942 41.63 97.04 1 100.37 301 LEU E C 1
ATOM 12918 O O . LEU E 1 320 ? 55.095 42.04 96.903 1 100.14 301 LEU E O 1
ATOM 12923 N N . VAL E 1 321 ? 53.31 41.565 98.236 1 97.79 302 VAL E N 1
ATOM 12924 C CA . VAL E 1 321 ? 53.951 41.936 99.503 1 97.95 302 VAL E CA 1
ATOM 12925 C C . VAL E 1 321 ? 55.125 40.968 99.722 1 103.23 302 VAL E C 1
ATOM 12926 O O . VAL E 1 321 ? 56.249 41.42 99.939 1 103.04 302 VAL E O 1
ATOM 12930 N N . ALA E 1 322 ? 54.863 39.649 99.577 1 100.61 303 ALA E N 1
ATOM 12931 C CA . ALA E 1 322 ? 55.842 38.566 99.708 1 100.84 303 ALA E CA 1
ATOM 12932 C C . ALA E 1 322 ? 56.971 38.693 98.683 1 105.42 303 ALA E C 1
ATOM 12933 O O . ALA E 1 322 ? 58.128 38.447 99.024 1 105.2 303 ALA E O 1
ATOM 12935 N N . TRP E 1 323 ? 56.629 39.086 97.437 1 102.2 304 TRP E N 1
ATOM 12936 C CA . TRP E 1 323 ? 57.579 39.261 96.339 1 102.12 304 TRP E CA 1
ATOM 12937 C C . TRP E 1 323 ? 58.496 40.46 96.575 1 105.56 304 TRP E C 1
ATOM 12938 O O . TRP E 1 323 ? 59.703 40.347 96.36 1 105.15 304 TRP E O 1
ATOM 12949 N N . PHE E 1 324 ? 57.924 41.609 96.991 1 101.74 305 PHE E N 1
ATOM 12950 C CA . PHE E 1 324 ? 58.692 42.828 97.234 1 101.39 305 PHE E CA 1
ATOM 12951 C C . PHE E 1 324 ? 59.519 42.774 98.517 1 105.63 305 PHE E C 1
ATOM 12952 O O . PHE E 1 324 ? 60.54 43.458 98.589 1 105.14 305 PHE E O 1
ATOM 12960 N N . LEU E 1 325 ? 59.11 41.947 99.51 1 102.61 306 LEU E N 1
ATOM 12961 C CA . LEU E 1 325 ? 59.862 41.77 100.758 1 102.64 306 LEU E CA 1
ATOM 12962 C C . LEU E 1 325 ? 61.169 41.031 100.478 1 107.33 306 LEU E C 1
ATOM 12963 O O . LEU E 1 325 ? 62.201 41.38 101.053 1 106.87 306 LEU E O 1
ATOM 12968 N N . GLU E 1 326 ? 61.124 40.031 99.572 1 104.7 307 GLU E N 1
ATOM 12969 C CA . GLU E 1 326 ? 62.284 39.25 99.14 1 105.02 307 GLU E CA 1
ATOM 12970 C C . GLU E 1 326 ? 63.189 40.128 98.276 1 109.79 307 GLU E C 1
ATOM 12971 O O . GLU E 1 326 ? 64.413 40.013 98.356 1 109.23 307 GLU E O 1
ATOM 12977 N N . ALA E 1 327 ? 62.577 41.014 97.457 1 107.29 308 ALA E N 1
ATOM 12978 C CA . ALA E 1 327 ? 63.273 41.964 96.586 1 107.53 308 ALA E CA 1
ATOM 12979 C C . ALA E 1 327 ? 63.989 43.034 97.407 1 112.46 308 ALA E C 1
ATOM 12980 O O . ALA E 1 327 ? 65.047 43.507 96.991 1 111.94 308 ALA E O 1
ATOM 12982 N N . GLU E 1 328 ? 63.413 43.404 98.574 1 110.05 309 GLU E N 1
ATOM 12983 C CA . GLU E 1 328 ? 63.969 44.389 99.497 1 110.46 309 GLU E CA 1
ATOM 12984 C C . GLU E 1 328 ? 65.256 43.839 100.121 1 115.52 309 GLU E C 1
ATOM 12985 O O . GLU E 1 328 ? 66.25 44.556 100.14 1 115.2 309 GLU E O 1
ATOM 12991 N N . ARG E 1 329 ? 65.25 42.571 100.602 1 112.99 310 ARG E N 1
ATOM 12992 C CA . ARG E 1 329 ? 66.409 41.925 101.238 1 113.18 310 ARG E CA 1
ATOM 12993 C C . ARG E 1 329 ? 67.595 41.705 100.278 1 118.42 310 ARG E C 1
ATOM 12994 O O . ARG E 1 329 ? 68.709 41.453 100.74 1 117.97 310 ARG E O 1
ATOM 13002 N N . ALA E 1 330 ? 67.361 41.839 98.957 1 116.08 311 ALA E N 1
ATOM 13003 C CA . ALA E 1 330 ? 68.388 41.731 97.917 1 116.46 311 ALA E CA 1
ATOM 13004 C C . ALA E 1 330 ? 69.153 43.061 97.784 1 121.34 311 ALA E C 1
ATOM 13005 O O . ALA E 1 330 ? 70.296 43.07 97.318 1 121.09 311 ALA E O 1
ATOM 13007 N N . ARG E 1 331 ? 68.502 44.181 98.181 1 118.41 312 ARG E N 1
ATOM 13008 C CA . ARG E 1 331 ? 69.029 45.551 98.129 1 118.46 312 ARG E CA 1
ATOM 13009 C C . ARG E 1 331 ? 69.49 46.048 99.513 1 122.77 312 ARG E C 1
ATOM 13010 O O . ARG E 1 331 ? 70.546 46.676 99.613 1 122.33 312 ARG E O 1
ATOM 13018 N N . ARG E 1 332 ? 68.684 45.763 100.566 1 119.69 313 ARG E N 1
ATOM 13019 C CA . ARG E 1 332 ? 68.839 46.097 101.995 1 119.59 313 ARG E CA 1
ATOM 13020 C C . ARG E 1 332 ? 69.359 47.544 102.251 1 123.87 313 ARG E C 1
ATOM 13021 O O . ARG E 1 332 ? 70.144 47.767 103.179 1 123.45 313 ARG E O 1
ATOM 13029 N N . SER E 1 333 ? 68.866 48.527 101.455 1 120.61 314 SER E N 1
ATOM 13030 C CA . SER E 1 333 ? 69.242 49.941 101.569 1 120.41 314 SER E CA 1
ATOM 13031 C C . SER E 1 333 ? 68.656 50.557 102.838 1 124.18 314 SER E C 1
ATOM 13032 O O . SER E 1 333 ? 69.377 51.22 103.588 1 123.96 314 SER E O 1
ATOM 13035 N N . SER E 1 334 ? 67.353 50.311 103.087 1 120.35 315 SER E N 1
ATOM 13036 C CA . SER E 1 334 ? 66.628 50.781 104.267 1 119.96 315 SER E CA 1
ATOM 13037 C C . SER E 1 334 ? 65.429 49.881 104.542 1 122.89 315 SER E C 1
ATOM 13038 O O . SER E 1 334 ? 64.593 49.67 103.658 1 122.41 315 SER E O 1
ATOM 13041 N N . PHE E 1 335 ? 65.354 49.34 105.767 1 118.87 316 PHE E N 1
ATOM 13042 C CA . PHE E 1 335 ? 64.261 48.47 106.199 1 118.46 316 PHE E CA 1
ATOM 13043 C C . PHE E 1 335 ? 63.025 49.273 106.659 1 120.95 316 PHE E C 1
ATOM 13044 O O . PHE E 1 335 ? 62.052 48.692 107.147 1 120.55 316 PHE E O 1
ATOM 13052 N N . ASN E 1 336 ? 63.064 50.607 106.469 1 116.42 317 ASN E N 1
ATOM 13053 C CA . ASN E 1 336 ? 61.997 51.551 106.815 1 115.75 317 ASN E CA 1
ATOM 13054 C C . ASN E 1 336 ? 61.079 51.815 105.61 1 118.46 317 ASN E C 1
ATOM 13055 O O . ASN E 1 336 ? 59.977 52.342 105.782 1 117.93 317 ASN E O 1
ATOM 13060 N N . LEU E 1 337 ? 61.536 51.436 104.395 1 114.18 318 LEU E N 1
ATOM 13061 C CA . LEU E 1 337 ? 60.813 51.603 103.124 1 113.47 318 LEU E CA 1
ATOM 13062 C C . LEU E 1 337 ? 59.653 50.607 102.985 1 116.61 318 LEU E C 1
ATOM 13063 O O . LEU E 1 337 ? 58.812 50.761 102.096 1 115.99 318 LEU E O 1
ATOM 13068 N N . ILE E 1 338 ? 59.628 49.583 103.856 1 112.91 319 ILE E N 1
ATOM 13069 C CA . ILE E 1 338 ? 58.632 48.509 103.904 1 112.7 319 ILE E CA 1
ATOM 13070 C C . ILE E 1 338 ? 57.923 48.463 105.277 1 116.79 319 ILE E C 1
ATOM 13071 O O . ILE E 1 338 ? 57.419 47.413 105.679 1 116.31 319 ILE E O 1
ATOM 13076 N N . ALA E 1 339 ? 57.886 49.607 105.985 1 113.67 320 ALA E N 1
ATOM 13077 C CA . ALA E 1 339 ? 57.29 49.749 107.319 1 113.54 320 ALA E CA 1
ATOM 13078 C C . ALA E 1 339 ? 55.779 49.499 107.383 1 117.11 320 ALA E C 1
ATOM 13079 O O . ALA E 1 339 ? 55.298 49.004 108.403 1 116.65 320 ALA E O 1
ATOM 13081 N N . SER E 1 340 ? 55.039 49.841 106.312 1 113.31 321 SER E N 1
ATOM 13082 C CA . SER E 1 340 ? 53.58 49.694 106.237 1 112.85 321 SER E CA 1
ATOM 13083 C C . SER E 1 340 ? 53.073 48.259 106.312 1 115.96 321 SER E C 1
ATOM 13084 O O . SER E 1 340 ? 51.976 48.039 106.83 1 115.36 321 SER E O 1
ATOM 13087 N N . VAL E 1 341 ? 53.851 47.291 105.791 1 112.19 322 VAL E N 1
ATOM 13088 C CA . VAL E 1 341 ? 53.471 45.87 105.783 1 111.79 322 VAL E CA 1
ATOM 13089 C C . VAL E 1 341 ? 53.894 45.137 107.079 1 114.48 322 VAL E C 1
ATOM 13090 O O . VAL E 1 341 ? 53.511 43.982 107.273 1 113.9 322 VAL E O 1
ATOM 13094 N N . LEU E 1 342 ? 54.656 45.81 107.964 1 110.32 323 LEU E N 1
ATOM 13095 C CA . LEU E 1 342 ? 55.089 45.245 109.242 1 109.78 323 LEU E CA 1
ATOM 13096 C C . LEU E 1 342 ? 54.293 45.817 110.427 1 112.93 323 LEU E C 1
ATOM 13097 O O . LEU E 1 342 ? 54.553 45.456 111.574 1 112.31 323 LEU E O 1
ATOM 13102 N N . THR E 1 343 ? 53.301 46.684 110.142 1 109.15 324 THR E N 1
ATOM 13103 C CA . THR E 1 343 ? 52.414 47.302 111.137 1 108.73 324 THR E CA 1
ATOM 13104 C C . THR E 1 343 ? 51.468 46.246 111.716 1 112.51 324 THR E C 1
ATOM 13105 O O . THR E 1 343 ? 51.147 45.276 111.027 1 112.08 324 THR E O 1
ATOM 13109 N N . GLN E 1 344 ? 51.005 46.446 112.968 1 108.96 325 GLN E N 1
ATOM 13110 C CA . GLN E 1 344 ? 50.077 45.537 113.657 1 108.73 325 GLN E CA 1
ATOM 13111 C C . GLN E 1 344 ? 48.716 45.409 112.946 1 112.36 325 GLN E C 1
ATOM 13112 O O . GLN E 1 344 ? 48.059 44.378 113.091 1 111.73 325 GLN E O 1
ATOM 13118 N N . GLU E 1 345 ? 48.323 46.435 112.151 1 109.02 326 GLU E N 1
ATOM 13119 C CA . GLU E 1 345 ? 47.081 46.48 111.365 1 108.84 326 GLU E CA 1
ATOM 13120 C C . GLU E 1 345 ? 47.086 45.411 110.261 1 112.49 326 GLU E C 1
ATOM 13121 O O . GLU E 1 345 ? 46.034 44.854 109.946 1 112.12 326 GLU E O 1
ATOM 13127 N N . MET E 1 346 ? 48.276 45.132 109.685 1 108.78 327 MET E N 1
ATOM 13128 C CA . MET E 1 346 ? 48.501 44.111 108.657 1 108.47 327 MET E CA 1
ATOM 13129 C C . MET E 1 346 ? 48.339 42.717 109.284 1 112.05 327 MET E C 1
ATOM 13130 O O . MET E 1 346 ? 47.703 41.851 108.681 1 111.53 327 MET E O 1
ATOM 13135 N N . PHE E 1 347 ? 48.908 42.519 110.494 1 108.65 328 PHE E N 1
ATOM 13136 C CA . PHE E 1 347 ? 48.868 41.27 111.26 1 108.52 328 PHE E CA 1
ATOM 13137 C C . PHE E 1 347 ? 47.443 40.821 111.577 1 112.72 328 PHE E C 1
ATOM 13138 O O . PHE E 1 347 ? 47.135 39.646 111.382 1 112.02 328 PHE E O 1
ATOM 13146 N N . ILE E 1 348 ? 46.574 41.753 112.035 1 109.77 329 ILE E N 1
ATOM 13147 C CA . ILE E 1 348 ? 45.161 41.487 112.349 1 109.73 329 ILE E CA 1
ATOM 13148 C C . ILE E 1 348 ? 44.417 41.105 111.053 1 113.98 329 ILE E C 1
ATOM 13149 O O . ILE E 1 348 ? 43.636 40.15 111.054 1 113.67 329 ILE E O 1
ATOM 13154 N N . ALA E 1 349 ? 44.707 41.827 109.949 1 110.59 330 ALA E N 1
ATOM 13155 C CA . ALA E 1 349 ? 44.114 41.623 108.625 1 110.38 330 ALA E CA 1
ATOM 13156 C C . ALA E 1 349 ? 44.435 40.252 107.998 1 114.08 330 ALA E C 1
ATOM 13157 O O . ALA E 1 349 ? 43.518 39.6 107.489 1 113.6 330 ALA E O 1
ATOM 13159 N N . LEU E 1 350 ? 45.719 39.812 108.048 1 110.46 331 LEU E N 1
ATOM 13160 C CA . LEU E 1 350 ? 46.127 38.517 107.489 1 110.15 331 LEU E CA 1
ATOM 13161 C C . LEU E 1 350 ? 45.649 37.345 108.346 1 114.75 331 LEU E C 1
ATOM 13162 O O . LEU E 1 350 ? 45.346 36.289 107.794 1 114.12 331 LEU E O 1
ATOM 13167 N N . ASN E 1 351 ? 45.561 37.538 109.683 1 112.27 332 ASN E N 1
ATOM 13168 C CA . ASN E 1 351 ? 45.079 36.518 110.624 1 112.52 332 ASN E CA 1
ATOM 13169 C C . ASN E 1 351 ? 43.588 36.262 110.407 1 117.44 332 ASN E C 1
ATOM 13170 O O . ASN E 1 351 ? 43.146 35.116 110.501 1 117.25 332 ASN E O 1
ATOM 13175 N N . ARG E 1 352 ? 42.83 37.332 110.08 1 114.44 333 ARG E N 1
ATOM 13176 C CA . ARG E 1 352 ? 41.4 37.293 109.761 1 114.46 333 ARG E CA 1
ATOM 13177 C C . ARG E 1 352 ? 41.228 36.612 108.396 1 118.3 333 ARG E C 1
ATOM 13178 O O . ARG E 1 352 ? 40.267 35.862 108.202 1 117.81 333 ARG E O 1
ATOM 13186 N N . ALA E 1 353 ? 42.177 36.865 107.467 1 115 334 ALA E N 1
ATOM 13187 C CA . ALA E 1 353 ? 42.208 36.286 106.122 1 114.86 334 ALA E CA 1
ATOM 13188 C C . ALA E 1 353 ? 42.53 34.78 106.154 1 118.85 334 ALA E C 1
ATOM 13189 O O . ALA E 1 353 ? 41.982 34.028 105.345 1 118.38 334 ALA E O 1
ATOM 13191 N N . LEU E 1 354 ? 43.404 34.344 107.093 1 115.48 335 LEU E N 1
ATOM 13192 C CA . LEU E 1 354 ? 43.785 32.936 107.27 1 115.29 335 LEU E CA 1
ATOM 13193 C C . LEU E 1 354 ? 42.601 32.09 107.741 1 119.74 335 LEU E C 1
ATOM 13194 O O . LEU E 1 354 ? 42.428 30.971 107.258 1 119.26 335 LEU E O 1
ATOM 13199 N N . ASP E 1 355 ? 41.782 32.631 108.668 1 116.92 336 ASP E N 1
ATOM 13200 C CA . ASP E 1 355 ? 40.589 31.966 109.199 1 117.11 336 ASP E CA 1
ATOM 13201 C C . ASP E 1 355 ? 39.466 31.901 108.155 1 121.52 336 ASP E C 1
ATOM 13202 O O . ASP E 1 355 ? 38.782 30.879 108.063 1 121.3 336 ASP E O 1
ATOM 13207 N N . ARG E 1 356 ? 39.288 32.985 107.366 1 118.13 337 ARG E N 1
ATOM 13208 C CA . ARG E 1 356 ? 38.262 33.093 106.325 1 117.96 337 ARG E CA 1
ATOM 13209 C C . ARG E 1 356 ? 38.543 32.199 105.11 1 121.27 337 ARG E C 1
ATOM 13210 O O . ARG E 1 356 ? 37.602 31.631 104.555 1 120.74 337 ARG E O 1
ATOM 13218 N N . ALA E 1 357 ? 39.823 32.079 104.696 1 117.55 338 ALA E N 1
ATOM 13219 C CA . ALA E 1 357 ? 40.225 31.247 103.552 1 117.22 338 ALA E CA 1
ATOM 13220 C C . ALA E 1 357 ? 40.107 29.751 103.839 1 120.69 338 ALA E C 1
ATOM 13221 O O . ALA E 1 357 ? 39.786 28.987 102.928 1 120.33 338 ALA E O 1
ATOM 13223 N N . TYR E 1 358 ? 40.36 29.331 105.097 1 116.77 339 TYR E N 1
ATOM 13224 C CA . TYR E 1 358 ? 40.255 27.925 105.496 1 116.28 339 TYR E CA 1
ATOM 13225 C C . TYR E 1 358 ? 38.789 27.474 105.576 1 119.05 339 TYR E C 1
ATOM 13226 O O . TYR E 1 358 ? 38.472 26.365 105.139 1 118.52 339 TYR E O 1
ATOM 13235 N N . GLY E 1 359 ? 37.93 28.334 106.13 1 114.73 340 GLY E N 1
ATOM 13236 C CA . GLY E 1 359 ? 36.497 28.088 106.28 1 114.07 340 GLY E CA 1
ATOM 13237 C C . GLY E 1 359 ? 35.774 27.96 104.954 1 116.49 340 GLY E C 1
ATOM 13238 O O . GLY E 1 359 ? 34.964 27.047 104.773 1 115.87 340 GLY E O 1
ATOM 13239 N N . ASP E 1 360 ? 36.094 28.867 104.007 1 112.09 341 ASP E N 1
ATOM 13240 C CA . ASP E 1 360 ? 35.536 28.899 102.651 1 111.45 341 ASP E CA 1
ATOM 13241 C C . ASP E 1 360 ? 36.197 27.854 101.731 1 113.62 341 ASP E C 1
ATOM 13242 O O . ASP E 1 360 ? 35.787 27.707 100.575 1 113.03 341 ASP E O 1
ATOM 13247 N N . LYS E 1 361 ? 37.212 27.127 102.259 1 109.12 342 LYS E N 1
ATOM 13248 C CA . LYS E 1 361 ? 38.004 26.074 101.601 1 108.46 342 LYS E CA 1
ATOM 13249 C C . LYS E 1 361 ? 38.805 26.608 100.392 1 111.14 342 LYS E C 1
ATOM 13250 O O . LYS E 1 361 ? 39.134 25.853 99.472 1 110.67 342 LYS E O 1
ATOM 13256 N N . ASP E 1 362 ? 39.147 27.911 100.433 1 106.8 343 ASP E N 1
ATOM 13257 C CA . ASP E 1 362 ? 39.932 28.614 99.421 1 106.07 343 ASP E CA 1
ATOM 13258 C C . ASP E 1 362 ? 41.409 28.417 99.761 1 108.36 343 ASP E C 1
ATOM 13259 O O . ASP E 1 362 ? 41.904 28.982 100.741 1 108.03 343 ASP E O 1
ATOM 13264 N N . TRP E 1 363 ? 42.096 27.58 98.968 1 103.58 344 TRP E N 1
ATOM 13265 C CA . TRP E 1 363 ? 43.497 27.235 99.197 1 102.89 344 TRP E CA 1
ATOM 13266 C C . TRP E 1 363 ? 44.479 28.158 98.491 1 105.01 344 TRP E C 1
ATOM 13267 O O . TRP E 1 363 ? 45.559 28.392 99.033 1 104.8 344 TRP E O 1
ATOM 13278 N N . ARG E 1 364 ? 44.113 28.69 97.306 1 100.02 345 ARG E N 1
ATOM 13279 C CA . ARG E 1 364 ? 44.962 29.608 96.536 1 99.03 345 ARG E CA 1
ATOM 13280 C C . ARG E 1 364 ? 45.212 30.917 97.301 1 99.95 345 ARG E C 1
ATOM 13281 O O . ARG E 1 364 ? 46.336 31.423 97.287 1 99.1 345 ARG E O 1
ATOM 13289 N N . LEU E 1 365 ? 44.178 31.433 97.992 1 94.84 346 LEU E N 1
ATOM 13290 C CA . LEU E 1 365 ? 44.263 32.646 98.808 1 94.01 346 LEU E CA 1
ATOM 13291 C C . LEU E 1 365 ? 45.112 32.38 100.055 1 95.7 346 LEU E C 1
ATOM 13292 O O . LEU E 1 365 ? 45.902 33.24 100.447 1 95.37 346 LEU E O 1
ATOM 13297 N N . LEU E 1 366 ? 44.955 31.184 100.657 1 90.39 347 LEU E N 1
ATOM 13298 C CA . LEU E 1 366 ? 45.693 30.756 101.844 1 89.39 347 LEU E CA 1
ATOM 13299 C C . LEU E 1 366 ? 47.183 30.574 101.536 1 91.87 347 LEU E C 1
ATOM 13300 O O . LEU E 1 366 ? 48.012 30.993 102.341 1 91.41 347 LEU E O 1
ATOM 13305 N N . THR E 1 367 ? 47.516 29.992 100.359 1 87.57 348 THR E N 1
ATOM 13306 C CA . THR E 1 367 ? 48.89 29.767 99.882 1 86.98 348 THR E CA 1
ATOM 13307 C C . THR E 1 367 ? 49.637 31.105 99.795 1 89.98 348 THR E C 1
ATOM 13308 O O . THR E 1 367 ? 50.767 31.204 100.275 1 89.11 348 THR E O 1
ATOM 13312 N N . SER E 1 368 ? 48.977 32.131 99.215 1 86.61 349 SER E N 1
ATOM 13313 C CA . SER E 1 368 ? 49.494 33.493 99.058 1 86.41 349 SER E CA 1
ATOM 13314 C C . SER E 1 368 ? 49.664 34.187 100.415 1 90.32 349 SER E C 1
ATOM 13315 O O . SER E 1 368 ? 50.645 34.905 100.609 1 90.02 349 SER E O 1
ATOM 13318 N N . ALA E 1 369 ? 48.715 33.958 101.35 1 86.53 350 ALA E N 1
ATOM 13319 C CA . ALA E 1 369 ? 48.715 34.53 102.699 1 85.93 350 ALA E CA 1
ATOM 13320 C C . ALA E 1 369 ? 49.823 33.929 103.56 1 89.16 350 ALA E C 1
ATOM 13321 O O . ALA E 1 369 ? 50.499 34.672 104.268 1 88.44 350 ALA E O 1
ATOM 13323 N N . MET E 1 370 ? 50.016 32.595 103.487 1 85.92 351 MET E N 1
ATOM 13324 C CA . MET E 1 370 ? 51.049 31.872 104.235 1 85.94 351 MET E CA 1
ATOM 13325 C C . MET E 1 370 ? 52.444 32.273 103.769 1 90.45 351 MET E C 1
ATOM 13326 O O . MET E 1 370 ? 53.314 32.504 104.608 1 90.17 351 MET E O 1
ATOM 13331 N N . ARG E 1 371 ? 52.644 32.39 102.436 1 87.32 352 ARG E N 1
ATOM 13332 C CA . ARG E 1 371 ? 53.914 32.802 101.827 1 87.23 352 ARG E CA 1
ATOM 13333 C C . ARG E 1 371 ? 54.243 34.254 102.163 1 91.21 352 ARG E C 1
ATOM 13334 O O . ARG E 1 371 ? 55.419 34.593 102.302 1 90.73 352 ARG E O 1
ATOM 13342 N N . CYS E 1 372 ? 53.197 35.093 102.31 1 87.93 353 CYS E N 1
ATOM 13343 C CA . CYS E 1 372 ? 53.288 36.505 102.671 1 87.89 353 CYS E CA 1
ATOM 13344 C C . CYS E 1 372 ? 53.828 36.644 104.092 1 92.02 353 CYS E C 1
ATOM 13345 O O . CYS E 1 372 ? 54.796 37.374 104.306 1 91.55 353 CYS E O 1
ATOM 13348 N N . PHE E 1 373 ? 53.218 35.904 105.049 1 88.81 354 PHE E N 1
ATOM 13349 C CA . PHE E 1 373 ? 53.577 35.867 106.471 1 88.53 354 PHE E CA 1
ATOM 13350 C C . PHE E 1 373 ? 54.995 35.327 106.68 1 91.45 354 PHE E C 1
ATOM 13351 O O . PHE E 1 373 ? 55.713 35.856 107.526 1 90.99 354 PHE E O 1
ATOM 13359 N N . THR E 1 374 ? 55.411 34.312 105.885 1 87.34 355 THR E N 1
ATOM 13360 C CA . THR E 1 374 ? 56.762 33.738 105.943 1 86.89 355 THR E CA 1
ATOM 13361 C C . THR E 1 374 ? 57.807 34.821 105.636 1 90.43 355 THR E C 1
ATOM 13362 O O . THR E 1 374 ? 58.801 34.921 106.357 1 90.28 355 THR E O 1
ATOM 13366 N N . GLN E 1 375 ? 57.561 35.644 104.591 1 86.34 356 GLN E N 1
ATOM 13367 C CA . GLN E 1 375 ? 58.442 36.744 104.186 1 85.75 356 GLN E CA 1
ATOM 13368 C C . GLN E 1 375 ? 58.497 37.855 105.236 1 88.64 356 GLN E C 1
ATOM 13369 O O . GLN E 1 375 ? 59.532 38.503 105.366 1 88.04 356 GLN E O 1
ATOM 13375 N N . ILE E 1 376 ? 57.396 38.051 105.998 1 84.88 357 ILE E N 1
ATOM 13376 C CA . ILE E 1 376 ? 57.292 39.032 107.086 1 84.63 357 ILE E CA 1
ATOM 13377 C C . ILE E 1 376 ? 58.188 38.576 108.253 1 88.3 357 ILE E C 1
ATOM 13378 O O . ILE E 1 376 ? 58.941 39.387 108.799 1 87.73 357 ILE E O 1
ATOM 13383 N N . LEU E 1 377 ? 58.116 37.274 108.605 1 84.74 358 LEU E N 1
ATOM 13384 C CA . LEU E 1 377 ? 58.906 36.658 109.675 1 84.49 358 LEU E CA 1
ATOM 13385 C C . LEU E 1 377 ? 60.404 36.638 109.336 1 89.05 358 LEU E C 1
ATOM 13386 O O . LEU E 1 377 ? 61.231 36.773 110.238 1 88.79 358 LEU E O 1
ATOM 13391 N N . LEU E 1 378 ? 60.748 36.492 108.041 1 86.05 359 LEU E N 1
ATOM 13392 C CA . LEU E 1 378 ? 62.133 36.501 107.56 1 86.18 359 LEU E CA 1
ATOM 13393 C C . LEU E 1 378 ? 62.705 37.914 107.613 1 90.78 359 LEU E C 1
ATOM 13394 O O . LEU E 1 378 ? 63.913 38.078 107.784 1 90.22 359 LEU E O 1
ATOM 13399 N N . THR E 1 379 ? 61.827 38.929 107.463 1 88.27 360 THR E N 1
ATOM 13400 C CA . THR E 1 379 ? 62.167 40.351 107.499 1 88.59 360 THR E CA 1
ATOM 13401 C C . THR E 1 379 ? 62.493 40.8 108.93 1 93.92 360 THR E C 1
ATOM 13402 O O . THR E 1 379 ? 63.515 41.461 109.127 1 93.69 360 THR E O 1
ATOM 13406 N N . VAL E 1 380 ? 61.644 40.432 109.922 1 91.42 361 VAL E N 1
ATOM 13407 C CA . VAL E 1 380 ? 61.849 40.795 111.333 1 91.88 361 VAL E CA 1
ATOM 13408 C C . VAL E 1 380 ? 63.123 40.148 111.902 1 97.79 361 VAL E C 1
ATOM 13409 O O . VAL E 1 380 ? 63.739 40.724 112.802 1 97.64 361 VAL E O 1
ATOM 13413 N N . GLN E 1 381 ? 63.522 38.973 111.361 1 95.83 362 GLN E N 1
ATOM 13414 C CA . GLN E 1 381 ? 64.731 38.252 111.761 1 96.46 362 GLN E CA 1
ATOM 13415 C C . GLN E 1 381 ? 65.978 38.975 111.252 1 102.22 362 GLN E C 1
ATOM 13416 O O . GLN E 1 381 ? 66.95 39.103 111.998 1 102.07 362 GLN E O 1
ATOM 13422 N N . GLU E 1 382 ? 65.95 39.447 109.988 1 100 363 GLU E N 1
ATOM 13423 C CA . GLU E 1 382 ? 67.061 40.194 109.393 1 100.53 363 GLU E CA 1
ATOM 13424 C C . GLU E 1 382 ? 67.165 41.576 110.047 1 105.74 363 GLU E C 1
ATOM 13425 O O . GLU E 1 382 ? 68.258 42.142 110.118 1 105.13 363 GLU E O 1
ATOM 13431 N N . MET E 1 383 ? 66.026 42.09 110.562 1 103.63 364 MET E N 1
ATOM 13432 C CA . MET E 1 383 ? 65.932 43.351 111.295 1 104.17 364 MET E CA 1
ATOM 13433 C C . MET E 1 383 ? 66.489 43.164 112.706 1 110.44 364 MET E C 1
ATOM 13434 O O . MET E 1 383 ? 67.013 44.114 113.288 1 110.03 364 MET E O 1
ATOM 13439 N N . PHE E 1 384 ? 66.394 41.926 113.241 1 109.07 365 PHE E N 1
ATOM 13440 C CA . PHE E 1 384 ? 66.916 41.53 114.552 1 109.95 365 PHE E CA 1
ATOM 13441 C C . PHE E 1 384 ? 68.448 41.348 114.484 1 116.21 365 PHE E C 1
ATOM 13442 O O . PHE E 1 384 ? 69.089 41.044 115.494 1 115.73 365 PHE E O 1
ATOM 13450 N N . ASP E 1 385 ? 69.02 41.552 113.279 1 114.73 366 ASP E N 1
ATOM 13451 C CA . ASP E 1 385 ? 70.447 41.502 112.962 1 115.42 366 ASP E CA 1
ATOM 13452 C C . ASP E 1 385 ? 70.835 42.675 112.031 1 121.39 366 ASP E C 1
ATOM 13453 O O . ASP E 1 385 ? 71.855 42.618 111.334 1 120.84 366 ASP E O 1
ATOM 13458 N N . SER E 1 386 ? 70.014 43.752 112.055 1 119.67 367 SER E N 1
ATOM 13459 C CA . SER E 1 386 ? 70.217 44.987 111.292 1 120.32 367 SER E CA 1
ATOM 13460 C C . SER E 1 386 ? 71.017 46.014 112.098 1 125.33 367 SER E C 1
ATOM 13461 O O . SER E 1 386 ? 70.867 46.108 113.32 1 124.64 367 SER E O 1
ATOM 13464 N N . GLY E 1 387 ? 71.833 46.786 111.382 1 122.94 368 GLY E N 1
ATOM 13465 C CA . GLY E 1 387 ? 72.685 47.831 111.938 1 123.03 368 GLY E CA 1
ATOM 13466 C C . GLY E 1 387 ? 71.941 49.032 112.485 1 127.2 368 GLY E C 1
ATOM 13467 O O . GLY E 1 387 ? 72.488 49.759 113.313 1 126.72 368 GLY E O 1
ATOM 13468 N N . ASN E 1 388 ? 70.698 49.266 112.023 1 124.05 369 ASN E N 1
ATOM 13469 C CA . ASN E 1 388 ? 69.888 50.391 112.487 1 124.06 369 ASN E CA 1
ATOM 13470 C C . ASN E 1 388 ? 69.327 50.108 113.885 1 127.73 369 ASN E C 1
ATOM 13471 O O . ASN E 1 388 ? 68.728 49.053 114.11 1 127.04 369 ASN E O 1
ATOM 13476 N N . ASP E 1 389 ? 69.568 51.043 114.818 1 124.5 370 ASP E N 1
ATOM 13477 C CA . ASP E 1 389 ? 69.138 50.991 116.209 1 124.42 370 ASP E CA 1
ATOM 13478 C C . ASP E 1 389 ? 67.612 50.898 116.345 1 127.51 370 ASP E C 1
ATOM 13479 O O . ASP E 1 389 ? 67.114 50.129 117.172 1 126.83 370 ASP E O 1
ATOM 13484 N N . GLU E 1 390 ? 66.885 51.677 115.521 1 123.71 371 GLU E N 1
ATOM 13485 C CA . GLU E 1 390 ? 65.424 51.716 115.492 1 123.31 371 GLU E CA 1
ATOM 13486 C C . GLU E 1 390 ? 64.833 50.431 114.914 1 126.45 371 GLU E C 1
ATOM 13487 O O . GLU E 1 390 ? 63.738 50.039 115.316 1 125.94 371 GLU E O 1
ATOM 13493 N N . ASP E 1 391 ? 65.558 49.778 113.977 1 122.64 372 ASP E N 1
ATOM 13494 C CA . ASP E 1 391 ? 65.143 48.527 113.332 1 122.2 372 ASP E CA 1
ATOM 13495 C C . ASP E 1 391 ? 65.075 47.361 114.321 1 124.76 372 ASP E C 1
ATOM 13496 O O . ASP E 1 391 ? 64.096 46.614 114.302 1 124.19 372 ASP E O 1
ATOM 13501 N N . GLN E 1 392 ? 66.094 47.229 115.199 1 120.36 373 GLN E N 1
ATOM 13502 C CA . GLN E 1 392 ? 66.171 46.187 116.232 1 119.57 373 GLN E CA 1
ATOM 13503 C C . GLN E 1 392 ? 65.121 46.4 117.328 1 122.35 373 GLN E C 1
ATOM 13504 O O . GLN E 1 392 ? 64.648 45.432 117.924 1 121.47 373 GLN E O 1
ATOM 13510 N N . GLU E 1 393 ? 64.755 47.674 117.574 1 118.75 374 GLU E N 1
ATOM 13511 C CA . GLU E 1 393 ? 63.744 48.101 118.544 1 118.44 374 GLU E CA 1
ATOM 13512 C C . GLU E 1 393 ? 62.348 47.643 118.081 1 121.67 374 GLU E C 1
ATOM 13513 O O . GLU E 1 393 ? 61.587 47.106 118.884 1 121.06 374 GLU E O 1
ATOM 13519 N N . ILE E 1 394 ? 62.032 47.852 116.785 1 117.81 375 ILE E N 1
ATOM 13520 C CA . ILE E 1 394 ? 60.759 47.484 116.157 1 117.21 375 ILE E CA 1
ATOM 13521 C C . ILE E 1 394 ? 60.671 45.961 115.946 1 119.93 375 ILE E C 1
ATOM 13522 O O . ILE E 1 394 ? 59.606 45.387 116.174 1 119.46 375 ILE E O 1
ATOM 13527 N N . ALA E 1 395 ? 61.786 45.31 115.546 1 115.65 376 ALA E N 1
ATOM 13528 C CA . ALA E 1 395 ? 61.849 43.857 115.338 1 115.13 376 ALA E CA 1
ATOM 13529 C C . ALA E 1 395 ? 61.533 43.091 116.619 1 118.46 376 ALA E C 1
ATOM 13530 O O . ALA E 1 395 ? 60.791 42.108 116.571 1 117.92 376 ALA E O 1
ATOM 13532 N N . ASP E 1 396 ? 62.075 43.558 117.767 1 114.75 377 ASP E N 1
ATOM 13533 C CA . ASP E 1 396 ? 61.859 42.953 119.085 1 114.34 377 ASP E CA 1
ATOM 13534 C C . ASP E 1 396 ? 60.434 43.222 119.591 1 117.27 377 ASP E C 1
ATOM 13535 O O . ASP E 1 396 ? 59.849 42.364 120.249 1 116.79 377 ASP E O 1
ATOM 13540 N N . ASN E 1 397 ? 59.881 44.406 119.24 1 113.23 378 ASN E N 1
ATOM 13541 C CA . ASN E 1 397 ? 58.533 44.882 119.576 1 112.78 378 ASN E CA 1
ATOM 13542 C C . ASN E 1 397 ? 57.446 43.992 118.943 1 115.95 378 ASN E C 1
ATOM 13543 O O . ASN E 1 397 ? 56.399 43.769 119.554 1 115.44 378 ASN E O 1
ATOM 13548 N N . ILE E 1 398 ? 57.711 43.488 117.72 1 112 379 ILE E N 1
ATOM 13549 C CA . ILE E 1 398 ? 56.839 42.608 116.932 1 111.52 379 ILE E CA 1
ATOM 13550 C C . ILE E 1 398 ? 56.984 41.165 117.44 1 114.94 379 ILE E C 1
ATOM 13551 O O . ILE E 1 398 ? 55.977 40.485 117.634 1 114.26 379 ILE E O 1
ATOM 13556 N N . LEU E 1 399 ? 58.236 40.728 117.7 1 111.56 380 LEU E N 1
ATOM 13557 C CA . LEU E 1 399 ? 58.568 39.399 118.22 1 111.52 380 LEU E CA 1
ATOM 13558 C C . LEU E 1 399 ? 58.059 39.163 119.644 1 116.46 380 LEU E C 1
ATOM 13559 O O . LEU E 1 399 ? 57.873 38.011 120.032 1 116.12 380 LEU E O 1
ATOM 13564 N N . SER E 1 400 ? 57.843 40.247 120.418 1 113.96 381 SER E N 1
ATOM 13565 C CA . SER E 1 400 ? 57.322 40.202 121.789 1 114.15 381 SER E CA 1
ATOM 13566 C C . SER E 1 400 ? 55.85 39.768 121.78 1 118.19 381 SER E C 1
ATOM 13567 O O . SER E 1 400 ? 55.478 38.889 122.558 1 117.85 381 SER E O 1
ATOM 13570 N N . ARG E 1 401 ? 55.019 40.365 120.893 1 114.65 382 ARG E N 1
ATOM 13571 C CA . ARG E 1 401 ? 53.598 40.019 120.796 1 114.37 382 ARG E CA 1
ATOM 13572 C C . ARG E 1 401 ? 53.365 38.687 120.064 1 118.08 382 ARG E C 1
ATOM 13573 O O . ARG E 1 401 ? 52.44 37.976 120.441 1 117.83 382 ARG E O 1
ATOM 13581 N N . LEU E 1 402 ? 54.217 38.322 119.074 1 114.4 383 LEU E N 1
ATOM 13582 C CA . LEU E 1 402 ? 54.136 37.042 118.348 1 114.15 383 LEU E CA 1
ATOM 13583 C C . LEU E 1 402 ? 54.438 35.832 119.246 1 117.99 383 LEU E C 1
ATOM 13584 O O . LEU E 1 402 ? 53.88 34.758 119.023 1 117.28 383 LEU E O 1
ATOM 13589 N N . PHE E 1 403 ? 55.325 36.014 120.251 1 114.96 384 PHE E N 1
ATOM 13590 C CA . PHE E 1 403 ? 55.746 34.985 121.209 1 114.95 384 PHE E CA 1
ATOM 13591 C C . PHE E 1 403 ? 54.652 34.624 122.223 1 119.74 384 PHE E C 1
ATOM 13592 O O . PHE E 1 403 ? 54.72 33.552 122.829 1 119.21 384 PHE E O 1
ATOM 13600 N N . TYR E 1 404 ? 53.649 35.503 122.406 1 117.22 385 TYR E N 1
ATOM 13601 C CA . TYR E 1 404 ? 52.58 35.271 123.375 1 117.6 385 TYR E CA 1
ATOM 13602 C C . TYR E 1 404 ? 51.157 35.233 122.765 1 121.48 385 TYR E C 1
ATOM 13603 O O . TYR E 1 404 ? 50.224 34.82 123.457 1 120.8 385 TYR E O 1
ATOM 13612 N N . GLU E 1 405 ? 50.995 35.621 121.48 1 118.53 386 GLU E N 1
ATOM 13613 C CA . GLU E 1 405 ? 49.696 35.6 120.792 1 118.58 386 GLU E CA 1
ATOM 13614 C C . GLU E 1 405 ? 49.289 34.172 120.414 1 122.24 386 GLU E C 1
ATOM 13615 O O . GLU E 1 405 ? 49.658 33.678 119.345 1 121.47 386 GLU E O 1
ATOM 13621 N N . GLU E 1 406 ? 48.523 33.516 121.304 1 119.15 387 GLU E N 1
ATOM 13622 C CA . GLU E 1 406 ? 48.042 32.139 121.139 1 119.04 387 GLU E CA 1
ATOM 13623 C C . GLU E 1 406 ? 47.018 31.966 120.011 1 122.76 387 GLU E C 1
ATOM 13624 O O . GLU E 1 406 ? 46.868 30.851 119.499 1 122.53 387 GLU E O 1
ATOM 13630 N N . SER E 1 407 ? 46.321 33.06 119.622 1 118.85 388 SER E N 1
ATOM 13631 C CA . SER E 1 407 ? 45.33 33.071 118.538 1 118.4 388 SER E CA 1
ATOM 13632 C C . SER E 1 407 ? 45.993 32.716 117.203 1 121.24 388 SER E C 1
ATOM 13633 O O . SER E 1 407 ? 45.404 31.993 116.397 1 120.76 388 SER E O 1
ATOM 13636 N N . THR E 1 408 ? 47.233 33.205 116.996 1 117.01 389 THR E N 1
ATOM 13637 C CA . THR E 1 408 ? 48.047 32.942 115.811 1 116.42 389 THR E CA 1
ATOM 13638 C C . THR E 1 408 ? 48.627 31.533 115.886 1 119.88 389 THR E C 1
ATOM 13639 O O . THR E 1 408 ? 48.658 30.851 114.865 1 119.62 389 THR E O 1
ATOM 13643 N N . HIS E 1 409 ? 49.063 31.09 117.084 1 116.05 390 HIS E N 1
ATOM 13644 C CA . HIS E 1 409 ? 49.643 29.76 117.303 1 115.7 390 HIS E CA 1
ATOM 13645 C C . HIS E 1 409 ? 48.666 28.618 117.004 1 119.32 390 HIS E C 1
ATOM 13646 O O . HIS E 1 409 ? 49.018 27.713 116.247 1 118.94 390 HIS E O 1
ATOM 13653 N N . ASP E 1 410 ? 47.438 28.676 117.575 1 115.59 391 ASP E N 1
ATOM 13654 C CA . ASP E 1 410 ? 46.385 27.664 117.404 1 115.18 391 ASP E CA 1
ATOM 13655 C C . ASP E 1 410 ? 45.837 27.578 115.97 1 117.6 391 ASP E C 1
ATOM 13656 O O . ASP E 1 410 ? 45.21 26.576 115.611 1 117.09 391 ASP E O 1
ATOM 13661 N N . ALA E 1 411 ? 46.092 28.621 115.156 1 113 392 ALA E N 1
ATOM 13662 C CA . ALA E 1 411 ? 45.668 28.715 113.76 1 112.19 392 ALA E CA 1
ATOM 13663 C C . ALA E 1 411 ? 46.705 28.12 112.796 1 114.68 392 ALA E C 1
ATOM 13664 O O . ALA E 1 411 ? 46.338 27.285 111.969 1 114.46 392 ALA E O 1
ATOM 13666 N N . VAL E 1 412 ? 47.996 28.524 112.922 1 110.01 393 VAL E N 1
ATOM 13667 C CA . VAL E 1 412 ? 49.103 28.059 112.064 1 109.33 393 VAL E CA 1
ATOM 13668 C C . VAL E 1 412 ? 49.446 26.575 112.294 1 112.13 393 VAL E C 1
ATOM 13669 O O . VAL E 1 412 ? 49.927 25.914 111.372 1 111.61 393 VAL E O 1
ATOM 13673 N N . ALA E 1 413 ? 49.207 26.065 113.515 1 108.03 394 ALA E N 1
ATOM 13674 C CA . ALA E 1 413 ? 49.446 24.67 113.873 1 107.57 394 ALA E CA 1
ATOM 13675 C C . ALA E 1 413 ? 48.382 23.75 113.274 1 110.99 394 ALA E C 1
ATOM 13676 O O . ALA E 1 413 ? 48.699 22.615 112.921 1 110.62 394 ALA E O 1
ATOM 13678 N N . ASN E 1 414 ? 47.127 24.234 113.166 1 107.12 395 ASN E N 1
ATOM 13679 C CA . ASN E 1 414 ? 46.004 23.469 112.623 1 106.74 395 ASN E CA 1
ATOM 13680 C C . ASN E 1 414 ? 46.098 23.26 111.106 1 110.18 395 ASN E C 1
ATOM 13681 O O . ASN E 1 414 ? 45.646 22.225 110.615 1 109.66 395 ASN E O 1
ATOM 13686 N N . ILE E 1 415 ? 46.688 24.235 110.373 1 106.47 396 ILE E N 1
ATOM 13687 C CA . ILE E 1 415 ? 46.863 24.194 108.912 1 106.08 396 ILE E CA 1
ATOM 13688 C C . ILE E 1 415 ? 47.793 23.044 108.503 1 109.63 396 ILE E C 1
ATOM 13689 O O . ILE E 1 415 ? 47.419 22.244 107.644 1 109.17 396 ILE E O 1
ATOM 13694 N N . VAL E 1 416 ? 48.986 22.956 109.13 1 106.1 397 VAL E N 1
ATOM 13695 C CA . VAL E 1 416 ? 49.976 21.902 108.864 1 105.95 397 VAL E CA 1
ATOM 13696 C C . VAL E 1 416 ? 49.487 20.526 109.34 1 110.34 397 VAL E C 1
ATOM 13697 O O . VAL E 1 416 ? 49.855 19.512 108.746 1 109.75 397 VAL E O 1
ATOM 13701 N N . ARG E 1 417 ? 48.648 20.499 110.394 1 107.36 398 ARG E N 1
ATOM 13702 C CA . ARG E 1 417 ? 48.064 19.278 110.953 1 107.28 398 ARG E CA 1
ATOM 13703 C C . ARG E 1 417 ? 47.034 18.672 109.982 1 111.42 398 ARG E C 1
ATOM 13704 O O . ARG E 1 417 ? 46.999 17.45 109.815 1 111.03 398 ARG E O 1
ATOM 13712 N N . THR E 1 418 ? 46.218 19.529 109.335 1 107.99 399 THR E N 1
ATOM 13713 C CA . THR E 1 418 ? 45.175 19.108 108.396 1 107.72 399 THR E CA 1
ATOM 13714 C C . THR E 1 418 ? 45.572 19.36 106.934 1 111.73 399 THR E C 1
ATOM 13715 O O . THR E 1 418 ? 45.393 20.466 106.419 1 111.18 399 THR E O 1
ATOM 13719 N N . TYR E 1 419 ? 46.113 18.324 106.273 1 108.61 400 TYR E N 1
ATOM 13720 C CA . TYR E 1 419 ? 46.517 18.374 104.868 1 108.6 400 TYR E CA 1
ATOM 13721 C C . TYR E 1 419 ? 45.996 17.139 104.134 1 113.08 400 TYR E C 1
ATOM 13722 O O . TYR E 1 419 ? 46.319 16.013 104.523 1 112.77 400 TYR E O 1
ATOM 13731 N N . LYS E 1 420 ? 45.208 17.359 103.063 1 110.06 401 LYS E N 1
ATOM 13732 C CA . LYS E 1 420 ? 44.629 16.307 102.223 1 110.21 401 LYS E CA 1
ATOM 13733 C C . LYS E 1 420 ? 44.35 16.825 100.812 1 114.88 401 LYS E C 1
ATOM 13734 O O . LYS E 1 420 ? 43.477 17.68 100.634 1 114.19 401 LYS E O 1
ATOM 13740 N N . ASP E 1 421 ? 45.105 16.3 99.814 1 112.41 402 ASP E N 1
ATOM 13741 C CA . ASP E 1 421 ? 45.035 16.61 98.375 1 112.54 402 ASP E CA 1
ATOM 13742 C C . ASP E 1 421 ? 44.851 18.117 98.086 1 115.8 402 ASP E C 1
ATOM 13743 O O . ASP E 1 421 ? 43.928 18.523 97.373 1 115.48 402 ASP E O 1
ATOM 13748 N N . GLN E 1 422 ? 45.747 18.938 98.655 1 111.69 403 GLN E N 1
ATOM 13749 C CA . GLN E 1 422 ? 45.715 20.398 98.522 1 111.17 403 GLN E CA 1
ATOM 13750 C C . GLN E 1 422 ? 46.65 20.912 97.418 1 114.57 403 GLN E C 1
ATOM 13751 O O . GLN E 1 422 ? 46.399 21.979 96.854 1 114.1 403 GLN E O 1
ATOM 13757 N N . GLY E 1 423 ? 47.71 20.155 97.134 1 110.76 404 GLY E N 1
ATOM 13758 C CA . GLY E 1 423 ? 48.713 20.5 96.13 1 110.39 404 GLY E CA 1
ATOM 13759 C C . GLY E 1 423 ? 50.072 20.814 96.724 1 113.76 404 GLY E C 1
ATOM 13760 O O . GLY E 1 423 ? 50.162 21.197 97.893 1 113.09 404 GLY E O 1
ATOM 13761 N N . PHE E 1 424 ? 51.14 20.657 95.914 1 110.38 405 PHE E N 1
ATOM 13762 C CA . PHE E 1 424 ? 52.53 20.907 96.317 1 110.24 405 PHE E CA 1
ATOM 13763 C C . PHE E 1 424 ? 52.815 22.381 96.612 1 113.6 405 PHE E C 1
ATOM 13764 O O . PHE E 1 424 ? 53.626 22.663 97.49 1 113.16 405 PHE E O 1
ATOM 13772 N N . GLU E 1 425 ? 52.163 23.31 95.882 1 109.87 406 GLU E N 1
ATOM 13773 C CA . GLU E 1 425 ? 52.317 24.759 96.074 1 109.62 406 GLU E CA 1
ATOM 13774 C C . GLU E 1 425 ? 51.828 25.188 97.463 1 112.74 406 GLU E C 1
ATOM 13775 O O . GLU E 1 425 ? 52.451 26.042 98.091 1 112.39 406 GLU E O 1
ATOM 13781 N N . TYR E 1 426 ? 50.732 24.563 97.941 1 108.54 407 TYR E N 1
ATOM 13782 C CA . TYR E 1 426 ? 50.126 24.77 99.26 1 107.9 407 TYR E CA 1
ATOM 13783 C C . TYR E 1 426 ? 51.007 24.094 100.322 1 111.29 407 TYR E C 1
ATOM 13784 O O . TYR E 1 426 ? 51.195 24.651 101.404 1 110.68 407 TYR E O 1
ATOM 13793 N N . LEU E 1 427 ? 51.513 22.88 100.012 1 107.75 408 LEU E N 1
ATOM 13794 C CA . LEU E 1 427 ? 52.376 22.065 100.871 1 107.48 408 LEU E CA 1
ATOM 13795 C C . LEU E 1 427 ? 53.705 22.772 101.133 1 111.02 408 LEU E C 1
ATOM 13796 O O . LEU E 1 427 ? 54.171 22.778 102.27 1 110.71 408 LEU E O 1
ATOM 13801 N N . ASP E 1 428 ? 54.302 23.375 100.09 1 107.29 409 ASP E N 1
ATOM 13802 C CA . ASP E 1 428 ? 55.554 24.12 100.192 1 107.07 409 ASP E CA 1
ATOM 13803 C C . ASP E 1 428 ? 55.337 25.373 101.037 1 110.76 409 ASP E C 1
ATOM 13804 O O . ASP E 1 428 ? 56.183 25.686 101.867 1 110.33 409 ASP E O 1
ATOM 13809 N N . ALA E 1 429 ? 54.184 26.056 100.851 1 107.17 410 ALA E N 1
ATOM 13810 C CA . ALA E 1 429 ? 53.801 27.277 101.562 1 106.92 410 ALA E CA 1
ATOM 13811 C C . ALA E 1 429 ? 53.572 27.068 103.056 1 110.99 410 ALA E C 1
ATOM 13812 O O . ALA E 1 429 ? 54.017 27.902 103.845 1 110.78 410 ALA E O 1
ATOM 13814 N N . CYS E 1 430 ? 52.874 25.979 103.448 1 107.53 411 CYS E N 1
ATOM 13815 C CA . CYS E 1 430 ? 52.593 25.696 104.858 1 107.48 411 CYS E CA 1
ATOM 13816 C C . CYS E 1 430 ? 53.822 25.192 105.619 1 111.1 411 CYS E C 1
ATOM 13817 O O . CYS E 1 430 ? 53.983 25.537 106.791 1 110.74 411 CYS E O 1
ATOM 13820 N N . THR E 1 431 ? 54.695 24.398 104.955 1 107.33 412 THR E N 1
ATOM 13821 C CA . THR E 1 431 ? 55.937 23.887 105.555 1 106.89 412 THR E CA 1
ATOM 13822 C C . THR E 1 431 ? 56.952 25.017 105.713 1 110.35 412 THR E C 1
ATOM 13823 O O . THR E 1 431 ? 57.757 24.981 106.643 1 110.11 412 THR E O 1
ATOM 13827 N N . GLU E 1 432 ? 56.914 26.014 104.799 1 106.29 413 GLU E N 1
ATOM 13828 C CA . GLU E 1 432 ? 57.77 27.203 104.81 1 105.83 413 GLU E CA 1
ATOM 13829 C C . GLU E 1 432 ? 57.43 28.038 106.044 1 108.68 413 GLU E C 1
ATOM 13830 O O . GLU E 1 432 ? 58.338 28.485 106.745 1 108.07 413 GLU E O 1
ATOM 13836 N N . LEU E 1 433 ? 56.118 28.209 106.318 1 104.89 414 LEU E N 1
ATOM 13837 C CA . LEU E 1 433 ? 55.586 28.973 107.446 1 104.65 414 LEU E CA 1
ATOM 13838 C C . LEU E 1 433 ? 55.844 28.287 108.782 1 108.37 414 LEU E C 1
ATOM 13839 O O . LEU E 1 433 ? 56.234 28.963 109.732 1 107.88 414 LEU E O 1
ATOM 13844 N N . ALA E 1 434 ? 55.621 26.962 108.856 1 104.9 415 ALA E N 1
ATOM 13845 C CA . ALA E 1 434 ? 55.825 26.163 110.066 1 104.75 415 ALA E CA 1
ATOM 13846 C C . ALA E 1 434 ? 57.291 26.142 110.505 1 108.89 415 ALA E C 1
ATOM 13847 O O . ALA E 1 434 ? 57.565 26.294 111.695 1 108.28 415 ALA E O 1
ATOM 13849 N N . HIS E 1 435 ? 58.225 25.982 109.543 1 106.07 416 HIS E N 1
ATOM 13850 C CA . HIS E 1 435 ? 59.666 25.949 109.798 1 106.22 416 HIS E CA 1
ATOM 13851 C C . HIS E 1 435 ? 60.21 27.301 110.263 1 111.13 416 HIS E C 1
ATOM 13852 O O . HIS E 1 435 ? 60.968 27.334 111.233 1 110.71 416 HIS E O 1
ATOM 13859 N N . THR E 1 436 ? 59.852 28.403 109.568 1 108.45 417 THR E N 1
ATOM 13860 C CA . THR E 1 436 ? 60.325 29.752 109.908 1 108.55 417 THR E CA 1
ATOM 13861 C C . THR E 1 436 ? 59.787 30.234 111.254 1 113.04 417 THR E C 1
ATOM 13862 O O . THR E 1 436 ? 60.561 30.806 112.016 1 112.5 417 THR E O 1
ATOM 13866 N N . PHE E 1 437 ? 58.487 29.971 111.557 1 110.32 418 PHE E N 1
ATOM 13867 C CA . PHE E 1 437 ? 57.804 30.335 112.813 1 110.5 418 PHE E CA 1
ATOM 13868 C C . PHE E 1 437 ? 58.525 29.747 114.03 1 115.51 418 PHE E C 1
ATOM 13869 O O . PHE E 1 437 ? 58.688 30.437 115.036 1 115.03 418 PHE E O 1
ATOM 13877 N N . LEU E 1 438 ? 58.954 28.472 113.928 1 112.96 419 LEU E N 1
ATOM 13878 C CA . LEU E 1 438 ? 59.7 27.774 114.974 1 113.2 419 LEU E CA 1
ATOM 13879 C C . LEU E 1 438 ? 61.107 28.365 115.11 1 117.51 419 LEU E C 1
ATOM 13880 O O . LEU E 1 438 ? 61.54 28.647 116.226 1 117.15 419 LEU E O 1
ATOM 13885 N N . ARG E 1 439 ? 61.798 28.574 113.968 1 114.33 420 ARG E N 1
ATOM 13886 C CA . ARG E 1 439 ? 63.153 29.124 113.868 1 114.28 420 ARG E CA 1
ATOM 13887 C C . ARG E 1 439 ? 63.286 30.542 114.433 1 118.32 420 ARG E C 1
ATOM 13888 O O . ARG E 1 439 ? 64.229 30.783 115.189 1 117.73 420 ARG E O 1
ATOM 13896 N N . ILE E 1 440 ? 62.369 31.471 114.069 1 115.28 421 ILE E N 1
ATOM 13897 C CA . ILE E 1 440 ? 62.408 32.864 114.553 1 115.28 421 ILE E CA 1
ATOM 13898 C C . ILE E 1 440 ? 62.139 32.955 116.057 1 119.13 421 ILE E C 1
ATOM 13899 O O . ILE E 1 440 ? 62.816 33.728 116.74 1 118.68 421 ILE E O 1
ATOM 13904 N N . LEU E 1 441 ? 61.173 32.156 116.571 1 115.77 422 LEU E N 1
ATOM 13905 C CA . LEU E 1 441 ? 60.81 32.132 117.993 1 115.67 422 LEU E CA 1
ATOM 13906 C C . LEU E 1 441 ? 61.855 31.416 118.865 1 120.23 422 LEU E C 1
ATOM 13907 O O . LEU E 1 441 ? 61.891 31.634 120.078 1 119.6 422 LEU E O 1
ATOM 13912 N N . GLU E 1 442 ? 62.718 30.591 118.24 1 117.63 423 GLU E N 1
ATOM 13913 C CA . GLU E 1 442 ? 63.824 29.891 118.897 1 117.83 423 GLU E CA 1
ATOM 13914 C C . GLU E 1 442 ? 64.928 30.896 119.244 1 122.36 423 GLU E C 1
ATOM 13915 O O . GLU E 1 442 ? 65.554 30.768 120.295 1 121.88 423 GLU E O 1
ATOM 13921 N N . ALA E 1 443 ? 65.144 31.903 118.364 1 119.66 424 ALA E N 1
ATOM 13922 C CA . ALA E 1 443 ? 66.116 32.988 118.533 1 119.84 424 ALA E CA 1
ATOM 13923 C C . ALA E 1 443 ? 65.674 33.921 119.664 1 124.38 424 ALA E C 1
ATOM 13924 O O . ALA E 1 443 ? 66.523 34.469 120.369 1 124.12 424 ALA E O 1
ATOM 13926 N N . TYR E 1 444 ? 64.344 34.09 119.837 1 121.21 425 TYR E N 1
ATOM 13927 C CA . TYR E 1 444 ? 63.747 34.914 120.889 1 121.12 425 TYR E CA 1
ATOM 13928 C C . TYR E 1 444 ? 63.839 34.213 122.25 1 125.59 425 TYR E C 1
ATOM 13929 O O . TYR E 1 444 ? 63.848 34.889 123.28 1 125.16 425 TYR E O 1
ATOM 13938 N N . SER E 1 445 ? 63.952 32.865 122.25 1 122.54 426 SER E N 1
ATOM 13939 C CA . SER E 1 445 ? 64.113 32.05 123.459 1 122.51 426 SER E CA 1
ATOM 13940 C C . SER E 1 445 ? 65.57 32.091 123.928 1 126.97 426 SER E C 1
ATOM 13941 O O . SER E 1 445 ? 65.832 31.981 125.128 1 126.47 426 SER E O 1
ATOM 13944 N N . LYS E 1 446 ? 66.511 32.252 122.971 1 124.1 427 LYS E N 1
ATOM 13945 C CA . LYS E 1 446 ? 67.96 32.338 123.192 1 124.17 427 LYS E CA 1
ATOM 13946 C C . LYS E 1 446 ? 68.376 33.718 123.735 1 128.62 427 LYS E C 1
ATOM 13947 O O . LYS E 1 446 ? 69.455 33.843 124.322 1 128.23 427 LYS E O 1
ATOM 13953 N N . GLN E 1 447 ? 67.527 34.748 123.519 1 125.53 428 GLN E N 1
ATOM 13954 C CA . GLN E 1 447 ? 67.756 36.141 123.905 1 125.54 428 GLN E CA 1
ATOM 13955 C C . GLN E 1 447 ? 68.044 36.364 125.385 1 129.88 428 GLN E C 1
ATOM 13956 O O . GLN E 1 447 ? 67.341 35.834 126.247 1 129.46 428 GLN E O 1
ATOM 13962 N N . ASN E 1 448 ? 69.09 37.167 125.659 1 126.84 429 ASN E N 1
ATOM 13963 C CA . ASN E 1 448 ? 69.543 37.547 126.998 1 126.81 429 ASN E CA 1
ATOM 13964 C C . ASN E 1 448 ? 68.63 38.646 127.555 1 130.72 429 ASN E C 1
ATOM 13965 O O . ASN E 1 448 ? 68.385 39.648 126.875 1 130.41 429 ASN E O 1
ATOM 13970 N N . VAL E 1 449 ? 68.102 38.439 128.776 1 127.1 430 VAL E N 1
ATOM 13971 C CA . VAL E 1 449 ? 67.204 39.39 129.441 1 155.23 430 VAL E CA 1
ATOM 13972 C C . VAL E 1 449 ? 67.93 40.047 130.621 1 179.61 430 VAL E C 1
ATOM 13973 O O . VAL E 1 449 ? 68.593 41.068 130.448 1 138.64 430 VAL E O 1
ATOM 13977 N N . SER E 1 457 ? 74.937 43.186 141.406 1 156.67 438 SER E N 1
ATOM 13978 C CA . SER E 1 457 ? 75.295 42.372 140.247 1 156.46 438 SER E CA 1
ATOM 13979 C C . SER E 1 457 ? 74.759 40.939 140.367 1 160.23 438 SER E C 1
ATOM 13980 O O . SER E 1 457 ? 74.1 40.466 139.441 1 159.72 438 SER E O 1
ATOM 13983 N N . ALA E 1 458 ? 75.033 40.26 141.505 1 156.86 439 ALA E N 1
ATOM 13984 C CA . ALA E 1 458 ? 74.593 38.886 141.782 1 156.65 439 ALA E CA 1
ATOM 13985 C C . ALA E 1 458 ? 73.086 38.803 142.048 1 160.42 439 ALA E C 1
ATOM 13986 O O . ALA E 1 458 ? 72.45 37.828 141.64 1 159.9 439 ALA E O 1
ATOM 13988 N N . ASP E 1 459 ? 72.522 39.823 142.733 1 156.93 440 ASP E N 1
ATOM 13989 C CA . ASP E 1 459 ? 71.096 39.923 143.058 1 156.69 440 ASP E CA 1
ATOM 13990 C C . ASP E 1 459 ? 70.277 40.234 141.802 1 160.34 440 ASP E C 1
ATOM 13991 O O . ASP E 1 459 ? 69.184 39.688 141.637 1 159.85 440 ASP E O 1
ATOM 13996 N N . ASP E 1 460 ? 70.811 41.11 140.924 1 156.8 441 ASP E N 1
ATOM 13997 C CA . ASP E 1 460 ? 70.183 41.521 139.665 1 156.55 441 ASP E CA 1
ATOM 13998 C C . ASP E 1 460 ? 70.139 40.385 138.635 1 159.97 441 ASP E C 1
ATOM 13999 O O . ASP E 1 460 ? 69.156 40.276 137.899 1 159.52 441 ASP E O 1
ATOM 14004 N N . GLU E 1 461 ? 71.204 39.553 138.583 1 156.1 442 GLU E N 1
ATOM 14005 C CA . GLU E 1 461 ? 71.342 38.413 137.668 1 155.62 442 GLU E CA 1
ATOM 14006 C C . GLU E 1 461 ? 70.333 37.301 137.989 1 158.86 442 GLU E C 1
ATOM 14007 O O . GLU E 1 461 ? 69.771 36.709 137.067 1 158.35 442 GLU E O 1
ATOM 14013 N N . LYS E 1 462 ? 70.113 37.024 139.292 1 154.92 443 LYS E N 1
ATOM 14014 C CA . LYS E 1 462 ? 69.184 36 139.785 1 154.46 443 LYS E CA 1
ATOM 14015 C C . LYS E 1 462 ? 67.72 36.38 139.534 1 157.48 443 LYS E C 1
ATOM 14016 O O . LYS E 1 462 ? 66.914 35.51 139.196 1 156.88 443 LYS E O 1
ATOM 14022 N N . MET E 1 463 ? 67.386 37.677 139.697 1 153.53 444 MET E N 1
ATOM 14023 C CA . MET E 1 463 ? 66.04 38.223 139.496 1 153.03 444 MET E CA 1
ATOM 14024 C C . MET E 1 463 ? 65.635 38.255 138.018 1 156.08 444 MET E C 1
ATOM 14025 O O . MET E 1 463 ? 64.472 37.999 137.7 1 155.53 444 MET E O 1
ATOM 14030 N N . ALA E 1 464 ? 66.594 38.563 137.123 1 152.17 445 ALA E N 1
ATOM 14031 C CA . ALA E 1 464 ? 66.378 38.631 135.676 1 151.76 445 ALA E CA 1
ATOM 14032 C C . ALA E 1 464 ? 66.196 37.245 135.034 1 154.78 445 ALA E C 1
ATOM 14033 O O . ALA E 1 464 ? 65.566 37.151 133.979 1 154.37 445 ALA E O 1
ATOM 14035 N N . GLU E 1 465 ? 66.715 36.175 135.681 1 150.51 446 GLU E N 1
ATOM 14036 C CA . GLU E 1 465 ? 66.618 34.795 135.189 1 149.86 446 GLU E CA 1
ATOM 14037 C C . GLU E 1 465 ? 65.199 34.206 135.238 1 152.69 446 GLU E C 1
ATOM 14038 O O . GLU E 1 465 ? 64.933 33.228 134.538 1 152.09 446 GLU E O 1
ATOM 14044 N N . LYS E 1 466 ? 64.294 34.806 136.043 1 148.71 447 LYS E N 1
ATOM 14045 C CA . LYS E 1 466 ? 62.89 34.391 136.183 1 148.23 447 LYS E CA 1
ATOM 14046 C C . LYS E 1 466 ? 62.096 34.621 134.887 1 150.99 447 LYS E C 1
ATOM 14047 O O . LYS E 1 466 ? 61.155 33.876 134.606 1 150.41 447 LYS E O 1
ATOM 14053 N N . THR E 1 467 ? 62.478 35.659 134.113 1 146.85 448 THR E N 1
ATOM 14054 C CA . THR E 1 467 ? 61.865 36.037 132.832 1 146.23 448 THR E CA 1
ATOM 14055 C C . THR E 1 467 ? 62.493 35.275 131.651 1 148.73 448 THR E C 1
ATOM 14056 O O . THR E 1 467 ? 61.887 35.198 130.58 1 148.21 448 THR E O 1
ATOM 14060 N N . SER E 1 468 ? 63.706 34.719 131.853 1 144.23 449 SER E N 1
ATOM 14061 C CA . SER E 1 468 ? 64.442 33.945 130.851 1 143.48 449 SER E CA 1
ATOM 14062 C C . SER E 1 468 ? 64.088 32.458 130.911 1 146.04 449 SER E C 1
ATOM 14063 O O . SER E 1 468 ? 64.081 31.8 129.871 1 145.46 449 SER E O 1
ATOM 14066 N N . GLN E 1 469 ? 63.807 31.929 132.124 1 141.83 450 GLN E N 1
ATOM 14067 C CA . GLN E 1 469 ? 63.442 30.523 132.343 1 141.21 450 GLN E CA 1
ATOM 14068 C C . GLN E 1 469 ? 62.058 30.173 131.773 1 143.7 450 GLN E C 1
ATOM 14069 O O . GLN E 1 469 ? 61.848 29.035 131.349 1 143.27 450 GLN E O 1
ATOM 14075 N N . GLU E 1 470 ? 61.125 31.152 131.76 1 139.13 451 GLU E N 1
ATOM 14076 C CA . GLU E 1 470 ? 59.769 30.981 131.227 1 138.37 451 GLU E CA 1
ATOM 14077 C C . GLU E 1 470 ? 59.756 30.936 129.695 1 140.78 451 GLU E C 1
ATOM 14078 O O . GLU E 1 470 ? 58.856 30.329 129.113 1 140.14 451 GLU E O 1
ATOM 14084 N N . ARG E 1 471 ? 60.776 31.554 129.053 1 136.44 452 ARG E N 1
ATOM 14085 C CA . ARG E 1 471 ? 60.968 31.583 127.598 1 135.79 452 ARG E CA 1
ATOM 14086 C C . ARG E 1 471 ? 61.226 30.169 127.052 1 138.99 452 ARG E C 1
ATOM 14087 O O . ARG E 1 471 ? 60.837 29.875 125.92 1 138.78 452 ARG E O 1
ATOM 14095 N N . LYS E 1 472 ? 61.874 29.301 127.866 1 134.56 453 LYS E N 1
ATOM 14096 C CA . LYS E 1 472 ? 62.16 27.9 127.537 1 133.82 453 LYS E CA 1
ATOM 14097 C C . LYS E 1 472 ? 60.863 27.088 127.595 1 136.6 453 LYS E C 1
ATOM 14098 O O . LYS E 1 472 ? 60.654 26.217 126.749 1 136.09 453 LYS E O 1
ATOM 14104 N N . PHE E 1 473 ? 59.997 27.382 128.593 1 132.46 454 PHE E N 1
ATOM 14105 C CA . PHE E 1 473 ? 58.704 26.723 128.797 1 131.99 454 PHE E CA 1
ATOM 14106 C C . PHE E 1 473 ? 57.687 27.114 127.723 1 134.82 454 PHE E C 1
ATOM 14107 O O . PHE E 1 473 ? 57.012 26.232 127.188 1 134.53 454 PHE E O 1
ATOM 14115 N N . ASP E 1 474 ? 57.552 28.43 127.436 1 130.35 455 ASP E N 1
ATOM 14116 C CA . ASP E 1 474 ? 56.61 28.95 126.439 1 129.62 455 ASP E CA 1
ATOM 14117 C C . ASP E 1 474 ? 56.91 28.455 125.022 1 131.96 455 ASP E C 1
ATOM 14118 O O . ASP E 1 474 ? 55.974 28.221 124.255 1 131.36 455 ASP E O 1
ATOM 14123 N N . PHE E 1 475 ? 58.207 28.282 124.684 1 127.52 456 PHE E N 1
ATOM 14124 C CA . PHE E 1 475 ? 58.637 27.78 123.378 1 126.84 456 PHE E CA 1
ATOM 14125 C C . PHE E 1 475 ? 58.358 26.288 123.235 1 129.91 456 PHE E C 1
ATOM 14126 O O . PHE E 1 475 ? 57.958 25.852 122.155 1 129.44 456 PHE E O 1
ATOM 14134 N N . LYS E 1 476 ? 58.58 25.508 124.316 1 125.89 457 LYS E N 1
ATOM 14135 C CA . LYS E 1 476 ? 58.334 24.062 124.354 1 125.38 457 LYS E CA 1
ATOM 14136 C C . LYS E 1 476 ? 56.829 23.772 124.26 1 128.52 457 LYS E C 1
ATOM 14137 O O . LYS E 1 476 ? 56.437 22.706 123.785 1 128.14 457 LYS E O 1
ATOM 14143 N N . ARG E 1 477 ? 55.998 24.742 124.698 1 124.37 458 ARG E N 1
ATOM 14144 C CA . ARG E 1 477 ? 54.536 24.709 124.66 1 123.8 458 ARG E CA 1
ATOM 14145 C C . ARG E 1 477 ? 54.056 24.958 123.219 1 126.43 458 ARG E C 1
ATOM 14146 O O . ARG E 1 477 ? 53.107 24.313 122.767 1 125.83 458 ARG E O 1
ATOM 14154 N N . PHE E 1 478 ? 54.724 25.891 122.506 1 122.22 459 PHE E N 1
ATOM 14155 C CA . PHE E 1 478 ? 54.438 26.248 121.115 1 121.64 459 PHE E CA 1
ATOM 14156 C C . PHE E 1 478 ? 54.907 25.15 120.157 1 124.53 459 PHE E C 1
ATOM 14157 O O . PHE E 1 478 ? 54.202 24.853 119.193 1 123.96 459 PHE E O 1
ATOM 14165 N N . ALA E 1 479 ? 56.097 24.565 120.414 1 120.54 460 ALA E N 1
ATOM 14166 C CA . ALA E 1 479 ? 56.677 23.493 119.598 1 120.11 460 ALA E CA 1
ATOM 14167 C C . ALA E 1 479 ? 55.888 22.186 119.721 1 123.27 460 ALA E C 1
ATOM 14168 O O . ALA E 1 479 ? 55.957 21.35 118.82 1 122.84 460 ALA E O 1
ATOM 14170 N N . ALA E 1 480 ? 55.118 22.029 120.823 1 119.37 461 ALA E N 1
ATOM 14171 C CA . ALA E 1 480 ? 54.271 20.862 121.101 1 119 461 ALA E CA 1
ATOM 14172 C C . ALA E 1 480 ? 53.058 20.784 120.156 1 122.11 461 ALA E C 1
ATOM 14173 O O . ALA E 1 480 ? 52.429 19.728 120.045 1 121.79 461 ALA E O 1
ATOM 14175 N N . ARG E 1 481 ? 52.737 21.912 119.49 1 117.89 462 ARG E N 1
ATOM 14176 C CA . ARG E 1 481 ? 51.643 22.053 118.525 1 117.29 462 ARG E CA 1
ATOM 14177 C C . ARG E 1 481 ? 52.005 21.444 117.161 1 120.6 462 ARG E C 1
ATOM 14178 O O . ARG E 1 481 ? 51.13 21.304 116.305 1 120.08 462 ARG E O 1
ATOM 14186 N N . PHE E 1 482 ? 53.293 21.096 116.961 1 116.92 463 PHE E N 1
ATOM 14187 C CA . PHE E 1 482 ? 53.816 20.51 115.724 1 116.64 463 PHE E CA 1
ATOM 14188 C C . PHE E 1 482 ? 54.288 19.054 115.909 1 120.39 463 PHE E C 1
ATOM 14189 O O . PHE E 1 482 ? 54.766 18.429 114.959 1 119.7 463 PHE E O 1
ATOM 14197 N N . THR E 1 483 ? 54.115 18.515 117.13 1 117.28 464 THR E N 1
ATOM 14198 C CA . THR E 1 483 ? 54.462 17.137 117.486 1 117.3 464 THR E CA 1
ATOM 14199 C C . THR E 1 483 ? 53.38 16.104 117.076 1 121.57 464 THR E C 1
ATOM 14200 O O . THR E 1 483 ? 53.789 14.991 116.735 1 121.4 464 THR E O 1
ATOM 14204 N N . PRO E 1 484 ? 52.036 16.389 117.072 1 118.13 465 PRO E N 1
ATOM 14205 C CA . PRO E 1 484 ? 51.066 15.343 116.67 1 118.03 465 PRO E CA 1
ATOM 14206 C C . PRO E 1 484 ? 51.25 14.79 115.249 1 122.39 465 PRO E C 1
ATOM 14207 O O . PRO E 1 484 ? 51.821 15.467 114.39 1 122.15 465 PRO E O 1
ATOM 14211 N N . GLN E 1 485 ? 50.781 13.542 115.013 1 119.05 466 GLN E N 1
ATOM 14212 C CA . GLN E 1 485 ? 50.907 12.809 113.74 1 118.9 466 GLN E CA 1
ATOM 14213 C C . GLN E 1 485 ? 50.421 13.577 112.491 1 122.87 466 GLN E C 1
ATOM 14214 O O . GLN E 1 485 ? 50.917 13.308 111.395 1 122.41 466 GLN E O 1
ATOM 14220 N N . GLY E 1 486 ? 49.48 14.508 112.674 1 119.53 467 GLY E N 1
ATOM 14221 C CA . GLY E 1 486 ? 48.929 15.338 111.607 1 119.37 467 GLY E CA 1
ATOM 14222 C C . GLY E 1 486 ? 49.962 16.236 110.952 1 123.3 467 GLY E C 1
ATOM 14223 O O . GLY E 1 486 ? 49.964 16.396 109.727 1 122.93 467 GLY E O 1
ATOM 14224 N N . VAL E 1 487 ? 50.849 16.826 111.774 1 119.81 468 VAL E N 1
ATOM 14225 C CA . VAL E 1 487 ? 51.939 17.705 111.333 1 119.6 468 VAL E CA 1
ATOM 14226 C C . VAL E 1 487 ? 53.094 16.839 110.8 1 123.72 468 VAL E C 1
ATOM 14227 O O . VAL E 1 487 ? 53.692 17.183 109.777 1 123.22 468 VAL E O 1
ATOM 14231 N N . VAL E 1 488 ? 53.384 15.71 111.49 1 120.59 469 VAL E N 1
ATOM 14232 C CA . VAL E 1 488 ? 54.434 14.742 111.145 1 120.55 469 VAL E CA 1
ATOM 14233 C C . VAL E 1 488 ? 54.239 14.213 109.716 1 124.81 469 VAL E C 1
ATOM 14234 O O . VAL E 1 488 ? 55.159 14.32 108.902 1 124.4 469 VAL E O 1
ATOM 14238 N N . ASP E 1 489 ? 53.024 13.696 109.411 1 121.62 470 ASP E N 1
ATOM 14239 C CA . ASP E 1 489 ? 52.636 13.14 108.103 1 121.52 470 ASP E CA 1
ATOM 14240 C C . ASP E 1 489 ? 52.79 14.139 106.95 1 124.95 470 ASP E C 1
ATOM 14241 O O . ASP E 1 489 ? 53.225 13.747 105.866 1 124.54 470 ASP E O 1
ATOM 14246 N N . THR E 1 490 ? 52.444 15.42 107.198 1 121.1 471 THR E N 1
ATOM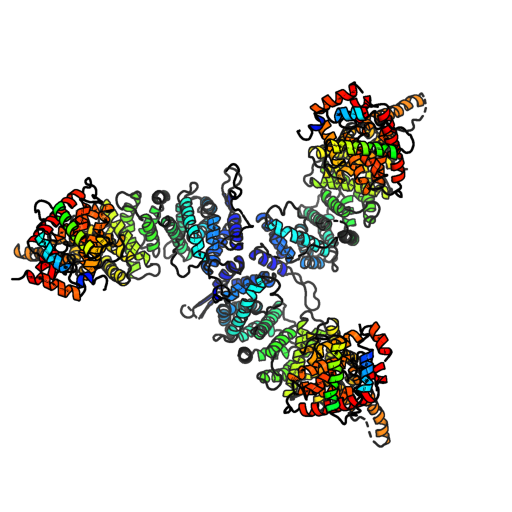 14247 C CA . THR E 1 490 ? 52.52 16.52 106.234 1 120.77 471 THR E CA 1
ATOM 14248 C C . THR E 1 490 ? 53.982 16.792 105.84 1 124.78 471 THR E C 1
ATOM 14249 O O . THR E 1 490 ? 54.262 17.049 104.666 1 124.5 471 THR E O 1
ATOM 14253 N N . PHE E 1 491 ? 54.906 16.71 106.814 1 121.15 472 PHE E N 1
ATOM 14254 C CA . PHE E 1 491 ? 56.336 16.902 106.573 1 120.87 472 PHE E CA 1
ATOM 14255 C C . PHE E 1 491 ? 56.94 15.689 105.877 1 124.46 472 PHE E C 1
ATOM 14256 O O . PHE E 1 491 ? 57.839 15.848 105.052 1 123.65 472 PHE E O 1
ATOM 14264 N N . VAL E 1 492 ? 56.419 14.486 106.192 1 121.35 473 VAL E N 1
ATOM 14265 C CA . VAL E 1 492 ? 56.831 13.209 105.604 1 121.38 473 VAL E CA 1
ATOM 14266 C C . VAL E 1 492 ? 56.485 13.199 104.106 1 125.96 473 VAL E C 1
ATOM 14267 O O . VAL E 1 492 ? 57.35 12.873 103.286 1 125.54 473 VAL E O 1
ATOM 14271 N N . THR E 1 493 ? 55.237 13.604 103.756 1 123.03 474 THR E N 1
ATOM 14272 C CA . THR E 1 493 ? 54.758 13.688 102.369 1 123.07 474 THR E CA 1
ATOM 14273 C C . THR E 1 493 ? 55.543 14.734 101.566 1 128.07 474 THR E C 1
ATOM 14274 O O . THR E 1 493 ? 55.685 14.582 100.353 1 127.49 474 THR E O 1
ATOM 14278 N N . PHE E 1 494 ? 56.076 15.774 102.246 1 125.83 475 PHE E N 1
ATOM 14279 C CA . PHE E 1 494 ? 56.899 16.819 101.633 1 126.29 475 PHE E CA 1
ATOM 14280 C C . PHE E 1 494 ? 58.281 16.255 101.298 1 131.69 475 PHE E C 1
ATOM 14281 O O . PHE E 1 494 ? 58.825 16.56 100.234 1 131.25 475 PHE E O 1
ATOM 14289 N N . THR E 1 495 ? 58.834 15.421 102.205 1 129.48 476 THR E N 1
ATOM 14290 C CA . THR E 1 495 ? 60.142 14.77 102.065 1 129.86 476 THR E CA 1
ATOM 14291 C C . THR E 1 495 ? 60.151 13.777 100.888 1 134.28 476 THR E C 1
ATOM 14292 O O . THR E 1 495 ? 61.206 13.555 100.296 1 133.7 476 THR E O 1
ATOM 14296 N N . LYS E 1 496 ? 58.971 13.22 100.53 1 131.47 477 LYS E N 1
ATOM 14297 C CA . LYS E 1 496 ? 58.784 12.269 99.425 1 131.62 477 LYS E CA 1
ATOM 14298 C C . LYS E 1 496 ? 59.251 12.821 98.067 1 136.99 477 LYS E C 1
ATOM 14299 O O . LYS E 1 496 ? 59.651 12.042 97.198 1 136.58 477 LYS E O 1
ATOM 14305 N N . TYR E 1 497 ? 59.216 14.157 97.898 1 134.78 478 TYR E N 1
ATOM 14306 C CA . TYR E 1 497 ? 59.623 14.855 96.675 1 135.27 478 TYR E CA 1
ATOM 14307 C C . TYR E 1 497 ? 61.133 15.198 96.652 1 140.31 478 TYR E C 1
ATOM 14308 O O . TYR E 1 497 ? 61.545 16.019 95.829 1 139.87 478 TYR E O 1
ATOM 14317 N N . TYR E 1 498 ? 61.954 14.548 97.52 1 137.82 479 TYR E N 1
ATOM 14318 C CA . TYR E 1 498 ? 63.404 14.772 97.672 1 138.18 479 TYR E CA 1
ATOM 14319 C C . TYR E 1 498 ? 64.207 14.821 96.36 1 143.07 479 TYR E C 1
ATOM 14320 O O . TYR E 1 498 ? 65.219 15.523 96.299 1 142.53 479 TYR E O 1
ATOM 14329 N N . ARG E 1 499 ? 63.754 14.09 95.323 1 140.55 480 ARG E N 1
ATOM 14330 C CA . ARG E 1 499 ? 64.391 14.037 94.005 1 140.76 480 ARG E CA 1
ATOM 14331 C C . ARG E 1 499 ? 64.27 15.369 93.243 1 145.4 480 ARG E C 1
ATOM 14332 O O . ARG E 1 499 ? 65.114 15.664 92.395 1 144.86 480 ARG E O 1
ATOM 14340 N N . ASP E 1 500 ? 63.23 16.169 93.558 1 142.72 481 ASP E N 1
ATOM 14341 C CA . ASP E 1 500 ? 62.957 17.464 92.924 1 142.85 481 ASP E CA 1
ATOM 14342 C C . ASP E 1 500 ? 63.255 18.673 93.835 1 147.19 481 ASP E C 1
ATOM 14343 O O . ASP E 1 500 ? 63.446 19.78 93.322 1 146.69 481 ASP E O 1
ATOM 14348 N N . LEU E 1 501 ? 63.286 18.463 95.174 1 144.05 482 LEU E N 1
ATOM 14349 C CA . LEU E 1 501 ? 63.54 19.512 96.172 1 143.93 482 LEU E CA 1
ATOM 14350 C C . LEU E 1 501 ? 64.955 20.08 96.079 1 148.08 482 LEU E C 1
ATOM 14351 O O . LEU E 1 501 ? 65.912 19.325 95.884 1 147.69 482 LEU E O 1
ATOM 14356 N N . ASP E 1 502 ? 65.083 21.409 96.236 1 144.74 483 ASP E N 1
ATOM 14357 C CA . ASP E 1 502 ? 66.374 22.103 96.221 1 144.59 483 ASP E CA 1
ATOM 14358 C C . ASP E 1 502 ? 67.019 22.079 97.617 1 148.12 483 ASP E C 1
ATOM 14359 O O . ASP E 1 502 ? 66.399 21.589 98.565 1 147.64 483 ASP E O 1
ATOM 14364 N N . ASP E 1 503 ? 68.256 22.608 97.738 1 144.44 484 ASP E N 1
ATOM 14365 C CA . ASP E 1 503 ? 69.035 22.66 98.98 1 144.11 484 ASP E CA 1
ATOM 14366 C C . ASP E 1 503 ? 68.278 23.287 100.161 1 147.5 484 ASP E C 1
ATOM 14367 O O . ASP E 1 503 ? 68.279 22.705 101.247 1 147.11 484 ASP E O 1
ATOM 14372 N N . SER E 1 504 ? 67.613 24.443 99.941 1 143.61 485 SER E N 1
ATOM 14373 C CA . SER E 1 504 ? 66.837 25.138 100.976 1 143.17 485 SER E CA 1
ATOM 14374 C C . SER E 1 504 ? 65.559 24.379 101.333 1 146.42 485 SER E C 1
ATOM 14375 O O . SER E 1 504 ? 65.135 24.41 102.489 1 145.8 485 SER E O 1
ATOM 14378 N N . GLN E 1 505 ? 64.954 23.7 100.339 1 142.8 486 GLN E N 1
ATOM 14379 C CA . GLN E 1 505 ? 63.743 22.896 100.511 1 142.54 486 GLN E CA 1
ATOM 14380 C C . GLN E 1 505 ? 64.044 21.65 101.344 1 146.17 486 GLN E C 1
ATOM 14381 O O . GLN E 1 505 ? 63.203 21.231 102.138 1 145.69 486 GLN E O 1
ATOM 14387 N N . LEU E 1 506 ? 65.251 21.073 101.175 1 142.72 487 LEU E N 1
ATOM 14388 C CA . LEU E 1 506 ? 65.698 19.892 101.918 1 142.58 487 LEU E CA 1
ATOM 14389 C C . LEU E 1 506 ? 66.104 20.235 103.358 1 146.15 487 LEU E C 1
ATOM 14390 O O . LEU E 1 506 ? 66.037 19.364 104.228 1 145.63 487 LEU E O 1
ATOM 14395 N N . LYS E 1 507 ? 66.511 21.505 103.606 1 142.5 488 LYS E N 1
ATOM 14396 C CA . LYS E 1 507 ? 66.878 22.025 104.93 1 142.16 488 LYS E CA 1
ATOM 14397 C C . LYS E 1 507 ? 65.652 22.051 105.839 1 145.48 488 LYS E C 1
ATOM 14398 O O . LYS E 1 507 ? 65.755 21.721 107.021 1 144.99 488 LYS E O 1
ATOM 14404 N N . ARG E 1 508 ? 64.498 22.457 105.266 1 141.67 489 ARG E N 1
ATOM 14405 C CA . ARG E 1 508 ? 63.18 22.599 105.889 1 141.26 489 ARG E CA 1
ATOM 14406 C C . ARG E 1 508 ? 62.727 21.335 106.619 1 145.36 489 ARG E C 1
ATOM 14407 O O . ARG E 1 508 ? 62.255 21.425 107.753 1 144.74 489 ARG E O 1
ATOM 14415 N N . ALA E 1 509 ? 62.869 20.166 105.97 1 142.46 490 ALA E N 1
ATOM 14416 C CA . ALA E 1 509 ? 62.495 18.877 106.544 1 142.63 490 ALA E CA 1
ATOM 14417 C C . ALA E 1 509 ? 63.561 18.393 107.528 1 147.58 490 ALA E C 1
ATOM 14418 O O . ALA E 1 509 ? 63.208 17.886 108.593 1 147.1 490 ALA E O 1
ATOM 14420 N N . HIS E 1 510 ? 64.861 18.579 107.183 1 145.07 491 HIS E N 1
ATOM 14421 C CA . HIS E 1 510 ? 66.024 18.2 108 1 145.3 491 HIS E CA 1
ATOM 14422 C C . HIS E 1 510 ? 65.982 18.853 109.385 1 149.28 491 HIS E C 1
ATOM 14423 O O . HIS E 1 510 ? 66.211 18.174 110.389 1 148.67 491 HIS E O 1
ATOM 14430 N N . ARG E 1 511 ? 65.676 20.163 109.428 1 146.06 492 ARG E N 1
ATOM 14431 C CA . ARG E 1 511 ? 65.58 20.931 110.667 1 145.97 492 ARG E CA 1
ATOM 14432 C C . ARG E 1 511 ? 64.318 20.588 111.464 1 150.29 492 ARG E C 1
ATOM 14433 O O . ARG E 1 511 ? 64.314 20.776 112.68 1 150 492 ARG E O 1
ATOM 14441 N N . TYR E 1 512 ? 63.262 20.071 110.795 1 147.07 493 TYR E N 1
ATOM 14442 C CA . TYR E 1 512 ? 62.016 19.675 111.456 1 147.01 493 TYR E CA 1
ATOM 14443 C C . TYR E 1 512 ? 62.212 18.387 112.262 1 151.82 493 TYR E C 1
ATOM 14444 O O . TYR E 1 512 ? 61.838 18.346 113.433 1 151.36 493 TYR E O 1
ATOM 14453 N N . PHE E 1 513 ? 62.798 17.345 111.642 1 149.22 494 PHE E N 1
ATOM 14454 C CA . PHE E 1 513 ? 63.032 16.058 112.3 1 149.47 494 PHE E CA 1
ATOM 14455 C C . PHE E 1 513 ? 64.071 16.138 113.421 1 154.46 494 PHE E C 1
ATOM 14456 O O . PHE E 1 513 ? 63.872 15.529 114.47 1 153.86 494 PHE E O 1
ATOM 14464 N N . TYR E 1 514 ? 65.152 16.915 113.217 1 152.19 495 TYR E N 1
ATOM 14465 C CA . TYR E 1 514 ? 66.222 17.092 114.203 1 152.59 495 TYR E CA 1
ATOM 14466 C C . TYR E 1 514 ? 65.801 17.929 115.419 1 157.71 495 TYR E C 1
ATOM 14467 O O . TYR E 1 514 ? 66.41 17.789 116.481 1 157.22 495 TYR E O 1
ATOM 14476 N N . ARG E 1 515 ? 64.779 18.798 115.273 1 155.4 496 ARG E N 1
ATOM 14477 C CA . ARG E 1 515 ? 64.33 19.665 116.366 1 155.78 496 ARG E CA 1
ATOM 14478 C C . ARG E 1 515 ? 62.994 19.246 116.99 1 161.08 496 ARG E C 1
ATOM 14479 O O . ARG E 1 515 ? 62.956 18.994 118.194 1 160.84 496 ARG E O 1
ATOM 14487 N N . VAL E 1 516 ? 61.909 19.185 116.189 1 158.5 497 VAL E N 1
ATOM 14488 C CA . VAL E 1 516 ? 60.553 18.86 116.66 1 158.71 497 VAL E CA 1
ATOM 14489 C C . VAL E 1 516 ? 60.447 17.407 117.168 1 162.82 497 VAL E C 1
ATOM 14490 O O . VAL E 1 516 ? 59.921 17.194 118.264 1 162.48 497 VAL E O 1
ATOM 14494 N N . ALA E 1 517 ? 60.953 16.427 116.397 1 159.46 498 ALA E N 1
ATOM 14495 C CA . ALA E 1 517 ? 60.894 15.016 116.786 1 159.41 498 ALA E CA 1
ATOM 14496 C C . ALA E 1 517 ? 61.853 14.641 117.929 1 163.62 498 ALA E C 1
ATOM 14497 O O . ALA E 1 517 ? 61.473 13.855 118.796 1 163.08 498 ALA E O 1
ATOM 14499 N N . PHE E 1 518 ? 63.083 15.197 117.933 1 160.47 499 PHE E N 1
ATOM 14500 C CA . PHE E 1 518 ? 64.109 14.925 118.95 1 160.29 499 PHE E CA 1
ATOM 14501 C C . PHE E 1 518 ? 63.748 15.437 120.35 1 163.96 499 PHE E C 1
ATOM 14502 O O . PHE E 1 518 ? 63.89 14.686 121.316 1 163.44 499 PHE E O 1
ATOM 14510 N N . LYS E 1 519 ? 63.3 16.711 120.456 1 160.51 500 LYS E N 1
ATOM 14511 C CA . LYS E 1 519 ? 62.948 17.377 121.717 1 160.38 500 LYS E CA 1
ATOM 14512 C C . LYS E 1 519 ? 61.764 16.751 122.457 1 164.88 500 LYS E C 1
ATOM 14513 O O . LYS E 1 519 ? 61.884 16.466 123.65 1 164.65 500 LYS E O 1
ATOM 14519 N N . GLN E 1 520 ? 60.626 16.554 121.768 1 161.64 501 GLN E N 1
ATOM 14520 C CA . GLN E 1 520 ? 59.424 15.982 122.377 1 161.53 501 GLN E CA 1
ATOM 14521 C C . GLN E 1 520 ? 59.097 14.601 121.832 1 165.57 501 GLN E C 1
ATOM 14522 O O . GLN E 1 520 ? 59.208 14.37 120.627 1 165.11 501 GLN E O 1
ATOM 14528 N N . GLU E 1 521 ? 58.691 13.685 122.736 1 162.39 502 GLU E N 1
ATOM 14529 C CA . GLU E 1 521 ? 58.308 12.292 122.459 1 162.38 502 GLU E CA 1
ATOM 14530 C C . GLU E 1 521 ? 59.447 11.444 121.843 1 167.05 502 GLU E C 1
ATOM 14531 O O . GLU E 1 521 ? 59.166 10.416 121.229 1 166.72 502 GLU E O 1
ATOM 14537 N N . MET E 1 522 ? 60.725 11.867 122.036 1 164.04 503 MET E N 1
ATOM 14538 C CA . MET E 1 522 ? 61.986 11.244 121.572 1 164.03 503 MET E CA 1
ATOM 14539 C C . MET E 1 522 ? 61.892 10.538 120.176 1 167.59 503 MET E C 1
ATOM 14540 O O . MET E 1 522 ? 62.543 9.511 119.946 1 167.3 503 MET E O 1
ATOM 14545 N N . SER E 1 523 ? 61.114 11.139 119.246 1 163.57 504 SER E N 1
ATOM 14546 C CA . SER E 1 523 ? 60.863 10.684 117.868 1 163.12 504 SER E CA 1
ATOM 14547 C C . SER E 1 523 ? 60.098 9.34 117.791 1 166.23 504 SER E C 1
ATOM 14548 O O . SER E 1 523 ? 60.282 8.583 116.834 1 165.87 504 SER E O 1
ATOM 14551 N N . VAL E 1 524 ? 59.213 9.067 118.779 1 162.05 505 VAL E N 1
ATOM 14552 C CA . VAL E 1 524 ? 58.386 7.851 118.822 1 161.48 505 VAL E CA 1
ATOM 14553 C C . VAL E 1 524 ? 57.268 7.962 117.771 1 164.44 505 VAL E C 1
ATOM 14554 O O . VAL E 1 524 ? 57.103 7.043 116.966 1 164.09 505 VAL E O 1
ATOM 14558 N N . MET E 1 525 ? 56.553 9.114 117.746 1 160.16 506 MET E N 1
ATOM 14559 C CA . MET E 1 525 ? 55.485 9.438 116.787 1 159.53 506 MET E CA 1
ATOM 14560 C C . MET E 1 525 ? 56.014 9.407 115.35 1 162.69 506 MET E C 1
ATOM 14561 O O . MET E 1 525 ? 55.26 9.123 114.419 1 162.1 506 MET E O 1
ATOM 14566 N N . LEU E 1 526 ? 57.318 9.696 115.19 1 159.03 507 LEU E N 1
ATOM 14567 C CA . LEU E 1 526 ? 58.052 9.715 113.93 1 158.83 507 LEU E CA 1
ATOM 14568 C C . LEU E 1 526 ? 58.24 8.305 113.34 1 162.76 507 LEU E C 1
ATOM 14569 O O . LEU E 1 526 ? 58.195 8.162 112.117 1 162.24 507 LEU E O 1
ATOM 14574 N N . PHE E 1 527 ? 58.464 7.277 114.193 1 159.45 508 PHE E N 1
ATOM 14575 C CA . PHE E 1 527 ? 58.666 5.888 113.75 1 159.23 508 PHE E CA 1
ATOM 14576 C C . PHE E 1 527 ? 57.382 5.296 113.16 1 162.76 508 PHE E C 1
ATOM 14577 O O . PHE E 1 527 ? 56.341 5.339 113.808 1 162.24 508 PHE E O 1
ATOM 14585 N N . ARG E 1 528 ? 57.461 4.783 111.915 1 159.16 509 ARG E N 1
ATOM 14586 C CA . ARG E 1 528 ? 56.37 4.168 111.141 1 158.91 509 ARG E CA 1
ATOM 14587 C C . ARG E 1 528 ? 56.988 3.523 109.898 1 162.7 509 ARG E C 1
ATOM 14588 O O . ARG E 1 528 ? 57.861 4.137 109.285 1 162.18 509 ARG E O 1
ATOM 14596 N N . LEU E 1 529 ? 56.533 2.302 109.521 1 159.35 510 LEU E N 1
ATOM 14597 C CA . LEU E 1 529 ? 57.039 1.549 108.362 1 159.23 510 LEU E CA 1
ATOM 14598 C C . LEU E 1 529 ? 57.216 2.389 107.093 1 163.38 510 LEU E C 1
ATOM 14599 O O . LEU E 1 529 ? 58.294 2.363 106.499 1 162.87 510 LEU E O 1
ATOM 14604 N N . ASP E 1 530 ? 56.175 3.157 106.711 1 160.29 511 ASP E N 1
ATOM 14605 C CA . ASP E 1 530 ? 56.168 4.028 105.532 1 160.29 511 ASP E CA 1
ATOM 14606 C C . ASP E 1 530 ? 57.196 5.16 105.654 1 164.12 511 ASP E C 1
ATOM 14607 O O . ASP E 1 530 ? 57.829 5.515 104.659 1 163.68 511 ASP E O 1
ATOM 14612 N N . ILE E 1 531 ? 57.368 5.708 106.873 1 160.63 512 ILE E N 1
ATOM 14613 C CA . ILE E 1 531 ? 58.314 6.79 107.173 1 160.4 512 ILE E CA 1
ATOM 14614 C C . ILE E 1 531 ? 59.763 6.261 107.155 1 164.11 512 ILE E C 1
ATOM 14615 O O . ILE E 1 531 ? 60.63 6.885 106.537 1 163.49 512 ILE E O 1
ATOM 14620 N N . ILE E 1 532 ? 60.005 5.103 107.804 1 160.81 513 ILE E N 1
ATOM 14621 C CA . ILE E 1 532 ? 61.305 4.419 107.884 1 160.73 513 ILE E CA 1
ATOM 14622 C C . ILE E 1 532 ? 61.763 3.974 106.48 1 165.22 513 ILE E C 1
ATOM 14623 O O . ILE E 1 532 ? 62.951 4.092 106.156 1 164.72 513 ILE E O 1
ATOM 14628 N N . HIS E 1 533 ? 60.807 3.503 105.646 1 162.41 514 HIS E N 1
ATOM 14629 C CA . HIS E 1 533 ? 61.025 3.064 104.263 1 162.56 514 HIS E CA 1
ATOM 14630 C C . HIS E 1 533 ? 61.681 4.177 103.445 1 166.67 514 HIS E C 1
ATOM 14631 O O . HIS E 1 533 ? 62.77 3.97 102.907 1 166.01 514 HIS E O 1
ATOM 14638 N N . LEU E 1 534 ? 61.032 5.364 103.409 1 163.77 515 LEU E N 1
ATOM 14639 C CA . LEU E 1 534 ? 61.455 6.571 102.694 1 163.86 515 LEU E CA 1
ATOM 14640 C C . LEU E 1 534 ? 62.867 7.022 103.058 1 168.32 515 LEU E C 1
ATOM 14641 O O . LEU E 1 534 ? 63.664 7.263 102.154 1 167.84 515 LEU E O 1
ATOM 14646 N N . PHE E 1 535 ? 63.17 7.136 104.368 1 165.43 516 PHE E N 1
ATOM 14647 C CA . PHE E 1 535 ? 64.475 7.567 104.879 1 165.52 516 PHE E CA 1
ATOM 14648 C C . PHE E 1 535 ? 65.631 6.688 104.411 1 170.34 516 PHE E C 1
ATOM 14649 O O . PHE E 1 535 ? 66.705 7.212 104.104 1 169.6 516 PHE E O 1
ATOM 14657 N N . TYR E 1 536 ? 65.409 5.36 104.362 1 168.13 517 TYR E N 1
ATOM 14658 C CA . TYR E 1 536 ? 66.411 4.385 103.94 1 168.59 517 TYR E CA 1
ATOM 14659 C C . TYR E 1 536 ? 66.781 4.528 102.464 1 173.82 517 TYR E C 1
ATOM 14660 O O . TYR E 1 536 ? 67.924 4.878 102.164 1 173.19 517 TYR E O 1
ATOM 14669 N N . ASN E 1 537 ? 65.816 4.284 101.553 1 171.83 518 ASN E N 1
ATOM 14670 C CA . ASN E 1 537 ? 66.022 4.355 100.101 1 172.36 518 ASN E CA 1
ATOM 14671 C C . ASN E 1 537 ? 66.402 5.76 99.591 1 177.43 518 ASN E C 1
ATOM 14672 O O . ASN E 1 537 ? 66.847 5.884 98.447 1 176.96 518 ASN E O 1
ATOM 14677 N N . MET E 1 538 ? 66.261 6.796 100.448 1 174.86 519 MET E N 1
ATOM 14678 C CA . MET E 1 538 ? 66.628 8.185 100.158 1 175.06 519 MET E CA 1
ATOM 14679 C C . MET E 1 538 ? 68.154 8.288 100.027 1 179.96 519 MET E C 1
ATOM 14680 O O . MET E 1 538 ? 68.643 8.954 99.115 1 179.44 519 MET E O 1
ATOM 14685 N N . ILE E 1 539 ? 68.896 7.619 100.931 1 177.44 520 ILE E N 1
ATOM 14686 C CA . ILE E 1 539 ? 70.359 7.599 100.941 1 177.69 520 ILE E CA 1
ATOM 14687 C C . ILE E 1 539 ? 70.879 6.358 100.199 1 182.29 520 ILE E C 1
ATOM 14688 O O . ILE E 1 539 ? 71.706 6.498 99.295 1 181.69 520 ILE E O 1
ATOM 14693 N N . LYS E 1 540 ? 70.382 5.156 100.566 1 179.67 521 LYS E N 1
ATOM 14694 C CA . LYS E 1 540 ? 70.79 3.893 99.945 1 179.84 521 LYS E CA 1
ATOM 14695 C C . LYS E 1 540 ? 69.592 3.088 99.418 1 184.59 521 LYS E C 1
ATOM 14696 O O . LYS E 1 540 ? 68.923 2.382 100.179 1 184.21 521 LYS E O 1
ATOM 14702 N N . GLY E 1 541 ? 69.332 3.232 98.119 1 181.71 522 GLY E N 1
ATOM 14703 C CA . GLY E 1 541 ? 68.239 2.562 97.422 1 181.81 522 GLY E CA 1
ATOM 14704 C C . GLY E 1 541 ? 68.179 2.892 95.941 1 186.43 522 GLY E C 1
ATOM 14705 O O . GLY E 1 541 ? 69.23 3.029 95.307 1 185.94 522 GLY E O 1
ATOM 14706 N N . PRO E 1 542 ? 66.965 3.029 95.347 1 183.74 523 PRO E N 1
ATOM 14707 C CA . PRO E 1 542 ? 66.878 3.346 93.908 1 183.88 523 PRO E CA 1
ATOM 14708 C C . PRO E 1 542 ? 67.264 4.787 93.573 1 188.57 523 PRO E C 1
ATOM 14709 O O . PRO E 1 542 ? 67.936 5.013 92.566 1 188.16 523 PRO E O 1
ATOM 14713 N N . GLU E 1 543 ? 66.838 5.755 94.411 1 185.69 524 GLU E N 1
ATOM 14714 C CA . GLU E 1 543 ? 67.139 7.179 94.247 1 185.72 524 GLU E CA 1
ATOM 14715 C C . GLU E 1 543 ? 68.178 7.581 95.312 1 189.92 524 GLU E C 1
ATOM 14716 O O . GLU E 1 543 ? 67.811 7.802 96.469 1 189.42 524 GLU E O 1
ATOM 14722 N N . PRO E 1 544 ? 69.485 7.643 94.953 1 186.82 525 PRO E N 1
ATOM 14723 C CA . PRO E 1 544 ? 70.516 7.93 95.967 1 186.74 525 PRO E CA 1
ATOM 14724 C C . PRO E 1 544 ? 70.632 9.382 96.459 1 190.59 525 PRO E C 1
ATOM 14725 O O . PRO E 1 544 ? 71.5 9.636 97.297 1 190.28 525 PRO E O 1
ATOM 14729 N N . LEU E 1 545 ? 69.789 10.328 95.958 1 186.88 526 LEU E N 1
ATOM 14730 C CA . LEU E 1 545 ? 69.78 11.76 96.34 1 186.54 526 LEU E CA 1
ATOM 14731 C C . LEU E 1 545 ? 71.106 12.504 95.972 1 190.4 526 LEU E C 1
ATOM 14732 O O . LEU E 1 545 ? 71.255 13.686 96.294 1 189.97 526 LEU E O 1
ATOM 14737 N N . ASP E 1 546 ? 72.026 11.823 95.239 1 186.94 527 ASP E N 1
ATOM 14738 C CA . ASP E 1 546 ? 73.347 12.302 94.797 1 186.72 527 ASP E CA 1
ATOM 14739 C C . ASP E 1 546 ? 74.293 12.543 95.982 1 190.47 527 ASP E C 1
ATOM 14740 O O . ASP E 1 546 ? 74.056 13.433 96.801 1 190 527 ASP E O 1
ATOM 14745 N N . LYS E 1 547 ? 75.367 11.735 96.064 1 186.91 528 LYS E N 1
ATOM 14746 C CA . LYS E 1 547 ? 76.374 11.795 97.132 1 186.62 528 LYS E CA 1
ATOM 14747 C C . LYS E 1 547 ? 77.179 13.107 97.155 1 190.47 528 LYS E C 1
ATOM 14748 O O . LYS E 1 547 ? 77.664 13.496 98.218 1 189.94 528 LYS E O 1
ATOM 14754 N N . ASN E 1 548 ? 77.296 13.788 95.991 1 187.1 529 ASN E N 1
ATOM 14755 C CA . ASN E 1 548 ? 78.02 15.055 95.83 1 186.86 529 ASN E CA 1
ATOM 14756 C C . ASN E 1 548 ? 77.268 16.278 96.385 1 190.45 529 ASN E C 1
ATOM 14757 O O . ASN E 1 548 ? 77.885 17.332 96.568 1 189.94 529 ASN E O 1
ATOM 14762 N N . SER E 1 549 ? 75.949 16.139 96.651 1 186.81 530 SER E N 1
ATOM 14763 C CA . SER E 1 549 ? 75.092 17.203 97.187 1 186.48 530 SER E CA 1
ATOM 14764 C C . SER E 1 549 ? 75.503 17.599 98.621 1 189.68 530 SER E C 1
ATOM 14765 O O . SER E 1 549 ? 75.818 16.707 99.419 1 189.28 530 SER E O 1
ATOM 14768 N N . PRO E 1 550 ? 75.504 18.915 98.971 1 185.57 531 PRO E N 1
ATOM 14769 C CA . PRO E 1 550 ? 75.895 19.313 100.339 1 185.11 531 PRO E CA 1
ATOM 14770 C C . PRO E 1 550 ? 74.902 18.872 101.413 1 187.96 531 PRO E C 1
ATOM 14771 O O . PRO E 1 550 ? 75.292 18.682 102.566 1 187.47 531 PRO E O 1
ATOM 14775 N N . MET E 1 551 ? 73.624 18.705 101.029 1 183.77 532 MET E N 1
ATOM 14776 C CA . MET E 1 551 ? 72.552 18.279 101.925 1 183.23 532 MET E CA 1
ATOM 14777 C C . MET E 1 551 ? 72.551 16.773 102.201 1 186.19 532 MET E C 1
ATOM 14778 O O . MET E 1 551 ? 72.029 16.355 103.237 1 185.7 532 MET E O 1
ATOM 14783 N N . TYR E 1 552 ? 73.14 15.968 101.286 1 182.09 533 TYR E N 1
ATOM 14784 C CA . TYR E 1 552 ? 73.233 14.506 101.391 1 181.54 533 TYR E CA 1
ATOM 14785 C C . TYR E 1 552 ? 73.996 14.055 102.644 1 184.16 533 TYR E C 1
ATOM 14786 O O . TYR E 1 552 ? 73.538 13.14 103.331 1 183.78 533 TYR E O 1
ATOM 14795 N N . LYS E 1 553 ? 75.154 14.689 102.929 1 179.51 534 LYS E N 1
ATOM 14796 C CA . LYS E 1 553 ? 76.01 14.373 104.081 1 178.67 534 LYS E CA 1
ATOM 14797 C C . LYS E 1 553 ? 75.322 14.67 105.421 1 181.14 534 LYS E C 1
ATOM 14798 O O . LYS E 1 553 ? 75.539 13.944 106.394 1 180.61 534 LYS E O 1
ATOM 14804 N N . GLU E 1 554 ? 74.469 15.714 105.457 1 176.63 535 GLU E N 1
ATOM 14805 C CA . GLU E 1 554 ? 73.701 16.112 106.64 1 175.9 535 GLU E CA 1
ATOM 14806 C C . GLU E 1 554 ? 72.541 15.141 106.866 1 178.23 535 GLU E C 1
ATOM 14807 O O . GLU E 1 554 ? 72.267 14.776 108.01 1 177.54 535 GLU E O 1
ATOM 14813 N N . TRP E 1 555 ? 71.855 14.737 105.773 1 173.92 536 TRP E N 1
ATOM 14814 C CA . TRP E 1 555 ? 70.723 13.807 105.798 1 173.3 536 TRP E CA 1
ATOM 14815 C C . TRP E 1 555 ? 71.149 12.381 106.151 1 176.55 536 TRP E C 1
ATOM 14816 O O . TRP E 1 555 ? 70.417 11.695 106.866 1 176.07 536 TRP E O 1
ATOM 14827 N N . GLU E 1 556 ? 72.33 11.942 105.655 1 172.69 537 GLU E N 1
ATOM 14828 C CA . GLU E 1 556 ? 72.908 10.617 105.918 1 172.27 537 GLU E CA 1
ATOM 14829 C C . GLU E 1 556 ? 73.2 10.466 107.419 1 175.7 537 GLU E C 1
ATOM 14830 O O . GLU E 1 556 ? 72.928 9.41 107.995 1 175.09 537 GLU E O 1
ATOM 14836 N N . GLU E 1 557 ? 73.725 11.543 108.043 1 172.06 538 GLU E N 1
ATOM 14837 C CA . GLU E 1 557 ? 74.024 11.623 109.475 1 171.71 538 GLU E CA 1
ATOM 14838 C C . GLU E 1 557 ? 72.717 11.649 110.283 1 174.86 538 GLU E C 1
ATOM 14839 O O . GLU E 1 557 ? 72.656 11.069 111.371 1 174.52 538 GLU E O 1
ATOM 14845 N N . LEU E 1 558 ? 71.675 12.313 109.733 1 170.63 539 LEU E N 1
ATOM 14846 C CA . LEU E 1 558 ? 70.351 12.449 110.342 1 170.03 539 LEU E CA 1
ATOM 14847 C C . LEU E 1 558 ? 69.598 11.112 110.372 1 172.99 539 LEU E C 1
ATOM 14848 O O . LEU E 1 558 ? 69.192 10.68 111.452 1 172.45 539 LEU E O 1
ATOM 14853 N N . VAL E 1 559 ? 69.421 10.462 109.194 1 168.94 540 VAL E N 1
ATOM 14854 C CA . VAL E 1 559 ? 68.713 9.182 109.035 1 168.51 540 VAL E CA 1
ATOM 14855 C C . VAL E 1 559 ? 69.312 8.097 109.945 1 171.82 540 VAL E C 1
ATOM 14856 O O . VAL E 1 559 ? 68.556 7.38 110.604 1 171.31 540 VAL E O 1
ATOM 14860 N N . ARG E 1 560 ? 70.659 8.021 110.015 1 168.13 541 ARG E N 1
ATOM 14861 C CA . ARG E 1 560 ? 71.393 7.07 110.857 1 167.88 541 ARG E CA 1
ATOM 14862 C C . ARG E 1 560 ? 71.085 7.258 112.344 1 171.74 541 ARG E C 1
ATOM 14863 O O . ARG E 1 560 ? 70.92 6.267 113.054 1 171.17 541 ARG E O 1
ATOM 14871 N N . GLN E 1 561 ? 70.973 8.525 112.797 1 168.42 542 GLN E N 1
ATOM 14872 C CA . GLN E 1 561 ? 70.652 8.876 114.184 1 168.25 542 GLN E CA 1
ATOM 14873 C C . GLN E 1 561 ? 69.215 8.496 114.559 1 172.12 542 GLN E C 1
ATOM 14874 O O . GLN E 1 561 ? 68.981 8.059 115.689 1 171.61 542 GLN E O 1
ATOM 14880 N N . ILE E 1 562 ? 68.263 8.652 113.609 1 168.69 543 ILE E N 1
ATOM 14881 C CA . ILE E 1 562 ? 66.844 8.31 113.789 1 168.41 543 ILE E CA 1
ATOM 14882 C C . ILE E 1 562 ? 66.691 6.782 113.843 1 172.3 543 ILE E C 1
ATOM 14883 O O . ILE E 1 562 ? 65.984 6.272 114.716 1 171.68 543 ILE E O 1
ATOM 14888 N N . LEU E 1 563 ? 67.38 6.063 112.93 1 169.15 544 LEU E N 1
ATOM 14889 C CA . LEU E 1 563 ? 67.36 4.6 112.86 1 169.12 544 LEU E CA 1
ATOM 14890 C C . LEU E 1 563 ? 68.046 3.943 114.06 1 173.26 544 LEU E C 1
ATOM 14891 O O . LEU E 1 563 ? 67.682 2.822 114.421 1 172.75 544 LEU E O 1
ATOM 14896 N N . LYS E 1 564 ? 69.023 4.646 114.683 1 170.1 545 LYS E N 1
ATOM 14897 C CA . LYS E 1 564 ? 69.743 4.185 115.875 1 170.02 545 LYS E CA 1
ATOM 14898 C C . LYS E 1 564 ? 68.773 4.048 117.052 1 173.93 545 LYS E C 1
ATOM 14899 O O . LYS E 1 564 ? 68.792 3.034 117.754 1 173.45 545 LYS E O 1
ATOM 14905 N N . ARG E 1 565 ? 67.913 5.065 117.245 1 170.54 546 ARG E N 1
ATOM 14906 C CA . ARG E 1 565 ? 66.894 5.105 118.294 1 170.36 546 ARG E CA 1
ATOM 14907 C C . ARG E 1 565 ? 65.769 4.12 117.974 1 174.07 546 ARG E C 1
ATOM 14908 O O . ARG E 1 565 ? 65.177 3.562 118.896 1 173.39 546 ARG E O 1
ATOM 14916 N N . CYS E 1 566 ? 65.496 3.9 116.664 1 170.81 547 CYS E N 1
ATOM 14917 C CA . CYS E 1 566 ? 64.46 3.005 116.143 1 170.66 547 CYS E CA 1
ATOM 14918 C C . CYS E 1 566 ? 64.654 1.545 116.564 1 174.28 547 CYS E C 1
ATOM 14919 O O . CYS E 1 566 ? 63.687 0.911 116.999 1 173.85 547 CYS E O 1
ATOM 14922 N N . ILE E 1 567 ? 65.901 1.022 116.445 1 170.56 548 ILE E N 1
ATOM 14923 C CA . ILE E 1 567 ? 66.249 -0.356 116.826 1 170.17 548 ILE E CA 1
ATOM 14924 C C . ILE E 1 567 ? 66.15 -0.509 118.354 1 173.69 548 ILE E C 1
ATOM 14925 O O . ILE E 1 567 ? 65.586 -1.495 118.835 1 173.13 548 ILE E O 1
ATOM 14930 N N . ARG E 1 568 ? 66.667 0.487 119.101 1 170.14 549 ARG E N 1
ATOM 14931 C CA . ARG E 1 568 ? 66.657 0.533 120.566 1 169.9 549 ARG E CA 1
ATOM 14932 C C . ARG E 1 568 ? 65.229 0.656 121.128 1 173.81 549 ARG E C 1
ATOM 14933 O O . ARG E 1 568 ? 64.958 0.128 122.21 1 173.52 549 ARG E O 1
ATOM 14941 N N . LYS E 1 569 ? 64.323 1.333 120.386 1 170.1 550 LYS E N 1
ATOM 14942 C CA . LYS E 1 569 ? 62.918 1.534 120.759 1 169.76 550 LYS E CA 1
ATOM 14943 C C . LYS E 1 569 ? 62.118 0.22 120.701 1 173.15 550 LYS E C 1
ATOM 14944 O O . LYS E 1 569 ? 61.257 -0.012 121.553 1 172.58 550 LYS E O 1
ATOM 14950 N N . LEU E 1 570 ? 62.424 -0.636 119.707 1 169.5 551 LEU E N 1
ATOM 14951 C CA . LEU E 1 570 ? 61.808 -1.951 119.502 1 169.22 551 LEU E CA 1
ATOM 14952 C C . LEU E 1 570 ? 62.2 -2.916 120.627 1 173.1 551 LEU E C 1
ATOM 14953 O O . LEU E 1 570 ? 61.399 -3.766 121.021 1 172.57 551 LEU E O 1
ATOM 14958 N N . GLU E 1 571 ? 63.435 -2.765 121.145 1 169.79 552 GLU E N 1
ATOM 14959 C CA . GLU E 1 571 ? 63.985 -3.551 122.251 1 169.65 552 GLU E CA 1
ATOM 14960 C C . GLU E 1 571 ? 63.327 -3.121 123.564 1 173.99 552 GLU E C 1
ATOM 14961 O O . GLU E 1 571 ? 63.008 -3.976 124.392 1 173.56 552 GLU E O 1
ATOM 14967 N N . GLU E 1 572 ? 63.125 -1.79 123.742 1 170.9 553 GLU E N 1
ATOM 14968 C CA . GLU E 1 572 ? 62.513 -1.158 124.918 1 170.87 553 GLU E CA 1
ATOM 14969 C C . GLU E 1 572 ? 61.09 -1.678 125.152 1 175.11 553 GLU E C 1
ATOM 14970 O O . GLU E 1 572 ? 60.763 -2.082 126.27 1 174.65 553 GLU E O 1
ATOM 14976 N N . ARG E 1 573 ? 60.26 -1.682 124.096 1 171.95 554 ARG E N 1
ATOM 14977 C CA . ARG E 1 573 ? 58.889 -2.172 124.162 1 171.88 554 ARG E CA 1
ATOM 14978 C C . ARG E 1 573 ? 58.571 -3.026 122.927 1 176.05 554 ARG E C 1
ATOM 14979 O O . ARG E 1 573 ? 58.736 -2.552 121.798 1 175.53 554 ARG E O 1
ATOM 14987 N N . PRO E 1 574 ? 58.131 -4.292 123.12 1 172.92 555 PRO E N 1
ATOM 14988 C CA . PRO E 1 574 ? 57.814 -5.142 121.958 1 172.83 555 PRO E CA 1
ATOM 14989 C C . PRO E 1 574 ? 56.48 -4.811 121.28 1 176.73 555 PRO E C 1
ATOM 14990 O O . PRO E 1 574 ? 56.194 -5.346 120.206 1 176.26 555 PRO E O 1
ATOM 14994 N N . ALA E 1 575 ? 55.674 -3.919 121.898 1 173.23 556 ALA E N 1
ATOM 14995 C CA . ALA E 1 575 ? 54.377 -3.471 121.383 1 172.91 556 ALA E CA 1
ATOM 14996 C C . ALA E 1 575 ? 54.529 -2.588 120.133 1 176.39 556 ALA E C 1
ATOM 14997 O O . ALA E 1 575 ? 53.576 -2.468 119.361 1 175.83 556 ALA E O 1
ATOM 14999 N N . LEU E 1 576 ? 55.734 -1.998 119.929 1 172.86 557 LEU E N 1
ATOM 15000 C CA . LEU E 1 576 ? 56.084 -1.131 118.796 1 172.66 557 LEU E CA 1
ATOM 15001 C C . LEU E 1 576 ? 56.012 -1.859 117.449 1 176.64 557 LEU E C 1
ATOM 15002 O O . LEU E 1 576 ? 55.76 -1.214 116.427 1 176.31 557 LEU E O 1
ATOM 15007 N N . PHE E 1 577 ? 56.235 -3.194 117.453 1 173.18 558 PHE E N 1
ATOM 15008 C CA . PHE E 1 577 ? 56.179 -4.052 116.266 1 172.92 558 PHE E CA 1
ATOM 15009 C C . PHE E 1 577 ? 54.758 -4.121 115.7 1 176.31 558 PHE E C 1
ATOM 15010 O O . PHE E 1 577 ? 54.588 -4.166 114.481 1 175.79 558 PHE E O 1
ATOM 15018 N N . THR E 1 578 ? 53.749 -4.131 116.591 1 172.54 559 THR E N 1
ATOM 15019 C CA . THR E 1 578 ? 52.324 -4.196 116.252 1 172.19 559 THR E CA 1
ATOM 15020 C C . THR E 1 578 ? 51.681 -2.81 116.138 1 175.64 559 THR E C 1
ATOM 15021 O O . THR E 1 578 ? 50.737 -2.644 115.363 1 175.23 559 THR E O 1
ATOM 15025 N N . GLU E 1 579 ? 52.187 -1.822 116.904 1 171.87 560 GLU E N 1
ATOM 15026 C CA . GLU E 1 579 ? 51.675 -0.444 116.903 1 171.49 560 GLU E CA 1
ATOM 15027 C C . GLU E 1 579 ? 52.448 0.472 115.935 1 174.68 560 GLU E C 1
ATOM 15028 O O . GLU E 1 579 ? 52.39 1.694 116.065 1 174.13 560 GLU E O 1
ATOM 15034 N N . ILE E 1 580 ? 53.148 -0.134 114.955 1 170.97 561 ILE E N 1
ATOM 15035 C CA . ILE E 1 580 ? 53.992 0.525 113.953 1 170.66 561 ILE E CA 1
ATOM 15036 C C . ILE E 1 580 ? 53.19 1.386 112.939 1 174.61 561 ILE E C 1
ATOM 15037 O O . ILE E 1 580 ? 53.778 2.277 112.32 1 174.2 561 ILE E O 1
ATOM 15042 N N . LEU E 1 581 ? 51.865 1.144 112.789 1 171.14 562 LEU E N 1
ATOM 15043 C CA . LEU E 1 581 ? 50.998 1.922 111.89 1 170.94 562 LEU E CA 1
ATOM 15044 C C . LEU E 1 581 ? 50.913 3.403 112.315 1 175.82 562 LEU E C 1
ATOM 15045 O O . LEU E 1 581 ? 50.821 4.287 111.461 1 175.32 562 LEU E O 1
ATOM 15050 N N . PHE E 1 582 ? 51.001 3.651 113.643 1 173.23 563 PHE E N 1
ATOM 15051 C CA . PHE E 1 582 ? 50.989 4.944 114.333 1 173.37 563 PHE E CA 1
ATOM 15052 C C . PHE E 1 582 ? 49.818 5.85 113.915 1 177.85 563 PHE E C 1
ATOM 15053 O O . PHE E 1 582 ? 49.998 6.895 113.281 1 177.41 563 PHE E O 1
ATOM 15061 N N . SER E 1 583 ? 48.61 5.415 114.297 1 174.85 564 SER E N 1
ATOM 15062 C CA . SER E 1 583 ? 47.339 6.107 114.091 1 174.86 564 SER E CA 1
ATOM 15063 C C . SER E 1 583 ? 46.764 6.451 115.474 1 179.24 564 SER E C 1
ATOM 15064 O O . SER E 1 583 ? 45.696 7.058 115.576 1 178.83 564 SER E O 1
ATOM 15067 N N . LYS E 1 584 ? 47.507 6.071 116.534 1 176.19 565 LYS E N 1
ATOM 15068 C CA . LYS E 1 584 ? 47.167 6.275 117.941 1 176.17 565 LYS E CA 1
ATOM 15069 C C . LYS E 1 584 ? 47.379 7.723 118.384 1 180.47 565 LYS E C 1
ATOM 15070 O O . LYS E 1 584 ? 48.243 8.415 117.842 1 179.95 565 LYS E O 1
ATOM 15076 N N . ILE E 1 585 ? 46.605 8.161 119.397 1 177.54 566 ILE E N 1
ATOM 15077 C CA . ILE E 1 585 ? 46.646 9.51 119.983 1 177.65 566 ILE E CA 1
ATOM 15078 C C . ILE E 1 585 ? 47.968 9.794 120.732 1 182.47 566 ILE E C 1
ATOM 15079 O O . ILE E 1 585 ? 48.774 8.882 120.93 1 182.09 566 ILE E O 1
ATOM 15084 N N . ASN E 1 586 ? 48.19 11.069 121.124 1 179.71 567 ASN E N 1
ATOM 15085 C CA . ASN E 1 586 ? 49.4 11.537 121.815 1 179.8 567 ASN E CA 1
ATOM 15086 C C . ASN E 1 586 ? 49.606 10.946 123.226 1 183.91 567 ASN E C 1
ATOM 15087 O O . ASN E 1 586 ? 50.755 10.85 123.666 1 183.58 567 ASN E O 1
ATOM 15092 N N . SER E 1 587 ? 48.514 10.551 123.924 1 180.45 568 SER E N 1
ATOM 15093 C CA . SER E 1 587 ? 48.552 9.941 125.264 1 180.21 568 SER E CA 1
ATOM 15094 C C . SER E 1 587 ? 49.184 8.534 125.248 1 183.61 568 SER E C 1
ATOM 15095 O O . SER E 1 587 ? 49.887 8.162 126.193 1 183.14 568 SER E O 1
ATOM 15098 N N . THR E 1 588 ? 48.928 7.763 124.171 1 179.79 569 THR E N 1
ATOM 15099 C CA . THR E 1 588 ? 49.473 6.416 123.97 1 179.42 569 THR E CA 1
ATOM 15100 C C . THR E 1 588 ? 50.948 6.47 123.54 1 182.96 569 THR E C 1
ATOM 15101 O O . THR E 1 588 ? 51.688 5.516 123.78 1 182.46 569 THR E O 1
ATOM 15105 N N . ALA E 1 589 ? 51.372 7.592 122.92 1 179.37 570 ALA E N 1
ATOM 15106 C CA . ALA E 1 589 ? 52.748 7.832 122.475 1 179.14 570 ALA E CA 1
ATOM 15107 C C . ALA E 1 589 ? 53.681 8.08 123.667 1 183.07 570 ALA E C 1
ATOM 15108 O O . ALA E 1 589 ? 54.837 7.655 123.632 1 182.67 570 ALA E O 1
ATOM 15110 N N . TYR E 1 590 ? 53.17 8.761 124.721 1 179.66 571 TYR E N 1
ATOM 15111 C CA . TYR E 1 590 ? 53.895 9.064 125.962 1 179.47 571 TYR E CA 1
ATOM 15112 C C . TYR E 1 590 ? 54.183 7.778 126.75 1 183.51 571 TYR E C 1
ATOM 15113 O O . TYR E 1 590 ? 55.215 7.689 127.418 1 183.14 571 TYR E O 1
ATOM 15122 N N . TYR E 1 591 ? 53.274 6.783 126.65 1 180.1 572 TYR E N 1
ATOM 15123 C CA . TYR E 1 591 ? 53.394 5.461 127.271 1 179.92 572 TYR E CA 1
ATOM 15124 C C . TYR E 1 591 ? 54.595 4.711 126.67 1 183.6 572 TYR E C 1
ATOM 15125 O O . TYR E 1 591 ? 55.314 4.024 127.398 1 183.21 572 TYR E O 1
ATOM 15134 N N . LEU E 1 592 ? 54.807 4.866 125.346 1 179.91 573 LEU E N 1
ATOM 15135 C CA . LEU E 1 592 ? 55.903 4.248 124.599 1 179.61 573 LEU E CA 1
ATOM 15136 C C . LEU E 1 592 ? 57.256 4.886 124.95 1 183.16 573 LEU E C 1
ATOM 15137 O O . LEU E 1 592 ? 58.251 4.17 125.055 1 182.84 573 LEU E O 1
ATOM 15142 N N . GLU E 1 593 ? 57.267 6.21 125.232 1 179.23 574 GLU E N 1
ATOM 15143 C CA . GLU E 1 593 ? 58.452 6.979 125.629 1 201.55 574 GLU E CA 1
ATOM 15144 C C . GLU E 1 593 ? 59.03 6.482 126.965 1 223.75 574 GLU E C 1
ATOM 15145 O O . GLU E 1 593 ? 58.289 6.243 127.917 1 183.03 574 GLU E O 1
ATOM 15151 N N . LEU F 2 30 ? 39.248 -7.703 107.187 1 152.31 76 LEU F N 1
ATOM 15152 C CA . LEU F 2 30 ? 39.245 -8.618 108.324 1 152.08 76 LEU F CA 1
ATOM 15153 C C . LEU F 2 30 ? 40.648 -9.177 108.583 1 156.24 76 LEU F C 1
ATOM 15154 O O . LEU F 2 30 ? 41.302 -9.667 107.657 1 155.68 76 LEU F O 1
ATOM 15159 N N . SER F 2 31 ? 41.102 -9.097 109.846 1 153.17 77 SER F N 1
ATOM 15160 C CA . SER F 2 31 ? 42.41 -9.589 110.278 1 153.06 77 SER F CA 1
ATOM 15161 C C . SER F 2 31 ? 42.278 -10.567 111.454 1 156.82 77 SER F C 1
ATOM 15162 O O . SER F 2 31 ? 42.058 -10.152 112.597 1 156.36 77 SER F O 1
ATOM 15165 N N . GLU F 2 32 ? 42.37 -11.875 111.146 1 153.23 78 GLU F N 1
ATOM 15166 C CA . GLU F 2 32 ? 42.28 -12.983 112.106 1 152.95 78 GLU F CA 1
ATOM 15167 C C . GLU F 2 32 ? 43.483 -13.924 111.951 1 156.91 78 GLU F C 1
ATOM 15168 O O . GLU F 2 32 ? 43.836 -14.634 112.896 1 156.37 78 GLU F O 1
ATOM 15174 N N . LYS F 2 33 ? 44.097 -13.925 110.749 1 153.63 79 LYS F N 1
ATOM 15175 C CA . LYS F 2 33 ? 45.282 -14.712 110.389 1 153.46 79 LYS F CA 1
ATOM 15176 C C . LYS F 2 33 ? 46.51 -13.809 110.148 1 157.78 79 LYS F C 1
ATOM 15177 O O . LYS F 2 33 ? 47.622 -14.312 109.97 1 157.28 79 LYS F O 1
ATOM 15183 N N . GLY F 2 34 ? 46.282 -12.493 110.172 1 154.73 80 GLY F N 1
ATOM 15184 C CA . GLY F 2 34 ? 47.304 -11.464 110.002 1 154.7 80 GLY F CA 1
ATOM 15185 C C . GLY F 2 34 ? 47.712 -10.789 111.299 1 158.91 80 GLY F C 1
ATOM 15186 O O . GLY F 2 34 ? 48.702 -10.054 111.326 1 158.25 80 GLY F O 1
ATOM 15187 N N . ILE F 2 35 ? 46.948 -11.032 112.387 1 156.04 81 ILE F N 1
ATOM 15188 C CA . ILE F 2 35 ? 47.207 -10.488 113.726 1 156.09 81 ILE F CA 1
ATOM 15189 C C . ILE F 2 35 ? 48.013 -11.467 114.63 1 160.34 81 ILE F C 1
ATOM 15190 O O . ILE F 2 35 ? 48.835 -10.962 115.399 1 159.73 81 ILE F O 1
ATOM 15195 N N . PRO F 2 36 ? 47.849 -12.824 114.592 1 157.46 82 PRO F N 1
ATOM 15196 C CA . PRO F 2 36 ? 48.682 -13.666 115.47 1 157.43 82 PRO F CA 1
ATOM 15197 C C . PRO F 2 36 ? 50.084 -13.932 114.914 1 161.41 82 PRO F C 1
ATOM 15198 O O . PRO F 2 36 ? 51.029 -14.019 115.7 1 160.92 82 PRO F O 1
ATOM 15202 N N . LYS F 2 37 ? 50.219 -14.05 113.566 1 158.06 83 LYS F N 1
ATOM 15203 C CA . LYS F 2 37 ? 51.48 -14.282 112.846 1 157.86 83 LYS F CA 1
ATOM 15204 C C . LYS F 2 37 ? 52.422 -13.085 113.009 1 161.98 83 LYS F C 1
ATOM 15205 O O . LYS F 2 37 ? 53.64 -13.267 113.061 1 161.47 83 LYS F O 1
ATOM 15211 N N . LEU F 2 38 ? 51.846 -11.869 113.093 1 158.89 84 LEU F N 1
ATOM 15212 C CA . LEU F 2 38 ? 52.554 -10.606 113.308 1 158.86 84 LEU F CA 1
ATOM 15213 C C . LEU F 2 38 ? 53.155 -10.6 114.727 1 162.7 84 LEU F C 1
ATOM 15214 O O . LEU F 2 38 ? 54.272 -10.115 114.916 1 162.29 84 LEU F O 1
ATOM 15219 N N . ARG F 2 39 ? 52.418 -11.171 115.704 1 159.13 85 ARG F N 1
ATOM 15220 C CA . ARG F 2 39 ? 52.828 -11.298 117.104 1 158.82 85 ARG F CA 1
ATOM 15221 C C . ARG F 2 39 ? 53.773 -12.502 117.295 1 162.35 85 ARG F C 1
ATOM 15222 O O . ARG F 2 39 ? 54.542 -12.524 118.258 1 161.89 85 ARG F O 1
ATOM 15230 N N . LYS F 2 40 ? 53.714 -13.493 116.374 1 158.64 86 LYS F N 1
ATOM 15231 C CA . LYS F 2 40 ? 54.535 -14.71 116.402 1 158.32 86 LYS F CA 1
ATOM 15232 C C . LYS F 2 40 ? 55.971 -14.469 115.914 1 161.98 86 LYS F C 1
ATOM 15233 O O . LYS F 2 40 ? 56.902 -15.05 116.475 1 161.53 86 LYS F O 1
ATOM 15239 N N . MET F 2 41 ? 56.148 -13.644 114.862 1 158.43 87 MET F N 1
ATOM 15240 C CA . MET F 2 41 ? 57.466 -13.335 114.297 1 158.17 87 MET F CA 1
ATOM 15241 C C . MET F 2 41 ? 58.249 -12.333 115.16 1 162.13 87 MET F C 1
ATOM 15242 O O . MET F 2 41 ? 59.477 -12.426 115.217 1 161.89 87 MET F O 1
ATOM 15247 N N . ALA F 2 42 ? 57.54 -11.401 115.842 1 158.43 88 ALA F N 1
ATOM 15248 C CA . ALA F 2 42 ? 58.1 -10.358 116.714 1 158.12 88 ALA F CA 1
ATOM 15249 C C . ALA F 2 42 ? 59.2 -10.848 117.693 1 161.7 88 ALA F C 1
ATOM 15250 O O . ALA F 2 42 ? 60.278 -10.25 117.666 1 161.11 88 ALA F O 1
ATOM 15252 N N . PRO F 2 43 ? 59.021 -11.923 118.518 1 158.22 89 PRO F N 1
ATOM 15253 C CA . PRO F 2 43 ? 60.126 -12.347 119.398 1 158.05 89 PRO F CA 1
ATOM 15254 C C . PRO F 2 43 ? 61.238 -13.11 118.671 1 161.81 89 PRO F C 1
ATOM 15255 O O . PRO F 2 43 ? 62.355 -13.182 119.187 1 161.42 89 PRO F O 1
ATOM 15259 N N . ARG F 2 44 ? 60.931 -13.687 117.489 1 158.15 90 ARG F N 1
ATOM 15260 C CA . ARG F 2 44 ? 61.864 -14.47 116.671 1 157.81 90 ARG F CA 1
ATOM 15261 C C . ARG F 2 44 ? 62.875 -13.599 115.908 1 161.39 90 ARG F C 1
ATOM 15262 O O . ARG F 2 44 ? 64.009 -14.037 115.696 1 161.09 90 ARG F O 1
ATOM 15270 N N . LEU F 2 45 ? 62.471 -12.382 115.493 1 157.47 91 LEU F N 1
ATOM 15271 C CA . LEU F 2 45 ? 63.335 -11.478 114.73 1 156.99 91 LEU F CA 1
ATOM 15272 C C . LEU F 2 45 ? 64.197 -10.537 115.611 1 160.03 91 LEU F C 1
ATOM 15273 O O . LEU F 2 45 ? 64.908 -9.691 115.064 1 159.62 91 LEU F O 1
ATOM 15278 N N . LYS F 2 46 ? 64.163 -10.708 116.954 1 155.89 92 LYS F N 1
ATOM 15279 C CA . LYS F 2 46 ? 64.936 -9.895 117.908 1 155.36 92 LYS F CA 1
ATOM 15280 C C . LYS F 2 46 ? 66.448 -10.135 117.745 1 159.2 92 LYS F C 1
ATOM 15281 O O . LYS F 2 46 ? 66.931 -11.227 118.055 1 158.85 92 LYS F O 1
ATOM 15287 N N . PHE F 2 47 ? 67.181 -9.123 117.232 1 155.62 93 PHE F N 1
ATOM 15288 C CA . PHE F 2 47 ? 68.63 -9.209 116.998 1 155.35 93 PHE F CA 1
ATOM 15289 C C . PHE F 2 47 ? 69.468 -8.381 117.974 1 159.5 93 PHE F C 1
ATOM 15290 O O . PHE F 2 47 ? 70.648 -8.692 118.167 1 159.14 93 PHE F O 1
ATOM 15298 N N . LYS F 2 48 ? 68.866 -7.325 118.569 1 156.16 94 LYS F N 1
ATOM 15299 C CA . LYS F 2 48 ? 69.489 -6.382 119.51 1 155.98 94 LYS F CA 1
ATOM 15300 C C . LYS F 2 48 ? 70.635 -5.589 118.865 1 159.52 94 LYS F C 1
ATOM 15301 O O . LYS F 2 48 ? 71.81 -5.793 119.191 1 159.05 94 LYS F O 1
ATOM 15307 N N . GLY F 2 49 ? 70.269 -4.704 117.942 1 155.8 95 GLY F N 1
ATOM 15308 C CA . GLY F 2 49 ? 71.21 -3.847 117.231 1 155.44 95 GLY F CA 1
ATOM 15309 C C . GLY F 2 49 ? 71.678 -2.678 118.072 1 158.74 95 GLY F C 1
ATOM 15310 O O . GLY F 2 49 ? 72.843 -2.28 117.979 1 158.2 95 GLY F O 1
ATOM 15311 N N . LYS F 2 50 ? 70.754 -2.111 118.891 1 155.03 96 LYS F N 1
ATOM 15312 C CA . LYS F 2 50 ? 70.945 -0.967 119.802 1 154.69 96 LYS F CA 1
ATOM 15313 C C . LYS F 2 50 ? 71.55 0.279 119.118 1 158.14 96 LYS F C 1
ATOM 15314 O O . LYS F 2 50 ? 72.038 1.189 119.796 1 157.58 96 LYS F O 1
ATOM 15320 N N . GLY F 2 51 ? 71.475 0.307 117.787 1 154.48 97 GLY F N 1
ATOM 15321 C CA . GLY F 2 51 ? 71.996 1.385 116.959 1 154.14 97 GLY F CA 1
ATOM 15322 C C . GLY F 2 51 ? 73.375 1.129 116.384 1 157.34 97 GLY F C 1
ATOM 15323 O O . GLY F 2 51 ? 73.776 1.795 115.424 1 157.04 97 GLY F O 1
ATOM 15324 N N . HIS F 2 52 ? 74.111 0.159 116.965 1 153.08 98 HIS F N 1
ATOM 15325 C CA . HIS F 2 52 ? 75.465 -0.22 116.549 1 152.47 98 HIS F CA 1
ATOM 15326 C C . HIS F 2 52 ? 75.512 -0.828 115.143 1 155.66 98 HIS F C 1
ATOM 15327 O O . HIS F 2 52 ? 76.528 -0.695 114.458 1 155.22 98 HIS F O 1
ATOM 15334 N N . GLU F 2 53 ? 74.41 -1.471 114.711 1 151.67 99 GLU F N 1
ATOM 15335 C CA . GLU F 2 53 ? 74.294 -2.083 113.39 1 151.2 99 GLU F CA 1
ATOM 15336 C C . GLU F 2 53 ? 73.433 -1.24 112.446 1 154.95 99 GLU F C 1
ATOM 15337 O O . GLU F 2 53 ? 72.296 -0.898 112.786 1 154.42 99 GLU F O 1
ATOM 15343 N N . PHE F 2 54 ? 73.99 -0.896 111.267 1 151.51 100 PHE F N 1
ATOM 15344 C CA . PHE F 2 54 ? 73.3 -0.134 110.221 1 151.3 100 PHE F CA 1
ATOM 15345 C C . PHE F 2 54 ? 72.48 -1.082 109.34 1 155.29 100 PHE F C 1
ATOM 15346 O O . PHE F 2 54 ? 71.372 -0.73 108.931 1 154.86 100 PHE F O 1
ATOM 15354 N N . SER F 2 55 ? 73.031 -2.28 109.054 1 151.91 101 SER F N 1
ATOM 15355 C CA . SER F 2 55 ? 72.39 -3.316 108.241 1 151.73 101 SER F CA 1
ATOM 15356 C C . SER F 2 55 ? 71.188 -3.981 108.942 1 155.61 101 SER F C 1
ATOM 15357 O O . SER F 2 55 ? 70.472 -4.759 108.309 1 155.34 101 SER F O 1
ATOM 15360 N N . ASP F 2 56 ? 70.955 -3.651 110.235 1 151.95 102 ASP F N 1
ATOM 15361 C CA . ASP F 2 56 ? 69.83 -4.137 111.045 1 151.64 102 ASP F CA 1
ATOM 15362 C C . ASP F 2 56 ? 68.519 -3.55 110.502 1 155.03 102 ASP F C 1
ATOM 15363 O O . ASP F 2 56 ? 67.484 -4.216 110.548 1 154.46 102 ASP F O 1
ATOM 15368 N N . THR F 2 57 ? 68.582 -2.305 109.978 1 151.39 103 THR F N 1
ATOM 15369 C CA . THR F 2 57 ? 67.46 -1.564 109.39 1 151.09 103 THR F CA 1
ATOM 15370 C C . THR F 2 57 ? 67.257 -1.916 107.912 1 154.76 103 THR F C 1
ATOM 15371 O O . THR F 2 57 ? 66.117 -1.945 107.445 1 154.38 103 THR F O 1
ATOM 15375 N N . ALA F 2 58 ? 68.363 -2.182 107.183 1 151.01 104 ALA F N 1
ATOM 15376 C CA . ALA F 2 58 ? 68.362 -2.567 105.767 1 150.59 104 ALA F CA 1
ATOM 15377 C C . ALA F 2 58 ? 67.757 -3.966 105.575 1 154.05 104 ALA F C 1
ATOM 15378 O O . ALA F 2 58 ? 67.199 -4.254 104.515 1 153.53 104 ALA F O 1
ATOM 15380 N N . ARG F 2 59 ? 67.872 -4.824 106.611 1 150.39 105 ARG F N 1
ATOM 15381 C CA . ARG F 2 59 ? 67.361 -6.198 106.631 1 150.03 105 ARG F CA 1
ATOM 15382 C C . ARG F 2 59 ? 66.065 -6.341 107.456 1 153.3 105 ARG F C 1
ATOM 15383 O O . ARG F 2 59 ? 65.499 -7.437 107.515 1 152.93 105 ARG F O 1
ATOM 15391 N N . LEU F 2 60 ? 65.585 -5.236 108.068 1 149.28 106 LEU F N 1
ATOM 15392 C CA . LEU F 2 60 ? 64.346 -5.22 108.852 1 148.88 106 LEU F CA 1
ATOM 15393 C C . LEU F 2 60 ? 63.123 -5.315 107.934 1 152.86 106 LEU F C 1
ATOM 15394 O O . LEU F 2 60 ? 62.079 -5.802 108.365 1 152.27 106 LEU F O 1
ATOM 15399 N N . LEU F 2 61 ? 63.271 -4.866 106.667 1 149.83 107 LEU F N 1
ATOM 15400 C CA . LEU F 2 61 ? 62.247 -4.873 105.616 1 149.87 107 LEU F CA 1
ATOM 15401 C C . LEU F 2 61 ? 61.679 -6.266 105.331 1 154.29 107 LEU F C 1
ATOM 15402 O O . LEU F 2 61 ? 60.49 -6.378 105.039 1 153.86 107 LEU F O 1
ATOM 15407 N N . SER F 2 62 ? 62.526 -7.317 105.428 1 151.3 108 SER F N 1
ATOM 15408 C CA . SER F 2 62 ? 62.191 -8.726 105.176 1 151.28 108 SER F CA 1
ATOM 15409 C C . SER F 2 62 ? 61.062 -9.3 106.05 1 155.48 108 SER F C 1
ATOM 15410 O O . SER F 2 62 ? 60.403 -10.254 105.631 1 155.09 108 SER F O 1
ATOM 15413 N N . PHE F 2 63 ? 60.838 -8.727 107.25 1 152.25 109 PHE F N 1
ATOM 15414 C CA . PHE F 2 63 ? 59.795 -9.171 108.185 1 152.17 109 PHE F CA 1
ATOM 15415 C C . PHE F 2 63 ? 58.435 -8.508 107.913 1 155.81 109 PHE F C 1
ATOM 15416 O O . PHE F 2 63 ? 57.467 -8.753 108.638 1 155.16 109 PHE F O 1
ATOM 15424 N N . TYR F 2 64 ? 58.368 -7.687 106.848 1 152.52 110 TYR F N 1
ATOM 15425 C CA . TYR F 2 64 ? 57.175 -6.955 106.419 1 152.38 110 TYR F CA 1
ATOM 15426 C C . TYR F 2 64 ? 56.913 -7.163 104.918 1 156.98 110 TYR F C 1
ATOM 15427 O O . TYR F 2 64 ? 55.752 -7.244 104.511 1 156.48 110 TYR F O 1
ATOM 15436 N N . GLN F 2 65 ? 57.995 -7.269 104.107 1 154.12 111 GLN F N 1
ATOM 15437 C CA . GLN F 2 65 ? 57.947 -7.504 102.656 1 154.13 111 GLN F CA 1
ATOM 15438 C C . GLN F 2 65 ? 57.491 -8.933 102.338 1 158.56 111 GLN F C 1
ATOM 15439 O O . GLN F 2 65 ? 56.847 -9.156 101.312 1 158.12 111 GLN F O 1
ATOM 15445 N N . GLU F 2 66 ? 57.845 -9.897 103.21 1 155.59 112 GLU F N 1
ATOM 15446 C CA . GLU F 2 66 ? 57.463 -11.307 103.081 1 155.67 112 GLU F CA 1
ATOM 15447 C C . GLU F 2 66 ? 56.176 -11.578 103.874 1 159.97 112 GLU F C 1
ATOM 15448 O O . GLU F 2 66 ? 55.56 -12.635 103.71 1 159.61 112 GLU F O 1
ATOM 15454 N N . TRP F 2 67 ? 55.771 -10.609 104.72 1 156.75 113 TRP F N 1
ATOM 15455 C CA . TRP F 2 67 ? 54.575 -10.67 105.559 1 156.73 113 TRP F CA 1
ATOM 15456 C C . TRP F 2 67 ? 53.309 -10.167 104.838 1 161.37 113 TRP F C 1
ATOM 15457 O O . TRP F 2 67 ? 52.217 -10.633 105.165 1 160.88 113 TRP F O 1
ATOM 15468 N N . LEU F 2 68 ? 53.449 -9.226 103.872 1 158.62 114 LEU F N 1
ATOM 15469 C CA . LEU F 2 68 ? 52.32 -8.657 103.112 1 158.69 114 LEU F CA 1
ATOM 15470 C C . LEU F 2 68 ? 51.509 -9.705 102.33 1 163 114 LEU F C 1
ATOM 15471 O O . LEU F 2 68 ? 50.294 -9.556 102.187 1 162.66 114 LEU F O 1
ATOM 15476 N N . ASP F 2 69 ? 52.187 -10.759 101.84 1 159.71 115 ASP F N 1
ATOM 15477 C CA . ASP F 2 69 ? 51.597 -11.847 101.061 1 159.64 115 ASP F CA 1
ATOM 15478 C C . ASP F 2 69 ? 50.65 -12.744 101.879 1 164.14 115 ASP F C 1
ATOM 15479 O O . ASP F 2 69 ? 49.852 -13.475 101.289 1 163.67 115 ASP F O 1
ATOM 15484 N N . ASP F 2 70 ? 50.727 -12.672 103.228 1 161.34 116 ASP F N 1
ATOM 15485 C CA . ASP F 2 70 ? 49.896 -13.451 104.154 1 161.49 116 ASP F CA 1
ATOM 15486 C C . ASP F 2 70 ? 48.43 -12.995 104.148 1 165.85 116 ASP F C 1
ATOM 15487 O O . ASP F 2 70 ? 47.542 -13.835 103.988 1 165.44 116 ASP F O 1
ATOM 15492 N N . LEU F 2 71 ? 48.176 -11.679 104.32 1 162.75 117 LEU F N 1
ATOM 15493 C CA . LEU F 2 71 ? 46.816 -11.135 104.339 1 162.74 117 LEU F CA 1
ATOM 15494 C C . LEU F 2 71 ? 46.263 -10.897 102.929 1 167.34 117 LEU F C 1
ATOM 15495 O O . LEU F 2 71 ? 45.131 -11.301 102.653 1 166.82 117 LEU F O 1
ATOM 15500 N N . PHE F 2 72 ? 47.057 -10.26 102.039 1 164.64 118 PHE F N 1
ATOM 15501 C CA . PHE F 2 72 ? 46.665 -9.989 100.652 1 164.84 118 PHE F CA 1
ATOM 15502 C C . PHE F 2 72 ? 47.875 -9.92 99.693 1 169.25 118 PHE F C 1
ATOM 15503 O O . PHE F 2 72 ? 48.624 -8.937 99.724 1 168.79 118 PHE F O 1
ATOM 15511 N N . PRO F 2 73 ? 48.077 -10.942 98.824 1 166.25 119 PRO F N 1
ATOM 15512 C CA . PRO F 2 73 ? 49.218 -10.9 97.892 1 166.19 119 PRO F CA 1
ATOM 15513 C C . PRO F 2 73 ? 48.922 -10.09 96.625 1 170.29 119 PRO F C 1
ATOM 15514 O O . PRO F 2 73 ? 47.805 -9.587 96.472 1 169.78 119 PRO F O 1
ATOM 15518 N N . LYS F 2 74 ? 49.927 -9.967 95.72 1 167.17 120 LYS F N 1
ATOM 15519 C CA . LYS F 2 74 ? 49.875 -9.246 94.434 1 167.14 120 LYS F CA 1
ATOM 15520 C C . LYS F 2 74 ? 49.565 -7.74 94.609 1 171.33 120 LYS F C 1
ATOM 15521 O O . LYS F 2 74 ? 48.859 -7.145 93.788 1 170.85 120 LYS F O 1
ATOM 15527 N N . ALA F 2 75 ? 50.124 -7.132 95.676 1 168.18 121 ALA F N 1
ATOM 15528 C CA . ALA F 2 75 ? 49.95 -5.715 96.008 1 168.08 121 ALA F CA 1
ATOM 15529 C C . ALA F 2 75 ? 51.293 -5.021 96.265 1 172.02 121 ALA F C 1
ATOM 15530 O O . ALA F 2 75 ? 52.199 -5.626 96.843 1 171.6 121 ALA F O 1
ATOM 15532 N N . THR F 2 76 ? 51.409 -3.747 95.829 1 168.56 122 THR F N 1
ATOM 15533 C CA . THR F 2 76 ? 52.607 -2.909 95.982 1 168.33 122 THR F CA 1
ATOM 15534 C C . THR F 2 76 ? 52.872 -2.637 97.466 1 172.06 122 THR F C 1
ATOM 15535 O O . THR F 2 76 ? 51.922 -2.417 98.221 1 171.67 122 THR F O 1
ATOM 15539 N N . PHE F 2 77 ? 54.159 -2.669 97.874 1 168.45 123 PHE F N 1
ATOM 15540 C CA . PHE F 2 77 ? 54.612 -2.454 99.253 1 168.15 123 PHE F CA 1
ATOM 15541 C C . PHE F 2 77 ? 54.127 -1.128 99.848 1 171.14 123 PHE F C 1
ATOM 15542 O O . PHE F 2 77 ? 53.537 -1.143 100.928 1 170.63 123 PHE F O 1
ATOM 15550 N N . LEU F 2 78 ? 54.342 -0.003 99.132 1 167.03 124 LEU F N 1
ATOM 15551 C CA . LEU F 2 78 ? 53.923 1.341 99.555 1 166.48 124 LEU F CA 1
ATOM 15552 C C . LEU F 2 78 ? 52.396 1.473 99.61 1 169.2 124 LEU F C 1
ATOM 15553 O O . LEU F 2 78 ? 51.872 2.143 100.504 1 168.77 124 LEU F O 1
ATOM 15558 N N . ASP F 2 79 ? 51.692 0.822 98.659 1 164.73 125 ASP F N 1
ATOM 15559 C CA . ASP F 2 79 ? 50.23 0.816 98.56 1 163.94 125 ASP F CA 1
ATOM 15560 C C . ASP F 2 79 ? 49.598 -0.013 99.685 1 166.25 125 ASP F C 1
ATOM 15561 O O . ASP F 2 79 ? 48.498 0.314 100.136 1 165.74 125 ASP F O 1
ATOM 15566 N N . ALA F 2 80 ? 50.298 -1.074 100.137 1 161.69 126 ALA F N 1
ATOM 15567 C CA . ALA F 2 80 ? 49.846 -1.961 101.209 1 161.03 126 ALA F CA 1
ATOM 15568 C C . ALA F 2 80 ? 49.881 -1.279 102.575 1 164.01 126 ALA F C 1
ATOM 15569 O O . ALA F 2 80 ? 48.92 -1.408 103.333 1 163.44 126 ALA F O 1
ATOM 15571 N N . LEU F 2 81 ? 50.978 -0.548 102.88 1 160.11 127 LEU F N 1
ATOM 15572 C CA . LEU F 2 81 ? 51.191 0.167 104.147 1 159.69 127 LEU F CA 1
ATOM 15573 C C . LEU F 2 81 ? 50.123 1.227 104.414 1 162.81 127 LEU F C 1
ATOM 15574 O O . LEU F 2 81 ? 49.676 1.367 105.554 1 162.3 127 LEU F O 1
ATOM 15579 N N . ALA F 2 82 ? 49.715 1.962 103.36 1 158.87 128 ALA F N 1
ATOM 15580 C CA . ALA F 2 82 ? 48.694 3.01 103.425 1 158.45 128 ALA F CA 1
ATOM 15581 C C . ALA F 2 82 ? 47.302 2.436 103.72 1 161.45 128 ALA F C 1
ATOM 15582 O O . ALA F 2 82 ? 46.485 3.109 104.351 1 161.02 128 ALA F O 1
ATOM 15584 N N . MET F 2 83 ? 47.042 1.192 103.275 1 157.29 129 MET F N 1
ATOM 15585 C CA . MET F 2 83 ? 45.771 0.499 103.49 1 156.78 129 MET F CA 1
ATOM 15586 C C . MET F 2 83 ? 45.624 0.009 104.932 1 159.22 129 MET F C 1
ATOM 15587 O O . MET F 2 83 ? 44.5 -0.122 105.416 1 158.59 129 MET F O 1
ATOM 15592 N N . VAL F 2 84 ? 46.759 -0.246 105.615 1 155.06 130 VAL F N 1
ATOM 15593 C CA . VAL F 2 84 ? 46.804 -0.704 107.01 1 154.62 130 VAL F CA 1
ATOM 15594 C C . VAL F 2 84 ? 46.41 0.45 107.951 1 158.13 130 VAL F C 1
ATOM 15595 O O . VAL F 2 84 ? 45.601 0.247 108.86 1 157.5 130 VAL F O 1
ATOM 15599 N N . GLU F 2 85 ? 46.951 1.661 107.69 1 154.74 131 GLU F N 1
ATOM 15600 C CA . GLU F 2 85 ? 46.699 2.891 108.449 1 154.58 131 GLU F CA 1
ATOM 15601 C C . GLU F 2 85 ? 45.217 3.293 108.424 1 158.31 131 GLU F C 1
ATOM 15602 O O . GLU F 2 85 ? 44.66 3.607 109.479 1 157.93 131 GLU F O 1
ATOM 15608 N N . LYS F 2 86 ? 44.585 3.272 107.227 1 154.65 132 LYS F N 1
ATOM 15609 C CA . LYS F 2 86 ? 43.171 3.625 107.04 1 154.3 132 LYS F CA 1
ATOM 15610 C C . LYS F 2 86 ? 42.237 2.632 107.735 1 157.49 132 LYS F C 1
ATOM 15611 O O . LYS F 2 86 ? 41.154 3.018 108.182 1 157 132 LYS F O 1
ATOM 15617 N N . ALA F 2 87 ? 42.676 1.363 107.854 1 153.54 133 ALA F N 1
ATOM 15618 C CA . ALA F 2 87 ? 41.936 0.311 108.552 1 153.08 133 ALA F CA 1
ATOM 15619 C C . ALA F 2 87 ? 42.025 0.51 110.073 1 156.39 133 ALA F C 1
ATOM 15620 O O . ALA F 2 87 ? 41.094 0.139 110.787 1 155.99 133 ALA F O 1
ATOM 15622 N N . GLY F 2 88 ? 43.133 1.098 110.538 1 152.48 134 GLY F N 1
ATOM 15623 C CA . GLY F 2 88 ? 43.401 1.381 111.947 1 152.1 134 GLY F CA 1
ATOM 15624 C C . GLY F 2 88 ? 42.451 2.368 112.6 1 155.49 134 GLY F C 1
ATOM 15625 O O . GLY F 2 88 ? 42.204 2.27 113.806 1 155.1 134 GLY F O 1
ATOM 15626 N N . HIS F 2 89 ? 41.903 3.324 111.814 1 151.61 135 HIS F N 1
ATOM 15627 C CA . HIS F 2 89 ? 40.969 4.354 112.295 1 151.21 135 HIS F CA 1
ATOM 15628 C C . HIS F 2 89 ? 39.567 3.811 112.633 1 154.53 135 HIS F C 1
ATOM 15629 O O . HIS F 2 89 ? 38.789 4.515 113.281 1 154.13 135 HIS F O 1
ATOM 15636 N N . LYS F 2 90 ? 39.247 2.571 112.199 1 150.53 136 LYS F N 1
ATOM 15637 C CA . LYS F 2 90 ? 37.964 1.908 112.457 1 150.02 136 LYS F CA 1
ATOM 15638 C C . LYS F 2 90 ? 37.78 1.601 113.949 1 153.08 136 LYS F C 1
ATOM 15639 O O . LYS F 2 90 ? 38.748 1.262 114.633 1 152.51 136 LYS F O 1
ATOM 15645 N N . THR F 2 91 ? 36.532 1.722 114.44 1 149.28 137 THR F N 1
ATOM 15646 C CA . THR F 2 91 ? 36.141 1.487 115.839 1 148.97 137 THR F CA 1
ATOM 15647 C C . THR F 2 91 ? 36.407 0.053 116.312 1 152.55 137 THR F C 1
ATOM 15648 O O . THR F 2 91 ? 36.815 -0.14 117.46 1 152.03 137 THR F O 1
ATOM 15652 N N . THR F 2 92 ? 36.178 -0.942 115.429 1 149.01 138 THR F N 1
ATOM 15653 C CA . THR F 2 92 ? 36.393 -2.369 115.707 1 148.74 138 THR F CA 1
ATOM 15654 C C . THR F 2 92 ? 37.883 -2.692 115.848 1 152.37 138 THR F C 1
ATOM 15655 O O . THR F 2 92 ? 38.258 -3.489 116.709 1 152 138 THR F O 1
ATOM 15659 N N . VAL F 2 93 ? 38.725 -2.065 115.006 1 148.66 139 VAL F N 1
ATOM 15660 C CA . VAL F 2 93 ? 40.182 -2.229 114.997 1 148.41 139 VAL F CA 1
ATOM 15661 C C . VAL F 2 93 ? 40.806 -1.503 116.205 1 152.51 139 VAL F C 1
ATOM 15662 O O . VAL F 2 93 ? 41.744 -2.031 116.807 1 152.11 139 VAL F O 1
ATOM 15666 N N . ARG F 2 94 ? 40.256 -0.324 116.577 1 149.24 140 ARG F N 1
ATOM 15667 C CA . ARG F 2 94 ? 40.704 0.495 117.714 1 149.16 140 ARG F CA 1
ATOM 15668 C C . ARG F 2 94 ? 40.621 -0.264 119.051 1 153.24 140 ARG F C 1
ATOM 15669 O O . ARG F 2 94 ? 41.524 -0.135 119.881 1 152.83 140 ARG F O 1
ATOM 15677 N N . ASN F 2 95 ? 39.544 -1.054 119.243 1 149.96 141 ASN F N 1
ATOM 15678 C CA . ASN F 2 95 ? 39.322 -1.874 120.44 1 149.81 141 ASN F CA 1
ATOM 15679 C C . ASN F 2 95 ? 40.32 -3.041 120.504 1 153.84 141 ASN F C 1
ATOM 15680 O O . ASN F 2 95 ? 40.754 -3.417 121.595 1 153.27 141 ASN F O 1
ATOM 15685 N N . ALA F 2 96 ? 40.691 -3.591 119.331 1 150.7 142 ALA F N 1
ATOM 15686 C CA . ALA F 2 96 ? 41.659 -4.681 119.191 1 150.7 142 ALA F CA 1
ATOM 15687 C C . ALA F 2 96 ? 43.099 -4.188 119.387 1 155.13 142 ALA F C 1
ATOM 15688 O O . ALA F 2 96 ? 43.933 -4.955 119.864 1 154.66 142 ALA F O 1
ATOM 15690 N N . ARG F 2 97 ? 43.391 -2.92 119.02 1 152.24 143 ARG F N 1
ATOM 15691 C CA . ARG F 2 97 ? 44.719 -2.313 119.175 1 152.3 143 ARG F CA 1
ATOM 15692 C C . ARG F 2 97 ? 45.037 -2.014 120.639 1 156.59 143 ARG F C 1
ATOM 15693 O O . ARG F 2 97 ? 46.196 -2.132 121.039 1 155.97 143 ARG F O 1
ATOM 15701 N N . LEU F 2 98 ? 44.006 -1.648 121.439 1 153.79 144 LEU F N 1
ATOM 15702 C CA . LEU F 2 98 ? 44.121 -1.357 122.875 1 153.9 144 LEU F CA 1
ATOM 15703 C C . LEU F 2 98 ? 44.486 -2.596 123.714 1 158.46 144 LEU F C 1
ATOM 15704 O O . LEU F 2 98 ? 44.886 -2.454 124.872 1 158.05 144 LEU F O 1
ATOM 15709 N N . LYS F 2 99 ? 44.361 -3.8 123.122 1 155.44 145 LYS F N 1
ATOM 15710 C CA . LYS F 2 99 ? 44.7 -5.078 123.747 1 155.43 145 LYS F CA 1
ATOM 15711 C C . LYS F 2 99 ? 46.229 -5.26 123.791 1 159.71 145 LYS F C 1
ATOM 15712 O O . LYS F 2 99 ? 46.755 -5.742 124.797 1 159.39 145 LYS F O 1
ATOM 15718 N N . TRP F 2 100 ? 46.933 -4.859 122.705 1 156.38 146 TRP F N 1
ATOM 15719 C CA . TRP F 2 100 ? 48.39 -4.962 122.563 1 188.48 146 TRP F CA 1
ATOM 15720 C C . TRP F 2 100 ? 49.154 -4.024 123.497 1 213.54 146 TRP F C 1
ATOM 15721 O O . TRP F 2 100 ? 50.283 -4.323 123.881 1 173.56 146 TRP F O 1
#

Radius of gyration: 55.86 Å; Cα contacts (8 Å, |Δi|>4): 2001; chains: 6; bounding box: 142×95×168 Å

Sequence (1929 aa):
HHHSAGLEVLFQDGEVNDVVHPQVRAHINSLVSALGGISIDDDGGYKLGDDALEVLRDLKKWIRFYDEKTNRMDVARCLAEANIVSTDLLHILALWTPNENSNKYKARIALACFELMVPLTWPIEKDRETMTINHHRHIPVLQLAQLGYKRAIINYDAAPILSTAVRVALPAMAMPIGERTARDQGIIKLILYFLRNIAMITPPPSQISRSALIDAFSYQDIFLTLLTIASNMGEDFRTEDVIVMEIIFHLVKRVDPKGQQLGSFVSDFLDSGFNPLFSHIRKSLEREAPHVLHYHQSQFFYLVAWFLEAERARRSSFNLIASVLTQEMFIALNRALDRAYGDKDWRLLTSAMRCFTQILLTVQEMFDSGNDEDQEIADNILSRLFYEESTHDAVANIVRTYKDQGFEYLDACTELAHTFLRILEAYSKQDEKMAEKTSQERKFDFKRFAARFTPQGVVDTFVTFTKYYRDLDDSQLKRAHRYFYRVAFKQEMSVMLFRLDIIHLFYNMIKGPEPLDKNSPMYKEWEELVRQILKRCIRKLEERPALFTEILFSKINSTAYYLEKLDDQRLLSEKGIPKLRKMAPRLKFKGKGHEFSDTARLLSFYQEWLDDLFPKATFLDALAMVEKAGHKTTVRNARLKWIDELRPGLEVLFQNDVVHPQVRAHINSLVSALGGISIDDDGGYKLGDDALEVLRDLKKWIRFYDEKTNRMDVARCLAEANIVSTDLLHILALWTPNENSNKYKARIALACFELMVPLTWPIEKDRETMTINHHRHIPVLQLAQLGYKRAIINYDAAPILSTAVRVALPAMAMPIGERTARDQGIIKLILYFLRNIAMITPPPGDESQISRSALIDAFSYQDIFLTLLTIASNMGEDFRTEDVIVMEIIFHLVKRVDPKGQQLGSFVSDFLDSGFNPLFSHIRKSLEREAPHVLHYHQSQFFYLVAWFLEAERARRSSFNLIASVLTQEMFIALNRALDRAYGDKDWRLLTSAMRCFTQILLTVQEMFDSGNDEDQEIADNILSRLFYEESTHDAVANIVRTYKDQGFEYLDACTELAHTFLRILEAYSKQNVDDDEKMAEKTSQERKFDFKRFAARFTPQGVVDTFVTFTKYYRDLDDSQLKRAHRYFYRVAFKQEMSVMLFRLDIIHLFYNMIKGPEPLDKNSPMYKEWEELVRQILKRCIRKLEERPALFTEILFSKINSTAYYLEKLDDQRLLSEKGIPKLRKMAPRLKFKGKGHEFSDTARLLSFYQEWLDDLFPKATFLDALAMVEKAGHKTTVRNARLKWIDELSAGLEVLFQGPMEDGEVNDVVHPQVRAHINSLVSALGGISIDDGYKLGDDALEVLRDLKKWIRFYDEKTNRMDVARCLAEANIVSTDLLHILALWTPNENSNKYKARIALACFELMVPLTWPIEKDRETMTINHHRHIPVLQLAQLGYKRAIINYDAAPILSTAVRVALPAMAMPIGERTARDQGIIKLILYFLRNIAMITPPPISRSALIDAFSYQDIFLTLLTIASNMGEDFRTEDVIVMEIIFHLVKRVDPKGQQLGSFVSDFLDSGFNPLFSHIRKSLEREAPHVLHYHQSQFFYLVAWFLEAERARRSSFNLIASVLTQEMFIALNRALDRAYGDKDWRLLTSAMRCFTQILLTVQEMFDSGNDEDQEIADNILSRLFYEESTHDAVANIVRTYKDQGFEYLDACTELAHTFLRILEAYSKQNVSADDEKMAEKTSQERKFDFKRFAARFTPQGVVDTFVTFTKYYRDLDDSQLKRAHRYFYRVAFKQEMSVMLFRLDIIHLFYNMIKGPEPLDKNSPMYKEWEELVRQILKRCIRKLEERPALFTEILFSKINSTAYYLELSEKGIPKLRKMAPRLKFKGKGHEFSDTARLLSFYQEWLDDLFPKATFLDALAMVEKAGHKTTVRNARLKW

Secondary structure (DSSP, 8-state):
--SPPGGG------SS--SS-HHHHHHHHHHHHHTEEE-SSTT--EEE-TTHHHHHHHHHHHIIIIIITTT--HHHHHHHHHTHHHHTHHHHHHHS-GGGTT-HHHHHHHHHHHHHHHHHH----S--SS--HHHHHHHHHHHHHHHHHHHHHHT-SS--HHHHHHHHHHHHHHS-TTT--HHHHHHHHHHHHHHHHHHH-------HHHHHHHHHHHHTTHHHHHHHHHHTSSSS--STHHHHHHHHHHHSTT--SSS-TTHHHHHHHHHHTSHHHHHHHHHHHHTT-SS--HHHHHHHHHHHHHHHHHHHTT-S-TTTTGGGSSHHHHHHHHHHHHHHHHTT-HHHHHHHHHHHHHHHHHHHHHHS-S-HHHHHHHHHHHHHHHH-HHHHHHHHHHHH--SS--HHHHHHHHHHHHHHHHHHHHHTT--HHHHHHHHSTHHHHHHHHHTTS-SHHHHHHHHHHHTTTTT--HHHHHHHHHHHHHHIIIIITTTTT--HHHHHHHHHHHSSS----TTSHHHHHHHHHHHHHHHHHHHHHHH-GGGGTSTT----HHHHHHH-/--STHHHHTTSSHHHHHHSHHHH----SS-SHHHHHHHHHHHHHHHHHHSSS--HHHHHHHHHHHHTSHHHHHHHHHHHHTT--/----------S-HHHHHHHHHHHHHTEE---TTT---EEPTTHHHHHHHHHHHIIIIIHHHT--HHHHHHHHHTHHHHTHHHHHHHS-GGGTT-HHHHHHHHHHHHHHHHHHS---SSSTTS-HHHHHHHHHHHHHHHHHHHHHHT-SS--HHHHHHHHHHHHHHS-TTT--HHHHHHHHHHHHHHHHHHH-------STHHHHHHHHHHHHHTTHHHHHHHHHHSBTTTBSS-HHHHHHHHHTTSSSS-SSSSTTHHHHHHHHHHTSHHHHHHHHHHHHTT-SS--HHHHHHHHHHHHHHHHHHHTT-S-TTTTGGGSSHHHHHHHHHHHHHHHHTT-HHHHHHHHHHHHHHHHHHHHHHSSS-HHHHHHHHHHHHHHHH-HHHHHHHHHHHH--SS--HHHHHHHHHHHHHHHHHHHHHHS-----HHHHHHHHHHHHHHHHHHHHTTS-SHHHHHHHHHHHTTTTT--HHHHHHHHHHHHHHHHSS-TTTTT--HHHHHHHHHHHSSS----TTSHHHHHHHHHHHHHHHHHHHHHHH-GGGGTSTT----HHHHHHH-/--STHHHHS-SSHHHHHHHTTTS----SS-HHHHHHHHHHHHHHHHHHHSTT--HHHHHHHHHHHHTSHHHHHHHHHHHHH-/--S-HHHHSSPPPSSSS--SS-HHHHHHHHHHHHHTEEE-S---EEE-TTHHHHHHHHHHHHHHTTTTTT--HHHHHHHHHTHHHHTHHHHHHHS-GGGTT-HHHHHHHHHHHHHHHHHHS---TTSTTT-HHHHHHHHHHHHHHHHHHHHHHT-SSS-HHHHHHHHHHHHHHS-TTT--HHHHHHHHHHHHHHHHHHH------HHHHHHHHHHHTTHHHHHHHHHHSTTTT-SSTHHHHHHHHHHHHTT--SSS-TTHHHHHHHHHHTSHHHHHHHHHHHHTT-SS--HHHHHHHHHHHHHHHHHHHTT-S-TTTTGGGSSHHHHHHHHHHHHHHHHTT-HHHHHHHHHHHHHHHHHHHHHTT-S-HHHHHHHHHHHHHHTT-HHHHHHHHHHHH--SS--HHHHHHHHHHHHHHHHHHHHHHH----HHHHHHHHHHHHHHHHHHHHHHGGG-SHHHHHHHHHHHTTTTT--HHHHHHHHHHIIIIIHHSGGGTTT--HHHHHHHHHHHSSS----TTSHHHHHHHHHHHHHHHHHHHHHHH-GGGGTSTT--S-HHHHHHH-/--SSSSHHHHHHTTTS----TTS-SHHHHSTTHHHHTTHHHHS-S--HHHHHHHHHHHHTSHHHHHHHTT-

Nearest PDB structures (foldseek):
  6xwx-assembly3_F  TM=1.014E+00  e=4.689E-10  Thermochaetoides thermophila DSM 1495
  8ouw-assembly1_L  TM=8.472E-01  e=4.386E-01  Caenorhabditis elegans
  6xwx-assembly2_C  TM=1.002E+00  e=9.657E-67  Thermochaetoides thermophila DSM 1495
  6xwx-assembly1_A  TM=9.675E-01  e=3.298E-61  Thermochaetoides thermophila DSM 1495
  6xwx-assembly3_E  TM=9.703E-01  e=1.426E-59  Thermochaetoides thermophila DSM 1495

InterPro domains:
  IPR006906 Timeless, N-terminal [PF04821] (36-304)
  IPR007725 Timeless, PAB domain [PF05029] (747-880)
  IPR044998 Timeless [PTHR22940] (16-783)
  IPR060740 TOF1-like, helical domain [PF27570] (614-718)

Solvent-accessible surface area: 94769 Å² total; per-residue (Å²): 160,118,92,107,76,78,100,94,88,105,108,111,123,80,154,81,133,62,50,1,14,62,48,0,50,53,12,0,55,36,20,20,77,49,0,16,26,106,22,170,93,132,160,43,41,24,108,51,13,132,101,0,31,84,18,1,79,46,0,60,88,12,16,109,48,0,10,90,101,40,56,20,27,0,0,17,21,0,0,12,91,24,57,0,0,27,65,19,0,1,44,1,3,26,46,7,55,110,129,55,64,106,50,143,90,47,28,33,1,1,11,3,0,0,29,0,0,8,35,13,0,98,32,38,116,113,144,96,177,84,26,32,86,1,11,69,93,0,5,76,51,10,56,131,16,20,45,34,2,12,175,18,2,20,89,38,143,73,16,58,2,0,31,4,0,14,35,16,0,92,83,7,23,85,64,68,65,75,126,10,76,96,139,28,70,32,24,0,94,33,2,2,33,0,2,7,0,0,0,46,13,46,68,76,189,106,134,135,47,24,46,26,0,6,64,9,0,54,168,18,77,0,14,113,15,1,27,66,2,0,36,56,0,60,123,32,9,124,34,7,0,3,3,0,0,0,0,1,27,4,0,0,51,164,26,82,13,107,87,34,122,4,31,84,7,13,27,76,0,4,75,53,0,0,43,48,0,2,22,42,0,16,112,4,39,88,128,152,7,123,37,25,94,125,84,1,44,15,10,5,8,55,1,0,11,13,0,3,47,5,1,51,55,85,94,71,48,7,84,35,0,40,16,4,18,43,56,87,1,8,119,31,0,34,145,6,6,74,146,1,53,54,100,120,34,64,132,11,0,7,2,0,1,54,0,0,0,14,4,1,40,2,0,41,62,5,59,92,8,79,61,128,100,6,77,98,65,0,50,54,4,4,38,91,7,6,103,66,79,101,6,1,78,28,8,9,54,9,2,115,44,49,182,154,29,40,73,121,3,1,14,0,2,0,34,5,4,18,6,1,4,97,1,2,79,54,6,7,142,153,162,158,184,160,58,98,157,74,40,75,74,54,75,155,33,19,88,95,4,7,46,41,8,22,35,28,22,0,1,46,4,0,0,31,0,0,89,97,16,129,123,13,75,75,71,24,7,113,18,0,7,98,9,1,82,40,17,31,132,38,132,29,79,1,2,1,0,3,14,15,10,0,2,29,18,1,48,20,0,1,84,44,118,67,55,16,82,113,144,24,97,3,1,110,67,0,23,107,13,0,92,77,5,2,68,96,6,7,91,14,10,79,110,52,80,5,6,14,7,12,13,23,13,8,8,110,69,75,36,2,166,50,5,67,165,163,75,16,87,79,25,89,69,96,125,4,34,13,75,10,119,99,48,1,60,141,84,120,31,60,26,98,74,93,12,16,47,6,5,29,97,22,18,68,15,5,97,96,35,12,84,94,35,91,73,213,48,91,30,90,73,13,8,47,113,17,31,135,1,0,113,66,111,85,15,58,109,42,15,74,135,29,18,73,120,58,129,180,131,115,103,99,105,113,152,144,23,64,2,19,0,87,1,10,6,71,0,14,25,15,21,56,51,0,16,28,101,98,44,97,98,140,30,38,20,111,49,13,143,104,0,40,77,11,0,84,34,1,71,94,57,29,146,107,43,21,100,136,63,70,42,15,0,0,17,18,3,1,13,87,28,60,1,0,21,64,19,0,0,44,1,1,24,50,8,54,98,123,54,80,84,50,155,93,48,27,71,1,1,14,4,0,0,33,0,0,9,56,18,0,87,23,31,88,104,98,81,26,103,130,60,144,18,14,99,89,0,0,69,52,15,32,130,17,12,20,32,2,13,123,22,2,18,96,41,146,75,15,59,0,0,31,4,0,15,40,16,3,87,88,5,32,86,65,66,50,74,128,10,78,94,146,24,60,33,19,1,86,32,5,5,37,0,2,10,0,0,7,51,14,84,48,84,167,65,126,154,21,88,135,20,44,48,32,4,8,69,8,0,55,168,19,78,0,15,116,15,2,28,56,3,0,34,66,12,45,154,42,4,137,31,2,0,3,4,0,0,1,0,1,24,12,3,2,86,164,15,70,18,124,54,95,117,5,15,83,11,6,25,76,0,6,90,54,0,0,38,38,0,3,21,30,0,21,102,0,39,94,120,132,9,137,44,26,96,124,83,4,41,20,9,4,6,62,1,0,10,16,0,1,54,1,3,31,57,118,121,90,49,12,82,39,0,52,22,3,9,44,97,76,2,19,122,26,0,34,139,7,6,98,167,1,53,54,86,118,34,65,138,9,0,8,3,0,1,59,0,0,0,15,0,1,39,1,0,30,64,10,77,100,21,80,62,129,100,4,73,93,78,0,46,76,7,7,38,93,5,12,111,75,103,102,5,6,77,29,6,10,52,8,1,116,45,47,184,155,34,36,75,123,3,1,14,0,2,0,31,2,0,11,5,2,3,90,1,2,78,55,15,8,148,61,130,28,139,111,126,111,150,131,29,78,137,64,7,94,91,27,74,110,15,24,129,140,10,11,46,53,8,25,44,45,19,0,1,55,3,1,1,30,0,0,97,96,18,131,125,12,77,73,73,25,8,74,22,0,7,72,9,1,108,44,12,54,158,66,140,34,81,2,4,3,0,2,16,23,11,0,6,24,21,2,40,23,0,1,84,44,115,67,54,16,82,118,143,23,96,21,0,111,57,0,22,108,12,0,83,78,6,3,66,62,4,29,132,24,21,73,150,66,56,0,5,17,18,10,12,35,2,3,13,110,85,80,20,4,164,81,7,109,164,164,79,16,86,78,28,90,45,96,119,8,44,35,75,10,84,118,44,7,90,136,85,132,60,154,41,179,37,162,16,28,64,17,6,36,133,32,33,72,46,4,85,111,32,7,58,106,38,27,78,216,46,94,27,95,73,6,9,37,79,23,28,132,1,1,85,65,107,84,19,80,111,53,21,80,104,9,26,113,90,56,174,77,77,118,110,123,138,176,158,30,142,136,78,131,1,56,57,62,23,56,1,8,0,12,0,30,9,46,1,24,24,21,24,56,50,0,18,28,115,18,146,132,139,58,20,128,51,12,144,82,0,48,88,13,1,146,46,0,48,66,21,6,104,24,1,15,81,126,34,91,31,14,0,0,11,32,7,0,13,93,37,54,2,0,16,68,21,0,1,46,1,1,25,45,8,48,97,122,50,72,81,56,139,97,47,26,117,1,1,17,10,0,0,38,0,0,10,41,12,0,91,35,52,101,118,113,78,25,112,155,58,135,16,8,77,89,0,2,69,58,14,37,132,17,15,41,24,2,9,162,24,2,20,96,37,143,73,15,59,1,0,40,4,0,15,38,16,0,89,89,5,22,85,65,66,46,75,126,10,77,96,149,29,60,33,23,0,86,35,2,1,25,0,2,6,0,0,0,52,14,55,81,80,166,187,55,70,58,27,1,25,89,10,0,62,169,17,78,0,20,116,15,2,30,66,1,0,35,72,0,42,157,56,11,74,29,1,0,0,1,0,0,0,0,2,36,5,4,0,46,217,31,91,15,103,82,34,123,1,28,89,8,10,35,76,1,8,88,54,0,0,41,36,0,3,40,16,0,33,78,0,35,107,86,110,9,72,31,25,94,125,83,0,40,21,13,3,6,63,1,0,11,14,0,0,54,5,3,19,52,165,127,72,48,16,85,39,0,54,13,2,7,41,91,79,1,18,121,31,0,31,133,6,5,100,143,1,54,54,115,119,30,64,139,10,0,9,4,0,0,61,0,0,0,16,0,0,45,0,0,36,72,7,31,109,19,84,60,110,90,6,83,101,76,0,52,76,3,2,40,77,6,12,113,71,78,99,3,5,90,25,5,8,52,9,2,113,45,43,161,147,36,37,74,122,4,2,12,0,1,0,33,4,3,22,7,0,14,82,2,2,21,26,12,24,150,72,144,88,124,66,88,98,126,151,110,38,98,123,68,21,104,76,28,141,137,36,14,81,110,8,9,41,41,1,13,32,51,12,0,10,62,0,1,8,38,0,0,98,98,15,130,125,13,76,75,75,24,8,109,19,0,27,84,7,0,112,18,10,13,43,94,64,24,62,3,0,9,3,1,22,32,17,9,21,30,17,3,52,20,0,11,92,44,118,66,55,17,81,128,134,22,89,3,6,112,70,0,40,110,6,7,110,71,3,8,88,82,2,10,97,5,8,52,96,58,80,15,0,10,14,16,15,22,10,13,29,126,57,79,36,3,163,144,12,86,199,48,119,153,4,67,68,94,36,132,159,81,8,92,196,11,79,127,164,8,102,7,153,99,76,47,18,8,30,177,18,36,42,36,13,81,136,53,29,73,48,81,146,68,212,34,93,31,94,73,21,19,43,126,69,34,122,39,1,81,129,108,105,51,106,108,49,17,128,164,77